Protein 5CIO (pdb70)

Organism: Serratia sp. (strain FS14) (NCBI:txid1327989)

Radius of gyration: 35.34 Å; Cα contacts (8 Å, |Δi|>4): 3202; chains: 2; bounding box: 84×103×89 Å

InterPro domains:
  IPR001431 Peptidase M16, zinc-binding site [PS00143] (38-61)
  IPR011249 Metalloenzyme, LuxS/M16 peptidase-like [SSF63411] (10-213)
  IPR011249 Metalloenzyme, LuxS/M16 peptidase-like [SSF63411] (624-771)
  IPR011765 Peptidase M16, N-terminal [PF00675] (20-134)
  IPR011844 Coenzyme PQQ biosynthesis protein PqqF [TIGR02110] (12-704)
  IPR050626 Peptidase M16 [PTHR43690] (11-335)
  IPR054733 Coenzyme PQQ synthesis protein F, C-terminal lobe, domain 3 [PF22455] (474-577)
  IPR054734 Coenzyme PQQ synthesis protein F-like, C-terminal lobe, domain 4 [PF22456] (645-741)
  IPR054740 Coenzyme PQQ synthesis protein F, N-terminal lobe, domain 2 [PF22454] (245-391)

Structure (mmCIF, N/CA/C/O backbone):
data_5CIO
#
_entry.id   5CIO
#
_cell.length_a   175.090
_cell.length_b   133.370
_cell.length_c   92.110
_cell.angle_alpha   90.00
_cell.angle_beta   119.40
_cell.angle_gamma   90.00
#
_symmetry.space_group_name_H-M   'C 1 2 1'
#
loop_
_entity.id
_entity.type
_entity.pdbx_description
1 polymer 'pyrroloquinoline quinone biosynthesis protein PqqF'
2 non-polymer 'ZINC ION'
3 water water
#
loop_
_atom_site.group_PDB
_atom_site.id
_atom_site.type_symbol
_atom_site.label_atom_id
_atom_site.label_alt_id
_atom_site.label_comp_id
_atom_site.label_asym_id
_atom_site.label_entity_id
_atom_site.label_seq_id
_atom_site.pdbx_PDB_ins_code
_atom_site.Cartn_x
_atom_site.Cartn_y
_atom_site.Cartn_z
_atom_site.occupancy
_atom_site.B_iso_or_equiv
_atom_site.auth_seq_id
_atom_site.auth_comp_id
_atom_site.auth_asym_id
_atom_site.auth_atom_id
_atom_site.pdbx_PDB_model_num
ATOM 1 N N . HIS A 1 10 ? 166.537 117.511 114.818 1.00 56.65 -13 HIS A N 1
ATOM 2 C CA . HIS A 1 10 ? 165.962 116.290 115.389 1.00 57.21 -13 HIS A CA 1
ATOM 3 C C . HIS A 1 10 ? 164.610 115.981 114.751 1.00 57.47 -13 HIS A C 1
ATOM 4 O O . HIS A 1 10 ? 163.915 116.884 114.275 1.00 64.19 -13 HIS A O 1
ATOM 11 N N . SER A 1 11 ? 164.260 114.698 114.739 1.00 52.59 -12 SER A N 1
ATOM 12 C CA . SER A 1 11 ? 163.091 114.230 114.013 1.00 51.54 -12 SER A CA 1
ATOM 13 C C . SER A 1 11 ? 161.824 114.850 114.583 1.00 54.83 -12 SER A C 1
ATOM 14 O O . SER A 1 11 ? 161.725 115.120 115.780 1.00 53.26 -12 SER A O 1
ATOM 17 N N . SER A 1 12 ? 160.837 115.059 113.714 1.00 55.56 -11 SER A N 1
ATOM 18 C CA . SER A 1 12 ? 159.617 115.766 114.088 1.00 57.57 -11 SER A CA 1
ATOM 19 C C . SER A 1 12 ? 158.442 114.820 114.331 1.00 60.78 -11 SER A C 1
ATOM 20 O O . SER A 1 12 ? 157.332 115.281 114.629 1.00 54.94 -11 SER A O 1
ATOM 23 N N . GLY A 1 13 ? 158.656 113.503 114.205 1.00 58.19 -10 GLY A N 1
ATOM 24 C CA . GLY A 1 13 ? 157.575 112.560 114.381 1.00 52.95 -10 GLY A CA 1
ATOM 25 C C . GLY A 1 13 ? 157.241 112.323 115.835 1.00 53.63 -10 GLY A C 1
ATOM 26 O O . GLY A 1 13 ? 158.016 112.633 116.743 1.00 60.40 -10 GLY A O 1
ATOM 27 N N . LEU A 1 14 ? 156.044 111.775 116.041 1.00 55.73 -9 LEU A N 1
ATOM 28 C CA . LEU A 1 14 ? 155.581 111.268 117.325 1.00 52.59 -9 LEU A CA 1
ATOM 29 C C . LEU A 1 14 ? 155.368 109.763 117.309 1.00 56.98 -9 LEU A C 1
ATOM 30 O O . LEU A 1 14 ? 155.935 109.059 118.149 1.00 58.93 -9 LEU A O 1
ATOM 35 N N . VAL A 1 15 ? 154.576 109.245 116.369 1.00 56.67 -8 VAL A N 1
ATOM 36 C CA . VAL A 1 15 ? 154.258 107.816 116.352 1.00 66.21 -8 VAL A CA 1
ATOM 37 C C . VAL A 1 15 ? 155.075 107.095 115.288 1.00 68.67 -8 VAL A C 1
ATOM 38 O O . VAL A 1 15 ? 155.256 107.609 114.173 1.00 63.60 -8 VAL A O 1
ATOM 42 N N . PRO A 1 16 ? 155.566 105.895 115.590 1.00 76.34 -7 PRO A N 1
ATOM 43 C CA . PRO A 1 16 ? 156.323 105.133 114.590 1.00 83.75 -7 PRO A CA 1
ATOM 44 C C . PRO A 1 16 ? 155.419 104.657 113.463 1.00 86.76 -7 PRO A C 1
ATOM 45 O O . PRO A 1 16 ? 154.314 104.157 113.700 1.00 84.28 -7 PRO A O 1
ATOM 49 N N . ARG A 1 17 ? 155.898 104.819 112.231 1.00 83.78 -6 ARG A N 1
ATOM 50 C CA . ARG A 1 17 ? 155.209 104.243 111.084 1.00 88.89 -6 ARG A CA 1
ATOM 51 C C . ARG A 1 17 ? 155.299 102.719 111.153 1.00 92.46 -6 ARG A C 1
ATOM 52 O O . ARG A 1 17 ? 156.388 102.155 111.321 1.00 87.93 -6 ARG A O 1
ATOM 60 N N . GLY A 1 18 ? 154.149 102.057 111.031 1.00 94.87 -5 GLY A N 1
ATOM 61 C CA . GLY A 1 18 ? 154.105 100.608 111.168 1.00 94.81 -5 GLY A CA 1
ATOM 62 C C . GLY A 1 18 ? 154.742 99.920 109.974 1.00 95.50 -5 GLY A C 1
ATOM 63 O O . GLY A 1 18 ? 154.379 100.179 108.820 1.00 92.98 -5 GLY A O 1
ATOM 64 N N . SER A 1 19 ? 155.686 99.020 110.246 1.00 98.01 -4 SER A N 1
ATOM 65 C CA . SER A 1 19 ? 156.520 98.437 109.205 1.00 98.08 -4 SER A CA 1
ATOM 66 C C . SER A 1 19 ? 156.514 96.916 109.280 1.00 94.61 -4 SER A C 1
ATOM 67 O O . SER A 1 19 ? 156.331 96.323 110.347 1.00 89.16 -4 SER A O 1
ATOM 70 N N . HIS A 1 20 ? 156.725 96.302 108.116 1.00 97.64 -3 HIS A N 1
ATOM 71 C CA . HIS A 1 20 ? 156.782 94.856 107.945 1.00 94.71 -3 HIS A CA 1
ATOM 72 C C . HIS A 1 20 ? 158.230 94.417 107.752 1.00 92.19 -3 HIS A C 1
ATOM 73 O O . HIS A 1 20 ? 158.970 95.026 106.969 1.00 83.28 -3 HIS A O 1
ATOM 80 N N . MET A 1 21 ? 158.625 93.354 108.452 1.00 89.58 -2 MET A N 1
ATOM 81 C CA . MET A 1 21 ? 159.958 92.802 108.275 1.00 80.92 -2 MET A CA 1
ATOM 82 C C . MET A 1 21 ? 160.090 92.168 106.884 1.00 84.45 -2 MET A C 1
ATOM 83 O O . MET A 1 21 ? 159.096 91.859 106.213 1.00 82.69 -2 MET A O 1
ATOM 88 N N . ALA A 1 22 ? 161.344 91.973 106.454 1.00 81.51 -1 ALA A N 1
ATOM 89 C CA . ALA A 1 22 ? 161.666 91.564 105.087 1.00 71.07 -1 ALA A CA 1
ATOM 90 C C . ALA A 1 22 ? 161.548 90.054 104.826 1.00 73.07 -1 ALA A C 1
ATOM 91 O O . ALA A 1 22 ? 161.738 89.630 103.678 1.00 73.97 -1 ALA A O 1
ATOM 93 N N . SER A 1 23 ? 161.234 89.230 105.834 1.00 75.92 0 SER A N 1
ATOM 94 C CA . SER A 1 23 ? 161.021 87.786 105.638 1.00 71.35 0 SER A CA 1
ATOM 95 C C . SER A 1 23 ? 162.250 87.114 105.013 1.00 60.12 0 SER A C 1
ATOM 96 O O . SER A 1 23 ? 162.150 86.374 104.039 1.00 63.92 0 SER A O 1
ATOM 99 N N . MET A 1 24 ? 163.418 87.368 105.602 1.00 56.91 1 MET A N 1
ATOM 100 C CA . MET A 1 24 ? 164.697 86.841 105.146 1.00 51.66 1 MET A CA 1
ATOM 101 C C . MET A 1 24 ? 164.943 85.414 105.679 1.00 55.51 1 MET A C 1
ATOM 102 O O . MET A 1 24 ? 164.179 84.855 106.479 1.00 53.55 1 MET A O 1
ATOM 107 N N . THR A 1 25 ? 166.034 84.818 105.200 1.00 48.19 2 THR A N 1
ATOM 108 C CA . THR A 1 25 ? 166.609 83.611 105.782 1.00 44.97 2 THR A CA 1
ATOM 109 C C . THR A 1 25 ? 166.871 83.768 107.278 1.00 48.48 2 THR A C 1
ATOM 110 O O . THR A 1 25 ? 167.355 84.808 107.730 1.00 51.41 2 THR A O 1
ATOM 114 N N . LEU A 1 26 ? 166.547 82.727 108.062 1.00 46.69 3 LEU A N 1
ATOM 115 C CA . LEU A 1 26 ? 166.892 82.693 109.479 1.00 40.05 3 LEU A CA 1
ATOM 116 C C . LEU A 1 26 ? 167.576 81.372 109.801 1.00 38.25 3 LEU A C 1
ATOM 117 O O . LEU A 1 26 ? 167.390 80.371 109.108 1.00 39.53 3 LEU A O 1
ATOM 122 N N . ALA A 1 27 ? 168.377 81.374 110.863 1.00 34.08 4 ALA A N 1
ATOM 123 C CA . ALA A 1 27 ? 169.090 80.181 111.287 1.00 28.98 4 ALA A CA 1
ATOM 124 C C . ALA A 1 27 ? 168.906 80.015 112.788 1.00 36.43 4 ALA A C 1
ATOM 125 O O . ALA A 1 27 ? 168.628 80.991 113.501 1.00 39.88 4 ALA A O 1
ATOM 127 N N . ALA A 1 28 ? 169.020 78.769 113.256 1.00 31.72 5 ALA A N 1
ATOM 128 C CA . ALA A 1 28 ? 168.969 78.453 114.682 1.00 30.94 5 ALA A CA 1
ATOM 129 C C . ALA A 1 28 ? 169.742 77.168 114.953 1.00 35.55 5 ALA A C 1
ATOM 130 O O . ALA A 1 28 ? 169.851 76.290 114.086 1.00 31.62 5 ALA A O 1
ATOM 132 N N . SER A 1 29 ? 170.274 77.073 116.173 1.00 34.86 6 SER A N 1
ATOM 133 C CA . SER A 1 29 ? 171.011 75.910 116.639 1.00 32.33 6 SER A CA 1
ATOM 134 C C . SER A 1 29 ? 170.462 75.453 117.979 1.00 36.11 6 SER A C 1
ATOM 135 O O . SER A 1 29 ? 170.174 76.274 118.853 1.00 32.76 6 SER A O 1
ATOM 138 N N . TRP A 1 30 ? 170.337 74.134 118.145 1.00 38.94 7 TRP A N 1
ATOM 139 C CA . TRP A 1 30 ? 169.918 73.566 119.417 1.00 37.11 7 TRP A CA 1
ATOM 140 C C . TRP A 1 30 ? 170.731 72.325 119.718 1.00 39.83 7 TRP A C 1
ATOM 141 O O . TRP A 1 30 ? 171.536 71.856 118.909 1.00 41.94 7 TRP A O 1
ATOM 152 N N . GLN A 1 31 ? 170.494 71.810 120.915 1.00 40.14 8 GLN A N 1
ATOM 153 C CA . GLN A 1 31 ? 170.962 70.516 121.351 1.00 42.30 8 GLN A CA 1
ATOM 154 C C . GLN A 1 31 ? 169.780 69.843 122.041 1.00 45.30 8 GLN A C 1
ATOM 155 O O . GLN A 1 31 ? 169.174 70.427 122.944 1.00 48.52 8 GLN A O 1
ATOM 161 N N . LEU A 1 32 ? 169.414 68.651 121.590 1.00 40.72 9 LEU A N 1
ATOM 162 C CA . LEU A 1 32 ? 168.350 67.921 122.258 1.00 39.68 9 LEU A CA 1
ATOM 163 C C . LEU A 1 32 ? 168.869 67.285 123.548 1.00 35.89 9 LEU A C 1
ATOM 164 O O . LEU A 1 32 ? 170.072 67.179 123.776 1.00 36.45 9 LEU A O 1
ATOM 169 N N . ASP A 1 33 ? 167.933 66.859 124.403 1.00 45.04 10 ASP A N 1
ATOM 170 C CA . ASP A 1 33 ? 168.284 66.117 125.622 1.00 42.47 10 ASP A CA 1
ATOM 171 C C . ASP A 1 33 ? 169.233 64.959 125.336 1.00 40.43 10 ASP A C 1
ATOM 172 O O . ASP A 1 33 ? 170.189 64.735 126.087 1.00 39.48 10 ASP A O 1
ATOM 177 N N . ASN A 1 34 ? 168.983 64.216 124.243 1.00 37.13 11 ASN A N 1
ATOM 178 C CA . ASN A 1 34 ? 169.753 63.031 123.886 1.00 39.72 11 ASN A CA 1
ATOM 179 C C . ASN A 1 34 ? 171.150 63.350 123.350 1.00 44.58 11 ASN A C 1
ATOM 180 O O . ASN A 1 34 ? 171.948 62.416 123.168 1.00 42.28 11 ASN A O 1
ATOM 185 N N . GLY A 1 35 ? 171.472 64.635 123.119 1.00 37.46 12 GLY A N 1
ATOM 186 C CA . GLY A 1 35 ? 172.793 65.027 122.677 1.00 32.99 12 GLY A CA 1
ATOM 187 C C . GLY A 1 35 ? 172.923 65.374 121.207 1.00 37.89 12 GLY A C 1
ATOM 188 O O . GLY A 1 35 ? 174.011 65.762 120.774 1.00 39.94 12 GLY A O 1
ATOM 189 N N . LEU A 1 36 ? 171.857 65.258 120.430 1.00 33.85 13 LEU A N 1
ATOM 190 C CA . LEU A 1 36 ? 171.900 65.617 119.024 1.00 32.08 13 LEU A CA 1
ATOM 191 C C . LEU A 1 36 ? 172.070 67.125 118.825 1.00 33.74 13 LEU A C 1
ATOM 192 O O . LEU A 1 36 ? 171.282 67.918 119.338 1.00 39.02 13 LEU A O 1
ATOM 197 N N . ALA A 1 37 ? 173.071 67.530 118.059 1.00 29.96 14 ALA A N 1
ATOM 198 C CA . ALA A 1 37 ? 173.129 68.920 117.618 1.00 34.90 14 ALA A CA 1
ATOM 199 C C . ALA A 1 37 ? 172.182 69.138 116.445 1.00 33.50 14 ALA A C 1
ATOM 200 O O . ALA A 1 37 ? 172.059 68.292 115.554 1.00 34.98 14 ALA A O 1
ATOM 202 N N . VAL A 1 38 ? 171.508 70.274 116.446 1.00 31.39 15 VAL A N 1
ATOM 203 C CA . VAL A 1 38 ? 170.542 70.605 115.406 1.00 31.64 15 VAL A CA 1
ATOM 204 C C . VAL A 1 38 ? 170.907 71.974 114.862 1.00 33.21 15 VAL A C 1
ATOM 205 O O . VAL A 1 38 ? 171.148 72.899 115.639 1.00 35.18 15 VAL A O 1
ATOM 209 N N . ARG A 1 39 ? 170.986 72.091 113.542 1.00 35.43 16 ARG A N 1
ATOM 210 C CA . ARG A 1 39 ? 171.265 73.347 112.848 1.00 30.14 16 ARG A CA 1
ATOM 211 C C . ARG A 1 39 ? 170.171 73.543 111.808 1.00 33.18 16 ARG A C 1
ATOM 212 O O . ARG A 1 39 ? 170.132 72.813 110.818 1.00 35.09 16 ARG A O 1
ATOM 220 N N . ALA A 1 40 ? 169.277 74.517 112.030 1.00 39.25 17 ALA A N 1
ATOM 221 C CA . ALA A 1 40 ? 168.150 74.791 111.145 1.00 32.35 17 ALA A CA 1
ATOM 222 C C . ALA A 1 40 ? 168.381 76.059 110.335 1.00 33.96 17 ALA A C 1
ATOM 223 O O . ALA A 1 40 ? 168.986 77.022 110.810 1.00 36.76 17 ALA A O 1
ATOM 225 N N . ILE A 1 41 ? 167.882 76.040 109.100 1.00 32.71 18 ILE A N 1
ATOM 226 C CA . ILE A 1 41 ? 167.919 77.166 108.185 1.00 33.12 18 ILE A CA 1
ATOM 227 C C . ILE A 1 41 ? 166.542 77.270 107.551 1.00 36.28 18 ILE A C 1
ATOM 228 O O . ILE A 1 41 ? 166.157 76.399 106.764 1.00 37.28 18 ILE A O 1
ATOM 233 N N . SER A 1 42 ? 165.815 78.345 107.860 1.00 34.69 19 SER A N 1
ATOM 234 C CA . SER A 1 42 ? 164.509 78.590 107.269 1.00 33.50 19 SER A CA 1
ATOM 235 C C . SER A 1 42 ? 164.669 79.489 106.045 1.00 41.03 19 SER A C 1
ATOM 236 O O . SER A 1 42 ? 165.230 80.593 106.131 1.00 36.14 19 SER A O 1
ATOM 239 N N . THR A 1 43 ? 164.188 79.003 104.896 1.00 43.58 20 THR A N 1
ATOM 240 C CA . THR A 1 43 ? 164.347 79.667 103.600 1.00 38.78 20 THR A CA 1
ATOM 241 C C . THR A 1 43 ? 162.949 79.927 103.062 1.00 37.41 20 THR A C 1
ATOM 242 O O . THR A 1 43 ? 162.468 79.180 102.201 1.00 44.89 20 THR A O 1
ATOM 246 N N . PRO A 1 44 ? 162.276 80.974 103.534 1.00 41.15 21 PRO A N 1
ATOM 247 C CA . PRO A 1 44 ? 160.865 81.176 103.173 1.00 42.78 21 PRO A CA 1
ATOM 248 C C . PRO A 1 44 ? 160.661 81.255 101.666 1.00 43.98 21 PRO A C 1
ATOM 249 O O . PRO A 1 44 ? 161.434 81.892 100.948 1.00 41.36 21 PRO A O 1
ATOM 253 N N . GLY A 1 45 ? 159.607 80.587 101.189 1.00 45.03 22 GLY A N 1
ATOM 254 C CA . GLY A 1 45 ? 159.296 80.550 99.778 1.00 46.84 22 GLY A CA 1
ATOM 255 C C . GLY A 1 45 ? 160.098 79.565 98.956 1.00 56.96 22 GLY A C 1
ATOM 256 O O . GLY A 1 45 ? 159.829 79.428 97.757 1.00 60.53 22 GLY A O 1
ATOM 257 N N . ALA A 1 46 ? 161.072 78.873 99.548 1.00 57.42 23 ALA A N 1
ATOM 258 C CA . ALA A 1 46 ? 161.863 77.914 98.787 1.00 52.49 23 ALA A CA 1
ATOM 259 C C . ALA A 1 46 ? 160.984 76.764 98.316 1.00 57.39 23 ALA A C 1
ATOM 260 O O . ALA A 1 46 ? 159.977 76.421 98.946 1.00 56.53 23 ALA A O 1
ATOM 262 N N . GLU A 1 47 ? 161.358 76.186 97.173 1.00 60.93 24 GLU A N 1
ATOM 263 C CA . GLU A 1 47 ? 160.659 75.002 96.688 1.00 62.46 24 GLU A CA 1
ATOM 264 C C . GLU A 1 47 ? 161.061 73.778 97.494 1.00 57.06 24 GLU A C 1
ATOM 265 O O . GLU A 1 47 ? 160.209 73.022 97.979 1.00 57.96 24 GLU A O 1
ATOM 271 N N . ALA A 1 48 ? 162.360 73.582 97.662 1.00 52.56 25 ALA A N 1
ATOM 272 C CA . ALA A 1 48 ? 162.895 72.355 98.222 1.00 47.84 25 ALA A CA 1
ATOM 273 C C . ALA A 1 48 ? 163.176 72.504 99.712 1.00 46.61 25 ALA A C 1
ATOM 274 O O . ALA A 1 48 ? 163.414 73.603 100.222 1.00 46.84 25 ALA A O 1
ATOM 276 N N . ALA A 1 49 ? 163.111 71.375 100.408 1.00 47.26 26 ALA A N 1
ATOM 277 C CA . ALA A 1 49 ? 163.711 71.194 101.718 1.00 36.61 26 ALA A CA 1
ATOM 278 C C . ALA A 1 49 ? 164.726 70.060 101.641 1.00 37.79 26 ALA A C 1
ATOM 279 O O . ALA A 1 49 ? 164.597 69.140 100.830 1.00 39.32 26 ALA A O 1
ATOM 281 N N . ALA A 1 50 ? 165.726 70.119 102.506 1.00 32.95 27 ALA A N 1
ATOM 282 C CA . ALA A 1 50 ? 166.747 69.091 102.545 1.00 32.85 27 ALA A CA 1
ATOM 283 C C . ALA A 1 50 ? 167.116 68.823 103.992 1.00 38.57 27 ALA A C 1
ATOM 284 O O . ALA A 1 50 ? 166.868 69.649 104.873 1.00 35.22 27 ALA A O 1
ATOM 286 N N . ALA A 1 51 ? 167.698 67.644 104.234 1.00 34.19 28 ALA A N 1
ATOM 287 C CA . ALA A 1 51 ? 168.166 67.292 105.563 1.00 32.10 28 ALA A CA 1
ATOM 288 C C . ALA A 1 51 ? 169.436 66.472 105.445 1.00 35.56 28 ALA A C 1
ATOM 289 O O . ALA A 1 51 ? 169.565 65.660 104.529 1.00 37.69 28 ALA A O 1
ATOM 291 N N . LEU A 1 52 ? 170.374 66.694 106.366 1.00 32.66 29 LEU A N 1
ATOM 292 C CA . LEU A 1 52 ? 171.612 65.929 106.416 1.00 31.73 29 LEU A CA 1
ATOM 293 C C . LEU A 1 52 ? 171.861 65.480 107.847 1.00 30.70 29 LEU A C 1
ATOM 294 O O . LEU A 1 52 ? 171.733 66.278 108.774 1.00 34.10 29 LEU A O 1
ATOM 299 N N . VAL A 1 53 ? 172.213 64.213 108.043 1.00 28.20 30 VAL A N 1
ATOM 300 C CA . VAL A 1 53 ? 172.763 63.783 109.322 1.00 31.09 30 VAL A CA 1
ATOM 301 C C . VAL A 1 53 ? 174.213 63.436 109.083 1.00 29.17 30 VAL A C 1
ATOM 302 O O . VAL A 1 53 ? 174.529 62.731 108.122 1.00 33.33 30 VAL A O 1
ATOM 306 N N . ARG A 1 54 ? 175.092 63.950 109.934 1.00 31.56 31 ARG A N 1
ATOM 307 C CA . ARG A 1 54 ? 176.517 63.647 109.888 1.00 30.74 31 ARG A CA 1
ATOM 308 C C . ARG A 1 54 ? 176.887 62.926 111.171 1.00 35.10 31 ARG A C 1
ATOM 309 O O . ARG A 1 54 ? 176.423 63.309 112.252 1.00 34.04 31 ARG A O 1
ATOM 317 N N . ILE A 1 55 ? 177.708 61.883 111.061 1.00 32.94 32 ILE A N 1
ATOM 318 C CA . ILE A 1 55 ? 178.071 61.043 112.206 1.00 35.54 32 ILE A CA 1
ATOM 319 C C . ILE A 1 55 ? 179.583 61.101 112.351 1.00 35.72 32 ILE A C 1
ATOM 320 O O . ILE A 1 55 ? 180.300 60.989 111.352 1.00 37.16 32 ILE A O 1
ATOM 325 N N . GLU A 1 56 ? 180.070 61.294 113.581 1.00 33.27 33 GLU A N 1
ATOM 326 C CA . GLU A 1 56 ? 181.515 61.411 113.811 1.00 33.83 33 GLU A CA 1
ATOM 327 C C . GLU A 1 56 ? 182.147 60.013 113.819 1.00 35.66 33 GLU A C 1
ATOM 328 O O . GLU A 1 56 ? 182.629 59.498 114.828 1.00 35.06 33 GLU A O 1
ATOM 334 N N . ALA A 1 57 ? 182.155 59.396 112.637 1.00 33.98 34 ALA A N 1
ATOM 335 C CA . ALA A 1 57 ? 182.830 58.117 112.449 1.00 40.39 34 ALA A CA 1
ATOM 336 C C . ALA A 1 57 ? 183.020 57.889 110.964 1.00 36.90 34 ALA A C 1
ATOM 337 O O . ALA A 1 57 ? 182.072 58.046 110.184 1.00 34.26 34 ALA A O 1
ATOM 339 N N . GLY A 1 58 ? 184.221 57.487 110.586 1.00 33.02 35 GLY A N 1
ATOM 340 C CA . GLY A 1 58 ? 184.483 57.097 109.220 1.00 34.48 35 GLY A CA 1
ATOM 341 C C . GLY A 1 58 ? 185.293 55.813 109.148 1.00 39.65 35 GLY A C 1
ATOM 342 O O . GLY A 1 58 ? 185.361 55.020 110.107 1.00 37.97 35 GLY A O 1
ATOM 343 N N . SER A 1 59 ? 185.929 55.637 107.984 1.00 40.71 36 SER A N 1
ATOM 344 C CA . SER A 1 59 ? 186.697 54.432 107.672 1.00 42.72 36 SER A CA 1
ATOM 345 C C . SER A 1 59 ? 187.842 54.225 108.651 1.00 43.39 36 SER A C 1
ATOM 346 O O . SER A 1 59 ? 188.068 53.106 109.135 1.00 45.27 36 SER A O 1
ATOM 349 N N . PHE A 1 60 ? 188.579 55.294 108.941 1.00 36.49 37 PHE A N 1
ATOM 350 C CA . PHE A 1 60 ? 189.609 55.249 109.961 1.00 39.02 37 PHE A CA 1
ATOM 351 C C . PHE A 1 60 ? 189.092 54.678 111.275 1.00 44.95 37 PHE A C 1
ATOM 352 O O . PHE A 1 60 ? 189.893 54.202 112.088 1.00 45.82 37 PHE A O 1
ATOM 360 N N . GLN A 1 61 ? 187.781 54.707 111.515 1.00 41.08 38 GLN A N 1
ATOM 361 C CA . GLN A 1 61 ? 187.299 54.195 112.782 1.00 41.24 38 GLN A CA 1
ATOM 362 C C . GLN A 1 61 ? 186.913 52.723 112.723 1.00 42.73 38 GLN A C 1
ATOM 363 O O . GLN A 1 61 ? 186.649 52.140 113.778 1.00 41.93 38 GLN A O 1
ATOM 369 N N . ALA A 1 62 ? 186.849 52.124 111.529 1.00 44.89 39 ALA A N 1
ATOM 370 C CA . ALA A 1 62 ? 186.606 50.688 111.408 1.00 44.75 39 ALA A CA 1
ATOM 371 C C . ALA A 1 62 ? 187.715 49.907 112.119 1.00 44.18 39 ALA A C 1
ATOM 372 O O . ALA A 1 62 ? 188.862 50.367 112.183 1.00 44.70 39 ALA A O 1
ATOM 374 N N . PRO A 1 63 ? 187.411 48.731 112.675 1.00 46.01 40 PRO A N 1
ATOM 375 C CA . PRO A 1 63 ? 188.481 47.931 113.288 1.00 45.57 40 PRO A CA 1
ATOM 376 C C . PRO A 1 63 ? 189.451 47.471 112.214 1.00 46.15 40 PRO A C 1
ATOM 377 O O . PRO A 1 63 ? 189.046 47.172 111.092 1.00 50.33 40 PRO A O 1
ATOM 381 N N . ALA A 1 64 ? 190.744 47.448 112.548 1.00 45.44 41 ALA A N 1
ATOM 382 C CA . ALA A 1 64 ? 191.740 47.031 111.559 1.00 49.99 41 ALA A CA 1
ATOM 383 C C . ALA A 1 64 ? 191.418 45.663 110.969 1.00 49.12 41 ALA A C 1
ATOM 384 O O . ALA A 1 64 ? 191.708 45.412 109.794 1.00 45.80 41 ALA A O 1
ATOM 386 N N . ALA A 1 65 ? 190.767 44.792 111.745 1.00 48.86 42 ALA A N 1
ATOM 387 C CA . ALA A 1 65 ? 190.424 43.449 111.291 1.00 49.72 42 ALA A CA 1
ATOM 388 C C . ALA A 1 65 ? 189.277 43.409 110.291 1.00 54.10 42 ALA A C 1
ATOM 389 O O . ALA A 1 65 ? 188.982 42.327 109.774 1.00 54.68 42 ALA A O 1
ATOM 391 N N . TRP A 1 66 ? 188.600 44.523 110.012 1.00 55.36 43 TRP A N 1
ATOM 392 C CA . TRP A 1 66 ? 187.457 44.523 109.093 1.00 57.04 43 TRP A CA 1
ATOM 393 C C . TRP A 1 66 ? 187.587 45.639 108.061 1.00 52.81 43 TRP A C 1
ATOM 394 O O . TRP A 1 66 ? 186.848 46.623 108.100 1.00 52.65 43 TRP A O 1
ATOM 405 N N . PRO A 1 67 ? 188.522 45.510 107.117 1.00 54.55 44 PRO A N 1
ATOM 406 C CA . PRO A 1 67 ? 188.556 46.421 105.961 1.00 53.85 44 PRO A CA 1
ATOM 407 C C . PRO A 1 67 ? 187.199 46.696 105.335 1.00 49.01 44 PRO A C 1
ATOM 408 O O . PRO A 1 67 ? 186.487 45.764 104.948 1.00 49.61 44 PRO A O 1
ATOM 412 N N . GLY A 1 68 ? 186.842 47.975 105.219 1.00 45.07 45 GLY A N 1
ATOM 413 C CA . GLY A 1 68 ? 185.611 48.345 104.557 1.00 41.65 45 GLY A CA 1
ATOM 414 C C . GLY A 1 68 ? 184.357 48.198 105.389 1.00 42.79 45 GLY A C 1
ATOM 415 O O . GLY A 1 68 ? 183.253 48.291 104.836 1.00 43.10 45 GLY A O 1
ATOM 416 N N . LEU A 1 69 ? 184.476 47.991 106.701 1.00 39.86 46 LEU A N 1
ATOM 417 C CA . LEU A 1 69 ? 183.271 47.860 107.516 1.00 44.90 46 LEU A CA 1
ATOM 418 C C . LEU A 1 69 ? 182.358 49.077 107.359 1.00 45.01 46 LEU A C 1
ATOM 419 O O . LEU A 1 69 ? 181.133 48.934 107.244 1.00 37.85 46 LEU A O 1
ATOM 424 N N . ALA A 1 70 ? 182.943 50.281 107.313 1.00 39.05 47 ALA A N 1
ATOM 425 C CA . ALA A 1 70 ? 182.125 51.489 107.212 1.00 39.12 47 ALA A CA 1
ATOM 426 C C . ALA A 1 70 ? 181.411 51.562 105.867 1.00 37.87 47 ALA A C 1
ATOM 427 O O . ALA A 1 70 ? 180.204 51.831 105.812 1.00 37.06 47 ALA A O 1
ATOM 429 N N . HIS A 1 71 ? 182.143 51.320 104.771 1.00 37.42 48 HIS A N 1
ATOM 430 C CA . HIS A 1 71 ? 181.540 51.297 103.440 1.00 37.73 48 HIS A CA 1
ATOM 431 C C . HIS A 1 71 ? 180.338 50.364 103.403 1.00 42.45 48 HIS A C 1
ATOM 432 O O . HIS A 1 71 ? 179.284 50.715 102.865 1.00 42.73 48 HIS A O 1
ATOM 439 N N . LEU A 1 72 ? 180.480 49.170 103.997 1.00 43.67 49 LEU A N 1
ATOM 440 C CA . LEU A 1 72 ? 179.374 48.211 104.053 1.00 44.68 49 LEU A CA 1
ATOM 441 C C . LEU A 1 72 ? 178.216 48.742 104.889 1.00 43.92 49 LEU A C 1
ATOM 442 O O . LEU A 1 72 ? 177.048 48.664 104.479 1.00 45.40 49 LEU A O 1
ATOM 447 N N . LEU A 1 73 ? 178.518 49.268 106.080 1.00 45.33 50 LEU A N 1
ATOM 448 C CA . LEU A 1 73 ? 177.483 49.909 106.883 1.00 43.74 50 LEU A CA 1
ATOM 449 C C . LEU A 1 73 ? 176.724 50.961 106.082 1.00 46.02 50 LEU A C 1
ATOM 450 O O . LEU A 1 73 ? 175.492 51.034 106.164 1.00 47.46 50 LEU A O 1
ATOM 455 N N . GLU A 1 74 ? 177.435 51.762 105.275 1.00 41.18 51 GLU A N 1
ATOM 456 C CA . GLU A 1 74 ? 176.751 52.764 104.458 1.00 43.69 51 GLU A CA 1
ATOM 457 C C . GLU A 1 74 ? 175.820 52.106 103.445 1.00 44.14 51 GLU A C 1
ATOM 458 O O . GLU A 1 74 ? 174.678 52.549 103.264 1.00 47.00 51 GLU A O 1
ATOM 464 N N . HIS A 1 75 ? 176.293 51.060 102.760 1.00 44.44 52 HIS A N 1
ATOM 465 C CA . HIS A 1 75 ? 175.405 50.283 101.893 1.00 48.24 52 HIS A CA 1
ATOM 466 C C . HIS A 1 75 ? 174.278 49.630 102.685 1.00 48.89 52 HIS A C 1
ATOM 467 O O . HIS A 1 75 ? 173.119 49.644 102.256 1.00 49.97 52 HIS A O 1
ATOM 474 N N . MET A 1 76 ? 174.587 49.060 103.846 1.00 46.90 53 MET A N 1
ATOM 475 C CA . MET A 1 76 ? 173.571 48.275 104.532 1.00 49.22 53 MET A CA 1
ATOM 476 C C . MET A 1 76 ? 172.518 49.126 105.244 1.00 54.58 53 MET A C 1
ATOM 477 O O . MET A 1 76 ? 171.462 48.589 105.592 1.00 60.71 53 MET A O 1
ATOM 482 N N . LEU A 1 77 ? 172.743 50.433 105.454 1.00 47.70 54 LEU A N 1
ATOM 483 C CA . LEU A 1 77 ? 171.687 51.226 106.088 1.00 49.87 54 LEU A CA 1
ATOM 484 C C . LEU A 1 77 ? 170.524 51.512 105.140 1.00 51.43 54 LEU A C 1
ATOM 485 O O . LEU A 1 77 ? 169.424 51.806 105.615 1.00 52.27 54 LEU A O 1
ATOM 490 N N . PHE A 1 78 ? 170.729 51.422 103.823 1.00 51.83 55 PHE A N 1
ATOM 491 C CA . PHE A 1 78 ? 169.648 51.487 102.844 1.00 54.50 55 PHE A CA 1
ATOM 492 C C . PHE A 1 78 ? 169.005 50.123 102.550 1.00 63.10 55 PHE A C 1
ATOM 493 O O . PHE A 1 78 ? 168.329 49.975 101.524 1.00 65.64 55 PHE A O 1
ATOM 501 N N . ARG A 1 79 ? 169.223 49.120 103.395 1.00 58.19 56 ARG A N 1
ATOM 502 C CA . ARG A 1 79 ? 168.519 47.857 103.229 1.00 61.47 56 ARG A CA 1
ATOM 503 C C . ARG A 1 79 ? 167.577 47.631 104.403 1.00 63.43 56 ARG A C 1
ATOM 504 O O . ARG A 1 79 ? 167.793 46.708 105.190 1.00 65.09 56 ARG A O 1
ATOM 512 N N . GLY A 1 80 ? 166.574 48.484 104.572 1.00 55.54 57 GLY A N 1
ATOM 513 C CA . GLY A 1 80 ? 165.540 48.222 105.549 1.00 50.17 57 GLY A CA 1
ATOM 514 C C . GLY A 1 80 ? 165.880 48.396 107.016 1.00 48.41 57 GLY A C 1
ATOM 515 O O . GLY A 1 80 ? 166.943 48.006 107.508 1.00 49.19 57 GLY A O 1
ATOM 516 N N . SER A 1 81 ? 164.918 48.950 107.736 1.00 47.62 58 SER A N 1
ATOM 517 C CA . SER A 1 81 ? 165.047 49.273 109.147 1.00 50.51 58 SER A CA 1
ATOM 518 C C . SER A 1 81 ? 163.756 48.851 109.841 1.00 50.56 58 SER A C 1
ATOM 519 O O . SER A 1 81 ? 162.788 48.453 109.189 1.00 51.63 58 SER A O 1
ATOM 522 N N . ALA A 1 82 ? 163.736 48.963 111.172 1.00 46.27 59 ALA A N 1
ATOM 523 C CA . ALA A 1 82 ? 162.656 48.366 111.952 1.00 45.64 59 ALA A CA 1
ATOM 524 C C . ALA A 1 82 ? 161.276 48.720 111.400 1.00 46.71 59 ALA A C 1
ATOM 525 O O . ALA A 1 82 ? 160.424 47.843 111.256 1.00 56.04 59 ALA A O 1
ATOM 527 N N . ASN A 1 83 ? 161.038 49.979 111.050 1.00 43.72 60 ASN A N 1
ATOM 528 C CA . ASN A 1 83 ? 159.702 50.401 110.646 1.00 42.46 60 ASN A CA 1
ATOM 529 C C . ASN A 1 83 ? 159.533 50.573 109.143 1.00 48.71 60 ASN A C 1
ATOM 530 O O . ASN A 1 83 ? 158.448 50.972 108.702 1.00 52.77 60 ASN A O 1
ATOM 535 N N . PHE A 1 84 ? 160.567 50.296 108.349 1.00 51.64 61 PHE A N 1
ATOM 536 C CA . PHE A 1 84 ? 160.543 50.536 106.907 1.00 54.58 61 PHE A CA 1
ATOM 537 C C . PHE A 1 84 ? 161.373 49.481 106.189 1.00 60.26 61 PHE A C 1
ATOM 538 O O . PHE A 1 84 ? 162.536 49.257 106.542 1.00 58.09 61 PHE A O 1
ATOM 546 N N . SER A 1 85 ? 160.797 48.863 105.164 1.00 66.23 62 SER A N 1
ATOM 547 C CA . SER A 1 85 ? 161.589 47.987 104.306 1.00 71.73 62 SER A CA 1
ATOM 548 C C . SER A 1 85 ? 162.621 48.842 103.560 1.00 74.49 62 SER A C 1
ATOM 549 O O . SER A 1 85 ? 162.786 50.041 103.818 1.00 67.79 62 SER A O 1
ATOM 552 N N . ALA A 1 86 ? 163.347 48.216 102.623 1.00 73.86 63 ALA A N 1
ATOM 553 C CA . ALA A 1 86 ? 164.211 48.991 101.741 1.00 69.19 63 ALA A CA 1
ATOM 554 C C . ALA A 1 86 ? 163.394 49.802 100.741 1.00 71.61 63 ALA A C 1
ATOM 555 O O . ALA A 1 86 ? 163.845 50.866 100.291 1.00 71.76 63 ALA A O 1
ATOM 557 N N . GLN A 1 87 ? 162.188 49.332 100.404 1.00 74.30 64 GLN A N 1
ATOM 558 C CA . GLN A 1 87 ? 161.321 49.965 99.414 1.00 75.93 64 GLN A CA 1
ATOM 559 C C . GLN A 1 87 ? 160.481 51.092 100.002 1.00 73.25 64 GLN A C 1
ATOM 560 O O . GLN A 1 87 ? 160.318 52.139 99.366 1.00 67.31 64 GLN A O 1
ATOM 566 N N . ASP A 1 88 ? 159.915 50.877 101.192 1.00 74.48 65 ASP A N 1
ATOM 567 C CA . ASP A 1 88 ? 159.221 51.930 101.920 1.00 69.78 65 ASP A CA 1
ATOM 568 C C . ASP A 1 88 ? 160.178 52.908 102.587 1.00 65.98 65 ASP A C 1
ATOM 569 O O . ASP A 1 88 ? 159.748 53.998 102.976 1.00 63.32 65 ASP A O 1
ATOM 574 N N . GLY A 1 89 ? 161.445 52.532 102.751 1.00 65.56 66 GLY A N 1
ATOM 575 C CA . GLY A 1 89 ? 162.425 53.369 103.406 1.00 59.18 66 GLY A CA 1
ATOM 576 C C . GLY A 1 89 ? 162.878 54.524 102.526 1.00 59.61 66 GLY A C 1
ATOM 577 O O . GLY A 1 89 ? 162.339 54.793 101.451 1.00 59.01 66 GLY A O 1
ATOM 578 N N . LEU A 1 90 ? 163.932 55.200 102.999 1.00 55.32 67 LEU A N 1
ATOM 579 C CA . LEU A 1 90 ? 164.324 56.484 102.427 1.00 50.01 67 LEU A CA 1
ATOM 580 C C . LEU A 1 90 ? 164.636 56.381 100.940 1.00 53.56 67 LEU A C 1
ATOM 581 O O . LEU A 1 90 ? 164.219 57.243 100.155 1.00 52.79 67 LEU A O 1
ATOM 586 N N . MET A 1 91 ? 165.371 55.343 100.532 1.00 52.82 68 MET A N 1
ATOM 587 C CA . MET A 1 91 ? 165.780 55.239 99.135 1.00 55.44 68 MET A CA 1
ATOM 588 C C . MET A 1 91 ? 164.571 55.177 98.212 1.00 59.86 68 MET A C 1
ATOM 589 O O . MET A 1 91 ? 164.430 55.995 97.297 1.00 60.09 68 MET A O 1
ATOM 594 N N . GLY A 1 92 ? 163.675 54.219 98.446 1.00 61.48 69 GLY A N 1
ATOM 595 C CA . GLY A 1 92 ? 162.532 54.086 97.564 1.00 62.29 69 GLY A CA 1
ATOM 596 C C . GLY A 1 92 ? 161.611 55.281 97.633 1.00 56.79 69 GLY A C 1
ATOM 597 O O . GLY A 1 92 ? 161.014 55.672 96.626 1.00 52.45 69 GLY A O 1
ATOM 598 N N . TRP A 1 93 ? 161.500 55.884 98.816 1.00 57.50 70 TRP A N 1
ATOM 599 C CA . TRP A 1 93 ? 160.581 56.997 99.017 1.00 55.05 70 TRP A CA 1
ATOM 600 C C . TRP A 1 93 ? 161.093 58.275 98.346 1.00 57.06 70 TRP A C 1
ATOM 601 O O . TRP A 1 93 ? 160.308 59.019 97.744 1.00 58.23 70 TRP A O 1
ATOM 612 N N . THR A 1 94 ? 162.406 58.542 98.420 1.00 60.46 71 THR A N 1
ATOM 613 C CA . THR A 1 94 ? 162.980 59.664 97.668 1.00 56.84 71 THR A CA 1
ATOM 614 C C . THR A 1 94 ? 162.776 59.483 96.167 1.00 55.29 71 THR A C 1
ATOM 615 O O . THR A 1 94 ? 162.457 60.450 95.460 1.00 57.83 71 THR A O 1
ATOM 619 N N . GLN A 1 95 ? 162.967 58.250 95.667 1.00 53.62 72 GLN A N 1
ATOM 620 C CA . GLN A 1 95 ? 162.770 57.943 94.247 1.00 53.96 72 GLN A CA 1
ATOM 621 C C . GLN A 1 95 ? 161.341 58.243 93.812 1.00 54.54 72 GLN A C 1
ATOM 622 O O . GLN A 1 95 ? 161.112 58.933 92.810 1.00 57.22 72 GLN A O 1
ATOM 628 N N . ALA A 1 96 ? 160.363 57.709 94.544 1.00 51.96 73 ALA A N 1
ATOM 629 C CA . ALA A 1 96 ? 158.967 57.984 94.233 1.00 55.00 73 ALA A CA 1
ATOM 630 C C . ALA A 1 96 ? 158.732 59.484 94.112 1.00 58.94 73 ALA A C 1
ATOM 631 O O . ALA A 1 96 ? 158.362 59.992 93.049 1.00 59.45 73 ALA A O 1
ATOM 633 N N . ALA A 1 97 ? 159.009 60.216 95.182 1.00 56.99 74 ALA A N 1
ATOM 634 C CA . ALA A 1 97 ? 158.709 61.638 95.184 1.00 63.09 74 ALA A CA 1
ATOM 635 C C . ALA A 1 97 ? 159.673 62.458 94.327 1.00 66.94 74 ALA A C 1
ATOM 636 O O . ALA A 1 97 ? 159.567 63.695 94.335 1.00 67.70 74 ALA A O 1
ATOM 638 N N . GLY A 1 98 ? 160.593 61.821 93.594 1.00 63.69 75 GLY A N 1
ATOM 639 C CA . GLY A 1 98 ? 161.461 62.543 92.672 1.00 61.14 75 GLY A CA 1
ATOM 640 C C . GLY A 1 98 ? 162.549 63.389 93.300 1.00 61.21 75 GLY A C 1
ATOM 641 O O . GLY A 1 98 ? 163.096 64.275 92.632 1.00 60.83 75 GLY A O 1
ATOM 642 N N . GLY A 1 99 ? 162.887 63.145 94.567 1.00 59.83 76 GLY A N 1
ATOM 643 C CA . GLY A 1 99 ? 163.895 63.923 95.249 1.00 55.90 76 GLY A CA 1
ATOM 644 C C . GLY A 1 99 ? 165.296 63.379 95.042 1.00 60.29 76 GLY A C 1
ATOM 645 O O . GLY A 1 99 ? 165.537 62.432 94.291 1.00 58.21 76 GLY A O 1
ATOM 646 N N . ARG A 1 100 ? 166.241 63.999 95.740 1.00 56.14 77 ARG A N 1
ATOM 647 C CA . ARG A 1 100 ? 167.632 63.590 95.676 1.00 54.10 77 ARG A CA 1
ATOM 648 C C . ARG A 1 100 ? 168.066 62.969 97.000 1.00 50.21 77 ARG A C 1
ATOM 649 O O . ARG A 1 100 ? 167.598 63.350 98.075 1.00 51.64 77 ARG A O 1
ATOM 657 N N . LEU A 1 101 ? 168.969 62.003 96.908 1.00 43.91 78 LEU A N 1
ATOM 658 C CA . LEU A 1 101 ? 169.421 61.229 98.052 1.00 47.28 78 LEU A CA 1
ATOM 659 C C . LEU A 1 101 ? 170.845 60.797 97.750 1.00 49.85 78 LEU A C 1
ATOM 660 O O . LEU A 1 101 ? 171.173 60.543 96.592 1.00 57.10 78 LEU A O 1
ATOM 665 N N . ASN A 1 102 ? 171.693 60.754 98.772 1.00 51.50 79 ASN A N 1
ATOM 666 C CA . ASN A 1 102 ? 172.998 60.106 98.656 1.00 51.46 79 ASN A CA 1
ATOM 667 C C . ASN A 1 102 ? 173.635 60.033 100.036 1.00 46.13 79 ASN A C 1
ATOM 668 O O . ASN A 1 102 ? 173.055 60.454 101.044 1.00 42.90 79 ASN A O 1
ATOM 673 N N . ALA A 1 103 ? 174.844 59.484 100.063 1.00 42.33 80 ALA A N 1
ATOM 674 C CA . ALA A 1 103 ? 175.566 59.272 101.298 1.00 37.50 80 ALA A CA 1
ATOM 675 C C . ALA A 1 103 ? 177.047 59.197 100.974 1.00 36.37 80 ALA A C 1
ATOM 676 O O . ALA A 1 103 ? 177.441 59.010 99.824 1.00 44.48 80 ALA A O 1
ATOM 678 N N . THR A 1 104 ? 177.864 59.401 101.998 1.00 36.47 81 THR A N 1
ATOM 679 C CA . THR A 1 104 ? 179.310 59.467 101.831 1.00 36.28 81 THR A CA 1
ATOM 680 C C . THR A 1 104 ? 179.944 59.036 103.134 1.00 36.52 81 THR A C 1
ATOM 681 O O . THR A 1 104 ? 179.601 59.567 104.195 1.00 36.62 81 THR A O 1
ATOM 685 N N . THR A 1 105 ? 180.836 58.062 103.040 1.00 37.76 82 THR A N 1
ATOM 686 C CA . THR A 1 105 ? 181.695 57.648 104.136 1.00 38.39 82 THR A CA 1
ATOM 687 C C . THR A 1 105 ? 183.054 58.251 103.843 1.00 37.20 82 THR A C 1
ATOM 688 O O . THR A 1 105 ? 183.626 57.992 102.783 1.00 39.86 82 THR A O 1
ATOM 692 N N . GLN A 1 106 ? 183.560 59.047 104.758 1.00 32.66 83 GLN A N 1
ATOM 693 C CA . GLN A 1 106 ? 184.842 59.688 104.560 1.00 36.42 83 GLN A CA 1
ATOM 694 C C . GLN A 1 106 ? 185.809 59.135 105.606 1.00 34.23 83 GLN A C 1
ATOM 695 O O . GLN A 1 106 ? 185.477 58.204 106.337 1.00 36.08 83 GLN A O 1
ATOM 701 N N . ALA A 1 107 ? 187.016 59.706 105.667 1.00 35.50 84 ALA A N 1
ATOM 702 C CA . ALA A 1 107 ? 188.055 59.156 106.533 1.00 34.86 84 ALA A CA 1
ATOM 703 C C . ALA A 1 107 ? 187.583 59.057 107.970 1.00 36.36 84 ALA A C 1
ATOM 704 O O . ALA A 1 107 ? 187.796 58.037 108.628 1.00 38.83 84 ALA A O 1
ATOM 706 N N . THR A 1 108 ? 186.934 60.107 108.473 1.00 34.38 85 THR A N 1
ATOM 707 C CA . THR A 1 108 ? 186.594 60.180 109.887 1.00 30.45 85 THR A CA 1
ATOM 708 C C . THR A 1 108 ? 185.169 60.646 110.133 1.00 33.04 85 THR A C 1
ATOM 709 O O . THR A 1 108 ? 184.801 60.826 111.296 1.00 39.04 85 THR A O 1
ATOM 713 N N . GLN A 1 109 ? 184.351 60.806 109.088 1.00 33.33 86 GLN A N 1
ATOM 714 C CA . GLN A 1 109 ? 182.994 61.332 109.196 1.00 32.52 86 GLN A CA 1
ATOM 715 C C . GLN A 1 109 ? 182.123 60.724 108.110 1.00 32.17 86 GLN A C 1
ATOM 716 O O . GLN A 1 109 ? 182.586 60.471 106.997 1.00 33.16 86 GLN A O 1
ATOM 722 N N . THR A 1 110 ? 180.839 60.577 108.416 1.00 26.82 87 THR A N 1
ATOM 723 C CA . THR A 1 110 ? 179.876 59.989 107.506 1.00 28.94 87 THR A CA 1
ATOM 724 C C . THR A 1 110 ? 178.628 60.853 107.477 1.00 30.90 87 THR A C 1
ATOM 725 O O . THR A 1 110 ? 178.198 61.340 108.525 1.00 35.85 87 THR A O 1
ATOM 729 N N . ALA A 1 111 ? 178.017 60.998 106.297 1.00 30.60 88 ALA A N 1
ATOM 730 C CA . ALA A 1 111 ? 176.780 61.759 106.156 1.00 31.05 88 ALA A CA 1
ATOM 731 C C . ALA A 1 111 ? 175.776 61.044 105.261 1.00 37.48 88 ALA A C 1
ATOM 732 O O . ALA A 1 111 ? 176.140 60.410 104.265 1.00 36.66 88 ALA A O 1
ATOM 734 N N . PHE A 1 112 ? 174.508 61.174 105.631 1.00 37.81 89 PHE A N 1
ATOM 735 C CA . PHE A 1 112 ? 173.350 60.769 104.850 1.00 34.93 89 PHE A CA 1
ATOM 736 C C . PHE A 1 112 ? 172.458 61.994 104.666 1.00 39.08 89 PHE A C 1
ATOM 737 O O . PHE A 1 112 ? 172.241 62.761 105.617 1.00 36.76 89 PHE A O 1
ATOM 745 N N . PHE A 1 113 ? 171.935 62.189 103.460 1.00 36.56 90 PHE A N 1
ATOM 746 C CA . PHE A 1 113 ? 171.213 63.425 103.187 1.00 38.45 90 PHE A CA 1
ATOM 747 C C . PHE A 1 113 ? 170.227 63.224 102.052 1.00 40.23 90 PHE A C 1
ATOM 748 O O . PHE A 1 113 ? 170.447 62.399 101.165 1.00 42.65 90 PHE A O 1
ATOM 756 N N . PHE A 1 114 ? 169.137 63.989 102.088 1.00 37.67 91 PHE A N 1
ATOM 757 C CA . PHE A 1 114 ? 168.151 63.951 101.017 1.00 41.33 91 PHE A CA 1
ATOM 758 C C . PHE A 1 114 ? 167.588 65.342 100.769 1.00 42.91 91 PHE A C 1
ATOM 759 O O . PHE A 1 114 ? 167.725 66.251 101.584 1.00 38.62 91 PHE A O 1
ATOM 767 N N . GLU A 1 115 ? 166.952 65.483 99.613 1.00 44.72 92 GLU A N 1
ATOM 768 C CA . GLU A 1 115 ? 166.291 66.709 99.205 1.00 43.09 92 GLU A CA 1
ATOM 769 C C . GLU A 1 115 ? 164.965 66.318 98.566 1.00 47.59 92 GLU A C 1
ATOM 770 O O . GLU A 1 115 ? 164.933 65.408 97.733 1.00 49.49 92 GLU A O 1
ATOM 776 N N . VAL A 1 116 ? 163.871 66.968 98.968 1.00 45.05 93 VAL A N 1
ATOM 777 C CA . VAL A 1 116 ? 162.547 66.728 98.406 1.00 40.83 93 VAL A CA 1
ATOM 778 C C . VAL A 1 116 ? 161.797 68.051 98.353 1.00 45.02 93 VAL A C 1
ATOM 779 O O . VAL A 1 116 ? 162.334 69.106 98.694 1.00 51.82 93 VAL A O 1
ATOM 783 N N . GLY A 1 117 ? 160.539 67.988 97.923 1.00 49.20 94 GLY A N 1
ATOM 784 C CA . GLY A 1 117 ? 159.638 69.106 98.121 1.00 48.85 94 GLY A CA 1
ATOM 785 C C . GLY A 1 117 ? 159.397 69.372 99.596 1.00 58.00 94 GLY A C 1
ATOM 786 O O . GLY A 1 117 ? 159.665 68.532 100.463 1.00 56.41 94 GLY A O 1
ATOM 787 N N . ALA A 1 118 ? 158.874 70.566 99.884 1.00 59.88 95 ALA A N 1
ATOM 788 C CA . ALA A 1 118 ? 158.679 71.016 101.259 1.00 55.54 95 ALA A CA 1
ATOM 789 C C . ALA A 1 118 ? 157.818 70.082 102.107 1.00 59.30 95 ALA A C 1
ATOM 790 O O . ALA A 1 118 ? 158.328 69.423 103.024 1.00 58.67 95 ALA A O 1
ATOM 792 N N . ASP A 1 119 ? 156.518 70.025 101.817 1.00 62.14 96 ASP A N 1
ATOM 793 C CA . ASP A 1 119 ? 155.571 69.349 102.707 1.00 64.61 96 ASP A CA 1
ATOM 794 C C . ASP A 1 119 ? 156.013 67.956 103.152 1.00 60.30 96 ASP A C 1
ATOM 795 O O . ASP A 1 119 ? 155.947 67.675 104.359 1.00 67.19 96 ASP A O 1
ATOM 800 N N . PRO A 1 120 ? 156.490 67.063 102.282 1.00 57.37 97 PRO A N 1
ATOM 801 C CA . PRO A 1 120 ? 156.820 65.703 102.725 1.00 55.27 97 PRO A CA 1
ATOM 802 C C . PRO A 1 120 ? 158.104 65.574 103.535 1.00 55.20 97 PRO A C 1
ATOM 803 O O . PRO A 1 120 ? 158.531 64.445 103.796 1.00 55.20 97 PRO A O 1
ATOM 807 N N . LEU A 1 121 ? 158.732 66.676 103.957 1.00 52.53 98 LEU A N 1
ATOM 808 C CA . LEU A 1 121 ? 159.976 66.578 104.715 1.00 47.40 98 LEU A CA 1
ATOM 809 C C . LEU A 1 121 ? 159.819 65.686 105.953 1.00 50.66 98 LEU A C 1
ATOM 810 O O . LEU A 1 121 ? 160.730 64.924 106.304 1.00 47.92 98 LEU A O 1
ATOM 815 N N . ALA A 1 122 ? 158.667 65.760 106.622 1.00 43.01 99 ALA A N 1
ATOM 816 C CA . ALA A 1 122 ? 158.464 64.958 107.816 1.00 44.51 99 ALA A CA 1
ATOM 817 C C . ALA A 1 122 ? 158.532 63.470 107.501 1.00 51.82 99 ALA A C 1
ATOM 818 O O . ALA A 1 122 ? 159.082 62.683 108.284 1.00 46.15 99 ALA A O 1
ATOM 820 N N . GLU A 1 123 ? 157.990 63.067 106.348 1.00 54.96 100 GLU A N 1
ATOM 821 C CA . GLU A 1 123 ? 158.056 61.670 105.938 1.00 52.47 100 GLU A CA 1
ATOM 822 C C . GLU A 1 123 ? 159.497 61.209 105.795 1.00 51.48 100 GLU A C 1
ATOM 823 O O . GLU A 1 123 ? 159.865 60.131 106.275 1.00 53.63 100 GLU A O 1
ATOM 829 N N . GLY A 1 124 ? 160.330 62.016 105.132 1.00 47.87 101 GLY A N 1
ATOM 830 C CA . GLY A 1 124 ? 161.731 61.652 104.970 1.00 47.44 101 GLY A CA 1
ATOM 831 C C . GLY A 1 124 ? 162.496 61.590 106.280 1.00 45.84 101 GLY A C 1
ATOM 832 O O . GLY A 1 124 ? 163.336 60.709 106.474 1.00 41.97 101 GLY A O 1
ATOM 833 N N . LEU A 1 125 ? 162.247 62.545 107.183 1.00 45.63 102 LEU A N 1
ATOM 834 C CA . LEU A 1 125 ? 162.892 62.494 108.490 1.00 45.39 102 LEU A CA 1
ATOM 835 C C . LEU A 1 125 ? 162.495 61.229 109.229 1.00 44.65 102 LEU A C 1
ATOM 836 O O . LEU A 1 125 ? 163.324 60.597 109.895 1.00 42.98 102 LEU A O 1
ATOM 841 N N . ALA A 1 126 ? 161.221 60.853 109.120 1.00 46.20 103 ALA A N 1
ATOM 842 C CA . ALA A 1 126 ? 160.754 59.572 109.632 1.00 43.97 103 ALA A CA 1
ATOM 843 C C . ALA A 1 126 ? 161.636 58.420 109.147 1.00 42.80 103 ALA A C 1
ATOM 844 O O . ALA A 1 126 ? 162.098 57.597 109.941 1.00 43.99 103 ALA A O 1
ATOM 846 N N . ARG A 1 127 ? 161.910 58.365 107.850 1.00 41.53 104 ARG A N 1
ATOM 847 C CA . ARG A 1 127 ? 162.665 57.238 107.317 1.00 44.21 104 ARG A CA 1
ATOM 848 C C . ARG A 1 127 ? 164.151 57.347 107.632 1.00 45.50 104 ARG A C 1
ATOM 849 O O . ARG A 1 127 ? 164.770 56.361 108.067 1.00 47.40 104 ARG A O 1
ATOM 857 N N . LEU A 1 128 ? 164.728 58.533 107.421 1.00 48.12 105 LEU A N 1
ATOM 858 C CA . LEU A 1 128 ? 166.122 58.793 107.774 1.00 43.96 105 LEU A CA 1
ATOM 859 C C . LEU A 1 128 ? 166.392 58.457 109.232 1.00 43.23 105 LEU A C 1
ATOM 860 O O . LEU A 1 128 ? 167.331 57.720 109.558 1.00 42.72 105 LEU A O 1
ATOM 865 N N . SER A 1 129 ? 165.581 59.009 110.130 1.00 43.50 106 SER A N 1
ATOM 866 C CA . SER A 1 129 ? 165.722 58.676 111.536 1.00 41.33 106 SER A CA 1
ATOM 867 C C . SER A 1 129 ? 165.668 57.166 111.749 1.00 41.17 106 SER A C 1
ATOM 868 O O . SER A 1 129 ? 166.501 56.593 112.459 1.00 39.94 106 SER A O 1
ATOM 871 N N . ASP A 1 130 ? 164.716 56.490 111.107 1.00 39.05 107 ASP A N 1
ATOM 872 C CA . ASP A 1 130 ? 164.586 55.063 111.377 1.00 44.74 107 ASP A CA 1
ATOM 873 C C . ASP A 1 130 ? 165.792 54.272 110.868 1.00 39.34 107 ASP A C 1
ATOM 874 O O . ASP A 1 130 ? 166.267 53.358 111.555 1.00 42.83 107 ASP A O 1
ATOM 879 N N . MET A 1 131 ? 166.321 54.617 109.689 1.00 38.26 108 MET A N 1
ATOM 880 C CA . MET A 1 131 ? 167.455 53.853 109.161 1.00 42.04 108 MET A CA 1
ATOM 881 C C . MET A 1 131 ? 168.748 54.154 109.917 1.00 45.29 108 MET A C 1
ATOM 882 O O . MET A 1 131 ? 169.616 53.276 110.029 1.00 44.39 108 MET A O 1
ATOM 887 N N . LEU A 1 132 ? 168.893 55.365 110.466 1.00 43.33 109 LEU A N 1
ATOM 888 C CA . LEU A 1 132 ? 170.089 55.657 111.245 1.00 36.40 109 LEU A CA 1
ATOM 889 C C . LEU A 1 132 ? 170.043 54.953 112.590 1.00 35.60 109 LEU A C 1
ATOM 890 O O . LEU A 1 132 ? 171.072 54.497 113.100 1.00 38.63 109 LEU A O 1
ATOM 895 N N . ALA A 1 133 ? 168.860 54.836 113.174 1.00 38.04 110 ALA A N 1
ATOM 896 C CA . ALA A 1 133 ? 168.758 54.289 114.520 1.00 38.88 110 ALA A CA 1
ATOM 897 C C . ALA A 1 133 ? 168.650 52.763 114.543 1.00 45.34 110 ALA A C 1
ATOM 898 O O . ALA A 1 133 ? 169.323 52.115 115.356 1.00 47.39 110 ALA A O 1
ATOM 900 N N . ALA A 1 134 ? 167.831 52.159 113.675 1.00 40.78 111 ALA A N 1
ATOM 901 C CA . ALA A 1 134 ? 167.489 50.736 113.798 1.00 46.76 111 ALA A CA 1
ATOM 902 C C . ALA A 1 134 ? 167.541 50.025 112.451 1.00 46.69 111 ALA A C 1
ATOM 903 O O . ALA A 1 134 ? 166.520 49.560 111.935 1.00 46.08 111 ALA A O 1
ATOM 905 N N . PRO A 1 135 ? 168.727 49.885 111.867 1.00 43.32 112 PRO A N 1
ATOM 906 C CA . PRO A 1 135 ? 168.838 49.117 110.620 1.00 45.31 112 PRO A CA 1
ATOM 907 C C . PRO A 1 135 ? 168.704 47.612 110.855 1.00 48.43 112 PRO A C 1
ATOM 908 O O . PRO A 1 135 ? 169.189 47.066 111.854 1.00 43.25 112 PRO A O 1
ATOM 912 N N . GLN A 1 136 ? 168.043 46.930 109.918 1.00 49.34 113 GLN A N 1
ATOM 913 C CA . GLN A 1 136 ? 167.894 45.485 110.085 1.00 50.58 113 GLN A CA 1
ATOM 914 C C . GLN A 1 136 ? 169.241 44.792 110.016 1.00 49.52 113 GLN A C 1
ATOM 915 O O . GLN A 1 136 ? 169.607 44.037 110.925 1.00 52.38 113 GLN A O 1
ATOM 921 N N . LEU A 1 137 ? 169.998 45.065 108.956 1.00 48.37 114 LEU A N 1
ATOM 922 C CA . LEU A 1 137 ? 171.298 44.451 108.730 1.00 52.57 114 LEU A CA 1
ATOM 923 C C . LEU A 1 137 ? 171.151 42.925 108.632 1.00 59.82 114 LEU A C 1
ATOM 924 O O . LEU A 1 137 ? 171.751 42.144 109.387 1.00 52.70 114 LEU A O 1
ATOM 929 N N . ALA A 1 138 ? 170.315 42.512 107.678 1.00 57.70 115 ALA A N 1
ATOM 930 C CA . ALA A 1 138 ? 170.027 41.102 107.471 1.00 63.31 115 ALA A CA 1
ATOM 931 C C . ALA A 1 138 ? 171.185 40.420 106.751 1.00 69.27 115 ALA A C 1
ATOM 932 O O . ALA A 1 138 ? 171.727 40.952 105.778 1.00 66.53 115 ALA A O 1
ATOM 934 N N . ALA A 1 139 ? 171.559 39.233 107.245 1.00 75.61 116 ALA A N 1
ATOM 935 C CA . ALA A 1 139 ? 172.653 38.467 106.648 1.00 73.45 116 ALA A CA 1
ATOM 936 C C . ALA A 1 139 ? 172.463 38.302 105.145 1.00 73.65 116 ALA A C 1
ATOM 937 O O . ALA A 1 139 ? 173.386 38.553 104.359 1.00 70.01 116 ALA A O 1
ATOM 939 N N . GLU A 1 140 ? 171.260 37.900 104.724 1.00 75.84 117 GLU A N 1
ATOM 940 C CA . GLU A 1 140 ? 171.003 37.734 103.296 1.00 80.34 117 GLU A CA 1
ATOM 941 C C . GLU A 1 140 ? 171.325 39.006 102.514 1.00 71.09 117 GLU A C 1
ATOM 942 O O . GLU A 1 140 ? 171.705 38.931 101.340 1.00 71.28 117 GLU A O 1
ATOM 948 N N . ALA A 1 141 ? 171.193 40.180 103.148 1.00 77.32 118 ALA A N 1
ATOM 949 C CA . ALA A 1 141 ? 171.454 41.451 102.469 1.00 68.60 118 ALA A CA 1
ATOM 950 C C . ALA A 1 141 ? 172.924 41.829 102.539 1.00 59.16 118 ALA A C 1
ATOM 951 O O . ALA A 1 141 ? 173.463 42.389 101.581 1.00 58.70 118 ALA A O 1
ATOM 953 N N . ILE A 1 142 ? 173.572 41.546 103.670 1.00 57.54 119 ILE A N 1
ATOM 954 C CA . ILE A 1 142 ? 175.021 41.622 103.802 1.00 59.40 119 ILE A CA 1
ATOM 955 C C . ILE A 1 142 ? 175.684 40.839 102.679 1.00 65.59 119 ILE A C 1
ATOM 956 O O . ILE A 1 142 ? 176.299 41.432 101.786 1.00 65.49 119 ILE A O 1
ATOM 961 N N . ALA A 1 143 ? 175.553 39.506 102.709 1.00 69.25 120 ALA A N 1
ATOM 962 C CA . ALA A 1 143 ? 176.157 38.648 101.691 1.00 67.79 120 ALA A CA 1
ATOM 963 C C . ALA A 1 143 ? 175.885 39.201 100.300 1.00 59.83 120 ALA A C 1
ATOM 964 O O . ALA A 1 143 ? 176.759 39.193 99.433 1.00 62.53 120 ALA A O 1
ATOM 966 N N . GLN A 1 144 ? 174.674 39.711 100.103 1.00 61.60 121 GLN A N 1
ATOM 967 C CA . GLN A 1 144 ? 174.303 40.320 98.835 1.00 62.98 121 GLN A CA 1
ATOM 968 C C . GLN A 1 144 ? 175.095 41.603 98.582 1.00 67.34 121 GLN A C 1
ATOM 969 O O . GLN A 1 144 ? 175.496 41.880 97.443 1.00 69.75 121 GLN A O 1
ATOM 975 N N . GLU A 1 145 ? 175.338 42.396 99.632 1.00 64.80 122 GLU A N 1
ATOM 976 C CA . GLU A 1 145 ? 176.032 43.671 99.471 1.00 63.81 122 GLU A CA 1
ATOM 977 C C . GLU A 1 145 ? 177.542 43.507 99.395 1.00 60.89 122 GLU A C 1
ATOM 978 O O . GLU A 1 145 ? 178.221 44.400 98.871 1.00 54.86 122 GLU A O 1
ATOM 984 N N . ILE A 1 146 ? 178.077 42.391 99.902 1.00 60.69 123 ILE A N 1
ATOM 985 C CA . ILE A 1 146 ? 179.483 42.071 99.661 1.00 62.30 123 ILE A CA 1
ATOM 986 C C . ILE A 1 146 ? 179.750 41.995 98.165 1.00 60.13 123 ILE A C 1
ATOM 987 O O . ILE A 1 146 ? 180.805 42.422 97.685 1.00 58.40 123 ILE A O 1
ATOM 992 N N . GLU A 1 147 ? 178.792 41.482 97.398 1.00 60.13 124 GLU A N 1
ATOM 993 C CA . GLU A 1 147 ? 179.019 41.400 95.961 1.00 65.89 124 GLU A CA 1
ATOM 994 C C . GLU A 1 147 ? 179.086 42.791 95.347 1.00 59.80 124 GLU A C 1
ATOM 995 O O . GLU A 1 147 ? 180.039 43.103 94.623 1.00 60.05 124 GLU A O 1
ATOM 1001 N N . VAL A 1 148 ? 178.103 43.651 95.650 1.00 59.83 125 VAL A N 1
ATOM 1002 C CA . VAL A 1 148 ? 178.094 44.996 95.071 1.00 59.86 125 VAL A CA 1
ATOM 1003 C C . VAL A 1 148 ? 179.383 45.732 95.407 1.00 56.46 125 VAL A C 1
ATOM 1004 O O . VAL A 1 148 ? 179.978 46.399 94.550 1.00 55.05 125 VAL A O 1
ATOM 1008 N N . ILE A 1 149 ? 179.854 45.595 96.645 1.00 55.64 126 ILE A N 1
ATOM 1009 C CA . ILE A 1 149 ? 181.045 46.331 97.045 1.00 55.23 126 ILE A CA 1
ATOM 1010 C C . ILE A 1 149 ? 182.295 45.778 96.358 1.00 52.32 126 ILE A C 1
ATOM 1011 O O . ILE A 1 149 ? 183.125 46.552 95.868 1.00 50.47 126 ILE A O 1
ATOM 1016 N N . ASP A 1 150 ? 182.438 44.444 96.277 1.00 54.58 127 ASP A N 1
ATOM 1017 C CA . ASP A 1 150 ? 183.603 43.856 95.604 1.00 53.68 127 ASP A CA 1
ATOM 1018 C C . ASP A 1 150 ? 183.649 44.263 94.139 1.00 50.11 127 ASP A C 1
ATOM 1019 O O . ASP A 1 150 ? 184.728 44.491 93.581 1.00 52.89 127 ASP A O 1
ATOM 1024 N N . ALA A 1 151 ? 182.484 44.371 93.503 1.00 45.41 128 ALA A N 1
ATOM 1025 C CA . ALA A 1 151 ? 182.425 44.947 92.167 1.00 48.24 128 ALA A CA 1
ATOM 1026 C C . ALA A 1 151 ? 182.819 46.427 92.171 1.00 51.79 128 ALA A C 1
ATOM 1027 O O . ALA A 1 151 ? 183.497 46.893 91.244 1.00 48.42 128 ALA A O 1
ATOM 1029 N N . GLU A 1 152 ? 182.382 47.189 93.190 1.00 49.82 129 GLU A N 1
ATOM 1030 C CA . GLU A 1 152 ? 182.798 48.588 93.315 1.00 51.26 129 GLU A CA 1
ATOM 1031 C C . GLU A 1 152 ? 184.291 48.688 93.574 1.00 49.41 129 GLU A C 1
ATOM 1032 O O . GLU A 1 152 ? 184.952 49.614 93.087 1.00 44.48 129 GLU A O 1
ATOM 1038 N N . TYR A 1 153 ? 184.834 47.718 94.310 1.00 46.52 130 TYR A N 1
ATOM 1039 C CA . TYR A 1 153 ? 186.274 47.647 94.521 1.00 44.78 130 TYR A CA 1
ATOM 1040 C C . TYR A 1 153 ? 187.015 47.482 93.201 1.00 51.29 130 TYR A C 1
ATOM 1041 O O . TYR A 1 153 ? 187.904 48.279 92.881 1.00 50.85 130 TYR A O 1
ATOM 1050 N N . ARG A 1 154 ? 186.649 46.461 92.410 1.00 47.67 131 ARG A N 1
ATOM 1051 C CA . ARG A 1 154 ? 187.348 46.219 91.146 1.00 49.81 131 ARG A CA 1
ATOM 1052 C C . ARG A 1 154 ? 187.262 47.431 90.227 1.00 52.49 131 ARG A C 1
ATOM 1053 O O . ARG A 1 154 ? 188.232 47.760 89.535 1.00 55.75 131 ARG A O 1
ATOM 1061 N N . LEU A 1 155 ? 186.119 48.123 90.218 1.00 44.21 132 LEU A N 1
ATOM 1062 C CA . LEU A 1 155 ? 185.995 49.312 89.388 1.00 48.90 132 LEU A CA 1
ATOM 1063 C C . LEU A 1 155 ? 186.889 50.445 89.904 1.00 55.07 132 LEU A C 1
ATOM 1064 O O . LEU A 1 155 ? 187.517 51.168 89.113 1.00 50.51 132 LEU A O 1
ATOM 1069 N N . LEU A 1 156 ? 186.970 50.606 91.235 1.00 49.45 133 LEU A N 1
ATOM 1070 C CA . LEU A 1 156 ? 187.743 51.694 91.813 1.00 47.00 133 LEU A CA 1
ATOM 1071 C C . LEU A 1 156 ? 189.244 51.477 91.701 1.00 49.50 133 LEU A C 1
ATOM 1072 O O . LEU A 1 156 ? 190.001 52.450 91.821 1.00 50.30 133 LEU A O 1
ATOM 1077 N N . ARG A 1 157 ? 189.706 50.239 91.483 1.00 52.05 134 ARG A N 1
ATOM 1078 C CA . ARG A 1 157 ? 191.131 50.076 91.207 1.00 47.36 134 ARG A CA 1
ATOM 1079 C C . ARG A 1 157 ? 191.519 50.690 89.867 1.00 48.32 134 ARG A C 1
ATOM 1080 O O . ARG A 1 157 ? 192.718 50.807 89.588 1.00 53.16 134 ARG A O 1
ATOM 1088 N N . ALA A 1 158 ? 190.542 51.123 89.057 1.00 43.71 135 ALA A N 1
ATOM 1089 C CA . ALA A 1 158 ? 190.803 51.809 87.800 1.00 45.54 135 ALA A CA 1
ATOM 1090 C C . ALA A 1 158 ? 190.416 53.284 87.832 1.00 54.93 135 ALA A C 1
ATOM 1091 O O . ALA A 1 158 ? 190.432 53.940 86.779 1.00 51.02 135 ALA A O 1
ATOM 1093 N N . ASP A 1 159 ? 190.071 53.828 89.001 1.00 51.63 136 ASP A N 1
ATOM 1094 C CA . ASP A 1 159 ? 189.646 55.221 89.105 1.00 47.02 136 ASP A CA 1
ATOM 1095 C C . ASP A 1 159 ? 190.858 56.117 89.356 1.00 48.03 136 ASP A C 1
ATOM 1096 O O . ASP A 1 159 ? 191.602 55.902 90.318 1.00 47.40 136 ASP A O 1
ATOM 1101 N N . GLY A 1 160 ? 191.060 57.116 88.492 1.00 47.73 137 GLY A N 1
ATOM 1102 C CA . GLY A 1 160 ? 192.184 58.026 88.679 1.00 39.12 137 GLY A CA 1
ATOM 1103 C C . GLY A 1 160 ? 192.166 58.715 90.034 1.00 46.24 137 GLY A C 1
ATOM 1104 O O . GLY A 1 160 ? 193.173 58.729 90.757 1.00 43.85 137 GLY A O 1
ATOM 1105 N N . GLU A 1 161 ? 191.019 59.284 90.413 1.00 44.88 138 GLU A N 1
ATOM 1106 C CA . GLU A 1 161 ? 190.995 60.068 91.648 1.00 44.35 138 GLU A CA 1
ATOM 1107 C C . GLU A 1 161 ? 191.138 59.183 92.883 1.00 45.34 138 GLU A C 1
ATOM 1108 O O . GLU A 1 161 ? 191.828 59.561 93.836 1.00 45.36 138 GLU A O 1
ATOM 1114 N N . THR A 1 162 ? 190.516 57.999 92.894 1.00 44.38 139 THR A N 1
ATOM 1115 C CA . THR A 1 162 ? 190.727 57.099 94.027 1.00 40.86 139 THR A CA 1
ATOM 1116 C C . THR A 1 162 ? 192.211 56.833 94.229 1.00 41.61 139 THR A C 1
ATOM 1117 O O . THR A 1 162 ? 192.737 56.980 95.336 1.00 42.08 139 THR A O 1
ATOM 1121 N N . ARG A 1 163 ? 192.910 56.478 93.156 1.00 41.87 140 ARG A N 1
ATOM 1122 C CA . ARG A 1 163 ? 194.333 56.184 93.273 1.00 44.02 140 ARG A CA 1
ATOM 1123 C C . ARG A 1 163 ? 195.137 57.437 93.634 1.00 42.69 140 ARG A C 1
ATOM 1124 O O . ARG A 1 163 ? 196.023 57.382 94.494 1.00 42.59 140 ARG A O 1
ATOM 1132 N N . CYS A 1 164 ? 194.830 58.583 93.017 1.00 42.80 141 CYS A N 1
ATOM 1133 C CA . CYS A 1 164 ? 195.469 59.831 93.437 1.00 44.72 141 CYS A CA 1
ATOM 1134 C C . CYS A 1 164 ? 195.316 60.073 94.934 1.00 43.22 141 CYS A C 1
ATOM 1135 O O . CYS A 1 164 ? 196.268 60.479 95.608 1.00 45.02 141 CYS A O 1
ATOM 1138 N N . GLU A 1 165 ? 194.119 59.849 95.476 1.00 41.93 142 GLU A N 1
ATOM 1139 C CA . GLU A 1 165 ? 193.935 60.157 96.891 1.00 44.35 142 GLU A CA 1
ATOM 1140 C C . GLU A 1 165 ? 194.677 59.164 97.772 1.00 44.17 142 GLU A C 1
ATOM 1141 O O . GLU A 1 165 ? 195.077 59.511 98.888 1.00 47.19 142 GLU A O 1
ATOM 1147 N N . ALA A 1 166 ? 194.928 57.952 97.266 1.00 44.21 143 ALA A N 1
ATOM 1148 C CA . ALA A 1 166 ? 195.767 57.007 97.996 1.00 44.52 143 ALA A CA 1
ATOM 1149 C C . ALA A 1 166 ? 197.235 57.409 97.924 1.00 44.73 143 ALA A C 1
ATOM 1150 O O . ALA A 1 166 ? 197.959 57.285 98.918 1.00 49.66 143 ALA A O 1
ATOM 1152 N N . ALA A 1 167 ? 197.686 57.921 96.770 1.00 39.93 144 ALA A N 1
ATOM 1153 C CA . ALA A 1 167 ? 199.071 58.377 96.657 1.00 41.07 144 ALA A CA 1
ATOM 1154 C C . ALA A 1 167 ? 199.356 59.560 97.583 1.00 42.84 144 ALA A C 1
ATOM 1155 O O . ALA A 1 167 ? 200.421 59.612 98.210 1.00 44.11 144 ALA A O 1
ATOM 1157 N N . GLN A 1 168 ? 198.428 60.529 97.675 1.00 43.89 145 GLN A N 1
ATOM 1158 C CA . GLN A 1 168 ? 198.627 61.691 98.553 1.00 40.25 145 GLN A CA 1
ATOM 1159 C C . GLN A 1 168 ? 198.840 61.268 100.010 1.00 43.23 145 GLN A C 1
ATOM 1160 O O . GLN A 1 168 ? 199.735 61.778 100.692 1.00 39.20 145 GLN A O 1
ATOM 1166 N N . ARG A 1 169 ? 198.010 60.345 100.514 1.00 43.48 146 ARG A N 1
ATOM 1167 C CA . ARG A 1 169 ? 198.204 59.853 101.873 1.00 42.98 146 ARG A CA 1
ATOM 1168 C C . ARG A 1 169 ? 199.536 59.142 102.024 1.00 46.02 146 ARG A C 1
ATOM 1169 O O . ARG A 1 169 ? 200.097 59.102 103.127 1.00 46.05 146 ARG A O 1
ATOM 1177 N N . GLN A 1 170 ? 200.039 58.542 100.944 1.00 45.15 147 GLN A N 1
ATOM 1178 C CA . GLN A 1 170 ? 201.323 57.864 101.018 1.00 45.23 147 GLN A CA 1
ATOM 1179 C C . GLN A 1 170 ? 202.454 58.844 101.299 1.00 44.60 147 GLN A C 1
ATOM 1180 O O . GLN A 1 170 ? 203.476 58.443 101.875 1.00 45.35 147 GLN A O 1
ATOM 1186 N N . MET A 1 171 ? 202.272 60.127 100.945 1.00 41.34 148 MET A N 1
ATOM 1187 C CA . MET A 1 171 ? 203.230 61.190 101.235 1.00 40.37 148 MET A CA 1
ATOM 1188 C C . MET A 1 171 ? 203.164 61.684 102.704 1.00 42.89 148 MET A C 1
ATOM 1189 O O . MET A 1 171 ? 203.831 62.665 103.052 1.00 42.39 148 MET A O 1
ATOM 1194 N N . PHE A 1 172 ? 202.397 61.031 103.580 1.00 43.35 149 PHE A N 1
ATOM 1195 C CA . PHE A 1 172 ? 202.286 61.446 104.976 1.00 41.38 149 PHE A CA 1
ATOM 1196 C C . PHE A 1 172 ? 202.269 60.218 105.880 1.00 43.67 149 PHE A C 1
ATOM 1197 O O . PHE A 1 172 ? 202.001 59.095 105.439 1.00 43.85 149 PHE A O 1
ATOM 1205 N N . SER A 1 173 ? 202.585 60.442 107.153 1.00 42.35 150 SER A N 1
ATOM 1206 C CA . SER A 1 173 ? 202.553 59.397 108.168 1.00 45.56 150 SER A CA 1
ATOM 1207 C C . SER A 1 173 ? 202.006 59.956 109.477 1.00 51.46 150 SER A C 1
ATOM 1208 O O . SER A 1 173 ? 202.002 61.174 109.710 1.00 51.60 150 SER A O 1
ATOM 1211 N N . GLY A 1 174 ? 201.570 59.045 110.354 1.00 47.96 151 GLY A N 1
ATOM 1212 C CA . GLY A 1 174 ? 201.027 59.500 111.618 1.00 54.13 151 GLY A CA 1
ATOM 1213 C C . GLY A 1 174 ? 200.220 58.489 112.404 1.00 55.42 151 GLY A C 1
ATOM 1214 O O . GLY A 1 174 ? 200.142 58.591 113.629 1.00 53.89 151 GLY A O 1
ATOM 1215 N N . PHE A 1 175 ? 199.596 57.534 111.719 1.00 50.31 152 PHE A N 1
ATOM 1216 C CA . PHE A 1 175 ? 198.787 56.519 112.374 1.00 47.03 152 PHE A CA 1
ATOM 1217 C C . PHE A 1 175 ? 198.361 55.508 111.336 1.00 55.62 152 PHE A C 1
ATOM 1218 O O . PHE A 1 175 ? 198.282 55.825 110.147 1.00 58.11 152 PHE A O 1
ATOM 1226 N N . ASP A 1 176 ? 198.088 54.288 111.805 1.00 56.92 153 ASP A N 1
ATOM 1227 C CA . ASP A 1 176 ? 198.049 53.140 110.907 1.00 54.10 153 ASP A CA 1
ATOM 1228 C C . ASP A 1 176 ? 196.948 53.263 109.869 1.00 53.72 153 ASP A C 1
ATOM 1229 O O . ASP A 1 176 ? 197.154 52.912 108.701 1.00 56.04 153 ASP A O 1
ATOM 1234 N N . ALA A 1 177 ? 195.763 53.733 110.275 1.00 52.19 154 ALA A N 1
ATOM 1235 C CA . ALA A 1 177 ? 194.607 53.704 109.381 1.00 50.05 154 ALA A CA 1
ATOM 1236 C C . ALA A 1 177 ? 194.820 54.530 108.127 1.00 50.61 154 ALA A C 1
ATOM 1237 O O . ALA A 1 177 ? 194.143 54.283 107.118 1.00 47.06 154 ALA A O 1
ATOM 1239 N N . LEU A 1 178 ? 195.748 55.498 108.180 1.00 51.70 155 LEU A N 1
ATOM 1240 C CA . LEU A 1 178 ? 196.035 56.357 107.039 1.00 46.10 155 LEU A CA 1
ATOM 1241 C C . LEU A 1 178 ? 196.332 55.532 105.796 1.00 46.23 155 LEU A C 1
ATOM 1242 O O . LEU A 1 178 ? 195.777 55.798 104.728 1.00 49.38 155 LEU A O 1
ATOM 1247 N N . HIS A 1 179 ? 197.145 54.484 105.926 1.00 46.86 156 HIS A N 1
ATOM 1248 C CA . HIS A 1 179 ? 197.536 53.650 104.790 1.00 46.01 156 HIS A CA 1
ATOM 1249 C C . HIS A 1 179 ? 196.884 52.267 104.805 1.00 47.68 156 HIS A C 1
ATOM 1250 O O . HIS A 1 179 ? 197.426 51.330 104.213 1.00 43.05 156 HIS A O 1
ATOM 1257 N N . ARG A 1 180 ? 195.747 52.109 105.480 1.00 48.98 157 ARG A N 1
ATOM 1258 C CA . ARG A 1 180 ? 195.035 50.841 105.424 1.00 44.95 157 ARG A CA 1
ATOM 1259 C C . ARG A 1 180 ? 194.178 50.790 104.170 1.00 44.77 157 ARG A C 1
ATOM 1260 O O . ARG A 1 180 ? 194.041 51.770 103.443 1.00 50.98 157 ARG A O 1
ATOM 1268 N N . PHE A 1 181 ? 193.579 49.637 103.931 1.00 40.26 158 PHE A N 1
ATOM 1269 C CA . PHE A 1 181 ? 192.615 49.459 102.857 1.00 42.32 158 PHE A CA 1
ATOM 1270 C C . PHE A 1 181 ? 191.226 49.650 103.459 1.00 43.28 158 PHE A C 1
ATOM 1271 O O . PHE A 1 181 ? 190.935 49.132 104.544 1.00 41.36 158 PHE A O 1
ATOM 1279 N N . HIS A 1 182 ? 190.393 50.439 102.784 1.00 43.62 159 HIS A N 1
ATOM 1280 C CA . HIS A 1 182 ? 189.116 50.857 103.344 1.00 41.44 159 HIS A CA 1
ATOM 1281 C C . HIS A 1 182 ? 187.935 50.621 102.419 1.00 43.82 159 HIS A C 1
ATOM 1282 O O . HIS A 1 182 ? 186.792 50.832 102.845 1.00 44.90 159 HIS A O 1
ATOM 1289 N N . ILE A 1 183 ? 188.164 50.222 101.169 1.00 41.30 160 ILE A N 1
ATOM 1290 C CA . ILE A 1 183 ? 187.043 50.017 100.261 1.00 43.32 160 ILE A CA 1
ATOM 1291 C C . ILE A 1 183 ? 186.280 48.754 100.629 1.00 45.88 160 ILE A C 1
ATOM 1292 O O . ILE A 1 183 ? 185.045 48.747 100.653 1.00 45.05 160 ILE A O 1
ATOM 1297 N N . GLY A 1 184 ? 186.997 47.679 100.947 1.00 50.49 161 GLY A N 1
ATOM 1298 C CA . GLY A 1 184 ? 186.395 46.388 101.194 1.00 47.31 161 GLY A CA 1
ATOM 1299 C C . GLY A 1 184 ? 186.355 45.532 99.943 1.00 49.39 161 GLY A C 1
ATOM 1300 O O . GLY A 1 184 ? 186.504 46.010 98.817 1.00 49.85 161 GLY A O 1
ATOM 1301 N N . SER A 1 185 ? 186.142 44.234 100.160 1.00 54.99 162 SER A N 1
ATOM 1302 C CA . SER A 1 185 ? 186.297 43.222 99.116 1.00 53.24 162 SER A CA 1
ATOM 1303 C C . SER A 1 185 ? 185.715 41.908 99.610 1.00 55.54 162 SER A C 1
ATOM 1304 O O . SER A 1 185 ? 185.653 41.662 100.820 1.00 56.84 162 SER A O 1
ATOM 1307 N N . ARG A 1 186 ? 185.318 41.053 98.656 1.00 57.15 163 ARG A N 1
ATOM 1308 C CA . ARG A 1 186 ? 184.965 39.671 98.993 1.00 56.28 163 ARG A CA 1
ATOM 1309 C C . ARG A 1 186 ? 186.032 39.043 99.885 1.00 54.49 163 ARG A C 1
ATOM 1310 O O . ARG A 1 186 ? 185.717 38.398 100.894 1.00 54.44 163 ARG A O 1
ATOM 1318 N N . ALA A 1 187 ? 187.305 39.265 99.547 1.00 54.09 164 ALA A N 1
ATOM 1319 C CA . ALA A 1 187 ? 188.407 38.781 100.372 1.00 55.05 164 ALA A CA 1
ATOM 1320 C C . ALA A 1 187 ? 188.346 39.345 101.789 1.00 59.68 164 ALA A C 1
ATOM 1321 O O . ALA A 1 187 ? 188.378 38.590 102.770 1.00 61.76 164 ALA A O 1
ATOM 1323 N N . ALA A 1 188 ? 188.269 40.681 101.918 1.00 61.06 165 ALA A N 1
ATOM 1324 C CA . ALA A 1 188 ? 188.399 41.308 103.233 1.00 56.28 165 ALA A CA 1
ATOM 1325 C C . ALA A 1 188 ? 187.206 40.992 104.122 1.00 55.39 165 ALA A C 1
ATOM 1326 O O . ALA A 1 188 ? 187.369 40.749 105.324 1.00 52.92 165 ALA A O 1
ATOM 1328 N N . PHE A 1 189 ? 185.998 41.000 103.548 1.00 53.12 166 PHE A N 1
ATOM 1329 C CA . PHE A 1 189 ? 184.806 40.753 104.345 1.00 54.80 166 PHE A CA 1
ATOM 1330 C C . PHE A 1 189 ? 184.804 39.340 104.910 1.00 58.98 166 PHE A C 1
ATOM 1331 O O . PHE A 1 189 ? 184.429 39.135 106.066 1.00 57.25 166 PHE A O 1
ATOM 1339 N N . GLY A 1 190 ? 185.253 38.360 104.128 1.00 64.40 167 GLY A N 1
ATOM 1340 C CA . GLY A 1 190 ? 185.421 37.014 104.631 1.00 65.14 167 GLY A CA 1
ATOM 1341 C C . GLY A 1 190 ? 184.209 36.147 104.385 1.00 72.24 167 GLY A C 1
ATOM 1342 O O . GLY A 1 190 ? 183.197 36.555 103.801 1.00 71.92 167 GLY A O 1
ATOM 1343 N N . SER A 1 191 ? 184.321 34.906 104.846 1.00 69.01 168 SER A N 1
ATOM 1344 C CA . SER A 1 191 ? 183.282 33.920 104.603 1.00 72.27 168 SER A CA 1
ATOM 1345 C C . SER A 1 191 ? 182.324 33.749 105.775 1.00 68.19 168 SER A C 1
ATOM 1346 O O . SER A 1 191 ? 181.203 33.270 105.565 1.00 69.05 168 SER A O 1
ATOM 1349 N N . ASP A 1 192 ? 182.723 34.158 106.985 1.00 60.41 169 ASP A N 1
ATOM 1350 C CA . ASP A 1 192 ? 181.919 33.995 108.202 1.00 59.09 169 ASP A CA 1
ATOM 1351 C C . ASP A 1 192 ? 180.925 35.152 108.347 1.00 65.83 169 ASP A C 1
ATOM 1352 O O . ASP A 1 192 ? 181.128 36.107 109.107 1.00 60.89 169 ASP A O 1
ATOM 1357 N N . ILE A 1 193 ? 179.793 35.028 107.643 1.00 66.36 170 ILE A N 1
ATOM 1358 C CA . ILE A 1 193 ? 178.863 36.151 107.519 1.00 61.02 170 ILE A CA 1
ATOM 1359 C C . ILE A 1 193 ? 178.255 36.528 108.859 1.00 66.76 170 ILE A C 1
ATOM 1360 O O . ILE A 1 193 ? 177.999 37.709 109.118 1.00 74.27 170 ILE A O 1
ATOM 1365 N N . SER A 1 194 ? 178.043 35.563 109.743 1.00 66.80 171 SER A N 1
ATOM 1366 C CA . SER A 1 194 ? 177.518 35.932 111.048 1.00 64.19 171 SER A CA 1
ATOM 1367 C C . SER A 1 194 ? 178.537 36.696 111.880 1.00 63.81 171 SER A C 1
ATOM 1368 O O . SER A 1 194 ? 178.142 37.462 112.765 1.00 66.67 171 SER A O 1
ATOM 1371 N N . ALA A 1 195 ? 179.832 36.521 111.621 1.00 62.27 172 ALA A N 1
ATOM 1372 C CA . ALA A 1 195 ? 180.814 37.322 112.344 1.00 66.33 172 ALA A CA 1
ATOM 1373 C C . ALA A 1 195 ? 180.955 38.719 111.749 1.00 64.48 172 ALA A C 1
ATOM 1374 O O . ALA A 1 195 ? 181.270 39.666 112.481 1.00 57.16 172 ALA A O 1
ATOM 1376 N N . LEU A 1 196 ? 180.741 38.854 110.436 1.00 60.04 173 LEU A N 1
ATOM 1377 C CA . LEU A 1 196 ? 180.682 40.169 109.809 1.00 61.31 173 LEU A CA 1
ATOM 1378 C C . LEU A 1 196 ? 179.530 40.983 110.386 1.00 64.21 173 LEU A C 1
ATOM 1379 O O . LEU A 1 196 ? 179.698 42.152 110.751 1.00 60.39 173 LEU A O 1
ATOM 1384 N N . GLN A 1 197 ? 178.357 40.356 110.506 1.00 65.05 174 GLN A N 1
ATOM 1385 C CA . GLN A 1 197 ? 177.162 41.016 111.026 1.00 63.43 174 GLN A CA 1
ATOM 1386 C C . GLN A 1 197 ? 177.313 41.437 112.486 1.00 65.36 174 GLN A C 1
ATOM 1387 O O . GLN A 1 197 ? 176.758 42.461 112.893 1.00 68.60 174 GLN A O 1
ATOM 1393 N N . GLN A 1 198 ? 178.040 40.673 113.300 1.00 65.80 175 GLN A N 1
ATOM 1394 C CA . GLN A 1 198 ? 178.293 41.159 114.652 1.00 66.31 175 GLN A CA 1
ATOM 1395 C C . GLN A 1 198 ? 179.211 42.373 114.637 1.00 57.55 175 GLN A C 1
ATOM 1396 O O . GLN A 1 198 ? 179.104 43.244 115.507 1.00 60.52 175 GLN A O 1
ATOM 1402 N N . ALA A 1 199 ? 180.103 42.446 113.649 1.00 56.38 176 ALA A N 1
ATOM 1403 C CA . ALA A 1 199 ? 181.070 43.532 113.570 1.00 54.72 176 ALA A CA 1
ATOM 1404 C C . ALA A 1 199 ? 180.394 44.835 113.149 1.00 53.69 176 ALA A C 1
ATOM 1405 O O . ALA A 1 199 ? 180.570 45.872 113.795 1.00 45.01 176 ALA A O 1
ATOM 1407 N N . LEU A 1 200 ? 179.620 44.795 112.062 1.00 47.37 177 LEU A N 1
ATOM 1408 C CA . LEU A 1 200 ? 178.740 45.896 111.712 1.00 51.99 177 LEU A CA 1
ATOM 1409 C C . LEU A 1 200 ? 178.012 46.431 112.935 1.00 56.51 177 LEU A C 1
ATOM 1410 O O . LEU A 1 200 ? 178.108 47.619 113.281 1.00 53.51 177 LEU A O 1
ATOM 1415 N N . ARG A 1 201 ? 177.282 45.540 113.603 1.00 57.95 178 ARG A N 1
ATOM 1416 C CA . ARG A 1 201 ? 176.367 45.973 114.641 1.00 56.00 178 ARG A CA 1
ATOM 1417 C C . ARG A 1 201 ? 177.100 46.532 115.850 1.00 50.80 178 ARG A C 1
ATOM 1418 O O . ARG A 1 201 ? 176.581 47.440 116.507 1.00 52.41 178 ARG A O 1
ATOM 1426 N N . GLN A 1 202 ? 178.301 46.035 116.164 1.00 50.91 179 GLN A N 1
ATOM 1427 C CA . GLN A 1 202 ? 179.090 46.735 117.175 1.00 54.14 179 GLN A CA 1
ATOM 1428 C C . GLN A 1 202 ? 179.516 48.100 116.659 1.00 49.60 179 GLN A C 1
ATOM 1429 O O . GLN A 1 202 ? 179.539 49.071 117.418 1.00 49.73 179 GLN A O 1
ATOM 1435 N N . PHE A 1 203 ? 179.830 48.199 115.365 1.00 45.61 180 PHE A N 1
ATOM 1436 C CA . PHE A 1 203 ? 180.286 49.471 114.817 1.00 49.28 180 PHE A CA 1
ATOM 1437 C C . PHE A 1 203 ? 179.170 50.506 114.887 1.00 47.50 180 PHE A C 1
ATOM 1438 O O . PHE A 1 203 ? 179.319 51.546 115.541 1.00 38.84 180 PHE A O 1
ATOM 1446 N N . HIS A 1 204 ? 178.024 50.196 114.262 1.00 46.28 181 HIS A N 1
ATOM 1447 C CA . HIS A 1 204 ? 176.799 50.982 114.409 1.00 44.08 181 HIS A CA 1
ATOM 1448 C C . HIS A 1 204 ? 176.498 51.301 115.872 1.00 49.46 181 HIS A C 1
ATOM 1449 O O . HIS A 1 204 ? 176.439 52.474 116.264 1.00 48.20 181 HIS A O 1
ATOM 1456 N N . HIS A 1 205 ? 176.324 50.269 116.708 1.00 46.48 182 HIS A N 1
ATOM 1457 C CA . HIS A 1 205 ? 175.898 50.544 118.073 1.00 45.72 182 HIS A CA 1
ATOM 1458 C C . HIS A 1 205 ? 176.878 51.435 118.822 1.00 48.33 182 HIS A C 1
ATOM 1459 O O . HIS A 1 205 ? 176.469 52.136 119.759 1.00 48.39 182 HIS A O 1
ATOM 1466 N N . HIS A 1 206 ? 178.153 51.433 118.427 1.00 46.20 183 HIS A N 1
ATOM 1467 C CA . HIS A 1 206 ? 179.146 52.256 119.110 1.00 47.52 183 HIS A CA 1
ATOM 1468 C C . HIS A 1 206 ? 179.119 53.712 118.617 1.00 50.13 183 HIS A C 1
ATOM 1469 O O . HIS A 1 206 ? 179.082 54.640 119.434 1.00 44.17 183 HIS A O 1
ATOM 1476 N N . TYR A 1 207 ? 179.113 53.933 117.289 1.00 40.65 184 TYR A N 1
ATOM 1477 C CA . TYR A 1 207 ? 179.244 55.282 116.73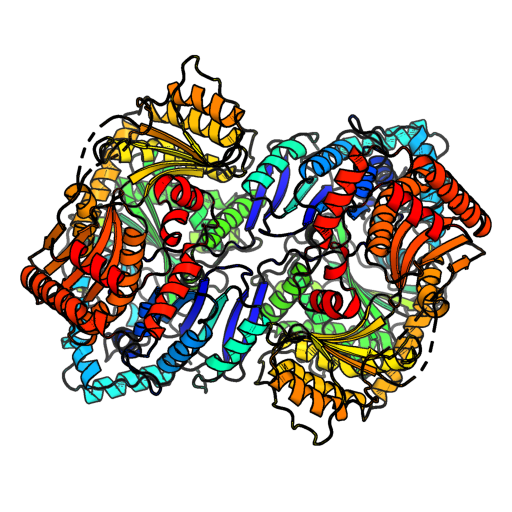4 1.00 44.73 184 TYR A CA 1
ATOM 1478 C C . TYR A 1 207 ? 177.917 55.973 116.402 1.00 42.41 184 TYR A C 1
ATOM 1479 O O . TYR A 1 207 ? 177.867 57.203 116.428 1.00 37.23 184 TYR A O 1
ATOM 1488 N N . TYR A 1 208 ? 176.836 55.236 116.121 1.00 38.15 185 TYR A N 1
ATOM 1489 C CA . TYR A 1 208 ? 175.573 55.851 115.704 1.00 35.62 185 TYR A CA 1
ATOM 1490 C C . TYR A 1 208 ? 174.673 56.147 116.911 1.00 42.28 185 TYR A C 1
ATOM 1491 O O . TYR A 1 208 ? 173.585 55.594 117.078 1.00 43.30 185 TYR A O 1
ATOM 1500 N N . ARG A 1 209 ? 175.149 57.071 117.753 1.00 40.07 186 ARG A N 1
ATOM 1501 C CA . ARG A 1 209 ? 174.362 57.625 118.846 1.00 41.05 186 ARG A CA 1
ATOM 1502 C C . ARG A 1 209 ? 174.267 59.142 118.722 1.00 40.61 186 ARG A C 1
ATOM 1503 O O . ARG A 1 209 ? 175.178 59.803 118.205 1.00 36.77 186 ARG A O 1
ATOM 1511 N N . ALA A 1 210 ? 173.144 59.675 119.215 1.00 39.49 187 ALA A N 1
ATOM 1512 C CA . ALA A 1 210 ? 172.846 61.106 119.143 1.00 37.63 187 ALA A CA 1
ATOM 1513 C C . ALA A 1 210 ? 173.991 62.008 119.587 1.00 37.95 187 ALA A C 1
ATOM 1514 O O . ALA A 1 210 ? 174.312 62.949 118.851 1.00 36.52 187 ALA A O 1
ATOM 1516 N N . PRO A 1 211 ? 174.660 61.790 120.722 1.00 37.69 188 PRO A N 1
ATOM 1517 C CA . PRO A 1 211 ? 175.781 62.680 121.074 1.00 34.95 188 PRO A CA 1
ATOM 1518 C C . PRO A 1 211 ? 176.889 62.689 120.048 1.00 36.36 188 PRO A C 1
ATOM 1519 O O . PRO A 1 211 ? 177.807 63.504 120.174 1.00 39.10 188 PRO A O 1
ATOM 1523 N N . ASN A 1 212 ? 176.837 61.818 119.041 1.00 35.99 189 ASN A N 1
ATOM 1524 C CA . ASN A 1 212 ? 177.850 61.737 117.998 1.00 33.53 189 ASN A CA 1
ATOM 1525 C C . ASN A 1 212 ? 177.323 62.179 116.638 1.00 39.01 189 ASN A C 1
ATOM 1526 O O . ASN A 1 212 ? 177.976 61.927 115.613 1.00 37.86 189 ASN A O 1
ATOM 1531 N N . MET A 1 213 ? 176.150 62.818 116.606 1.00 37.36 190 MET A N 1
ATOM 1532 C CA . MET A 1 213 ? 175.441 63.138 115.380 1.00 33.14 190 MET A CA 1
ATOM 1533 C C . MET A 1 213 ? 175.059 64.617 115.359 1.00 36.11 190 MET A C 1
ATOM 1534 O O . MET A 1 213 ? 174.792 65.235 116.396 1.00 37.98 190 MET A O 1
ATOM 1539 N N . THR A 1 214 ? 175.046 65.186 114.167 1.00 31.43 191 THR A N 1
ATOM 1540 C CA . THR A 1 214 ? 174.570 66.541 113.945 1.00 31.42 191 THR A CA 1
ATOM 1541 C C . THR A 1 214 ? 173.528 66.485 112.850 1.00 33.63 191 THR A C 1
ATOM 1542 O O . THR A 1 214 ? 173.768 65.878 111.795 1.00 36.65 191 THR A O 1
ATOM 1546 N N . LEU A 1 215 ? 172.386 67.120 113.083 1.00 28.17 192 LEU A N 1
ATOM 1547 C CA . LEU A 1 215 ? 171.307 67.106 112.117 1.00 28.09 192 LEU A CA 1
ATOM 1548 C C . LEU A 1 215 ? 171.184 68.499 111.526 1.00 34.07 192 LEU A C 1
ATOM 1549 O O . LEU A 1 215 ? 171.050 69.479 112.270 1.00 38.47 192 LEU A O 1
ATOM 1554 N N . TRP A 1 216 ? 171.254 68.587 110.199 1.00 29.80 193 TRP A N 1
ATOM 1555 C CA . TRP A 1 216 ? 170.973 69.811 109.458 1.00 33.23 193 TRP A CA 1
ATOM 1556 C C . TRP A 1 216 ? 169.623 69.670 108.771 1.00 35.76 193 TRP A C 1
ATOM 1557 O O . TRP A 1 216 ? 169.363 68.639 108.141 1.00 39.39 193 TRP A O 1
ATOM 1568 N N . LEU A 1 217 ? 168.775 70.690 108.896 1.00 29.12 194 LEU A N 1
ATOM 1569 C CA . LEU A 1 217 ? 167.481 70.767 108.221 1.00 30.85 194 LEU A CA 1
ATOM 1570 C C . LEU A 1 217 ? 167.387 72.130 107.540 1.00 39.97 194 LEU A C 1
ATOM 1571 O O . LEU A 1 217 ? 167.687 73.154 108.172 1.00 32.83 194 LEU A O 1
ATOM 1576 N N . GLN A 1 218 ? 166.922 72.157 106.284 1.00 33.90 195 GLN A N 1
ATOM 1577 C CA . GLN A 1 218 ? 166.777 73.411 105.553 1.00 32.70 195 GLN A CA 1
ATOM 1578 C C . GLN A 1 218 ? 165.553 73.357 104.656 1.00 38.67 195 GLN A C 1
ATOM 1579 O O . GLN A 1 218 ? 165.492 72.526 103.750 1.00 44.48 195 GLN A O 1
ATOM 1585 N N . GLY A 1 219 ? 164.600 74.259 104.876 1.00 38.11 196 GLY A N 1
ATOM 1586 C CA . GLY A 1 219 ? 163.395 74.291 104.081 1.00 40.41 196 GLY A CA 1
ATOM 1587 C C . GLY A 1 219 ? 162.620 75.591 104.204 1.00 42.53 196 GLY A C 1
ATOM 1588 O O . GLY A 1 219 ? 163.034 76.524 104.899 1.00 39.53 196 GLY A O 1
ATOM 1589 N N . PRO A 1 220 ? 161.486 75.688 103.499 1.00 42.59 197 PRO A N 1
ATOM 1590 C CA . PRO A 1 220 ? 160.649 76.890 103.614 1.00 38.79 197 PRO A CA 1
ATOM 1591 C C . PRO A 1 220 ? 159.886 76.960 104.922 1.00 44.15 197 PRO A C 1
ATOM 1592 O O . PRO A 1 220 ? 159.281 78.008 105.218 1.00 39.67 197 PRO A O 1
ATOM 1596 N N . GLN A 1 221 ? 159.900 75.873 105.696 1.00 39.91 198 GLN A N 1
ATOM 1597 C CA . GLN A 1 221 ? 159.272 75.829 107.007 1.00 41.17 198 GLN A CA 1
ATOM 1598 C C . GLN A 1 221 ? 159.812 76.924 107.923 1.00 42.09 198 GLN A C 1
ATOM 1599 O O . GLN A 1 221 ? 160.969 77.339 107.836 1.00 41.61 198 GLN A O 1
ATOM 1605 N N . SER A 1 222 ? 158.955 77.384 108.818 1.00 41.21 199 SER A N 1
ATOM 1606 C CA . SER A 1 222 ? 159.394 78.303 109.851 1.00 39.58 199 SER A CA 1
ATOM 1607 C C . SER A 1 222 ? 160.405 77.626 110.777 1.00 39.34 199 SER A C 1
ATOM 1608 O O . SER A 1 222 ? 160.431 76.400 110.915 1.00 38.71 199 SER A O 1
ATOM 1611 N N . LEU A 1 223 ? 161.260 78.445 111.404 1.00 39.10 200 LEU A N 1
ATOM 1612 C CA . LEU A 1 223 ? 162.193 77.925 112.401 1.00 37.06 200 LEU A CA 1
ATOM 1613 C C . LEU A 1 223 ? 161.460 77.111 113.455 1.00 41.49 200 LEU A C 1
ATOM 1614 O O . LEU A 1 223 ? 161.974 76.095 113.932 1.00 39.96 200 LEU A O 1
ATOM 1619 N N . GLU A 1 224 ? 160.250 77.544 113.824 1.00 43.42 201 GLU A N 1
ATOM 1620 C CA . GLU A 1 224 ? 159.481 76.846 114.845 1.00 44.71 201 GLU A CA 1
ATOM 1621 C C . GLU A 1 224 ? 159.022 75.479 114.344 1.00 44.25 201 GLU A C 1
ATOM 1622 O O . GLU A 1 224 ? 158.963 74.514 115.116 1.00 41.12 201 GLU A O 1
ATOM 1628 N N . GLN A 1 225 ? 158.697 75.383 113.053 1.00 43.10 202 GLN A N 1
ATOM 1629 C CA . GLN A 1 225 ? 158.330 74.102 112.465 1.00 40.37 202 GLN A CA 1
ATOM 1630 C C . GLN A 1 225 ? 159.535 73.180 112.376 1.00 39.30 202 GLN A C 1
ATOM 1631 O O . GLN A 1 225 ? 159.465 72.021 112.791 1.00 46.76 202 GLN A O 1
ATOM 1637 N N . LEU A 1 226 ? 160.649 73.672 111.822 1.00 41.17 203 LEU A N 1
ATOM 1638 C CA . LEU A 1 226 ? 161.884 72.885 111.770 1.00 40.37 203 LEU A CA 1
ATOM 1639 C C . LEU A 1 226 ? 162.318 72.432 113.161 1.00 39.87 203 LEU A C 1
ATOM 1640 O O . LEU A 1 226 ? 162.785 71.296 113.337 1.00 33.51 203 LEU A O 1
ATOM 1645 N N . HIS A 1 227 ? 162.176 73.311 114.163 1.00 37.96 204 HIS A N 1
ATOM 1646 C CA . HIS A 1 227 ? 162.468 72.913 115.540 1.00 38.04 204 HIS A CA 1
ATOM 1647 C C . HIS A 1 227 ? 161.564 71.773 115.989 1.00 36.82 204 HIS A C 1
ATOM 1648 O O . HIS A 1 227 ? 162.007 70.844 116.670 1.00 37.88 204 HIS A O 1
ATOM 1655 N N . ALA A 1 228 ? 160.283 71.853 115.652 1.00 35.63 205 ALA A N 1
ATOM 1656 C CA . ALA A 1 228 ? 159.354 70.815 116.053 1.00 35.41 205 ALA A CA 1
ATOM 1657 C C . ALA A 1 228 ? 159.716 69.481 115.391 1.00 37.73 205 ALA A C 1
ATOM 1658 O O . ALA A 1 228 ? 159.769 68.442 116.062 1.00 37.31 205 ALA A O 1
ATOM 1660 N N . LEU A 1 229 ? 160.018 69.508 114.079 1.00 35.37 206 LEU A N 1
ATOM 1661 C CA . LEU A 1 229 ? 160.426 68.306 113.358 1.00 33.19 206 LEU A CA 1
ATOM 1662 C C . LEU A 1 229 ? 161.698 67.710 113.936 1.00 38.16 206 LEU A C 1
ATOM 1663 O O . LEU A 1 229 ? 161.792 66.486 114.122 1.00 42.22 206 LEU A O 1
ATOM 1668 N N . ALA A 1 230 ? 162.683 68.560 114.244 1.00 38.54 207 ALA A N 1
ATOM 1669 C CA . ALA A 1 230 ? 163.933 68.075 114.818 1.00 34.70 207 ALA A CA 1
ATOM 1670 C C . ALA A 1 230 ? 163.692 67.385 116.149 1.00 38.85 207 ALA A C 1
ATOM 1671 O O . ALA A 1 230 ? 164.334 66.371 116.463 1.00 38.10 207 ALA A O 1
ATOM 1673 N N . GLN A 1 231 ? 162.775 67.923 116.950 1.00 39.21 208 GLN A N 1
ATOM 1674 C CA . GLN A 1 231 ? 162.425 67.269 118.204 1.00 40.97 208 GLN A CA 1
ATOM 1675 C C . GLN A 1 231 ? 161.766 65.916 117.935 1.00 40.29 208 GLN A C 1
ATOM 1676 O O . GLN A 1 231 ? 162.138 64.899 118.531 1.00 34.04 208 GLN A O 1
ATOM 1682 N N . ARG A 1 232 ? 160.801 65.891 117.015 1.00 37.81 209 ARG A N 1
ATOM 1683 C CA . ARG A 1 232 ? 160.006 64.693 116.784 1.00 41.14 209 ARG A CA 1
ATOM 1684 C C . ARG A 1 232 ? 160.874 63.529 116.318 1.00 45.00 209 ARG A C 1
ATOM 1685 O O . ARG A 1 232 ? 160.857 62.447 116.916 1.00 51.06 209 ARG A O 1
ATOM 1693 N N . TYR A 1 233 ? 161.660 63.742 115.264 1.00 44.82 210 TYR A N 1
ATOM 1694 C CA . TYR A 1 233 ? 162.405 62.661 114.637 1.00 43.21 210 TYR A CA 1
ATOM 1695 C C . TYR A 1 233 ? 163.837 62.534 115.128 1.00 40.96 210 TYR A C 1
ATOM 1696 O O . TYR A 1 233 ? 164.403 61.440 115.080 1.00 41.31 210 TYR A O 1
ATOM 1705 N N . GLY A 1 234 ? 164.444 63.621 115.597 1.00 41.69 211 GLY A N 1
ATOM 1706 C CA . GLY A 1 234 ? 165.808 63.536 116.077 1.00 39.69 211 GLY A CA 1
ATOM 1707 C C . GLY A 1 234 ? 165.880 63.040 117.498 1.00 36.90 211 GLY A C 1
ATOM 1708 O O . GLY A 1 234 ? 166.911 62.512 117.922 1.00 36.55 211 GLY A O 1
ATOM 1709 N N . GLY A 1 235 ? 164.805 63.221 118.254 1.00 39.02 212 GLY A N 1
ATOM 1710 C CA . GLY A 1 235 ? 164.707 62.637 119.578 1.00 42.59 212 GLY A CA 1
ATOM 1711 C C . GLY A 1 235 ? 164.533 61.135 119.581 1.00 47.23 212 GLY A C 1
ATOM 1712 O O . GLY A 1 235 ? 164.678 60.516 120.638 1.00 50.60 212 GLY A O 1
ATOM 1713 N N . GLY A 1 236 ? 164.253 60.533 118.430 1.00 50.34 213 GLY A N 1
ATOM 1714 C CA . GLY A 1 236 ? 164.164 59.090 118.369 1.00 54.16 213 GLY A CA 1
ATOM 1715 C C . GLY A 1 236 ? 165.458 58.426 117.940 1.00 58.76 213 GLY A C 1
ATOM 1716 O O . GLY A 1 236 ? 165.429 57.402 117.246 1.00 64.28 213 GLY A O 1
ATOM 1717 N N . LEU A 1 237 ? 166.598 59.003 118.339 1.00 52.33 214 LEU A N 1
ATOM 1718 C CA . LEU A 1 237 ? 167.911 58.477 118.020 1.00 48.41 214 LEU A CA 1
ATOM 1719 C C . LEU A 1 237 ? 168.591 57.988 119.294 1.00 49.75 214 LEU A C 1
ATOM 1720 O O . LEU A 1 237 ? 168.315 58.505 120.383 1.00 54.61 214 LEU A O 1
ATOM 1725 N N . PRO A 1 238 ? 169.480 56.994 119.190 1.00 50.75 215 PRO A N 1
ATOM 1726 C CA . PRO A 1 238 ? 170.026 56.344 120.396 1.00 41.86 215 PRO A CA 1
ATOM 1727 C C . PRO A 1 238 ? 170.796 57.317 121.278 1.00 51.70 215 PRO A C 1
ATOM 1728 O O . PRO A 1 238 ? 171.341 58.312 120.797 1.00 54.85 215 PRO A O 1
ATOM 1732 N N . SER A 1 239 ? 170.868 57.015 122.580 1.00 54.86 216 SER A N 1
ATOM 1733 C CA . SER A 1 239 ? 171.582 57.889 123.513 1.00 60.16 216 SER A CA 1
ATOM 1734 C C . SER A 1 239 ? 172.744 57.158 124.189 1.00 61.31 216 SER A C 1
ATOM 1735 O O . SER A 1 239 ? 173.068 56.015 123.854 1.00 61.32 216 SER A O 1
ATOM 1738 N N . GLY A 1 240 ? 173.375 57.852 125.142 1.00 60.08 217 GLY A N 1
ATOM 1739 C CA . GLY A 1 240 ? 174.535 57.375 125.878 1.00 63.42 217 GLY A CA 1
ATOM 1740 C C . GLY A 1 240 ? 175.799 57.805 125.172 1.00 64.77 217 GLY A C 1
ATOM 1741 O O . GLY A 1 240 ? 175.834 57.714 123.950 1.00 78.48 217 GLY A O 1
ATOM 1742 N N . SER A 1 241 ? 176.827 58.282 125.873 1.00 62.35 218 SER A N 1
ATOM 1743 C CA . SER A 1 241 ? 178.031 58.761 125.175 1.00 61.00 218 SER A CA 1
ATOM 1744 C C . SER A 1 241 ? 179.266 57.891 125.390 1.00 75.11 218 SER A C 1
ATOM 1745 O O . SER A 1 241 ? 180.347 58.190 124.861 1.00 82.76 218 SER A O 1
ATOM 1748 N N . GLU A 1 246 ? 187.782 59.570 121.665 1.00 73.52 223 GLU A N 1
ATOM 1749 C CA . GLU A 1 246 ? 188.694 59.135 120.606 1.00 78.77 223 GLU A CA 1
ATOM 1750 C C . GLU A 1 246 ? 189.455 60.292 119.941 1.00 85.01 223 GLU A C 1
ATOM 1751 O O . GLU A 1 246 ? 188.896 61.377 119.727 1.00 91.25 223 GLU A O 1
ATOM 1757 N N . THR A 1 247 ? 190.730 60.055 119.620 1.00 79.02 224 THR A N 1
ATOM 1758 C CA . THR A 1 247 ? 191.534 61.020 118.878 1.00 78.30 224 THR A CA 1
ATOM 1759 C C . THR A 1 247 ? 192.469 60.280 117.929 1.00 78.01 224 THR A C 1
ATOM 1760 O O . THR A 1 247 ? 192.761 59.092 118.099 1.00 73.05 224 THR A O 1
ATOM 1764 N N . LEU A 1 248 ? 192.931 61.009 116.918 1.00 74.75 225 LEU A N 1
ATOM 1765 C CA . LEU A 1 248 ? 193.972 60.552 116.026 1.00 67.05 225 LEU A CA 1
ATOM 1766 C C . LEU A 1 248 ? 195.086 61.592 115.991 1.00 70.41 225 LEU A C 1
ATOM 1767 O O . LEU A 1 248 ? 194.816 62.808 115.998 1.00 70.79 225 LEU A O 1
ATOM 1772 N N . PRO A 1 249 ? 196.342 61.151 115.974 1.00 64.43 226 PRO A N 1
ATOM 1773 C CA . PRO A 1 249 ? 197.480 62.092 116.034 1.00 66.78 226 PRO A CA 1
ATOM 1774 C C . PRO A 1 249 ? 197.681 62.806 114.710 1.00 62.72 226 PRO A C 1
ATOM 1775 O O . PRO A 1 249 ? 197.329 62.272 113.647 1.00 59.38 226 PRO A O 1
ATOM 1779 N N . PRO A 1 250 ? 198.267 64.002 114.727 1.00 61.83 227 PRO A N 1
ATOM 1780 C CA . PRO A 1 250 ? 198.404 64.779 113.487 1.00 61.40 227 PRO A CA 1
ATOM 1781 C C . PRO A 1 250 ? 199.381 64.118 112.520 1.00 63.34 227 PRO A C 1
ATOM 1782 O O . PRO A 1 250 ? 200.061 63.138 112.844 1.00 59.41 227 PRO A O 1
ATOM 1786 N N . LEU A 1 251 ? 199.444 64.682 111.307 1.00 57.66 228 LEU A N 1
ATOM 1787 C CA . LEU A 1 251 ? 200.125 64.057 110.180 1.00 55.76 228 LEU A CA 1
ATOM 1788 C C . LEU A 1 251 ? 201.491 64.688 109.935 1.00 54.92 228 LEU A C 1
ATOM 1789 O O . LEU A 1 251 ? 201.626 65.916 109.936 1.00 57.31 228 LEU A O 1
ATOM 1794 N N . ALA A 1 252 ? 202.490 63.837 109.685 1.00 49.16 229 ALA A N 1
ATOM 1795 C CA . ALA A 1 252 ? 203.838 64.270 109.331 1.00 44.73 229 ALA A CA 1
ATOM 1796 C C . ALA A 1 252 ? 204.083 64.134 107.835 1.00 48.60 229 ALA A C 1
ATOM 1797 O O . ALA A 1 252 ? 203.697 63.133 107.223 1.00 53.51 229 ALA A O 1
ATOM 1799 N N . ALA A 1 253 ? 204.763 65.124 107.259 1.00 47.07 230 ALA A N 1
ATOM 1800 C CA . ALA A 1 253 ? 205.124 65.068 105.851 1.00 47.90 230 ALA A CA 1
ATOM 1801 C C . ALA A 1 253 ? 206.204 64.010 105.627 1.00 46.27 230 ALA A C 1
ATOM 1802 O O . ALA A 1 253 ? 207.075 63.798 106.468 1.00 49.36 230 ALA A O 1
ATOM 1804 N N . GLY A 1 254 ? 206.134 63.336 104.481 1.00 47.84 231 GLY A N 1
ATOM 1805 C CA . GLY A 1 254 ? 207.083 62.283 104.151 1.00 45.94 231 GLY A CA 1
ATOM 1806 C C . GLY A 1 254 ? 207.826 62.506 102.843 1.00 50.57 231 GLY A C 1
ATOM 1807 O O . GLY A 1 254 ? 208.720 63.353 102.772 1.00 50.80 231 GLY A O 1
ATOM 1808 N N . GLN A 1 255 ? 207.466 61.759 101.801 1.00 49.77 232 GLN A N 1
ATOM 1809 C CA . GLN A 1 255 ? 208.120 61.828 100.499 1.00 53.82 232 GLN A CA 1
ATOM 1810 C C . GLN A 1 255 ? 207.226 62.515 99.468 1.00 50.83 232 GLN A C 1
ATOM 1811 O O . GLN A 1 255 ? 206.001 62.378 99.504 1.00 51.76 232 GLN A O 1
ATOM 1817 N N . ASP A 1 256 ? 207.846 63.241 98.534 1.00 50.08 233 ASP A N 1
ATOM 1818 C CA . ASP A 1 256 ? 207.162 63.575 97.289 1.00 48.66 233 ASP A CA 1
ATOM 1819 C C . ASP A 1 256 ? 207.067 62.325 96.402 1.00 48.22 233 ASP A C 1
ATOM 1820 O O . ASP A 1 256 ? 207.808 61.353 96.581 1.00 49.13 233 ASP A O 1
ATOM 1825 N N . TYR A 1 257 ? 206.151 62.349 95.429 1.00 43.96 234 TYR A N 1
ATOM 1826 C CA . TYR A 1 257 ? 205.993 61.182 94.569 1.00 46.88 234 TYR A CA 1
ATOM 1827 C C . TYR A 1 257 ? 205.579 61.573 93.159 1.00 48.84 234 TYR A C 1
ATOM 1828 O O . TYR A 1 257 ? 205.043 62.659 92.913 1.00 46.60 234 TYR A O 1
ATOM 1837 N N . THR A 1 258 ? 205.816 60.640 92.238 1.00 45.29 235 THR A N 1
ATOM 1838 C CA . THR A 1 258 ? 205.222 60.656 90.911 1.00 43.70 235 THR A CA 1
ATOM 1839 C C . THR A 1 258 ? 204.350 59.415 90.806 1.00 46.12 235 THR A C 1
ATOM 1840 O O . THR A 1 258 ? 204.817 58.304 91.064 1.00 48.32 235 THR A O 1
ATOM 1844 N N . LEU A 1 259 ? 203.084 59.609 90.468 1.00 44.67 236 LEU A N 1
ATOM 1845 C CA . LEU A 1 259 ? 202.145 58.523 90.269 1.00 41.96 236 LEU A CA 1
ATOM 1846 C C . LEU A 1 259 ? 201.845 58.452 88.783 1.00 47.92 236 LEU A C 1
ATOM 1847 O O . LEU A 1 259 ? 201.604 59.491 88.149 1.00 47.76 236 LEU A O 1
ATOM 1852 N N . SER A 1 260 ? 201.890 57.229 88.229 1.00 49.22 237 SER A N 1
ATOM 1853 C CA . SER A 1 260 ? 201.699 56.989 86.795 1.00 50.73 237 SER A CA 1
ATOM 1854 C C . SER A 1 260 ? 200.267 56.549 86.548 1.00 47.84 237 SER A C 1
ATOM 1855 O O . SER A 1 260 ? 199.850 55.486 87.018 1.00 46.72 237 SER A O 1
ATOM 1858 N N . LEU A 1 261 ? 199.516 57.365 85.817 1.00 47.34 238 LEU A N 1
ATOM 1859 C CA . LEU A 1 261 ? 198.146 57.027 85.488 1.00 49.56 238 LEU A CA 1
ATOM 1860 C C . LEU A 1 261 ? 197.818 57.535 84.097 1.00 48.37 238 LEU A C 1
ATOM 1861 O O . LEU A 1 261 ? 198.374 58.543 83.650 1.00 49.82 238 LEU A O 1
ATOM 1866 N N . PRO A 1 262 ? 196.935 56.845 83.389 1.00 47.78 239 PRO A N 1
ATOM 1867 C CA . PRO A 1 262 ? 196.402 57.400 82.148 1.00 48.66 239 PRO A CA 1
ATOM 1868 C C . PRO A 1 262 ? 195.605 58.657 82.438 1.00 50.98 239 PRO A C 1
ATOM 1869 O O . PRO A 1 262 ? 194.838 58.725 83.399 1.00 54.30 239 PRO A O 1
ATOM 1873 N N . GLY A 1 263 ? 195.776 59.664 81.596 1.00 45.25 240 GLY A N 1
ATOM 1874 C CA . GLY A 1 263 ? 194.994 60.882 81.699 1.00 43.66 240 GLY A CA 1
ATOM 1875 C C . GLY A 1 263 ? 195.875 62.108 81.658 1.00 40.18 240 GLY A C 1
ATOM 1876 O O . GLY A 1 263 ? 197.102 62.033 81.665 1.00 46.74 240 GLY A O 1
ATOM 1877 N N . ALA A 1 264 ? 195.218 63.258 81.605 1.00 40.52 241 ALA A N 1
ATOM 1878 C CA . ALA A 1 264 ? 195.971 64.494 81.496 1.00 38.86 241 ALA A CA 1
ATOM 1879 C C . ALA A 1 264 ? 196.870 64.647 82.723 1.00 39.70 241 ALA A C 1
ATOM 1880 O O . ALA A 1 264 ? 196.456 64.322 83.836 1.00 41.97 241 ALA A O 1
ATOM 1882 N N . PRO A 1 265 ? 198.110 65.090 82.558 1.00 42.28 242 PRO A N 1
ATOM 1883 C CA . PRO A 1 265 ? 198.993 65.190 83.717 1.00 42.59 242 PRO A CA 1
ATOM 1884 C C . PRO A 1 265 ? 198.466 66.209 84.725 1.00 43.84 242 PRO A C 1
ATOM 1885 O O . PRO A 1 265 ? 197.805 67.189 84.375 1.00 40.55 242 PRO A O 1
ATOM 1889 N N . GLN A 1 266 ? 198.737 65.940 85.999 1.00 44.61 243 GLN A N 1
ATOM 1890 C CA . GLN A 1 266 ? 198.366 66.832 87.083 1.00 44.05 243 GLN A CA 1
ATOM 1891 C C . GLN A 1 266 ? 199.598 67.136 87.917 1.00 40.94 243 GLN A C 1
ATOM 1892 O O . GLN A 1 266 ? 200.593 66.408 87.877 1.00 38.33 243 GLN A O 1
ATOM 1898 N N . LEU A 1 267 ? 199.504 68.224 88.681 1.00 38.58 244 LEU A N 1
ATOM 1899 C CA . LEU A 1 267 ? 200.369 68.458 89.832 1.00 36.77 244 LEU A CA 1
ATOM 1900 C C . LEU A 1 267 ? 199.467 68.718 91.031 1.00 37.21 244 LEU A C 1
ATOM 1901 O O . LEU A 1 267 ? 198.506 69.487 90.930 1.00 35.61 244 LEU A O 1
ATOM 1906 N N . ARG A 1 268 ? 199.757 68.057 92.149 1.00 36.03 245 ARG A N 1
ATOM 1907 C CA . ARG A 1 268 ? 198.960 68.173 93.365 1.00 35.25 245 ARG A CA 1
ATOM 1908 C C . ARG A 1 268 ? 199.874 68.583 94.512 1.00 40.43 245 ARG A C 1
ATOM 1909 O O . ARG A 1 268 ? 200.735 67.793 94.922 1.00 33.11 245 ARG A O 1
ATOM 1917 N N . LEU A 1 269 ? 199.679 69.815 95.028 1.00 33.14 246 LEU A N 1
ATOM 1918 C CA . LEU A 1 269 ? 200.437 70.331 96.163 1.00 30.92 246 LEU A CA 1
ATOM 1919 C C . LEU A 1 269 ? 199.594 70.171 97.429 1.00 38.29 246 LEU A C 1
ATOM 1920 O O . LEU A 1 269 ? 198.511 70.754 97.531 1.00 40.37 246 LEU A O 1
ATOM 1925 N N . VAL A 1 270 ? 200.081 69.384 98.387 1.00 36.37 247 VAL A N 1
ATOM 1926 C CA . VAL A 1 270 ? 199.280 68.955 99.529 1.00 37.45 247 VAL A CA 1
ATOM 1927 C C . VAL A 1 270 ? 199.899 69.471 100.825 1.00 35.20 247 VAL A C 1
ATOM 1928 O O . VAL A 1 270 ? 201.002 69.058 101.215 1.00 33.76 247 VAL A O 1
ATOM 1932 N N . PHE A 1 271 ? 199.160 70.329 101.511 1.00 34.15 248 PHE A N 1
ATOM 1933 C CA . PHE A 1 271 ? 199.561 70.907 102.784 1.00 34.06 248 PHE A CA 1
ATOM 1934 C C . PHE A 1 271 ? 198.873 70.143 103.909 1.00 36.98 248 PHE A C 1
ATOM 1935 O O . PHE A 1 271 ? 197.669 69.850 103.812 1.00 33.62 248 PHE A O 1
ATOM 1943 N N . THR A 1 272 ? 199.636 69.793 104.959 1.00 35.18 249 THR A N 1
ATOM 1944 C CA . THR A 1 272 ? 199.069 69.163 106.151 1.00 36.48 249 THR A CA 1
ATOM 1945 C C . THR A 1 272 ? 198.860 70.236 107.205 1.00 38.98 249 THR A C 1
ATOM 1946 O O . THR A 1 272 ? 199.816 70.899 107.615 1.00 40.42 249 THR A O 1
ATOM 1950 N N . LEU A 1 273 ? 197.599 70.410 107.622 1.00 44.03 250 LEU A N 1
ATOM 1951 C CA . LEU A 1 273 ? 197.038 71.486 108.439 1.00 42.83 250 LEU A CA 1
ATOM 1952 C C . LEU A 1 273 ? 196.377 70.956 109.710 1.00 43.70 250 LEU A C 1
ATOM 1953 O O . LEU A 1 273 ? 195.846 69.836 109.729 1.00 45.16 250 LEU A O 1
ATOM 1958 N N . PRO A 1 274 ? 196.370 71.752 110.778 1.00 45.35 251 PRO A N 1
ATOM 1959 C CA . PRO A 1 274 ? 195.392 71.529 111.853 1.00 43.01 251 PRO A CA 1
ATOM 1960 C C . PRO A 1 274 ? 193.974 71.645 111.320 1.00 43.86 251 PRO A C 1
ATOM 1961 O O . PRO A 1 274 ? 193.698 72.413 110.400 1.00 47.40 251 PRO A O 1
ATOM 1965 N N . HIS A 1 275 ? 193.063 70.878 111.909 1.00 45.18 252 HIS A N 1
ATOM 1966 C CA . HIS A 1 275 ? 191.650 70.967 111.556 1.00 42.67 252 HIS A CA 1
ATOM 1967 C C . HIS A 1 275 ? 190.988 71.890 112.572 1.00 45.07 252 HIS A C 1
ATOM 1968 O O . HIS A 1 275 ? 190.611 71.463 113.664 1.00 52.96 252 HIS A O 1
ATOM 1975 N N . CYS A 1 276 ? 190.855 73.155 112.201 1.00 42.98 253 CYS A N 1
ATOM 1976 C CA . CYS A 1 276 ? 190.254 74.216 112.990 1.00 47.14 253 CYS A CA 1
ATOM 1977 C C . CYS A 1 276 ? 188.731 74.249 112.832 1.00 48.36 253 CYS A C 1
ATOM 1978 O O . CYS A 1 276 ? 188.151 73.680 111.899 1.00 48.39 253 CYS A O 1
ATOM 1981 N N . ARG A 1 277 ? 188.089 74.977 113.744 1.00 46.94 254 ARG A N 1
ATOM 1982 C CA . ARG A 1 277 ? 186.630 75.026 113.780 1.00 47.75 254 ARG A CA 1
ATOM 1983 C C . ARG A 1 277 ? 186.051 75.986 112.737 1.00 43.58 254 ARG A C 1
ATOM 1984 O O . ARG A 1 277 ? 184.951 75.765 112.226 1.00 45.66 254 ARG A O 1
ATOM 1992 N N . SER A 1 278 ? 186.728 77.079 112.449 1.00 40.16 255 SER A N 1
ATOM 1993 C CA . SER A 1 278 ? 186.276 77.965 111.383 1.00 45.74 255 SER A CA 1
ATOM 1994 C C . SER A 1 278 ? 187.106 77.673 110.142 1.00 44.30 255 SER A C 1
ATOM 1995 O O . SER A 1 278 ? 188.333 77.830 110.150 1.00 46.00 255 SER A O 1
ATOM 1998 N N . ARG A 1 279 ? 186.427 77.236 109.091 1.00 40.72 256 ARG A N 1
ATOM 1999 C CA . ARG A 1 279 ? 187.043 76.862 107.834 1.00 38.25 256 ARG A CA 1
ATOM 2000 C C . ARG A 1 279 ? 186.441 77.628 106.662 1.00 36.38 256 ARG A C 1
ATOM 2001 O O . ARG A 1 279 ? 186.813 77.371 105.509 1.00 35.93 256 ARG A O 1
ATOM 2009 N N . GLY A 1 280 ? 185.539 78.580 106.929 1.00 32.18 257 GLY A N 1
ATOM 2010 C CA . GLY A 1 280 ? 184.958 79.393 105.877 1.00 29.65 257 GLY A CA 1
ATOM 2011 C C . GLY A 1 280 ? 185.976 80.226 105.131 1.00 33.03 257 GLY A C 1
ATOM 2012 O O . GLY A 1 280 ? 185.738 80.606 103.976 1.00 33.12 257 GLY A O 1
ATOM 2013 N N . TRP A 1 281 ? 187.111 80.518 105.764 1.00 32.09 258 TRP A N 1
ATOM 2014 C CA . TRP A 1 281 ? 188.170 81.209 105.058 1.00 32.94 258 TRP A CA 1
ATOM 2015 C C . TRP A 1 281 ? 188.649 80.391 103.871 1.00 37.76 258 TRP A C 1
ATOM 2016 O O . TRP A 1 281 ? 189.145 80.960 102.887 1.00 34.54 258 TRP A O 1
ATOM 2027 N N . LEU A 1 282 ? 188.498 79.056 103.941 1.00 35.57 259 LEU A N 1
ATOM 2028 C CA . LEU A 1 282 ? 188.832 78.217 102.795 1.00 33.07 259 LEU A CA 1
ATOM 2029 C C . LEU A 1 282 ? 187.906 78.472 101.618 1.00 30.58 259 LEU A C 1
ATOM 2030 O O . LEU A 1 282 ? 188.345 78.410 100.468 1.00 30.16 259 LEU A O 1
ATOM 2035 N N . ARG A 1 283 ? 186.631 78.752 101.865 1.00 28.22 260 ARG A N 1
ATOM 2036 C CA . ARG A 1 283 ? 185.770 79.093 100.741 1.00 32.62 260 ARG A CA 1
ATOM 2037 C C . ARG A 1 283 ? 186.217 80.392 100.045 1.00 33.67 260 ARG A C 1
ATOM 2038 O O . ARG A 1 283 ? 186.126 80.489 98.818 1.00 31.26 260 ARG A O 1
ATOM 2046 N N . ARG A 1 284 ? 186.709 81.397 100.802 1.00 27.69 261 ARG A N 1
ATOM 2047 C CA . ARG A 1 284 ? 187.201 82.631 100.179 1.00 33.25 261 ARG A CA 1
ATOM 2048 C C . ARG A 1 284 ? 188.457 82.367 99.350 1.00 32.11 261 ARG A C 1
ATOM 2049 O O . ARG A 1 284 ? 188.572 82.842 98.215 1.00 27.53 261 ARG A O 1
ATOM 2057 N N . LEU A 1 285 ? 189.422 81.639 99.934 1.00 34.56 262 LEU A N 1
ATOM 2058 C CA . LEU A 1 285 ? 190.593 81.144 99.209 1.00 33.99 262 LEU A CA 1
ATOM 2059 C C . LEU A 1 285 ? 190.195 80.442 97.919 1.00 35.60 262 LEU A C 1
ATOM 2060 O O . LEU A 1 285 ? 190.855 80.613 96.886 1.00 34.40 262 LEU A O 1
ATOM 2065 N N . GLU A 1 286 ? 189.113 79.651 97.952 1.00 31.86 263 GLU A N 1
ATOM 2066 C CA . GLU A 1 286 ? 188.718 78.946 96.736 1.00 34.23 263 GLU A CA 1
ATOM 2067 C C . GLU A 1 286 ? 188.189 79.913 95.687 1.00 30.14 263 GLU A C 1
ATOM 2068 O O . GLU A 1 286 ? 188.533 79.797 94.509 1.00 35.57 263 GLU A O 1
ATOM 2074 N N . ARG A 1 287 ? 187.349 80.866 96.087 1.00 32.19 264 ARG A N 1
ATOM 2075 C CA . ARG A 1 287 ? 186.866 81.861 95.134 1.00 31.96 264 ARG A CA 1
ATOM 2076 C C . ARG A 1 287 ? 188.030 82.595 94.484 1.00 33.31 264 ARG A C 1
ATOM 2077 O O . ARG A 1 287 ? 187.986 82.907 93.289 1.00 35.01 264 ARG A O 1
ATOM 2085 N N . LEU A 1 288 ? 189.097 82.845 95.251 1.00 32.80 265 LEU A N 1
ATOM 2086 C CA . LEU A 1 288 ? 190.255 83.526 94.698 1.00 32.22 265 LEU A CA 1
ATOM 2087 C C . LEU A 1 288 ? 191.054 82.575 93.809 1.00 34.22 265 LEU A C 1
ATOM 2088 O O . LEU A 1 288 ? 191.465 82.941 92.700 1.00 30.28 265 LEU A O 1
ATOM 2093 N N . LEU A 1 289 ? 191.202 81.325 94.253 1.00 36.14 266 LEU A N 1
ATOM 2094 C CA . LEU A 1 289 ? 191.975 80.330 93.521 1.00 30.67 266 LEU A CA 1
ATOM 2095 C C . LEU A 1 289 ? 191.382 80.060 92.145 1.00 34.08 266 LEU A C 1
ATOM 2096 O O . LEU A 1 289 ? 192.119 79.924 91.161 1.00 32.70 266 LEU A O 1
ATOM 2101 N N . LEU A 1 290 ? 190.056 79.997 92.051 1.00 33.42 267 LEU A N 1
ATOM 2102 C CA . LEU A 1 290 ? 189.379 79.638 90.813 1.00 34.39 267 LEU A CA 1
ATOM 2103 C C . LEU A 1 290 ? 189.076 80.823 89.922 1.00 38.34 267 LEU A C 1
ATOM 2104 O O . LEU A 1 290 ? 188.467 80.628 88.866 1.00 40.55 267 LEU A O 1
ATOM 2109 N N . ASP A 1 291 ? 189.436 82.032 90.352 1.00 41.62 268 ASP A N 1
ATOM 2110 C CA . ASP A 1 291 ? 189.148 83.252 89.606 1.00 44.55 268 ASP A CA 1
ATOM 2111 C C . ASP A 1 291 ? 189.958 83.270 88.315 1.00 45.63 268 ASP A C 1
ATOM 2112 O O . ASP A 1 291 ? 191.181 83.080 88.337 1.00 40.82 268 ASP A O 1
ATOM 2117 N N . ASP A 1 292 ? 189.270 83.475 87.184 1.00 45.83 269 ASP A N 1
ATOM 2118 C CA . ASP A 1 292 ? 189.923 83.494 85.878 1.00 44.97 269 ASP A CA 1
ATOM 2119 C C . ASP A 1 292 ? 190.493 84.858 85.499 1.00 42.13 269 ASP A C 1
ATOM 2120 O O . ASP A 1 292 ? 191.049 84.983 84.411 1.00 46.65 269 ASP A O 1
ATOM 2125 N N . ALA A 1 293 ? 190.355 85.879 86.344 1.00 44.70 270 ALA A N 1
ATOM 2126 C CA . ALA A 1 293 ? 190.719 87.230 85.944 1.00 45.26 270 ALA A CA 1
ATOM 2127 C C . ALA A 1 293 ? 192.218 87.335 85.638 1.00 45.34 270 ALA A C 1
ATOM 2128 O O . ALA A 1 293 ? 193.044 86.616 86.223 1.00 42.97 270 ALA A O 1
ATOM 2130 N N . PRO A 1 294 ? 192.598 88.209 84.705 1.00 46.09 271 PRO A N 1
ATOM 2131 C CA . PRO A 1 294 ? 194.021 88.529 84.551 1.00 41.48 271 PRO A CA 1
ATOM 2132 C C . PRO A 1 294 ? 194.530 89.162 85.835 1.00 42.74 271 PRO A C 1
ATOM 2133 O O . PRO A 1 294 ? 193.815 89.906 86.515 1.00 49.33 271 PRO A O 1
ATOM 2137 N N . GLY A 1 295 ? 195.776 88.866 86.164 1.00 43.21 272 GLY A N 1
ATOM 2138 C CA . GLY A 1 295 ? 196.361 89.269 87.421 1.00 42.94 272 GLY A CA 1
ATOM 2139 C C . GLY A 1 295 ? 196.392 88.183 88.484 1.00 44.78 272 GLY A C 1
ATOM 2140 O O . GLY A 1 295 ? 197.143 88.321 89.452 1.00 46.31 272 GLY A O 1
ATOM 2141 N N . GLY A 1 296 ? 195.604 87.118 88.333 1.00 38.69 273 GLY A N 1
ATOM 2142 C CA . GLY A 1 296 ? 195.532 86.049 89.302 1.00 38.08 273 GLY A CA 1
ATOM 2143 C C . GLY A 1 296 ? 196.318 84.817 88.886 1.00 41.46 273 GLY A C 1
ATOM 2144 O O . GLY A 1 296 ? 197.190 84.863 88.015 1.00 43.18 273 GLY A O 1
ATOM 2145 N N . LEU A 1 297 ? 195.987 83.683 89.503 1.00 41.06 274 LEU A N 1
ATOM 2146 C CA . LEU A 1 297 ? 196.862 82.524 89.382 1.00 38.34 274 LEU A CA 1
ATOM 2147 C C . LEU A 1 297 ? 196.597 81.688 88.133 1.00 40.26 274 LEU A C 1
ATOM 2148 O O . LEU A 1 297 ? 197.545 81.302 87.436 1.00 39.58 274 LEU A O 1
ATOM 2153 N N . LEU A 1 298 ? 195.336 81.395 87.822 1.00 36.91 275 LEU A N 1
ATOM 2154 C CA . LEU A 1 298 ? 195.050 80.660 86.593 1.00 40.24 275 LEU A CA 1
ATOM 2155 C C . LEU A 1 298 ? 195.523 81.424 85.355 1.00 45.03 275 LEU A C 1
ATOM 2156 O O . LEU A 1 298 ? 196.141 80.842 84.459 1.00 44.78 275 LEU A O 1
ATOM 2161 N N . ALA A 1 299 ? 195.232 82.726 85.286 1.00 40.25 276 ALA A N 1
ATOM 2162 C CA . ALA A 1 299 ? 195.642 83.529 84.142 1.00 38.39 276 ALA A CA 1
ATOM 2163 C C . ALA A 1 299 ? 197.145 83.452 83.918 1.00 43.39 276 ALA A C 1
ATOM 2164 O O . ALA A 1 299 ? 197.620 83.459 82.772 1.00 46.74 276 ALA A O 1
ATOM 2166 N N . ARG A 1 300 ? 197.910 83.398 85.004 1.00 40.94 277 ARG A N 1
ATOM 2167 C CA . ARG A 1 300 ? 199.360 83.328 84.885 1.00 42.85 277 ARG A CA 1
ATOM 2168 C C . ARG A 1 300 ? 199.804 81.952 84.387 1.00 46.53 277 ARG A C 1
ATOM 2169 O O . ARG A 1 300 ? 200.706 81.851 83.547 1.00 44.53 277 ARG A O 1
ATOM 2177 N N . LEU A 1 301 ? 199.180 80.882 84.887 1.00 44.08 278 LEU A N 1
ATOM 2178 C CA . LEU A 1 301 ? 199.520 79.554 84.396 1.00 42.25 278 LEU A CA 1
ATOM 2179 C C . LEU A 1 301 ? 199.181 79.425 82.918 1.00 45.54 278 LEU A C 1
ATOM 2180 O O . LEU A 1 301 ? 199.918 78.793 82.157 1.00 48.27 278 LEU A O 1
ATOM 2185 N N . ARG A 1 302 ? 198.078 80.030 82.490 1.00 43.19 279 ARG A N 1
ATOM 2186 C CA . ARG A 1 302 ? 197.663 79.879 81.105 1.00 44.45 279 ARG A CA 1
ATOM 2187 C C . ARG A 1 302 ? 198.520 80.736 80.179 1.00 47.68 279 ARG A C 1
ATOM 2188 O O . ARG A 1 302 ? 198.838 80.326 79.056 1.00 47.75 279 ARG A O 1
ATOM 2196 N N . ALA A 1 303 ? 198.909 81.927 80.633 1.00 49.10 280 ALA A N 1
ATOM 2197 C CA . ALA A 1 303 ? 199.739 82.794 79.805 1.00 49.27 280 ALA A CA 1
ATOM 2198 C C . ALA A 1 303 ? 201.083 82.165 79.482 1.00 52.51 280 ALA A C 1
ATOM 2199 O O . ALA A 1 303 ? 201.678 82.497 78.451 1.00 52.75 280 ALA A O 1
ATOM 2201 N N . HIS A 1 304 ? 201.565 81.266 80.342 1.00 50.57 281 HIS A N 1
ATOM 2202 C CA . HIS A 1 304 ? 202.831 80.577 80.160 1.00 46.43 281 HIS A CA 1
ATOM 2203 C C . HIS A 1 304 ? 202.647 79.131 79.737 1.00 48.24 281 HIS A C 1
ATOM 2204 O O . HIS A 1 304 ? 203.643 78.405 79.616 1.00 46.39 281 HIS A O 1
ATOM 2211 N N . ALA A 1 305 ? 201.405 78.696 79.528 1.00 46.49 282 ALA A N 1
ATOM 2212 C CA . ALA A 1 305 ? 201.099 77.313 79.202 1.00 45.34 282 ALA A CA 1
ATOM 2213 C C . ALA A 1 305 ? 201.794 76.360 80.171 1.00 45.58 282 ALA A C 1
ATOM 2214 O O . ALA A 1 305 ? 202.476 75.414 79.776 1.00 47.50 282 ALA A O 1
ATOM 2216 N N . TRP A 1 306 ? 201.656 76.662 81.463 1.00 45.40 283 TRP A N 1
ATOM 2217 C CA . TRP A 1 306 ? 202.058 75.759 82.535 1.00 46.70 283 TRP A CA 1
ATOM 2218 C C . TRP A 1 306 ? 200.926 74.840 82.974 1.00 42.64 283 TRP A C 1
ATOM 2219 O O . TRP A 1 306 ? 201.188 73.763 83.519 1.00 40.51 283 TRP A O 1
ATOM 2230 N N . GLY A 1 307 ? 199.685 75.258 82.759 1.00 40.02 284 GLY A N 1
ATOM 2231 C CA . GLY A 1 307 ? 198.533 74.466 83.124 1.00 38.54 284 GLY A CA 1
ATOM 2232 C C . GLY A 1 307 ? 197.276 75.283 82.922 1.00 41.70 284 GLY A C 1
ATOM 2233 O O . GLY A 1 307 ? 197.323 76.482 82.617 1.00 41.86 284 GLY A O 1
ATOM 2234 N N . ASP A 1 308 ? 196.143 74.614 83.148 1.00 39.58 285 ASP A N 1
ATOM 2235 C CA . ASP A 1 308 ? 194.852 75.087 82.666 1.00 41.26 285 ASP A CA 1
ATOM 2236 C C . ASP A 1 308 ? 193.711 75.038 83.668 1.00 38.98 285 ASP A C 1
ATOM 2237 O O . ASP A 1 308 ? 192.643 75.591 83.382 1.00 39.99 285 ASP A O 1
ATOM 2242 N N . ALA A 1 309 ? 193.877 74.413 84.820 1.00 34.15 286 ALA A N 1
ATOM 2243 C CA . ALA A 1 309 ? 192.770 74.304 85.743 1.00 32.51 286 ALA A CA 1
ATOM 2244 C C . ALA A 1 309 ? 193.359 74.093 87.119 1.00 34.75 286 ALA A C 1
ATOM 2245 O O . ALA A 1 309 ? 194.535 73.750 87.262 1.00 33.20 286 ALA A O 1
ATOM 2247 N N . VAL A 1 310 ? 192.532 74.316 88.136 1.00 33.94 287 VAL A N 1
ATOM 2248 C CA . VAL A 1 310 ? 192.913 74.003 89.503 1.00 31.96 287 VAL A CA 1
ATOM 2249 C C . VAL A 1 310 ? 191.641 73.737 90.287 1.00 35.78 287 VAL A C 1
ATOM 2250 O O . VAL A 1 310 ? 190.547 74.166 89.919 1.00 33.16 287 VAL A O 1
ATOM 2254 N N . ARG A 1 311 ? 191.784 72.978 91.360 1.00 38.56 288 ARG A N 1
ATOM 2255 C CA . ARG A 1 311 ? 190.705 72.868 92.314 1.00 36.09 288 ARG A CA 1
ATOM 2256 C C . ARG A 1 311 ? 191.297 72.579 93.689 1.00 34.80 288 ARG A C 1
ATOM 2257 O O . ARG A 1 311 ? 192.475 72.224 93.850 1.00 30.03 288 ARG A O 1
ATOM 2265 N N . LEU A 1 312 ? 190.454 72.775 94.686 1.00 35.09 289 LEU A N 1
ATOM 2266 C CA . LEU A 1 312 ? 190.862 72.752 96.071 1.00 32.66 289 LEU A CA 1
ATOM 2267 C C . LEU A 1 312 ? 190.267 71.497 96.688 1.00 32.98 289 LEU A C 1
ATOM 2268 O O . LEU A 1 312 ? 189.077 71.220 96.519 1.00 35.83 289 LEU A O 1
ATOM 2273 N N . GLY A 1 313 ? 191.092 70.715 97.348 1.00 31.84 290 GLY A N 1
ATOM 2274 C CA . GLY A 1 313 ? 190.623 69.557 98.093 1.00 31.43 290 GLY A CA 1
ATOM 2275 C C . GLY A 1 313 ? 190.893 69.779 99.565 1.00 35.22 290 GLY A C 1
ATOM 2276 O O . GLY A 1 313 ? 191.918 70.368 99.933 1.00 36.46 290 GLY A O 1
ATOM 2277 N N . TYR A 1 314 ? 189.947 69.366 100.398 1.00 33.34 291 TYR A N 1
ATOM 2278 C CA . TYR A 1 314 ? 190.106 69.461 101.841 1.00 33.56 291 TYR A CA 1
ATOM 2279 C C . TYR A 1 314 ? 189.642 68.155 102.468 1.00 32.83 291 TYR A C 1
ATOM 2280 O O . TYR A 1 314 ? 188.497 67.742 102.255 1.00 29.94 291 TYR A O 1
ATOM 2289 N N . ALA A 1 315 ? 190.514 67.505 103.238 1.00 29.81 292 ALA A N 1
ATOM 2290 C CA . ALA A 1 315 ? 190.155 66.227 103.849 1.00 35.02 292 ALA A CA 1
ATOM 2291 C C . ALA A 1 315 ? 190.486 66.253 105.332 1.00 36.57 292 ALA A C 1
ATOM 2292 O O . ALA A 1 315 ? 191.664 66.273 105.708 1.00 35.56 292 ALA A O 1
ATOM 2294 N N . ARG A 1 316 ? 189.447 66.239 106.166 1.00 33.12 293 ARG A N 1
ATOM 2295 C CA . ARG A 1 316 ? 189.652 66.035 107.589 1.00 35.17 293 ARG A CA 1
ATOM 2296 C C . ARG A 1 316 ? 190.286 64.664 107.792 1.00 35.64 293 ARG A C 1
ATOM 2297 O O . ARG A 1 316 ? 189.871 63.691 107.163 1.00 32.06 293 ARG A O 1
ATOM 2305 N N . CYS A 1 317 ? 191.313 64.589 108.649 1.00 37.39 294 CYS A N 1
ATOM 2306 C CA . CYS A 1 317 ? 192.011 63.328 108.908 1.00 39.95 294 CYS A CA 1
ATOM 2307 C C . CYS A 1 317 ? 191.948 62.902 110.370 1.00 46.97 294 CYS A C 1
ATOM 2308 O O . CYS A 1 317 ? 192.301 61.758 110.687 1.00 48.49 294 CYS A O 1
ATOM 2311 N N . GLY A 1 318 ? 191.456 63.769 111.240 1.00 43.30 295 GLY A N 1
ATOM 2312 C CA . GLY A 1 318 ? 191.440 63.567 112.672 1.00 46.58 295 GLY A CA 1
ATOM 2313 C C . GLY A 1 318 ? 191.026 64.876 113.310 1.00 51.26 295 GLY A C 1
ATOM 2314 O O . GLY A 1 318 ? 190.722 65.859 112.621 1.00 48.73 295 GLY A O 1
ATOM 2315 N N . GLU A 1 319 ? 191.029 64.885 114.644 1.00 54.98 296 GLU A N 1
ATOM 2316 C CA . GLU A 1 319 ? 190.487 66.048 115.339 1.00 57.46 296 GLU A CA 1
ATOM 2317 C C . GLU A 1 319 ? 191.332 67.295 115.088 1.00 56.19 296 GLU A C 1
ATOM 2318 O O . GLU A 1 319 ? 190.787 68.397 114.948 1.00 57.28 296 GLU A O 1
ATOM 2324 N N . ASN A 1 320 ? 192.656 67.154 114.998 1.00 52.37 297 ASN A N 1
ATOM 2325 C CA . ASN A 1 320 ? 193.519 68.293 114.675 1.00 60.85 297 ASN A CA 1
ATOM 2326 C C . ASN A 1 320 ? 194.508 67.884 113.576 1.00 58.42 297 ASN A C 1
ATOM 2327 O O . ASN A 1 320 ? 195.726 68.025 113.700 1.00 54.46 297 ASN A O 1
ATOM 2332 N N . SER A 1 321 ? 193.952 67.397 112.463 1.00 54.01 298 SER A N 1
ATOM 2333 C CA . SER A 1 321 ? 194.759 67.052 111.306 1.00 48.37 298 SER A CA 1
ATOM 2334 C C . SER A 1 321 ? 193.911 67.095 110.036 1.00 46.70 298 SER A C 1
ATOM 2335 O O . SER A 1 321 ? 192.862 66.446 109.947 1.00 45.58 298 SER A O 1
ATOM 2338 N N . ALA A 1 322 ? 194.383 67.848 109.047 1.00 43.18 299 ALA A N 1
ATOM 2339 C CA . ALA A 1 322 ? 193.718 67.923 107.758 1.00 40.81 299 ALA A CA 1
ATOM 2340 C C . ALA A 1 322 ? 194.759 67.954 106.648 1.00 38.52 299 ALA A C 1
ATOM 2341 O O . ALA A 1 322 ? 195.914 68.335 106.861 1.00 39.30 299 ALA A O 1
ATOM 2343 N N . LEU A 1 323 ? 194.334 67.550 105.453 1.00 32.07 300 LEU A N 1
ATOM 2344 C CA . LEU A 1 323 ? 195.093 67.772 104.231 1.00 33.63 300 LEU A CA 1
ATOM 2345 C C . LEU A 1 323 ? 194.323 68.737 103.340 1.00 35.53 300 LEU A C 1
ATOM 2346 O O . LEU A 1 323 ? 193.144 68.503 103.026 1.00 35.89 300 LEU A O 1
ATOM 2351 N N . LEU A 1 324 ? 194.990 69.820 102.949 1.00 29.52 301 LEU A N 1
ATOM 2352 C CA . LEU A 1 324 ? 194.485 70.769 101.969 1.00 31.96 301 LEU A CA 1
ATOM 2353 C C . LEU A 1 324 ? 195.330 70.570 100.720 1.00 32.47 301 LEU A C 1
ATOM 2354 O O . LEU A 1 324 ? 196.560 70.622 100.790 1.00 33.65 301 LEU A O 1
ATOM 2359 N N . SER A 1 325 ? 194.692 70.301 99.592 1.00 31.69 302 SER A N 1
ATOM 2360 C CA . SER A 1 325 ? 195.434 69.969 98.380 1.00 38.69 302 SER A CA 1
ATOM 2361 C C . SER A 1 325 ? 195.002 70.877 97.229 1.00 37.24 302 SER A C 1
ATOM 2362 O O . SER A 1 325 ? 193.801 71.024 96.960 1.00 41.37 302 SER A O 1
ATOM 2365 N N . PHE A 1 326 ? 195.982 71.517 96.596 1.00 30.06 303 PHE A N 1
ATOM 2366 C CA . PHE A 1 326 ? 195.791 72.292 95.373 1.00 35.87 303 PHE A CA 1
ATOM 2367 C C . PHE A 1 326 ? 196.061 71.389 94.162 1.00 36.64 303 PHE A C 1
ATOM 2368 O O . PHE A 1 326 ? 197.197 70.929 93.969 1.00 32.82 303 PHE A O 1
ATOM 2376 N N . ILE A 1 327 ? 195.028 71.148 93.344 1.00 32.92 304 ILE A N 1
ATOM 2377 C CA . ILE A 1 327 ? 195.043 70.093 92.325 1.00 34.41 304 ILE A CA 1
ATOM 2378 C C . ILE A 1 327 ? 195.023 70.740 90.943 1.00 34.53 304 ILE A C 1
ATOM 2379 O O . ILE A 1 327 ? 193.967 71.142 90.436 1.00 36.08 304 ILE A O 1
ATOM 2384 N N . PHE A 1 328 ? 196.202 70.833 90.322 1.00 33.54 305 PHE A N 1
ATOM 2385 C CA . PHE A 1 328 ? 196.394 71.499 89.035 1.00 31.43 305 PHE A CA 1
ATOM 2386 C C . PHE A 1 328 ? 196.364 70.479 87.901 1.00 37.66 305 PHE A C 1
ATOM 2387 O O . PHE A 1 328 ? 197.048 69.442 87.973 1.00 36.33 305 PHE A O 1
ATOM 2395 N N . THR A 1 329 ? 195.573 70.772 86.862 1.00 34.66 306 THR A N 1
ATOM 2396 C CA . THR A 1 329 ? 195.712 70.121 85.559 1.00 41.35 306 THR A CA 1
ATOM 2397 C C . THR A 1 329 ? 196.837 70.820 84.821 1.00 38.76 306 THR A C 1
ATOM 2398 O O . THR A 1 329 ? 196.676 71.978 84.442 1.00 41.58 306 THR A O 1
ATOM 2402 N N . VAL A 1 330 ? 197.969 70.144 84.610 1.00 34.43 307 VAL A N 1
ATOM 2403 C CA . VAL A 1 330 ? 199.122 70.813 84.009 1.00 41.40 307 VAL A CA 1
ATOM 2404 C C . VAL A 1 330 ? 199.197 70.527 82.512 1.00 45.05 307 VAL A C 1
ATOM 2405 O O . VAL A 1 330 ? 198.405 69.746 81.971 1.00 43.76 307 VAL A O 1
ATOM 2409 N N . ASN A 1 331 ? 200.151 71.164 81.833 1.00 43.70 308 ASN A N 1
ATOM 2410 C CA . ASN A 1 331 ? 200.278 71.054 80.372 1.00 41.30 308 ASN A CA 1
ATOM 2411 C C . ASN A 1 331 ? 201.242 69.924 80.013 1.00 48.22 308 ASN A C 1
ATOM 2412 O O . ASN A 1 331 ? 200.822 68.852 79.562 1.00 42.58 308 ASN A O 1
ATOM 2417 N N . HIS A 1 332 ? 202.539 70.155 80.227 1.00 47.36 309 HIS A N 1
ATOM 2418 C CA . HIS A 1 332 ? 203.578 69.194 79.885 1.00 46.58 309 HIS A CA 1
ATOM 2419 C C . HIS A 1 332 ? 203.920 68.246 81.030 1.00 47.31 309 HIS A C 1
ATOM 2420 O O . HIS A 1 332 ? 204.125 67.052 80.801 1.00 47.61 309 HIS A O 1
ATOM 2427 N N . GLY A 1 333 ? 203.976 68.726 82.264 1.00 47.99 310 GLY A N 1
ATOM 2428 C CA . GLY A 1 333 ? 204.324 67.819 83.332 1.00 44.20 310 GLY A CA 1
ATOM 2429 C C . GLY A 1 333 ? 205.809 67.657 83.505 1.00 47.40 310 GLY A C 1
ATOM 2430 O O . GLY A 1 333 ? 206.257 66.673 84.110 1.00 43.13 310 GLY A O 1
ATOM 2431 N N . SER A 1 334 ? 206.587 68.601 82.980 1.00 46.17 311 SER A N 1
ATOM 2432 C CA . SER A 1 334 ? 208.026 68.590 83.163 1.00 48.24 311 SER A CA 1
ATOM 2433 C C . SER A 1 334 ? 208.388 69.038 84.568 1.00 49.65 311 SER A C 1
ATOM 2434 O O . SER A 1 334 ? 207.619 69.708 85.263 1.00 52.46 311 SER A O 1
ATOM 2437 N N . ALA A 1 335 ? 209.591 68.662 84.979 1.00 50.86 312 ALA A N 1
ATOM 2438 C CA . ALA A 1 335 ? 210.098 69.125 86.255 1.00 48.91 312 ALA A CA 1
ATOM 2439 C C . ALA A 1 335 ? 210.123 70.640 86.295 1.00 49.13 312 ALA A C 1
ATOM 2440 O O . ALA A 1 335 ? 209.922 71.243 87.354 1.00 52.12 312 ALA A O 1
ATOM 2442 N N . SER A 1 336 ? 210.363 71.272 85.145 1.00 47.50 313 SER A N 1
ATOM 2443 C CA . SER A 1 336 ? 210.437 72.725 85.113 1.00 46.32 313 SER A CA 1
ATOM 2444 C C . SER A 1 336 ? 209.055 73.339 85.219 1.00 49.14 313 SER A C 1
ATOM 2445 O O . SER A 1 336 ? 208.907 74.446 85.746 1.00 52.71 313 SER A O 1
ATOM 2448 N N . GLU A 1 337 ? 208.034 72.643 84.724 1.00 46.84 314 GLU A N 1
ATOM 2449 C CA . GLU A 1 337 ? 206.686 73.187 84.802 1.00 49.05 314 GLU A CA 1
ATOM 2450 C C . GLU A 1 337 ? 206.162 73.111 86.226 1.00 48.11 314 GLU A C 1
ATOM 2451 O O . GLU A 1 337 ? 205.648 74.098 86.765 1.00 48.39 314 GLU A O 1
ATOM 2457 N N . ALA A 1 338 ? 206.310 71.942 86.853 1.00 47.33 315 ALA A N 1
ATOM 2458 C CA . ALA A 1 338 ? 205.895 71.769 88.241 1.00 46.55 315 ALA A CA 1
ATOM 2459 C C . ALA A 1 338 ? 206.544 72.807 89.144 1.00 44.85 315 ALA A C 1
ATOM 2460 O O . ALA A 1 338 ? 205.915 73.302 90.080 1.00 45.17 315 ALA A O 1
ATOM 2462 N N . ALA A 1 339 ? 207.797 73.166 88.875 1.00 44.25 316 ALA A N 1
ATOM 2463 C CA . ALA A 1 339 ? 208.442 74.137 89.748 1.00 47.45 316 ALA A CA 1
ATOM 2464 C C . ALA A 1 339 ? 208.016 75.564 89.434 1.00 46.98 316 ALA A C 1
ATOM 2465 O O . ALA A 1 339 ? 208.103 76.432 90.311 1.00 48.30 316 ALA A O 1
ATOM 2467 N N . HIS A 1 340 ? 207.543 75.832 88.216 1.00 46.59 317 HIS A N 1
ATOM 2468 C CA . HIS A 1 340 ? 206.963 77.143 87.960 1.00 49.63 317 HIS A CA 1
ATOM 2469 C C . HIS A 1 340 ? 205.627 77.296 88.670 1.00 48.36 317 HIS A C 1
ATOM 2470 O O . HIS A 1 340 ? 205.276 78.401 89.112 1.00 44.43 317 HIS A O 1
ATOM 2477 N N . ILE A 1 341 ? 204.856 76.201 88.763 1.00 42.88 318 ILE A N 1
ATOM 2478 C CA . ILE A 1 341 ? 203.512 76.285 89.331 1.00 43.07 318 ILE A CA 1
ATOM 2479 C C . ILE A 1 341 ? 203.592 76.459 90.844 1.00 42.55 318 ILE A C 1
ATOM 2480 O O . ILE A 1 341 ? 202.881 77.285 91.420 1.00 40.88 318 ILE A O 1
ATOM 2485 N N . GLU A 1 342 ? 204.487 75.714 91.501 1.00 41.39 319 GLU A N 1
ATOM 2486 C CA . GLU A 1 342 ? 204.727 75.913 92.921 1.00 39.79 319 GLU A CA 1
ATOM 2487 C C . GLU A 1 342 ? 205.260 77.313 93.200 1.00 43.30 319 GLU A C 1
ATOM 2488 O O . GLU A 1 342 ? 204.823 77.968 94.153 1.00 43.04 319 GLU A O 1
ATOM 2494 N N . SER A 1 343 ? 206.203 77.794 92.382 1.00 45.01 320 SER A N 1
ATOM 2495 C CA . SER A 1 343 ? 206.710 79.153 92.575 1.00 47.08 320 SER A CA 1
ATOM 2496 C C . SER A 1 343 ? 205.585 80.173 92.459 1.00 43.34 320 SER A C 1
ATOM 2497 O O . SER A 1 343 ? 205.517 81.118 93.243 1.00 48.50 320 SER A O 1
ATOM 2500 N N . ALA A 1 344 ? 204.665 79.963 91.520 1.00 40.12 321 ALA A N 1
ATOM 2501 C CA . ALA A 1 344 ? 203.530 80.861 91.371 1.00 38.18 321 ALA A CA 1
ATOM 2502 C C . ALA A 1 344 ? 202.570 80.771 92.566 1.00 39.73 321 ALA A C 1
ATOM 2503 O O . ALA A 1 344 ? 202.090 81.803 93.061 1.00 36.37 321 ALA A O 1
ATOM 2505 N N . LEU A 1 345 ? 202.288 79.553 93.051 1.00 35.24 322 LEU A N 1
ATOM 2506 C CA . LEU A 1 345 ? 201.317 79.389 94.128 1.00 36.21 322 LEU A CA 1
ATOM 2507 C C . LEU A 1 345 ? 201.790 80.078 95.405 1.00 37.14 322 LEU A C 1
ATOM 2508 O O . LEU A 1 345 ? 201.052 80.870 96.010 1.00 31.97 322 LEU A O 1
ATOM 2513 N N . LEU A 1 346 ? 203.037 79.807 95.802 1.00 34.48 323 LEU A N 1
ATOM 2514 C CA . LEU A 1 346 ? 203.634 80.452 96.965 1.00 37.86 323 LEU A CA 1
ATOM 2515 C C . LEU A 1 346 ? 203.630 81.978 96.838 1.00 38.63 323 LEU A C 1
ATOM 2516 O O . LEU A 1 346 ? 203.300 82.691 97.791 1.00 39.89 323 LEU A O 1
ATOM 2521 N N . ALA A 1 347 ? 204.004 82.497 95.670 1.00 41.69 324 ALA A N 1
ATOM 2522 C CA . ALA A 1 347 ? 203.969 83.943 95.461 1.00 41.99 324 ALA A CA 1
ATOM 2523 C C . ALA A 1 347 ? 202.547 84.479 95.587 1.00 42.14 324 ALA A C 1
ATOM 2524 O O . ALA A 1 347 ? 202.321 85.552 96.166 1.00 40.65 324 ALA A O 1
ATOM 2526 N N . TRP A 1 348 ? 201.579 83.735 95.040 1.00 38.99 325 TRP A N 1
ATOM 2527 C CA . TRP A 1 348 ? 200.176 84.138 95.051 1.00 37.66 325 TRP A CA 1
ATOM 2528 C C . TRP A 1 348 ? 199.618 84.126 96.479 1.00 39.58 325 TRP A C 1
ATOM 2529 O O . TRP A 1 348 ? 198.926 85.066 96.892 1.00 35.54 325 TRP A O 1
ATOM 2540 N N . LEU A 1 349 ? 199.932 83.074 97.255 1.00 40.89 326 LEU A N 1
ATOM 2541 C CA . LEU A 1 349 ? 199.521 83.031 98.655 1.00 35.81 326 LEU A CA 1
ATOM 2542 C C . LEU A 1 349 ? 200.081 84.227 99.417 1.00 35.00 326 LEU A C 1
ATOM 2543 O O . LEU A 1 349 ? 199.386 84.824 100.241 1.00 35.29 326 LEU A O 1
ATOM 2548 N N . GLN A 1 350 ? 201.334 84.597 99.144 1.00 35.92 327 GLN A N 1
ATOM 2549 C CA . GLN A 1 350 ? 201.880 85.843 99.680 1.00 40.24 327 GLN A CA 1
ATOM 2550 C C . GLN A 1 350 ? 201.097 87.061 99.190 1.00 42.03 327 GLN A C 1
ATOM 2551 O O . GLN A 1 350 ? 200.976 88.055 99.912 1.00 39.80 327 GLN A O 1
ATOM 2557 N N . ALA A 1 351 ? 200.588 87.022 97.947 1.00 39.97 328 ALA A N 1
ATOM 2558 C CA . ALA A 1 351 ? 199.817 88.153 97.433 1.00 36.08 328 ALA A CA 1
ATOM 2559 C C . ALA A 1 351 ? 198.526 88.353 98.218 1.00 39.13 328 ALA A C 1
ATOM 2560 O O . ALA A 1 351 ? 198.170 89.487 98.550 1.00 37.72 328 ALA A O 1
ATOM 2562 N N . LEU A 1 352 ? 197.813 87.257 98.517 1.00 37.72 329 LEU A N 1
ATOM 2563 C CA . LEU A 1 352 ? 196.568 87.305 99.275 1.00 36.24 329 LEU A CA 1
ATOM 2564 C C . LEU A 1 352 ? 196.746 87.951 100.650 1.00 42.55 329 LEU A C 1
ATOM 2565 O O . LEU A 1 352 ? 195.763 88.422 101.237 1.00 39.78 329 LEU A O 1
ATOM 2570 N N . ASN A 1 353 ? 197.975 87.973 101.172 1.00 44.06 330 ASN A N 1
ATOM 2571 C CA . ASN A 1 353 ? 198.270 88.701 102.403 1.00 42.27 330 ASN A CA 1
ATOM 2572 C C . ASN A 1 353 ? 197.871 90.155 102.304 1.00 43.28 330 ASN A C 1
ATOM 2573 O O . ASN A 1 353 ? 197.457 90.769 103.298 1.00 45.39 330 ASN A O 1
ATOM 2578 N N . ALA A 1 354 ? 198.034 90.738 101.120 1.00 44.04 331 ALA A N 1
ATOM 2579 C CA . ALA A 1 354 ? 197.833 92.166 100.985 1.00 37.92 331 ALA A CA 1
ATOM 2580 C C . ALA A 1 354 ? 196.378 92.541 100.774 1.00 40.81 331 ALA A C 1
ATOM 2581 O O . ALA A 1 354 ? 196.068 93.736 100.784 1.00 40.89 331 ALA A O 1
ATOM 2583 N N . LEU A 1 355 ? 195.477 91.575 100.592 1.00 38.44 332 LEU A N 1
ATOM 2584 C CA . LEU A 1 355 ? 194.094 91.941 100.305 1.00 38.59 332 LEU A CA 1
ATOM 2585 C C . LEU A 1 355 ? 193.548 92.882 101.385 1.00 39.29 332 LEU A C 1
ATOM 2586 O O . LEU A 1 355 ? 193.672 92.616 102.581 1.00 42.73 332 LEU A O 1
ATOM 2591 N N . THR A 1 356 ? 192.964 94.000 100.955 1.00 37.08 333 THR A N 1
ATOM 2592 C CA . THR A 1 356 ? 192.385 94.954 101.880 1.00 36.76 333 THR A CA 1
ATOM 2593 C C . THR A 1 356 ? 191.080 94.431 102.482 1.00 36.66 333 THR A C 1
ATOM 2594 O O . THR A 1 356 ? 190.468 93.500 101.962 1.00 42.45 333 THR A O 1
ATOM 2598 N N . PRO A 1 357 ? 190.626 95.027 103.579 1.00 37.60 334 PRO A N 1
ATOM 2599 C CA . PRO A 1 357 ? 189.331 94.604 104.123 1.00 35.78 334 PRO A CA 1
ATOM 2600 C C . PRO A 1 357 ? 188.201 94.679 103.109 1.00 34.99 334 PRO A C 1
ATOM 2601 O O . PRO A 1 357 ? 187.284 93.847 103.150 1.00 42.34 334 PRO A O 1
ATOM 2605 N N . GLY A 1 358 ? 188.234 95.656 102.200 1.00 39.46 335 GLY A N 1
ATOM 2606 C CA . GLY A 1 358 ? 187.236 95.713 101.144 1.00 36.54 335 GLY A CA 1
ATOM 2607 C C . GLY A 1 358 ? 187.356 94.564 100.155 1.00 34.78 335 GLY A C 1
ATOM 2608 O O . GLY A 1 358 ? 186.345 94.064 99.656 1.00 33.89 335 GLY A O 1
ATOM 2609 N N . GLN A 1 359 ? 188.584 94.140 99.852 1.00 31.52 336 GLN A N 1
ATOM 2610 C CA . GLN A 1 359 ? 188.766 93.000 98.966 1.00 33.11 336 GLN A CA 1
ATOM 2611 C C . GLN A 1 359 ? 188.365 91.710 99.666 1.00 36.50 336 GLN A C 1
ATOM 2612 O O . GLN A 1 359 ? 187.712 90.846 99.062 1.00 33.66 336 GLN A O 1
ATOM 2618 N N . LEU A 1 360 ? 188.707 91.579 100.955 1.00 34.38 337 LEU A N 1
ATOM 2619 C CA . LEU A 1 360 ? 188.273 90.401 101.694 1.00 33.14 337 LEU A CA 1
ATOM 2620 C C . LEU A 1 360 ? 186.764 90.349 101.766 1.00 32.30 337 LEU A C 1
ATOM 2621 O O . LEU A 1 360 ? 186.173 89.270 101.694 1.00 35.44 337 LEU A O 1
ATOM 2626 N N . ALA A 1 361 ? 186.114 91.506 101.863 1.00 31.01 338 ALA A N 1
ATOM 2627 C CA . ALA A 1 361 ? 184.662 91.491 101.976 1.00 33.28 338 ALA A CA 1
ATOM 2628 C C . ALA A 1 361 ? 184.002 91.249 100.631 1.00 37.43 338 ALA A C 1
ATOM 2629 O O . ALA A 1 361 ? 182.951 90.602 100.566 1.00 39.55 338 ALA A O 1
ATOM 2631 N N . HIS A 1 362 ? 184.600 91.777 99.563 1.00 34.89 339 HIS A N 1
ATOM 2632 C CA . HIS A 1 362 ? 184.109 91.537 98.216 1.00 34.50 339 HIS A CA 1
ATOM 2633 C C . HIS A 1 362 ? 184.253 90.067 97.813 1.00 34.37 339 HIS A C 1
ATOM 2634 O O . HIS A 1 362 ? 183.334 89.484 97.229 1.00 33.78 339 HIS A O 1
ATOM 2641 N N . PHE A 1 363 ? 185.425 89.469 98.050 1.00 29.39 340 PHE A N 1
ATOM 2642 C CA . PHE A 1 363 ? 185.585 88.088 97.607 1.00 36.91 340 PHE A CA 1
ATOM 2643 C C . PHE A 1 363 ? 184.869 87.112 98.533 1.00 32.27 340 PHE A C 1
ATOM 2644 O O . PHE A 1 363 ? 184.307 86.121 98.059 1.00 34.71 340 PHE A O 1
ATOM 2652 N N . GLY A 1 364 ? 184.844 87.391 99.837 1.00 33.24 341 GLY A N 1
ATOM 2653 C CA . GLY A 1 364 ? 184.135 86.516 100.752 1.00 30.35 341 GLY A CA 1
ATOM 2654 C C . GLY A 1 364 ? 182.647 86.448 100.461 1.00 36.77 341 GLY A C 1
ATOM 2655 O O . GLY A 1 364 ? 182.028 85.379 100.563 1.00 39.11 341 GLY A O 1
ATOM 2656 N N . GLN A 1 365 ? 182.050 87.588 100.087 1.00 33.03 342 GLN A N 1
ATOM 2657 C CA . GLN A 1 365 ? 180.618 87.622 99.802 1.00 35.53 342 GLN A CA 1
ATOM 2658 C C . GLN A 1 365 ? 180.308 87.133 98.395 1.00 36.58 342 GLN A C 1
ATOM 2659 O O . GLN A 1 365 ? 179.240 86.551 98.159 1.00 37.74 342 GLN A O 1
ATOM 2665 N N . LEU A 1 366 ? 181.211 87.393 97.451 1.00 34.25 343 LEU A N 1
ATOM 2666 C CA . LEU A 1 366 ? 181.162 86.713 96.166 1.00 38.05 343 LEU A CA 1
ATOM 2667 C C . LEU A 1 366 ? 181.185 85.196 96.364 1.00 37.49 343 LEU A C 1
ATOM 2668 O O . LEU A 1 366 ? 180.353 84.468 95.806 1.00 35.52 343 LEU A O 1
ATOM 2673 N N . ALA A 1 367 ? 182.093 84.718 97.222 1.00 33.94 344 ALA A N 1
ATOM 2674 C CA . ALA A 1 367 ? 182.175 83.297 97.528 1.00 38.67 344 ALA A CA 1
ATOM 2675 C C . ALA A 1 367 ? 180.856 82.769 98.076 1.00 39.35 344 ALA A C 1
ATOM 2676 O O . ALA A 1 367 ? 180.358 81.731 97.631 1.00 44.76 344 ALA A O 1
ATOM 2678 N N . ASN A 1 368 ? 180.277 83.470 99.053 1.00 40.12 345 ASN A N 1
ATOM 2679 C CA . ASN A 1 368 ? 179.022 83.020 99.657 1.00 41.36 345 ASN A CA 1
ATOM 2680 C C . ASN A 1 368 ? 177.887 83.040 98.659 1.00 41.44 345 ASN A C 1
ATOM 2681 O O . ASN A 1 368 ? 176.914 82.302 98.806 1.00 44.55 345 ASN A O 1
ATOM 2686 N N . ARG A 1 369 ? 177.983 83.881 97.648 1.00 44.25 346 ARG A N 1
ATOM 2687 C CA . ARG A 1 369 ? 176.927 83.906 96.656 1.00 49.19 346 ARG A CA 1
ATOM 2688 C C . ARG A 1 369 ? 176.960 82.653 95.787 1.00 46.54 346 ARG A C 1
ATOM 2689 O O . ARG A 1 369 ? 175.915 82.153 95.359 1.00 46.29 346 ARG A O 1
ATOM 2697 N N . ASP A 1 370 ? 178.153 82.142 95.493 1.00 47.43 347 ASP A N 1
ATOM 2698 C CA . ASP A 1 370 ? 178.229 80.862 94.801 1.00 45.76 347 ASP A CA 1
ATOM 2699 C C . ASP A 1 370 ? 177.735 79.734 95.707 1.00 47.47 347 ASP A C 1
ATOM 2700 O O . ASP A 1 370 ? 177.093 78.784 95.236 1.00 45.18 347 ASP A O 1
ATOM 2705 N N . PHE A 1 371 ? 177.975 79.849 97.017 1.00 44.75 348 PHE A N 1
ATOM 2706 C CA . PHE A 1 371 ? 177.406 78.885 97.950 1.00 41.95 348 PHE A CA 1
ATOM 2707 C C . PHE A 1 371 ? 175.885 78.899 97.888 1.00 45.76 348 PHE A C 1
ATOM 2708 O O . PHE A 1 371 ? 175.242 77.837 97.904 1.00 44.22 348 PHE A O 1
ATOM 2716 N N . HIS A 1 372 ? 175.291 80.097 97.822 1.00 44.09 349 HIS A N 1
ATOM 2717 C CA . HIS A 1 372 ? 173.843 80.235 97.885 1.00 45.05 349 HIS A CA 1
ATOM 2718 C C . HIS A 1 372 ? 173.158 79.900 96.568 1.00 46.35 349 HIS A C 1
ATOM 2719 O O . HIS A 1 372 ? 171.935 79.722 96.560 1.00 48.58 349 HIS A O 1
ATOM 2726 N N . ARG A 1 373 ? 173.914 79.764 95.473 1.00 46.06 350 ARG A N 1
ATOM 2727 C CA . ARG A 1 373 ? 173.361 79.264 94.220 1.00 51.13 350 ARG A CA 1
ATOM 2728 C C . ARG A 1 373 ? 173.181 77.749 94.233 1.00 49.25 350 ARG A C 1
ATOM 2729 O O . ARG A 1 373 ? 172.367 77.227 93.463 1.00 49.85 350 ARG A O 1
ATOM 2737 N N . LEU A 1 374 ? 173.916 77.045 95.091 1.00 46.65 351 LEU A N 1
ATOM 2738 C CA . LEU A 1 374 ? 173.758 75.608 95.235 1.00 43.23 351 LEU A CA 1
ATOM 2739 C C . LEU A 1 374 ? 172.344 75.250 95.673 1.00 43.19 351 LEU A C 1
ATOM 2740 O O . LEU A 1 374 ? 171.636 76.041 96.304 1.00 41.44 351 LEU A O 1
ATOM 2745 N N . ALA A 1 375 ? 171.950 74.028 95.335 1.00 39.42 352 ALA A N 1
ATOM 2746 C CA . ALA A 1 375 ? 170.704 73.483 95.818 1.00 38.38 352 ALA A CA 1
ATOM 2747 C C . ALA A 1 375 ? 170.823 73.161 97.311 1.00 37.41 352 ALA A C 1
ATOM 2748 O O . ALA A 1 375 ? 171.925 72.894 97.817 1.00 33.23 352 ALA A O 1
ATOM 2750 N N . PRO A 1 376 ? 169.697 73.154 98.030 1.00 35.92 353 PRO A N 1
ATOM 2751 C CA . PRO A 1 376 ? 169.731 72.867 99.466 1.00 36.66 353 PRO A CA 1
ATOM 2752 C C . PRO A 1 376 ? 170.628 71.707 99.825 1.00 35.58 353 PRO A C 1
ATOM 2753 O O . PRO A 1 376 ? 171.492 71.836 100.700 1.00 36.13 353 PRO A O 1
ATOM 2757 N N . LEU A 1 377 ? 170.445 70.580 99.130 1.00 37.55 354 LEU A N 1
ATOM 2758 C CA . LEU A 1 377 ? 171.225 69.381 99.415 1.00 31.42 354 LEU A CA 1
ATOM 2759 C C . LEU A 1 377 ? 172.710 69.674 99.438 1.00 32.32 354 LEU A C 1
ATOM 2760 O O . LEU A 1 377 ? 173.427 69.234 100.335 1.00 34.58 354 LEU A O 1
ATOM 2765 N N . ASP A 1 378 ? 173.188 70.431 98.452 1.00 39.42 355 ASP A N 1
ATOM 2766 C CA . ASP A 1 378 ? 174.614 70.682 98.317 1.00 34.56 355 ASP A CA 1
ATOM 2767 C C . ASP A 1 378 ? 175.136 71.727 99.285 1.00 36.56 355 ASP A C 1
ATOM 2768 O O . ASP A 1 378 ? 176.313 71.654 99.653 1.00 38.43 355 ASP A O 1
ATOM 2773 N N . GLN A 1 379 ? 174.295 72.681 99.720 1.00 32.31 356 GLN A N 1
ATOM 2774 C CA . GLN A 1 379 ? 174.685 73.585 100.807 1.00 34.96 356 GLN A CA 1
ATOM 2775 C C . GLN A 1 379 ? 174.922 72.810 102.092 1.00 32.48 356 GLN A C 1
ATOM 2776 O O . GLN A 1 379 ? 175.918 73.028 102.798 1.00 30.81 356 GLN A O 1
ATOM 2782 N N . LEU A 1 380 ? 174.006 71.892 102.409 1.00 32.90 357 LEU A N 1
ATOM 2783 C CA . LEU A 1 380 ? 174.164 71.066 103.600 1.00 30.60 357 LEU A CA 1
ATOM 2784 C C . LEU A 1 380 ? 175.407 70.186 103.501 1.00 30.68 357 LEU A C 1
ATOM 2785 O O . LEU A 1 380 ? 176.139 70.028 104.481 1.00 32.81 357 LEU A O 1
ATOM 2790 N N . ARG A 1 381 ? 175.700 69.654 102.315 1.00 31.08 358 ARG A N 1
ATOM 2791 C CA . ARG A 1 381 ? 176.921 68.865 102.143 1.00 31.72 358 ARG A CA 1
ATOM 2792 C C . ARG A 1 381 ? 178.156 69.709 102.445 1.00 33.72 358 ARG A C 1
ATOM 2793 O O . ARG A 1 381 ? 179.048 69.284 103.193 1.00 31.72 358 ARG A O 1
ATOM 2801 N N . ALA A 1 382 ? 178.202 70.928 101.876 1.00 32.01 359 ALA A N 1
ATOM 2802 C CA . ALA A 1 382 ? 179.284 71.880 102.129 1.00 29.64 359 ALA A CA 1
ATOM 2803 C C . ALA A 1 382 ? 179.412 72.194 103.613 1.00 33.00 359 ALA A C 1
ATOM 2804 O O . ALA A 1 382 ? 180.504 72.085 104.187 1.00 37.19 359 ALA A O 1
ATOM 2806 N N . ARG A 1 383 ? 178.304 72.561 104.265 1.00 31.74 360 ARG A N 1
ATOM 2807 C CA . ARG A 1 383 ? 178.383 72.842 105.700 1.00 32.29 360 ARG A CA 1
ATOM 2808 C C . ARG A 1 383 ? 178.963 71.658 106.456 1.00 31.49 360 ARG A C 1
ATOM 2809 O O . ARG A 1 383 ? 179.844 71.826 107.308 1.00 38.96 360 ARG A O 1
ATOM 2817 N N . ALA A 1 384 ? 178.473 70.450 106.166 1.00 30.21 361 ALA A N 1
ATOM 2818 C CA . ALA A 1 384 ? 178.809 69.311 107.020 1.00 32.61 361 ALA A CA 1
ATOM 2819 C C . ALA A 1 384 ? 180.174 68.732 106.698 1.00 33.70 361 ALA A C 1
ATOM 2820 O O . ALA A 1 384 ? 180.932 68.412 107.618 1.00 37.72 361 ALA A O 1
ATOM 2822 N N . LEU A 1 385 ? 180.503 68.606 105.398 1.00 32.87 362 LEU A N 1
ATOM 2823 C CA . LEU A 1 385 ? 181.696 67.898 104.937 1.00 32.72 362 LEU A CA 1
ATOM 2824 C C . LEU A 1 385 ? 182.634 68.723 104.054 1.00 36.55 362 LEU A C 1
ATOM 2825 O O . LEU A 1 385 ? 183.765 68.286 103.827 1.00 36.41 362 LEU A O 1
ATOM 2830 N N . GLY A 1 386 ? 182.206 69.881 103.548 1.00 34.21 363 GLY A N 1
ATOM 2831 C CA . GLY A 1 386 ? 182.995 70.672 102.626 1.00 28.63 363 GLY A CA 1
ATOM 2832 C C . GLY A 1 386 ? 183.359 72.050 103.143 1.00 34.37 363 GLY A C 1
ATOM 2833 O O . GLY A 1 386 ? 183.686 72.207 104.324 1.00 37.63 363 GLY A O 1
ATOM 2834 N N . LEU A 1 387 ? 183.316 73.054 102.270 1.00 33.27 364 LEU A N 1
ATOM 2835 C CA . LEU A 1 387 ? 183.707 74.414 102.639 1.00 36.81 364 LEU A CA 1
ATOM 2836 C C . LEU A 1 387 ? 182.498 75.209 103.132 1.00 37.48 364 LEU A C 1
ATOM 2837 O O . LEU A 1 387 ? 181.625 75.568 102.319 1.00 36.98 364 LEU A O 1
ATOM 2842 N N . PRO A 1 388 ? 182.429 75.536 104.419 1.00 33.08 365 PRO A N 1
ATOM 2843 C CA . PRO A 1 388 ? 181.323 76.353 104.975 1.00 38.02 365 PRO A CA 1
ATOM 2844 C C . PRO A 1 388 ? 181.248 77.751 104.371 1.00 34.83 365 PRO A C 1
ATOM 2845 O O . PRO A 1 388 ? 182.155 78.192 103.644 1.00 31.40 365 PRO A O 1
ATOM 2849 N N . PRO A 1 389 ? 180.184 78.498 104.671 1.00 34.38 366 PRO A N 1
ATOM 2850 C CA . PRO A 1 389 ? 180.109 79.884 104.192 1.00 36.33 366 PRO A CA 1
ATOM 2851 C C . PRO A 1 389 ? 181.136 80.782 104.864 1.00 34.47 366 PRO A C 1
ATOM 2852 O O . PRO A 1 389 ? 181.588 80.556 105.984 1.00 34.02 366 PRO A O 1
ATOM 2856 N N . THR A 1 390 ? 181.533 81.794 104.127 1.00 34.91 367 THR A N 1
ATOM 2857 C CA . THR A 1 390 ? 182.528 82.741 104.599 1.00 38.22 367 THR A CA 1
ATOM 2858 C C . THR A 1 390 ? 181.949 83.688 105.663 1.00 37.64 367 THR A C 1
ATOM 2859 O O . THR A 1 390 ? 180.774 84.072 105.611 1.00 37.37 367 THR A O 1
ATOM 2863 N N . GLU A 1 391 ? 182.774 84.027 106.655 1.00 34.30 368 GLU A N 1
ATOM 2864 C CA . GLU A 1 391 ? 182.493 85.085 107.624 1.00 41.38 368 GLU A CA 1
ATOM 2865 C C . GLU A 1 391 ? 183.450 86.254 107.423 1.00 42.05 368 GLU A C 1
ATOM 2866 O O . GLU A 1 391 ? 184.649 86.053 107.205 1.00 41.06 368 GLU A O 1
ATOM 2872 N N . GLN A 1 392 ? 182.938 87.480 107.563 1.00 43.05 369 GLN A N 1
ATOM 2873 C CA . GLN A 1 392 ? 183.724 88.633 107.151 1.00 40.98 369 GLN A CA 1
ATOM 2874 C C . GLN A 1 392 ? 184.784 89.087 108.169 1.00 42.01 369 GLN A C 1
ATOM 2875 O O . GLN A 1 392 ? 185.588 89.958 107.824 1.00 43.67 369 GLN A O 1
ATOM 2881 N N . HIS A 1 393 ? 184.899 88.463 109.358 1.00 36.11 370 HIS A N 1
ATOM 2882 C CA . HIS A 1 393 ? 185.979 88.778 110.310 1.00 40.29 370 HIS A CA 1
ATOM 2883 C C . HIS A 1 393 ? 186.662 87.481 110.806 1.00 38.61 370 HIS A C 1
ATOM 2884 O O . HIS A 1 393 ? 186.459 87.055 111.946 1.00 41.87 370 HIS A O 1
ATOM 2891 N N . ASP A 1 394 ? 187.530 86.878 109.972 1.00 36.07 371 ASP A N 1
ATOM 2892 C CA . ASP A 1 394 ? 188.031 85.528 110.243 1.00 42.07 371 ASP A CA 1
ATOM 2893 C C . ASP A 1 394 ? 189.554 85.420 110.300 1.00 41.02 371 ASP A C 1
ATOM 2894 O O . ASP A 1 394 ? 190.094 84.341 110.031 1.00 43.62 371 ASP A O 1
ATOM 2899 N N . ASP A 1 395 ? 190.262 86.500 110.668 1.00 42.57 372 ASP A N 1
ATOM 2900 C CA . ASP A 1 395 ? 191.724 86.445 110.873 1.00 46.29 372 ASP A CA 1
ATOM 2901 C C . ASP A 1 395 ? 192.440 85.871 109.644 1.00 45.23 372 ASP A C 1
ATOM 2902 O O . ASP A 1 395 ? 193.360 85.048 109.747 1.00 44.31 372 ASP A O 1
ATOM 2907 N N . TRP A 1 396 ? 191.952 86.264 108.471 1.00 42.60 373 TRP A N 1
ATOM 2908 C CA . TRP A 1 396 ? 192.497 85.901 107.172 1.00 36.33 373 TRP A CA 1
ATOM 2909 C C . TRP A 1 396 ? 194.002 85.699 107.190 1.00 36.47 373 TRP A C 1
ATOM 2910 O O . TRP A 1 396 ? 194.494 84.622 106.844 1.00 38.78 373 TRP A O 1
ATOM 2921 N N . THR A 1 397 ? 194.745 86.718 107.604 1.00 35.52 374 THR A N 1
ATOM 2922 C CA . THR A 1 397 ? 196.190 86.586 107.531 1.00 37.88 374 THR A CA 1
ATOM 2923 C C . THR A 1 397 ? 196.731 85.580 108.530 1.00 40.03 374 THR A C 1
ATOM 2924 O O . THR A 1 397 ? 197.834 85.073 108.329 1.00 41.71 374 THR A O 1
ATOM 2928 N N . ARG A 1 398 ? 196.011 85.280 109.605 1.00 39.81 375 ARG A N 1
ATOM 2929 C CA . ARG A 1 398 ? 196.559 84.275 110.500 1.00 39.19 375 ARG A CA 1
ATOM 2930 C C . ARG A 1 398 ? 196.412 82.894 109.893 1.00 42.72 375 ARG A C 1
ATOM 2931 O O . ARG A 1 398 ? 197.313 82.045 110.031 1.00 39.80 375 ARG A O 1
ATOM 2939 N N . GLN A 1 399 ? 195.327 82.680 109.150 1.00 40.05 376 GLN A N 1
ATOM 2940 C CA . GLN A 1 399 ? 195.110 81.374 108.551 1.00 40.19 376 GLN A CA 1
ATOM 2941 C C . GLN A 1 399 ? 195.957 81.186 107.291 1.00 40.29 376 GLN A C 1
ATOM 2942 O O . GLN A 1 399 ? 196.470 80.087 107.043 1.00 34.92 376 GLN A O 1
ATOM 2948 N N . LEU A 1 400 ? 196.183 82.271 106.542 1.00 39.22 377 LEU A N 1
ATOM 2949 C CA . LEU A 1 400 ? 197.173 82.254 105.467 1.00 33.47 377 LEU A CA 1
ATOM 2950 C C . LEU A 1 400 ? 198.574 82.025 106.009 1.00 33.58 377 LEU A C 1
ATOM 2951 O O . LEU A 1 400 ? 199.403 81.334 105.388 1.00 33.42 377 LEU A O 1
ATOM 2956 N N . ALA A 1 401 ? 198.867 82.618 107.158 1.00 30.97 378 ALA A N 1
ATOM 2957 C CA . ALA A 1 401 ? 200.172 82.378 107.753 1.00 34.77 378 ALA A CA 1
ATOM 2958 C C . ALA A 1 401 ? 200.288 80.948 108.257 1.00 30.12 378 ALA A C 1
ATOM 2959 O O . ALA A 1 401 ? 201.369 80.374 108.198 1.00 30.61 378 ALA A O 1
ATOM 2961 N N . MET A 1 402 ? 199.187 80.377 108.763 1.00 34.75 379 MET A N 1
ATOM 2962 C CA . MET A 1 402 ? 199.149 78.964 109.125 1.00 31.91 379 MET A CA 1
ATOM 2963 C C . MET A 1 402 ? 199.391 78.081 107.899 1.00 35.48 379 MET A C 1
ATOM 2964 O O . MET A 1 402 ? 200.097 77.072 107.981 1.00 35.02 379 MET A O 1
ATOM 2969 N N . LEU A 1 403 ? 198.845 78.463 106.741 1.00 36.15 380 LEU A N 1
ATOM 2970 C CA . LEU A 1 403 ? 198.997 77.629 105.549 1.00 35.30 380 LEU A CA 1
ATOM 2971 C C . LEU A 1 403 ? 200.413 77.713 104.977 1.00 33.87 380 LEU A C 1
ATOM 2972 O O . LEU A 1 403 ? 201.028 76.685 104.686 1.00 31.70 380 LEU A O 1
ATOM 2977 N N . MET A 1 404 ? 200.954 78.928 104.838 1.00 33.59 381 MET A N 1
ATOM 2978 C CA . MET A 1 404 ? 202.278 79.116 104.255 1.00 33.09 381 MET A CA 1
ATOM 2979 C C . MET A 1 404 ? 203.381 78.526 105.136 1.00 33.80 381 MET A C 1
ATOM 2980 O O . MET A 1 404 ? 204.480 78.236 104.649 1.00 38.06 381 MET A O 1
ATOM 2985 N N . ALA A 1 405 ? 203.110 78.312 106.409 1.00 31.95 382 ALA A N 1
ATOM 2986 C CA . ALA A 1 405 ? 204.076 77.673 107.283 1.00 30.38 382 ALA A CA 1
ATOM 2987 C C . ALA A 1 405 ? 203.868 76.174 107.396 1.00 30.80 382 ALA A C 1
ATOM 2988 O O . ALA A 1 405 ? 204.586 75.539 108.166 1.00 30.02 382 ALA A O 1
ATOM 2990 N N . ALA A 1 406 ? 202.871 75.595 106.684 1.00 30.15 383 ALA A N 1
ATOM 2991 C CA . ALA A 1 406 ? 202.576 74.175 106.839 1.00 34.00 383 ALA A CA 1
ATOM 2992 C C . ALA A 1 406 ? 203.529 73.314 106.007 1.00 32.63 383 ALA A C 1
ATOM 2993 O O . ALA A 1 406 ? 203.984 73.730 104.945 1.00 36.33 383 ALA A O 1
ATOM 2995 N N . PRO A 1 407 ? 203.852 72.110 106.476 1.00 43.45 384 PRO A N 1
ATOM 2996 C CA . PRO A 1 407 ? 204.598 71.168 105.623 1.00 35.28 384 PRO A CA 1
ATOM 2997 C C . PRO A 1 407 ? 203.776 70.781 104.408 1.00 35.63 384 PRO A C 1
ATOM 2998 O O . PRO A 1 407 ? 202.551 70.660 104.468 1.00 40.39 384 PRO A O 1
ATOM 3002 N N . ARG A 1 408 ? 204.466 70.593 103.295 1.00 35.53 385 ARG A N 1
ATOM 3003 C CA . ARG A 1 408 ? 203.827 70.373 102.010 1.00 37.98 385 ARG A CA 1
ATOM 3004 C C . ARG A 1 408 ? 204.636 69.357 101.223 1.00 38.77 385 ARG A C 1
ATOM 3005 O O . ARG A 1 408 ? 205.864 69.309 101.328 1.00 36.69 385 ARG A O 1
ATOM 3013 N N . ARG A 1 409 ? 203.922 68.565 100.418 1.00 36.66 386 ARG A N 1
ATOM 3014 C CA . ARG A 1 409 ? 204.482 67.499 99.600 1.00 40.31 386 ARG A CA 1
ATOM 3015 C C . ARG A 1 409 ? 203.846 67.567 98.215 1.00 40.76 386 ARG A C 1
ATOM 3016 O O . ARG A 1 409 ? 202.723 68.046 98.059 1.00 45.51 386 ARG A O 1
ATOM 3024 N N . ARG A 1 410 ? 204.568 67.076 97.207 1.00 41.40 387 ARG A N 1
ATOM 3025 C CA . ARG A 1 410 ? 204.174 67.195 95.801 1.00 44.00 387 ARG A CA 1
ATOM 3026 C C . ARG A 1 410 ? 203.906 65.826 95.191 1.00 41.10 387 ARG A C 1
ATOM 3027 O O . ARG A 1 410 ? 204.731 64.915 95.315 1.00 38.66 387 ARG A O 1
ATOM 3035 N N . LEU A 1 411 ? 202.781 65.718 94.486 1.00 38.26 388 LEU A N 1
ATOM 3036 C CA . LEU A 1 411 ? 202.377 64.534 93.739 1.00 35.21 388 LEU A CA 1
ATOM 3037 C C . LEU A 1 411 ? 202.233 64.957 92.288 1.00 41.60 388 LEU A C 1
ATOM 3038 O O . LEU A 1 411 ? 201.236 65.587 91.928 1.00 42.70 388 LEU A O 1
ATOM 3043 N N . ALA A 1 412 ? 203.229 64.637 91.461 1.00 40.59 389 ALA A N 1
ATOM 3044 C CA . ALA A 1 412 ? 203.054 64.723 90.020 1.00 36.85 389 ALA A CA 1
ATOM 3045 C C . ALA A 1 412 ? 202.323 63.475 89.540 1.00 40.48 389 ALA A C 1
ATOM 3046 O O . ALA A 1 412 ? 202.586 62.363 90.008 1.00 43.18 389 ALA A O 1
ATOM 3048 N N . VAL A 1 413 ? 201.366 63.663 88.643 1.00 41.58 390 VAL A N 1
ATOM 3049 C CA . VAL A 1 413 ? 200.625 62.562 88.045 1.00 44.06 390 VAL A CA 1
ATOM 3050 C C . VAL A 1 413 ? 200.870 62.594 86.543 1.00 44.76 390 VAL A C 1
ATOM 3051 O O . VAL A 1 413 ? 200.468 63.543 85.865 1.00 45.30 390 VAL A O 1
ATOM 3055 N N . LEU A 1 414 ? 201.541 61.571 86.028 1.00 50.59 391 LEU A N 1
ATOM 3056 C CA . LEU A 1 414 ? 201.922 61.568 84.626 1.00 49.62 391 LEU A CA 1
ATOM 3057 C C . LEU A 1 414 ? 201.478 60.282 83.951 1.00 52.58 391 LEU A C 1
ATOM 3058 O O . LEU A 1 414 ? 201.315 59.245 84.605 1.00 48.93 391 LEU A O 1
ATOM 3063 N N . PRO A 1 415 ? 201.260 60.330 82.636 1.00 54.09 392 PRO A N 1
ATOM 3064 C CA . PRO A 1 415 ? 200.920 59.100 81.903 1.00 53.75 392 PRO A CA 1
ATOM 3065 C C . PRO A 1 415 ? 201.995 58.021 81.947 1.00 52.95 392 PRO A C 1
ATOM 3066 O O . PRO A 1 415 ? 201.651 56.835 81.923 1.00 54.52 392 PRO A O 1
ATOM 3070 N N . GLU A 1 416 ? 203.277 58.389 82.000 1.00 62.36 393 GLU A N 1
ATOM 3071 C CA . GLU A 1 416 ? 204.380 57.445 82.208 1.00 65.26 393 GLU A CA 1
ATOM 3072 C C . GLU A 1 416 ? 205.393 58.118 83.126 1.00 66.19 393 GLU A C 1
ATOM 3073 O O . GLU A 1 416 ? 206.040 59.090 82.721 1.00 73.77 393 GLU A O 1
ATOM 3079 N N . GLY A 1 417 ? 205.535 57.614 84.353 1.00 62.05 394 GLY A N 1
ATOM 3080 C CA . GLY A 1 417 ? 206.409 58.256 85.322 1.00 61.48 394 GLY A CA 1
ATOM 3081 C C . GLY A 1 417 ? 207.472 57.380 85.968 1.00 66.72 394 GLY A C 1
ATOM 3082 O O . GLY A 1 417 ? 208.208 57.842 86.847 1.00 62.07 394 GLY A O 1
ATOM 3083 N N . GLY A 1 418 ? 207.577 56.120 85.555 1.00 64.40 395 GLY A N 1
ATOM 3084 C CA . GLY A 1 418 ? 208.598 55.262 86.111 1.00 65.88 395 GLY A CA 1
ATOM 3085 C C . GLY A 1 418 ? 208.117 54.524 87.338 1.00 69.12 395 GLY A C 1
ATOM 3086 O O . GLY A 1 418 ? 206.961 54.621 87.760 1.00 67.64 395 GLY A O 1
ATOM 3087 N N . GLY A 1 419 ? 209.041 53.763 87.928 1.00 74.44 396 GLY A N 1
ATOM 3088 C CA . GLY A 1 419 ? 208.692 52.821 88.980 1.00 66.28 396 GLY A CA 1
ATOM 3089 C C . GLY A 1 419 ? 207.810 51.705 88.445 1.00 63.24 396 GLY A C 1
ATOM 3090 O O . GLY A 1 419 ? 207.479 51.628 87.259 1.00 59.96 396 GLY A O 1
ATOM 3091 N N . GLU A 1 420 ? 207.419 50.822 89.357 1.00 66.28 397 GLU A N 1
ATOM 3092 C CA . GLU A 1 420 ? 206.550 49.715 88.993 1.00 71.07 397 GLU A CA 1
ATOM 3093 C C . GLU A 1 420 ? 205.460 49.531 90.034 1.00 69.54 397 GLU A C 1
ATOM 3094 O O . GLU A 1 420 ? 205.657 49.782 91.226 1.00 68.11 397 GLU A O 1
ATOM 3100 N N . THR A 1 421 ? 204.310 49.078 89.543 1.00 67.14 398 THR A N 1
ATOM 3101 C CA . THR A 1 421 ? 203.107 48.951 90.343 1.00 64.93 398 THR A CA 1
ATOM 3102 C C . THR A 1 421 ? 203.378 48.176 91.625 1.00 63.47 398 THR A C 1
ATOM 3103 O O . THR A 1 421 ? 204.311 47.376 91.712 1.00 65.91 398 THR A O 1
ATOM 3107 N N . ARG A 1 422 ? 202.558 48.460 92.633 1.00 61.75 399 ARG A N 1
ATOM 3108 C CA . ARG A 1 422 ? 202.682 47.954 93.990 1.00 60.82 399 ARG A CA 1
ATOM 3109 C C . ARG A 1 422 ? 201.318 48.102 94.639 1.00 57.27 399 ARG A C 1
ATOM 3110 O O . ARG A 1 422 ? 200.550 48.996 94.281 1.00 56.14 399 ARG A O 1
ATOM 3118 N N . GLU A 1 423 ? 201.016 47.209 95.579 1.00 57.59 400 GLU A N 1
ATOM 3119 C CA . GLU A 1 423 ? 199.708 47.182 96.221 1.00 54.38 400 GLU A CA 1
ATOM 3120 C C . GLU A 1 423 ? 199.777 48.001 97.500 1.00 55.14 400 GLU A C 1
ATOM 3121 O O . GLU A 1 423 ? 200.456 47.629 98.463 1.00 54.16 400 GLU A O 1
ATOM 3127 N N . ILE A 1 424 ? 199.058 49.117 97.495 1.00 55.20 401 ILE A N 1
ATOM 3128 C CA . ILE A 1 424 ? 199.127 50.140 98.523 1.00 51.09 401 ILE A CA 1
ATOM 3129 C C . ILE A 1 424 ? 197.698 50.574 98.788 1.00 48.99 401 ILE A C 1
ATOM 3130 O O . ILE A 1 424 ? 197.004 51.014 97.864 1.00 48.09 401 ILE A O 1
ATOM 3135 N N . GLN A 1 425 ? 197.245 50.408 100.031 1.00 47.47 402 GLN A N 1
ATOM 3136 C CA . GLN A 1 425 ? 195.842 50.625 100.397 1.00 50.25 402 GLN A CA 1
ATOM 3137 C C . GLN A 1 425 ? 194.903 49.796 99.511 1.00 46.06 402 GLN A C 1
ATOM 3138 O O . GLN A 1 425 ? 193.836 50.256 99.091 1.00 45.30 402 GLN A O 1
ATOM 3144 N N . GLY A 1 426 ? 195.305 48.558 99.225 1.00 48.38 403 GLY A N 1
ATOM 3145 C CA . GLY A 1 426 ? 194.507 47.675 98.396 1.00 44.47 403 GLY A CA 1
ATOM 3146 C C . GLY A 1 426 ? 194.310 48.160 96.978 1.00 48.44 403 GLY A C 1
ATOM 3147 O O . GLY A 1 426 ? 193.379 47.710 96.294 1.00 48.65 403 GLY A O 1
ATOM 3148 N N . LEU A 1 427 ? 195.159 49.081 96.515 1.00 47.27 404 LEU A N 1
ATOM 3149 C CA . LEU A 1 427 ? 195.037 49.712 95.210 1.00 47.23 404 LEU A CA 1
ATOM 3150 C C . LEU A 1 427 ? 196.339 49.560 94.434 1.00 45.54 404 LEU A C 1
ATOM 3151 O O . LEU A 1 427 ? 197.424 49.584 95.019 1.00 47.96 404 LEU A O 1
ATOM 3156 N N . PRO A 1 428 ? 196.267 49.387 93.117 1.00 46.26 405 PRO A N 1
ATOM 3157 C CA . PRO A 1 428 ? 197.496 49.342 92.311 1.00 48.56 405 PRO A CA 1
ATOM 3158 C C . PRO A 1 428 ? 198.035 50.750 92.115 1.00 48.90 405 PRO A C 1
ATOM 3159 O O . PRO A 1 428 ? 197.363 51.597 91.524 1.00 49.50 405 PRO A O 1
ATOM 3163 N N . LEU A 1 429 ? 199.243 51.008 92.608 1.00 45.49 406 LEU A N 1
ATOM 3164 C CA . LEU A 1 429 ? 199.848 52.329 92.477 1.00 50.29 406 LEU A CA 1
ATOM 3165 C C . LEU A 1 429 ? 201.282 52.206 91.977 1.00 52.66 406 LEU A C 1
ATOM 3166 O O . LEU A 1 429 ? 202.095 51.497 92.577 1.00 54.84 406 LEU A O 1
ATOM 3171 N N . THR A 1 430 ? 201.593 52.922 90.898 1.00 46.74 407 THR A N 1
ATOM 3172 C CA . THR A 1 430 ? 202.936 52.940 90.326 1.00 53.11 407 THR A CA 1
ATOM 3173 C C . THR A 1 430 ? 203.588 54.243 90.776 1.00 50.99 407 THR A C 1
ATOM 3174 O O . THR A 1 430 ? 203.478 55.287 90.124 1.00 48.03 407 THR A O 1
ATOM 3178 N N . LEU A 1 431 ? 204.267 54.177 91.909 1.00 49.19 408 LEU A N 1
ATOM 3179 C CA . LEU A 1 431 ? 204.856 55.361 92.501 1.00 47.92 408 LEU A CA 1
ATOM 3180 C C . LEU A 1 431 ? 206.286 55.530 92.005 1.00 54.13 408 LEU A C 1
ATOM 3181 O O . LEU A 1 431 ? 207.062 54.569 91.965 1.00 53.85 408 LEU A O 1
ATOM 3186 N N . GLY A 1 432 ? 206.628 56.749 91.618 1.00 50.28 409 GLY A N 1
ATOM 3187 C CA . GLY A 1 432 ? 207.983 57.045 91.239 1.00 51.60 409 GLY A CA 1
ATOM 3188 C C . GLY A 1 432 ? 208.516 58.190 92.060 1.00 50.97 409 GLY A C 1
ATOM 3189 O O . GLY A 1 432 ? 207.763 58.891 92.737 1.00 55.17 409 GLY A O 1
ATOM 3190 N N . PRO A 1 433 ? 209.825 58.404 92.025 1.00 55.06 410 PRO A N 1
ATOM 3191 C CA . PRO A 1 433 ? 210.386 59.573 92.709 1.00 54.02 410 PRO A CA 1
ATOM 3192 C C . PRO A 1 433 ? 209.928 60.855 92.035 1.00 55.60 410 PRO A C 1
ATOM 3193 O O . PRO A 1 433 ? 209.627 60.880 90.838 1.00 56.03 410 PRO A O 1
ATOM 3197 N N . PHE A 1 434 ? 209.862 61.930 92.819 1.00 54.31 411 PHE A N 1
ATOM 3198 C CA . PHE A 1 434 ? 209.477 63.219 92.260 1.00 51.89 411 PHE A CA 1
ATOM 3199 C C . PHE A 1 434 ? 210.711 63.899 91.682 1.00 55.45 411 PHE A C 1
ATOM 3200 O O . PHE A 1 434 ? 211.705 64.109 92.389 1.00 55.21 411 PHE A O 1
ATOM 3208 N N . VAL A 1 435 ? 210.654 64.227 90.394 1.00 55.41 412 VAL A N 1
ATOM 3209 C CA . VAL A 1 435 ? 211.738 64.956 89.744 1.00 59.19 412 VAL A CA 1
ATOM 3210 C C . VAL A 1 435 ? 211.530 66.437 90.037 1.00 56.83 412 VAL A C 1
ATOM 3211 O O . VAL A 1 435 ? 210.560 67.043 89.571 1.00 57.60 412 VAL A O 1
ATOM 3215 N N . GLY A 1 436 ? 212.436 67.017 90.816 1.00 54.75 413 GLY A N 1
ATOM 3216 C CA . GLY A 1 436 ? 212.223 68.345 91.350 1.00 56.67 413 GLY A CA 1
ATOM 3217 C C . GLY A 1 436 ? 213.237 69.376 90.916 1.00 61.31 413 GLY A C 1
ATOM 3218 O O . GLY A 1 436 ? 214.425 69.253 91.226 1.00 69.43 413 GLY A O 1
ATOM 3219 N N . ALA A 1 437 ? 212.783 70.406 90.208 1.00 60.05 414 ALA A N 1
ATOM 3220 C CA . ALA A 1 437 ? 213.653 71.506 89.817 1.00 59.64 414 ALA A CA 1
ATOM 3221 C C . ALA A 1 437 ? 213.734 72.502 90.970 1.00 65.07 414 ALA A C 1
ATOM 3222 O O . ALA A 1 437 ? 213.248 72.244 92.076 1.00 66.26 414 ALA A O 1
ATOM 3224 N N . ALA A 1 438 ? 214.353 73.656 90.727 1.00 67.44 415 ALA A N 1
ATOM 3225 C CA . ALA A 1 438 ? 214.481 74.694 91.741 1.00 61.00 415 ALA A CA 1
ATOM 3226 C C . ALA A 1 438 ? 213.454 75.790 91.503 1.00 61.71 415 ALA A C 1
ATOM 3227 O O . ALA A 1 438 ? 213.075 76.069 90.362 1.00 62.08 415 ALA A O 1
ATOM 3229 N N . LEU A 1 439 ? 212.999 76.406 92.593 1.00 64.62 416 LEU A N 1
ATOM 3230 C CA . LEU A 1 439 ? 212.027 77.484 92.472 1.00 63.51 416 LEU A CA 1
ATOM 3231 C C . LEU A 1 439 ? 212.650 78.670 91.739 1.00 64.52 416 LEU A C 1
ATOM 3232 O O . LEU A 1 439 ? 213.868 78.865 91.727 1.00 66.90 416 LEU A O 1
ATOM 3237 N N . THR A 1 440 ? 211.802 79.458 91.096 1.00 64.82 417 THR A N 1
ATOM 3238 C CA . THR A 1 440 ? 212.282 80.623 90.377 1.00 68.04 417 THR A CA 1
ATOM 3239 C C . THR A 1 440 ? 212.318 81.759 91.391 1.00 76.82 417 THR A C 1
ATOM 3240 O O . THR A 1 440 ? 211.253 82.157 91.893 1.00 73.73 417 THR A O 1
ATOM 3244 N N . PRO A 1 441 ? 213.503 82.298 91.735 1.00 81.82 418 PRO A N 1
ATOM 3245 C CA . PRO A 1 441 ? 213.667 82.975 93.045 1.00 75.75 418 PRO A CA 1
ATOM 3246 C C . PRO A 1 441 ? 212.733 84.148 93.289 1.00 74.65 418 PRO A C 1
ATOM 3247 O O . PRO A 1 441 ? 212.193 84.282 94.398 1.00 72.74 418 PRO A O 1
ATOM 3251 N N . THR A 1 442 ? 212.550 85.021 92.305 1.00 77.33 419 THR A N 1
ATOM 3252 C CA . THR A 1 442 ? 211.522 86.050 92.364 1.00 73.40 419 THR A CA 1
ATOM 3253 C C . THR A 1 442 ? 210.721 85.962 91.071 1.00 74.44 419 THR A C 1
ATOM 3254 O O . THR A 1 442 ? 211.204 85.454 90.052 1.00 80.00 419 THR A O 1
ATOM 3258 N N . VAL A 1 443 ? 209.467 86.404 91.133 1.00 67.31 420 VAL A N 1
ATOM 3259 C CA . VAL A 1 443 ? 208.567 86.233 89.999 1.00 63.19 420 VAL A CA 1
ATOM 3260 C C . VAL A 1 443 ? 207.498 87.320 90.078 1.00 62.47 420 VAL A C 1
ATOM 3261 O O . VAL A 1 443 ? 207.382 88.003 91.105 1.00 65.88 420 VAL A O 1
ATOM 3265 N N . GLU A 1 444 ? 206.730 87.506 89.002 1.00 53.84 421 GLU A N 1
ATOM 3266 C CA . GLU A 1 444 ? 205.927 88.715 88.833 1.00 55.46 421 GLU A CA 1
ATOM 3267 C C . GLU A 1 444 ? 204.766 88.824 89.834 1.00 57.55 421 GLU A C 1
ATOM 3268 O O . GLU A 1 444 ? 204.175 87.815 90.246 1.00 53.73 421 GLU A O 1
ATOM 3274 N N . PRO A 1 445 ? 204.385 90.056 90.193 1.00 56.37 422 PRO A N 1
ATOM 3275 C CA . PRO A 1 445 ? 203.339 90.263 91.206 1.00 53.39 422 PRO A CA 1
ATOM 3276 C C . PRO A 1 445 ? 201.918 90.017 90.706 1.00 52.07 422 PRO A C 1
ATOM 3277 O O . PRO A 1 445 ? 201.539 90.424 89.604 1.00 50.23 422 PRO A O 1
ATOM 3281 N N . PHE A 1 446 ? 201.111 89.390 91.564 1.00 46.84 423 PHE A N 1
ATOM 3282 C CA . PHE A 1 446 ? 199.691 89.239 91.299 1.00 41.89 423 PHE A CA 1
ATOM 3283 C C . PHE A 1 446 ? 198.923 90.499 91.694 1.00 46.01 423 PHE A C 1
ATOM 3284 O O . PHE A 1 446 ? 199.366 91.285 92.533 1.00 47.27 423 PHE A O 1
ATOM 3292 N N . ARG A 1 447 ? 197.765 90.693 91.066 1.00 45.54 424 ARG A N 1
ATOM 3293 C CA . ARG A 1 447 ? 196.890 91.809 91.390 1.00 39.45 424 ARG A CA 1
ATOM 3294 C C . ARG A 1 447 ? 195.442 91.325 91.389 1.00 41.02 424 ARG A C 1
ATOM 3295 O O . ARG A 1 447 ? 195.079 90.380 90.680 1.00 38.00 424 ARG A O 1
ATOM 3303 N N . PHE A 1 448 ? 194.614 91.974 92.205 1.00 37.99 425 PHE A N 1
ATOM 3304 C CA . PHE A 1 448 ? 193.246 91.538 92.402 1.00 37.10 425 PHE A CA 1
ATOM 3305 C C . PHE A 1 448 ? 192.301 92.707 92.254 1.00 34.56 425 PHE A C 1
ATOM 3306 O O . PHE A 1 448 ? 192.642 93.834 92.593 1.00 40.21 425 PHE A O 1
ATOM 3314 N N . PHE A 1 449 ? 191.098 92.408 91.776 1.00 36.33 426 PHE A N 1
ATOM 3315 C CA . PHE A 1 449 ? 190.015 93.382 91.711 1.00 37.09 426 PHE A CA 1
ATOM 3316 C C . PHE A 1 449 ? 189.878 94.170 93.017 1.00 38.56 426 PHE A C 1
ATOM 3317 O O . PHE A 1 449 ? 189.955 93.612 94.116 1.00 42.90 426 PHE A O 1
ATOM 3325 N N . SER A 1 450 ? 189.677 95.478 92.895 1.00 40.45 427 SER A N 1
ATOM 3326 C CA . SER A 1 450 ? 189.420 96.293 94.079 1.00 38.11 427 SER A CA 1
ATOM 3327 C C . SER A 1 450 ? 188.255 97.235 93.835 1.00 38.29 427 SER A C 1
ATOM 3328 O O . SER A 1 450 ? 187.156 97.034 94.368 1.00 44.07 427 SER A O 1
ATOM 3331 N N . ALA A 1 451 ? 188.473 98.253 93.018 1.00 41.71 428 ALA A N 1
ATOM 3332 C CA . ALA A 1 451 ? 187.427 99.215 92.709 1.00 40.25 428 ALA A CA 1
ATOM 3333 C C . ALA A 1 451 ? 186.736 98.836 91.407 1.00 35.64 428 ALA A C 1
ATOM 3334 O O . ALA A 1 451 ? 187.356 98.290 90.497 1.00 48.58 428 ALA A O 1
ATOM 3336 N N . SER A 1 452 ? 185.438 99.110 91.327 1.00 40.05 429 SER A N 1
ATOM 3337 C CA . SER A 1 452 ? 184.700 98.961 90.082 1.00 47.69 429 SER A CA 1
ATOM 3338 C C . SER A 1 452 ? 184.535 100.335 89.446 1.00 48.26 429 SER A C 1
ATOM 3339 O O . SER A 1 452 ? 183.914 101.230 90.028 1.00 51.99 429 SER A O 1
ATOM 3342 N N . ALA A 1 453 ? 185.108 100.505 88.269 1.00 48.86 430 ALA A N 1
ATOM 3343 C CA . ALA A 1 453 ? 184.839 101.696 87.495 1.00 50.88 430 ALA A CA 1
ATOM 3344 C C . ALA A 1 453 ? 183.527 101.518 86.745 1.00 51.61 430 ALA A C 1
ATOM 3345 O O . ALA A 1 453 ? 182.993 100.411 86.633 1.00 54.48 430 ALA A O 1
ATOM 3347 N N . ALA A 1 454 ? 183.002 102.631 86.240 1.00 54.88 431 ALA A N 1
ATOM 3348 C CA . ALA A 1 454 ? 181.775 102.600 85.459 1.00 56.20 431 ALA A CA 1
ATOM 3349 C C . ALA A 1 454 ? 181.969 101.778 84.183 1.00 56.01 431 ALA A C 1
ATOM 3350 O O . ALA A 1 454 ? 183.089 101.542 83.709 1.00 48.90 431 ALA A O 1
ATOM 3352 N N . LEU A 1 455 ? 180.883 101.357 83.634 1.00 54.55 432 LEU A N 1
ATOM 3353 C CA . LEU A 1 455 ? 181.091 100.417 82.546 1.00 61.06 432 LEU A CA 1
ATOM 3354 C C . LEU A 1 455 ? 181.114 101.159 81.218 1.00 58.25 432 LEU A C 1
ATOM 3355 O O . LEU A 1 455 ? 180.225 101.974 80.960 1.00 60.93 432 LEU A O 1
ATOM 3360 N N . PRO A 1 456 ? 182.102 100.900 80.367 1.00 60.02 433 PRO A N 1
ATOM 3361 C CA . PRO A 1 456 ? 182.161 101.570 79.063 1.00 60.92 433 PRO A CA 1
ATOM 3362 C C . PRO A 1 456 ? 180.867 101.405 78.276 1.00 63.95 433 PRO A C 1
ATOM 3363 O O . PRO A 1 456 ? 180.222 100.354 78.311 1.00 61.81 433 PRO A O 1
ATOM 3367 N N . ILE A 1 457 ? 180.478 102.454 77.558 1.00 65.43 434 ILE A N 1
ATOM 3368 C CA . ILE A 1 457 ? 179.335 102.396 76.655 1.00 62.90 434 ILE A CA 1
ATOM 3369 C C . ILE A 1 457 ? 179.858 102.058 75.264 1.00 65.51 434 ILE A C 1
ATOM 3370 O O . ILE A 1 457 ? 180.690 102.804 74.734 1.00 65.40 434 ILE A O 1
ATOM 3375 N N . PRO A 1 458 ? 179.446 100.948 74.670 1.00 72.21 435 PRO A N 1
ATOM 3376 C CA . PRO A 1 458 ? 180.010 100.553 73.390 1.00 70.74 435 PRO A CA 1
ATOM 3377 C C . PRO A 1 458 ? 179.348 101.312 72.255 1.00 72.62 435 PRO A C 1
ATOM 3378 O O . PRO A 1 458 ? 178.189 101.740 72.375 1.00 71.26 435 PRO A O 1
ATOM 3382 N N . PRO A 1 459 ? 180.057 101.526 71.148 1.00 72.70 436 PRO A N 1
ATOM 3383 C CA . PRO A 1 459 ? 179.424 102.125 69.970 1.00 77.19 436 PRO A CA 1
ATOM 3384 C C . PRO A 1 459 ? 178.739 101.085 69.088 1.00 80.52 436 PRO A C 1
ATOM 3385 O O . PRO A 1 459 ? 179.167 99.930 68.978 1.00 75.50 436 PRO A O 1
ATOM 3389 N N . LEU A 1 460 ? 177.661 101.526 68.449 1.00 83.98 437 LEU A N 1
ATOM 3390 C CA . LEU A 1 460 ? 176.857 100.652 67.614 1.00 86.64 437 LEU A CA 1
ATOM 3391 C C . LEU A 1 460 ? 177.535 100.494 66.261 1.00 87.52 437 LEU A C 1
ATOM 3392 O O . LEU A 1 460 ? 178.257 101.387 65.812 1.00 80.22 437 LEU A O 1
ATOM 3397 N N . PRO A 1 461 ? 177.322 99.372 65.592 1.00 89.60 438 PRO A N 1
ATOM 3398 C CA . PRO A 1 461 ? 177.603 99.316 64.161 1.00 91.92 438 PRO A CA 1
ATOM 3399 C C . PRO A 1 461 ? 176.384 99.767 63.367 1.00 91.22 438 PRO A C 1
ATOM 3400 O O . PRO A 1 461 ? 175.248 99.769 63.852 1.00 89.86 438 PRO A O 1
ATOM 3404 N N . ALA A 1 462 ? 176.653 100.178 62.127 1.00 95.53 439 ALA A N 1
ATOM 3405 C CA . ALA A 1 462 ? 175.574 100.615 61.249 1.00 95.71 439 ALA A CA 1
ATOM 3406 C C . ALA A 1 462 ? 174.670 99.450 60.876 1.00 93.07 439 ALA A C 1
ATOM 3407 O O . ALA A 1 462 ? 173.446 99.611 60.790 1.00 90.62 439 ALA A O 1
ATOM 3409 N N . GLY A 1 463 ? 175.256 98.267 60.670 1.00 96.14 440 GLY A N 1
ATOM 3410 C CA . GLY A 1 463 ? 174.515 97.048 60.395 1.00 94.44 440 GLY A CA 1
ATOM 3411 C C . GLY A 1 463 ? 173.555 96.624 61.492 1.00 91.84 440 GLY A C 1
ATOM 3412 O O . GLY A 1 463 ? 173.399 97.320 62.501 1.00 92.60 440 GLY A O 1
ATOM 3413 N N . GLN A 1 464 ? 172.902 95.482 61.311 1.00 82.96 441 GLN A N 1
ATOM 3414 C CA . GLN A 1 464 ? 171.862 95.076 62.242 1.00 80.27 441 GLN A CA 1
ATOM 3415 C C . GLN A 1 464 ? 171.602 93.594 62.025 1.00 85.92 441 GLN A C 1
ATOM 3416 O O . GLN A 1 464 ? 171.789 93.084 60.916 1.00 89.74 441 GLN A O 1
ATOM 3422 N N . ALA A 1 465 ? 171.201 92.906 63.088 1.00 83.32 442 ALA A N 1
ATOM 3423 C CA . ALA A 1 465 ? 170.938 91.476 63.063 1.00 77.61 442 ALA A CA 1
ATOM 3424 C C . ALA A 1 465 ? 169.557 91.202 63.635 1.00 75.69 442 ALA A C 1
ATOM 3425 O O . ALA A 1 465 ? 168.980 92.053 64.323 1.00 69.34 442 ALA A O 1
ATOM 3427 N N . PRO A 1 466 ? 168.983 90.037 63.340 1.00 72.90 443 PRO A N 1
ATOM 3428 C CA . PRO A 1 466 ? 167.700 89.662 63.951 1.00 69.32 443 PRO A CA 1
ATOM 3429 C C . PRO A 1 466 ? 167.874 89.170 65.385 1.00 67.33 443 PRO A C 1
ATOM 3430 O O . PRO A 1 466 ? 168.950 88.745 65.807 1.00 66.27 443 PRO A O 1
ATOM 3434 N N . LEU A 1 467 ? 166.769 89.218 66.131 1.00 63.70 444 LEU A N 1
ATOM 3435 C CA . LEU A 1 467 ? 166.798 89.077 67.583 1.00 63.74 444 LEU A CA 1
ATOM 3436 C C . LEU A 1 467 ? 165.393 88.965 68.155 1.00 67.14 444 LEU A C 1
ATOM 3437 O O . LEU A 1 467 ? 164.708 89.986 68.231 1.00 69.73 444 LEU A O 1
ATOM 3442 N N . ARG A 1 468 ? 164.938 87.781 68.586 1.00 70.82 445 ARG A N 1
ATOM 3443 C CA . ARG A 1 468 ? 163.616 87.784 69.210 1.00 73.83 445 ARG A CA 1
ATOM 3444 C C . ARG A 1 468 ? 163.671 88.432 70.578 1.00 74.18 445 ARG A C 1
ATOM 3445 O O . ARG A 1 468 ? 164.728 88.617 71.197 1.00 74.40 445 ARG A O 1
ATOM 3453 N N . HIS A 1 469 ? 162.492 88.644 71.097 1.00 72.73 446 HIS A N 1
ATOM 3454 C CA . HIS A 1 469 ? 162.399 89.449 72.258 1.00 71.93 446 HIS A CA 1
ATOM 3455 C C . HIS A 1 469 ? 161.185 88.949 73.036 1.00 69.67 446 HIS A C 1
ATOM 3456 O O . HIS A 1 469 ? 160.075 89.439 72.887 1.00 74.95 446 HIS A O 1
ATOM 3463 N N . LEU A 1 470 ? 161.398 87.926 73.853 1.00 68.27 447 LEU A N 1
ATOM 3464 C CA . LEU A 1 470 ? 160.309 87.477 74.697 1.00 70.49 447 LEU A CA 1
ATOM 3465 C C . LEU A 1 470 ? 160.328 88.235 76.013 1.00 73.64 447 LEU A C 1
ATOM 3466 O O . LEU A 1 470 ? 161.339 88.813 76.417 1.00 73.96 447 LEU A O 1
ATOM 3471 N N . HIS A 1 471 ? 159.186 88.217 76.681 1.00 77.95 448 HIS A N 1
ATOM 3472 C CA . HIS A 1 471 ? 158.884 88.984 77.887 1.00 79.55 448 HIS A CA 1
ATOM 3473 C C . HIS A 1 471 ? 159.370 90.441 77.840 1.00 81.89 448 HIS A C 1
ATOM 3474 O O . HIS A 1 471 ? 160.023 90.890 78.789 1.00 81.72 448 HIS A O 1
ATOM 3481 N N . PRO A 1 472 ? 159.054 91.244 76.764 1.00 82.79 449 PRO A N 1
ATOM 3482 C CA . PRO A 1 472 ? 159.539 92.639 76.711 1.00 84.38 449 PRO A CA 1
ATOM 3483 C C . PRO A 1 472 ? 159.362 93.451 77.990 1.00 84.58 449 PRO A C 1
ATOM 3484 O O . PRO A 1 472 ? 158.522 93.126 78.838 1.00 84.13 449 PRO A O 1
ATOM 3488 N N . ASP A 1 473 ? 160.178 94.502 78.126 1.00 85.35 450 ASP A N 1
ATOM 3489 C CA . ASP A 1 473 ? 160.046 95.528 79.177 1.00 85.43 450 ASP A CA 1
ATOM 3490 C C . ASP A 1 473 ? 159.894 94.916 80.573 1.00 87.76 450 ASP A C 1
ATOM 3491 O O . ASP A 1 473 ? 159.305 95.519 81.476 1.00 88.28 450 ASP A O 1
ATOM 3496 N N . GLU A 1 474 ? 160.423 93.710 80.758 1.00 89.05 451 GLU A N 1
ATOM 3497 C CA . GLU A 1 474 ? 160.446 93.029 82.044 1.00 89.65 451 GLU A CA 1
ATOM 3498 C C . GLU A 1 474 ? 161.879 92.996 82.566 1.00 87.86 451 GLU A C 1
ATOM 3499 O O . GLU A 1 474 ? 162.838 92.949 81.790 1.00 82.80 451 GLU A O 1
ATOM 3505 N N . ALA A 1 475 ? 162.023 93.037 83.887 1.00 83.21 452 ALA A N 1
ATOM 3506 C CA . ALA A 1 475 ? 163.330 93.283 84.472 1.00 76.41 452 ALA A CA 1
ATOM 3507 C C . ALA A 1 475 ? 164.178 92.015 84.521 1.00 75.41 452 ALA A C 1
ATOM 3508 O O . ALA A 1 475 ? 163.673 90.889 84.469 1.00 78.74 452 ALA A O 1
ATOM 3510 N N . GLN A 1 476 ? 165.497 92.232 84.644 1.00 71.81 453 GLN A N 1
ATOM 3511 C CA . GLN A 1 476 ? 166.583 91.259 84.718 1.00 61.87 453 GLN A CA 1
ATOM 3512 C C . GLN A 1 476 ? 166.835 90.621 83.361 1.00 63.72 453 GLN A C 1
ATOM 3513 O O . GLN A 1 476 ? 166.862 89.390 83.255 1.00 63.24 453 GLN A O 1
ATOM 3519 N N . PRO A 1 477 ? 167.063 91.414 82.314 1.00 67.06 454 PRO A N 1
ATOM 3520 C CA . PRO A 1 477 ? 167.161 90.838 80.969 1.00 65.30 454 PRO A CA 1
ATOM 3521 C C . PRO A 1 477 ? 168.311 89.849 80.859 1.00 57.42 454 PRO A C 1
ATOM 3522 O O . PRO A 1 477 ? 169.293 89.912 81.603 1.00 51.28 454 PRO A O 1
ATOM 3526 N N . VAL A 1 478 ? 168.168 88.922 79.913 1.00 59.49 455 VAL A N 1
ATOM 3527 C CA . VAL A 1 478 ? 169.173 87.907 79.619 1.00 54.02 455 VAL A CA 1
ATOM 3528 C C . VAL A 1 478 ? 169.285 87.785 78.108 1.00 52.22 455 VAL A C 1
ATOM 3529 O O . VAL A 1 478 ? 168.271 87.684 77.412 1.00 56.30 455 VAL A O 1
ATOM 3533 N N . LEU A 1 479 ? 170.503 87.798 77.596 1.00 45.54 456 LEU A N 1
ATOM 3534 C CA . LEU A 1 479 ? 170.726 87.599 76.175 1.00 47.79 456 LEU A CA 1
ATOM 3535 C C . LEU A 1 479 ? 171.278 86.194 75.960 1.00 49.36 456 LEU A C 1
ATOM 3536 O O . LEU A 1 479 ? 172.349 85.860 76.480 1.00 44.02 456 LEU A O 1
ATOM 3541 N N . LEU A 1 480 ? 170.546 85.379 75.192 1.00 53.46 457 LEU A N 1
ATOM 3542 C CA . LEU A 1 480 ? 170.957 84.025 74.826 1.00 50.67 457 LEU A CA 1
ATOM 3543 C C . LEU A 1 480 ? 171.284 83.984 73.336 1.00 50.19 457 LEU A C 1
ATOM 3544 O O . LEU A 1 480 ? 170.406 84.221 72.499 1.00 47.92 457 LEU A O 1
ATOM 3549 N N . LEU A 1 481 ? 172.548 83.701 73.017 1.00 48.23 458 LEU A N 1
ATOM 3550 C CA . LEU A 1 481 ? 173.003 83.367 71.672 1.00 49.82 458 LEU A CA 1
ATOM 3551 C C . LEU A 1 481 ? 173.266 81.866 71.608 1.00 53.58 458 LEU A C 1
ATOM 3552 O O . LEU A 1 481 ? 174.043 81.342 72.415 1.00 51.87 458 LEU A O 1
ATOM 3557 N N . ARG A 1 482 ? 172.644 81.175 70.650 1.00 59.57 459 ARG A N 1
ATOM 3558 C CA . ARG A 1 482 ? 172.947 79.758 70.484 1.00 60.03 459 ARG A CA 1
ATOM 3559 C C . ARG A 1 482 ? 173.156 79.396 69.021 1.00 62.02 459 ARG A C 1
ATOM 3560 O O . ARG A 1 482 ? 172.490 79.941 68.135 1.00 60.06 459 ARG A O 1
ATOM 3568 N N . PRO A 1 483 ? 174.082 78.478 68.742 1.00 64.00 460 PRO A N 1
ATOM 3569 C CA . PRO A 1 483 ? 174.282 78.018 67.362 1.00 67.88 460 PRO A CA 1
ATOM 3570 C C . PRO A 1 483 ? 173.046 77.307 66.834 1.00 66.69 460 PRO A C 1
ATOM 3571 O O . PRO A 1 483 ? 172.180 76.868 67.591 1.00 67.53 460 PRO A O 1
ATOM 3575 N N . SER A 1 484 ? 172.967 77.217 65.500 1.00 80.00 461 SER A N 1
ATOM 3576 C CA . SER A 1 484 ? 171.728 76.782 64.848 1.00 83.84 461 SER A CA 1
ATOM 3577 C C . SER A 1 484 ? 171.387 75.342 65.182 1.00 84.54 461 SER A C 1
ATOM 3578 O O . SER A 1 484 ? 170.223 75.018 65.453 1.00 84.85 461 SER A O 1
ATOM 3581 N N . SER A 1 485 ? 172.380 74.466 65.150 1.00 82.71 462 SER A N 1
ATOM 3582 C CA . SER A 1 485 ? 172.160 73.057 65.426 1.00 93.86 462 SER A CA 1
ATOM 3583 C C . SER A 1 485 ? 173.288 72.588 66.338 1.00 96.18 462 SER A C 1
ATOM 3584 O O . SER A 1 485 ? 173.910 73.376 67.061 1.00 89.98 462 SER A O 1
ATOM 3587 N N . HIS A 1 486 ? 173.561 71.283 66.301 1.00 99.23 463 HIS A N 1
ATOM 3588 C CA . HIS A 1 486 ? 174.672 70.711 67.052 1.00 101.52 463 HIS A CA 1
ATOM 3589 C C . HIS A 1 486 ? 175.989 70.836 66.282 1.00 99.44 463 HIS A C 1
ATOM 3590 O O . HIS A 1 486 ? 177.054 71.001 66.889 1.00 100.22 463 HIS A O 1
ATOM 3597 N N . GLY A 1 487 ? 175.944 70.787 64.957 1.00 97.67 464 GLY A N 1
ATOM 3598 C CA . GLY A 1 487 ? 177.132 70.927 64.142 1.00 98.07 464 GLY A CA 1
ATOM 3599 C C . GLY A 1 487 ? 177.410 72.329 63.649 1.00 96.10 464 GLY A C 1
ATOM 3600 O O . GLY A 1 487 ? 178.288 72.518 62.799 1.00 93.71 464 GLY A O 1
ATOM 3601 N N . ALA A 1 488 ? 176.680 73.324 64.155 1.00 95.91 465 ALA A N 1
ATOM 3602 C CA . ALA A 1 488 ? 176.919 74.711 63.778 1.00 96.34 465 ALA A CA 1
ATOM 3603 C C . ALA A 1 488 ? 178.174 75.289 64.426 1.00 94.31 465 ALA A C 1
ATOM 3604 O O . ALA A 1 488 ? 178.653 76.344 63.990 1.00 92.69 465 ALA A O 1
ATOM 3606 N N . LEU A 1 489 ? 178.710 74.617 65.447 1.00 92.08 466 LEU A N 1
ATOM 3607 C CA . LEU A 1 489 ? 179.893 75.065 66.182 1.00 89.44 466 LEU A CA 1
ATOM 3608 C C . LEU A 1 489 ? 180.657 73.827 66.633 1.00 83.49 466 LEU A C 1
ATOM 3609 O O . LEU A 1 489 ? 180.088 72.954 67.296 1.00 79.48 466 LEU A O 1
ATOM 3614 N N . SER A 1 490 ? 181.933 73.741 66.273 1.00 79.57 467 SER A N 1
ATOM 3615 C CA . SER A 1 490 ? 182.691 72.544 66.584 1.00 78.81 467 SER A CA 1
ATOM 3616 C C . SER A 1 490 ? 183.140 72.544 68.038 1.00 79.51 467 SER A C 1
ATOM 3617 O O . SER A 1 490 ? 183.339 73.598 68.650 1.00 78.57 467 SER A O 1
ATOM 3620 N N . GLU A 1 491 ? 183.321 71.336 68.579 1.00 78.10 468 GLU A N 1
ATOM 3621 C CA . GLU A 1 491 ? 183.871 71.121 69.914 1.00 75.30 468 GLU A CA 1
ATOM 3622 C C . GLU A 1 491 ? 185.298 71.655 69.994 1.00 77.64 468 GLU A C 1
ATOM 3623 O O . GLU A 1 491 ? 185.969 71.529 71.025 1.00 80.71 468 GLU A O 1
ATOM 3629 N N . GLU A 1 492 ? 185.775 72.229 68.894 1.00 77.05 469 GLU A N 1
ATOM 3630 C CA . GLU A 1 492 ? 187.040 72.943 68.840 1.00 79.02 469 GLU A CA 1
ATOM 3631 C C . GLU A 1 492 ? 186.826 74.435 69.065 1.00 76.48 469 GLU A C 1
ATOM 3632 O O . GLU A 1 492 ? 187.447 75.036 69.949 1.00 67.95 469 GLU A O 1
ATOM 3638 N N . GLN A 1 493 ? 185.941 75.035 68.264 1.00 77.93 470 GLN A N 1
ATOM 3639 C CA . GLN A 1 493 ? 185.599 76.441 68.435 1.00 72.28 470 GLN A CA 1
ATOM 3640 C C . GLN A 1 493 ? 184.974 76.689 69.795 1.00 68.27 470 GLN A C 1
ATOM 3641 O O . GLN A 1 493 ? 185.258 77.703 70.437 1.00 66.32 470 GLN A O 1
ATOM 3647 N N . ALA A 1 494 ? 184.115 75.775 70.250 1.00 72.86 471 ALA A N 1
ATOM 3648 C CA . ALA A 1 494 ? 183.529 75.917 71.578 1.00 69.34 471 ALA A CA 1
ATOM 3649 C C . ALA A 1 494 ? 184.610 76.029 72.643 1.00 64.68 471 ALA A C 1
ATOM 3650 O O . ALA A 1 494 ? 184.518 76.869 73.545 1.00 62.23 471 ALA A O 1
ATOM 3652 N N . CYS A 1 495 ? 185.650 75.202 72.549 1.00 63.35 472 CYS A N 1
ATOM 3653 C CA . CYS A 1 495 ? 186.729 75.287 73.517 1.00 60.17 472 CYS A CA 1
ATOM 3654 C C . CYS A 1 495 ? 187.552 76.554 73.320 1.00 56.10 472 CYS A C 1
ATOM 3655 O O . CYS A 1 495 ? 188.250 76.974 74.249 1.00 57.06 472 CYS A O 1
ATOM 3658 N N . GLY A 1 496 ? 187.464 77.183 72.151 1.00 57.74 473 GLY A N 1
ATOM 3659 C CA . GLY A 1 496 ? 188.181 78.418 71.874 1.00 54.09 473 GLY A CA 1
ATOM 3660 C C . GLY A 1 496 ? 187.402 79.640 72.310 1.00 56.12 473 GLY A C 1
ATOM 3661 O O . GLY A 1 496 ? 187.975 80.678 72.665 1.00 56.38 473 GLY A O 1
ATOM 3662 N N . LEU A 1 497 ? 186.075 79.518 72.277 1.00 56.06 474 LEU A N 1
ATOM 3663 C CA . LEU A 1 497 ? 185.215 80.561 72.818 1.00 58.60 474 LEU A CA 1
ATOM 3664 C C . LEU A 1 497 ? 185.406 80.692 74.321 1.00 56.49 474 LEU A C 1
ATOM 3665 O O . LEU A 1 497 ? 185.534 81.801 74.857 1.00 55.85 474 LEU A O 1
ATOM 3670 N N . GLN A 1 498 ? 185.441 79.559 75.013 1.00 51.47 475 GLN A N 1
ATOM 3671 C CA . GLN A 1 498 ? 185.631 79.572 76.454 1.00 51.38 475 GLN A CA 1
ATOM 3672 C C . GLN A 1 498 ? 186.966 80.201 76.836 1.00 52.73 475 GLN A C 1
ATOM 3673 O O . GLN A 1 498 ? 187.033 80.996 77.777 1.00 54.54 475 GLN A O 1
ATOM 3679 N N . ALA A 1 499 ? 188.032 79.879 76.105 1.00 50.27 476 ALA A N 1
ATOM 3680 C CA . ALA A 1 499 ? 189.348 80.396 76.445 1.00 49.04 476 ALA A CA 1
ATOM 3681 C C . ALA A 1 499 ? 189.474 81.893 76.201 1.00 54.38 476 ALA A C 1
ATOM 3682 O O . ALA A 1 499 ? 190.339 82.532 76.803 1.00 55.68 476 ALA A O 1
ATOM 3684 N N . ALA A 1 500 ? 188.657 82.467 75.329 1.00 54.52 477 ALA A N 1
ATOM 3685 C CA . ALA A 1 500 ? 188.808 83.885 75.048 1.00 54.29 477 ALA A CA 1
ATOM 3686 C C . ALA A 1 500 ? 187.905 84.728 75.922 1.00 57.85 477 ALA A C 1
ATOM 3687 O O . ALA A 1 500 ? 188.177 85.913 76.138 1.00 61.93 477 ALA A O 1
ATOM 3689 N N . LEU A 1 501 ? 186.821 84.157 76.408 1.00 55.53 478 LEU A N 1
ATOM 3690 C CA . LEU A 1 501 ? 185.919 84.959 77.205 1.00 56.48 478 LEU A CA 1
ATOM 3691 C C . LEU A 1 501 ? 186.198 84.815 78.694 1.00 55.69 478 LEU A C 1
ATOM 3692 O O . LEU A 1 501 ? 185.948 85.769 79.442 1.00 51.51 478 LEU A O 1
ATOM 3697 N N . ARG A 1 502 ? 186.728 83.649 79.123 1.00 57.24 479 ARG A N 1
ATOM 3698 C CA . ARG A 1 502 ? 186.977 83.334 80.538 1.00 52.00 479 ARG A CA 1
ATOM 3699 C C . ARG A 1 502 ? 187.626 84.486 81.289 1.00 55.94 479 ARG A C 1
ATOM 3700 O O . ARG A 1 502 ? 187.107 84.860 82.350 1.00 55.95 479 ARG A O 1
ATOM 3708 N N . PRO A 1 503 ? 188.713 85.099 80.803 1.00 59.33 480 PRO A N 1
ATOM 3709 C CA . PRO A 1 503 ? 189.150 86.382 81.386 1.00 56.08 480 PRO A CA 1
ATOM 3710 C C . PRO A 1 503 ? 188.050 87.421 81.487 1.00 53.15 480 PRO A C 1
ATOM 3711 O O . PRO A 1 503 ? 187.847 87.993 82.562 1.00 58.93 480 PRO A O 1
ATOM 3715 N N . GLU A 1 504 ? 187.336 87.687 80.392 1.00 56.10 481 GLU A N 1
ATOM 3716 C CA . GLU A 1 504 ? 186.362 88.778 80.375 1.00 54.30 481 GLU A CA 1
ATOM 3717 C C . GLU A 1 504 ? 185.118 88.444 81.189 1.00 56.09 481 GLU A C 1
ATOM 3718 O O . GLU A 1 504 ? 184.443 89.351 81.701 1.00 51.74 481 GLU A O 1
ATOM 3724 N N . ALA A 1 505 ? 184.794 87.151 81.309 1.00 53.90 482 ALA A N 1
ATOM 3725 C CA . ALA A 1 505 ? 183.651 86.738 82.112 1.00 43.60 482 ALA A CA 1
ATOM 3726 C C . ALA A 1 505 ? 183.915 86.921 83.592 1.00 43.43 482 ALA A C 1
ATOM 3727 O O . ALA A 1 505 ? 182.984 87.193 84.361 1.00 42.04 482 ALA A O 1
ATOM 3729 N N . ALA A 1 506 ? 185.166 86.755 84.020 1.00 47.00 483 ALA A N 1
ATOM 3730 C CA . ALA A 1 506 ? 185.457 86.919 85.439 1.00 47.97 483 ALA A CA 1
ATOM 3731 C C . ALA A 1 506 ? 185.350 88.384 85.834 1.00 46.76 483 ALA A C 1
ATOM 3732 O O . ALA A 1 506 ? 184.852 88.713 86.918 1.00 45.00 483 ALA A O 1
ATOM 3734 N N . GLU A 1 507 ? 185.742 89.286 84.942 1.00 48.51 484 GLU A N 1
ATOM 3735 C CA . GLU A 1 507 ? 185.670 90.690 85.313 1.00 47.02 484 GLU A CA 1
ATOM 3736 C C . GLU A 1 507 ? 184.229 91.182 85.375 1.00 45.59 484 GLU A C 1
ATOM 3737 O O . GLU A 1 507 ? 183.890 91.986 86.253 1.00 47.79 484 GLU A O 1
ATOM 3743 N N . LEU A 1 508 ? 183.347 90.654 84.521 1.00 46.60 485 LEU A N 1
ATOM 3744 C CA . LEU A 1 508 ? 181.939 91.021 84.623 1.00 48.10 485 LEU A CA 1
ATOM 3745 C C . LEU A 1 508 ? 181.282 90.428 85.857 1.00 49.63 485 LEU A C 1
ATOM 3746 O O . LEU A 1 508 ? 180.245 90.936 86.295 1.00 49.87 485 LEU A O 1
ATOM 3751 N N . ALA A 1 509 ? 181.852 89.354 86.404 1.00 45.03 486 ALA A N 1
ATOM 3752 C CA . ALA A 1 509 ? 181.334 88.758 87.626 1.00 46.53 486 ALA A CA 1
ATOM 3753 C C . ALA A 1 509 ? 181.527 89.673 88.831 1.00 45.46 486 ALA A C 1
ATOM 3754 O O . ALA A 1 509 ? 180.702 89.675 89.747 1.00 46.38 486 ALA A O 1
ATOM 3756 N N . HIS A 1 510 ? 182.613 90.440 88.859 1.00 45.50 487 HIS A N 1
ATOM 3757 C CA . HIS A 1 510 ? 182.811 91.372 89.957 1.00 45.28 487 HIS A CA 1
ATOM 3758 C C . HIS A 1 510 ? 181.772 92.484 89.922 1.00 51.75 487 HIS A C 1
ATOM 3759 O O . HIS A 1 510 ? 181.230 92.871 90.968 1.00 55.56 487 HIS A O 1
ATOM 3766 N N . ARG A 1 511 ? 181.472 92.995 88.728 1.00 53.77 488 ARG A N 1
ATOM 3767 C CA . ARG A 1 511 ? 180.404 93.952 88.500 1.00 51.51 488 ARG A CA 1
ATOM 3768 C C . ARG A 1 511 ? 179.027 93.306 88.513 1.00 52.97 488 ARG A C 1
ATOM 3769 O O . ARG A 1 511 ? 178.031 93.976 88.232 1.00 50.41 488 ARG A O 1
ATOM 3777 N N . GLU A 1 512 ? 178.944 92.006 88.790 1.00 52.36 489 GLU A N 1
ATOM 3778 C CA . GLU A 1 512 ? 177.694 91.309 89.069 1.00 50.95 489 GLU A CA 1
ATOM 3779 C C . GLU A 1 512 ? 176.890 90.951 87.825 1.00 57.15 489 GLU A C 1
ATOM 3780 O O . GLU A 1 512 ? 175.756 90.464 87.979 1.00 58.97 489 GLU A O 1
ATOM 3786 N N . GLY A 1 513 ? 177.429 91.148 86.597 1.00 51.74 490 GLY A N 1
ATOM 3787 C CA . GLY A 1 513 ? 176.856 90.506 85.432 1.00 55.46 490 GLY A CA 1
ATOM 3788 C C . GLY A 1 513 ? 177.444 89.113 85.180 1.00 49.13 490 GLY A C 1
ATOM 3789 O O . GLY A 1 513 ? 178.430 88.714 85.796 1.00 49.18 490 GLY A O 1
ATOM 3790 N N . HIS A 1 514 ? 176.820 88.394 84.249 1.00 46.69 491 HIS A N 1
ATOM 3791 C CA . HIS A 1 514 ? 177.177 87.020 83.907 1.00 43.25 491 HIS A CA 1
ATOM 3792 C C . HIS A 1 514 ? 177.539 86.927 82.428 1.00 42.83 491 HIS A C 1
ATOM 3793 O O . HIS A 1 514 ? 176.906 87.565 81.577 1.00 42.22 491 HIS A O 1
ATOM 3800 N N . LEU A 1 515 ? 178.589 86.166 82.133 1.00 39.80 492 LEU A N 1
ATOM 3801 C CA . LEU A 1 515 ? 178.953 85.827 80.764 1.00 44.62 492 LEU A CA 1
ATOM 3802 C C . LEU A 1 515 ? 179.453 84.388 80.756 1.00 47.48 492 LEU A C 1
ATOM 3803 O O . LEU A 1 515 ? 180.401 84.059 81.473 1.00 45.46 492 LEU A O 1
ATOM 3808 N N . SER A 1 516 ? 178.820 83.530 79.955 1.00 47.05 493 SER A N 1
ATOM 3809 C CA . SER A 1 516 ? 179.216 82.129 79.905 1.00 46.55 493 SER A CA 1
ATOM 3810 C C . SER A 1 516 ? 179.022 81.595 78.499 1.00 47.61 493 SER A C 1
ATOM 3811 O O . SER A 1 516 ? 178.111 82.010 77.769 1.00 44.13 493 SER A O 1
ATOM 3814 N N . VAL A 1 517 ? 179.912 80.680 78.131 1.00 44.78 494 VAL A N 1
ATOM 3815 C CA . VAL A 1 517 ? 179.759 79.821 76.969 1.00 46.53 494 VAL A CA 1
ATOM 3816 C C . VAL A 1 517 ? 179.851 78.397 77.515 1.00 49.46 494 VAL A C 1
ATOM 3817 O O . VAL A 1 517 ? 180.943 77.916 77.834 1.00 49.96 494 VAL A O 1
ATOM 3821 N N . GLU A 1 518 ? 178.698 77.739 77.667 1.00 49.14 495 GLU A N 1
ATOM 3822 C CA . GLU A 1 518 ? 178.573 76.433 78.307 1.00 52.79 495 GLU A CA 1
ATOM 3823 C C . GLU A 1 518 ? 177.583 75.568 77.532 1.00 53.59 495 GLU A C 1
ATOM 3824 O O . GLU A 1 518 ? 176.690 76.070 76.847 1.00 50.67 495 GLU A O 1
ATOM 3830 N N . ARG A 1 519 ? 177.725 74.252 77.661 1.00 55.53 496 ARG A N 1
ATOM 3831 C CA . ARG A 1 519 ? 176.781 73.326 77.046 1.00 53.75 496 ARG A CA 1
ATOM 3832 C C . ARG A 1 519 ? 175.625 73.085 78.009 1.00 50.11 496 ARG A C 1
ATOM 3833 O O . ARG A 1 519 ? 175.834 72.616 79.125 1.00 52.73 496 ARG A O 1
ATOM 3841 N N . HIS A 1 520 ? 174.421 73.417 77.593 1.00 50.49 497 HIS A N 1
ATOM 3842 C CA . HIS A 1 520 ? 173.245 73.252 78.433 1.00 51.06 497 HIS A CA 1
ATOM 3843 C C . HIS A 1 520 ? 172.365 72.165 77.835 1.00 55.94 497 HIS A C 1
ATOM 3844 O O . HIS A 1 520 ? 171.587 72.420 76.911 1.00 58.57 497 HIS A O 1
ATOM 3851 N N . GLN A 1 521 ? 172.481 70.955 78.381 1.00 55.40 498 GLN A N 1
ATOM 3852 C CA . GLN A 1 521 ? 171.713 69.811 77.907 1.00 51.48 498 GLN A CA 1
ATOM 3853 C C . GLN A 1 521 ? 171.929 69.604 76.410 1.00 50.88 498 GLN A C 1
ATOM 3854 O O . GLN A 1 521 ? 170.982 69.558 75.625 1.00 52.42 498 GLN A O 1
ATOM 3860 N N . GLY A 1 522 ? 173.201 69.505 76.017 1.00 50.80 499 GLY A N 1
ATOM 3861 C CA . GLY A 1 522 ? 173.581 69.310 74.632 1.00 51.36 499 GLY A CA 1
ATOM 3862 C C . GLY A 1 522 ? 173.644 70.559 73.772 1.00 56.61 499 GLY A C 1
ATOM 3863 O O . GLY A 1 522 ? 174.201 70.496 72.667 1.00 58.99 499 GLY A O 1
ATOM 3864 N N . VAL A 1 523 ? 173.102 71.691 74.227 1.00 56.81 500 VAL A N 1
ATOM 3865 C CA . VAL A 1 523 ? 173.043 72.920 73.432 1.00 54.76 500 VAL A CA 1
ATOM 3866 C C . VAL A 1 523 ? 174.142 73.869 73.891 1.00 52.59 500 VAL A C 1
ATOM 3867 O O . VAL A 1 523 ? 174.100 74.364 75.023 1.00 53.58 500 VAL A O 1
ATOM 3871 N N . TRP A 1 524 ? 175.118 74.157 73.027 1.00 53.95 501 TRP A N 1
ATOM 3872 C CA . TRP A 1 524 ? 176.004 75.283 73.320 1.00 52.23 501 TRP A CA 1
ATOM 3873 C C . TRP A 1 524 ? 175.205 76.574 73.379 1.00 47.35 501 TRP A C 1
ATOM 3874 O O . TRP A 1 524 ? 174.306 76.811 72.566 1.00 50.43 501 TRP A O 1
ATOM 3885 N N . LEU A 1 525 ? 175.522 77.399 74.370 1.00 46.88 502 LEU A N 1
ATOM 3886 C CA . LEU A 1 525 ? 174.754 78.607 74.646 1.00 47.78 502 LEU A CA 1
ATOM 3887 C C . LEU A 1 525 ? 175.709 79.661 75.160 1.00 44.79 502 LEU A C 1
ATOM 3888 O O . LEU A 1 525 ? 176.453 79.407 76.108 1.00 43.14 502 LEU A O 1
ATOM 3893 N N . LEU A 1 526 ? 175.703 80.824 74.518 1.00 49.76 503 LEU A N 1
ATOM 3894 C CA . LEU A 1 526 ? 176.349 82.009 75.060 1.00 45.71 503 LEU A CA 1
ATOM 3895 C C . LEU A 1 526 ? 175.289 82.769 75.844 1.00 45.20 503 LEU A C 1
ATOM 3896 O O . LEU A 1 526 ? 174.242 83.128 75.292 1.00 44.48 503 LEU A O 1
ATOM 3901 N N . GLN A 1 527 ? 175.529 82.964 77.138 1.00 47.08 504 GLN A N 1
ATOM 3902 C CA . GLN A 1 527 ? 174.603 83.690 78.003 1.00 47.40 504 GLN A CA 1
ATOM 3903 C C . GLN A 1 527 ? 175.246 84.991 78.502 1.00 44.22 504 GLN A C 1
ATOM 3904 O O . GLN A 1 527 ? 176.436 85.022 78.849 1.00 40.84 504 GLN A O 1
ATOM 3910 N N . LEU A 1 528 ? 174.462 86.078 78.481 1.00 42.96 505 LEU A N 1
ATOM 3911 C CA . LEU A 1 528 ? 174.850 87.381 79.025 1.00 42.50 505 LEU A CA 1
ATOM 3912 C C . LEU A 1 528 ? 173.686 87.930 79.828 1.00 44.76 505 LEU A C 1
ATOM 3913 O O . LEU A 1 528 ? 172.548 87.967 79.342 1.00 46.28 505 LEU A O 1
ATOM 3918 N N . ALA A 1 529 ? 173.966 88.353 81.054 1.00 44.13 506 ALA A N 1
ATOM 3919 C CA . ALA A 1 529 ? 172.900 88.867 81.894 1.00 46.69 506 ALA A CA 1
ATOM 3920 C C . ALA A 1 529 ? 173.443 89.961 82.791 1.00 50.02 506 ALA A C 1
ATOM 3921 O O . ALA A 1 529 ? 174.602 89.936 83.206 1.00 50.29 506 ALA A O 1
ATOM 3923 N N . GLY A 1 530 ? 172.591 90.920 83.080 1.00 55.95 507 GLY A N 1
ATOM 3924 C CA . GLY A 1 530 ? 172.941 91.978 84.001 1.00 56.96 507 GLY A CA 1
ATOM 3925 C C . GLY A 1 530 ? 172.061 93.179 83.732 1.00 58.13 507 GLY A C 1
ATOM 3926 O O . GLY A 1 530 ? 170.959 93.046 83.210 1.00 62.28 507 GLY A O 1
ATOM 3927 N N . SER A 1 531 ? 172.571 94.344 84.102 1.00 59.25 508 SER A N 1
ATOM 3928 C CA . SER A 1 531 ? 171.940 95.592 83.722 1.00 64.80 508 SER A CA 1
ATOM 3929 C C . SER A 1 531 ? 171.961 95.718 82.200 1.00 64.81 508 SER A C 1
ATOM 3930 O O . SER A 1 531 ? 172.613 94.929 81.496 1.00 64.80 508 SER A O 1
ATOM 3933 N N . HIS A 1 532 ? 171.214 96.698 81.672 1.00 70.32 509 HIS A N 1
ATOM 3934 C CA . HIS A 1 532 ? 171.247 96.917 80.225 1.00 69.76 509 HIS A CA 1
ATOM 3935 C C . HIS A 1 532 ? 172.614 97.413 79.774 1.00 67.49 509 HIS A C 1
ATOM 3936 O O . HIS A 1 532 ? 173.135 96.968 78.740 1.00 67.34 509 HIS A O 1
ATOM 3943 N N . GLY A 1 533 ? 173.224 98.304 80.561 1.00 67.38 510 GLY A N 1
ATOM 3944 C CA . GLY A 1 533 ? 174.585 98.705 80.260 1.00 58.69 510 GLY A CA 1
ATOM 3945 C C . GLY A 1 533 ? 175.541 97.527 80.204 1.00 54.78 510 GLY A C 1
ATOM 3946 O O . GLY A 1 533 ? 176.427 97.470 79.346 1.00 51.68 510 GLY A O 1
ATOM 3947 N N . LEU A 1 534 ? 175.354 96.557 81.097 1.00 52.27 511 LEU A N 1
ATOM 3948 C CA . LEU A 1 534 ? 176.277 95.434 81.191 1.00 52.32 511 LEU A CA 1
ATOM 3949 C C . LEU A 1 534 ? 176.176 94.510 79.977 1.00 49.10 511 LEU A C 1
ATOM 3950 O O . LEU A 1 534 ? 177.196 94.103 79.410 1.00 44.98 511 LEU A O 1
ATOM 3955 N N . ILE A 1 535 ? 174.959 94.150 79.570 1.00 46.53 512 ILE A N 1
ATOM 3956 C CA . ILE A 1 535 ? 174.825 93.283 78.404 1.00 48.10 512 ILE A CA 1
ATOM 3957 C C . ILE A 1 535 ? 175.479 93.917 77.181 1.00 50.47 512 ILE A C 1
ATOM 3958 O O . ILE A 1 535 ? 176.193 93.240 76.428 1.00 49.03 512 ILE A O 1
ATOM 3963 N N . CYS A 1 536 ? 175.261 95.227 76.973 1.00 52.94 513 CYS A N 1
ATOM 3964 C CA . CYS A 1 536 ? 175.856 95.923 75.832 1.00 48.96 513 CYS A CA 1
ATOM 3965 C C . CYS A 1 536 ? 177.376 95.906 75.912 1.00 48.01 513 CYS A C 1
ATOM 3966 O O . CYS A 1 536 ? 178.067 95.637 74.923 1.00 51.64 513 CYS A O 1
ATOM 3969 N N . HIS A 1 537 ? 177.918 96.214 77.085 1.00 46.57 514 HIS A N 1
ATOM 3970 C CA . HIS A 1 537 ? 179.359 96.158 77.231 1.00 48.70 514 HIS A CA 1
ATOM 3971 C C . HIS A 1 537 ? 179.878 94.742 76.993 1.00 51.25 514 HIS A C 1
ATOM 3972 O O . HIS A 1 537 ? 180.781 94.531 76.174 1.00 51.85 514 HIS A O 1
ATOM 3979 N N . GLY A 1 538 ? 179.311 93.758 77.702 1.00 46.06 515 GLY A N 1
ATOM 3980 C CA . GLY A 1 538 ? 179.739 92.380 77.526 1.00 47.23 515 GLY A CA 1
ATOM 3981 C C . GLY A 1 538 ? 179.617 91.894 76.092 1.00 51.04 515 GLY A C 1
ATOM 3982 O O . GLY A 1 538 ? 180.533 91.253 75.564 1.00 44.21 515 GLY A O 1
ATOM 3983 N N . LEU A 1 539 ? 178.477 92.186 75.439 1.00 48.83 516 LEU A N 1
ATOM 3984 C CA . LEU A 1 539 ? 178.315 91.773 74.041 1.00 53.92 516 LEU A CA 1
ATOM 3985 C C . LEU A 1 539 ? 179.393 92.383 73.162 1.00 54.52 516 LEU A C 1
ATOM 3986 O O . LEU A 1 539 ? 179.955 91.702 72.300 1.00 55.61 516 LEU A O 1
ATOM 3991 N N . ASN A 1 540 ? 179.704 93.663 73.374 1.00 51.38 517 ASN A N 1
ATOM 3992 C CA . ASN A 1 540 ? 180.799 94.280 72.633 1.00 57.45 517 ASN A CA 1
ATOM 3993 C C . ASN A 1 540 ? 182.134 93.594 72.907 1.00 57.74 517 ASN A C 1
ATOM 3994 O O . ASN A 1 540 ? 182.940 93.418 71.986 1.00 55.38 517 ASN A O 1
ATOM 3999 N N . VAL A 1 541 ? 182.401 93.233 74.173 1.00 60.68 518 VAL A N 1
ATOM 4000 C CA . VAL A 1 541 ? 183.641 92.522 74.516 1.00 61.04 518 VAL A CA 1
ATOM 4001 C C . VAL A 1 541 ? 183.662 91.129 73.896 1.00 65.26 518 VAL A C 1
ATOM 4002 O O . VAL A 1 541 ? 184.712 90.658 73.440 1.00 69.25 518 VAL A O 1
ATOM 4006 N N . VAL A 1 542 ? 182.514 90.438 73.891 1.00 62.96 519 VAL A N 1
ATOM 4007 C CA . VAL A 1 542 ? 182.442 89.117 73.260 1.00 67.55 519 VAL A CA 1
ATOM 4008 C C . VAL A 1 542 ? 182.923 89.200 71.818 1.00 68.09 519 VAL A C 1
ATOM 4009 O O . VAL A 1 542 ? 183.752 88.391 71.375 1.00 73.19 519 VAL A O 1
ATOM 4013 N N . ASN A 1 543 ? 182.425 90.194 71.072 1.00 64.26 520 ASN A N 1
ATOM 4014 C CA . ASN A 1 543 ? 182.776 90.335 69.661 1.00 68.34 520 ASN A CA 1
ATOM 4015 C C . ASN A 1 543 ? 184.269 90.564 69.493 1.00 68.47 520 ASN A C 1
ATOM 4016 O O . ASN A 1 543 ? 184.932 89.822 68.773 1.00 71.19 520 ASN A O 1
ATOM 4021 N N . ARG A 1 544 ? 184.827 91.528 70.233 1.00 68.44 521 ARG A N 1
ATOM 4022 C CA . ARG A 1 544 ? 186.253 91.848 70.105 1.00 76.63 521 ARG A CA 1
ATOM 4023 C C . ARG A 1 544 ? 187.147 90.686 70.519 1.00 81.26 521 ARG A C 1
ATOM 4024 O O . ARG A 1 544 ? 188.095 90.337 69.807 1.00 82.40 521 ARG A O 1
ATOM 4032 N N . ALA A 1 545 ? 186.883 90.107 71.689 1.00 80.83 522 ALA A N 1
ATOM 4033 C CA . ALA A 1 545 ? 187.685 88.977 72.156 1.00 79.97 522 ALA A CA 1
ATOM 4034 C C . ALA A 1 545 ? 187.582 87.763 71.235 1.00 75.56 522 ALA A C 1
ATOM 4035 O O . ALA A 1 545 ? 188.565 87.026 71.072 1.00 72.27 522 ALA A O 1
ATOM 4037 N N . LEU A 1 546 ? 186.415 87.536 70.625 1.00 74.65 523 LEU A N 1
ATOM 4038 C CA . LEU A 1 546 ? 186.215 86.329 69.836 1.00 76.20 523 LEU A CA 1
ATOM 4039 C C . LEU A 1 546 ? 186.564 86.483 68.366 1.00 80.71 523 LEU A C 1
ATOM 4040 O O . LEU A 1 546 ? 186.739 85.459 67.703 1.00 83.63 523 LEU A O 1
ATOM 4045 N N . THR A 1 547 ? 186.653 87.713 67.830 1.00 85.19 524 THR A N 1
ATOM 4046 C CA . THR A 1 547 ? 187.023 87.906 66.421 1.00 86.88 524 THR A CA 1
ATOM 4047 C C . THR A 1 547 ? 188.325 87.223 66.030 1.00 89.79 524 THR A C 1
ATOM 4048 O O . THR A 1 547 ? 188.342 86.275 65.235 1.00 88.29 524 THR A O 1
ATOM 4052 N N . ALA A 1 548 ? 189.424 87.737 66.559 1.00 87.94 525 ALA A N 1
ATOM 4053 C CA . ALA A 1 548 ? 190.753 87.257 66.228 1.00 89.48 525 ALA A CA 1
ATOM 4054 C C . ALA A 1 548 ? 191.311 86.604 67.476 1.00 93.54 525 ALA A C 1
ATOM 4055 O O . ALA A 1 548 ? 191.467 87.265 68.510 1.00 101.68 525 ALA A O 1
ATOM 4057 N N . GLN A 1 549 ? 191.610 85.319 67.382 1.00 86.45 526 GLN A N 1
ATOM 4058 C CA . GLN A 1 549 ? 192.151 84.611 68.529 1.00 83.75 526 GLN A CA 1
ATOM 4059 C C . GLN A 1 549 ? 193.643 84.357 68.328 1.00 84.02 526 GLN A C 1
ATOM 4060 O O . GLN A 1 549 ? 194.031 83.709 67.343 1.00 85.78 526 GLN A O 1
ATOM 4066 N N . PRO A 1 550 ? 194.504 84.912 69.184 1.00 77.99 527 PRO A N 1
ATOM 4067 C CA . PRO A 1 550 ? 195.946 84.661 69.095 1.00 76.76 527 PRO A CA 1
ATOM 4068 C C . PRO A 1 550 ? 196.252 83.191 69.296 1.00 87.93 527 PRO A C 1
ATOM 4069 O O . PRO A 1 550 ? 195.536 82.507 70.043 1.00 89.26 527 PRO A O 1
ATOM 4073 N N . PRO A 1 551 ? 197.337 82.683 68.689 1.00 94.96 528 PRO A N 1
ATOM 4074 C CA . PRO A 1 551 ? 197.653 81.248 68.838 1.00 97.24 528 PRO A CA 1
ATOM 4075 C C . PRO A 1 551 ? 197.626 80.779 70.282 1.00 85.80 528 PRO A C 1
ATOM 4076 O O . PRO A 1 551 ? 197.235 79.632 70.544 1.00 81.79 528 PRO A O 1
ATOM 4080 N N . ALA A 1 552 ? 198.026 81.642 71.225 1.00 81.71 529 ALA A N 1
ATOM 4081 C CA . ALA A 1 552 ? 197.887 81.340 72.644 1.00 80.40 529 ALA A CA 1
ATOM 4082 C C . ALA A 1 552 ? 196.502 80.782 72.943 1.00 75.49 529 ALA A C 1
ATOM 4083 O O . ALA A 1 552 ? 196.357 79.655 73.427 1.00 68.07 529 ALA A O 1
ATOM 4085 N N . ILE A 1 553 ? 195.473 81.555 72.602 1.00 70.05 530 ILE A N 1
ATOM 4086 C CA . ILE A 1 553 ? 194.107 81.134 72.866 1.00 64.52 530 ILE A CA 1
ATOM 4087 C C . ILE A 1 553 ? 193.760 79.847 72.120 1.00 64.94 530 ILE A C 1
ATOM 4088 O O . ILE A 1 553 ? 193.037 78.999 72.655 1.00 64.98 530 ILE A O 1
ATOM 4093 N N . ILE A 1 554 ? 194.254 79.660 70.889 1.00 68.24 531 ILE A N 1
ATOM 4094 C CA . ILE A 1 554 ? 193.880 78.410 70.205 1.00 67.94 531 ILE A CA 1
ATOM 4095 C C . ILE A 1 554 ? 194.657 77.225 70.784 1.00 62.16 531 ILE A C 1
ATOM 4096 O O . ILE A 1 554 ? 194.156 76.092 70.800 1.00 56.50 531 ILE A O 1
ATOM 4101 N N . ASN A 1 555 ? 195.884 77.451 71.255 1.00 64.33 532 ASN A N 1
ATOM 4102 C CA . ASN A 1 555 ? 196.596 76.402 71.978 1.00 62.33 532 ASN A CA 1
ATOM 4103 C C . ASN A 1 555 ? 195.850 76.022 73.259 1.00 61.37 532 ASN A C 1
ATOM 4104 O O . ASN A 1 555 ? 195.541 74.845 73.491 1.00 59.23 532 ASN A O 1
ATOM 4109 N N . GLU A 1 556 ? 195.554 77.019 74.101 1.00 61.69 533 GLU A N 1
ATOM 4110 C CA . GLU A 1 556 ? 194.746 76.812 75.298 1.00 57.54 533 GLU A CA 1
ATOM 4111 C C . GLU A 1 556 ? 193.501 75.986 74.986 1.00 55.34 533 GLU A C 1
ATOM 4112 O O . GLU A 1 556 ? 193.201 75.010 75.687 1.00 54.10 533 GLU A O 1
ATOM 4118 N N . ALA A 1 557 ? 192.786 76.340 73.907 1.00 56.62 534 ALA A N 1
ATOM 4119 C CA . ALA A 1 557 ? 191.630 75.548 73.483 1.00 56.38 534 ALA A CA 1
ATOM 4120 C C . ALA A 1 557 ? 192.031 74.119 73.118 1.00 55.83 534 ALA A C 1
ATOM 4121 O O . ALA A 1 557 ? 191.321 73.159 73.451 1.00 52.88 534 ALA A O 1
ATOM 4123 N N . ALA A 1 558 ? 193.173 73.956 72.448 1.00 57.83 535 ALA A N 1
ATOM 4124 C CA . ALA A 1 558 ? 193.631 72.618 72.087 1.00 54.37 535 ALA A CA 1
ATOM 4125 C C . ALA A 1 558 ? 193.996 71.817 73.327 1.00 56.85 535 ALA A C 1
ATOM 4126 O O . ALA A 1 558 ? 193.636 70.634 73.445 1.00 57.61 535 ALA A O 1
ATOM 4128 N N . ARG A 1 559 ? 194.724 72.435 74.266 1.00 53.72 536 ARG A N 1
ATOM 4129 C CA . ARG A 1 559 ? 194.986 71.740 75.523 1.00 53.72 536 ARG A CA 1
ATOM 4130 C C . ARG A 1 559 ? 193.682 71.370 76.209 1.00 50.42 536 ARG A C 1
ATOM 4131 O O . ARG A 1 559 ? 193.515 70.231 76.657 1.00 52.06 536 ARG A O 1
ATOM 4139 N N . ASN A 1 560 ? 192.721 72.299 76.236 1.00 51.13 537 ASN A N 1
ATOM 4140 C CA . ASN A 1 560 ? 191.454 72.035 76.914 1.00 54.57 537 ASN A CA 1
ATOM 4141 C C . ASN A 1 560 ? 190.659 70.954 76.201 1.00 54.91 537 ASN A C 1
ATOM 4142 O O . ASN A 1 560 ? 190.001 70.142 76.858 1.00 52.97 537 ASN A O 1
ATOM 4147 N N . LEU A 1 561 ? 190.728 70.913 74.870 1.00 56.23 538 LEU A N 1
ATOM 4148 C CA . LEU A 1 561 ? 190.050 69.860 74.120 1.00 56.66 538 LEU A CA 1
ATOM 4149 C C . LEU A 1 561 ? 190.683 68.494 74.381 1.00 56.93 538 LEU A C 1
ATOM 4150 O O . LEU A 1 561 ? 189.975 67.521 74.670 1.00 58.75 538 LEU A O 1
ATOM 4155 N N . ARG A 1 562 ? 192.015 68.394 74.297 1.00 54.29 539 ARG A N 1
ATOM 4156 C CA . ARG A 1 562 ? 192.660 67.126 74.636 1.00 56.12 539 ARG A CA 1
ATOM 4157 C C . ARG A 1 562 ? 192.353 66.710 76.079 1.00 55.65 539 ARG A C 1
ATOM 4158 O O . ARG A 1 562 ? 192.126 65.525 76.354 1.00 59.09 539 ARG A O 1
ATOM 4166 N N . HIS A 1 563 ? 192.324 67.666 77.014 1.00 53.87 540 HIS A N 1
ATOM 4167 C CA . HIS A 1 563 ? 191.959 67.330 78.388 1.00 51.25 540 HIS A CA 1
ATOM 4168 C C . HIS A 1 563 ? 190.539 66.776 78.458 1.00 51.96 540 HIS A C 1
ATOM 4169 O O . HIS A 1 563 ? 190.275 65.807 79.179 1.00 51.95 540 HIS A O 1
ATOM 4176 N N . ALA A 1 564 ? 189.606 67.388 77.725 1.00 52.95 541 ALA A N 1
ATOM 4177 C CA . ALA A 1 564 ? 188.241 66.872 77.679 1.00 49.66 541 ALA A CA 1
ATOM 4178 C C . ALA A 1 564 ? 188.211 65.451 77.140 1.00 55.09 541 ALA A C 1
ATOM 4179 O O . ALA A 1 564 ? 187.502 64.583 77.672 1.00 55.20 541 ALA A O 1
ATOM 4181 N N . GLN A 1 565 ? 188.985 65.201 76.081 1.00 55.41 542 GLN A N 1
ATOM 4182 C CA . GLN A 1 565 ? 189.025 63.882 75.462 1.00 54.64 542 GLN A CA 1
ATOM 4183 C C . GLN A 1 565 ? 189.573 62.844 76.423 1.00 55.85 542 GLN A C 1
ATOM 4184 O O . GLN A 1 565 ? 188.983 61.776 76.600 1.00 59.62 542 GLN A O 1
ATOM 4190 N N . LEU A 1 566 ? 190.698 63.148 77.067 1.00 55.02 543 LEU A N 1
ATOM 4191 C CA . LEU A 1 566 ? 191.303 62.181 77.970 1.00 51.90 543 LEU A CA 1
ATOM 4192 C C . LEU A 1 566 ? 190.446 61.955 79.210 1.00 55.58 543 LEU A C 1
ATOM 4193 O O . LEU A 1 566 ? 190.374 60.829 79.728 1.00 57.06 543 LEU A O 1
ATOM 4198 N N . LYS A 1 567 ? 189.771 62.997 79.700 1.00 55.97 544 LYS A N 1
ATOM 4199 C CA . LYS A 1 567 ? 188.862 62.782 80.821 1.00 57.48 544 LYS A CA 1
ATOM 4200 C C . LYS A 1 567 ? 187.721 61.866 80.407 1.00 56.32 544 LYS A C 1
ATOM 4201 O O . LYS A 1 567 ? 187.323 60.974 81.164 1.00 56.37 544 LYS A O 1
ATOM 4207 N N . GLN A 1 568 ? 187.207 62.055 79.189 1.00 59.32 545 GLN A N 1
ATOM 4208 C CA . GLN A 1 568 ? 186.093 61.244 78.702 1.00 63.02 545 GLN A CA 1
ATOM 4209 C C . GLN A 1 568 ? 186.485 59.774 78.571 1.00 60.12 545 GLN A C 1
ATOM 4210 O O . GLN A 1 568 ? 185.786 58.889 79.075 1.00 62.68 545 GLN A O 1
ATOM 4216 N N . GLN A 1 569 ? 187.602 59.490 77.902 1.00 57.56 546 GLN A N 1
ATOM 4217 C CA . GLN A 1 569 ? 187.979 58.103 77.676 1.00 59.84 546 GLN A CA 1
ATOM 4218 C C . GLN A 1 569 ? 188.636 57.460 78.881 1.00 61.51 546 GLN A C 1
ATOM 4219 O O . GLN A 1 569 ? 189.181 56.362 78.743 1.00 69.33 546 GLN A O 1
ATOM 4225 N N . ASN A 1 570 ? 188.610 58.110 80.042 1.00 59.11 547 ASN A N 1
ATOM 4226 C CA . ASN A 1 570 ? 189.019 57.492 81.295 1.00 54.82 547 ASN A CA 1
ATOM 4227 C C . ASN A 1 570 ? 187.904 57.495 82.321 1.00 54.55 547 ASN A C 1
ATOM 4228 O O . ASN A 1 570 ? 188.122 57.050 83.454 1.00 55.69 547 ASN A O 1
ATOM 4233 N N . ASP A 1 571 ? 186.727 57.987 81.962 1.00 53.53 548 ASP A N 1
ATOM 4234 C CA . ASP A 1 571 ? 185.581 57.977 82.852 1.00 57.04 548 ASP A CA 1
ATOM 4235 C C . ASP A 1 571 ? 184.970 56.570 82.920 1.00 58.81 548 ASP A C 1
ATOM 4236 O O . ASP A 1 571 ? 185.379 55.655 82.202 1.00 58.74 548 ASP A O 1
ATOM 4241 N N . ILE A 1 572 ? 183.971 56.384 83.788 1.00 56.50 549 ILE A N 1
ATOM 4242 C CA . ILE A 1 572 ? 183.222 55.132 83.744 1.00 58.25 549 ILE A CA 1
ATOM 4243 C C . ILE A 1 572 ? 182.434 55.063 82.446 1.00 58.93 549 ILE A C 1
ATOM 4244 O O . ILE A 1 572 ? 181.906 56.080 81.962 1.00 55.44 549 ILE A O 1
ATOM 4249 N N . ALA A 1 573 ? 182.324 53.843 81.900 1.00 57.05 550 ALA A N 1
ATOM 4250 C CA . ALA A 1 573 ? 181.691 53.597 80.606 1.00 55.77 550 ALA A CA 1
ATOM 4251 C C . ALA A 1 573 ? 180.348 54.302 80.436 1.00 50.76 550 ALA A C 1
ATOM 4252 O O . ALA A 1 573 ? 180.114 54.984 79.433 1.00 43.71 550 ALA A O 1
ATOM 4254 N N . ILE A 1 574 ? 179.445 54.124 81.404 1.00 50.55 551 ILE A N 1
ATOM 4255 C CA . ILE A 1 574 ? 178.103 54.688 81.292 1.00 48.59 551 ILE A CA 1
ATOM 4256 C C . ILE A 1 574 ? 178.157 56.203 81.153 1.00 52.51 551 ILE A C 1
ATOM 4257 O O . ILE A 1 574 ? 177.295 56.801 80.496 1.00 52.22 551 ILE A O 1
ATOM 4262 N N . ARG A 1 575 ? 179.173 56.850 81.741 1.00 51.75 552 ARG A N 1
ATOM 4263 C CA . ARG A 1 575 ? 179.313 58.293 81.572 1.00 52.63 552 ARG A CA 1
ATOM 4264 C C . ARG A 1 575 ? 179.826 58.639 80.178 1.00 49.98 552 ARG A C 1
ATOM 4265 O O . ARG A 1 575 ? 179.404 59.640 79.581 1.00 49.91 552 ARG A O 1
ATOM 4273 N N . ARG A 1 576 ? 180.747 57.840 79.648 1.00 49.46 553 ARG A N 1
ATOM 4274 C CA . ARG A 1 576 ? 181.231 58.099 78.297 1.00 54.58 553 ARG A CA 1
ATOM 4275 C C . ARG A 1 576 ? 180.109 57.961 77.274 1.00 53.66 553 ARG A C 1
ATOM 4276 O O . ARG A 1 576 ? 180.067 58.698 76.278 1.00 55.27 553 ARG A O 1
ATOM 4284 N N . LEU A 1 577 ? 179.173 57.038 77.521 1.00 50.35 554 LEU A N 1
ATOM 4285 C CA . LEU A 1 577 ? 178.039 56.849 76.622 1.00 52.20 554 LEU A CA 1
ATOM 4286 C C . LEU A 1 577 ? 177.049 57.996 76.698 1.00 50.71 554 LEU A C 1
ATOM 4287 O O . LEU A 1 577 ? 176.468 58.383 75.682 1.00 49.64 554 LEU A O 1
ATOM 4292 N N . LEU A 1 578 ? 176.822 58.522 77.891 1.00 49.75 555 LEU A N 1
ATOM 4293 C CA . LEU A 1 578 ? 176.019 59.730 77.997 1.00 46.91 555 LEU A CA 1
ATOM 4294 C C . LEU A 1 578 ? 176.652 60.885 77.227 1.00 46.57 555 LEU A C 1
ATOM 4295 O O . LEU A 1 578 ? 175.939 61.704 76.630 1.00 45.78 555 LEU A O 1
ATOM 4300 N N . ALA A 1 579 ? 177.987 60.954 77.207 1.00 49.91 556 ALA A N 1
ATOM 4301 C CA . ALA A 1 579 ? 178.673 62.002 76.448 1.00 51.78 556 ALA A CA 1
ATOM 4302 C C . ALA A 1 579 ? 178.501 61.835 74.941 1.00 53.97 556 ALA A C 1
ATOM 4303 O O . ALA A 1 579 ? 178.599 62.816 74.195 1.00 59.82 556 ALA A O 1
ATOM 4305 N N . GLN A 1 580 ? 178.260 60.616 74.476 1.00 49.58 557 GLN A N 1
ATOM 4306 C CA . GLN A 1 580 ? 178.029 60.354 73.068 1.00 46.56 557 GLN A CA 1
ATOM 4307 C C . GLN A 1 580 ? 176.579 60.527 72.658 1.00 49.94 557 GLN A C 1
ATOM 4308 O O . GLN A 1 580 ? 176.293 60.523 71.459 1.00 55.31 557 GLN A O 1
ATOM 4314 N N . LEU A 1 581 ? 175.656 60.662 73.600 1.00 45.58 558 LEU A N 1
ATOM 4315 C CA . LEU A 1 581 ? 174.253 60.742 73.209 1.00 46.77 558 LEU A CA 1
ATOM 4316 C C . LEU A 1 581 ? 173.960 61.922 72.290 1.00 53.10 558 LEU A C 1
ATOM 4317 O O . LEU A 1 581 ? 173.232 61.721 71.301 1.00 55.58 558 LEU A O 1
ATOM 4322 N N . PRO A 1 582 ? 174.471 63.142 72.528 1.00 54.48 559 PRO A N 1
ATOM 4323 C CA . PRO A 1 582 ? 174.144 64.249 71.602 1.00 56.50 559 PRO A CA 1
ATOM 4324 C C . PRO A 1 582 ? 174.597 63.996 70.174 1.00 55.87 559 PRO A C 1
ATOM 4325 O O . PRO A 1 582 ? 173.814 64.182 69.237 1.00 57.11 559 PRO A O 1
ATOM 4329 N N . ALA A 1 583 ? 175.846 63.563 69.988 1.00 61.38 560 ALA A N 1
ATOM 4330 C CA . ALA A 1 583 ? 176.325 63.182 68.660 1.00 61.40 560 ALA A CA 1
ATOM 4331 C C . ALA A 1 583 ? 175.374 62.197 68.000 1.00 58.50 560 ALA A C 1
ATOM 4332 O O . ALA A 1 583 ? 174.928 62.407 66.868 1.00 59.54 560 ALA A O 1
ATOM 4334 N N . ALA A 1 584 ? 175.016 61.135 68.721 1.00 60.35 561 ALA A N 1
ATOM 4335 C CA . ALA A 1 584 ? 174.171 60.081 68.178 1.00 52.81 561 ALA A CA 1
ATOM 4336 C C . ALA A 1 584 ? 172.775 60.556 67.818 1.00 55.29 561 ALA A C 1
ATOM 4337 O O . ALA A 1 584 ? 172.051 59.817 67.147 1.00 54.04 561 ALA A O 1
ATOM 4339 N N . LEU A 1 585 ? 172.371 61.757 68.238 1.00 57.91 562 LEU A N 1
ATOM 4340 C CA . LEU A 1 585 ? 171.032 62.241 67.942 1.00 55.93 562 LEU A CA 1
ATOM 4341 C C . LEU A 1 585 ? 170.966 63.142 66.719 1.00 59.46 562 LEU A C 1
ATOM 4342 O O . LEU A 1 585 ? 169.860 63.490 66.299 1.00 62.17 562 LEU A O 1
ATOM 4347 N N . ASN A 1 586 ? 172.098 63.505 66.120 1.00 56.33 563 ASN A N 1
ATOM 4348 C CA . ASN A 1 586 ? 172.072 64.529 65.071 1.00 68.58 563 ASN A CA 1
ATOM 4349 C C . ASN A 1 586 ? 172.771 64.143 63.751 1.00 73.42 563 ASN A C 1
ATOM 4350 O O . ASN A 1 586 ? 173.704 63.333 63.704 1.00 68.70 563 ASN A O 1
ATOM 4355 N N . PRO A 1 593 ? 175.741 76.681 59.535 1.00 97.33 570 PRO A N 1
ATOM 4356 C CA . PRO A 1 593 ? 176.403 77.225 60.718 1.00 96.96 570 PRO A CA 1
ATOM 4357 C C . PRO A 1 593 ? 176.047 78.690 60.961 1.00 98.54 570 PRO A C 1
ATOM 4358 O O . PRO A 1 593 ? 176.796 79.573 60.545 1.00 98.39 570 PRO A O 1
ATOM 4362 N N . TYR A 1 594 ? 174.907 78.937 61.612 1.00 96.33 571 TYR A N 1
ATOM 4363 C CA . TYR A 1 594 ? 174.492 80.274 62.022 1.00 89.23 571 TYR A CA 1
ATOM 4364 C C . TYR A 1 594 ? 173.942 80.210 63.441 1.00 83.56 571 TYR A C 1
ATOM 4365 O O . TYR A 1 594 ? 173.863 79.143 64.056 1.00 79.85 571 TYR A O 1
ATOM 4374 N N . TRP A 1 595 ? 173.548 81.370 63.958 1.00 79.11 572 TRP A N 1
ATOM 4375 C CA . TRP A 1 595 ? 173.121 81.486 65.337 1.00 73.06 572 TRP A CA 1
ATOM 4376 C C . TRP A 1 595 ? 171.769 82.183 65.411 1.00 72.50 572 TRP A C 1
ATOM 4377 O O . TRP A 1 595 ? 171.361 82.903 64.498 1.00 66.82 572 TRP A O 1
ATOM 4388 N N . HIS A 1 596 ? 171.073 81.941 66.517 1.00 68.52 573 HIS A N 1
ATOM 4389 C CA . HIS A 1 596 ? 169.774 82.529 66.791 1.00 70.26 573 HIS A CA 1
ATOM 4390 C C . HIS A 1 596 ? 169.859 83.335 68.081 1.00 67.93 573 HIS A C 1
ATOM 4391 O O . HIS A 1 596 ? 170.477 82.904 69.061 1.00 62.12 573 HIS A O 1
ATOM 4398 N N . ALA A 1 597 ? 169.266 84.521 68.067 1.00 63.61 574 ALA A N 1
ATOM 4399 C CA . ALA A 1 597 ? 169.423 85.469 69.152 1.00 57.41 574 ALA A CA 1
ATOM 4400 C C . ALA A 1 597 ? 168.085 85.693 69.838 1.00 62.03 574 ALA A C 1
ATOM 4401 O O . ALA A 1 597 ? 167.096 86.030 69.181 1.00 71.66 574 ALA A O 1
ATOM 4403 N N . THR A 1 598 ? 168.064 85.520 71.157 1.00 58.45 575 THR A N 1
ATOM 4404 C CA . THR A 1 598 ? 166.896 85.777 71.988 1.00 59.21 575 THR A CA 1
ATOM 4405 C C . THR A 1 598 ? 167.251 86.750 73.113 1.00 61.29 575 THR A C 1
ATOM 4406 O O . THR A 1 598 ? 168.365 86.727 73.649 1.00 59.59 575 THR A O 1
ATOM 4410 N N . LEU A 1 599 ? 166.299 87.617 73.466 1.00 62.39 576 LEU A N 1
ATOM 4411 C CA . LEU A 1 599 ? 166.430 88.473 74.638 1.00 61.64 576 LEU A CA 1
ATOM 4412 C C . LEU A 1 599 ? 165.186 88.306 75.492 1.00 61.86 576 LEU A C 1
ATOM 4413 O O . LEU A 1 599 ? 164.070 88.337 74.970 1.00 67.14 576 LEU A O 1
ATOM 4418 N N . VAL A 1 600 ? 165.378 88.135 76.798 1.00 61.81 577 VAL A N 1
ATOM 4419 C CA . VAL A 1 600 ? 164.301 87.739 77.699 1.00 66.71 577 VAL A CA 1
ATOM 4420 C C . VAL A 1 600 ? 164.164 88.752 78.823 1.00 68.05 577 VAL A C 1
ATOM 4421 O O . VAL A 1 600 ? 164.664 88.546 79.931 1.00 66.24 577 VAL A O 1
ATOM 4425 N N . GLY A 1 601 ? 163.450 89.832 78.544 1.00 75.82 578 GLY A N 1
ATOM 4426 C CA . GLY A 1 601 ? 163.404 91.011 79.382 1.00 74.96 578 GLY A CA 1
ATOM 4427 C C . GLY A 1 601 ? 164.007 92.207 78.669 1.00 76.27 578 GLY A C 1
ATOM 4428 O O . GLY A 1 601 ? 164.671 92.088 77.644 1.00 73.41 578 GLY A O 1
ATOM 4429 N N . GLY A 1 602 ? 163.700 93.388 79.211 1.00 77.69 579 GLY A N 1
ATOM 4430 C CA . GLY A 1 602 ? 164.374 94.608 78.808 1.00 75.86 579 GLY A CA 1
ATOM 4431 C C . GLY A 1 602 ? 163.591 95.433 77.795 1.00 75.92 579 GLY A C 1
ATOM 4432 O O . GLY A 1 602 ? 162.603 94.991 77.205 1.00 75.24 579 GLY A O 1
ATOM 4433 N N . ASP A 1 603 ? 164.080 96.651 77.578 1.00 76.91 580 ASP A N 1
ATOM 4434 C CA . ASP A 1 603 ? 163.371 97.658 76.804 1.00 79.12 580 ASP A CA 1
ATOM 4435 C C . ASP A 1 603 ? 163.307 97.290 75.330 1.00 76.94 580 ASP A C 1
ATOM 4436 O O . ASP A 1 603 ? 164.005 96.395 74.846 1.00 77.03 580 ASP A O 1
ATOM 4441 N N . GLY A 1 604 ? 162.471 98.035 74.607 1.00 70.16 581 GLY A N 1
ATOM 4442 C CA . GLY A 1 604 ? 162.584 98.053 73.163 1.00 64.75 581 GLY A CA 1
ATOM 4443 C C . GLY A 1 604 ? 163.894 98.659 72.714 1.00 69.21 581 GLY A C 1
ATOM 4444 O O . GLY A 1 604 ? 164.446 98.265 71.685 1.00 73.98 581 GLY A O 1
ATOM 4445 N N . GLU A 1 605 ? 164.419 99.608 73.489 1.00 74.00 582 GLU A N 1
ATOM 4446 C CA . GLU A 1 605 ? 165.670 100.266 73.140 1.00 76.68 582 GLU A CA 1
ATOM 4447 C C . GLU A 1 605 ? 166.860 99.369 73.430 1.00 76.50 582 GLU A C 1
ATOM 4448 O O . GLU A 1 605 ? 167.852 99.388 72.685 1.00 78.14 582 GLU A O 1
ATOM 4454 N N . LEU A 1 606 ? 166.766 98.572 74.497 1.00 74.45 583 LEU A N 1
ATOM 4455 C CA . LEU A 1 606 ? 167.734 97.503 74.695 1.00 71.86 583 LEU A CA 1
ATOM 4456 C C . LEU A 1 606 ? 167.726 96.550 73.506 1.00 72.02 583 LEU A C 1
ATOM 4457 O O . LEU A 1 606 ? 168.765 96.324 72.874 1.00 72.42 583 LEU A O 1
ATOM 4462 N N . LYS A 1 607 ? 166.548 96.019 73.156 1.00 69.48 584 LYS A N 1
ATOM 4463 C CA . LYS A 1 607 ? 166.452 95.106 72.019 1.00 67.94 584 LYS A CA 1
ATOM 4464 C C . LYS A 1 607 ? 167.053 95.705 70.755 1.00 74.60 584 LYS A C 1
ATOM 4465 O O . LYS A 1 607 ? 167.747 95.004 70.004 1.00 68.19 584 LYS A O 1
ATOM 4471 N N . ARG A 1 608 ? 166.807 97.011 70.507 1.00 76.41 585 ARG A N 1
ATOM 4472 C CA . ARG A 1 608 ? 167.176 97.599 69.219 1.00 77.55 585 ARG A CA 1
ATOM 4473 C C . ARG A 1 608 ? 168.652 97.944 69.160 1.00 75.73 585 ARG A C 1
ATOM 4474 O O . ARG A 1 608 ? 169.253 97.923 68.080 1.00 76.73 585 ARG A O 1
ATOM 4482 N N . ARG A 1 609 ? 169.251 98.273 70.296 1.00 74.28 586 ARG A N 1
ATOM 4483 C CA . ARG A 1 609 ? 170.682 98.526 70.286 1.00 73.18 586 ARG A CA 1
ATOM 4484 C C . ARG A 1 609 ? 171.459 97.229 70.342 1.00 74.52 586 ARG A C 1
ATOM 4485 O O . ARG A 1 609 ? 172.500 97.091 69.693 1.00 72.17 586 ARG A O 1
ATOM 4493 N N . LEU A 1 610 ? 170.982 96.287 71.147 1.00 70.44 587 LEU A N 1
ATOM 4494 C CA . LEU A 1 610 ? 171.468 94.918 71.031 1.00 69.36 587 LEU A CA 1
ATOM 4495 C C . LEU A 1 610 ? 171.364 94.430 69.594 1.00 66.20 587 LEU A C 1
ATOM 4496 O O . LEU A 1 610 ? 172.307 93.836 69.052 1.00 58.01 587 LEU A O 1
ATOM 4501 N N . SER A 1 611 ? 170.222 94.696 68.962 1.00 68.07 588 SER A N 1
ATOM 4502 C CA . SER A 1 611 ? 170.045 94.393 67.549 1.00 69.03 588 SER A CA 1
ATOM 4503 C C . SER A 1 611 ? 171.206 94.920 66.703 1.00 72.76 588 SER A C 1
ATOM 4504 O O . SER A 1 611 ? 171.756 94.192 65.866 1.00 70.18 588 SER A O 1
ATOM 4507 N N . HIS A 1 612 ? 171.622 96.174 66.921 1.00 70.38 589 HIS A N 1
ATOM 4508 C CA . HIS A 1 612 ? 172.713 96.702 66.103 1.00 75.60 589 HIS A CA 1
ATOM 4509 C C . HIS A 1 612 ? 174.056 96.080 66.488 1.00 72.64 589 HIS A C 1
ATOM 4510 O O . HIS A 1 612 ? 174.866 95.761 65.611 1.00 75.55 589 HIS A O 1
ATOM 4517 N N . LEU A 1 613 ? 174.295 95.863 67.786 1.00 70.17 590 LEU A N 1
ATOM 4518 C CA . LEU A 1 613 ? 175.587 95.350 68.237 1.00 65.88 590 LEU A CA 1
ATOM 4519 C C . LEU A 1 613 ? 175.808 93.887 67.879 1.00 65.20 590 LEU A C 1
ATOM 4520 O O . LEU A 1 613 ? 176.960 93.438 67.856 1.00 64.42 590 LEU A O 1
ATOM 4525 N N . LEU A 1 614 ? 174.734 93.134 67.620 1.00 67.05 591 LEU A N 1
ATOM 4526 C CA . LEU A 1 614 ? 174.869 91.752 67.169 1.00 70.95 591 LEU A CA 1
ATOM 4527 C C . LEU A 1 614 ? 175.384 91.651 65.733 1.00 77.07 591 LEU A C 1
ATOM 4528 O O . LEU A 1 614 ? 175.978 90.626 65.378 1.00 75.57 591 LEU A O 1
ATOM 4533 N N . TYR A 1 615 ? 175.194 92.693 64.908 1.00 80.58 592 TYR A N 1
ATOM 4534 C CA . TYR A 1 615 ? 175.677 92.641 63.530 1.00 81.22 592 TYR A CA 1
ATOM 4535 C C . TYR A 1 615 ? 177.156 92.298 63.471 1.00 80.87 592 TYR A C 1
ATOM 4536 O O . TYR A 1 615 ? 177.609 91.661 62.512 1.00 86.87 592 TYR A O 1
ATOM 4545 N N . ASP A 1 616 ? 177.925 92.695 64.483 1.00 76.49 593 ASP A N 1
ATOM 4546 C CA . ASP A 1 616 ? 179.358 92.441 64.472 1.00 78.83 593 ASP A CA 1
ATOM 4547 C C . ASP A 1 616 ? 179.747 91.231 65.316 1.00 77.35 593 ASP A C 1
ATOM 4548 O O . ASP A 1 616 ? 180.932 91.062 65.643 1.00 71.57 593 ASP A O 1
ATOM 4553 N N . PHE A 1 617 ? 178.779 90.384 65.665 1.00 75.53 594 PHE A N 1
ATOM 4554 C CA . PHE A 1 617 ? 179.111 89.048 66.148 1.00 75.55 594 PHE A CA 1
ATOM 4555 C C . PHE A 1 617 ? 179.805 88.312 65.008 1.00 73.53 594 PHE A C 1
ATOM 4556 O O . PHE A 1 617 ? 179.252 88.242 63.898 1.00 70.79 594 PHE A O 1
ATOM 4564 N N . PRO A 1 618 ? 181.020 87.793 65.219 1.00 71.96 595 PRO A N 1
ATOM 4565 C CA . PRO A 1 618 ? 181.797 87.201 64.112 1.00 75.68 595 PRO A CA 1
ATOM 4566 C C . PRO A 1 618 ? 181.133 86.011 63.414 1.00 81.29 595 PRO A C 1
ATOM 4567 O O . PRO A 1 618 ? 181.656 85.555 62.386 1.00 81.03 595 PRO A O 1
ATOM 4571 N N . TYR A 1 619 ? 180.025 85.489 63.934 1.00 79.54 596 TYR A N 1
ATOM 4572 C CA . TYR A 1 619 ? 179.233 84.481 63.250 1.00 74.50 596 TYR A CA 1
ATOM 4573 C C . TYR A 1 619 ? 177.929 85.110 62.787 1.00 72.33 596 TYR A C 1
ATOM 4574 O O . TYR A 1 619 ? 177.305 85.874 63.525 1.00 76.07 596 TYR A O 1
ATOM 4583 N N . ALA A 1 620 ? 177.542 84.814 61.558 1.00 70.48 597 ALA A N 1
ATOM 4584 C CA . ALA A 1 620 ? 176.251 85.248 61.047 1.00 77.55 597 ALA A CA 1
ATOM 4585 C C . ALA A 1 620 ? 175.128 84.847 61.997 1.00 79.93 597 ALA A C 1
ATOM 4586 O O . ALA A 1 620 ? 174.946 83.657 62.289 1.00 76.37 597 ALA A O 1
ATOM 4588 N N . ILE A 1 621 ? 174.381 85.855 62.510 1.00 74.87 598 ILE A N 1
ATOM 4589 C CA . ILE A 1 621 ? 173.114 85.600 63.190 1.00 76.27 598 ILE A CA 1
ATOM 4590 C C . ILE A 1 621 ? 172.018 85.629 62.140 1.00 72.61 598 ILE A C 1
ATOM 4591 O O . ILE A 1 621 ? 172.063 86.420 61.188 1.00 76.14 598 ILE A O 1
ATOM 4596 N N . THR A 1 622 ? 171.059 84.724 62.285 1.00 76.07 599 THR A N 1
ATOM 4597 C CA . THR A 1 622 ? 169.860 84.657 61.463 1.00 79.69 599 THR A CA 1
ATOM 4598 C C . THR A 1 622 ? 168.652 84.593 62.391 1.00 78.65 599 THR A C 1
ATOM 4599 O O . THR A 1 622 ? 168.783 84.631 63.617 1.00 82.24 599 THR A O 1
ATOM 4603 N N . ALA A 1 623 ? 167.466 84.509 61.799 1.00 82.00 600 ALA A N 1
ATOM 4604 C CA . ALA A 1 623 ? 166.217 84.373 62.529 1.00 85.17 600 ALA A CA 1
ATOM 4605 C C . ALA A 1 623 ? 165.969 82.905 62.826 1.00 91.29 600 ALA A C 1
ATOM 4606 O O . ALA A 1 623 ? 166.404 82.022 62.076 1.00 92.23 600 ALA A O 1
ATOM 4608 N N . GLU A 1 624 ? 165.267 82.642 63.928 1.00 97.09 601 GLU A N 1
ATOM 4609 C CA . GLU A 1 624 ? 165.066 81.246 64.326 1.00 94.86 601 GLU A CA 1
ATOM 4610 C C . GLU A 1 624 ? 164.055 80.561 63.410 1.00 96.77 601 GLU A C 1
ATOM 4611 O O . GLU A 1 624 ? 162.910 80.999 63.358 1.00 95.16 601 GLU A O 1
ATOM 4617 N N . PRO A 1 625 ? 164.422 79.468 62.671 1.00 95.80 602 PRO A N 1
ATOM 4618 C CA . PRO A 1 625 ? 163.427 78.744 61.860 1.00 96.13 602 PRO A CA 1
ATOM 4619 C C . PRO A 1 625 ? 162.341 78.096 62.693 1.00 98.91 602 PRO A C 1
ATOM 4620 O O . PRO A 1 625 ? 162.273 78.286 63.911 1.00 97.57 602 PRO A O 1
ATOM 4624 N N . GLN A 1 626 ? 161.453 77.362 62.035 1.00 103.14 603 GLN A N 1
ATOM 4625 C CA . GLN A 1 626 ? 160.536 76.431 62.717 1.00 105.12 603 GLN A CA 1
ATOM 4626 C C . GLN A 1 626 ? 160.430 75.057 62.040 1.00 100.61 603 GLN A C 1
ATOM 4627 O O . GLN A 1 626 ? 161.258 74.175 62.256 1.00 97.56 603 GLN A O 1
ATOM 4633 N N . ARG A 1 630 ? 161.713 67.112 63.144 1.00 78.60 607 ARG A N 1
ATOM 4634 C CA . ARG A 1 630 ? 161.678 65.741 62.639 1.00 83.83 607 ARG A CA 1
ATOM 4635 C C . ARG A 1 630 ? 161.571 64.749 63.800 1.00 88.58 607 ARG A C 1
ATOM 4636 O O . ARG A 1 630 ? 161.523 65.150 64.970 1.00 89.54 607 ARG A O 1
ATOM 4638 N N . LEU A 1 631 ? 161.523 63.456 63.479 1.00 82.12 608 LEU A N 1
ATOM 4639 C CA . LEU A 1 631 ? 161.403 62.403 64.476 1.00 85.18 608 LEU A CA 1
ATOM 4640 C C . LEU A 1 631 ? 162.691 61.588 64.528 1.00 81.54 608 LEU A C 1
ATOM 4641 O O . LEU A 1 631 ? 163.415 61.475 63.533 1.00 75.31 608 LEU A O 1
ATOM 4643 N N . HIS A 1 632 ? 162.973 61.026 65.709 1.00 78.02 609 HIS A N 1
ATOM 4644 C CA . HIS A 1 632 ? 164.210 60.289 65.974 1.00 71.35 609 HIS A CA 1
ATOM 4645 C C . HIS A 1 632 ? 163.846 58.910 66.506 1.00 68.06 609 HIS A C 1
ATOM 4646 O O . HIS A 1 632 ? 163.092 58.801 67.488 1.00 69.63 609 HIS A O 1
ATOM 4653 N N . PRO A 1 633 ? 164.358 57.847 65.902 1.00 67.60 610 PRO A N 1
ATOM 4654 C CA . PRO A 1 633 ? 164.217 56.502 66.495 1.00 65.12 610 PRO A CA 1
ATOM 4655 C C . PRO A 1 633 ? 164.913 56.438 67.843 1.00 65.11 610 PRO A C 1
ATOM 4656 O O . PRO A 1 633 ? 165.679 57.347 68.205 1.00 66.92 610 PRO A O 1
ATOM 4660 N N . PRO A 1 634 ? 164.644 55.408 68.637 1.00 60.23 611 PRO A N 1
ATOM 4661 C CA . PRO A 1 634 ? 165.343 55.278 69.917 1.00 57.94 611 PRO A CA 1
ATOM 4662 C C . PRO A 1 634 ? 166.840 55.144 69.709 1.00 56.66 611 PRO A C 1
ATOM 4663 O O . PRO A 1 634 ? 167.306 54.716 68.653 1.00 56.01 611 PRO A O 1
ATOM 4667 N N . VAL A 1 635 ? 167.598 55.521 70.734 1.00 56.36 612 VAL A N 1
ATOM 4668 C CA . VAL A 1 635 ? 169.052 55.423 70.713 1.00 50.43 612 VAL A CA 1
ATOM 4669 C C . VAL A 1 635 ? 169.472 54.330 71.680 1.00 47.26 612 VAL A C 1
ATOM 4670 O O . VAL A 1 635 ? 169.015 54.308 72.827 1.00 51.74 612 VAL A O 1
ATOM 4674 N N . THR A 1 636 ? 170.326 53.422 71.215 1.00 40.47 613 THR A N 1
ATOM 4675 C CA . THR A 1 636 ? 170.960 52.431 72.070 1.00 47.09 613 THR A CA 1
ATOM 4676 C C . THR A 1 636 ? 172.462 52.603 71.955 1.00 47.61 613 THR A C 1
ATOM 4677 O O . THR A 1 636 ? 173.027 52.491 70.863 1.00 47.69 613 THR A O 1
ATOM 4681 N N . LEU A 1 637 ? 173.098 52.870 73.081 1.00 49.66 614 LEU A N 1
ATOM 4682 C CA . LEU A 1 637 ? 174.543 52.928 73.185 1.00 49.96 614 LEU A CA 1
ATOM 4683 C C . LEU A 1 637 ? 174.963 51.846 74.170 1.00 47.41 614 LEU A C 1
ATOM 4684 O O . LEU A 1 637 ? 174.225 51.534 75.111 1.00 41.64 614 LEU A O 1
ATOM 4689 N N . THR A 1 638 ? 176.133 51.254 73.924 1.00 46.44 615 THR A N 1
ATOM 4690 C CA . THR A 1 638 ? 176.539 50.037 74.618 1.00 52.12 615 THR A CA 1
ATOM 4691 C C . THR A 1 638 ? 178.051 50.001 74.757 1.00 53.05 615 THR A C 1
ATOM 4692 O O . THR A 1 638 ? 178.783 50.500 73.894 1.00 52.86 615 THR A O 1
ATOM 4696 N N . GLU A 1 639 ? 178.512 49.369 75.833 1.00 53.71 616 GLU A N 1
ATOM 4697 C CA . GLU A 1 639 ? 179.934 49.127 76.018 1.00 62.13 616 GLU A CA 1
ATOM 4698 C C . GLU A 1 639 ? 180.154 47.712 76.513 1.00 57.28 616 GLU A C 1
ATOM 4699 O O . GLU A 1 639 ? 179.447 47.254 77.413 1.00 57.98 616 GLU A O 1
ATOM 4705 N N . SER A 1 640 ? 181.146 47.039 75.942 1.00 61.67 617 SER A N 1
ATOM 4706 C CA . SER A 1 640 ? 181.537 45.708 76.376 1.00 71.13 617 SER A CA 1
ATOM 4707 C C . SER A 1 640 ? 183.044 45.675 76.574 1.00 76.53 617 SER A C 1
ATOM 4708 O O . SER A 1 640 ? 183.799 46.369 75.882 1.00 80.52 617 SER A O 1
ATOM 4711 N N . GLY A 1 641 ? 183.469 44.854 77.527 1.00 76.74 618 GLY A N 1
ATOM 4712 C CA . GLY A 1 641 ? 184.822 44.899 78.040 1.00 77.84 618 GLY A CA 1
ATOM 4713 C C . GLY A 1 641 ? 184.787 44.634 79.530 1.00 78.18 618 GLY A C 1
ATOM 4714 O O . GLY A 1 641 ? 183.961 43.836 79.987 1.00 75.03 618 GLY A O 1
ATOM 4715 N N . ALA A 1 642 ? 185.654 45.300 80.302 1.00 81.19 619 ALA A N 1
ATOM 4716 C CA . ALA A 1 642 ? 185.702 45.051 81.743 1.00 76.23 619 ALA A CA 1
ATOM 4717 C C . ALA A 1 642 ? 184.484 45.628 82.453 1.00 77.12 619 ALA A C 1
ATOM 4718 O O . ALA A 1 642 ? 184.046 45.084 83.475 1.00 72.59 619 ALA A O 1
ATOM 4720 N N . GLU A 1 643 ? 183.940 46.731 81.946 1.00 74.22 620 GLU A N 1
ATOM 4721 C CA . GLU A 1 643 ? 182.629 47.214 82.346 1.00 71.12 620 GLU A CA 1
ATOM 4722 C C . GLU A 1 643 ? 181.669 46.947 81.199 1.00 67.54 620 GLU A C 1
ATOM 4723 O O . GLU A 1 643 ? 182.051 47.027 80.027 1.00 67.84 620 GLU A O 1
ATOM 4729 N N . HIS A 1 644 ? 180.434 46.611 81.531 1.00 59.39 621 HIS A N 1
ATOM 4730 C CA . HIS A 1 644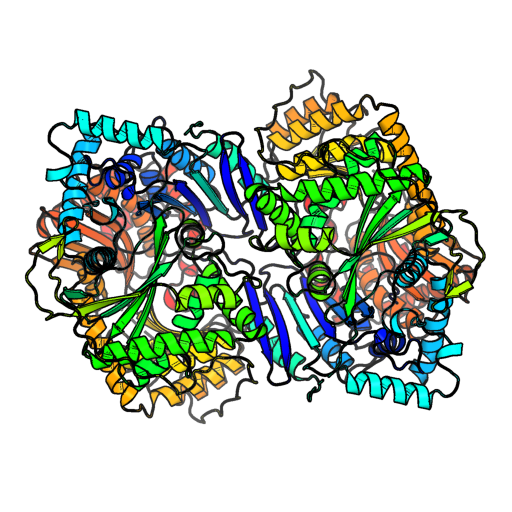 ? 179.383 46.475 80.536 1.00 61.76 621 HIS A CA 1
ATOM 4731 C C . HIS A 1 644 ? 178.323 47.516 80.846 1.00 59.35 621 HIS A C 1
ATOM 4732 O O . HIS A 1 644 ? 177.796 47.554 81.964 1.00 54.61 621 HIS A O 1
ATOM 4739 N N . ALA A 1 645 ? 178.011 48.353 79.861 1.00 55.64 622 ALA A N 1
ATOM 4740 C CA . ALA A 1 645 ? 177.073 49.436 80.068 1.00 51.39 622 ALA A CA 1
ATOM 4741 C C . ALA A 1 645 ? 176.129 49.540 78.886 1.00 50.63 622 ALA A C 1
ATOM 4742 O O . ALA A 1 645 ? 176.515 49.363 77.729 1.00 51.28 622 ALA A O 1
ATOM 4744 N N . LEU A 1 646 ? 174.888 49.853 79.201 1.00 46.89 623 LEU A N 1
ATOM 4745 C CA . LEU A 1 646 ? 173.865 50.125 78.216 1.00 47.57 623 LEU A CA 1
ATOM 4746 C C . LEU A 1 646 ? 173.276 51.493 78.512 1.00 48.36 623 LEU A C 1
ATOM 4747 O O . LEU A 1 646 ? 173.134 51.867 79.681 1.00 53.43 623 LEU A O 1
ATOM 4752 N N . LEU A 1 647 ? 172.930 52.241 77.466 1.00 46.80 624 LEU A N 1
ATOM 4753 C CA . LEU A 1 647 ? 172.273 53.536 77.637 1.00 40.66 624 LEU A CA 1
ATOM 4754 C C . LEU A 1 647 ? 171.226 53.716 76.543 1.00 45.99 624 LEU A C 1
ATOM 4755 O O . LEU A 1 647 ? 171.575 53.863 75.366 1.00 45.33 624 LEU A O 1
ATOM 4760 N N . GLN A 1 648 ? 169.947 53.723 76.916 1.00 46.03 625 GLN A N 1
ATOM 4761 C CA . GLN A 1 648 ? 168.861 53.833 75.950 1.00 45.67 625 GLN A CA 1
ATOM 4762 C C . GLN A 1 648 ? 168.045 55.092 76.191 1.00 51.08 625 GLN A C 1
ATOM 4763 O O . GLN A 1 648 ? 167.606 55.357 77.314 1.00 49.86 625 GLN A O 1
ATOM 4769 N N . PHE A 1 649 ? 167.829 55.850 75.124 1.00 51.54 626 PHE A N 1
ATOM 4770 C CA . PHE A 1 649 ? 167.049 57.080 75.149 1.00 52.24 626 PHE A CA 1
ATOM 4771 C C . PHE A 1 649 ? 165.870 56.881 74.209 1.00 54.04 626 PHE A C 1
ATOM 4772 O O . PHE A 1 649 ? 166.056 56.811 72.991 1.00 52.36 626 PHE A O 1
ATOM 4780 N N . TYR A 1 650 ? 164.666 56.758 74.765 1.00 54.74 627 TYR A N 1
ATOM 4781 C CA . TYR A 1 650 ? 163.499 56.632 73.904 1.00 56.46 627 TYR A CA 1
ATOM 4782 C C . TYR A 1 650 ? 162.917 58.019 73.671 1.00 60.76 627 TYR A C 1
ATOM 4783 O O . TYR A 1 650 ? 162.213 58.549 74.539 1.00 63.56 627 TYR A O 1
ATOM 4792 N N . PRO A 1 651 ? 163.194 58.649 72.533 1.00 62.48 628 PRO A N 1
ATOM 4793 C CA . PRO A 1 651 ? 162.710 60.015 72.328 1.00 66.85 628 PRO A CA 1
ATOM 4794 C C . PRO A 1 651 ? 161.212 60.031 72.091 1.00 69.35 628 PRO A C 1
ATOM 4795 O O . PRO A 1 651 ? 160.650 59.130 71.461 1.00 68.17 628 PRO A O 1
ATOM 4799 N N . LEU A 1 652 ? 160.564 61.062 72.624 1.00 70.74 629 LEU A N 1
ATOM 4800 C CA . LEU A 1 652 ? 159.221 61.406 72.185 1.00 75.65 629 LEU A CA 1
ATOM 4801 C C . LEU A 1 652 ? 159.338 62.048 70.809 1.00 76.39 629 LEU A C 1
ATOM 4802 O O . LEU A 1 652 ? 160.176 62.929 70.604 1.00 77.49 629 LEU A O 1
ATOM 4807 N N . GLN A 1 653 ? 158.535 61.589 69.853 1.00 77.19 630 GLN A N 1
ATOM 4808 C CA . GLN A 1 653 ? 158.757 62.028 68.480 1.00 82.20 630 GLN A CA 1
ATOM 4809 C C . GLN A 1 653 ? 157.899 63.221 68.075 1.00 90.40 630 GLN A C 1
ATOM 4810 O O . GLN A 1 653 ? 158.281 63.957 67.167 1.00 91.74 630 GLN A O 1
ATOM 4816 N N . SER A 1 654 ? 156.768 63.453 68.730 1.00 91.62 631 SER A N 1
ATOM 4817 C CA . SER A 1 654 ? 155.966 64.644 68.461 1.00 93.23 631 SER A CA 1
ATOM 4818 C C . SER A 1 654 ? 156.550 65.827 69.241 1.00 95.80 631 SER A C 1
ATOM 4819 O O . SER A 1 654 ? 157.719 65.822 69.639 1.00 94.32 631 SER A O 1
ATOM 4822 N N . ASP A 1 655 ? 155.743 66.874 69.458 1.00 96.74 632 ASP A N 1
ATOM 4823 C CA . ASP A 1 655 ? 156.082 67.895 70.446 1.00 101.33 632 ASP A CA 1
ATOM 4824 C C . ASP A 1 655 ? 154.820 68.498 71.070 1.00 101.52 632 ASP A C 1
ATOM 4825 O O . ASP A 1 655 ? 154.839 69.641 71.542 1.00 100.86 632 ASP A O 1
ATOM 4830 N N . GLU A 1 656 ? 153.731 67.723 71.092 1.00 98.04 633 GLU A N 1
ATOM 4831 C CA . GLU A 1 656 ? 152.475 68.085 71.741 1.00 97.67 633 GLU A CA 1
ATOM 4832 C C . GLU A 1 656 ? 152.643 68.233 73.249 1.00 95.39 633 GLU A C 1
ATOM 4833 O O . GLU A 1 656 ? 153.533 67.646 73.854 1.00 95.27 633 GLU A O 1
ATOM 4839 N N . ALA A 1 657 ? 151.724 68.976 73.871 1.00 95.40 634 ALA A N 1
ATOM 4840 C CA . ALA A 1 657 ? 151.846 69.208 75.309 1.00 96.39 634 ALA A CA 1
ATOM 4841 C C . ALA A 1 657 ? 151.531 67.948 76.112 1.00 90.77 634 ALA A C 1
ATOM 4842 O O . ALA A 1 657 ? 152.376 67.458 76.868 1.00 88.40 634 ALA A O 1
ATOM 4844 N N . GLU A 1 658 ? 150.307 67.433 75.976 1.00 93.64 635 GLU A N 1
ATOM 4845 C CA . GLU A 1 658 ? 149.857 66.176 76.572 1.00 92.72 635 GLU A CA 1
ATOM 4846 C C . GLU A 1 658 ? 150.928 65.092 76.481 1.00 87.77 635 GLU A C 1
ATOM 4847 O O . GLU A 1 658 ? 151.150 64.339 77.435 1.00 81.57 635 GLU A O 1
ATOM 4853 N N . GLY A 1 659 ? 151.603 65.020 75.337 1.00 89.06 636 GLY A N 1
ATOM 4854 C CA . GLY A 1 659 ? 152.761 64.159 75.186 1.00 88.71 636 GLY A CA 1
ATOM 4855 C C . GLY A 1 659 ? 153.879 64.468 76.164 1.00 85.96 636 GLY A C 1
ATOM 4856 O O . GLY A 1 659 ? 154.167 63.671 77.063 1.00 81.77 636 GLY A O 1
ATOM 4857 N N . ARG A 1 660 ? 154.512 65.633 76.010 1.00 88.16 637 ARG A N 1
ATOM 4858 C CA . ARG A 1 660 ? 155.598 66.024 76.904 1.00 85.03 637 ARG A CA 1
ATOM 4859 C C . ARG A 1 660 ? 155.173 66.113 78.368 1.00 82.25 637 ARG A C 1
ATOM 4860 O O . ARG A 1 660 ? 156.037 66.289 79.234 1.00 82.41 637 ARG A O 1
ATOM 4868 N N . TRP A 1 661 ? 153.881 66.007 78.672 1.00 81.83 638 TRP A N 1
ATOM 4869 C CA . TRP A 1 661 ? 153.463 65.810 80.055 1.00 83.30 638 TRP A CA 1
ATOM 4870 C C . TRP A 1 661 ? 153.470 64.322 80.399 1.00 80.31 638 TRP A C 1
ATOM 4871 O O . TRP A 1 661 ? 154.139 63.905 81.350 1.00 79.11 638 TRP A O 1
ATOM 4882 N N . ALA A 1 662 ? 152.752 63.515 79.607 1.00 80.96 639 ALA A N 1
ATOM 4883 C CA . ALA A 1 662 ? 152.677 62.074 79.846 1.00 79.60 639 ALA A CA 1
ATOM 4884 C C . ALA A 1 662 ? 154.056 61.462 80.045 1.00 76.57 639 ALA A C 1
ATOM 4885 O O . ALA A 1 662 ? 154.250 60.617 80.929 1.00 73.71 639 ALA A O 1
ATOM 4887 N N . LEU A 1 663 ? 155.025 61.884 79.228 1.00 76.92 640 LEU A N 1
ATOM 4888 C CA . LEU A 1 663 ? 156.397 61.412 79.370 1.00 73.20 640 LEU A CA 1
ATOM 4889 C C . LEU A 1 663 ? 156.914 61.628 80.788 1.00 72.45 640 LEU A C 1
ATOM 4890 O O . LEU A 1 663 ? 157.542 60.735 81.373 1.00 72.38 640 LEU A O 1
ATOM 4895 N N . ARG A 1 664 ? 156.624 62.794 81.372 1.00 71.25 641 ARG A N 1
ATOM 4896 C CA . ARG A 1 664 ? 157.107 63.099 82.716 1.00 71.34 641 ARG A CA 1
ATOM 4897 C C . ARG A 1 664 ? 156.349 62.323 83.785 1.00 68.52 641 ARG A C 1
ATOM 4898 O O . ARG A 1 664 ? 156.901 62.042 84.854 1.00 64.31 641 ARG A O 1
ATOM 4906 N N . VAL A 1 665 ? 155.089 61.980 83.529 1.00 71.56 642 VAL A N 1
ATOM 4907 C CA . VAL A 1 665 ? 154.362 61.134 84.467 1.00 73.40 642 VAL A CA 1
ATOM 4908 C C . VAL A 1 665 ? 154.932 59.720 84.451 1.00 71.37 642 VAL A C 1
ATOM 4909 O O . VAL A 1 665 ? 155.243 59.146 85.502 1.00 68.42 642 VAL A O 1
ATOM 4913 N N . LEU A 1 666 ? 155.070 59.137 83.255 1.00 70.34 643 LEU A N 1
ATOM 4914 C CA . LEU A 1 666 ? 155.657 57.806 83.132 1.00 66.80 643 LEU A CA 1
ATOM 4915 C C . LEU A 1 666 ? 156.997 57.732 83.852 1.00 66.15 643 LEU A C 1
ATOM 4916 O O . LEU A 1 666 ? 157.197 56.882 84.726 1.00 65.15 643 LEU A O 1
ATOM 4921 N N . ALA A 1 667 ? 157.921 58.642 83.514 1.00 65.51 644 ALA A N 1
ATOM 4922 C CA . ALA A 1 667 ? 159.255 58.598 84.103 1.00 60.84 644 ALA A CA 1
ATOM 4923 C C . ALA A 1 667 ? 159.177 58.603 85.623 1.00 62.06 644 ALA A C 1
ATOM 4924 O O . ALA A 1 667 ? 159.859 57.820 86.295 1.00 60.36 644 ALA A O 1
ATOM 4926 N N . ARG A 1 668 ? 158.299 59.439 86.176 1.00 65.97 645 ARG A N 1
ATOM 4927 C CA . ARG A 1 668 ? 158.087 59.469 87.619 1.00 66.07 645 ARG A CA 1
ATOM 4928 C C . ARG A 1 668 ? 157.555 58.133 88.125 1.00 65.86 645 ARG A C 1
ATOM 4929 O O . ARG A 1 668 ? 157.995 57.632 89.168 1.00 63.50 645 ARG A O 1
ATOM 4937 N N . LEU A 1 669 ? 156.611 57.537 87.392 1.00 70.62 646 LEU A N 1
ATOM 4938 C CA . LEU A 1 669 ? 156.119 56.206 87.749 1.00 70.06 646 LEU A CA 1
ATOM 4939 C C . LEU A 1 669 ? 157.191 55.140 87.540 1.00 65.51 646 LEU A C 1
ATOM 4940 O O . LEU A 1 669 ? 157.366 54.265 88.394 1.00 67.75 646 LEU A O 1
ATOM 4945 N N . TYR A 1 670 ? 157.946 55.214 86.433 1.00 63.78 647 TYR A N 1
ATOM 4946 C CA . TYR A 1 670 ? 158.949 54.183 86.146 1.00 61.22 647 TYR A CA 1
ATOM 4947 C C . TYR A 1 670 ? 160.122 54.231 87.120 1.00 59.01 647 TYR A C 1
ATOM 4948 O O . TYR A 1 670 ? 160.654 53.184 87.499 1.00 60.59 647 TYR A O 1
ATOM 4957 N N . ALA A 1 671 ? 160.552 55.427 87.521 1.00 59.75 648 ALA A N 1
ATOM 4958 C CA . ALA A 1 671 ? 161.886 55.570 88.106 1.00 59.30 648 ALA A CA 1
ATOM 4959 C C . ALA A 1 671 ? 162.122 54.674 89.318 1.00 56.42 648 ALA A C 1
ATOM 4960 O O . ALA A 1 671 ? 163.120 53.931 89.321 1.00 56.89 648 ALA A O 1
ATOM 4962 N N . PRO A 1 672 ? 161.291 54.678 90.366 1.00 59.21 649 PRO A N 1
ATOM 4963 C CA . PRO A 1 672 ? 161.588 53.761 91.479 1.00 57.50 649 PRO A CA 1
ATOM 4964 C C . PRO A 1 672 ? 161.398 52.297 91.101 1.00 57.00 649 PRO A C 1
ATOM 4965 O O . PRO A 1 672 ? 162.165 51.441 91.566 1.00 54.70 649 PRO A O 1
ATOM 4969 N N . ARG A 1 673 ? 160.406 51.988 90.254 1.00 58.21 650 ARG A N 1
ATOM 4970 C CA . ARG A 1 673 ? 160.222 50.617 89.767 1.00 60.83 650 ARG A CA 1
ATOM 4971 C C . ARG A 1 673 ? 161.480 50.102 89.075 1.00 59.18 650 ARG A C 1
ATOM 4972 O O . ARG A 1 673 ? 162.000 49.044 89.437 1.00 59.55 650 ARG A O 1
ATOM 4980 N N . TYR A 1 674 ? 162.002 50.847 88.093 1.00 54.53 651 TYR A N 1
ATOM 4981 C CA . TYR A 1 674 ? 163.278 50.470 87.490 1.00 53.38 651 TYR A CA 1
ATOM 4982 C C . TYR A 1 674 ? 164.339 50.226 88.557 1.00 58.14 651 TYR A C 1
ATOM 4983 O O . TYR A 1 674 ? 165.108 49.260 88.463 1.00 58.53 651 TYR A O 1
ATOM 4992 N N . PHE A 1 675 ? 164.369 51.069 89.605 1.00 55.13 652 PHE A N 1
ATOM 4993 C CA . PHE A 1 675 ? 165.437 50.972 90.601 1.00 55.08 652 PHE A CA 1
ATOM 4994 C C . PHE A 1 675 ? 165.227 49.783 91.530 1.00 56.79 652 PHE A C 1
ATOM 4995 O O . PHE A 1 675 ? 166.163 49.016 91.793 1.00 58.73 652 PHE A O 1
ATOM 5003 N N . GLN A 1 676 ? 164.005 49.611 92.039 1.00 57.04 653 GLN A N 1
ATOM 5004 C CA . GLN A 1 676 ? 163.748 48.537 92.999 1.00 60.91 653 GLN A CA 1
ATOM 5005 C C . GLN A 1 676 ? 163.977 47.155 92.387 1.00 61.42 653 GLN A C 1
ATOM 5006 O O . GLN A 1 676 ? 164.437 46.235 93.073 1.00 62.77 653 GLN A O 1
ATOM 5012 N N . ARG A 1 677 ? 163.687 46.990 91.100 1.00 61.06 654 ARG A N 1
ATOM 5013 C CA . ARG A 1 677 ? 163.835 45.672 90.490 1.00 60.20 654 ARG A CA 1
ATOM 5014 C C . ARG A 1 677 ? 165.273 45.383 90.088 1.00 63.30 654 ARG A C 1
ATOM 5015 O O . ARG A 1 677 ? 165.753 44.258 90.275 1.00 64.10 654 ARG A O 1
ATOM 5023 N N . LEU A 1 678 ? 165.970 46.371 89.528 1.00 60.81 655 LEU A N 1
ATOM 5024 C CA . LEU A 1 678 ? 167.270 46.104 88.929 1.00 61.88 655 LEU A CA 1
ATOM 5025 C C . LEU A 1 678 ? 168.439 46.363 89.874 1.00 70.07 655 LEU A C 1
ATOM 5026 O O . LEU A 1 678 ? 169.412 45.598 89.855 1.00 74.61 655 LEU A O 1
ATOM 5031 N N . ARG A 1 679 ? 168.384 47.408 90.715 1.00 64.85 656 ARG A N 1
ATOM 5032 C CA . ARG A 1 679 ? 169.495 47.644 91.639 1.00 67.79 656 ARG A CA 1
ATOM 5033 C C . ARG A 1 679 ? 169.383 46.762 92.877 1.00 70.11 656 ARG A C 1
ATOM 5034 O O . ARG A 1 679 ? 170.352 46.107 93.279 1.00 64.17 656 ARG A O 1
ATOM 5042 N N . VAL A 1 680 ? 168.200 46.732 93.480 1.00 71.48 657 VAL A N 1
ATOM 5043 C CA . VAL A 1 680 ? 168.000 46.172 94.809 1.00 73.83 657 VAL A CA 1
ATOM 5044 C C . VAL A 1 680 ? 167.666 44.690 94.709 1.00 75.42 657 VAL A C 1
ATOM 5045 O O . VAL A 1 680 ? 168.351 43.849 95.306 1.00 75.72 657 VAL A O 1
ATOM 5049 N N . GLU A 1 681 ? 166.617 44.361 93.946 1.00 71.07 658 GLU A N 1
ATOM 5050 C CA . GLU A 1 681 ? 166.115 42.992 93.914 1.00 71.63 658 GLU A CA 1
ATOM 5051 C C . GLU A 1 681 ? 167.022 42.058 93.123 1.00 81.53 658 GLU A C 1
ATOM 5052 O O . GLU A 1 681 ? 166.891 40.830 93.248 1.00 85.14 658 GLU A O 1
ATOM 5058 N N . ARG A 1 682 ? 167.939 42.600 92.315 1.00 77.49 659 ARG A N 1
ATOM 5059 C CA . ARG A 1 682 ? 168.772 41.727 91.497 1.00 80.32 659 ARG A CA 1
ATOM 5060 C C . ARG A 1 682 ? 170.201 42.244 91.279 1.00 84.60 659 ARG A C 1
ATOM 5061 O O . ARG A 1 682 ? 170.911 41.692 90.433 1.00 89.92 659 ARG A O 1
ATOM 5069 N N . ASN A 1 683 ? 170.686 43.226 92.047 1.00 81.91 660 ASN A N 1
ATOM 5070 C CA . ASN A 1 683 ? 172.102 43.627 91.980 1.00 83.88 660 ASN A CA 1
ATOM 5071 C C . ASN A 1 683 ? 172.609 43.727 90.550 1.00 83.25 660 ASN A C 1
ATOM 5072 O O . ASN A 1 683 ? 173.786 43.457 90.305 1.00 86.51 660 ASN A O 1
ATOM 5077 N N . VAL A 1 684 ? 171.741 44.011 89.574 1.00 80.24 661 VAL A N 1
ATOM 5078 C CA . VAL A 1 684 ? 172.189 43.855 88.190 1.00 78.38 661 VAL A CA 1
ATOM 5079 C C . VAL A 1 684 ? 173.350 44.774 87.885 1.00 75.81 661 VAL A C 1
ATOM 5080 O O . VAL A 1 684 ? 174.022 44.594 86.870 1.00 70.17 661 VAL A O 1
ATOM 5084 N N . GLY A 1 685 ? 173.610 45.754 88.740 1.00 75.95 662 GLY A N 1
ATOM 5085 C CA . GLY A 1 685 ? 174.818 46.540 88.604 1.00 69.16 662 GLY A CA 1
ATOM 5086 C C . GLY A 1 685 ? 174.837 47.647 89.626 1.00 70.74 662 GLY A C 1
ATOM 5087 O O . GLY A 1 685 ? 173.877 47.857 90.377 1.00 73.32 662 GLY A O 1
ATOM 5088 N N . TYR A 1 686 ? 175.950 48.370 89.630 1.00 68.69 663 TYR A N 1
ATOM 5089 C CA . TYR A 1 686 ? 176.165 49.475 90.550 1.00 69.03 663 TYR A CA 1
ATOM 5090 C C . TYR A 1 686 ? 175.736 50.823 89.979 1.00 67.42 663 TYR A C 1
ATOM 5091 O O . TYR A 1 686 ? 175.863 51.843 90.671 1.00 66.96 663 TYR A O 1
ATOM 5100 N N . VAL A 1 687 ? 175.266 50.852 88.733 1.00 61.59 664 VAL A N 1
ATOM 5101 C CA . VAL A 1 687 ? 174.600 52.006 88.146 1.00 60.04 664 VAL A CA 1
ATOM 5102 C C . VAL A 1 687 ? 173.296 51.512 87.529 1.00 58.03 664 VAL A C 1
ATOM 5103 O O . VAL A 1 687 ? 173.308 50.580 86.713 1.00 56.95 664 VAL A O 1
ATOM 5107 N N . VAL A 1 688 ? 172.174 52.124 87.929 1.00 54.86 665 VAL A N 1
ATOM 5108 C CA . VAL A 1 688 ? 170.818 51.747 87.531 1.00 52.89 665 VAL A CA 1
ATOM 5109 C C . VAL A 1 688 ? 169.946 52.985 87.640 1.00 50.10 665 VAL A C 1
ATOM 5110 O O . VAL A 1 688 ? 169.770 53.524 88.736 1.00 55.28 665 VAL A O 1
ATOM 5114 N N . GLN A 1 689 ? 169.369 53.436 86.527 1.00 53.14 666 GLN A N 1
ATOM 5115 C CA . GLN A 1 689 ? 168.590 54.668 86.572 1.00 51.62 666 GLN A CA 1
ATOM 5116 C C . GLN A 1 689 ? 167.674 54.809 85.361 1.00 51.95 666 GLN A C 1
ATOM 5117 O O . GLN A 1 689 ? 168.109 54.688 84.210 1.00 53.22 666 GLN A O 1
ATOM 5123 N N . CYS A 1 690 ? 166.413 55.101 85.645 1.00 52.75 667 CYS A N 1
ATOM 5124 C CA . CYS A 1 690 ? 165.420 55.519 84.670 1.00 50.88 667 CYS A CA 1
ATOM 5125 C C . CYS A 1 690 ? 165.007 56.957 84.990 1.00 56.89 667 CYS A C 1
ATOM 5126 O O . CYS A 1 690 ? 164.539 57.237 86.101 1.00 56.03 667 CYS A O 1
ATOM 5129 N N . THR A 1 691 ? 165.158 57.861 84.020 1.00 51.59 668 THR A N 1
ATOM 5130 C CA . THR A 1 691 ? 164.869 59.271 84.248 1.00 54.51 668 THR A CA 1
ATOM 5131 C C . THR A 1 691 ? 164.460 59.950 82.944 1.00 54.96 668 THR A C 1
ATOM 5132 O O . THR A 1 691 ? 165.034 59.667 81.887 1.00 50.91 668 THR A O 1
ATOM 5136 N N . PHE A 1 692 ? 163.468 60.844 83.022 1.00 51.05 669 PHE A N 1
ATOM 5137 C CA . PHE A 1 692 ? 163.265 61.809 81.950 1.00 51.44 669 PHE A CA 1
ATOM 5138 C C . PHE A 1 692 ? 164.571 62.534 81.688 1.00 54.54 669 PHE A C 1
ATOM 5139 O O . PHE A 1 692 ? 165.316 62.844 82.618 1.00 54.17 669 PHE A O 1
ATOM 5147 N N . HIS A 1 693 ? 164.854 62.786 80.412 1.00 54.52 670 HIS A N 1
ATOM 5148 C CA . HIS A 1 693 ? 166.091 63.422 80.001 1.00 48.00 670 HIS A CA 1
ATOM 5149 C C . HIS A 1 693 ? 165.804 64.234 78.755 1.00 58.29 670 HIS A C 1
ATOM 5150 O O . HIS A 1 693 ? 164.871 63.937 78.004 1.00 57.42 670 HIS A O 1
ATOM 5157 N N . ARG A 1 694 ? 166.623 65.264 78.554 1.00 58.86 671 ARG A N 1
ATOM 5158 C CA . ARG A 1 694 ? 166.417 66.267 77.520 1.00 52.87 671 ARG A CA 1
ATOM 5159 C C . ARG A 1 694 ? 167.777 66.558 76.913 1.00 54.54 671 ARG A C 1
ATOM 5160 O O . ARG A 1 694 ? 168.709 66.936 77.628 1.00 51.27 671 ARG A O 1
ATOM 5168 N N . CYS A 1 695 ? 167.917 66.310 75.615 1.00 54.65 672 CYS A N 1
ATOM 5169 C CA . CYS A 1 695 ? 169.226 66.296 74.977 1.00 50.55 672 CYS A CA 1
ATOM 5170 C C . CYS A 1 695 ? 169.070 66.909 73.604 1.00 53.54 672 CYS A C 1
ATOM 5171 O O . CYS A 1 695 ? 168.181 66.505 72.850 1.00 57.14 672 CYS A O 1
ATOM 5174 N N . THR A 1 696 ? 169.929 67.883 73.299 1.00 57.87 673 THR A N 1
ATOM 5175 C CA . THR A 1 696 ? 169.869 68.713 72.100 1.00 53.71 673 THR A CA 1
ATOM 5176 C C . THR A 1 696 ? 168.440 68.971 71.641 1.00 57.16 673 THR A C 1
ATOM 5177 O O . THR A 1 696 ? 168.119 68.777 70.466 1.00 53.52 673 THR A O 1
ATOM 5181 N N . HIS A 1 697 ? 167.580 69.392 72.570 1.00 59.33 674 HIS A N 1
ATOM 5182 C CA . HIS A 1 697 ? 166.192 69.793 72.382 1.00 64.36 674 HIS A CA 1
ATOM 5183 C C . HIS A 1 697 ? 165.243 68.597 72.284 1.00 62.50 674 HIS A C 1
ATOM 5184 O O . HIS A 1 697 ? 164.028 68.801 72.280 1.00 66.28 674 HIS A O 1
ATOM 5191 N N . VAL A 1 698 ? 165.742 67.365 72.221 1.00 58.67 675 VAL A N 1
ATOM 5192 C CA . VAL A 1 698 ? 164.895 66.176 72.171 1.00 58.74 675 VAL A CA 1
ATOM 5193 C C . VAL A 1 698 ? 164.605 65.720 73.597 1.00 57.54 675 VAL A C 1
ATOM 5194 O O . VAL A 1 698 ? 165.531 65.420 74.362 1.00 56.33 675 VAL A O 1
ATOM 5198 N N . GLU A 1 699 ? 163.323 65.695 73.961 1.00 52.66 676 GLU A N 1
ATOM 5199 C CA . GLU A 1 699 ? 162.876 65.138 75.228 1.00 55.84 676 GLU A CA 1
ATOM 5200 C C . GLU A 1 699 ? 162.555 63.645 75.069 1.00 62.45 676 GLU A C 1
ATOM 5201 O O . GLU A 1 699 ? 162.114 63.180 74.012 1.00 61.01 676 GLU A O 1
ATOM 5207 N N . GLY A 1 700 ? 162.791 62.888 76.130 1.00 61.66 677 GLY A N 1
ATOM 5208 C CA . GLY A 1 700 ? 162.499 61.471 76.080 1.00 59.71 677 GLY A CA 1
ATOM 5209 C C . GLY A 1 700 ? 162.746 60.825 77.423 1.00 57.45 677 GLY A C 1
ATOM 5210 O O . GLY A 1 700 ? 162.929 61.505 78.438 1.00 59.63 677 GLY A O 1
ATOM 5211 N N . LEU A 1 701 ? 162.741 59.496 77.420 1.00 55.24 678 LEU A N 1
ATOM 5212 C CA . LEU A 1 701 ? 163.025 58.730 78.619 1.00 53.82 678 LEU A CA 1
ATOM 5213 C C . LEU A 1 701 ? 164.346 58.005 78.417 1.00 48.51 678 LEU A C 1
ATOM 5214 O O . LEU A 1 701 ? 164.615 57.482 77.334 1.00 52.47 678 LEU A O 1
ATOM 5219 N N . LEU A 1 702 ? 165.180 58.016 79.456 1.00 46.69 679 LEU A N 1
ATOM 5220 C CA . LEU A 1 702 ? 166.558 57.548 79.404 1.00 47.26 679 LEU A CA 1
ATOM 5221 C C . LEU A 1 702 ? 166.740 56.387 80.368 1.00 51.56 679 LEU A C 1
ATOM 5222 O O . LEU A 1 702 ? 166.299 56.461 81.516 1.00 55.79 679 LEU A O 1
ATOM 5227 N N . PHE A 1 703 ? 167.377 55.316 79.901 1.00 45.19 680 PHE A N 1
ATOM 5228 C CA . PHE A 1 703 ? 167.694 54.171 80.732 1.00 46.37 680 PHE A CA 1
ATOM 5229 C C . PHE A 1 703 ? 169.200 54.022 80.770 1.00 44.55 680 PHE A C 1
ATOM 5230 O O . PHE A 1 703 ? 169.856 54.083 79.728 1.00 44.61 680 PHE A O 1
ATOM 5238 N N . ALA A 1 704 ? 169.746 53.801 81.959 1.00 45.45 681 ALA A N 1
ATOM 5239 C CA . ALA A 1 704 ? 171.189 53.674 82.103 1.00 47.75 681 ALA A CA 1
ATOM 5240 C C . ALA A 1 704 ? 171.484 52.530 83.056 1.00 51.35 681 ALA A C 1
ATOM 5241 O O . ALA A 1 704 ? 170.873 52.448 84.128 1.00 46.54 681 ALA A O 1
ATOM 5243 N N . LEU A 1 705 ? 172.396 51.640 82.649 1.00 50.48 682 LEU A N 1
ATOM 5244 C CA . LEU A 1 705 ? 172.801 50.492 83.450 1.00 46.77 682 LEU A CA 1
ATOM 5245 C C . LEU A 1 705 ? 174.272 50.230 83.194 1.00 49.03 682 LEU A C 1
ATOM 5246 O O . LEU A 1 705 ? 174.757 50.431 82.079 1.00 51.40 682 LEU A O 1
ATOM 5251 N N . GLN A 1 706 ? 174.981 49.817 84.235 1.00 49.27 683 GLN A N 1
ATOM 5252 C CA . GLN A 1 706 ? 176.343 49.338 84.074 1.00 53.11 683 GLN A CA 1
ATOM 5253 C C . GLN A 1 706 ? 176.557 48.200 85.066 1.00 59.54 683 GLN A C 1
ATOM 5254 O O . GLN A 1 706 ? 176.142 48.281 86.223 1.00 59.44 683 GLN A O 1
ATOM 5260 N N . SER A 1 707 ? 177.169 47.124 84.591 1.00 62.38 684 SER A N 1
ATOM 5261 C CA . SER A 1 707 ? 177.298 45.911 85.371 1.00 60.85 684 SER A CA 1
ATOM 5262 C C . SER A 1 707 ? 178.682 45.331 85.164 1.00 58.27 684 SER A C 1
ATOM 5263 O O . SER A 1 707 ? 179.262 45.467 84.083 1.00 57.62 684 SER A O 1
ATOM 5266 N N . PRO A 1 708 ? 179.239 44.691 86.187 1.00 63.67 685 PRO A N 1
ATOM 5267 C CA . PRO A 1 708 ? 180.472 43.915 86.018 1.00 67.82 685 PRO A CA 1
ATOM 5268 C C . PRO A 1 708 ? 180.265 42.464 85.589 1.00 68.03 685 PRO A C 1
ATOM 5269 O O . PRO A 1 708 ? 181.259 41.762 85.369 1.00 66.27 685 PRO A O 1
ATOM 5273 N N . THR A 1 709 ? 179.022 41.995 85.456 1.00 64.27 686 THR A N 1
ATOM 5274 C CA . THR A 1 709 ? 178.756 40.631 85.013 1.00 71.87 686 THR A CA 1
ATOM 5275 C C . THR A 1 709 ? 177.858 40.563 83.782 1.00 71.91 686 THR A C 1
ATOM 5276 O O . THR A 1 709 ? 178.214 39.883 82.816 1.00 75.15 686 THR A O 1
ATOM 5280 N N . PHE A 1 710 ? 176.711 41.244 83.763 1.00 67.94 687 PHE A N 1
ATOM 5281 C CA . PHE A 1 710 ? 175.837 41.133 82.600 1.00 65.61 687 PHE A CA 1
ATOM 5282 C C . PHE A 1 710 ? 176.411 41.893 81.407 1.00 67.45 687 PHE A C 1
ATOM 5283 O O . PHE A 1 710 ? 177.202 42.823 81.560 1.00 73.99 687 PHE A O 1
ATOM 5291 N N . THR A 1 711 ? 176.002 41.497 80.205 1.00 59.23 688 THR A N 1
ATOM 5292 C CA . THR A 1 711 ? 176.486 42.206 79.028 1.00 63.50 688 THR A CA 1
ATOM 5293 C C . THR A 1 711 ? 175.524 43.320 78.645 1.00 56.22 688 THR A C 1
ATOM 5294 O O . THR A 1 711 ? 174.393 43.405 79.127 1.00 52.24 688 THR A O 1
ATOM 5298 N N . ALA A 1 712 ? 175.985 44.175 77.739 1.00 57.36 689 ALA A N 1
ATOM 5299 C CA . ALA A 1 712 ? 175.138 45.269 77.286 1.00 59.58 689 ALA A CA 1
ATOM 5300 C C . ALA A 1 712 ? 173.843 44.732 76.704 1.00 57.03 689 ALA A C 1
ATOM 5301 O O . ALA A 1 712 ? 172.761 45.284 76.935 1.00 55.10 689 ALA A O 1
ATOM 5303 N N . GLU A 1 713 ? 173.933 43.633 75.967 1.00 61.93 690 GLU A N 1
ATOM 5304 C CA . GLU A 1 713 ? 172.740 43.086 75.350 1.00 59.24 690 GLU A CA 1
ATOM 5305 C C . GLU A 1 713 ? 171.857 42.399 76.382 1.00 57.87 690 GLU A C 1
ATOM 5306 O O . GLU A 1 713 ? 170.626 42.465 76.277 1.00 58.06 690 GLU A O 1
ATOM 5312 N N . GLN A 1 714 ? 172.452 41.793 77.415 1.00 53.23 691 GLN A N 1
ATOM 5313 C CA . GLN A 1 714 ? 171.648 41.281 78.524 1.00 55.10 691 GLN A CA 1
ATOM 5314 C C . GLN A 1 714 ? 170.980 42.408 79.301 1.00 55.25 691 GLN A C 1
ATOM 5315 O O . GLN A 1 714 ? 169.851 42.252 79.782 1.00 52.96 691 GLN A O 1
ATOM 5321 N N . LEU A 1 715 ? 171.672 43.546 79.458 1.00 58.50 692 LEU A N 1
ATOM 5322 C CA . LEU A 1 715 ? 171.068 44.692 80.136 1.00 52.01 692 LEU A CA 1
ATOM 5323 C C . LEU A 1 715 ? 169.945 45.278 79.300 1.00 48.46 692 LEU A C 1
ATOM 5324 O O . LEU A 1 715 ? 168.889 45.631 79.836 1.00 46.72 692 LEU A O 1
ATOM 5329 N N . ARG A 1 716 ? 170.141 45.344 77.977 1.00 49.95 693 ARG A N 1
ATOM 5330 C CA . ARG A 1 716 ? 169.060 45.721 77.065 1.00 52.51 693 ARG A CA 1
ATOM 5331 C C . ARG A 1 716 ? 167.842 44.835 77.256 1.00 50.89 693 ARG A C 1
ATOM 5332 O O . ARG A 1 716 ? 166.699 45.305 77.139 1.00 46.61 693 ARG A O 1
ATOM 5340 N N . GLN A 1 717 ? 168.077 43.558 77.584 1.00 51.89 694 GLN A N 1
ATOM 5341 C CA . GLN A 1 717 ? 166.992 42.594 77.742 1.00 53.20 694 GLN A CA 1
ATOM 5342 C C . GLN A 1 717 ? 166.141 42.908 78.962 1.00 49.67 694 GLN A C 1
ATOM 5343 O O . GLN A 1 717 ? 164.905 42.882 78.888 1.00 48.92 694 GLN A O 1
ATOM 5349 N N . LEU A 1 718 ? 166.783 43.192 80.100 1.00 51.66 695 LEU A N 1
ATOM 5350 C CA . LEU A 1 718 ? 166.029 43.585 81.290 1.00 50.81 695 LEU A CA 1
ATOM 5351 C C . LEU A 1 718 ? 165.267 44.884 81.074 1.00 49.77 695 LEU A C 1
ATOM 5352 O O . LEU A 1 718 ? 164.165 45.048 81.600 1.00 51.28 695 LEU A O 1
ATOM 5357 N N . THR A 1 719 ? 165.829 45.826 80.314 1.00 46.93 696 THR A N 1
ATOM 5358 C CA . THR A 1 719 ? 165.069 47.045 80.051 1.00 49.66 696 THR A CA 1
ATOM 5359 C C . THR A 1 719 ? 163.910 46.755 79.108 1.00 50.14 696 THR A C 1
ATOM 5360 O O . THR A 1 719 ? 162.792 47.247 79.320 1.00 45.40 696 THR A O 1
ATOM 5364 N N . ASP A 1 720 ? 164.163 45.948 78.066 1.00 51.66 697 ASP A N 1
ATOM 5365 C CA . ASP A 1 720 ? 163.080 45.409 77.242 1.00 48.88 697 ASP A CA 1
ATOM 5366 C C . ASP A 1 720 ? 162.026 44.723 78.103 1.00 47.89 697 ASP A C 1
ATOM 5367 O O . ASP A 1 720 ? 160.827 44.991 77.974 1.00 46.31 697 ASP A O 1
ATOM 5372 N N . GLU A 1 721 ? 162.468 43.826 78.990 1.00 47.84 698 GLU A N 1
ATOM 5373 C CA . GLU A 1 721 ? 161.560 43.152 79.908 1.00 49.88 698 GLU A CA 1
ATOM 5374 C C . GLU A 1 721 ? 160.818 44.151 80.772 1.00 56.78 698 GLU A C 1
ATOM 5375 O O . GLU A 1 721 ? 159.599 44.039 80.970 1.00 58.43 698 GLU A O 1
ATOM 5381 N N . PHE A 1 722 ? 161.545 45.139 81.301 1.00 58.59 699 PHE A N 1
ATOM 5382 C CA . PHE A 1 722 ? 160.933 46.117 82.189 1.00 57.36 699 PHE A CA 1
ATOM 5383 C C . PHE A 1 722 ? 159.843 46.911 81.481 1.00 55.28 699 PHE A C 1
ATOM 5384 O O . PHE A 1 722 ? 158.793 47.199 82.070 1.00 62.61 699 PHE A O 1
ATOM 5392 N N . LEU A 1 723 ? 160.067 47.279 80.223 1.00 52.02 700 LEU A N 1
ATOM 5393 C CA . LEU A 1 723 ? 159.039 48.023 79.504 1.00 58.11 700 LEU A CA 1
ATOM 5394 C C . LEU A 1 723 ? 157.765 47.217 79.312 1.00 62.88 700 LEU A C 1
ATOM 5395 O O . LEU A 1 723 ? 156.699 47.812 79.157 1.00 63.98 700 LEU A O 1
ATOM 5400 N N . GLN A 1 724 ? 157.849 45.882 79.311 1.00 66.46 701 GLN A N 1
ATOM 5401 C CA . GLN A 1 724 ? 156.641 45.077 79.187 1.00 71.72 701 GLN A CA 1
ATOM 5402 C C . GLN A 1 724 ? 155.885 45.022 80.509 1.00 71.13 701 GLN A C 1
ATOM 5403 O O . GLN A 1 724 ? 154.651 45.082 80.521 1.00 75.78 701 GLN A O 1
ATOM 5409 N N . GLN A 1 725 ? 156.604 44.919 81.627 1.00 63.88 702 GLN A N 1
ATOM 5410 C CA . GLN A 1 725 ? 155.949 44.959 82.930 1.00 66.86 702 GLN A CA 1
ATOM 5411 C C . GLN A 1 725 ? 155.094 46.218 83.083 1.00 75.39 702 GLN A C 1
ATOM 5412 O O . GLN A 1 725 ? 153.907 46.137 83.421 1.00 75.80 702 GLN A O 1
ATOM 5418 N N . MET A 1 726 ? 155.674 47.400 82.820 1.00 72.59 703 MET A N 1
ATOM 5419 C CA . MET A 1 726 ? 154.870 48.620 82.864 1.00 77.77 703 MET A CA 1
ATOM 5420 C C . MET A 1 726 ? 153.834 48.666 81.750 1.00 78.68 703 MET A C 1
ATOM 5421 O O . MET A 1 726 ? 152.799 49.315 81.916 1.00 81.78 703 MET A O 1
ATOM 5426 N N . HIS A 1 727 ? 154.062 47.977 80.632 1.00 77.14 704 HIS A N 1
ATOM 5427 C CA . HIS A 1 727 ? 153.015 47.900 79.618 1.00 83.30 704 HIS A CA 1
ATOM 5428 C C . HIS A 1 727 ? 151.724 47.322 80.194 1.00 89.12 704 HIS A C 1
ATOM 5429 O O . HIS A 1 727 ? 150.625 47.804 79.886 1.00 90.62 704 HIS A O 1
ATOM 5436 N N . HIS A 1 728 ? 151.841 46.295 81.042 1.00 87.57 705 HIS A N 1
ATOM 5437 C CA . HIS A 1 728 ? 150.698 45.698 81.723 1.00 89.05 705 HIS A CA 1
ATOM 5438 C C . HIS A 1 728 ? 150.425 46.353 83.077 1.00 89.54 705 HIS A C 1
ATOM 5439 O O . HIS A 1 728 ? 149.310 46.828 83.315 1.00 95.74 705 HIS A O 1
ATOM 5446 N N . GLU A 1 729 ? 151.431 46.400 83.965 1.00 82.08 706 GLU A N 1
ATOM 5447 C CA . GLU A 1 729 ? 151.224 46.892 85.327 1.00 83.46 706 GLU A CA 1
ATOM 5448 C C . GLU A 1 729 ? 150.639 48.302 85.383 1.00 91.09 706 GLU A C 1
ATOM 5449 O O . GLU A 1 729 ? 149.982 48.640 86.375 1.00 94.29 706 GLU A O 1
ATOM 5455 N N . LEU A 1 730 ? 150.868 49.133 84.355 1.00 93.05 707 LEU A N 1
ATOM 5456 C CA . LEU A 1 730 ? 150.506 50.549 84.445 1.00 94.17 707 LEU A CA 1
ATOM 5457 C C . LEU A 1 730 ? 149.000 50.734 84.522 1.00 98.44 707 LEU A C 1
ATOM 5458 O O . LEU A 1 730 ? 148.519 51.642 85.208 1.00 103.35 707 LEU A O 1
ATOM 5463 N N . THR A 1 731 ? 148.240 49.900 83.811 1.00 96.07 708 THR A N 1
ATOM 5464 C CA . THR A 1 731 ? 146.790 49.972 83.921 1.00 96.70 708 THR A CA 1
ATOM 5465 C C . THR A 1 731 ? 146.337 49.804 85.371 1.00 97.55 708 THR A C 1
ATOM 5466 O O . THR A 1 731 ? 145.383 50.460 85.806 1.00 99.62 708 THR A O 1
ATOM 5470 N N . HIS A 1 732 ? 147.041 48.970 86.148 1.00 97.31 709 HIS A N 1
ATOM 5471 C CA . HIS A 1 732 ? 146.641 48.642 87.519 1.00 98.76 709 HIS A CA 1
ATOM 5472 C C . HIS A 1 732 ? 147.150 49.607 88.593 1.00 99.11 709 HIS A C 1
ATOM 5473 O O . HIS A 1 732 ? 147.349 49.173 89.734 1.00 98.94 709 HIS A O 1
ATOM 5480 N N . VAL A 1 733 ? 147.381 50.888 88.288 1.00 98.61 710 VAL A N 1
ATOM 5481 C CA . VAL A 1 733 ? 147.925 51.814 89.284 1.00 95.56 710 VAL A CA 1
ATOM 5482 C C . VAL A 1 733 ? 146.788 52.537 89.986 1.00 90.75 710 VAL A C 1
ATOM 5483 O O . VAL A 1 733 ? 145.898 53.105 89.335 1.00 83.97 710 VAL A O 1
ATOM 5487 N N . SER A 1 734 ? 146.833 52.521 91.319 1.00 93.20 711 SER A N 1
ATOM 5488 C CA . SER A 1 734 ? 145.802 53.146 92.136 1.00 93.89 711 SER A CA 1
ATOM 5489 C C . SER A 1 734 ? 145.620 54.591 91.715 1.00 92.74 711 SER A C 1
ATOM 5490 O O . SER A 1 734 ? 146.580 55.363 91.687 1.00 98.07 711 SER A O 1
ATOM 5493 N N . VAL A 1 735 ? 144.385 54.942 91.360 1.00 94.48 712 VAL A N 1
ATOM 5494 C CA . VAL A 1 735 ? 144.046 56.264 90.843 1.00 95.89 712 VAL A CA 1
ATOM 5495 C C . VAL A 1 735 ? 144.536 57.343 91.802 1.00 94.07 712 VAL A C 1
ATOM 5496 O O . VAL A 1 735 ? 144.767 58.488 91.399 1.00 90.90 712 VAL A O 1
ATOM 5500 N N . GLY A 1 736 ? 144.709 56.978 93.074 1.00 95.29 713 GLY A N 1
ATOM 5501 C CA . GLY A 1 736 ? 145.257 57.914 94.037 1.00 96.61 713 GLY A CA 1
ATOM 5502 C C . GLY A 1 736 ? 146.744 58.142 93.849 1.00 97.59 713 GLY A C 1
ATOM 5503 O O . GLY A 1 736 ? 147.222 59.273 93.958 1.00 103.01 713 GLY A O 1
ATOM 5504 N N . GLU A 1 737 ? 147.499 57.075 93.569 1.00 93.55 714 GLU A N 1
ATOM 5505 C CA . GLU A 1 737 ? 148.913 57.254 93.252 1.00 94.85 714 GLU A CA 1
ATOM 5506 C C . GLU A 1 737 ? 149.109 58.045 91.959 1.00 96.33 714 GLU A C 1
ATOM 5507 O O . GLU A 1 737 ? 150.096 58.780 91.837 1.00 99.65 714 GLU A O 1
ATOM 5513 N N . LEU A 1 738 ? 148.197 57.922 90.982 1.00 92.86 715 LEU A N 1
ATOM 5514 C CA . LEU A 1 738 ? 148.352 58.710 89.759 1.00 91.32 715 LEU A CA 1
ATOM 5515 C C . LEU A 1 738 ? 147.926 60.157 89.975 1.00 95.74 715 LEU A C 1
ATOM 5516 O O . LEU A 1 738 ? 148.611 61.084 89.525 1.00 95.85 715 LEU A O 1
ATOM 5521 N N . GLU A 1 739 ? 146.788 60.369 90.639 1.00 97.39 716 GLU A N 1
ATOM 5522 C CA . GLU A 1 739 ? 146.394 61.727 91.002 1.00 95.96 716 GLU A CA 1
ATOM 5523 C C . GLU A 1 739 ? 147.467 62.393 91.851 1.00 98.85 716 GLU A C 1
ATOM 5524 O O . GLU A 1 739 ? 147.831 63.551 91.612 1.00 99.26 716 GLU A O 1
ATOM 5530 N N . GLN A 1 740 ? 147.999 61.665 92.834 1.00 98.54 717 GLN A N 1
ATOM 5531 C CA . GLN A 1 740 ? 149.106 62.182 93.634 1.00 98.30 717 GLN A CA 1
ATOM 5532 C C . GLN A 1 740 ? 150.321 62.490 92.767 1.00 97.81 717 GLN A C 1
ATOM 5533 O O . GLN A 1 740 ? 150.962 63.535 92.933 1.00 95.50 717 GLN A O 1
ATOM 5539 N N . THR A 1 741 ? 150.653 61.594 91.831 1.00 98.67 718 THR A N 1
ATOM 5540 C CA . THR A 1 741 ? 151.869 61.770 91.039 1.00 96.56 718 THR A CA 1
ATOM 5541 C C . THR A 1 741 ? 151.751 62.964 90.101 1.00 92.26 718 THR A C 1
ATOM 5542 O O . THR A 1 741 ? 152.738 63.667 89.855 1.00 91.87 718 THR A O 1
ATOM 5546 N N . GLN A 1 742 ? 150.553 63.213 89.571 1.00 92.40 719 GLN A N 1
ATOM 5547 C CA . GLN A 1 742 ? 150.345 64.394 88.741 1.00 95.85 719 GLN A CA 1
ATOM 5548 C C . GLN A 1 742 ? 150.225 65.689 89.544 1.00 96.48 719 GLN A C 1
ATOM 5549 O O . GLN A 1 742 ? 150.532 66.759 89.004 1.00 97.62 719 GLN A O 1
ATOM 5555 N N . GLN A 1 743 ? 149.793 65.627 90.810 1.00 93.17 720 GLN A N 1
ATOM 5556 C CA . GLN A 1 743 ? 149.713 66.842 91.620 1.00 96.23 720 GLN A CA 1
ATOM 5557 C C . GLN A 1 743 ? 151.078 67.285 92.141 1.00 95.95 720 GLN A C 1
ATOM 5558 O O . GLN A 1 743 ? 151.315 68.491 92.279 1.00 97.43 720 GLN A O 1
ATOM 5564 N N . ALA A 1 744 ? 151.983 66.347 92.439 1.00 93.60 721 ALA A N 1
ATOM 5565 C CA . ALA A 1 744 ? 153.348 66.735 92.795 1.00 92.04 721 ALA A CA 1
ATOM 5566 C C . ALA A 1 744 ? 154.130 67.176 91.563 1.00 92.24 721 ALA A C 1
ATOM 5567 O O . ALA A 1 744 ? 154.949 68.105 91.631 1.00 90.58 721 ALA A O 1
ATOM 5569 N N . LEU A 1 745 ? 153.884 66.517 90.427 1.00 91.17 722 LEU A N 1
ATOM 5570 C CA . LEU A 1 745 ? 154.488 66.934 89.166 1.00 90.77 722 LEU A CA 1
ATOM 5571 C C . LEU A 1 745 ? 154.088 68.354 88.815 1.00 93.36 722 LEU A C 1
ATOM 5572 O O . LEU A 1 745 ? 154.934 69.179 88.462 1.00 97.15 722 LEU A O 1
ATOM 5577 N N . GLN A 1 746 ? 152.795 68.656 88.921 1.00 93.91 723 GLN A N 1
ATOM 5578 C CA . GLN A 1 746 ? 152.266 69.937 88.466 1.00 97.20 723 GLN A CA 1
ATOM 5579 C C . GLN A 1 746 ? 152.693 71.096 89.364 1.00 96.15 723 GLN A C 1
ATOM 5580 O O . GLN A 1 746 ? 153.004 72.184 88.865 1.00 93.36 723 GLN A O 1
ATOM 5586 N N . GLN A 1 747 ? 152.698 70.888 90.684 1.00 96.64 724 GLN A N 1
ATOM 5587 C CA . GLN A 1 747 ? 153.179 71.917 91.598 1.00 93.53 724 GLN A CA 1
ATOM 5588 C C . GLN A 1 747 ? 154.626 72.281 91.290 1.00 97.92 724 GLN A C 1
ATOM 5589 O O . GLN A 1 747 ? 154.944 73.450 91.037 1.00 99.23 724 GLN A O 1
ATOM 5595 N N . ASN A 1 748 ? 155.521 71.283 91.297 1.00 94.58 725 ASN A N 1
ATOM 5596 C CA . ASN A 1 748 ? 156.933 71.544 91.024 1.00 95.45 725 ASN A CA 1
ATOM 5597 C C . ASN A 1 748 ? 157.112 72.196 89.661 1.00 98.36 725 ASN A C 1
ATOM 5598 O O . ASN A 1 748 ? 157.878 73.159 89.522 1.00 103.10 725 ASN A O 1
ATOM 5603 N N . LEU A 1 749 ? 156.389 71.714 88.652 1.00 93.95 726 LEU A N 1
ATOM 5604 C CA . LEU A 1 749 ? 156.736 72.122 87.298 1.00 95.69 726 LEU A CA 1
ATOM 5605 C C . LEU A 1 749 ? 156.276 73.541 87.008 1.00 99.72 726 LEU A C 1
ATOM 5606 O O . LEU A 1 749 ? 156.993 74.295 86.338 1.00 101.92 726 LEU A O 1
ATOM 5611 N N . GLN A 1 750 ? 155.119 73.953 87.548 1.00 99.03 727 GLN A N 1
ATOM 5612 C CA . GLN A 1 750 ? 154.579 75.258 87.167 1.00 97.89 727 GLN A CA 1
ATOM 5613 C C . GLN A 1 750 ? 155.470 76.398 87.649 1.00 93.19 727 GLN A C 1
ATOM 5614 O O . GLN A 1 750 ? 155.415 77.498 87.100 1.00 89.58 727 GLN A O 1
ATOM 5620 N N . ARG A 1 751 ? 156.305 76.157 88.653 1.00 94.52 728 ARG A N 1
ATOM 5621 C CA . ARG A 1 751 ? 157.191 77.200 89.151 1.00 90.68 728 ARG A CA 1
ATOM 5622 C C . ARG A 1 751 ? 158.394 77.380 88.227 1.00 90.55 728 ARG A C 1
ATOM 5623 O O . ARG A 1 751 ? 159.032 76.409 87.804 1.00 92.43 728 ARG A O 1
ATOM 5631 N N . LEU A 1 752 ? 158.665 78.638 87.885 1.00 89.41 729 LEU A N 1
ATOM 5632 C CA . LEU A 1 752 ? 159.816 79.062 87.101 1.00 87.62 729 LEU A CA 1
ATOM 5633 C C . LEU A 1 752 ? 160.976 79.364 88.041 1.00 86.71 729 LEU A C 1
ATOM 5634 O O . LEU A 1 752 ? 160.773 79.801 89.175 1.00 87.87 729 LEU A O 1
ATOM 5639 N N . SER A 1 753 ? 162.195 79.143 87.558 1.00 84.55 730 SER A N 1
ATOM 5640 C CA . SER A 1 753 ? 163.348 79.156 88.447 1.00 82.68 730 SER A CA 1
ATOM 5641 C C . SER A 1 753 ? 163.560 80.532 89.073 1.00 86.74 730 SER A C 1
ATOM 5642 O O . SER A 1 753 ? 163.099 81.571 88.573 1.00 85.41 730 SER A O 1
ATOM 5645 N N . ALA A 1 754 ? 164.270 80.515 90.201 1.00 83.92 731 ALA A N 1
ATOM 5646 C CA . ALA A 1 754 ? 164.664 81.753 90.857 1.00 85.77 731 ALA A CA 1
ATOM 5647 C C . ALA A 1 754 ? 165.670 82.520 90.004 1.00 82.14 731 ALA A C 1
ATOM 5648 O O . ALA A 1 754 ? 165.372 83.612 89.504 1.00 86.74 731 ALA A O 1
ATOM 5650 N N . GLU A 1 755 ? 166.857 81.950 89.810 1.00 76.56 732 GLU A N 1
ATOM 5651 C CA . GLU A 1 755 ? 167.904 82.628 89.066 1.00 73.11 732 GLU A CA 1
ATOM 5652 C C . GLU A 1 755 ? 167.399 83.007 87.679 1.00 73.88 732 GLU A C 1
ATOM 5653 O O . GLU A 1 755 ? 166.589 82.283 87.095 1.00 75.40 732 GLU A O 1
ATOM 5659 N N . PRO A 1 756 ? 167.822 84.150 87.137 1.00 76.56 733 PRO A N 1
ATOM 5660 C CA . PRO A 1 756 ? 167.236 84.610 85.868 1.00 75.96 733 PRO A CA 1
ATOM 5661 C C . PRO A 1 756 ? 167.813 83.926 84.640 1.00 68.67 733 PRO A C 1
ATOM 5662 O O . PRO A 1 756 ? 167.203 84.019 83.567 1.00 66.19 733 PRO A O 1
ATOM 5666 N N . LEU A 1 757 ? 168.957 83.247 84.757 1.00 69.38 734 LEU A N 1
ATOM 5667 C CA . LEU A 1 757 ? 169.506 82.517 83.617 1.00 67.55 734 LEU A CA 1
ATOM 5668 C C . LEU A 1 757 ? 168.716 81.239 83.359 1.00 66.73 734 LEU A C 1
ATOM 5669 O O . LEU A 1 757 ? 168.168 81.045 82.267 1.00 62.05 734 LEU A O 1
ATOM 5674 N N . GLN A 1 758 ? 168.660 80.341 84.353 1.00 68.81 735 GLN A N 1
ATOM 5675 C CA . GLN A 1 758 ? 167.796 79.171 84.247 1.00 68.60 735 GLN A CA 1
ATOM 5676 C C . GLN A 1 758 ? 166.398 79.593 83.823 1.00 68.60 735 GLN A C 1
ATOM 5677 O O . GLN A 1 758 ? 165.830 79.050 82.868 1.00 61.89 735 GLN A O 1
ATOM 5683 N N . ARG A 1 759 ? 165.861 80.626 84.485 1.00 71.39 736 ARG A N 1
ATOM 5684 C CA . ARG A 1 759 ? 164.545 81.162 84.142 1.00 71.84 736 ARG A CA 1
ATOM 5685 C C . ARG A 1 759 ? 164.482 81.634 82.696 1.00 65.16 736 ARG A C 1
ATOM 5686 O O . ARG A 1 759 ? 163.415 81.587 82.081 1.00 63.83 736 ARG A O 1
ATOM 5694 N N . ALA A 1 760 ? 165.611 82.091 82.142 1.00 62.82 737 ALA A N 1
ATOM 5695 C CA . ALA A 1 760 ? 165.652 82.514 80.746 1.00 62.04 737 ALA A CA 1
ATOM 5696 C C . ALA A 1 760 ? 165.607 81.318 79.805 1.00 64.40 737 ALA A C 1
ATOM 5697 O O . ALA A 1 760 ? 164.856 81.318 78.823 1.00 62.76 737 ALA A O 1
ATOM 5699 N N . ARG A 1 761 ? 166.427 80.298 80.083 1.00 64.58 738 ARG A N 1
ATOM 5700 C CA . ARG A 1 761 ? 166.405 79.072 79.293 1.00 62.65 738 ARG A CA 1
ATOM 5701 C C . ARG A 1 761 ? 165.030 78.411 79.349 1.00 66.41 738 ARG A C 1
ATOM 5702 O O . ARG A 1 761 ? 164.466 78.049 78.310 1.00 64.90 738 ARG A O 1
ATOM 5710 N N . GLU A 1 762 ? 164.465 78.266 80.556 1.00 66.68 739 GLU A N 1
ATOM 5711 C CA . GLU A 1 762 ? 163.158 77.622 80.701 1.00 70.86 739 GLU A CA 1
ATOM 5712 C C . GLU A 1 762 ? 162.093 78.331 79.874 1.00 72.07 739 GLU A C 1
ATOM 5713 O O . GLU A 1 762 ? 161.202 77.689 79.310 1.00 79.01 739 GLU A O 1
ATOM 5719 N N . ILE A 1 763 ? 162.158 79.656 79.800 1.00 75.53 740 ILE A N 1
ATOM 5720 C CA . ILE A 1 763 ? 161.199 80.422 79.014 1.00 74.34 740 ILE A CA 1
ATOM 5721 C C . ILE A 1 763 ? 161.480 80.195 77.537 1.00 74.62 740 ILE A C 1
ATOM 5722 O O . ILE A 1 763 ? 160.662 79.601 76.826 1.00 78.53 740 ILE A O 1
ATOM 5727 N N . ALA A 1 764 ? 162.656 80.626 77.079 1.00 72.41 741 ALA A N 1
ATOM 5728 C CA . ALA A 1 764 ? 162.942 80.719 75.653 1.00 73.28 741 ALA A CA 1
ATOM 5729 C C . ALA A 1 764 ? 163.328 79.393 74.999 1.00 70.69 741 ALA A C 1
ATOM 5730 O O . ALA A 1 764 ? 163.407 79.344 73.768 1.00 71.40 741 ALA A O 1
ATOM 5732 N N . LEU A 1 765 ? 163.572 78.324 75.760 1.00 72.90 742 LEU A N 1
ATOM 5733 C CA . LEU A 1 765 ? 163.929 77.047 75.138 1.00 77.25 742 LEU A CA 1
ATOM 5734 C C . LEU A 1 765 ? 163.027 75.904 75.606 1.00 77.09 742 LEU A C 1
ATOM 5735 O O . LEU A 1 765 ? 162.251 75.357 74.815 1.00 76.54 742 LEU A O 1
ATOM 5740 N N . GLU A 1 766 ? 163.112 75.552 76.893 1.00 76.54 743 GLU A N 1
ATOM 5741 C CA . GLU A 1 766 ? 162.393 74.392 77.420 1.00 77.45 743 GLU A CA 1
ATOM 5742 C C . GLU A 1 766 ? 160.882 74.493 77.207 1.00 79.30 743 GLU A C 1
ATOM 5743 O O . GLU A 1 766 ? 160.226 73.483 76.930 1.00 87.36 743 GLU A O 1
ATOM 5749 N N . ASN A 1 767 ? 160.309 75.688 77.374 1.00 81.38 744 ASN A N 1
ATOM 5750 C CA . ASN A 1 767 ? 158.860 75.929 77.272 1.00 82.52 744 ASN A CA 1
ATOM 5751 C C . ASN A 1 767 ? 158.093 75.345 78.458 1.00 84.17 744 ASN A C 1
ATOM 5752 O O . ASN A 1 767 ? 157.039 74.733 78.285 1.00 86.28 744 ASN A O 1
ATOM 5757 N N . ARG A 1 768 ? 158.598 75.587 79.673 1.00 83.01 745 ARG A N 1
ATOM 5758 C CA . ARG A 1 768 ? 158.070 74.881 80.840 1.00 83.14 745 ARG A CA 1
ATOM 5759 C C . ARG A 1 768 ? 156.587 75.161 81.063 1.00 87.72 745 ARG A C 1
ATOM 5760 O O . ARG A 1 768 ? 155.824 74.247 81.398 1.00 89.34 745 ARG A O 1
ATOM 5768 N N . ALA A 1 769 ? 156.154 76.409 80.874 1.00 93.41 746 ALA A N 1
ATOM 5769 C CA . ALA A 1 769 ? 154.740 76.738 81.045 1.00 92.51 746 ALA A CA 1
ATOM 5770 C C . ALA A 1 769 ? 153.839 75.778 80.269 1.00 93.17 746 ALA A C 1
ATOM 5771 O O . ALA A 1 769 ? 152.868 75.242 80.813 1.00 96.11 746 ALA A O 1
ATOM 5773 N N . THR A 1 770 ? 154.172 75.514 79.003 1.00 91.82 747 THR A N 1
ATOM 5774 C CA . THR A 1 770 ? 153.265 74.753 78.147 1.00 93.85 747 THR A CA 1
ATOM 5775 C C . THR A 1 770 ? 153.094 73.318 78.634 1.00 102.92 747 THR A C 1
ATOM 5776 O O . THR A 1 770 ? 151.993 72.754 78.551 1.00 108.62 747 THR A O 1
ATOM 5780 N N . ILE A 1 771 ? 154.174 72.713 79.146 1.00 101.98 748 ILE A N 1
ATOM 5781 C CA . ILE A 1 771 ? 154.173 71.295 79.507 1.00 97.62 748 ILE A CA 1
ATOM 5782 C C . ILE A 1 771 ? 153.046 70.960 80.479 1.00 96.14 748 ILE A C 1
ATOM 5783 O O . ILE A 1 771 ? 152.449 69.879 80.392 1.00 93.11 748 ILE A O 1
ATOM 5785 N N . ALA A 1 772 ? 152.705 71.888 81.384 1.00 98.31 749 ALA A N 1
ATOM 5786 C CA . ALA A 1 772 ? 151.654 71.680 82.379 1.00 100.09 749 ALA A CA 1
ATOM 5787 C C . ALA A 1 772 ? 150.288 72.228 81.972 1.00 100.31 749 ALA A C 1
ATOM 5788 O O . ALA A 1 772 ? 149.325 72.057 82.728 1.00 98.35 749 ALA A O 1
ATOM 5790 N N . ALA A 1 773 ? 150.182 72.905 80.822 1.00 102.51 750 ALA A N 1
ATOM 5791 C CA . ALA A 1 773 ? 148.866 73.260 80.294 1.00 100.11 750 ALA A CA 1
ATOM 5792 C C . ALA A 1 773 ? 147.983 72.028 80.161 1.00 100.93 750 ALA A C 1
ATOM 5793 O O . ALA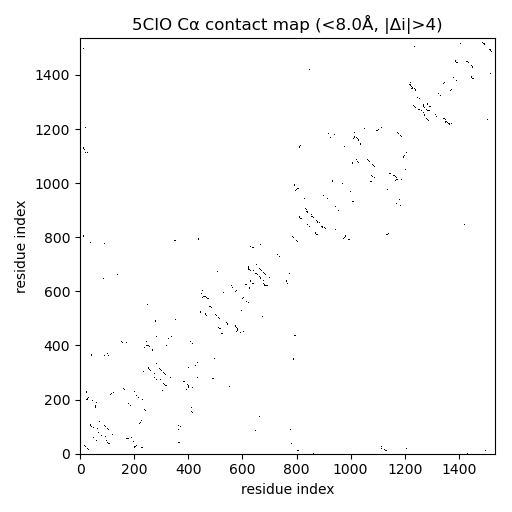 A 1 773 ? 146.782 72.074 80.455 1.00 101.98 750 ALA A O 1
ATOM 5795 N N . ALA A 1 774 ? 148.568 70.909 79.740 1.00 97.52 751 ALA A N 1
ATOM 5796 C CA . ALA A 1 774 ? 147.810 69.692 79.493 1.00 94.85 751 ALA A CA 1
ATOM 5797 C C . ALA A 1 774 ? 147.373 68.977 80.769 1.00 96.08 751 ALA A C 1
ATOM 5798 O O . ALA A 1 774 ? 146.480 68.126 80.703 1.00 99.71 751 ALA A O 1
ATOM 5800 N N . ALA A 1 775 ? 147.957 69.296 81.921 1.00 94.57 752 ALA A N 1
ATOM 5801 C CA . ALA A 1 775 ? 147.731 68.511 83.147 1.00 92.48 752 ALA A CA 1
ATOM 5802 C C . ALA A 1 775 ? 146.420 68.838 83.877 1.00 93.91 752 ALA A C 1
ATOM 5803 O O . ALA A 1 775 ? 145.994 69.993 83.909 1.00 94.39 752 ALA A O 1
ATOM 5805 N N . PRO A 1 776 ? 145.780 67.825 84.486 1.00 91.79 753 PRO A N 1
ATOM 5806 C CA . PRO A 1 776 ? 146.109 66.398 84.505 1.00 92.96 753 PRO A CA 1
ATOM 5807 C C . PRO A 1 776 ? 145.609 65.642 83.276 1.00 90.39 753 PRO A C 1
ATOM 5808 O O . PRO A 1 776 ? 145.013 66.230 82.364 1.00 88.08 753 PRO A O 1
ATOM 5812 N N . ILE A 1 777 ? 145.862 64.332 83.286 1.00 90.00 754 ILE A N 1
ATOM 5813 C CA . ILE A 1 777 ? 145.596 63.402 82.194 1.00 91.42 754 ILE A CA 1
ATOM 5814 C C . ILE A 1 777 ? 144.895 62.174 82.771 1.00 91.24 754 ILE A C 1
ATOM 5815 O O . ILE A 1 777 ? 145.076 61.833 83.943 1.00 90.68 754 ILE A O 1
ATOM 5820 N N . THR A 1 778 ? 144.086 61.501 81.958 1.00 95.43 755 THR A N 1
ATOM 5821 C CA . THR A 1 778 ? 143.504 60.242 82.400 1.00 93.72 755 THR A CA 1
ATOM 5822 C C . THR A 1 778 ? 144.339 59.071 81.893 1.00 93.75 755 THR A C 1
ATOM 5823 O O . THR A 1 778 ? 145.195 59.225 81.014 1.00 89.74 755 THR A O 1
ATOM 5827 N N . LEU A 1 779 ? 144.094 57.895 82.488 1.00 95.99 756 LEU A N 1
ATOM 5828 C CA . LEU A 1 779 ? 144.930 56.728 82.222 1.00 95.27 756 LEU A CA 1
ATOM 5829 C C . LEU A 1 779 ? 144.884 56.360 80.742 1.00 95.49 756 LEU A C 1
ATOM 5830 O O . LEU A 1 779 ? 145.884 55.885 80.186 1.00 95.57 756 LEU A O 1
ATOM 5835 N N . THR A 1 780 ? 143.763 56.650 80.067 1.00 93.78 757 THR A N 1
ATOM 5836 C CA . THR A 1 780 ? 143.599 56.214 78.682 1.00 93.32 757 THR A CA 1
ATOM 5837 C C . THR A 1 780 ? 144.612 56.881 77.757 1.00 94.58 757 THR A C 1
ATOM 5838 O O . THR A 1 780 ? 145.127 56.240 76.829 1.00 95.04 757 THR A O 1
ATOM 5842 N N . GLN A 1 781 ? 144.933 58.155 77.989 1.00 94.78 758 GLN A N 1
ATOM 5843 C CA . GLN A 1 781 ? 145.961 58.721 77.128 1.00 93.75 758 GLN A CA 1
ATOM 5844 C C . GLN A 1 781 ? 147.340 58.749 77.787 1.00 89.68 758 GLN A C 1
ATOM 5845 O O . GLN A 1 781 ? 148.335 58.933 77.085 1.00 88.95 758 GLN A O 1
ATOM 5851 N N . LEU A 1 782 ? 147.452 58.508 79.096 1.00 86.95 759 LEU A N 1
ATOM 5852 C CA . LEU A 1 782 ? 148.768 58.146 79.629 1.00 85.94 759 LEU A CA 1
ATOM 5853 C C . LEU A 1 782 ? 149.291 56.884 78.949 1.00 87.18 759 LEU A C 1
ATOM 5854 O O . LEU A 1 782 ? 150.410 56.869 78.417 1.00 87.09 759 LEU A O 1
ATOM 5859 N N . LEU A 1 783 ? 148.481 55.816 78.953 1.00 88.49 760 LEU A N 1
ATOM 5860 C CA . LEU A 1 783 ? 148.856 54.597 78.242 1.00 84.49 760 LEU A CA 1
ATOM 5861 C C . LEU A 1 783 ? 148.852 54.794 76.740 1.00 82.38 760 LEU A C 1
ATOM 5862 O O . LEU A 1 783 ? 149.593 54.100 76.036 1.00 82.37 760 LEU A O 1
ATOM 5867 N N . HIS A 1 784 ? 148.006 55.682 76.214 1.00 82.69 761 HIS A N 1
ATOM 5868 C CA . HIS A 1 784 ? 148.125 55.999 74.794 1.00 88.41 761 HIS A CA 1
ATOM 5869 C C . HIS A 1 784 ? 149.523 56.515 74.482 1.00 87.30 761 HIS A C 1
ATOM 5870 O O . HIS A 1 784 ? 150.150 56.112 73.492 1.00 85.88 761 HIS A O 1
ATOM 5877 N N . TRP A 1 785 ? 150.031 57.404 75.335 1.00 86.03 762 TRP A N 1
ATOM 5878 C CA . TRP A 1 785 ? 151.354 57.969 75.120 1.00 86.47 762 TRP A CA 1
ATOM 5879 C C . TRP A 1 785 ? 152.452 56.957 75.409 1.00 84.31 762 TRP A C 1
ATOM 5880 O O . TRP A 1 785 ? 153.496 56.968 74.746 1.00 81.65 762 TRP A O 1
ATOM 5891 N N . GLN A 1 786 ? 152.233 56.071 76.378 1.00 82.82 763 GLN A N 1
ATOM 5892 C CA . GLN A 1 786 ? 153.196 55.004 76.620 1.00 84.04 763 GLN A CA 1
ATOM 5893 C C . GLN A 1 786 ? 153.357 54.104 75.397 1.00 84.19 763 GLN A C 1
ATOM 5894 O O . GLN A 1 786 ? 154.456 53.607 75.123 1.00 82.42 763 GLN A O 1
ATOM 5900 N N . GLN A 1 787 ? 152.278 53.879 74.648 1.00 82.47 764 GLN A N 1
ATOM 5901 C CA . GLN A 1 787 ? 152.397 53.075 73.437 1.00 84.34 764 GLN A CA 1
ATOM 5902 C C . GLN A 1 787 ? 153.341 53.741 72.440 1.00 85.19 764 GLN A C 1
ATOM 5903 O O . GLN A 1 787 ? 154.408 53.200 72.130 1.00 84.80 764 GLN A O 1
ATOM 5909 N N . ARG A 1 788 ? 152.989 54.949 71.975 1.00 86.83 765 ARG A N 1
ATOM 5910 C CA . ARG A 1 788 ? 153.798 55.654 70.977 1.00 86.73 765 ARG A CA 1
ATOM 5911 C C . ARG A 1 788 ? 155.278 55.695 71.351 1.00 83.95 765 ARG A C 1
ATOM 5912 O O . ARG A 1 788 ? 156.146 55.615 70.470 1.00 80.99 765 ARG A O 1
ATOM 5920 N N . LEU A 1 789 ? 155.584 55.774 72.649 1.00 81.20 766 LEU A N 1
ATOM 5921 C CA . LEU A 1 789 ? 156.967 55.942 73.079 1.00 79.23 766 LEU A CA 1
ATOM 5922 C C . LEU A 1 789 ? 157.788 54.679 72.855 1.00 78.94 766 LEU A C 1
ATOM 5923 O O . LEU A 1 789 ? 158.965 54.758 72.492 1.00 77.81 766 LEU A O 1
ATOM 5928 N N . PHE A 1 790 ? 157.195 53.507 73.069 1.00 78.52 767 PHE A N 1
ATOM 5929 C CA . PHE A 1 790 ? 157.973 52.286 73.142 1.00 78.59 767 PHE A CA 1
ATOM 5930 C C . PHE A 1 790 ? 157.602 51.191 72.141 1.00 85.22 767 PHE A C 1
ATOM 5931 O O . PHE A 1 790 ? 158.416 50.284 71.947 1.00 85.47 767 PHE A O 1
ATOM 5939 N N . VAL A 1 791 ? 156.437 51.225 71.500 1.00 88.32 768 VAL A N 1
ATOM 5940 C CA . VAL A 1 791 ? 156.144 50.237 70.460 1.00 93.43 768 VAL A CA 1
ATOM 5941 C C . VAL A 1 791 ? 156.549 50.747 69.073 1.00 98.58 768 VAL A C 1
ATOM 5942 O O . VAL A 1 791 ? 157.320 50.087 68.368 1.00 99.42 768 VAL A O 1
ATOM 5946 N N . ALA A 1 792 ? 156.085 51.946 68.688 1.00 100.08 769 ALA A N 1
ATOM 5947 C CA . ALA A 1 792 ? 156.266 52.520 67.337 1.00 104.68 769 ALA A CA 1
ATOM 5948 C C . ALA A 1 792 ? 156.234 51.482 66.202 1.00 98.30 769 ALA A C 1
ATOM 5949 O O . ALA A 1 792 ? 157.267 50.987 65.755 1.00 96.00 769 ALA A O 1
ATOM 5951 N N . HIS B 1 10 ? 177.980 52.645 96.811 1.00 53.00 -13 HIS B N 1
ATOM 5952 C CA . HIS B 1 10 ? 178.103 53.853 95.999 1.00 52.65 -13 HIS B CA 1
ATOM 5953 C C . HIS B 1 10 ? 176.867 54.122 95.162 1.00 57.29 -13 HIS B C 1
ATOM 5954 O O . HIS B 1 10 ? 176.180 53.197 94.740 1.00 64.67 -13 HIS B O 1
ATOM 5961 N N . SER B 1 11 ? 176.618 55.407 94.912 1.00 61.48 -12 SER B N 1
ATOM 5962 C CA . SER B 1 11 ? 175.406 55.855 94.238 1.00 60.54 -12 SER B CA 1
ATOM 5963 C C . SER B 1 11 ? 175.233 55.186 92.880 1.00 64.61 -12 SER B C 1
ATOM 5964 O O . SER B 1 11 ? 176.202 54.955 92.150 1.00 67.13 -12 SER B O 1
ATOM 5967 N N . SER B 1 12 ? 173.977 54.880 92.547 1.00 69.78 -11 SER B N 1
ATOM 5968 C CA . SER B 1 12 ? 173.606 54.274 91.273 1.00 67.70 -11 SER B CA 1
ATOM 5969 C C . SER B 1 12 ? 173.015 55.285 90.299 1.00 71.23 -11 SER B C 1
ATOM 5970 O O . SER B 1 12 ? 172.589 54.893 89.206 1.00 68.51 -11 SER B O 1
ATOM 5973 N N . GLY B 1 13 ? 172.948 56.566 90.676 1.00 70.14 -10 GLY B N 1
ATOM 5974 C CA . GLY B 1 13 ? 172.512 57.581 89.743 1.00 64.22 -10 GLY B CA 1
ATOM 5975 C C . GLY B 1 13 ? 173.615 57.930 88.765 1.00 64.33 -10 GLY B C 1
ATOM 5976 O O . GLY B 1 13 ? 174.798 57.883 89.091 1.00 64.31 -10 GLY B O 1
ATOM 5977 N N . LEU B 1 14 ? 173.205 58.271 87.541 1.00 69.36 -9 LEU B N 1
ATOM 5978 C CA . LEU B 1 14 ? 174.092 58.720 86.467 1.00 71.47 -9 LEU B CA 1
ATOM 5979 C C . LEU B 1 14 ? 173.933 60.195 86.138 1.00 73.28 -9 LEU B C 1
ATOM 5980 O O . LEU B 1 14 ? 174.930 60.921 86.050 1.00 74.14 -9 LEU B O 1
ATOM 5985 N N . VAL B 1 15 ? 172.708 60.647 85.918 1.00 72.57 -8 VAL B N 1
ATOM 5986 C CA . VAL B 1 15 ? 172.417 62.024 85.533 1.00 79.83 -8 VAL B CA 1
ATOM 5987 C C . VAL B 1 15 ? 171.723 62.703 86.709 1.00 88.96 -8 VAL B C 1
ATOM 5988 O O . VAL B 1 15 ? 170.858 62.086 87.342 1.00 83.62 -8 VAL B O 1
ATOM 5992 N N . PRO B 1 16 ? 172.099 63.941 87.056 1.00 103.77 -7 PRO B N 1
ATOM 5993 C CA . PRO B 1 16 ? 171.537 64.592 88.250 1.00 101.01 -7 PRO B CA 1
ATOM 5994 C C . PRO B 1 16 ? 170.169 65.199 87.979 1.00 96.93 -7 PRO B C 1
ATOM 5995 O O . PRO B 1 16 ? 169.939 65.818 86.936 1.00 100.29 -7 PRO B O 1
ATOM 5999 N N . ARG B 1 17 ? 169.258 65.023 88.936 1.00 91.28 -6 ARG B N 1
ATOM 6000 C CA . ARG B 1 17 ? 167.924 65.590 88.797 1.00 95.33 -6 ARG B CA 1
ATOM 6001 C C . ARG B 1 17 ? 167.995 67.114 88.714 1.00 101.01 -6 ARG B C 1
ATOM 6002 O O . ARG B 1 17 ? 168.876 67.752 89.301 1.00 99.68 -6 ARG B O 1
ATOM 6004 N N . GLY B 1 18 ? 167.069 67.694 87.947 1.00 99.43 -5 GLY B N 1
ATOM 6005 C CA . GLY B 1 18 ? 166.921 69.138 87.898 1.00 105.07 -5 GLY B CA 1
ATOM 6006 C C . GLY B 1 18 ? 166.810 69.721 89.292 1.00 102.07 -5 GLY B C 1
ATOM 6007 O O . GLY B 1 18 ? 166.119 69.160 90.146 1.00 100.42 -5 GLY B O 1
ATOM 6008 N N . SER B 1 19 ? 167.506 70.823 89.548 1.00 98.55 -4 SER B N 1
ATOM 6009 C CA . SER B 1 19 ? 167.614 71.373 90.889 1.00 94.57 -4 SER B CA 1
ATOM 6010 C C . SER B 1 19 ? 167.332 72.864 90.837 1.00 91.39 -4 SER B C 1
ATOM 6011 O O . SER B 1 19 ? 167.841 73.568 89.957 1.00 91.56 -4 SER B O 1
ATOM 6014 N N . HIS B 1 20 ? 166.510 73.341 91.771 1.00 94.04 -3 HIS B N 1
ATOM 6015 C CA . HIS B 1 20 ? 166.139 74.750 91.846 1.00 90.14 -3 HIS B CA 1
ATOM 6016 C C . HIS B 1 20 ? 166.658 75.355 93.144 1.00 84.41 -3 HIS B C 1
ATOM 6017 O O . HIS B 1 20 ? 166.371 74.844 94.232 1.00 77.20 -3 HIS B O 1
ATOM 6024 N N . MET B 1 21 ? 167.427 76.439 93.015 1.00 88.51 -2 MET B N 1
ATOM 6025 C CA . MET B 1 21 ? 168.112 77.068 94.136 1.00 77.72 -2 MET B CA 1
ATOM 6026 C C . MET B 1 21 ? 167.115 77.656 95.134 1.00 78.27 -2 MET B C 1
ATOM 6027 O O . MET B 1 21 ? 165.971 77.993 94.802 1.00 75.64 -2 MET B O 1
ATOM 6032 N N . ALA B 1 22 ? 167.589 77.803 96.375 1.00 74.90 -1 ALA B N 1
ATOM 6033 C CA . ALA B 1 22 ? 166.731 78.219 97.478 1.00 72.16 -1 ALA B CA 1
ATOM 6034 C C . ALA B 1 22 ? 166.252 79.672 97.354 1.00 73.70 -1 ALA B C 1
ATOM 6035 O O . ALA B 1 22 ? 165.163 79.999 97.846 1.00 75.45 -1 ALA B O 1
ATOM 6037 N N . SER B 1 23 ? 167.033 80.552 96.712 1.00 75.33 0 SER B N 1
ATOM 6038 C CA . SER B 1 23 ? 166.658 81.961 96.522 1.00 75.18 0 SER B CA 1
ATOM 6039 C C . SER B 1 23 ? 166.625 82.707 97.851 1.00 63.36 0 SER B C 1
ATOM 6040 O O . SER B 1 23 ? 165.581 83.227 98.247 1.00 56.99 0 SER B O 1
ATOM 6043 N N . MET B 1 24 ? 167.764 82.770 98.534 1.00 61.66 1 MET B N 1
ATOM 6044 C CA . MET B 1 24 ? 167.840 83.272 99.897 1.00 57.35 1 MET B CA 1
ATOM 6045 C C . MET B 1 24 ? 168.255 84.751 99.882 1.00 53.09 1 MET B C 1
ATOM 6046 O O . MET B 1 24 ? 168.260 85.417 98.844 1.00 51.32 1 MET B O 1
ATOM 6051 N N . THR B 1 25 ? 168.592 85.277 101.051 1.00 48.42 2 THR B N 1
ATOM 6052 C CA . THR B 1 25 ? 169.257 86.565 101.156 1.00 47.79 2 THR B CA 1
ATOM 6053 C C . THR B 1 25 ? 170.684 86.474 100.597 1.00 52.59 2 THR B C 1
ATOM 6054 O O . THR B 1 25 ? 171.352 85.442 100.737 1.00 52.39 2 THR B O 1
ATOM 6058 N N . LEU B 1 26 ? 171.143 87.542 99.909 1.00 43.37 3 LEU B N 1
ATOM 6059 C CA . LEU B 1 26 ? 172.495 87.597 99.356 1.00 43.01 3 LEU B CA 1
ATOM 6060 C C . LEU B 1 26 ? 173.148 88.935 99.661 1.00 43.27 3 LEU B C 1
ATOM 6061 O O . LEU B 1 26 ? 172.498 89.982 99.599 1.00 42.81 3 LEU B O 1
ATOM 6066 N N . ALA B 1 27 ? 174.441 88.907 99.965 1.00 41.53 4 ALA B N 1
ATOM 6067 C CA . ALA B 1 27 ? 175.181 90.132 100.206 1.00 37.43 4 ALA B CA 1
ATOM 6068 C C . ALA B 1 27 ? 176.231 90.318 99.114 1.00 42.44 4 ALA B C 1
ATOM 6069 O O . ALA B 1 27 ? 176.566 89.366 98.386 1.00 42.97 4 ALA B O 1
ATOM 6071 N N . ALA B 1 28 ? 176.714 91.567 98.983 1.00 37.17 5 ALA B N 1
ATOM 6072 C CA . ALA B 1 28 ? 177.806 91.920 98.075 1.00 34.13 5 ALA B CA 1
ATOM 6073 C C . ALA B 1 28 ? 178.454 93.228 98.521 1.00 38.99 5 ALA B C 1
ATOM 6074 O O . ALA B 1 28 ? 177.761 94.154 98.962 1.00 35.80 5 ALA B O 1
ATOM 6076 N N . SER B 1 29 ? 179.780 93.312 98.375 1.00 37.08 6 SER B N 1
ATOM 6077 C CA . SER B 1 29 ? 180.517 94.521 98.721 1.00 37.38 6 SER B CA 1
ATOM 6078 C C . SER B 1 29 ? 181.338 95.031 97.554 1.00 40.52 6 SER B C 1
ATOM 6079 O O . SER B 1 29 ? 181.941 94.231 96.820 1.00 34.34 6 SER B O 1
ATOM 6082 N N . TRP B 1 30 ? 181.388 96.372 97.425 1.00 39.82 7 TRP B N 1
ATOM 6083 C CA . TRP B 1 30 ? 182.192 97.056 96.409 1.00 35.56 7 TRP B CA 1
ATOM 6084 C C . TRP B 1 30 ? 182.815 98.336 96.938 1.00 37.32 7 TRP B C 1
ATOM 6085 O O . TRP B 1 30 ? 182.389 98.919 97.939 1.00 38.84 7 TRP B O 1
ATOM 6096 N N . GLN B 1 31 ? 183.820 98.781 96.205 1.00 33.39 8 GLN B N 1
ATOM 6097 C CA . GLN B 1 31 ? 184.400 100.102 96.345 1.00 38.62 8 GLN B CA 1
ATOM 6098 C C . GLN B 1 31 ? 184.243 100.773 94.986 1.00 40.32 8 GLN B C 1
ATOM 6099 O O . GLN B 1 31 ? 184.720 100.245 93.976 1.00 40.08 8 GLN B O 1
ATOM 6105 N N . LEU B 1 32 ? 183.549 101.910 94.944 1.00 36.59 9 LEU B N 1
ATOM 6106 C CA . LEU B 1 32 ? 183.503 102.622 93.680 1.00 39.38 9 LEU B CA 1
ATOM 6107 C C . LEU B 1 32 ? 184.874 103.233 93.380 1.00 36.52 9 LEU B C 1
ATOM 6108 O O . LEU B 1 32 ? 185.751 103.346 94.241 1.00 37.13 9 LEU B O 1
ATOM 6113 N N . ASP B 1 33 ? 185.066 103.587 92.119 1.00 39.02 10 ASP B N 1
ATOM 6114 C CA . ASP B 1 33 ? 186.305 104.232 91.693 1.00 45.34 10 ASP B CA 1
ATOM 6115 C C . ASP B 1 33 ? 186.533 105.569 92.385 1.00 40.33 10 ASP B C 1
ATOM 6116 O O . ASP B 1 33 ? 187.689 105.989 92.509 1.00 43.23 10 ASP B O 1
ATOM 6121 N N . ASN B 1 34 ? 185.465 106.221 92.876 1.00 42.19 11 ASN B N 1
ATOM 6122 C CA . ASN B 1 34 ? 185.563 107.469 93.636 1.00 39.57 11 ASN B CA 1
ATOM 6123 C C . ASN B 1 34 ? 185.949 107.252 95.097 1.00 39.53 11 ASN B C 1
ATOM 6124 O O . ASN B 1 34 ? 186.261 108.232 95.793 1.00 40.56 11 ASN B O 1
ATOM 6129 N N . GLY B 1 35 ? 185.936 106.000 95.566 1.00 37.81 12 GLY B N 1
ATOM 6130 C CA . GLY B 1 35 ? 186.280 105.651 96.929 1.00 31.37 12 GLY B CA 1
ATOM 6131 C C . GLY B 1 35 ? 185.116 105.309 97.835 1.00 33.90 12 GLY B C 1
ATOM 6132 O O . GLY B 1 35 ? 185.360 104.934 98.989 1.00 36.28 12 GLY B O 1
ATOM 6133 N N . LEU B 1 36 ? 183.866 105.428 97.374 1.00 30.58 13 LEU B N 1
ATOM 6134 C CA . LEU B 1 36 ? 182.721 104.999 98.181 1.00 32.17 13 LEU B CA 1
ATOM 6135 C C . LEU B 1 36 ? 182.704 103.477 98.420 1.00 33.30 13 LEU B C 1
ATOM 6136 O O . LEU B 1 36 ? 182.739 102.684 97.477 1.00 29.87 13 LEU B O 1
ATOM 6141 N N . ALA B 1 37 ? 182.615 103.080 99.686 1.00 33.60 14 ALA B N 1
ATOM 6142 C CA . ALA B 1 37 ? 182.302 101.703 100.051 1.00 33.07 14 ALA B CA 1
ATOM 6143 C C . ALA B 1 37 ? 180.803 101.455 99.953 1.00 35.89 14 ALA B C 1
ATOM 6144 O O . ALA B 1 37 ? 179.994 102.304 100.361 1.00 35.25 14 ALA B O 1
ATOM 6146 N N . VAL B 1 38 ? 180.439 100.275 99.425 1.00 27.57 15 VAL B N 1
ATOM 6147 C CA . VAL B 1 38 ? 179.056 99.902 99.156 1.00 28.53 15 VAL B CA 1
ATOM 6148 C C . VAL B 1 38 ? 178.821 98.503 99.725 1.00 37.65 15 VAL B C 1
ATOM 6149 O O . VAL B 1 38 ? 179.660 97.605 99.592 1.00 35.90 15 VAL B O 1
ATOM 6153 N N . ARG B 1 39 ? 177.683 98.330 100.373 1.00 36.16 16 ARG B N 1
ATOM 6154 C CA . ARG B 1 39 ? 177.265 97.067 100.947 1.00 30.20 16 ARG B CA 1
ATOM 6155 C C . ARG B 1 39 ? 175.826 96.857 100.493 1.00 31.68 16 ARG B C 1
ATOM 6156 O O . ARG B 1 39 ? 174.933 97.607 100.891 1.00 36.58 16 ARG B O 1
ATOM 6164 N N . ALA B 1 40 ? 175.590 95.890 99.622 1.00 31.69 17 ALA B N 1
ATOM 6165 C CA . ALA B 1 40 ? 174.240 95.596 99.173 1.00 32.59 17 ALA B CA 1
ATOM 6166 C C . ALA B 1 40 ? 173.756 94.281 99.780 1.00 33.90 17 ALA B C 1
ATOM 6167 O O . ALA B 1 40 ? 174.527 93.331 99.930 1.00 34.77 17 ALA B O 1
ATOM 6169 N N . ILE B 1 41 ? 172.477 94.253 100.136 1.00 32.49 18 ILE B N 1
ATOM 6170 C CA . ILE B 1 41 ? 171.815 93.118 100.744 1.00 34.86 18 ILE B CA 1
ATOM 6171 C C . ILE B 1 41 ? 170.533 92.893 99.963 1.00 37.53 18 ILE B C 1
ATOM 6172 O O . ILE B 1 41 ? 169.611 93.710 100.033 1.00 35.97 18 ILE B O 1
ATOM 6177 N N . SER B 1 42 ? 170.467 91.791 99.224 1.00 41.89 19 SER B N 1
ATOM 6178 C CA . SER B 1 42 ? 169.304 91.485 98.406 1.00 41.94 19 SER B CA 1
ATOM 6179 C C . SER B 1 42 ? 168.400 90.520 99.173 1.00 41.11 19 SER B C 1
ATOM 6180 O O . SER B 1 42 ? 168.844 89.448 99.595 1.00 43.23 19 SER B O 1
ATOM 6183 N N . THR B 1 43 ? 167.142 90.925 99.386 1.00 41.87 20 THR B N 1
ATOM 6184 C CA . THR B 1 43 ? 166.165 90.175 100.177 1.00 41.92 20 THR B CA 1
ATOM 6185 C C . THR B 1 43 ? 164.955 89.888 99.289 1.00 41.62 20 THR B C 1
ATOM 6186 O O . THR B 1 43 ? 163.950 90.616 99.326 1.00 42.00 20 THR B O 1
ATOM 6190 N N . PRO B 1 44 ? 165.018 88.833 98.475 1.00 42.05 21 PRO B N 1
ATOM 6191 C CA . PRO B 1 44 ? 163.965 88.608 97.472 1.00 44.42 21 PRO B CA 1
ATOM 6192 C C . PRO B 1 44 ? 162.582 88.535 98.109 1.00 47.58 21 PRO B C 1
ATOM 6193 O O . PRO B 1 44 ? 162.407 87.982 99.195 1.00 44.22 21 PRO B O 1
ATOM 6197 N N . GLY B 1 45 ? 161.601 89.143 97.436 1.00 51.05 22 GLY B N 1
ATOM 6198 C CA . GLY B 1 45 ? 160.229 89.157 97.894 1.00 46.67 22 GLY B CA 1
ATOM 6199 C C . GLY B 1 45 ? 159.885 90.247 98.891 1.00 52.17 22 GLY B C 1
ATOM 6200 O O . GLY B 1 45 ? 158.698 90.492 99.120 1.00 60.53 22 GLY B O 1
ATOM 6201 N N . ALA B 1 46 ? 160.879 90.915 99.476 1.00 49.55 23 ALA B N 1
ATOM 6202 C CA . ALA B 1 46 ? 160.618 91.899 100.522 1.00 54.60 23 ALA B CA 1
ATOM 6203 C C . ALA B 1 46 ? 159.661 92.995 100.054 1.00 54.86 23 ALA B C 1
ATOM 6204 O O . ALA B 1 46 ? 159.594 93.340 98.876 1.00 57.06 23 ALA B O 1
ATOM 6206 N N . GLU B 1 47 ? 158.919 93.551 101.005 1.00 59.50 24 GLU B N 1
ATOM 6207 C CA . GLU B 1 47 ? 158.056 94.690 100.718 1.00 66.02 24 GLU B CA 1
ATOM 6208 C C . GLU B 1 47 ? 158.842 96.001 100.648 1.00 64.56 24 GLU B C 1
ATOM 6209 O O . GLU B 1 47 ? 158.596 96.830 99.760 1.00 65.89 24 GLU B O 1
ATOM 6215 N N . ALA B 1 48 ? 159.781 96.212 101.569 1.00 57.06 25 ALA B N 1
ATOM 6216 C CA . ALA B 1 48 ? 160.471 97.488 101.701 1.00 52.25 25 ALA B CA 1
ATOM 6217 C C . ALA B 1 48 ? 161.884 97.446 101.123 1.00 50.09 25 ALA B C 1
ATOM 6218 O O . ALA B 1 48 ? 162.522 96.389 101.045 1.00 50.53 25 ALA B O 1
ATOM 6220 N N . ALA B 1 49 ? 162.364 98.621 100.729 1.00 36.77 26 ALA B N 1
ATOM 6221 C CA . ALA B 1 49 ? 163.759 98.865 100.405 1.00 39.13 26 ALA B CA 1
ATOM 6222 C C . ALA B 1 49 ? 164.269 100.035 101.251 1.00 42.06 26 ALA B C 1
ATOM 6223 O O . ALA B 1 49 ? 163.503 100.931 101.625 1.00 44.18 26 ALA B O 1
ATOM 6225 N N . ALA B 1 50 ? 165.561 100.038 101.564 1.00 35.14 27 ALA B N 1
ATOM 6226 C CA . ALA B 1 50 ? 166.085 101.082 102.435 1.00 35.62 27 ALA B CA 1
ATOM 6227 C C . ALA B 1 50 ? 167.550 101.342 102.117 1.00 34.88 27 ALA B C 1
ATOM 6228 O O . ALA B 1 50 ? 168.250 100.497 101.551 1.00 28.97 27 ALA B O 1
ATOM 6230 N N . ALA B 1 51 ? 168.010 102.534 102.493 1.00 34.85 28 ALA B N 1
ATOM 6231 C CA . ALA B 1 51 ? 169.363 102.940 102.147 1.00 32.70 28 ALA B CA 1
ATOM 6232 C C . ALA B 1 51 ? 169.908 103.838 103.246 1.00 32.02 28 ALA B C 1
ATOM 6233 O O . ALA B 1 51 ? 169.157 104.539 103.916 1.00 34.40 28 ALA B O 1
ATOM 6235 N N . LEU B 1 52 ? 171.221 103.819 103.428 1.00 28.30 29 LEU B N 1
ATOM 6236 C CA . LEU B 1 52 ? 171.815 104.568 104.521 1.00 27.34 29 LEU B CA 1
ATOM 6237 C C . LEU B 1 52 ? 173.206 104.925 104.082 1.00 29.50 29 LEU B C 1
ATOM 6238 O O . LEU B 1 52 ? 173.947 104.035 103.679 1.00 31.60 29 LEU B O 1
ATOM 6243 N N . VAL B 1 53 ? 173.549 106.213 104.163 1.00 33.72 30 VAL B N 1
ATOM 6244 C CA . VAL B 1 53 ? 174.909 106.690 103.949 1.00 31.35 30 VAL B CA 1
ATOM 6245 C C . VAL B 1 53 ? 175.470 107.122 105.290 1.00 30.99 30 VAL B C 1
ATOM 6246 O O . VAL B 1 53 ? 174.846 107.920 105.997 1.00 34.40 30 VAL B O 1
ATOM 6250 N N . ARG B 1 54 ? 176.640 106.603 105.638 1.00 30.92 31 ARG B N 1
ATOM 6251 C CA . ARG B 1 54 ? 177.341 106.957 106.869 1.00 30.33 31 ARG B CA 1
ATOM 6252 C C . ARG B 1 54 ? 178.601 107.739 106.516 1.00 31.90 31 ARG B C 1
ATOM 6253 O O . ARG B 1 54 ? 179.368 107.332 105.626 1.00 31.90 31 ARG B O 1
ATOM 6261 N N . ILE B 1 55 ? 178.824 108.850 107.214 1.00 29.14 32 ILE B N 1
ATOM 6262 C CA . ILE B 1 55 ? 179.974 109.719 106.970 1.00 29.77 32 ILE B CA 1
ATOM 6263 C C . ILE B 1 55 ? 180.872 109.615 108.188 1.00 28.49 32 ILE B C 1
ATOM 6264 O O . ILE B 1 55 ? 180.381 109.638 109.320 1.00 32.88 32 ILE B O 1
ATOM 6269 N N . GLU B 1 56 ? 182.176 109.457 107.967 1.00 29.47 33 GLU B N 1
ATOM 6270 C CA . GLU B 1 56 ? 183.142 109.467 109.066 1.00 26.73 33 GLU B CA 1
ATOM 6271 C C . GLU B 1 56 ? 183.442 110.901 109.564 1.00 32.92 33 GLU B C 1
ATOM 6272 O O . GLU B 1 56 ? 184.558 111.417 109.467 1.00 31.74 33 GLU B O 1
ATOM 6278 N N . ALA B 1 57 ? 182.413 111.557 110.115 1.00 29.63 34 ALA B N 1
ATOM 6279 C CA . ALA B 1 57 ? 182.593 112.789 110.874 1.00 31.37 34 ALA B CA 1
ATOM 6280 C C . ALA B 1 57 ? 181.374 112.996 111.766 1.00 32.51 34 ALA B C 1
ATOM 6281 O O . ALA B 1 57 ? 180.239 112.796 111.316 1.00 31.15 34 ALA B O 1
ATOM 6283 N N . GLY B 1 58 ? 181.618 113.406 113.019 1.00 29.93 35 GLY B N 1
ATOM 6284 C CA . GLY B 1 58 ? 180.565 113.780 113.960 1.00 29.99 35 GLY B CA 1
ATOM 6285 C C . GLY B 1 58 ? 180.816 115.100 114.691 1.00 36.56 35 GLY B C 1
ATOM 6286 O O . GLY B 1 58 ? 181.647 115.921 114.251 1.00 34.96 35 GLY B O 1
ATOM 6287 N N . SER B 1 59 ? 180.089 115.303 115.808 1.00 38.84 36 SER B N 1
ATOM 6288 C CA . SER B 1 59 ? 180.283 116.436 116.733 1.00 34.30 36 SER B CA 1
ATOM 6289 C C . SER B 1 59 ? 181.751 116.733 117.011 1.00 37.16 36 SER B C 1
ATOM 6290 O O . SER B 1 59 ? 182.191 117.887 116.919 1.00 38.09 36 SER B O 1
ATOM 6293 N N . PHE B 1 60 ? 182.509 115.694 117.400 1.00 32.75 37 PHE B N 1
ATOM 6294 C CA . PHE B 1 60 ? 183.914 115.851 117.756 1.00 34.88 37 PHE B CA 1
ATOM 6295 C C . PHE B 1 60 ? 184.747 116.466 116.633 1.00 38.64 37 PHE B C 1
ATOM 6296 O O . PHE B 1 60 ? 185.832 116.990 116.901 1.00 38.67 37 PHE B O 1
ATOM 6304 N N . GLN B 1 61 ? 184.280 116.413 115.387 1.00 37.01 38 GLN B N 1
ATOM 6305 C CA . GLN B 1 61 ? 185.057 116.965 114.289 1.00 38.84 38 GLN B CA 1
ATOM 6306 C C . GLN B 1 61 ? 184.672 118.404 113.960 1.00 37.64 38 GLN B C 1
ATOM 6307 O O . GLN B 1 61 ? 185.324 119.030 113.122 1.00 42.18 38 GLN B O 1
ATOM 6313 N N . ALA B 1 62 ? 183.610 118.922 114.557 1.00 35.91 39 ALA B N 1
ATOM 6314 C CA . ALA B 1 62 ? 183.306 120.335 114.431 1.00 36.28 39 ALA B CA 1
ATOM 6315 C C . ALA B 1 62 ? 184.475 121.160 114.971 1.00 40.62 39 ALA B C 1
ATOM 6316 O O . ALA B 1 62 ? 185.159 120.745 115.914 1.00 39.64 39 ALA B O 1
ATOM 6318 N N . PRO B 1 63 ? 184.741 122.329 114.380 1.00 45.50 40 PRO B N 1
ATOM 6319 C CA . PRO B 1 63 ? 185.804 123.196 114.911 1.00 40.97 40 PRO B CA 1
ATOM 6320 C C . PRO B 1 63 ? 185.414 123.730 116.282 1.00 41.12 40 PRO B C 1
ATOM 6321 O O . PRO B 1 63 ? 184.242 124.021 116.536 1.00 40.83 40 PRO B O 1
ATOM 6325 N N . ALA B 1 64 ? 186.400 123.846 117.178 1.00 40.02 41 ALA B N 1
ATOM 6326 C CA . ALA B 1 64 ? 186.082 124.240 118.550 1.00 42.01 41 ALA B CA 1
ATOM 6327 C C . ALA B 1 64 ? 185.267 125.534 118.600 1.00 45.93 41 ALA B C 1
ATOM 6328 O O . ALA B 1 64 ? 184.482 125.746 119.531 1.00 46.04 41 ALA B O 1
ATOM 6330 N N . ALA B 1 65 ? 185.393 126.383 117.585 1.00 45.18 42 ALA B N 1
ATOM 6331 C CA . ALA B 1 65 ? 184.714 127.666 117.598 1.00 41.37 42 ALA B CA 1
ATOM 6332 C C . ALA B 1 65 ? 183.263 127.602 117.136 1.00 44.16 42 ALA B C 1
ATOM 6333 O O . ALA B 1 65 ? 182.600 128.644 117.134 1.00 43.96 42 ALA B O 1
ATOM 6335 N N . TRP B 1 66 ? 182.743 126.446 116.714 1.00 37.88 43 TRP B N 1
ATOM 6336 C CA . TRP B 1 66 ? 181.371 126.366 116.198 1.00 40.62 43 TRP B CA 1
ATOM 6337 C C . TRP B 1 66 ? 180.618 125.210 116.849 1.00 42.19 43 TRP B C 1
ATOM 6338 O O . TRP B 1 66 ? 180.363 124.179 116.211 1.00 45.96 43 TRP B O 1
ATOM 6349 N N . PRO B 1 67 ? 180.217 125.364 118.108 1.00 39.63 44 PRO B N 1
ATOM 6350 C CA . PRO B 1 67 ? 179.419 124.326 118.766 1.00 37.49 44 PRO B CA 1
ATOM 6351 C C . PRO B 1 67 ? 178.172 123.970 117.972 1.00 41.15 44 PRO B C 1
ATOM 6352 O O . PRO B 1 67 ? 177.437 124.841 117.490 1.00 39.67 44 PRO B O 1
ATOM 6356 N N . GLY B 1 68 ? 177.939 122.662 117.832 1.00 43.13 45 GLY B N 1
ATOM 6357 C CA . GLY B 1 68 ? 176.790 122.173 117.101 1.00 37.76 45 GLY B CA 1
ATOM 6358 C C . GLY B 1 68 ? 176.822 122.395 115.606 1.00 39.26 45 GLY B C 1
ATOM 6359 O O . GLY B 1 68 ? 175.798 122.175 114.952 1.00 40.67 45 GLY B O 1
ATOM 6360 N N . LEU B 1 69 ? 177.952 122.840 115.045 1.00 34.59 46 LEU B N 1
ATOM 6361 C CA . LEU B 1 69 ? 178.076 122.902 113.591 1.00 36.39 46 LEU B CA 1
ATOM 6362 C C . LEU B 1 69 ? 177.534 121.628 112.934 1.00 40.43 46 LEU B C 1
ATOM 6363 O O . LEU B 1 69 ? 176.652 121.701 112.070 1.00 41.24 46 LEU B O 1
ATOM 6368 N N . ALA B 1 70 ? 177.988 120.443 113.387 1.00 36.47 47 ALA B N 1
ATOM 6369 C CA . ALA B 1 70 ? 177.552 119.191 112.750 1.00 37.13 47 ALA B CA 1
ATOM 6370 C C . ALA B 1 70 ? 176.043 118.983 112.883 1.00 36.80 47 ALA B C 1
ATOM 6371 O O . ALA B 1 70 ? 175.363 118.632 111.906 1.00 35.16 47 ALA B O 1
ATOM 6373 N N . HIS B 1 71 ? 175.497 119.208 114.081 1.00 38.04 48 HIS B N 1
ATOM 6374 C CA . HIS B 1 71 ? 174.046 119.148 114.253 1.00 37.37 48 HIS B CA 1
ATOM 6375 C C . HIS B 1 71 ? 173.339 120.051 113.248 1.00 40.00 48 HIS B C 1
ATOM 6376 O O . HIS B 1 71 ? 172.377 119.639 112.587 1.00 39.40 48 HIS B O 1
ATOM 6383 N N . LEU B 1 72 ? 173.827 121.293 113.106 1.00 42.78 49 LEU B N 1
ATOM 6384 C CA . LEU B 1 72 ? 173.207 122.237 112.183 1.00 41.09 49 LEU B CA 1
ATOM 6385 C C . LEU B 1 72 ? 173.316 121.741 110.749 1.00 40.23 49 LEU B C 1
ATOM 6386 O O . LEU B 1 72 ? 172.331 121.771 110.003 1.00 43.63 49 LEU B O 1
ATOM 6391 N N . LEU B 1 73 ? 174.501 121.255 110.356 1.00 36.21 50 LEU B N 1
ATOM 6392 C CA . LEU B 1 73 ? 174.673 120.689 109.021 1.00 36.01 50 LEU B CA 1
ATOM 6393 C C . LEU B 1 73 ? 173.635 119.610 108.731 1.00 38.94 50 LEU B C 1
ATOM 6394 O O . LEU B 1 73 ? 173.066 119.574 107.625 1.00 37.43 50 LEU B O 1
ATOM 6399 N N . GLU B 1 74 ? 173.352 118.743 109.722 1.00 36.75 51 GLU B N 1
ATOM 6400 C CA . GLU B 1 74 ? 172.375 117.672 109.520 1.00 37.46 51 GLU B CA 1
ATOM 6401 C C . GLU B 1 74 ? 171.005 118.239 109.159 1.00 41.21 51 GLU B C 1
ATOM 6402 O O . GLU B 1 74 ? 170.386 117.808 108.175 1.00 39.64 51 GLU B O 1
ATOM 6408 N N . HIS B 1 75 ? 170.517 119.206 109.951 1.00 36.87 52 HIS B N 1
ATOM 6409 C CA . HIS B 1 75 ? 169.261 119.888 109.632 1.00 41.16 52 HIS B CA 1
ATOM 6410 C C . HIS B 1 75 ? 169.298 120.487 108.231 1.00 43.52 52 HIS B C 1
ATOM 6411 O O . HIS B 1 75 ? 168.365 120.314 107.438 1.00 45.73 52 HIS B O 1
ATOM 6418 N N . MET B 1 76 ? 170.383 121.193 107.911 1.00 36.59 53 MET B N 1
ATOM 6419 C CA . MET B 1 76 ? 170.451 121.948 106.673 1.00 40.14 53 MET B CA 1
ATOM 6420 C C . MET B 1 76 ? 170.506 121.043 105.441 1.00 44.24 53 MET B C 1
ATOM 6421 O O . MET B 1 76 ? 170.022 121.439 104.371 1.00 46.36 53 MET B O 1
ATOM 6426 N N . LEU B 1 77 ? 171.060 119.828 105.550 1.00 38.79 54 LEU B N 1
ATOM 6427 C CA . LEU B 1 77 ? 171.042 118.952 104.377 1.00 41.62 54 LEU B CA 1
ATOM 6428 C C . LEU B 1 77 ? 169.623 118.621 103.911 1.00 38.25 54 LEU B C 1
ATOM 6429 O O . LEU B 1 77 ? 169.426 118.334 102.727 1.00 36.74 54 LEU B O 1
ATOM 6434 N N . PHE B 1 78 ? 168.632 118.681 104.799 1.00 41.98 55 PHE B N 1
ATOM 6435 C CA . PHE B 1 78 ? 167.232 118.460 104.446 1.00 44.23 55 PHE B CA 1
ATOM 6436 C C . PHE B 1 78 ? 166.526 119.712 103.938 1.00 48.07 55 PHE B C 1
ATOM 6437 O O . PHE B 1 78 ? 165.297 119.700 103.808 1.00 47.36 55 PHE B O 1
ATOM 6445 N N . ARG B 1 79 ? 167.270 120.777 103.637 1.00 44.97 56 ARG B N 1
ATOM 6446 C CA . ARG B 1 79 ? 166.703 122.079 103.331 1.00 46.48 56 ARG B CA 1
ATOM 6447 C C . ARG B 1 79 ? 166.893 122.471 101.874 1.00 51.06 56 ARG B C 1
ATOM 6448 O O . ARG B 1 79 ? 166.710 123.642 101.534 1.00 49.52 56 ARG B O 1
ATOM 6456 N N . GLY B 1 80 ? 167.284 121.529 101.011 1.00 50.96 57 GLY B N 1
ATOM 6457 C CA . GLY B 1 80 ? 167.407 121.797 99.590 1.00 45.67 57 GLY B CA 1
ATOM 6458 C C . GLY B 1 80 ? 168.791 121.596 99.011 1.00 45.14 57 GLY B C 1
ATOM 6459 O O . GLY B 1 80 ? 169.806 121.940 99.629 1.00 44.92 57 GLY B O 1
ATOM 6460 N N . SER B 1 81 ? 168.837 121.064 97.796 1.00 46.11 58 SER B N 1
ATOM 6461 C CA . SER B 1 81 ? 170.092 120.747 97.131 1.00 46.08 58 SER B CA 1
ATOM 6462 C C . SER B 1 81 ? 170.033 121.173 95.674 1.00 44.21 58 SER B C 1
ATOM 6463 O O . SER B 1 81 ? 168.971 121.486 95.139 1.00 46.69 58 SER B O 1
ATOM 6466 N N . ALA B 1 82 ? 171.196 121.096 95.020 1.00 44.35 59 ALA B N 1
ATOM 6467 C CA . ALA B 1 82 ? 171.361 121.592 93.655 1.00 45.21 59 ALA B CA 1
ATOM 6468 C C . ALA B 1 82 ? 170.265 121.149 92.685 1.00 45.18 59 ALA B C 1
ATOM 6469 O O . ALA B 1 82 ? 169.961 121.874 91.730 1.00 53.38 59 ALA B O 1
ATOM 6471 N N . ASN B 1 83 ? 169.657 119.987 92.886 1.00 38.19 60 ASN B N 1
ATOM 6472 C CA . ASN B 1 83 ? 168.648 119.520 91.941 1.00 42.29 60 ASN B CA 1
ATOM 6473 C C . ASN B 1 83 ? 167.287 119.259 92.577 1.00 46.62 60 ASN B C 1
ATOM 6474 O O . ASN B 1 83 ? 166.385 118.765 91.893 1.00 46.73 60 ASN B O 1
ATOM 6479 N N . PHE B 1 84 ? 167.104 119.580 93.856 1.00 47.86 61 PHE B N 1
ATOM 6480 C CA . PHE B 1 84 ? 165.821 119.373 94.514 1.00 53.24 61 PHE B CA 1
ATOM 6481 C C . PHE B 1 84 ? 165.636 120.442 95.584 1.00 57.97 61 PHE B C 1
ATOM 6482 O O . PHE B 1 84 ? 166.493 120.597 96.461 1.00 56.96 61 PHE B O 1
ATOM 6490 N N . SER B 1 85 ? 164.520 121.170 95.519 1.00 63.42 62 SER B N 1
ATOM 6491 C CA . SER B 1 85 ? 164.136 122.028 96.629 1.00 63.53 62 SER B CA 1
ATOM 6492 C C . SER B 1 85 ? 163.820 121.176 97.859 1.00 71.18 62 SER B C 1
ATOM 6493 O O . SER B 1 85 ? 163.719 119.944 97.786 1.00 75.15 62 SER B O 1
ATOM 6496 N N . ALA B 1 86 ? 163.652 121.845 99.008 1.00 68.53 63 ALA B N 1
ATOM 6497 C CA . ALA B 1 86 ? 163.397 121.114 100.248 1.00 62.90 63 ALA B CA 1
ATOM 6498 C C . ALA B 1 86 ? 162.107 120.306 100.169 1.00 66.61 63 ALA B C 1
ATOM 6499 O O . ALA B 1 86 ? 162.016 119.222 100.760 1.00 65.04 63 ALA B O 1
ATOM 6501 N N . GLN B 1 87 ? 161.105 120.815 99.443 1.00 68.68 64 GLN B N 1
ATOM 6502 C CA . GLN B 1 87 ? 159.844 120.095 99.306 1.00 68.44 64 GLN B CA 1
ATOM 6503 C C . GLN B 1 87 ? 160.001 118.892 98.385 1.00 69.67 64 GLN B C 1
ATOM 6504 O O . GLN B 1 87 ? 159.535 117.788 98.697 1.00 65.69 64 GLN B O 1
ATOM 6510 N N . ASP B 1 88 ? 160.651 119.088 97.244 1.00 64.89 65 ASP B N 1
ATOM 6511 C CA . ASP B 1 88 ? 160.905 117.995 96.328 1.00 64.46 65 ASP B CA 1
ATOM 6512 C C . ASP B 1 88 ? 162.103 117.147 96.752 1.00 63.65 65 ASP B C 1
ATOM 6513 O O . ASP B 1 88 ? 162.361 116.117 96.121 1.00 59.63 65 ASP B O 1
ATOM 6518 N N . GLY B 1 89 ? 162.815 117.537 97.808 1.00 59.97 66 GLY B N 1
ATOM 6519 C CA . GLY B 1 89 ? 163.949 116.788 98.309 1.00 53.85 66 GLY B CA 1
ATOM 6520 C C . GLY B 1 89 ? 163.536 115.498 98.998 1.00 53.36 66 GLY B C 1
ATOM 6521 O O . GLY B 1 89 ? 162.389 115.054 98.940 1.00 53.08 66 GLY B O 1
ATOM 6522 N N . LEU B 1 90 ? 164.516 114.883 99.676 1.00 51.77 67 LEU B N 1
ATOM 6523 C CA . LEU B 1 90 ? 164.284 113.567 100.278 1.00 45.61 67 LEU B CA 1
ATOM 6524 C C . LEU B 1 90 ? 163.244 113.625 101.388 1.00 51.35 67 LEU B C 1
ATOM 6525 O O . LEU B 1 90 ? 162.439 112.697 101.529 1.00 49.18 67 LEU B O 1
ATOM 6530 N N . MET B 1 91 ? 163.234 114.703 102.184 1.00 51.57 68 MET B N 1
ATOM 6531 C CA . MET B 1 91 ? 162.211 114.837 103.218 1.00 51.63 68 MET B CA 1
ATOM 6532 C C . MET B 1 91 ? 160.814 114.802 102.608 1.00 55.47 68 MET B C 1
ATOM 6533 O O . MET B 1 91 ? 160.002 113.930 102.939 1.00 56.94 68 MET B O 1
ATOM 6538 N N . GLY B 1 92 ? 160.527 115.725 101.688 1.00 52.55 69 GLY B N 1
ATOM 6539 C CA . GLY B 1 92 ? 159.173 115.842 101.180 1.00 55.33 69 GLY B CA 1
ATOM 6540 C C . GLY B 1 92 ? 158.751 114.663 100.336 1.00 54.72 69 GLY B C 1
ATOM 6541 O O . GLY B 1 92 ? 157.571 114.300 100.318 1.00 54.61 69 GLY B O 1
ATOM 6542 N N . TRP B 1 93 ? 159.703 114.052 99.634 1.00 56.49 70 TRP B N 1
ATOM 6543 C CA . TRP B 1 93 ? 159.417 112.882 98.806 1.00 52.78 70 TRP B CA 1
ATOM 6544 C C . TRP B 1 93 ? 159.088 111.664 99.667 1.00 51.05 70 TRP B C 1
ATOM 6545 O O . TRP B 1 93 ? 158.138 110.925 99.383 1.00 50.04 70 TRP B O 1
ATOM 6556 N N . THR B 1 94 ? 159.858 111.448 100.734 1.00 53.45 71 THR B N 1
ATOM 6557 C CA . THR B 1 94 ? 159.560 110.351 101.650 1.00 56.40 71 THR B CA 1
ATOM 6558 C C . THR B 1 94 ? 158.170 110.503 102.253 1.00 56.05 71 THR B C 1
ATOM 6559 O O . THR B 1 94 ? 157.417 109.528 102.343 1.00 58.27 71 THR B O 1
ATOM 6563 N N . GLN B 1 95 ? 157.810 111.728 102.652 1.00 53.99 72 GLN B N 1
ATOM 6564 C CA . GLN B 1 95 ? 156.533 111.968 103.318 1.00 52.70 72 GLN B CA 1
ATOM 6565 C C . GLN B 1 95 ? 155.356 111.708 102.392 1.00 53.43 72 GLN B C 1
ATOM 6566 O O . GLN B 1 95 ? 154.393 111.035 102.768 1.00 57.82 72 GLN B O 1
ATOM 6572 N N . ALA B 1 96 ? 155.398 112.264 101.185 1.00 53.65 73 ALA B N 1
ATOM 6573 C CA . ALA B 1 96 ? 154.389 111.921 100.193 1.00 56.20 73 ALA B CA 1
ATOM 6574 C C . ALA B 1 96 ? 154.286 110.416 100.023 1.00 58.20 73 ALA B C 1
ATOM 6575 O O . ALA B 1 96 ? 153.190 109.876 99.841 1.00 63.54 73 ALA B O 1
ATOM 6577 N N . ALA B 1 97 ? 155.421 109.718 100.116 1.00 58.44 74 ALA B N 1
ATOM 6578 C CA . ALA B 1 97 ? 155.476 108.292 99.826 1.00 58.47 74 ALA B CA 1
ATOM 6579 C C . ALA B 1 97 ? 155.066 107.423 101.001 1.00 61.96 74 ALA B C 1
ATOM 6580 O O . ALA B 1 97 ? 154.979 106.201 100.840 1.00 63.13 74 ALA B O 1
ATOM 6582 N N . GLY B 1 98 ? 154.807 108.008 102.168 1.00 62.39 75 GLY B N 1
ATOM 6583 C CA . GLY B 1 98 ? 154.554 107.181 103.329 1.00 64.37 75 GLY B CA 1
ATOM 6584 C C . GLY B 1 98 ? 155.756 106.360 103.745 1.00 66.97 75 GLY B C 1
ATOM 6585 O O . GLY B 1 98 ? 155.594 105.249 104.263 1.00 68.10 75 GLY B O 1
ATOM 6586 N N . GLY B 1 99 ? 156.967 106.877 103.521 1.00 61.88 76 GLY B N 1
ATOM 6587 C CA . GLY B 1 99 ? 158.180 106.200 103.920 1.00 60.02 76 GLY B CA 1
ATOM 6588 C C . GLY B 1 99 ? 158.625 106.580 105.319 1.00 58.30 76 GLY B C 1
ATOM 6589 O O . GLY B 1 99 ? 157.928 107.267 106.069 1.00 58.74 76 GLY B O 1
ATOM 6590 N N . ARG B 1 100 ? 159.809 106.099 105.678 1.00 53.86 77 ARG B N 1
ATOM 6591 C CA . ARG B 1 100 ? 160.499 106.537 106.878 1.00 50.05 77 ARG B CA 1
ATOM 6592 C C . ARG B 1 100 ? 161.776 107.258 106.479 1.00 47.49 77 ARG B C 1
ATOM 6593 O O . ARG B 1 100 ? 162.281 107.110 105.366 1.00 50.68 77 ARG B O 1
ATOM 6601 N N . LEU B 1 101 ? 162.285 108.070 107.397 1.00 45.81 78 LEU B N 1
ATOM 6602 C CA . LEU B 1 101 ? 163.455 108.880 107.105 1.00 46.24 78 LEU B CA 1
ATOM 6603 C C . LEU B 1 101 ? 163.982 109.425 108.418 1.00 53.66 78 LEU B C 1
ATOM 6604 O O . LEU B 1 101 ? 163.212 109.970 109.216 1.00 59.31 78 LEU B O 1
ATOM 6609 N N . ASN B 1 102 ? 165.287 109.328 108.642 1.00 50.35 79 ASN B N 1
ATOM 6610 C CA . ASN B 1 102 ? 165.869 109.944 109.823 1.00 47.03 79 ASN B CA 1
ATOM 6611 C C . ASN B 1 102 ? 167.361 110.116 109.596 1.00 42.02 79 ASN B C 1
ATOM 6612 O O . ASN B 1 102 ? 167.911 109.655 108.595 1.00 43.56 79 ASN B O 1
ATOM 6617 N N . ALA B 1 103 ? 168.004 110.814 110.530 1.00 38.70 80 ALA B N 1
ATOM 6618 C CA . ALA B 1 103 ? 169.438 111.035 110.469 1.00 37.39 80 ALA B CA 1
ATOM 6619 C C . ALA B 1 103 ? 169.962 111.220 111.884 1.00 35.57 80 ALA B C 1
ATOM 6620 O O . ALA B 1 103 ? 169.210 111.575 112.784 1.00 37.16 80 ALA B O 1
ATOM 6622 N N . THR B 1 104 ? 171.250 110.941 112.082 1.00 35.67 81 THR B N 1
ATOM 6623 C CA . THR B 1 104 ? 171.864 111.044 113.403 1.00 36.40 81 THR B CA 1
ATOM 6624 C C . THR B 1 104 ? 173.281 111.548 113.256 1.00 34.99 81 THR B C 1
ATOM 6625 O O . THR B 1 104 ? 174.050 110.989 112.479 1.00 36.27 81 THR B O 1
ATOM 6629 N N . THR B 1 105 ? 173.622 112.578 114.019 1.00 40.53 82 THR B N 1
ATOM 6630 C CA . THR B 1 105 ? 174.997 113.020 114.195 1.00 39.41 82 THR B CA 1
ATOM 6631 C C . THR B 1 105 ? 175.457 112.488 115.544 1.00 38.16 82 THR B C 1
ATOM 6632 O O . THR B 1 105 ? 174.857 112.809 116.575 1.00 37.45 82 THR B O 1
ATOM 6636 N N . GLN B 1 106 ? 176.486 111.656 115.533 1.00 32.66 83 GLN B N 1
ATOM 6637 C CA . GLN B 1 106 ? 177.045 111.107 116.755 1.00 36.59 83 GLN B CA 1
ATOM 6638 C C . GLN B 1 106 ? 178.420 111.735 116.983 1.00 36.02 83 GLN B C 1
ATOM 6639 O O . GLN B 1 106 ? 178.780 112.737 116.357 1.00 35.28 83 GLN B O 1
ATOM 6645 N N . ALA B 1 107 ? 179.173 111.194 117.934 1.00 32.93 84 ALA B N 1
ATOM 6646 C CA . ALA B 1 107 ? 180.410 111.860 118.298 1.00 32.77 84 ALA B CA 1
ATOM 6647 C C . ALA B 1 107 ? 181.380 111.890 117.117 1.00 37.02 84 ALA B C 1
ATOM 6648 O O . ALA B 1 107 ? 182.001 112.921 116.838 1.00 35.19 84 ALA B O 1
ATOM 6650 N N . THR B 1 108 ? 181.502 110.773 116.382 1.00 36.09 85 THR B N 1
ATOM 6651 C CA . THR B 1 108 ? 182.521 110.652 115.343 1.00 32.32 85 THR B CA 1
ATOM 6652 C C . THR B 1 108 ? 181.963 110.237 113.992 1.00 29.73 85 THR B C 1
ATOM 6653 O O . THR B 1 108 ? 182.713 110.215 113.014 1.00 31.57 85 THR B O 1
ATOM 6657 N N . GLN B 1 109 ? 180.672 109.949 113.892 1.00 31.47 86 GLN B N 1
ATOM 6658 C CA . GLN B 1 109 ? 180.086 109.486 112.644 1.00 31.84 86 GLN B CA 1
ATOM 6659 C C . GLN B 1 109 ? 178.687 110.069 112.520 1.00 31.75 86 GLN B C 1
ATOM 6660 O O . GLN B 1 109 ? 178.027 110.359 113.516 1.00 31.74 86 GLN B O 1
ATOM 6666 N N . THR B 1 110 ? 178.226 110.186 111.280 1.00 23.74 87 THR B N 1
ATOM 6667 C CA . THR B 1 110 ? 176.929 110.747 110.969 1.00 25.61 87 THR B CA 1
ATOM 6668 C C . THR B 1 110 ? 176.283 109.855 109.931 1.00 29.51 87 THR B C 1
ATOM 6669 O O . THR B 1 110 ? 176.989 109.319 109.074 1.00 31.42 87 THR B O 1
ATOM 6673 N N . ALA B 1 111 ? 174.951 109.727 109.970 1.00 30.00 88 ALA B N 1
ATOM 6674 C CA . ALA B 1 111 ? 174.259 108.841 109.038 1.00 32.95 88 ALA B CA 1
ATOM 6675 C C . ALA B 1 111 ? 172.907 109.413 108.647 1.00 34.73 88 ALA B C 1
ATOM 6676 O O . ALA B 1 111 ? 172.225 110.040 109.458 1.00 37.34 88 ALA B O 1
ATOM 6678 N N . PHE B 1 112 ? 172.526 109.153 107.394 1.00 32.91 89 PHE B N 1
ATOM 6679 C CA . PHE B 1 112 ? 171.259 109.539 106.780 1.00 32.92 89 PHE B CA 1
ATOM 6680 C C . PHE B 1 112 ? 170.645 108.298 106.150 1.00 35.57 89 PHE B C 1
ATOM 6681 O O . PHE B 1 112 ? 171.361 107.499 105.537 1.00 34.46 89 PHE B O 1
ATOM 6689 N N . PHE B 1 113 ? 169.332 108.116 106.291 1.00 36.06 90 PHE B N 1
ATOM 6690 C CA . PHE B 1 113 ? 168.768 106.836 105.871 1.00 37.71 90 PHE B CA 1
ATOM 6691 C C . PHE B 1 113 ? 167.257 106.933 105.670 1.00 41.69 90 PHE B C 1
ATOM 6692 O O . PHE B 1 113 ? 166.587 107.732 106.324 1.00 41.15 90 PHE B O 1
ATOM 6700 N N . PHE B 1 114 ? 166.716 106.094 104.777 1.00 38.81 91 PHE B N 1
ATOM 6701 C CA . PHE B 1 114 ? 165.271 106.114 104.557 1.00 41.50 91 PHE B CA 1
ATOM 6702 C C . PHE B 1 114 ? 164.750 104.725 104.227 1.00 42.55 91 PHE B C 1
ATOM 6703 O O . PHE B 1 114 ? 165.513 103.821 103.896 1.00 44.30 91 PHE B O 1
ATOM 6711 N N . GLU B 1 115 ? 163.429 104.569 104.297 1.00 43.43 92 GLU B N 1
ATOM 6712 C CA . GLU B 1 115 ? 162.782 103.300 103.969 1.00 44.05 92 GLU B CA 1
ATOM 6713 C C . GLU B 1 115 ? 161.540 103.592 103.139 1.00 46.88 92 GLU B C 1
ATOM 6714 O O . GLU B 1 115 ? 160.701 104.393 103.548 1.00 50.69 92 GLU B O 1
ATOM 6720 N N . VAL B 1 116 ? 161.420 102.962 101.976 1.00 44.59 93 VAL B N 1
ATOM 6721 C CA . VAL B 1 116 ? 160.271 103.129 101.102 1.00 44.53 93 VAL B CA 1
ATOM 6722 C C . VAL B 1 116 ? 159.870 101.766 100.550 1.00 52.51 93 VAL B C 1
ATOM 6723 O O . VAL B 1 116 ? 160.479 100.737 100.865 1.00 56.53 93 VAL B O 1
ATOM 6727 N N . GLY B 1 117 ? 158.816 101.758 99.735 1.00 54.69 94 GLY B N 1
ATOM 6728 C CA . GLY B 1 117 ? 158.526 100.599 98.918 1.00 51.16 94 GLY B CA 1
ATOM 6729 C C . GLY B 1 117 ? 159.621 100.352 97.897 1.00 58.24 94 GLY B C 1
ATOM 6730 O O . GLY B 1 117 ? 160.402 101.240 97.548 1.00 57.91 94 GLY B O 1
ATOM 6731 N N . ALA B 1 118 ? 159.661 99.111 97.404 1.00 61.03 95 ALA B N 1
ATOM 6732 C CA . ALA B 1 118 ? 160.743 98.641 96.543 1.00 53.50 95 ALA B CA 1
ATOM 6733 C C . ALA B 1 118 ? 160.990 99.556 95.343 1.00 61.74 95 ALA B C 1
ATOM 6734 O O . ALA B 1 118 ? 162.104 100.064 95.149 1.00 57.51 95 ALA B O 1
ATOM 6736 N N . ASP B 1 119 ? 159.965 99.759 94.508 1.00 65.02 96 ASP B N 1
ATOM 6737 C CA . ASP B 1 119 ? 160.173 100.432 93.223 1.00 65.20 96 ASP B CA 1
ATOM 6738 C C . ASP B 1 119 ? 160.755 101.837 93.337 1.00 62.34 96 ASP B C 1
ATOM 6739 O O . ASP B 1 119 ? 161.795 102.101 92.707 1.00 63.63 96 ASP B O 1
ATOM 6744 N N . PRO B 1 120 ? 160.177 102.770 94.097 1.00 56.96 97 PRO B N 1
ATOM 6745 C CA . PRO B 1 120 ? 160.708 104.134 94.073 1.00 52.28 97 PRO B CA 1
ATOM 6746 C C . PRO B 1 120 ? 162.088 104.290 94.713 1.00 51.36 97 PRO B C 1
ATOM 6747 O O . PRO B 1 120 ? 162.475 105.406 95.077 1.00 53.03 97 PRO B O 1
ATOM 6751 N N . LEU B 1 121 ? 162.856 103.208 94.841 1.00 48.00 98 LEU B N 1
ATOM 6752 C CA . LEU B 1 121 ? 164.173 103.317 95.458 1.00 45.87 98 LEU B CA 1
ATOM 6753 C C . LEU B 1 121 ? 165.104 104.247 94.675 1.00 48.24 98 LEU B C 1
ATOM 6754 O O . LEU B 1 121 ? 165.827 105.055 95.274 1.00 50.38 98 LEU B O 1
ATOM 6759 N N . ALA B 1 122 ? 165.124 104.147 93.343 1.00 42.94 99 ALA B N 1
ATOM 6760 C CA . ALA B 1 122 ? 166.047 104.988 92.586 1.00 43.30 99 ALA B CA 1
ATOM 6761 C C . ALA B 1 122 ? 165.772 106.465 92.821 1.00 48.92 99 ALA B C 1
ATOM 6762 O O . ALA B 1 122 ? 166.703 107.267 92.948 1.00 52.00 99 ALA B O 1
ATOM 6764 N N . GLU B 1 123 ? 164.501 106.852 92.883 1.00 50.19 100 GLU B N 1
ATOM 6765 C CA . GLU B 1 123 ? 164.193 108.254 93.113 1.00 46.25 100 GLU B CA 1
ATOM 6766 C C . GLU B 1 123 ? 164.687 108.700 94.485 1.00 49.53 100 GLU B C 1
ATOM 6767 O O . GLU B 1 123 ? 165.186 109.822 94.644 1.00 50.26 100 GLU B O 1
ATOM 6773 N N . GLY B 1 124 ? 164.604 107.816 95.480 1.00 49.60 101 GLY B N 1
ATOM 6774 C CA . GLY B 1 124 ? 165.069 108.172 96.814 1.00 46.48 101 GLY B CA 1
ATOM 6775 C C . GLY B 1 124 ? 166.573 108.360 96.876 1.00 47.17 101 GLY B C 1
ATOM 6776 O O . GLY B 1 124 ? 167.069 109.336 97.457 1.00 44.97 101 GLY B O 1
ATOM 6777 N N . LEU B 1 125 ? 167.321 107.426 96.278 1.00 42.19 102 LEU B N 1
ATOM 6778 C CA . LEU B 1 125 ? 168.773 107.553 96.243 1.00 41.68 102 LEU B CA 1
ATOM 6779 C C . LEU B 1 125 ? 169.199 108.744 95.395 1.00 43.09 102 LEU B C 1
ATOM 6780 O O . LEU B 1 125 ? 170.211 109.394 95.682 1.00 38.76 102 LEU B O 1
ATOM 6785 N N . ALA B 1 126 ? 168.456 109.024 94.325 1.00 41.53 103 ALA B N 1
ATOM 6786 C CA . ALA B 1 126 ? 168.675 110.255 93.584 1.00 44.73 103 ALA B CA 1
ATOM 6787 C C . ALA B 1 126 ? 168.706 111.454 94.532 1.00 41.61 103 ALA B C 1
ATOM 6788 O O . ALA B 1 126 ? 169.609 112.297 94.469 1.00 38.88 103 ALA B O 1
ATOM 6790 N N . ARG B 1 127 ? 167.759 111.504 95.467 1.00 41.14 104 ARG B N 1
ATOM 6791 C CA . ARG B 1 127 ? 167.690 112.644 96.376 1.00 41.90 104 ARG B CA 1
ATOM 6792 C C . ARG B 1 127 ? 168.662 112.514 97.547 1.00 42.32 104 ARG B C 1
ATOM 6793 O O . ARG B 1 127 ? 169.214 113.526 98.001 1.00 41.32 104 ARG B O 1
ATOM 6801 N N . LEU B 1 128 ? 168.903 111.292 98.056 1.00 39.21 105 LEU B N 1
ATOM 6802 C CA . LEU B 1 128 ? 169.914 111.161 99.104 1.00 35.99 105 LEU B CA 1
ATOM 6803 C C . LEU B 1 128 ? 171.284 111.523 98.565 1.00 37.92 105 LEU B C 1
ATOM 6804 O O . LEU B 1 128 ? 172.053 112.248 99.209 1.00 43.22 105 LEU B O 1
ATOM 6809 N N . SER B 1 129 ? 171.585 111.065 97.363 1.00 35.54 106 SER B N 1
ATOM 6810 C CA . SER B 1 129 ? 172.837 111.434 96.726 1.00 40.40 106 SER B CA 1
ATOM 6811 C C . SER B 1 129 ? 172.946 112.951 96.538 1.00 37.89 106 SER B C 1
ATOM 6812 O O . SER B 1 129 ? 174.017 113.538 96.743 1.00 37.07 106 SER B O 1
ATOM 6815 N N . ASP B 1 130 ? 171.849 113.609 96.172 1.00 38.58 107 ASP B N 1
ATOM 6816 C CA . ASP B 1 130 ? 171.947 115.036 95.864 1.00 42.52 107 ASP B CA 1
ATOM 6817 C C . ASP B 1 130 ? 172.158 115.883 97.122 1.00 36.71 107 ASP B C 1
ATOM 6818 O O . ASP B 1 130 ? 173.055 116.736 97.158 1.00 38.52 107 ASP B O 1
ATOM 6823 N N . MET B 1 131 ? 171.353 115.659 98.165 1.00 33.91 108 MET B N 1
ATOM 6824 C CA . MET B 1 131 ? 171.523 116.433 99.396 1.00 33.79 108 MET B CA 1
ATOM 6825 C C . MET B 1 131 ? 172.885 116.193 100.038 1.00 37.59 108 MET B C 1
ATOM 6826 O O . MET B 1 131 ? 173.428 117.090 100.697 1.00 44.15 108 MET B O 1
ATOM 6831 N N . LEU B 1 132 ? 173.474 115.017 99.845 1.00 38.97 109 LEU B N 1
ATOM 6832 C CA . LEU B 1 132 ? 174.782 114.770 100.440 1.00 37.01 109 LEU B CA 1
ATOM 6833 C C . LEU B 1 132 ? 175.870 115.493 99.659 1.00 39.04 109 LEU B C 1
ATOM 6834 O O . LEU B 1 132 ? 176.830 116.008 100.245 1.00 39.32 109 LEU B O 1
ATOM 6839 N N . ALA B 1 133 ? 175.712 115.578 98.335 1.00 38.24 110 ALA B N 1
ATOM 6840 C CA . ALA B 1 133 ? 176.767 116.118 97.485 1.00 40.21 110 ALA B CA 1
ATOM 6841 C C . ALA B 1 133 ? 176.727 117.645 97.374 1.00 41.14 110 ALA B C 1
ATOM 6842 O O . ALA B 1 133 ? 177.782 118.286 97.287 1.00 37.88 110 ALA B O 1
ATOM 6844 N N . ALA B 1 134 ? 175.537 118.252 97.331 1.00 36.98 111 ALA B N 1
ATOM 6845 C CA . ALA B 1 134 ? 175.404 119.656 96.919 1.00 42.07 111 ALA B CA 1
ATOM 6846 C C . ALA B 1 134 ? 174.215 120.303 97.616 1.00 41.83 111 ALA B C 1
ATOM 6847 O O . ALA B 1 134 ? 173.208 120.643 96.983 1.00 41.87 111 ALA B O 1
ATOM 6849 N N . PRO B 1 135 ? 174.299 120.486 98.931 1.00 42.79 112 PRO B N 1
ATOM 6850 C CA . PRO B 1 135 ? 173.232 121.199 99.643 1.00 46.46 112 PRO B CA 1
ATOM 6851 C C . PRO B 1 135 ? 173.280 122.703 99.376 1.00 45.00 112 PRO B C 1
ATOM 6852 O O . PRO B 1 135 ? 174.355 123.297 99.273 1.00 41.07 112 PRO B O 1
ATOM 6856 N N . GLN B 1 136 ? 172.102 123.321 99.259 1.00 41.90 113 GLN B N 1
ATOM 6857 C CA . GLN B 1 136 ? 172.064 124.773 99.055 1.00 49.59 113 GLN B CA 1
ATOM 6858 C C . GLN B 1 136 ? 172.784 125.505 100.181 1.00 49.30 113 GLN B C 1
ATOM 6859 O O . GLN B 1 136 ? 173.697 126.309 99.933 1.00 47.75 113 GLN B O 1
ATOM 6865 N N . LEU B 1 137 ? 172.403 125.206 101.429 1.00 44.53 114 LEU B N 1
ATOM 6866 C CA . LEU B 1 137 ? 172.907 125.897 102.608 1.00 48.88 114 LEU B CA 1
ATOM 6867 C C . LEU B 1 137 ? 172.537 127.388 102.551 1.00 53.35 114 LEU B C 1
ATOM 6868 O O . LEU B 1 137 ? 173.363 128.270 102.807 1.00 50.22 114 LEU B O 1
ATOM 6873 N N . ALA B 1 138 ? 171.283 127.663 102.179 1.00 49.88 115 ALA B N 1
ATOM 6874 C CA . ALA B 1 138 ? 170.814 129.039 102.046 1.00 52.40 115 ALA B CA 1
ATOM 6875 C C . ALA B 1 138 ? 170.814 129.725 103.404 1.00 55.48 115 ALA B C 1
ATOM 6876 O O . ALA B 1 138 ? 170.206 129.221 104.358 1.00 50.30 115 ALA B O 1
ATOM 6878 N N . ALA B 1 139 ? 171.511 130.871 103.485 1.00 55.79 116 ALA B N 1
ATOM 6879 C CA . ALA B 1 139 ? 171.506 131.726 104.672 1.00 58.29 116 ALA B CA 1
ATOM 6880 C C . ALA B 1 139 ? 170.114 131.831 105.286 1.00 59.96 116 ALA B C 1
ATOM 6881 O O . ALA B 1 139 ? 169.957 131.709 106.504 1.00 57.74 116 ALA B O 1
ATOM 6883 N N . GLU B 1 140 ? 169.101 132.026 104.441 1.00 58.47 117 GLU B N 1
ATOM 6884 C CA . GLU B 1 140 ? 167.720 132.086 104.911 1.00 61.64 117 GLU B CA 1
ATOM 6885 C C . GLU B 1 140 ? 167.319 130.815 105.668 1.00 63.35 117 GLU B C 1
ATOM 6886 O O . GLU B 1 140 ? 166.626 130.886 106.695 1.00 61.05 117 GLU B O 1
ATOM 6892 N N . ALA B 1 141 ? 167.758 129.640 105.190 1.00 64.87 118 ALA B N 1
ATOM 6893 C CA . ALA B 1 141 ? 167.426 128.392 105.883 1.00 54.58 118 ALA B CA 1
ATOM 6894 C C . ALA B 1 141 ? 168.221 128.248 107.169 1.00 48.84 118 ALA B C 1
ATOM 6895 O O . ALA B 1 141 ? 167.688 127.793 108.184 1.00 48.48 118 ALA B O 1
ATOM 6897 N N . ILE B 1 142 ? 169.501 128.619 107.139 1.00 47.13 119 ILE B N 1
ATOM 6898 C CA . ILE B 1 142 ? 170.308 128.653 108.355 1.00 47.07 119 ILE B CA 1
ATOM 6899 C C . ILE B 1 142 ? 169.601 129.448 109.441 1.00 59.30 119 ILE B C 1
ATOM 6900 O O . ILE B 1 142 ? 169.441 128.979 110.576 1.00 62.50 119 ILE B O 1
ATOM 6905 N N . ALA B 1 143 ? 169.160 130.665 109.101 1.00 63.11 120 ALA B N 1
ATOM 6906 C CA . ALA B 1 143 ? 168.454 131.506 110.058 1.00 56.85 120 ALA B CA 1
ATOM 6907 C C . ALA B 1 143 ? 167.310 130.749 110.707 1.00 55.46 120 ALA B C 1
ATOM 6908 O O . ALA B 1 143 ? 167.189 130.730 111.935 1.00 58.40 120 ALA B O 1
ATOM 6910 N N . GLN B 1 144 ? 166.473 130.088 109.901 1.00 54.44 121 GLN B N 1
ATOM 6911 C CA . GLN B 1 144 ? 165.365 129.311 110.463 1.00 59.44 121 GLN B CA 1
ATOM 6912 C C . GLN B 1 144 ? 165.857 128.222 111.419 1.00 60.01 121 GLN B C 1
ATOM 6913 O O . GLN B 1 144 ? 165.324 128.061 112.523 1.00 56.71 121 GLN B O 1
ATOM 6919 N N . GLU B 1 145 ? 166.858 127.442 111.000 1.00 60.42 122 GLU B N 1
ATOM 6920 C CA . GLU B 1 145 ? 167.236 126.248 111.751 1.00 58.37 122 GLU B CA 1
ATOM 6921 C C . GLU B 1 145 ? 168.075 126.566 112.980 1.00 58.92 122 GLU B C 1
ATOM 6922 O O . GLU B 1 145 ? 168.172 125.714 113.876 1.00 55.39 122 GLU B O 1
ATOM 6928 N N . ILE B 1 146 ? 168.693 127.754 113.036 1.00 52.99 123 ILE B N 1
ATOM 6929 C CA . ILE B 1 146 ? 169.243 128.239 114.298 1.00 51.03 123 ILE B CA 1
ATOM 6930 C C . ILE B 1 146 ? 168.155 128.253 115.359 1.00 57.20 123 ILE B C 1
ATOM 6931 O O . ILE B 1 146 ? 168.384 127.895 116.521 1.00 55.69 123 ILE B O 1
ATOM 6936 N N . GLU B 1 147 ? 166.949 128.667 114.975 1.00 56.79 124 GLU B N 1
ATOM 6937 C CA . GLU B 1 147 ? 165.872 128.727 115.950 1.00 55.36 124 GLU B CA 1
ATOM 6938 C C . GLU B 1 147 ? 165.384 127.338 116.298 1.00 57.45 124 GLU B C 1
ATOM 6939 O O . GLU B 1 147 ? 165.077 127.061 117.463 1.00 61.59 124 GLU B O 1
ATOM 6945 N N . VAL B 1 148 ? 165.322 126.445 115.305 1.00 58.64 125 VAL B N 1
ATOM 6946 C CA . VAL B 1 148 ? 164.826 125.095 115.552 1.00 51.93 125 VAL B CA 1
ATOM 6947 C C . VAL B 1 148 ? 165.757 124.357 116.501 1.00 53.43 125 VAL B C 1
ATOM 6948 O O . VAL B 1 148 ? 165.304 123.619 117.387 1.00 54.69 125 VAL B O 1
ATOM 6952 N N . ILE B 1 149 ? 167.061 124.566 116.363 1.00 54.04 126 ILE B N 1
ATOM 6953 C CA . ILE B 1 149 ? 167.997 123.848 117.213 1.00 55.33 126 ILE B CA 1
ATOM 6954 C C . ILE B 1 149 ? 167.991 124.418 118.631 1.00 55.73 126 ILE B C 1
ATOM 6955 O O . ILE B 1 149 ? 167.981 123.653 119.610 1.00 53.02 126 ILE B O 1
ATOM 6960 N N . ASP B 1 150 ? 167.968 125.758 118.767 1.00 55.96 127 ASP B N 1
ATOM 6961 C CA . ASP B 1 150 ? 167.864 126.368 120.093 1.00 49.73 127 ASP B CA 1
ATOM 6962 C C . ASP B 1 150 ? 166.655 125.820 120.831 1.00 50.24 127 ASP B C 1
ATOM 6963 O O . ASP B 1 150 ? 166.745 125.494 122.018 1.00 50.48 127 ASP B O 1
ATOM 6968 N N . ALA B 1 151 ? 165.536 125.635 120.122 1.00 47.58 128 ALA B N 1
ATOM 6969 C CA . ALA B 1 151 ? 164.370 125.010 120.739 1.00 49.32 128 ALA B CA 1
ATOM 6970 C C . ALA B 1 151 ? 164.685 123.593 121.196 1.00 55.02 128 ALA B C 1
ATOM 6971 O O . ALA B 1 151 ? 164.476 123.246 122.367 1.00 53.53 128 ALA B O 1
ATOM 6973 N N . GLU B 1 152 ? 165.173 122.752 120.269 1.00 57.16 129 GLU B N 1
ATOM 6974 C CA . GLU B 1 152 ? 165.640 121.411 120.625 1.00 55.02 129 GLU B CA 1
ATOM 6975 C C . GLU B 1 152 ? 166.656 121.464 121.751 1.00 49.49 129 GLU B C 1
ATOM 6976 O O . GLU B 1 152 ? 166.648 120.610 122.639 1.00 50.10 129 GLU B O 1
ATOM 6982 N N . TYR B 1 153 ? 167.519 122.481 121.750 1.00 46.99 130 TYR B N 1
ATOM 6983 C CA . TYR B 1 153 ? 168.476 122.635 122.842 1.00 49.31 130 TYR B CA 1
ATOM 6984 C C . TYR B 1 153 ? 167.792 122.906 124.184 1.00 52.44 130 TYR B C 1
ATOM 6985 O O . TYR B 1 153 ? 168.196 122.340 125.207 1.00 52.17 130 TYR B O 1
ATOM 6994 N N . ARG B 1 154 ? 166.792 123.799 124.221 1.00 52.55 131 ARG B N 1
ATOM 6995 C CA . ARG B 1 154 ? 166.117 124.072 125.489 1.00 51.11 131 ARG B CA 1
ATOM 6996 C C . ARG B 1 154 ? 165.419 122.819 125.987 1.00 51.46 131 ARG B C 1
ATOM 6997 O O . ARG B 1 154 ? 165.417 122.516 127.189 1.00 48.32 131 ARG B O 1
ATOM 7005 N N . LEU B 1 155 ? 164.862 122.052 125.055 1.00 53.80 132 LEU B N 1
ATOM 7006 C CA . LEU B 1 155 ? 164.162 120.828 125.405 1.00 50.42 132 LEU B CA 1
ATOM 7007 C C . LEU B 1 155 ? 165.137 119.741 125.843 1.00 51.46 132 LEU B C 1
ATOM 7008 O O . LEU B 1 155 ? 164.831 118.949 126.742 1.00 50.26 132 LEU B O 1
ATOM 7013 N N . LEU B 1 156 ? 166.319 119.700 125.232 1.00 51.82 133 LEU B N 1
ATOM 7014 C CA . LEU B 1 156 ? 167.320 118.701 125.585 1.00 48.84 133 LEU B CA 1
ATOM 7015 C C . LEU B 1 156 ? 167.979 118.984 126.929 1.00 51.41 133 LEU B C 1
ATOM 7016 O O . LEU B 1 156 ? 168.454 118.041 127.584 1.00 49.42 133 LEU B O 1
ATOM 7021 N N . ARG B 1 157 ? 167.984 120.245 127.376 1.00 50.75 134 ARG B N 1
ATOM 7022 C CA . ARG B 1 157 ? 168.485 120.553 128.711 1.00 45.43 134 ARG B CA 1
ATOM 7023 C C . ARG B 1 157 ? 167.701 119.837 129.815 1.00 41.40 134 ARG B C 1
ATOM 7024 O O . ARG B 1 157 ? 168.203 119.737 130.944 1.00 39.29 134 ARG B O 1
ATOM 7032 N N . ALA B 1 158 ? 166.513 119.308 129.511 1.00 38.28 135 ALA B N 1
ATOM 7033 C CA . ALA B 1 158 ? 165.667 118.631 130.484 1.00 37.90 135 ALA B CA 1
ATOM 7034 C C . ALA B 1 158 ? 165.521 117.129 130.217 1.00 44.72 135 ALA B C 1
ATOM 7035 O O . ALA B 1 158 ? 164.702 116.462 130.866 1.00 42.06 135 ALA B O 1
ATOM 7037 N N . ASP B 1 159 ? 166.291 116.566 129.299 1.00 39.73 136 ASP B N 1
ATOM 7038 C CA . ASP B 1 159 ? 166.122 115.170 128.940 1.00 40.35 136 ASP B CA 1
ATOM 7039 C C . ASP B 1 159 ? 167.055 114.294 129.775 1.00 38.60 136 ASP B C 1
ATOM 7040 O O . ASP B 1 159 ? 168.251 114.578 129.880 1.00 39.91 136 ASP B O 1
ATOM 7045 N N . GLY B 1 160 ? 166.502 113.243 130.389 1.00 36.27 137 GLY B N 1
ATOM 7046 C CA . GLY B 1 160 ? 167.323 112.363 131.217 1.00 29.41 137 GLY B CA 1
ATOM 7047 C C . GLY B 1 160 ? 168.486 111.734 130.464 1.00 40.73 137 GLY B C 1
ATOM 7048 O O . GLY B 1 160 ? 169.642 111.807 130.903 1.00 39.04 137 GLY B O 1
ATOM 7049 N N . GLU B 1 161 ? 168.201 111.083 129.326 1.00 43.64 138 GLU B N 1
ATOM 7050 C CA . GLU B 1 161 ? 169.259 110.388 128.587 1.00 40.95 138 GLU B CA 1
ATOM 7051 C C . GLU B 1 161 ? 170.362 111.352 128.170 1.00 39.85 138 GLU B C 1
ATOM 7052 O O . GLU B 1 161 ? 171.550 111.058 128.335 1.00 42.17 138 GLU B O 1
ATOM 7058 N N . THR B 1 162 ? 169.988 112.502 127.606 1.00 37.97 139 THR B N 1
ATOM 7059 C CA . THR B 1 162 ? 170.996 113.466 127.182 1.00 38.41 139 THR B CA 1
ATOM 7060 C C . THR B 1 162 ? 171.914 113.839 128.336 1.00 38.84 139 THR B C 1
ATOM 7061 O O . THR B 1 162 ? 173.139 113.866 128.180 1.00 42.60 139 THR B O 1
ATOM 7065 N N . ARG B 1 163 ? 171.347 114.065 129.519 1.00 36.33 140 ARG B N 1
ATOM 7066 C CA . ARG B 1 163 ? 172.167 114.454 130.662 1.00 36.89 140 ARG B CA 1
ATOM 7067 C C . ARG B 1 163 ? 172.955 113.270 131.222 1.00 36.86 140 ARG B C 1
ATOM 7068 O O . ARG B 1 163 ? 174.099 113.441 131.668 1.00 35.25 140 ARG B O 1
ATOM 7076 N N . CYS B 1 164 ? 172.365 112.063 131.213 1.00 35.42 141 CYS B N 1
ATOM 7077 C CA . CYS B 1 164 ? 173.130 110.868 131.577 1.00 37.34 141 CYS B CA 1
ATOM 7078 C C . CYS B 1 164 ? 174.343 110.673 130.665 1.00 38.81 141 CYS B C 1
ATOM 7079 O O . CYS B 1 164 ? 175.444 110.347 131.136 1.00 36.18 141 CYS B O 1
ATOM 7082 N N . GLU B 1 165 ? 174.169 110.872 129.354 1.00 34.88 142 GLU B N 1
ATOM 7083 C CA . GLU B 1 165 ? 175.287 110.637 128.451 1.00 37.63 142 GLU B CA 1
ATOM 7084 C C . GLU B 1 165 ? 176.392 111.667 128.662 1.00 42.35 142 GLU B C 1
ATOM 7085 O O . GLU B 1 165 ? 177.579 111.309 128.687 1.00 41.93 142 GLU B O 1
ATOM 7091 N N . ALA B 1 166 ? 176.029 112.944 128.865 1.00 40.27 143 ALA B N 1
ATOM 7092 C CA . ALA B 1 166 ? 177.032 113.938 129.236 1.00 33.07 143 ALA B CA 1
ATOM 7093 C C . ALA B 1 166 ? 177.732 113.562 130.536 1.00 37.37 143 ALA B C 1
ATOM 7094 O O . ALA B 1 166 ? 178.961 113.691 130.651 1.00 37.46 143 ALA B O 1
ATOM 7096 N N . ALA B 1 167 ? 176.977 113.083 131.525 1.00 34.98 144 ALA B N 1
ATOM 7097 C CA . ALA B 1 167 ? 177.604 112.704 132.783 1.00 31.73 144 ALA B CA 1
ATOM 7098 C C . ALA B 1 167 ? 178.603 111.572 132.586 1.00 36.53 144 ALA B C 1
ATOM 7099 O O . ALA B 1 167 ? 179.700 111.610 133.155 1.00 33.80 144 ALA B O 1
ATOM 7101 N N . GLN B 1 168 ? 178.241 110.549 131.784 1.00 38.81 145 GLN B N 1
ATOM 7102 C CA . GLN B 1 168 ? 179.151 109.427 131.511 1.00 32.64 145 GLN B CA 1
ATOM 7103 C C . GLN B 1 168 ? 180.456 109.898 130.877 1.00 33.68 145 GLN B C 1
ATOM 7104 O O . GLN B 1 168 ? 181.539 109.479 131.299 1.00 33.47 145 GLN B O 1
ATOM 7110 N N . ARG B 1 169 ? 180.375 110.770 129.869 1.00 27.04 146 ARG B N 1
ATOM 7111 C CA . ARG B 1 169 ? 181.585 111.328 129.284 1.00 30.80 146 ARG B CA 1
ATOM 7112 C C . ARG B 1 169 ? 182.437 112.065 130.314 1.00 37.54 146 ARG B C 1
ATOM 7113 O O . ARG B 1 169 ? 183.662 112.116 130.167 1.00 38.33 146 ARG B O 1
ATOM 7121 N N . GLN B 1 170 ? 181.806 112.668 131.341 1.00 37.83 147 GLN B N 1
ATOM 7122 C CA . GLN B 1 170 ? 182.509 113.356 132.426 1.00 32.36 147 GLN B CA 1
ATOM 7123 C C . GLN B 1 170 ? 183.351 112.393 133.269 1.00 32.86 147 GLN B C 1
ATOM 7124 O O . GLN B 1 170 ? 184.269 112.823 133.978 1.00 33.89 147 GLN B O 1
ATOM 7130 N N . MET B 1 171 ? 183.066 111.094 133.206 1.00 33.00 148 MET B N 1
ATOM 7131 C CA . MET B 1 171 ? 183.838 110.093 133.936 1.00 32.79 148 MET B CA 1
ATOM 7132 C C . MET B 1 171 ? 185.151 109.734 133.234 1.00 31.65 148 MET B C 1
ATOM 7133 O O . MET B 1 171 ? 185.947 108.976 133.800 1.00 30.44 148 MET B O 1
ATOM 7138 N N . PHE B 1 172 ? 185.415 110.296 132.049 1.00 31.73 149 PHE B N 1
ATOM 7139 C CA . PHE B 1 172 ? 186.603 109.990 131.260 1.00 36.52 149 PHE B CA 1
ATOM 7140 C C . PHE B 1 172 ? 187.235 111.275 130.746 1.00 41.08 149 PHE B C 1
ATOM 7141 O O . PHE B 1 172 ? 186.610 112.340 130.726 1.00 38.99 149 PHE B O 1
ATOM 7149 N N . SER B 1 173 ? 188.491 111.156 130.325 1.00 40.08 150 SER B N 1
ATOM 7150 C CA . SER B 1 173 ? 189.229 112.270 129.761 1.00 37.71 150 SER B CA 1
ATOM 7151 C C . SER B 1 173 ? 190.008 111.773 128.556 1.00 42.55 150 SER B C 1
ATOM 7152 O O . SER B 1 173 ? 190.023 110.579 128.254 1.00 45.09 150 SER B O 1
ATOM 7155 N N . GLY B 1 174 ? 190.663 112.697 127.862 1.00 40.89 151 GLY B N 1
ATOM 7156 C CA . GLY B 1 174 ? 191.421 112.317 126.690 1.00 47.50 151 GLY B CA 1
ATOM 7157 C C . GLY B 1 174 ? 191.652 113.457 125.724 1.00 47.39 151 GLY B C 1
ATOM 7158 O O . GLY B 1 174 ? 192.787 113.695 125.302 1.00 50.34 151 GLY B O 1
ATOM 7159 N N . PHE B 1 175 ? 190.585 114.172 125.374 1.00 45.26 152 PHE B N 1
ATOM 7160 C CA . PHE B 1 175 ? 190.677 115.281 124.442 1.00 42.79 152 PHE B CA 1
ATOM 7161 C C . PHE B 1 175 ? 189.534 116.236 124.721 1.00 41.94 152 PHE B C 1
ATOM 7162 O O . PHE B 1 175 ? 188.500 115.840 125.257 1.00 41.28 152 PHE B O 1
ATOM 7170 N N . ASP B 1 176 ? 189.731 117.491 124.285 1.00 42.40 153 ASP B N 1
ATOM 7171 C CA . ASP B 1 176 ? 188.814 118.593 124.580 1.00 40.34 153 ASP B CA 1
ATOM 7172 C C . ASP B 1 176 ? 187.384 118.327 124.117 1.00 42.50 153 ASP B C 1
ATOM 7173 O O . ASP B 1 176 ? 186.428 118.686 124.813 1.00 45.46 153 ASP B O 1
ATOM 7178 N N . ALA B 1 177 ? 187.209 117.785 122.909 1.00 43.79 154 ALA B N 1
ATOM 7179 C CA . ALA B 1 177 ? 185.868 117.676 122.338 1.00 42.71 154 ALA B CA 1
ATOM 7180 C C . ALA B 1 177 ? 184.969 116.785 123.175 1.00 42.92 154 ALA B C 1
ATOM 7181 O O . ALA B 1 177 ? 183.734 116.890 123.080 1.00 40.49 154 ALA B O 1
ATOM 7183 N N . LEU B 1 178 ? 185.568 115.918 123.996 1.00 40.41 155 LEU B N 1
ATOM 7184 C CA . LEU B 1 178 ? 184.785 114.989 124.792 1.00 37.97 155 LEU B CA 1
ATOM 7185 C C . LEU B 1 178 ? 183.865 115.733 125.751 1.00 39.10 155 LEU B C 1
ATOM 7186 O O . LEU B 1 178 ? 182.734 115.300 125.996 1.00 37.63 155 LEU B O 1
ATOM 7191 N N . HIS B 1 179 ? 184.307 116.888 126.247 1.00 41.07 156 HIS B N 1
ATOM 7192 C CA . HIS B 1 179 ? 183.572 117.661 127.244 1.00 39.60 156 HIS B CA 1
ATOM 7193 C C . HIS B 1 179 ? 183.095 118.998 126.692 1.00 41.62 156 HIS B C 1
ATOM 7194 O O . HIS B 1 179 ? 182.880 119.938 127.456 1.00 46.81 156 HIS B O 1
ATOM 7201 N N . ARG B 1 180 ? 182.919 119.105 125.382 1.00 41.60 157 ARG B N 1
ATOM 7202 C CA . ARG B 1 180 ? 182.397 120.319 124.770 1.00 38.37 157 ARG B CA 1
ATOM 7203 C C . ARG B 1 180 ? 180.874 120.299 124.662 1.00 38.45 157 ARG B C 1
ATOM 7204 O O . ARG B 1 180 ? 180.219 119.267 124.765 1.00 41.45 157 ARG B O 1
ATOM 7212 N N . PHE B 1 181 ? 180.321 121.472 124.397 1.00 39.08 158 PHE B N 1
ATOM 7213 C CA . PHE B 1 181 ? 178.932 121.611 123.997 1.00 33.16 158 PHE B CA 1
ATOM 7214 C C . PHE B 1 181 ? 178.794 121.223 122.521 1.00 35.93 158 PHE B C 1
ATOM 7215 O O . PHE B 1 181 ? 179.659 121.532 121.703 1.00 38.22 158 PHE B O 1
ATOM 7223 N N . HIS B 1 182 ? 177.742 120.479 122.183 1.00 40.34 159 HIS B N 1
ATOM 7224 C CA . HIS B 1 182 ? 177.608 119.995 120.805 1.00 38.60 159 HIS B CA 1
ATOM 7225 C C . HIS B 1 182 ? 176.202 120.103 120.251 1.00 33.72 159 HIS B C 1
ATOM 7226 O O . HIS B 1 182 ? 176.015 119.830 119.067 1.00 34.47 159 HIS B O 1
ATOM 7233 N N . ILE B 1 183 ? 175.200 120.458 121.051 1.00 37.57 160 ILE B N 1
ATOM 7234 C CA . ILE B 1 183 ? 173.854 120.509 120.502 1.00 38.62 160 ILE B CA 1
ATOM 7235 C C . ILE B 1 183 ? 173.699 121.732 119.611 1.00 38.88 160 ILE B C 1
ATOM 7236 O O . ILE B 1 183 ? 173.070 121.662 118.548 1.00 38.86 160 ILE B O 1
ATOM 7241 N N . GLY B 1 184 ? 174.338 122.845 119.988 1.00 39.29 161 GLY B N 1
ATOM 7242 C CA . GLY B 1 184 ? 174.137 124.124 119.341 1.00 38.62 161 GLY B CA 1
ATOM 7243 C C . GLY B 1 184 ? 173.064 124.941 120.037 1.00 43.53 161 GLY B C 1
ATOM 7244 O O . GLY B 1 184 ? 172.319 124.452 120.896 1.00 40.82 161 GLY B O 1
ATOM 7245 N N . SER B 1 185 ? 172.979 126.217 119.638 1.00 45.56 162 SER B N 1
ATOM 7246 C CA . SER B 1 185 ? 172.138 127.206 120.316 1.00 41.09 162 SER B CA 1
ATOM 7247 C C . SER B 1 185 ? 172.254 128.565 119.637 1.00 47.87 162 SER B C 1
ATOM 7248 O O . SER B 1 185 ? 173.252 128.877 118.973 1.00 43.76 162 SER B O 1
ATOM 7251 N N . ARG B 1 186 ? 171.239 129.401 119.880 1.00 50.46 163 ARG B N 1
ATOM 7252 C CA . ARG B 1 186 ? 171.288 130.773 119.394 1.00 48.17 163 ARG B CA 1
ATOM 7253 C C . ARG B 1 186 ? 172.552 131.473 119.854 1.00 46.54 163 ARG B C 1
ATOM 7254 O O . ARG B 1 186 ? 173.250 132.106 119.057 1.00 50.23 163 ARG B O 1
ATOM 7262 N N . ALA B 1 187 ? 172.876 131.350 121.134 1.00 45.22 164 ALA B N 1
ATOM 7263 C CA . ALA B 1 187 ? 174.127 131.920 121.609 1.00 46.14 164 ALA B CA 1
ATOM 7264 C C . ALA B 1 187 ? 175.295 131.420 120.782 1.00 46.52 164 ALA B C 1
ATOM 7265 O O . ALA B 1 187 ? 176.102 132.216 120.292 1.00 48.30 164 ALA B O 1
ATOM 7267 N N . ALA B 1 188 ? 175.383 130.098 120.584 1.00 45.69 165 ALA B N 1
ATOM 7268 C CA . ALA B 1 188 ? 176.622 129.526 120.053 1.00 45.91 165 ALA B CA 1
ATOM 7269 C C . ALA B 1 188 ? 176.744 129.696 118.545 1.00 42.40 165 ALA B C 1
ATOM 7270 O O . ALA B 1 188 ? 177.863 129.795 118.031 1.00 44.27 165 ALA B O 1
ATOM 7272 N N . PHE B 1 189 ? 175.621 129.722 117.822 1.00 43.19 166 PHE B N 1
ATOM 7273 C CA . PHE B 1 189 ? 175.686 129.810 116.366 1.00 44.22 166 PHE B CA 1
ATOM 7274 C C . PHE B 1 189 ? 176.157 131.188 115.900 1.00 55.06 166 PHE B C 1
ATOM 7275 O O . PHE B 1 189 ? 176.998 131.282 114.995 1.00 52.54 166 PHE B O 1
ATOM 7283 N N . GLY B 1 190 ? 175.650 132.259 116.510 1.00 60.70 167 GLY B N 1
ATOM 7284 C CA . GLY B 1 190 ? 176.200 133.593 116.345 1.00 58.98 167 GLY B CA 1
ATOM 7285 C C . GLY B 1 190 ? 175.228 134.543 115.675 1.00 62.12 167 GLY B C 1
ATOM 7286 O O . GLY B 1 190 ? 174.108 134.183 115.314 1.00 64.37 167 GLY B O 1
ATOM 7287 N N . SER B 1 191 ? 175.685 135.791 115.528 1.00 66.16 168 SER B N 1
ATOM 7288 C CA . SER B 1 191 ? 174.917 136.831 114.846 1.00 72.61 168 SER B CA 1
ATOM 7289 C C . SER B 1 191 ? 175.296 136.936 113.375 1.00 66.54 168 SER B C 1
ATOM 7290 O O . SER B 1 191 ? 174.444 137.221 112.523 1.00 70.59 168 SER B O 1
ATOM 7293 N N . ASP B 1 192 ? 176.572 136.713 113.081 1.00 59.84 169 ASP B N 1
ATOM 7294 C CA . ASP B 1 192 ? 177.107 136.655 111.732 1.00 59.13 169 ASP B CA 1
ATOM 7295 C C . ASP B 1 192 ? 176.600 135.423 110.988 1.00 62.80 169 ASP B C 1
ATOM 7296 O O . ASP B 1 192 ? 177.270 134.382 110.987 1.00 57.10 169 ASP B O 1
ATOM 7301 N N . ILE B 1 193 ? 175.431 135.519 110.348 1.00 60.13 170 ILE B N 1
ATOM 7302 C CA . ILE B 1 193 ? 174.926 134.384 109.581 1.00 63.85 170 ILE B CA 1
ATOM 7303 C C . ILE B 1 193 ? 175.814 134.077 108.378 1.00 64.41 170 ILE B C 1
ATOM 7304 O O . ILE B 1 193 ? 175.792 132.956 107.852 1.00 59.08 170 ILE B O 1
ATOM 7309 N N . SER B 1 194 ? 176.631 135.039 107.951 1.00 67.25 171 SER B N 1
ATOM 7310 C CA . SER B 1 194 ? 177.516 134.822 106.813 1.00 61.10 171 SER B CA 1
ATOM 7311 C C . SER B 1 194 ? 178.722 133.970 107.191 1.00 59.23 171 SER B C 1
ATOM 7312 O O . SER B 1 194 ? 179.174 133.137 106.391 1.00 62.63 171 SER B O 1
ATOM 7315 N N . ALA B 1 195 ? 179.254 134.148 108.405 1.00 58.48 172 ALA B N 1
ATOM 7316 C CA . ALA B 1 195 ? 180.413 133.352 108.813 1.00 58.34 172 ALA B CA 1
ATOM 7317 C C . ALA B 1 195 ? 180.018 131.938 109.265 1.00 55.34 172 ALA B C 1
ATOM 7318 O O . ALA B 1 195 ? 180.838 131.012 109.183 1.00 46.90 172 ALA B O 1
ATOM 7320 N N . LEU B 1 196 ? 178.784 131.773 109.760 1.00 49.72 173 LEU B N 1
ATOM 7321 C CA . LEU B 1 196 ? 178.253 130.458 110.085 1.00 51.80 173 LEU B CA 1
ATOM 7322 C C . LEU B 1 196 ? 178.109 129.608 108.832 1.00 57.00 173 LEU B C 1
ATOM 7323 O O . LEU B 1 196 ? 178.322 128.387 108.863 1.00 52.64 173 LEU B O 1
ATOM 7328 N N . GLN B 1 197 ? 177.765 130.254 107.714 1.00 58.91 174 GLN B N 1
ATOM 7329 C CA . GLN B 1 197 ? 177.472 129.570 106.466 1.00 55.01 174 GLN B CA 1
ATOM 7330 C C . GLN B 1 197 ? 178.740 129.167 105.749 1.00 53.99 174 GLN B C 1
ATOM 7331 O O . GLN B 1 197 ? 178.731 128.217 104.971 1.00 56.08 174 GLN B O 1
ATOM 7337 N N . GLN B 1 198 ? 179.839 129.831 106.013 1.00 54.07 175 GLN B N 1
ATOM 7338 C CA . GLN B 1 198 ? 181.066 129.318 105.439 1.00 54.21 175 GLN B CA 1
ATOM 7339 C C . GLN B 1 198 ? 181.727 128.292 106.342 1.00 52.94 175 GLN B C 1
ATOM 7340 O O . GLN B 1 198 ? 182.442 127.421 105.841 1.00 52.83 175 GLN B O 1
ATOM 7346 N N . ALA B 1 199 ? 181.472 128.343 107.651 1.00 51.37 176 ALA B N 1
ATOM 7347 C CA . ALA B 1 199 ? 181.872 127.240 108.517 1.00 47.80 176 ALA B CA 1
ATOM 7348 C C . ALA B 1 199 ? 181.187 125.935 108.090 1.00 42.18 176 ALA B C 1
ATOM 7349 O O . ALA B 1 199 ? 181.839 124.892 107.968 1.00 38.23 176 ALA B O 1
ATOM 7351 N N . LEU B 1 200 ? 179.873 125.989 107.848 1.00 38.72 177 LEU B N 1
ATOM 7352 C CA . LEU B 1 200 ? 179.141 124.857 107.292 1.00 45.12 177 LEU B CA 1
ATOM 7353 C C . LEU B 1 200 ? 179.801 124.349 106.017 1.00 50.15 177 LEU B C 1
ATOM 7354 O O . LEU B 1 200 ? 180.129 123.162 105.898 1.00 47.06 177 LEU B O 1
ATOM 7359 N N . ARG B 1 201 ? 180.013 125.249 105.053 1.00 52.11 178 ARG B N 1
ATOM 7360 C CA . ARG B 1 201 ? 180.559 124.844 103.765 1.00 47.75 178 ARG B CA 1
ATOM 7361 C C . ARG B 1 201 ? 181.929 124.196 103.919 1.00 45.93 178 ARG B C 1
ATOM 7362 O O . ARG B 1 201 ? 182.257 123.256 103.186 1.00 46.43 178 ARG B O 1
ATOM 7370 N N . GLN B 1 202 ? 182.726 124.635 104.892 1.00 45.36 179 GLN B N 1
ATOM 7371 C CA . GLN B 1 202 ? 184.060 124.051 105.003 1.00 48.08 179 GLN B CA 1
ATOM 7372 C C . GLN B 1 202 ? 184.015 122.681 105.650 1.00 47.38 179 GLN B C 1
ATOM 7373 O O . GLN B 1 202 ? 184.802 121.797 105.296 1.00 46.77 179 GLN B O 1
ATOM 7379 N N . PHE B 1 203 ? 183.140 122.521 106.641 1.00 43.47 180 PHE B N 1
ATOM 7380 C CA . PHE B 1 203 ? 182.933 121.226 107.255 1.00 39.21 180 PHE B CA 1
ATOM 7381 C C . PHE B 1 203 ? 182.438 120.237 106.215 1.00 43.26 180 PHE B C 1
ATOM 7382 O O . PHE B 1 203 ? 183.045 119.179 106.000 1.00 36.72 180 PHE B O 1
ATOM 7390 N N . HIS B 1 204 ? 181.366 120.599 105.515 1.00 39.53 181 HIS B N 1
ATOM 7391 C CA . HIS B 1 204 ? 180.826 119.711 104.504 1.00 36.91 181 HIS B CA 1
ATOM 7392 C C . HIS B 1 204 ? 181.859 119.410 103.435 1.00 42.96 181 HIS B C 1
ATOM 7393 O O . HIS B 1 204 ? 182.079 118.246 103.078 1.00 42.29 181 HIS B O 1
ATOM 7400 N N . HIS B 1 205 ? 182.525 120.444 102.927 1.00 44.55 182 HIS B N 1
ATOM 7401 C CA . HIS B 1 205 ? 183.517 120.211 101.885 1.00 45.50 182 HIS B CA 1
ATOM 7402 C C . HIS B 1 205 ? 184.637 119.300 102.364 1.00 43.16 182 HIS B C 1
ATOM 7403 O O . HIS B 1 205 ? 185.187 118.519 101.579 1.00 45.43 182 HIS B O 1
ATOM 7410 N N . HIS B 1 206 ? 185.009 119.397 103.635 1.00 38.95 183 HIS B N 1
ATOM 7411 C CA . HIS B 1 206 ? 186.157 118.619 104.070 1.00 44.18 183 HIS B CA 1
ATOM 7412 C C . HIS B 1 206 ? 185.808 117.149 104.351 1.00 46.92 183 HIS B C 1
ATOM 7413 O O . HIS B 1 206 ? 186.637 116.264 104.099 1.00 44.30 183 HIS B O 1
ATOM 7420 N N . TYR B 1 207 ? 184.596 116.868 104.846 1.00 39.96 184 TYR B N 1
ATOM 7421 C CA . TYR B 1 207 ? 184.232 115.549 105.335 1.00 37.11 184 TYR B CA 1
ATOM 7422 C C . TYR B 1 207 ? 183.269 114.782 104.432 1.00 36.46 184 TYR B C 1
ATOM 7423 O O . TYR B 1 207 ? 183.383 113.567 104.340 1.00 34.64 184 TYR B O 1
ATOM 7432 N N . TYR B 1 208 ? 182.360 115.446 103.723 1.00 39.80 185 TYR B N 1
ATOM 7433 C CA . TYR B 1 208 ? 181.418 114.744 102.845 1.00 35.36 185 TYR B CA 1
ATOM 7434 C C . TYR B 1 208 ? 182.042 114.451 101.477 1.00 36.79 185 TYR B C 1
ATOM 7435 O O . TYR B 1 208 ? 181.580 114.892 100.434 1.00 36.34 185 TYR B O 1
ATOM 7444 N N . ARG B 1 209 ? 183.103 113.649 101.512 1.00 39.11 186 ARG B N 1
ATOM 7445 C CA . ARG B 1 209 ? 183.716 113.042 100.338 1.00 39.12 186 ARG B CA 1
ATOM 7446 C C . ARG B 1 209 ? 183.462 111.534 100.282 1.00 39.86 186 ARG B C 1
ATOM 7447 O O . ARG B 1 209 ? 183.316 110.861 101.305 1.00 34.07 186 ARG B O 1
ATOM 7455 N N . ALA B 1 210 ? 183.453 111.013 99.058 1.00 38.62 187 ALA B N 1
ATOM 7456 C CA . ALA B 1 210 ? 183.232 109.590 98.835 1.00 32.77 187 ALA B CA 1
ATOM 7457 C C . ALA B 1 210 ? 184.249 108.702 99.552 1.00 37.40 187 ALA B C 1
ATOM 7458 O O . ALA B 1 210 ? 183.823 107.728 100.198 1.00 35.78 187 ALA B O 1
ATOM 7460 N N . PRO B 1 211 ? 185.564 108.954 99.498 1.00 33.47 188 PRO B N 1
ATOM 7461 C CA . PRO B 1 211 ? 186.503 108.122 100.279 1.00 31.52 188 PRO B CA 1
ATOM 7462 C C . PRO B 1 211 ? 186.217 108.092 101.778 1.00 34.86 188 PRO B C 1
ATOM 7463 O O . PRO B 1 211 ? 186.827 107.276 102.481 1.00 36.75 188 PRO B O 1
ATOM 7467 N N . ASN B 1 212 ? 185.354 108.981 102.284 1.00 35.24 189 ASN B N 1
ATOM 7468 C CA . ASN B 1 212 ? 185.024 109.118 103.696 1.00 28.78 189 ASN B CA 1
ATOM 7469 C C . ASN B 1 212 ? 183.603 108.662 104.011 1.00 33.62 189 ASN B C 1
ATOM 7470 O O . ASN B 1 212 ? 183.088 108.969 105.097 1.00 36.47 189 ASN B O 1
ATOM 7475 N N . MET B 1 213 ? 182.947 107.964 103.084 1.00 32.77 190 MET B N 1
ATOM 7476 C CA . MET B 1 213 ? 181.544 107.596 103.206 1.00 32.31 190 MET B CA 1
ATOM 7477 C C . MET B 1 213 ? 181.375 106.104 102.923 1.00 32.66 190 MET B C 1
ATOM 7478 O O . MET B 1 213 ? 182.220 105.456 102.298 1.00 30.31 190 MET B O 1
ATOM 7483 N N . THR B 1 214 ? 180.260 105.570 103.406 1.00 31.08 191 THR B N 1
ATOM 7484 C CA . THR B 1 214 ? 179.830 104.212 103.138 1.00 28.25 191 THR B CA 1
ATOM 7485 C C . THR B 1 214 ? 178.339 104.242 102.840 1.00 31.41 191 THR B C 1
ATOM 7486 O O . THR B 1 214 ? 177.573 104.888 103.567 1.00 29.93 191 THR B O 1
ATOM 7490 N N . LEU B 1 215 ? 177.926 103.543 101.774 1.00 32.06 192 LEU B N 1
ATOM 7491 C CA . LEU B 1 215 ? 176.513 103.417 101.404 1.00 32.03 192 LEU B CA 1
ATOM 7492 C C . LEU B 1 215 ? 176.088 101.959 101.550 1.00 29.90 192 LEU B C 1
ATOM 7493 O O . LEU B 1 215 ? 176.692 101.077 100.925 1.00 36.22 192 LEU B O 1
ATOM 7498 N N . TRP B 1 216 ? 175.073 101.712 102.386 1.00 28.15 193 TRP B N 1
ATOM 7499 C CA . TRP B 1 216 ? 174.342 100.448 102.464 1.00 28.76 193 TRP B CA 1
ATOM 7500 C C . TRP B 1 216 ? 173.053 100.527 101.656 1.00 32.04 193 TRP B C 1
ATOM 7501 O O . TRP B 1 216 ? 172.312 101.507 101.756 1.00 39.62 193 TRP B O 1
ATOM 7512 N N . LEU B 1 217 ? 172.762 99.473 100.909 1.00 30.26 194 LEU B N 1
ATOM 7513 C CA . LEU B 1 217 ? 171.555 99.335 100.101 1.00 32.85 194 LEU B CA 1
ATOM 7514 C C . LEU B 1 217 ? 170.914 97.992 100.421 1.00 36.68 194 LEU B C 1
ATOM 7515 O O . LEU B 1 217 ? 171.592 96.963 100.348 1.00 34.83 194 LEU B O 1
ATOM 7520 N N . GLN B 1 218 ? 169.616 97.991 100.737 1.00 36.83 195 GLN B N 1
ATOM 7521 C CA . GLN B 1 218 ? 168.888 96.762 101.057 1.00 34.56 195 GLN B CA 1
ATOM 7522 C C . GLN B 1 218 ? 167.491 96.834 100.472 1.00 38.68 195 GLN B C 1
ATOM 7523 O O . GLN B 1 218 ? 166.708 97.724 100.831 1.00 39.34 195 GLN B O 1
ATOM 7529 N N . GLY B 1 219 ? 167.180 95.894 99.589 1.00 35.52 196 GLY B N 1
ATOM 7530 C CA . GLY B 1 219 ? 165.873 95.807 98.990 1.00 39.00 196 GLY B CA 1
ATOM 7531 C C . GLY B 1 219 ? 165.634 94.466 98.319 1.00 41.95 196 GLY B C 1
ATOM 7532 O O . GLY B 1 219 ? 166.509 93.592 98.260 1.00 38.20 196 GLY B O 1
ATOM 7533 N N . PRO B 1 220 ? 164.425 94.287 97.785 1.00 42.99 197 PRO B N 1
ATOM 7534 C CA . PRO B 1 220 ? 164.134 93.070 97.023 1.00 43.73 197 PRO B CA 1
ATOM 7535 C C . PRO B 1 220 ? 164.839 93.024 95.692 1.00 41.93 197 PRO B C 1
ATOM 7536 O O . PRO B 1 220 ? 164.790 91.976 95.031 1.00 35.87 197 PRO B O 1
ATOM 7540 N N . GLN B 1 221 ? 165.437 94.137 95.265 1.00 38.93 198 GLN B N 1
ATOM 7541 C CA . GLN B 1 221 ? 166.185 94.180 94.020 1.00 39.59 198 GLN B CA 1
ATOM 7542 C C . GLN B 1 221 ? 167.319 93.165 94.051 1.00 43.44 198 GLN B C 1
ATOM 7543 O O . GLN B 1 221 ? 167.846 92.815 95.112 1.00 44.64 198 GLN B O 1
ATOM 7549 N N . SER B 1 222 ? 167.714 92.706 92.874 1.00 39.51 199 SER B N 1
ATOM 7550 C CA . SER B 1 222 ? 168.833 91.784 92.819 1.00 41.00 199 SER B CA 1
ATOM 7551 C C . SER B 1 222 ? 170.134 92.516 93.108 1.00 39.16 199 SER B C 1
ATOM 7552 O O . SER B 1 222 ? 170.214 93.750 93.079 1.00 41.43 199 SER B O 1
ATOM 7555 N N . LEU B 1 223 ? 171.170 91.730 93.393 1.00 37.04 200 LEU B N 1
ATOM 7556 C CA . LEU B 1 223 ? 172.492 92.316 93.585 1.00 43.63 200 LEU B CA 1
ATOM 7557 C C . LEU B 1 223 ? 172.943 93.116 92.363 1.00 43.54 200 LEU B C 1
ATOM 7558 O O . LEU B 1 223 ? 173.691 94.091 92.497 1.00 43.60 200 LEU B O 1
ATOM 7563 N N . GLU B 1 224 ? 172.478 92.736 91.175 1.00 42.36 201 GLU B N 1
ATOM 7564 C CA . GLU B 1 224 ? 172.873 93.427 89.960 1.00 42.66 201 GLU B CA 1
ATOM 7565 C C . GLU B 1 224 ? 172.160 94.769 89.849 1.00 44.68 201 GLU B C 1
ATOM 7566 O O . GLU B 1 224 ? 172.763 95.772 89.437 1.00 41.47 201 GLU B O 1
ATOM 7572 N N . GLN B 1 225 ? 170.870 94.798 90.209 1.00 43.59 202 GLN B N 1
ATOM 7573 C CA . GLN B 1 225 ? 170.115 96.045 90.245 1.00 39.03 202 GLN B CA 1
ATOM 7574 C C . GLN B 1 225 ? 170.619 96.952 91.359 1.00 39.11 202 GLN B C 1
ATOM 7575 O O . GLN B 1 225 ? 170.638 98.179 91.209 1.00 42.04 202 GLN B O 1
ATOM 7581 N N . LEU B 1 226 ? 171.040 96.366 92.483 1.00 44.36 203 LEU B N 1
ATOM 7582 C CA . LEU B 1 226 ? 171.574 97.165 93.584 1.00 41.40 203 LEU B CA 1
ATOM 7583 C C . LEU B 1 226 ? 172.960 97.700 93.254 1.00 38.76 203 LEU B C 1
ATOM 7584 O O . LEU B 1 226 ? 173.313 98.816 93.663 1.00 36.83 203 LEU B O 1
ATOM 7589 N N . HIS B 1 227 ? 173.747 96.927 92.506 1.00 36.56 204 HIS B N 1
ATOM 7590 C CA . HIS B 1 227 ? 175.042 97.408 92.054 1.00 35.77 204 HIS B CA 1
ATOM 7591 C C . HIS B 1 227 ? 174.874 98.592 91.122 1.00 38.68 204 HIS B C 1
ATOM 7592 O O . HIS B 1 227 ? 175.606 99.584 91.224 1.00 41.00 204 HIS B O 1
ATOM 7599 N N . ALA B 1 228 ? 173.901 98.514 90.216 1.00 34.83 205 ALA B N 1
ATOM 7600 C CA . ALA B 1 228 ? 173.715 99.586 89.249 1.00 33.89 205 ALA B CA 1
ATOM 7601 C C . ALA B 1 228 ? 173.245 100.871 89.935 1.00 36.87 205 ALA B C 1
ATOM 7602 O O . ALA B 1 228 ? 173.719 101.966 89.608 1.00 36.41 205 ALA B O 1
ATOM 7604 N N . LEU B 1 229 ? 172.311 100.753 90.884 1.00 33.97 206 LEU B N 1
ATOM 7605 C CA . LEU B 1 229 ? 171.890 101.911 91.654 1.00 32.81 206 LEU B CA 1
ATOM 7606 C C . LEU B 1 229 ? 173.061 102.518 92.420 1.00 36.74 206 LEU B C 1
ATOM 7607 O O . LEU B 1 229 ? 173.203 103.747 92.472 1.00 40.38 206 LEU B O 1
ATOM 7612 N N . ALA B 1 230 ? 173.945 101.680 92.959 1.00 35.57 207 ALA B N 1
ATOM 7613 C CA . ALA B 1 230 ? 175.138 102.185 93.634 1.00 35.78 207 ALA B CA 1
ATOM 7614 C C . ALA B 1 230 ? 176.027 102.953 92.667 1.00 37.05 207 ALA B C 1
ATOM 7615 O O . ALA B 1 230 ? 176.548 104.024 92.996 1.00 36.55 207 ALA B O 1
ATOM 7617 N N . GLN B 1 231 ? 176.263 102.378 91.491 1.00 35.14 208 GLN B N 1
ATOM 7618 C CA . GLN B 1 231 ? 177.123 103.016 90.514 1.00 37.22 208 GLN B CA 1
ATOM 7619 C C . GLN B 1 231 ? 176.519 104.337 90.085 1.00 35.02 208 GLN B C 1
ATOM 7620 O O . GLN B 1 231 ? 177.210 105.351 90.002 1.00 33.89 208 GLN B O 1
ATOM 7626 N N . ARG B 1 232 ? 175.214 104.332 89.840 1.00 35.20 209 ARG B N 1
ATOM 7627 C CA . ARG B 1 232 ? 174.516 105.492 89.307 1.00 40.67 209 ARG B CA 1
ATOM 7628 C C . ARG B 1 232 ? 174.498 106.634 90.320 1.00 43.19 209 ARG B C 1
ATOM 7629 O O . ARG B 1 232 ? 175.069 107.704 90.080 1.00 46.65 209 ARG B O 1
ATOM 7637 N N . TYR B 1 233 ? 173.897 106.398 91.486 1.00 41.39 210 TYR B N 1
ATOM 7638 C CA . TYR B 1 233 ? 173.712 107.441 92.480 1.00 41.76 210 TYR B CA 1
ATOM 7639 C C . TYR B 1 233 ? 174.897 107.583 93.425 1.00 45.74 210 TYR B C 1
ATOM 7640 O O . TYR B 1 233 ? 175.162 108.700 93.910 1.00 43.31 210 TYR B O 1
ATOM 7649 N N . GLY B 1 234 ? 175.651 106.501 93.654 1.00 37.33 211 GLY B N 1
ATOM 7650 C CA . GLY B 1 234 ? 176.835 106.617 94.486 1.00 34.81 211 GLY B CA 1
ATOM 7651 C C . GLY B 1 234 ? 178.003 107.222 93.758 1.00 35.58 211 GLY B C 1
ATOM 7652 O O . GLY B 1 234 ? 178.870 107.847 94.381 1.00 35.59 211 GLY B O 1
ATOM 7653 N N . GLY B 1 235 ? 178.052 107.046 92.435 1.00 38.05 212 GLY B N 1
ATOM 7654 C CA . GLY B 1 235 ? 179.104 107.651 91.636 1.00 42.33 212 GLY B CA 1
ATOM 7655 C C . GLY B 1 235 ? 179.037 109.166 91.572 1.00 43.21 212 GLY B C 1
ATOM 7656 O O . GLY B 1 235 ? 180.026 109.802 91.204 1.00 42.29 212 GLY B O 1
ATOM 7657 N N . GLY B 1 236 ? 177.903 109.757 91.934 1.00 41.49 213 GLY B N 1
ATOM 7658 C CA . GLY B 1 236 ? 177.789 111.198 91.879 1.00 50.99 213 GLY B CA 1
ATOM 7659 C C . GLY B 1 236 ? 178.069 111.921 93.181 1.00 53.53 213 GLY B C 1
ATOM 7660 O O . GLY B 1 236 ? 177.451 112.959 93.441 1.00 59.85 213 GLY B O 1
ATOM 7661 N N . LEU B 1 237 ? 178.998 111.382 94.025 1.00 47.29 214 LEU B N 1
ATOM 7662 C CA . LEU B 1 237 ? 179.463 111.994 95.261 1.00 41.78 214 LEU B CA 1
ATOM 7663 C C . LEU B 1 237 ? 180.907 112.473 95.102 1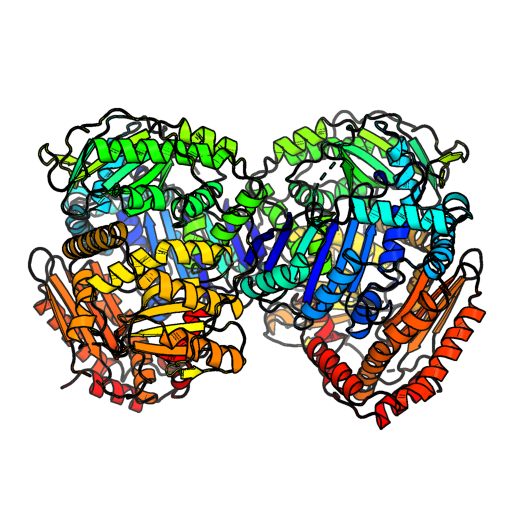.00 43.12 214 LEU B C 1
ATOM 7664 O O . LEU B 1 237 ? 181.689 111.858 94.369 1.00 45.71 214 LEU B O 1
ATOM 7669 N N . PRO B 1 238 ? 181.285 113.564 95.776 1.00 38.79 215 PRO B N 1
ATOM 7670 C CA . PRO B 1 238 ? 182.582 114.208 95.500 1.00 41.23 215 PRO B CA 1
ATOM 7671 C C . PRO B 1 238 ? 183.751 113.298 95.829 1.00 43.16 215 PRO B C 1
ATOM 7672 O O . PRO B 1 238 ? 183.652 112.444 96.704 1.00 48.13 215 PRO B O 1
ATOM 7676 N N . SER B 1 239 ? 184.887 113.509 95.163 1.00 45.12 216 SER B N 1
ATOM 7677 C CA . SER B 1 239 ? 186.057 112.683 95.449 1.00 45.63 216 SER B CA 1
ATOM 7678 C C . SER B 1 239 ? 187.158 113.484 96.134 1.00 52.18 216 SER B C 1
ATOM 7679 O O . SER B 1 239 ? 187.048 114.697 96.341 1.00 62.11 216 SER B O 1
ATOM 7682 N N . GLY B 1 240 ? 188.224 112.781 96.517 1.00 50.19 217 GLY B N 1
ATOM 7683 C CA . GLY B 1 240 ? 189.350 113.413 97.193 1.00 57.33 217 GLY B CA 1
ATOM 7684 C C . GLY B 1 240 ? 190.094 112.538 98.192 1.00 59.05 217 GLY B C 1
ATOM 7685 O O . GLY B 1 240 ? 190.026 112.745 99.406 1.00 56.07 217 GLY B O 1
ATOM 7686 N N . GLU B 1 246 ? 194.334 112.323 110.702 1.00 55.89 223 GLU B N 1
ATOM 7687 C CA . GLU B 1 246 ? 193.331 112.895 111.618 1.00 78.18 223 GLU B CA 1
ATOM 7688 C C . GLU B 1 246 ? 192.766 111.884 112.646 1.00 74.69 223 GLU B C 1
ATOM 7689 O O . GLU B 1 246 ? 191.858 111.103 112.340 1.00 72.13 223 GLU B O 1
ATOM 7695 N N . THR B 1 247 ? 193.290 111.928 113.875 1.00 70.73 224 THR B N 1
ATOM 7696 C CA . THR B 1 247 ? 193.070 110.886 114.873 1.00 61.53 224 THR B CA 1
ATOM 7697 C C . THR B 1 247 ? 192.659 111.493 116.205 1.00 58.78 224 THR B C 1
ATOM 7698 O O . THR B 1 247 ? 193.143 112.563 116.590 1.00 58.40 224 THR B O 1
ATOM 7702 N N . LEU B 1 248 ? 191.792 110.803 116.904 1.00 56.84 225 LEU B N 1
ATOM 7703 C CA . LEU B 1 248 ? 191.454 111.164 118.269 1.00 49.14 225 LEU B CA 1
ATOM 7704 C C . LEU B 1 248 ? 192.167 110.239 119.242 1.00 50.47 225 LEU B C 1
ATOM 7705 O O . LEU B 1 248 ? 192.306 109.042 118.969 1.00 46.12 225 LEU B O 1
ATOM 7710 N N . PRO B 1 249 ? 192.663 110.747 120.365 1.00 47.92 226 PRO B N 1
ATOM 7711 C CA . PRO B 1 249 ? 193.282 109.874 121.352 1.00 46.47 226 PRO B CA 1
ATOM 7712 C C . PRO B 1 249 ? 192.223 109.047 122.054 1.00 47.19 226 PRO B C 1
ATOM 7713 O O . PRO B 1 249 ? 191.020 109.305 121.889 1.00 48.60 226 PRO B O 1
ATOM 7717 N N . PRO B 1 250 ? 192.613 108.027 122.813 1.00 45.61 227 PRO B N 1
ATOM 7718 C CA . PRO B 1 250 ? 191.621 107.157 123.447 1.00 48.78 227 PRO B CA 1
ATOM 7719 C C . PRO B 1 250 ? 191.282 107.583 124.874 1.00 46.54 227 PRO B C 1
ATOM 7720 O O . PRO B 1 250 ? 192.059 108.244 125.557 1.00 48.22 227 PRO B O 1
ATOM 7724 N N . LEU B 1 251 ? 190.105 107.152 125.322 1.00 45.20 228 LEU B N 1
ATOM 7725 C CA . LEU B 1 251 ? 189.547 107.607 126.593 1.00 42.73 228 LEU B CA 1
ATOM 7726 C C . LEU B 1 251 ? 190.292 107.031 127.792 1.00 40.32 228 LEU B C 1
ATOM 7727 O O . LEU B 1 251 ? 190.591 105.834 127.844 1.00 51.07 228 LEU B O 1
ATOM 7732 N N . ALA B 1 252 ? 190.538 107.873 128.780 1.00 36.38 229 ALA B N 1
ATOM 7733 C CA . ALA B 1 252 ? 191.154 107.470 130.034 1.00 44.13 229 ALA B CA 1
ATOM 7734 C C . ALA B 1 252 ? 190.138 107.591 131.167 1.00 41.44 229 ALA B C 1
ATOM 7735 O O . ALA B 1 252 ? 189.328 108.520 131.194 1.00 43.90 229 ALA B O 1
ATOM 7737 N N . ALA B 1 253 ? 190.172 106.652 132.100 1.00 40.13 230 ALA B N 1
ATOM 7738 C CA . ALA B 1 253 ? 189.149 106.640 133.133 1.00 42.62 230 ALA B CA 1
ATOM 7739 C C . ALA B 1 253 ? 189.405 107.734 134.165 1.00 43.17 230 ALA B C 1
ATOM 7740 O O . ALA B 1 253 ? 190.541 107.956 134.593 1.00 41.32 230 ALA B O 1
ATOM 7742 N N . GLY B 1 254 ? 188.331 108.426 134.557 1.00 41.48 231 GLY B N 1
ATOM 7743 C CA . GLY B 1 254 ? 188.408 109.473 135.562 1.00 40.19 231 GLY B CA 1
ATOM 7744 C C . GLY B 1 254 ? 187.714 109.123 136.864 1.00 43.09 231 GLY B C 1
ATOM 7745 O O . GLY B 1 254 ? 188.066 108.126 137.501 1.00 44.31 231 GLY B O 1
ATOM 7746 N N . GLN B 1 255 ? 186.723 109.929 137.256 1.00 45.62 232 GLN B N 1
ATOM 7747 C CA . GLN B 1 255 ? 185.974 109.779 138.497 1.00 43.50 232 GLN B CA 1
ATOM 7748 C C . GLN B 1 255 ? 184.673 109.039 138.240 1.00 42.51 232 GLN B C 1
ATOM 7749 O O . GLN B 1 255 ? 184.042 109.213 137.193 1.00 38.61 232 GLN B O 1
ATOM 7755 N N . ASP B 1 256 ? 184.265 108.233 139.222 1.00 41.70 233 ASP B N 1
ATOM 7756 C CA . ASP B 1 256 ? 182.863 107.871 139.352 1.00 40.20 233 ASP B CA 1
ATOM 7757 C C . ASP B 1 256 ? 182.063 109.092 139.803 1.00 41.16 233 ASP B C 1
ATOM 7758 O O . ASP B 1 256 ? 182.610 110.045 140.356 1.00 45.64 233 ASP B O 1
ATOM 7763 N N . TYR B 1 257 ? 180.750 109.056 139.584 1.00 39.44 234 TYR B N 1
ATOM 7764 C CA . TYR B 1 257 ? 179.906 110.186 139.958 1.00 39.85 234 TYR B CA 1
ATOM 7765 C C . TYR B 1 257 ? 178.521 109.711 140.376 1.00 44.69 234 TYR B C 1
ATOM 7766 O O . TYR B 1 257 ? 178.127 108.554 140.162 1.00 37.70 234 TYR B O 1
ATOM 7775 N N . THR B 1 258 ? 177.771 110.649 140.955 1.00 44.06 235 THR B N 1
ATOM 7776 C CA . THR B 1 258 ? 176.330 110.534 141.097 1.00 40.51 235 THR B CA 1
ATOM 7777 C C . THR B 1 258 ? 175.719 111.709 140.375 1.00 38.22 235 THR B C 1
ATOM 7778 O O . THR B 1 258 ? 176.222 112.827 140.470 1.00 45.02 235 THR B O 1
ATOM 7782 N N . LEU B 1 259 ? 174.636 111.451 139.670 1.00 35.77 236 LEU B N 1
ATOM 7783 C CA . LEU B 1 259 ? 173.902 112.477 138.963 1.00 38.47 236 LEU B CA 1
ATOM 7784 C C . LEU B 1 259 ? 172.498 112.544 139.556 1.00 43.12 236 LEU B C 1
ATOM 7785 O O . LEU B 1 259 ? 171.830 111.510 139.712 1.00 40.90 236 LEU B O 1
ATOM 7790 N N . SER B 1 260 ? 172.068 113.755 139.919 1.00 39.71 237 SER B N 1
ATOM 7791 C CA . SER B 1 260 ? 170.737 113.958 140.470 1.00 42.15 237 SER B CA 1
ATOM 7792 C C . SER B 1 260 ? 169.761 114.252 139.341 1.00 42.23 237 SER B C 1
ATOM 7793 O O . SER B 1 260 ? 169.915 115.236 138.622 1.00 43.96 237 SER B O 1
ATOM 7796 N N . LEU B 1 261 ? 168.753 113.397 139.191 1.00 44.85 238 LEU B N 1
ATOM 7797 C CA . LEU B 1 261 ? 167.770 113.569 138.140 1.00 47.63 238 LEU B CA 1
ATOM 7798 C C . LEU B 1 261 ? 166.427 113.081 138.650 1.00 45.72 238 LEU B C 1
ATOM 7799 O O . LEU B 1 261 ? 166.375 112.067 139.360 1.00 43.27 238 LEU B O 1
ATOM 7804 N N . PRO B 1 262 ? 165.335 113.728 138.258 1.00 43.65 239 PRO B N 1
ATOM 7805 C CA . PRO B 1 262 ? 164.020 113.136 138.505 1.00 40.19 239 PRO B CA 1
ATOM 7806 C C . PRO B 1 262 ? 163.888 111.818 137.752 1.00 42.54 239 PRO B C 1
ATOM 7807 O O . PRO B 1 262 ? 164.300 111.692 136.594 1.00 46.77 239 PRO B O 1
ATOM 7811 N N . GLY B 1 263 ? 163.334 110.823 138.424 1.00 40.80 240 GLY B N 1
ATOM 7812 C CA . GLY B 1 263 ? 163.029 109.574 137.763 1.00 38.30 240 GLY B CA 1
ATOM 7813 C C . GLY B 1 263 ? 163.408 108.349 138.570 1.00 41.69 240 GLY B C 1
ATOM 7814 O O . GLY B 1 263 ? 163.885 108.456 139.705 1.00 43.47 240 GLY B O 1
ATOM 7815 N N . ALA B 1 264 ? 163.172 107.178 137.985 1.00 41.33 241 ALA B N 1
ATOM 7816 C CA . ALA B 1 264 ? 163.633 105.925 138.555 1.00 36.32 241 ALA B CA 1
ATOM 7817 C C . ALA B 1 264 ? 165.157 105.912 138.619 1.00 36.12 241 ALA B C 1
ATOM 7818 O O . ALA B 1 264 ? 165.816 106.344 137.672 1.00 42.58 241 ALA B O 1
ATOM 7820 N N . PRO B 1 265 ? 165.746 105.412 139.696 1.00 37.15 242 PRO B N 1
ATOM 7821 C CA . PRO B 1 265 ? 167.206 105.438 139.812 1.00 39.85 242 PRO B CA 1
ATOM 7822 C C . PRO B 1 265 ? 167.881 104.408 138.915 1.00 41.05 242 PRO B C 1
ATOM 7823 O O . PRO B 1 265 ? 167.328 103.351 138.595 1.00 36.14 242 PRO B O 1
ATOM 7827 N N . GLN B 1 266 ? 169.113 104.741 138.513 1.00 42.88 243 GLN B N 1
ATOM 7828 C CA . GLN B 1 266 ? 169.908 103.906 137.627 1.00 39.55 243 GLN B CA 1
ATOM 7829 C C . GLN B 1 266 ? 171.285 103.639 138.220 1.00 36.94 243 GLN B C 1
ATOM 7830 O O . GLN B 1 266 ? 171.767 104.375 139.079 1.00 36.44 243 GLN B O 1
ATOM 7836 N N . LEU B 1 267 ? 171.880 102.532 137.788 1.00 36.54 244 LEU B N 1
ATOM 7837 C CA . LEU B 1 267 ? 173.316 102.299 137.883 1.00 36.36 244 LEU B CA 1
ATOM 7838 C C . LEU B 1 267 ? 173.825 102.039 136.465 1.00 34.39 244 LEU B C 1
ATOM 7839 O O . LEU B 1 267 ? 173.299 101.170 135.761 1.00 30.28 244 LEU B O 1
ATOM 7844 N N . ARG B 1 268 ? 174.788 102.844 136.023 1.00 31.95 245 ARG B N 1
ATOM 7845 C CA . ARG B 1 268 ? 175.354 102.733 134.690 1.00 30.97 245 ARG B CA 1
ATOM 7846 C C . ARG B 1 268 ? 176.826 102.433 134.885 1.00 35.07 245 ARG B C 1
ATOM 7847 O O . ARG B 1 268 ? 177.564 103.289 135.384 1.00 31.21 245 ARG B O 1
ATOM 7855 N N . LEU B 1 269 ? 177.237 101.203 134.532 1.00 32.77 246 LEU B N 1
ATOM 7856 C CA . LEU B 1 269 ? 178.640 100.807 134.547 1.00 27.44 246 LEU B CA 1
ATOM 7857 C C . LEU B 1 269 ? 179.183 100.964 133.135 1.00 30.23 246 LEU B C 1
ATOM 7858 O O . LEU B 1 269 ? 178.637 100.384 132.187 1.00 28.71 246 LEU B O 1
ATOM 7863 N N . VAL B 1 270 ? 180.235 101.773 132.999 1.00 37.43 247 VAL B N 1
ATOM 7864 C CA . VAL B 1 270 ? 180.741 102.243 131.713 1.00 30.62 247 VAL B CA 1
ATOM 7865 C C . VAL B 1 270 ? 182.191 101.809 131.570 1.00 31.14 247 VAL B C 1
ATOM 7866 O O . VAL B 1 270 ? 183.060 102.275 132.316 1.00 35.73 247 VAL B O 1
ATOM 7870 N N . PHE B 1 271 ? 182.452 100.958 130.584 1.00 32.27 248 PHE B N 1
ATOM 7871 C CA . PHE B 1 271 ? 183.786 100.460 130.272 1.00 30.53 248 PHE B CA 1
ATOM 7872 C C . PHE B 1 271 ? 184.332 101.206 129.054 1.00 28.27 248 PHE B C 1
ATOM 7873 O O . PHE B 1 271 ? 183.620 101.422 128.068 1.00 25.64 248 PHE B O 1
ATOM 7881 N N . THR B 1 272 ? 185.594 101.590 129.121 1.00 31.25 249 THR B N 1
ATOM 7882 C CA . THR B 1 272 ? 186.282 102.181 127.983 1.00 36.55 249 THR B CA 1
ATOM 7883 C C . THR B 1 272 ? 187.067 101.074 127.280 1.00 34.88 249 THR B C 1
ATOM 7884 O O . THR B 1 272 ? 187.881 100.387 127.905 1.00 36.75 249 THR B O 1
ATOM 7888 N N . LEU B 1 273 ? 186.765 100.873 125.999 1.00 36.17 250 LEU B N 1
ATOM 7889 C CA . LEU B 1 273 ? 187.196 99.783 125.137 1.00 35.10 250 LEU B CA 1
ATOM 7890 C C . LEU B 1 273 ? 187.818 100.345 123.869 1.00 35.24 250 LEU B C 1
ATOM 7891 O O . LEU B 1 273 ? 187.490 101.462 123.457 1.00 37.00 250 LEU B O 1
ATOM 7896 N N . PRO B 1 274 ? 188.706 99.598 123.220 1.00 40.44 251 PRO B N 1
ATOM 7897 C CA . PRO B 1 274 ? 189.078 99.943 121.841 1.00 38.95 251 PRO B CA 1
ATOM 7898 C C . PRO B 1 274 ? 187.910 99.667 120.904 1.00 36.80 251 PRO B C 1
ATOM 7899 O O . PRO B 1 274 ? 186.980 98.935 121.242 1.00 41.58 251 PRO B O 1
ATOM 7903 N N . HIS B 1 275 ? 187.927 100.322 119.737 1.00 38.69 252 HIS B N 1
ATOM 7904 C CA . HIS B 1 275 ? 186.870 100.185 118.724 1.00 39.15 252 HIS B CA 1
ATOM 7905 C C . HIS B 1 275 ? 187.343 99.220 117.646 1.00 40.58 252 HIS B C 1
ATOM 7906 O O . HIS B 1 275 ? 188.094 99.595 116.742 1.00 48.96 252 HIS B O 1
ATOM 7913 N N . CYS B 1 276 ? 186.906 97.983 117.744 1.00 43.47 253 CYS B N 1
ATOM 7914 C CA . CYS B 1 276 ? 187.361 96.929 116.853 1.00 42.61 253 CYS B CA 1
ATOM 7915 C C . CYS B 1 276 ? 186.456 96.849 115.626 1.00 41.42 253 CYS B C 1
ATOM 7916 O O . CYS B 1 276 ? 185.331 97.367 115.617 1.00 40.74 253 CYS B O 1
ATOM 7919 N N . ARG B 1 277 ? 186.974 96.214 114.568 1.00 42.02 254 ARG B N 1
ATOM 7920 C CA . ARG B 1 277 ? 186.164 96.008 113.367 1.00 40.07 254 ARG B CA 1
ATOM 7921 C C . ARG B 1 277 ? 185.086 94.963 113.618 1.00 34.52 254 ARG B C 1
ATOM 7922 O O . ARG B 1 277 ? 183.975 95.056 113.088 1.00 35.64 254 ARG B O 1
ATOM 7930 N N . SER B 1 278 ? 185.386 93.967 114.440 1.00 41.58 255 SER B N 1
ATOM 7931 C CA . SER B 1 278 ? 184.457 92.871 114.710 1.00 41.75 255 SER B CA 1
ATOM 7932 C C . SER B 1 278 ? 183.701 93.203 115.998 1.00 38.29 255 SER B C 1
ATOM 7933 O O . SER B 1 278 ? 184.244 93.093 117.099 1.00 40.27 255 SER B O 1
ATOM 7936 N N . ARG B 1 279 ? 182.454 93.643 115.841 1.00 38.06 256 ARG B N 1
ATOM 7937 C CA . ARG B 1 279 ? 181.600 94.067 116.948 1.00 36.05 256 ARG B CA 1
ATOM 7938 C C . ARG B 1 279 ? 180.338 93.213 117.057 1.00 31.72 256 ARG B C 1
ATOM 7939 O O . ARG B 1 279 ? 179.469 93.510 117.880 1.00 30.35 256 ARG B O 1
ATOM 7947 N N . GLY B 1 280 ? 180.217 92.144 116.261 1.00 31.00 257 GLY B N 1
ATOM 7948 C CA . GLY B 1 280 ? 179.052 91.275 116.374 1.00 26.86 257 GLY B CA 1
ATOM 7949 C C . GLY B 1 280 ? 178.976 90.540 117.698 1.00 27.20 257 GLY B C 1
ATOM 7950 O O . GLY B 1 280 ? 177.882 90.219 118.169 1.00 28.05 257 GLY B O 1
ATOM 7951 N N . TRP B 1 281 ? 180.125 90.265 118.316 1.00 24.40 258 TRP B N 1
ATOM 7952 C CA . TRP B 1 281 ? 180.101 89.618 119.616 1.00 26.96 258 TRP B CA 1
ATOM 7953 C C . TRP B 1 281 ? 179.216 90.386 120.587 1.00 29.97 258 TRP B C 1
ATOM 7954 O O . TRP B 1 281 ? 178.486 89.777 121.378 1.00 31.76 258 TRP B O 1
ATOM 7965 N N . LEU B 1 282 ? 179.247 91.729 120.516 1.00 31.11 259 LEU B N 1
ATOM 7966 C CA . LEU B 1 282 ? 178.415 92.566 121.375 1.00 26.96 259 LEU B CA 1
ATOM 7967 C C . LEU B 1 282 ? 176.932 92.307 121.183 1.00 29.57 259 LEU B C 1
ATOM 7968 O O . LEU B 1 282 ? 176.159 92.465 122.132 1.00 31.38 259 LEU B O 1
ATOM 7973 N N . ARG B 1 283 ? 176.494 91.919 119.984 1.00 29.11 260 ARG B N 1
ATOM 7974 C CA . ARG B 1 283 ? 175.080 91.581 119.848 1.00 27.36 260 ARG B CA 1
ATOM 7975 C C . ARG B 1 283 ? 174.756 90.277 120.569 1.00 30.17 260 ARG B C 1
ATOM 7976 O O . ARG B 1 283 ? 173.682 90.150 121.161 1.00 32.31 260 ARG B O 1
ATOM 7984 N N . ARG B 1 284 ? 175.670 89.304 120.544 1.00 28.46 261 ARG B N 1
ATOM 7985 C CA . ARG B 1 284 ? 175.437 88.077 121.288 1.00 30.23 261 ARG B CA 1
ATOM 7986 C C . ARG B 1 284 ? 175.456 88.347 122.780 1.00 30.58 261 ARG B C 1
ATOM 7987 O O . ARG B 1 284 ? 174.663 87.771 123.535 1.00 26.70 261 ARG B O 1
ATOM 7995 N N . LEU B 1 285 ? 176.397 89.191 123.213 1.00 32.00 262 LEU B N 1
ATOM 7996 C CA . LEU B 1 285 ? 176.432 89.640 124.592 1.00 30.01 262 LEU B CA 1
ATOM 7997 C C . LEU B 1 285 ? 175.122 90.311 124.959 1.00 34.39 262 LEU B C 1
ATOM 7998 O O . LEU B 1 285 ? 174.561 90.043 126.031 1.00 37.63 262 LEU B O 1
ATOM 8003 N N . GLU B 1 286 ? 174.593 91.155 124.063 1.00 28.99 263 GLU B N 1
ATOM 8004 C CA . GLU B 1 286 ? 173.334 91.826 124.362 1.00 27.96 263 GLU B CA 1
ATOM 8005 C C . GLU B 1 286 ? 172.202 90.834 124.557 1.00 28.57 263 GLU B C 1
ATOM 8006 O O . GLU B 1 286 ? 171.342 91.024 125.429 1.00 27.83 263 GLU B O 1
ATOM 8012 N N . ARG B 1 287 ? 172.168 89.783 123.734 1.00 27.87 264 ARG B N 1
ATOM 8013 C CA . ARG B 1 287 ? 171.075 88.832 123.810 1.00 26.79 264 ARG B CA 1
ATOM 8014 C C . ARG B 1 287 ? 171.130 88.036 125.106 1.00 29.29 264 ARG B C 1
ATOM 8015 O O . ARG B 1 287 ? 170.077 87.670 125.642 1.00 27.68 264 ARG B O 1
ATOM 8023 N N . LEU B 1 288 ? 172.341 87.771 125.613 1.00 26.20 265 LEU B N 1
ATOM 8024 C CA . LEU B 1 288 ? 172.499 87.120 126.906 1.00 27.67 265 LEU B CA 1
ATOM 8025 C C . LEU B 1 288 ? 172.179 88.081 128.050 1.00 34.13 265 LEU B C 1
ATOM 8026 O O . LEU B 1 288 ? 171.485 87.708 129.008 1.00 32.90 265 LEU B O 1
ATOM 8031 N N . LEU B 1 289 ? 172.661 89.324 127.950 1.00 33.08 266 LEU B N 1
ATOM 8032 C CA . LEU B 1 289 ? 172.402 90.346 128.959 1.00 30.64 266 LEU B CA 1
ATOM 8033 C C . LEU B 1 289 ? 170.908 90.598 129.138 1.00 35.54 266 LEU B C 1
ATOM 8034 O O . LEU B 1 289 ? 170.435 90.800 130.266 1.00 33.28 266 LEU B O 1
ATOM 8039 N N . LEU B 1 290 ? 170.153 90.609 128.034 1.00 32.22 267 LEU B N 1
ATOM 8040 C CA . LEU B 1 290 ? 168.721 90.886 128.075 1.00 34.39 267 LEU B CA 1
ATOM 8041 C C . LEU B 1 290 ? 167.870 89.636 128.314 1.00 32.09 267 LEU B C 1
ATOM 8042 O O . LEU B 1 290 ? 166.643 89.741 128.351 1.00 34.73 267 LEU B O 1
ATOM 8047 N N . ASP B 1 291 ? 168.479 88.465 128.460 1.00 31.44 268 ASP B N 1
ATOM 8048 C CA . ASP B 1 291 ? 167.714 87.234 128.640 1.00 37.56 268 ASP B CA 1
ATOM 8049 C C . ASP B 1 291 ? 167.069 87.220 130.029 1.00 36.85 268 ASP B C 1
ATOM 8050 O O . ASP B 1 291 ? 167.756 87.384 131.043 1.00 33.79 268 ASP B O 1
ATOM 8055 N N . ASP B 1 292 ? 165.746 87.043 130.080 1.00 35.92 269 ASP B N 1
ATOM 8056 C CA . ASP B 1 292 ? 165.047 86.996 131.363 1.00 35.23 269 ASP B CA 1
ATOM 8057 C C . ASP B 1 292 ? 165.051 85.617 132.035 1.00 37.93 269 ASP B C 1
ATOM 8058 O O . ASP B 1 292 ? 164.555 85.502 133.159 1.00 39.00 269 ASP B O 1
ATOM 8063 N N . ALA B 1 293 ? 165.612 84.582 131.410 1.00 40.13 270 ALA B N 1
ATOM 8064 C CA . ALA B 1 293 ? 165.482 83.227 131.943 1.00 42.39 270 ALA B CA 1
ATOM 8065 C C . ALA B 1 293 ? 166.053 83.106 133.360 1.00 39.39 270 ALA B C 1
ATOM 8066 O O . ALA B 1 293 ? 166.958 83.857 133.754 1.00 36.90 270 ALA B O 1
ATOM 8068 N N . PRO B 1 294 ? 165.532 82.165 134.149 1.00 38.00 271 PRO B N 1
ATOM 8069 C CA . PRO B 1 294 ? 166.177 81.835 135.428 1.00 38.82 271 PRO B CA 1
ATOM 8070 C C . PRO B 1 294 ? 167.606 81.372 135.206 1.00 38.95 271 PRO B C 1
ATOM 8071 O O . PRO B 1 294 ? 167.907 80.665 134.246 1.00 40.25 271 PRO B O 1
ATOM 8075 N N . GLY B 1 295 ? 168.484 81.772 136.113 1.00 40.36 272 GLY B N 1
ATOM 8076 C CA . GLY B 1 295 ? 169.895 81.535 135.990 1.00 36.27 272 GLY B CA 1
ATOM 8077 C C . GLY B 1 295 ? 170.663 82.719 135.448 1.00 37.47 272 GLY B C 1
ATOM 8078 O O . GLY B 1 295 ? 171.887 82.772 135.601 1.00 37.83 272 GLY B O 1
ATOM 8079 N N . GLY B 1 296 ? 169.971 83.667 134.825 1.00 35.38 273 GLY B N 1
ATOM 8080 C CA . GLY B 1 296 ? 170.613 84.777 134.159 1.00 34.13 273 GLY B CA 1
ATOM 8081 C C . GLY B 1 296 ? 170.822 85.967 135.074 1.00 33.41 273 GLY B C 1
ATOM 8082 O O . GLY B 1 296 ? 170.620 85.911 136.286 1.00 36.23 273 GLY B O 1
ATOM 8083 N N . LEU B 1 297 ? 171.232 87.073 134.461 1.00 33.40 274 LEU B N 1
ATOM 8084 C CA . LEU B 1 297 ? 171.620 88.246 135.223 1.00 30.88 274 LEU B CA 1
ATOM 8085 C C . LEU B 1 297 ? 170.399 89.009 135.731 1.00 34.98 274 LEU B C 1
ATOM 8086 O O . LEU B 1 297 ? 170.345 89.398 136.909 1.00 32.22 274 LEU B O 1
ATOM 8091 N N . LEU B 1 298 ? 169.395 89.199 134.865 1.00 32.06 275 LEU B N 1
ATOM 8092 C CA . LEU B 1 298 ? 168.184 89.886 135.286 1.00 29.71 275 LEU B CA 1
ATOM 8093 C C . LEU B 1 298 ? 167.426 89.096 136.350 1.00 35.53 275 LEU B C 1
ATOM 8094 O O . LEU B 1 298 ? 166.943 89.676 137.334 1.00 36.70 275 LEU B O 1
ATOM 8099 N N . ALA B 1 299 ? 167.311 87.772 136.181 1.00 31.14 276 ALA B N 1
ATOM 8100 C CA . ALA B 1 299 ? 166.582 86.975 137.163 1.00 33.98 276 ALA B CA 1
ATOM 8101 C C . ALA B 1 299 ? 167.191 87.150 138.546 1.00 35.64 276 ALA B C 1
ATOM 8102 O O . ALA B 1 299 ? 166.469 87.280 139.542 1.00 38.98 276 ALA B O 1
ATOM 8104 N N . ARG B 1 300 ? 168.522 87.206 138.612 1.00 33.85 277 ARG B N 1
ATOM 8105 C CA . ARG B 1 300 ? 169.223 87.350 139.884 1.00 34.01 277 ARG B CA 1
ATOM 8106 C C . ARG B 1 300 ? 168.955 88.715 140.509 1.00 37.79 277 ARG B C 1
ATOM 8107 O O . ARG B 1 300 ? 168.637 88.802 141.703 1.00 40.43 277 ARG B O 1
ATOM 8115 N N . LEU B 1 301 ? 169.055 89.786 139.708 1.00 34.20 278 LEU B N 1
ATOM 8116 C CA . LEU B 1 301 ? 168.811 91.146 140.208 1.00 40.06 278 LEU B CA 1
ATOM 8117 C C . LEU B 1 301 ? 167.383 91.318 140.721 1.00 40.03 278 LEU B C 1
ATOM 8118 O O . LEU B 1 301 ? 167.160 91.955 141.755 1.00 41.11 278 LEU B O 1
ATOM 8123 N N . ARG B 1 302 ? 166.403 90.783 139.991 1.00 39.01 279 ARG B N 1
ATOM 8124 C CA . ARG B 1 302 ? 165.016 90.860 140.427 1.00 38.11 279 ARG B CA 1
ATOM 8125 C C . ARG B 1 302 ? 164.777 90.006 141.674 1.00 40.54 279 ARG B C 1
ATOM 8126 O O . ARG B 1 302 ? 164.104 90.447 142.616 1.00 41.94 279 ARG B O 1
ATOM 8134 N N . ALA B 1 303 ? 165.334 88.788 141.704 1.00 42.52 280 ALA B N 1
ATOM 8135 C CA . ALA B 1 303 ? 165.101 87.874 142.829 1.00 45.45 280 ALA B CA 1
ATOM 8136 C C . ALA B 1 303 ? 165.521 88.506 144.150 1.00 43.90 280 ALA B C 1
ATOM 8137 O O . ALA B 1 303 ? 164.858 88.316 145.173 1.00 44.55 280 ALA B O 1
ATOM 8139 N N . HIS B 1 304 ? 166.622 89.256 144.143 1.00 41.73 281 HIS B N 1
ATOM 8140 C CA . HIS B 1 304 ? 167.115 89.974 145.309 1.00 40.53 281 HIS B CA 1
ATOM 8141 C C . HIS B 1 304 ? 166.601 91.398 145.367 1.00 41.68 281 HIS B C 1
ATOM 8142 O O . HIS B 1 304 ? 167.031 92.154 146.242 1.00 43.42 281 HIS B O 1
ATOM 8149 N N . ALA B 1 305 ? 165.727 91.785 144.438 1.00 39.87 282 ALA B N 1
ATOM 8150 C CA . ALA B 1 305 ? 165.193 93.146 144.366 1.00 39.72 282 ALA B CA 1
ATOM 8151 C C . ALA B 1 305 ? 166.304 94.200 144.329 1.00 42.44 282 ALA B C 1
ATOM 8152 O O . ALA B 1 305 ? 166.177 95.300 144.885 1.00 45.45 282 ALA B O 1
ATOM 8154 N N . TRP B 1 306 ? 167.401 93.872 143.640 1.00 40.58 283 TRP B N 1
ATOM 8155 C CA . TRP B 1 306 ? 168.421 94.878 143.370 1.00 38.70 283 TRP B CA 1
ATOM 8156 C C . TRP B 1 306 ? 168.064 95.729 142.160 1.00 40.55 283 TRP B C 1
ATOM 8157 O O . TRP B 1 306 ? 168.390 96.923 142.122 1.00 39.31 283 TRP B O 1
ATOM 8168 N N . GLY B 1 307 ? 167.413 95.145 141.162 1.00 34.22 284 GLY B N 1
ATOM 8169 C CA . GLY B 1 307 ? 167.137 95.935 139.982 1.00 37.77 284 GLY B CA 1
ATOM 8170 C C . GLY B 1 307 ? 166.133 95.216 139.125 1.00 36.67 284 GLY B C 1
ATOM 8171 O O . GLY B 1 307 ? 165.722 94.101 139.431 1.00 35.48 284 GLY B O 1
ATOM 8172 N N . ASP B 1 308 ? 165.763 95.868 138.018 1.00 38.49 285 ASP B N 1
ATOM 8173 C CA . ASP B 1 308 ? 164.637 95.408 137.216 1.00 35.44 285 ASP B CA 1
ATOM 8174 C C . ASP B 1 308 ? 164.884 95.402 135.713 1.00 38.99 285 ASP B C 1
ATOM 8175 O O . ASP B 1 308 ? 164.245 94.613 135.009 1.00 42.34 285 ASP B O 1
ATOM 8180 N N . ALA B 1 309 ? 165.801 96.200 135.179 1.00 34.59 286 ALA B N 1
ATOM 8181 C CA . ALA B 1 309 ? 166.010 96.165 133.746 1.00 34.29 286 ALA B CA 1
ATOM 8182 C C . ALA B 1 309 ? 167.448 96.539 133.431 1.00 36.58 286 ALA B C 1
ATOM 8183 O O . ALA B 1 309 ? 168.160 97.107 134.262 1.00 38.10 286 ALA B O 1
ATOM 8185 N N . VAL B 1 310 ? 167.868 96.233 132.209 1.00 33.45 287 VAL B N 1
ATOM 8186 C CA . VAL B 1 310 ? 169.182 96.643 131.747 1.00 27.82 287 VAL B CA 1
ATOM 8187 C C . VAL B 1 310 ? 169.120 96.859 130.245 1.00 35.43 287 VAL B C 1
ATOM 8188 O O . VAL B 1 310 ? 168.316 96.241 129.537 1.00 34.31 287 VAL B O 1
ATOM 8192 N N . ARG B 1 311 ? 169.973 97.758 129.753 1.00 37.15 288 ARG B N 1
ATOM 8193 C CA . ARG B 1 311 ? 170.251 97.808 128.329 1.00 34.10 288 ARG B CA 1
ATOM 8194 C C . ARG B 1 311 ? 171.729 98.086 128.116 1.00 35.02 288 ARG B C 1
ATOM 8195 O O . ARG B 1 311 ? 172.471 98.403 129.053 1.00 29.86 288 ARG B O 1
ATOM 8203 N N . LEU B 1 312 ? 172.154 97.906 126.864 1.00 31.96 289 LEU B N 1
ATOM 8204 C CA . LEU B 1 312 ? 173.544 98.033 126.470 1.00 31.25 289 LEU B CA 1
ATOM 8205 C C . LEU B 1 312 ? 173.692 99.272 125.594 1.00 32.38 289 LEU B C 1
ATOM 8206 O O . LEU B 1 312 ? 173.000 99.419 124.579 1.00 33.55 289 LEU B O 1
ATOM 8211 N N . GLY B 1 313 ? 174.583 100.173 125.991 1.00 33.48 290 GLY B N 1
ATOM 8212 C CA . GLY B 1 313 ? 174.949 101.310 125.168 1.00 25.34 290 GLY B CA 1
ATOM 8213 C C . GLY B 1 313 ? 176.352 101.107 124.632 1.00 26.65 290 GLY B C 1
ATOM 8214 O O . GLY B 1 313 ? 177.252 100.679 125.363 1.00 31.98 290 GLY B O 1
ATOM 8215 N N . TYR B 1 314 ? 176.510 101.378 123.349 1.00 26.27 291 TYR B N 1
ATOM 8216 C CA . TYR B 1 314 ? 177.818 101.358 122.709 1.00 29.02 291 TYR B CA 1
ATOM 8217 C C . TYR B 1 314 ? 178.014 102.662 121.940 1.00 27.52 291 TYR B C 1
ATOM 8218 O O . TYR B 1 314 ? 177.200 103.027 121.085 1.00 27.16 291 TYR B O 1
ATOM 8227 N N . ALA B 1 315 ? 179.084 103.371 122.250 1.00 26.11 292 ALA B N 1
ATOM 8228 C CA . ALA B 1 315 ? 179.307 104.655 121.608 1.00 29.42 292 ALA B CA 1
ATOM 8229 C C . ALA B 1 315 ? 180.767 104.740 121.226 1.00 28.01 292 ALA B C 1
ATOM 8230 O O . ALA B 1 315 ? 181.653 104.691 122.084 1.00 31.38 292 ALA B O 1
ATOM 8232 N N . ARG B 1 316 ? 181.007 104.873 119.943 1.00 24.48 293 ARG B N 1
ATOM 8233 C CA . ARG B 1 316 ? 182.359 105.065 119.473 1.00 30.02 293 ARG B CA 1
ATOM 8234 C C . ARG B 1 316 ? 182.827 106.491 119.765 1.00 33.87 293 ARG B C 1
ATOM 8235 O O . ARG B 1 316 ? 182.144 107.462 119.423 1.00 30.88 293 ARG B O 1
ATOM 8243 N N . CYS B 1 317 ? 184.006 106.636 120.363 1.00 35.66 294 CYS B N 1
ATOM 8244 C CA . CYS B 1 317 ? 184.521 107.960 120.685 1.00 33.64 294 CYS B CA 1
ATOM 8245 C C . CYS B 1 317 ? 185.765 108.312 119.885 1.00 39.81 294 CYS B C 1
ATOM 8246 O O . CYS B 1 317 ? 186.464 109.277 120.217 1.00 44.59 294 CYS B O 1
ATOM 8249 N N . GLY B 1 318 ? 186.045 107.576 118.829 1.00 39.90 295 GLY B N 1
ATOM 8250 C CA . GLY B 1 318 ? 187.289 107.749 118.113 1.00 43.40 295 GLY B CA 1
ATOM 8251 C C . GLY B 1 318 ? 187.599 106.506 117.316 1.00 47.69 295 GLY B C 1
ATOM 8252 O O . GLY B 1 318 ? 186.893 105.498 117.390 1.00 47.45 295 GLY B O 1
ATOM 8253 N N . GLU B 1 319 ? 188.680 106.604 116.538 1.00 53.08 296 GLU B N 1
ATOM 8254 C CA . GLU B 1 319 ? 189.057 105.482 115.686 1.00 54.57 296 GLU B CA 1
ATOM 8255 C C . GLU B 1 319 ? 189.370 104.248 116.515 1.00 48.39 296 GLU B C 1
ATOM 8256 O O . GLU B 1 319 ? 189.027 103.135 116.111 1.00 50.84 296 GLU B O 1
ATOM 8262 N N . ASN B 1 320 ? 189.989 104.410 117.691 1.00 40.18 297 ASN B N 1
ATOM 8263 C CA . ASN B 1 320 ? 190.292 103.222 118.486 1.00 46.16 297 ASN B CA 1
ATOM 8264 C C . ASN B 1 320 ? 189.831 103.358 119.942 1.00 42.76 297 ASN B C 1
ATOM 8265 O O . ASN B 1 320 ? 190.520 102.941 120.878 1.00 40.08 297 ASN B O 1
ATOM 8270 N N . SER B 1 321 ? 188.620 103.864 120.153 1.00 40.71 298 SER B N 1
ATOM 8271 C CA . SER B 1 321 ? 188.187 104.154 121.510 1.00 41.42 298 SER B CA 1
ATOM 8272 C C . SER B 1 321 ? 186.665 104.207 121.551 1.00 36.76 298 SER B C 1
ATOM 8273 O O . SER B 1 321 ? 186.027 104.781 120.667 1.00 37.96 298 SER B O 1
ATOM 8276 N N . ALA B 1 322 ? 186.096 103.573 122.565 1.00 33.50 299 ALA B N 1
ATOM 8277 C CA . ALA B 1 322 ? 184.654 103.401 122.629 1.00 35.07 299 ALA B CA 1
ATOM 8278 C C . ALA B 1 322 ? 184.240 103.246 124.087 1.00 34.66 299 ALA B C 1
ATOM 8279 O O . ALA B 1 322 ? 185.026 102.786 124.928 1.00 34.74 299 ALA B O 1
ATOM 8281 N N . LEU B 1 323 ? 183.004 103.636 124.378 1.00 28.35 300 LEU B N 1
ATOM 8282 C CA . LEU B 1 323 ? 182.416 103.418 125.692 1.00 28.74 300 LEU B CA 1
ATOM 8283 C C . LEU B 1 323 ? 181.268 102.418 125.574 1.00 28.75 300 LEU B C 1
ATOM 8284 O O . LEU B 1 323 ? 180.343 102.608 124.772 1.00 26.48 300 LEU B O 1
ATOM 8289 N N . LEU B 1 324 ? 181.347 101.349 126.364 1.00 28.17 301 LEU B N 1
ATOM 8290 C CA . LEU B 1 324 ? 180.289 100.342 126.466 1.00 32.71 301 LEU B CA 1
ATOM 8291 C C . LEU B 1 324 ? 179.640 100.468 127.840 1.00 31.52 301 LEU B C 1
ATOM 8292 O O . LEU B 1 324 ? 180.329 100.369 128.869 1.00 31.77 301 LEU B O 1
ATOM 8297 N N . SER B 1 325 ? 178.325 100.679 127.857 1.00 29.31 302 SER B N 1
ATOM 8298 C CA . SER B 1 325 ? 177.619 101.037 129.083 1.00 34.33 302 SER B CA 1
ATOM 8299 C C . SER B 1 325 ? 176.508 100.040 129.366 1.00 31.85 302 SER B C 1
ATOM 8300 O O . SER B 1 325 ? 175.657 99.788 128.504 1.00 34.85 302 SER B O 1
ATOM 8303 N N . PHE B 1 326 ? 176.527 99.480 130.575 1.00 29.43 303 PHE B N 1
ATOM 8304 C CA . PHE B 1 326 ? 175.455 98.618 131.078 1.00 29.99 303 PHE B CA 1
ATOM 8305 C C . PHE B 1 326 ? 174.554 99.476 131.962 1.00 32.65 303 PHE B C 1
ATOM 8306 O O . PHE B 1 326 ? 174.973 99.930 133.037 1.00 30.08 303 PHE B O 1
ATOM 8314 N N . ILE B 1 327 ? 173.320 99.682 131.506 1.00 31.52 304 ILE B N 1
ATOM 8315 C CA . ILE B 1 327 ? 172.417 100.690 132.032 1.00 28.17 304 ILE B CA 1
ATOM 8316 C C . ILE B 1 327 ? 171.312 99.981 132.805 1.00 29.68 304 ILE B C 1
ATOM 8317 O O . ILE B 1 327 ? 170.326 99.525 132.220 1.00 30.81 304 ILE B O 1
ATOM 8322 N N . PHE B 1 328 ? 171.452 99.921 134.132 1.00 27.99 305 PHE B N 1
ATOM 8323 C CA . PHE B 1 328 ? 170.474 99.272 135.000 1.00 29.32 305 PHE B CA 1
ATOM 8324 C C . PHE B 1 328 ? 169.472 100.291 135.530 1.00 32.49 305 PHE B C 1
ATOM 8325 O O . PHE B 1 328 ? 169.854 101.375 135.979 1.00 29.97 305 PHE B O 1
ATOM 8333 N N . THR B 1 329 ? 168.191 99.938 135.467 1.00 34.75 306 THR B N 1
ATOM 8334 C CA . THR B 1 329 ? 167.192 100.475 136.382 1.00 35.19 306 THR B CA 1
ATOM 8335 C C . THR B 1 329 ? 167.298 99.717 137.704 1.00 35.39 306 THR B C 1
ATOM 8336 O O . THR B 1 329 ? 167.237 98.485 137.718 1.00 38.03 306 THR B O 1
ATOM 8340 N N . VAL B 1 330 ? 167.473 100.438 138.805 1.00 33.60 307 VAL B N 1
ATOM 8341 C CA . VAL B 1 330 ? 167.721 99.833 140.104 1.00 36.66 307 VAL B CA 1
ATOM 8342 C C . VAL B 1 330 ? 166.548 100.121 141.044 1.00 39.88 307 VAL B C 1
ATOM 8343 O O . VAL B 1 330 ? 165.636 100.885 140.736 1.00 42.25 307 VAL B O 1
ATOM 8347 N N . ASN B 1 331 ? 166.584 99.494 142.211 1.00 42.38 308 ASN B N 1
ATOM 8348 C CA . ASN B 1 331 ? 165.468 99.583 143.146 1.00 41.81 308 ASN B CA 1
ATOM 8349 C C . ASN B 1 331 ? 165.665 100.738 144.126 1.00 43.99 308 ASN B C 1
ATOM 8350 O O . ASN B 1 331 ? 165.058 101.801 143.968 1.00 43.08 308 ASN B O 1
ATOM 8355 N N . HIS B 1 332 ? 166.509 100.545 145.136 1.00 42.67 309 HIS B N 1
ATOM 8356 C CA . HIS B 1 332 ? 166.713 101.561 146.158 1.00 39.61 309 HIS B CA 1
ATOM 8357 C C . HIS B 1 332 ? 167.727 102.623 145.750 1.00 44.60 309 HIS B C 1
ATOM 8358 O O . HIS B 1 332 ? 167.635 103.762 146.220 1.00 53.60 309 HIS B O 1
ATOM 8365 N N . GLY B 1 333 ? 168.680 102.300 144.880 1.00 37.08 310 GLY B N 1
ATOM 8366 C CA . GLY B 1 333 ? 169.730 103.251 144.589 1.00 38.60 310 GLY B CA 1
ATOM 8367 C C . GLY B 1 333 ? 170.769 103.388 145.681 1.00 39.04 310 GLY B C 1
ATOM 8368 O O . GLY B 1 333 ? 171.561 104.334 145.659 1.00 43.66 310 GLY B O 1
ATOM 8369 N N . SER B 1 334 ? 170.791 102.466 146.636 1.00 35.39 311 SER B N 1
ATOM 8370 C CA . SER B 1 334 ? 171.725 102.523 147.747 1.00 37.42 311 SER B CA 1
ATOM 8371 C C . SER B 1 334 ? 173.115 102.068 147.312 1.00 42.36 311 SER B C 1
ATOM 8372 O O . SER B 1 334 ? 173.309 101.490 146.235 1.00 42.38 311 SER B O 1
ATOM 8375 N N . ALA B 1 335 ? 174.093 102.331 148.181 1.00 41.32 312 ALA B N 1
ATOM 8376 C CA . ALA B 1 335 ? 175.475 101.995 147.863 1.00 42.66 312 ALA B CA 1
ATOM 8377 C C . ALA B 1 335 ? 175.687 100.483 147.796 1.00 42.96 312 ALA B C 1
ATOM 8378 O O . ALA B 1 335 ? 176.426 99.988 146.931 1.00 45.27 312 ALA B O 1
ATOM 8380 N N . SER B 1 336 ? 175.066 99.737 148.711 1.00 36.95 313 SER B N 1
ATOM 8381 C CA . SER B 1 336 ? 175.217 98.285 148.711 1.00 38.75 313 SER B CA 1
ATOM 8382 C C . SER B 1 336 ? 174.450 97.646 147.568 1.00 41.79 313 SER B C 1
ATOM 8383 O O . SER B 1 336 ? 174.808 96.543 147.118 1.00 42.11 313 SER B O 1
ATOM 8386 N N . GLU B 1 337 ? 173.373 98.297 147.113 1.00 39.70 314 GLU B N 1
ATOM 8387 C CA . GLU B 1 337 ? 172.695 97.817 145.916 1.00 41.09 314 GLU B CA 1
ATOM 8388 C C . GLU B 1 337 ? 173.636 97.863 144.717 1.00 41.32 314 GLU B C 1
ATOM 8389 O O . GLU B 1 337 ? 173.815 96.862 144.015 1.00 36.43 314 GLU B O 1
ATOM 8395 N N . ALA B 1 338 ? 174.289 99.015 144.508 1.00 40.14 315 ALA B N 1
ATOM 8396 C CA . ALA B 1 338 ? 175.214 99.176 143.389 1.00 38.84 315 ALA B CA 1
ATOM 8397 C C . ALA B 1 338 ? 176.374 98.178 143.457 1.00 34.06 315 ALA B C 1
ATOM 8398 O O . ALA B 1 338 ? 176.767 97.606 142.435 1.00 34.62 315 ALA B O 1
ATOM 8400 N N . ALA B 1 339 ? 176.957 97.979 144.635 1.00 33.18 316 ALA B N 1
ATOM 8401 C CA . ALA B 1 339 ? 178.061 97.036 144.725 1.00 34.25 316 ALA B CA 1
ATOM 8402 C C . ALA B 1 339 ? 177.586 95.611 144.426 1.00 35.41 316 ALA B C 1
ATOM 8403 O O . ALA B 1 339 ? 178.292 94.852 143.764 1.00 38.92 316 ALA B O 1
ATOM 8405 N N . HIS B 1 340 ? 176.383 95.237 144.872 1.00 32.86 317 HIS B N 1
ATOM 8406 C CA . HIS B 1 340 ? 175.877 93.915 144.545 1.00 33.45 317 HIS B CA 1
ATOM 8407 C C . HIS B 1 340 ? 175.670 93.772 143.050 1.00 35.63 317 HIS B C 1
ATOM 8408 O O . HIS B 1 340 ? 175.938 92.704 142.481 1.00 36.10 317 HIS B O 1
ATOM 8415 N N . ILE B 1 341 ? 175.142 94.818 142.409 1.00 29.84 318 ILE B N 1
ATOM 8416 C CA . ILE B 1 341 ? 174.865 94.759 140.981 1.00 30.86 318 ILE B CA 1
ATOM 8417 C C . ILE B 1 341 ? 176.161 94.643 140.192 1.00 32.39 318 ILE B C 1
ATOM 8418 O O . ILE B 1 341 ? 176.275 93.815 139.286 1.00 30.54 318 ILE B O 1
ATOM 8423 N N . GLU B 1 342 ? 177.155 95.466 140.526 1.00 31.97 319 GLU B N 1
ATOM 8424 C CA . GLU B 1 342 ? 178.415 95.422 139.793 1.00 34.22 319 GLU B CA 1
ATOM 8425 C C . GLU B 1 342 ? 179.135 94.108 140.023 1.00 33.69 319 GLU B C 1
ATOM 8426 O O . GLU B 1 342 ? 179.721 93.538 139.095 1.00 36.00 319 GLU B O 1
ATOM 8432 N N . SER B 1 343 ? 179.113 93.624 141.261 1.00 35.53 320 SER B N 1
ATOM 8433 C CA . SER B 1 343 ? 179.686 92.323 141.578 1.00 34.20 320 SER B CA 1
ATOM 8434 C C . SER B 1 343 ? 178.990 91.198 140.805 1.00 34.37 320 SER B C 1
ATOM 8435 O O . SER B 1 343 ? 179.638 90.227 140.369 1.00 36.54 320 SER B O 1
ATOM 8438 N N . ALA B 1 344 ? 177.669 91.318 140.610 1.00 30.84 321 ALA B N 1
ATOM 8439 C CA . ALA B 1 344 ? 176.927 90.314 139.842 1.00 32.22 321 ALA B CA 1
ATOM 8440 C C . ALA B 1 344 ? 177.304 90.334 138.360 1.00 31.51 321 ALA B C 1
ATOM 8441 O O . ALA B 1 344 ? 177.461 89.268 137.741 1.00 33.15 321 ALA B O 1
ATOM 8443 N N . LEU B 1 345 ? 177.451 91.535 137.786 1.00 24.02 322 LEU B N 1
ATOM 8444 C CA . LEU B 1 345 ? 177.814 91.681 136.382 1.00 29.15 322 LEU B CA 1
ATOM 8445 C C . LEU B 1 345 ? 179.194 91.103 136.114 1.00 29.17 322 LEU B C 1
ATOM 8446 O O . LEU B 1 345 ? 179.377 90.369 135.141 1.00 32.24 322 LEU B O 1
ATOM 8451 N N . LEU B 1 346 ? 180.180 91.407 136.973 1.00 26.27 323 LEU B N 1
ATOM 8452 C CA . LEU B 1 346 ? 181.526 90.876 136.738 1.00 31.92 323 LEU B CA 1
ATOM 8453 C C . LEU B 1 346 ? 181.552 89.337 136.808 1.00 34.27 323 LEU B C 1
ATOM 8454 O O . LEU B 1 346 ? 182.210 88.696 135.986 1.00 35.50 323 LEU B O 1
ATOM 8459 N N . ALA B 1 347 ? 180.813 88.727 137.753 1.00 33.27 324 ALA B N 1
ATOM 8460 C CA . ALA B 1 347 ? 180.725 87.262 137.816 1.00 33.02 324 ALA B CA 1
ATOM 8461 C C . ALA B 1 347 ? 179.941 86.681 136.638 1.00 36.95 324 ALA B C 1
ATOM 8462 O O . ALA B 1 347 ? 180.287 85.603 136.124 1.00 33.12 324 ALA B O 1
ATOM 8464 N N . TRP B 1 348 ? 178.867 87.354 136.212 1.00 31.71 325 TRP B N 1
ATOM 8465 C CA . TRP B 1 348 ? 178.133 86.869 135.043 1.00 30.23 325 TRP B CA 1
ATOM 8466 C C . TRP B 1 348 ? 179.021 86.898 133.788 1.00 34.61 325 TRP B C 1
ATOM 8467 O O . TRP B 1 348 ? 179.058 85.924 133.017 1.00 28.86 325 TRP B O 1
ATOM 8478 N N . LEU B 1 349 ? 179.770 87.997 133.584 1.00 31.74 326 LEU B N 1
ATOM 8479 C CA . LEU B 1 349 ? 180.739 88.033 132.493 1.00 29.35 326 LEU B CA 1
ATOM 8480 C C . LEU B 1 349 ? 181.744 86.883 132.602 1.00 28.55 326 LEU B C 1
ATOM 8481 O O . LEU B 1 349 ? 182.161 86.312 131.593 1.00 32.34 326 LEU B O 1
ATOM 8486 N N . GLN B 1 350 ? 182.186 86.560 133.812 1.00 33.69 327 GLN B N 1
ATOM 8487 C CA . GLN B 1 350 ? 183.055 85.398 133.987 1.00 35.77 327 GLN B CA 1
ATOM 8488 C C . GLN B 1 350 ? 182.348 84.120 133.543 1.00 33.53 327 GLN B C 1
ATOM 8489 O O . GLN B 1 350 ? 182.877 83.360 132.732 1.00 34.09 327 GLN B O 1
ATOM 8495 N N . ALA B 1 351 ? 181.133 83.884 134.066 1.00 33.38 328 ALA B N 1
ATOM 8496 C CA . ALA B 1 351 ? 180.316 82.740 133.661 1.00 29.50 328 ALA B CA 1
ATOM 8497 C C . ALA B 1 351 ? 180.258 82.566 132.136 1.00 34.38 328 ALA B C 1
ATOM 8498 O O . ALA B 1 351 ? 180.267 81.424 131.637 1.00 32.07 328 ALA B O 1
ATOM 8500 N N . LEU B 1 352 ? 180.196 83.684 131.378 1.00 28.13 329 LEU B N 1
ATOM 8501 C CA . LEU B 1 352 ? 180.021 83.595 129.931 1.00 26.08 329 LEU B CA 1
ATOM 8502 C C . LEU B 1 352 ? 181.221 82.952 129.252 1.00 33.26 329 LEU B C 1
ATOM 8503 O O . LEU B 1 352 ? 181.132 82.582 128.076 1.00 30.03 329 LEU B O 1
ATOM 8508 N N . ASN B 1 353 ? 182.344 82.819 129.968 1.00 34.17 330 ASN B N 1
ATOM 8509 C CA . ASN B 1 353 ? 183.508 82.140 129.416 1.00 30.37 330 ASN B CA 1
ATOM 8510 C C . ASN B 1 353 ? 183.263 80.670 129.208 1.00 34.55 330 ASN B C 1
ATOM 8511 O O . ASN B 1 353 ? 183.938 80.051 128.375 1.00 36.09 330 ASN B O 1
ATOM 8516 N N . ALA B 1 354 ? 182.353 80.091 129.989 1.00 31.64 331 ALA B N 1
ATOM 8517 C CA . ALA B 1 354 ? 182.122 78.662 129.956 1.00 29.92 331 ALA B CA 1
ATOM 8518 C C . ALA B 1 354 ? 181.095 78.271 128.913 1.00 31.98 331 ALA B C 1
ATOM 8519 O O . ALA B 1 354 ? 180.815 77.082 128.772 1.00 35.97 331 ALA B O 1
ATOM 8521 N N . LEU B 1 355 ? 180.501 79.229 128.202 1.00 29.02 332 LEU B N 1
ATOM 8522 C CA . LEU B 1 355 ? 179.549 78.857 127.167 1.00 30.57 332 LEU B CA 1
ATOM 8523 C C . LEU B 1 355 ? 180.225 77.945 126.144 1.00 31.46 332 LEU B C 1
ATOM 8524 O O . LEU B 1 355 ? 181.324 78.236 125.667 1.00 33.22 332 LEU B O 1
ATOM 8529 N N . THR B 1 356 ? 179.571 76.829 125.835 1.00 30.99 333 THR B N 1
ATOM 8530 C CA . THR B 1 356 ? 180.077 75.871 124.860 1.00 33.95 333 THR B CA 1
ATOM 8531 C C . THR B 1 356 ? 179.878 76.384 123.418 1.00 30.45 333 THR B C 1
ATOM 8532 O O . THR B 1 356 ? 179.112 77.321 123.177 1.00 34.30 333 THR B O 1
ATOM 8536 N N . PRO B 1 357 ? 180.577 75.802 122.443 1.00 30.11 334 PRO B N 1
ATOM 8537 C CA . PRO B 1 357 ? 180.331 76.216 121.053 1.00 33.33 334 PRO B CA 1
ATOM 8538 C C . PRO B 1 357 ? 178.864 76.212 120.702 1.00 34.41 334 PRO B C 1
ATOM 8539 O O . PRO B 1 357 ? 178.394 77.143 120.026 1.00 39.18 334 PRO B O 1
ATOM 8543 N N . GLY B 1 358 ? 178.129 75.190 121.173 1.00 33.31 335 GLY B N 1
ATOM 8544 C CA . GLY B 1 358 ? 176.717 75.080 120.860 1.00 28.42 335 GLY B CA 1
ATOM 8545 C C . GLY B 1 358 ? 175.911 76.193 121.491 1.00 30.23 335 GLY B C 1
ATOM 8546 O O . GLY B 1 358 ? 175.000 76.737 120.871 1.00 30.99 335 GLY B O 1
ATOM 8547 N N . GLN B 1 359 ? 176.266 76.573 122.717 1.00 28.84 336 GLN B N 1
ATOM 8548 C CA . GLN B 1 359 ? 175.604 77.701 123.362 1.00 32.02 336 GLN B CA 1
ATOM 8549 C C . GLN B 1 359 ? 175.900 79.022 122.644 1.00 31.25 336 GLN B C 1
ATOM 8550 O O . GLN B 1 359 ? 174.979 79.818 122.424 1.00 28.85 336 GLN B O 1
ATOM 8556 N N . LEU B 1 360 ? 177.168 79.255 122.236 1.00 29.71 337 LEU B N 1
ATOM 8557 C CA . LEU B 1 360 ? 177.492 80.469 121.477 1.00 32.29 337 LEU B CA 1
ATOM 8558 C C . LEU B 1 360 ? 176.703 80.522 120.182 1.00 32.98 337 LEU B C 1
ATOM 8559 O O . LEU B 1 360 ? 176.198 81.581 119.800 1.00 30.77 337 LEU B O 1
ATOM 8564 N N . ALA B 1 361 ? 176.555 79.377 119.515 1.00 29.38 338 ALA B N 1
ATOM 8565 C CA . ALA B 1 361 ? 175.817 79.353 118.259 1.00 36.08 338 ALA B CA 1
ATOM 8566 C C . ALA B 1 361 ? 174.348 79.619 118.516 1.00 34.14 338 ALA B C 1
ATOM 8567 O O . ALA B 1 361 ? 173.723 80.431 117.824 1.00 33.59 338 ALA B O 1
ATOM 8569 N N . HIS B 1 362 ? 173.792 78.939 119.523 1.00 30.29 339 HIS B N 1
ATOM 8570 C CA . HIS B 1 362 ? 172.383 79.094 119.859 1.00 33.60 339 HIS B CA 1
ATOM 8571 C C . HIS B 1 362 ? 172.059 80.545 120.200 1.00 31.31 339 HIS B C 1
ATOM 8572 O O . HIS B 1 362 ? 171.152 81.143 119.618 1.00 34.16 339 HIS B O 1
ATOM 8579 N N . PHE B 1 363 ? 172.781 81.123 121.164 1.00 30.12 340 PHE B N 1
ATOM 8580 C CA . PHE B 1 363 ? 172.516 82.516 121.526 1.00 33.99 340 PHE B CA 1
ATOM 8581 C C . PHE B 1 363 ? 172.920 83.455 120.403 1.00 29.69 340 PHE B C 1
ATOM 8582 O O . PHE B 1 363 ? 172.238 84.450 120.162 1.00 32.94 340 PHE B O 1
ATOM 8590 N N . GLY B 1 364 ? 174.005 83.137 119.688 1.00 30.22 341 GLY B N 1
ATOM 8591 C CA . GLY B 1 364 ? 174.414 83.965 118.565 1.00 30.18 341 GLY B CA 1
ATOM 8592 C C . GLY B 1 364 ? 173.359 84.055 117.477 1.00 34.85 341 GLY B C 1
ATOM 8593 O O . GLY B 1 364 ? 173.066 85.143 116.964 1.00 32.61 341 GLY B O 1
ATOM 8594 N N . GLN B 1 365 ? 172.761 82.919 117.113 1.00 33.79 342 GLN B N 1
ATOM 8595 C CA . GLN B 1 365 ? 171.741 82.951 116.071 1.00 35.09 342 GLN B CA 1
ATOM 8596 C C . GLN B 1 365 ? 170.391 83.406 116.600 1.00 36.63 342 GLN B C 1
ATOM 8597 O O . GLN B 1 365 ? 169.584 83.940 115.834 1.00 38.35 342 GLN B O 1
ATOM 8603 N N . LEU B 1 366 ? 170.125 83.188 117.888 1.00 32.48 343 LEU B N 1
ATOM 8604 C CA . LEU B 1 366 ? 169.009 83.860 118.538 1.00 36.99 343 LEU B CA 1
ATOM 8605 C C . LEU B 1 366 ? 169.154 85.382 118.426 1.00 38.95 343 LEU B C 1
ATOM 8606 O O . LEU B 1 366 ? 168.222 86.084 118.014 1.00 41.65 343 LEU B O 1
ATOM 8611 N N . ALA B 1 367 ? 170.342 85.907 118.735 1.00 35.03 344 ALA B N 1
ATOM 8612 C CA . ALA B 1 367 ? 170.565 87.345 118.608 1.00 34.64 344 ALA B CA 1
ATOM 8613 C C . ALA B 1 367 ? 170.357 87.827 117.172 1.00 39.61 344 ALA B C 1
ATOM 8614 O O . ALA B 1 367 ? 169.810 88.921 116.955 1.00 41.01 344 ALA B O 1
ATOM 8616 N N . ASN B 1 368 ? 170.782 87.032 116.170 1.00 36.77 345 ASN B N 1
ATOM 8617 C CA . ASN B 1 368 ? 170.679 87.484 114.781 1.00 33.12 345 ASN B CA 1
ATOM 8618 C C . ASN B 1 368 ? 169.264 87.411 114.244 1.00 41.18 345 ASN B C 1
ATOM 8619 O O . ASN B 1 368 ? 168.933 88.129 113.296 1.00 41.83 345 ASN B O 1
ATOM 8624 N N . ARG B 1 369 ? 168.409 86.592 114.830 1.00 40.51 346 ARG B N 1
ATOM 8625 C CA . ARG B 1 369 ? 167.043 86.581 114.344 1.00 43.61 346 ARG B CA 1
ATOM 8626 C C . ARG B 1 369 ? 166.213 87.676 114.992 1.00 46.37 346 ARG B C 1
ATOM 8627 O O . ARG B 1 369 ? 165.206 88.100 114.420 1.00 50.34 346 ARG B O 1
ATOM 8635 N N . ASP B 1 370 ? 166.587 88.106 116.199 1.00 45.20 347 ASP B N 1
ATOM 8636 C CA . ASP B 1 370 ? 166.100 89.385 116.696 1.00 44.58 347 ASP B CA 1
ATOM 8637 C C . ASP B 1 370 ? 166.461 90.507 115.720 1.00 47.76 347 ASP B C 1
ATOM 8638 O O . ASP B 1 370 ? 165.684 91.451 115.513 1.00 49.97 347 ASP B O 1
ATOM 8643 N N . PHE B 1 371 ? 167.648 90.420 115.116 1.00 42.45 348 PHE B N 1
ATOM 8644 C CA . PHE B 1 371 ? 168.094 91.447 114.187 1.00 39.22 348 PHE B CA 1
ATOM 8645 C C . PHE B 1 371 ? 167.325 91.376 112.866 1.00 42.00 348 PHE B C 1
ATOM 8646 O O . PHE B 1 371 ? 166.885 92.404 112.336 1.00 41.46 348 PHE B O 1
ATOM 8654 N N . HIS B 1 372 ? 167.177 90.173 112.301 1.00 43.12 349 HIS B N 1
ATOM 8655 C CA . HIS B 1 372 ? 166.489 90.033 111.021 1.00 43.27 349 HIS B CA 1
ATOM 8656 C C . HIS B 1 372 ? 165.004 90.369 111.133 1.00 44.20 349 HIS B C 1
ATOM 8657 O O . HIS B 1 372 ? 164.342 90.611 110.117 1.00 43.42 349 HIS B O 1
ATOM 8664 N N . ARG B 1 373 ? 164.482 90.425 112.337 1.00 42.39 350 ARG B N 1
ATOM 8665 C CA . ARG B 1 373 ? 163.113 90.829 112.575 1.00 46.29 350 ARG B CA 1
ATOM 8666 C C . ARG B 1 373 ? 162.956 92.350 112.682 1.00 46.52 350 ARG B C 1
ATOM 8667 O O . ARG B 1 373 ? 161.828 92.848 112.673 1.00 50.06 350 ARG B O 1
ATOM 8675 N N . LEU B 1 374 ? 164.046 93.111 112.765 1.00 44.64 351 LEU B N 1
ATOM 8676 C CA . LEU B 1 374 ? 163.929 94.557 112.623 1.00 40.52 351 LEU B CA 1
ATOM 8677 C C . LEU B 1 374 ? 163.556 94.937 111.189 1.00 42.96 351 LEU B C 1
ATOM 8678 O O . LEU B 1 374 ? 163.724 94.165 110.242 1.00 34.31 351 LEU B O 1
ATOM 8683 N N . ALA B 1 375 ? 163.087 96.186 111.032 1.00 40.99 352 ALA B N 1
ATOM 8684 C CA . ALA B 1 375 ? 162.773 96.674 109.706 1.00 38.70 352 ALA B CA 1
ATOM 8685 C C . ALA B 1 375 ? 164.066 97.006 108.962 1.00 38.34 352 ALA B C 1
ATOM 8686 O O . ALA B 1 375 ? 165.088 97.290 109.595 1.00 39.30 352 ALA B O 1
ATOM 8688 N N . PRO B 1 376 ? 164.049 96.975 107.608 1.00 38.35 353 PRO B N 1
ATOM 8689 C CA . PRO B 1 376 ? 165.251 97.349 106.844 1.00 38.26 353 PRO B CA 1
ATOM 8690 C C . PRO B 1 376 ? 165.944 98.591 107.384 1.00 35.02 353 PRO B C 1
ATOM 8691 O O . PRO B 1 376 ? 167.141 98.533 107.679 1.00 35.12 353 PRO B O 1
ATOM 8695 N N . LEU B 1 377 ? 165.219 99.699 107.552 1.00 37.95 354 LEU B N 1
ATOM 8696 C CA . LEU B 1 377 ? 165.845 100.922 108.064 1.00 38.32 354 LEU B CA 1
ATOM 8697 C C . LEU B 1 377 ? 166.641 100.642 109.335 1.00 39.10 354 LEU B C 1
ATOM 8698 O O . LEU B 1 377 ? 167.777 101.103 109.488 1.00 35.34 354 LEU B O 1
ATOM 8703 N N . ASP B 1 378 ? 166.066 99.854 110.246 1.00 35.36 355 ASP B N 1
ATOM 8704 C CA . ASP B 1 378 ? 166.703 99.621 111.531 1.00 34.18 355 ASP B CA 1
ATOM 8705 C C . ASP B 1 378 ? 167.834 98.597 111.446 1.00 36.51 355 ASP B C 1
ATOM 8706 O O . ASP B 1 378 ? 168.819 98.724 112.182 1.00 37.18 355 ASP B O 1
ATOM 8711 N N . GLN B 1 379 ? 167.740 97.606 110.555 1.00 32.62 356 GLN B N 1
ATOM 8712 C CA . GLN B 1 379 ? 168.899 96.745 110.277 1.00 38.59 356 GLN B CA 1
ATOM 8713 C C . GLN B 1 379 ? 170.086 97.559 109.748 1.00 34.47 356 GLN B C 1
ATOM 8714 O O . GLN B 1 379 ? 171.230 97.396 110.212 1.00 31.24 356 GLN B O 1
ATOM 8720 N N . LEU B 1 380 ? 169.836 98.452 108.781 1.00 30.24 357 LEU B N 1
ATOM 8721 C CA . LEU B 1 380 ? 170.945 99.236 108.232 1.00 29.87 357 LEU B CA 1
ATOM 8722 C C . LEU B 1 380 ? 171.529 100.170 109.286 1.00 30.34 357 LEU B C 1
ATOM 8723 O O . LEU B 1 380 ? 172.751 100.304 109.404 1.00 32.12 357 LEU B O 1
ATOM 8728 N N . ARG B 1 381 ? 170.672 100.744 110.120 1.00 30.17 358 ARG B N 1
ATOM 8729 C CA . ARG B 1 381 ? 171.136 101.527 111.263 1.00 33.97 358 ARG B CA 1
ATOM 8730 C C . ARG B 1 381 ? 172.063 100.709 112.160 1.00 33.74 358 ARG B C 1
ATOM 8731 O O . ARG B 1 381 ? 173.166 101.159 112.510 1.00 32.00 358 ARG B O 1
ATOM 8739 N N . ALA B 1 382 ? 171.638 99.486 112.532 1.00 34.56 359 ALA B N 1
ATOM 8740 C CA . ALA B 1 382 ? 172.471 98.643 113.393 1.00 31.73 359 ALA B CA 1
ATOM 8741 C C . ALA B 1 382 ? 173.806 98.293 112.724 1.00 31.11 359 ALA B C 1
ATOM 8742 O O . ALA B 1 382 ? 174.854 98.294 113.377 1.00 32.06 359 ALA B O 1
ATOM 8744 N N . ARG B 1 383 ? 173.809 98.009 111.426 1.00 28.31 360 ARG B N 1
ATOM 8745 C CA . ARG B 1 383 ? 175.093 97.700 110.801 1.00 29.39 360 ARG B CA 1
ATOM 8746 C C . ARG B 1 383 ? 176.030 98.909 110.831 1.00 32.92 360 ARG B C 1
ATOM 8747 O O . ARG B 1 383 ? 177.239 98.766 111.061 1.00 34.08 360 ARG B O 1
ATOM 8755 N N . ALA B 1 384 ? 175.484 100.114 110.627 1.00 30.10 361 ALA B N 1
ATOM 8756 C CA . ALA B 1 384 ? 176.308 101.305 110.407 1.00 30.26 361 ALA B CA 1
ATOM 8757 C C . ALA B 1 384 ? 176.755 101.953 111.714 1.00 31.67 361 ALA B C 1
ATOM 8758 O O . ALA B 1 384 ? 177.917 102.377 111.833 1.00 31.43 361 ALA B O 1
ATOM 8760 N N . LEU B 1 385 ? 175.848 102.020 112.698 1.00 27.91 362 LEU B N 1
ATOM 8761 C CA . LEU B 1 385 ? 176.083 102.718 113.962 1.00 30.75 362 LEU B CA 1
ATOM 8762 C C . LEU B 1 385 ? 175.803 101.879 115.197 1.00 35.17 362 LEU B C 1
ATOM 8763 O O . LEU B 1 385 ? 176.342 102.201 116.259 1.00 29.65 362 LEU B O 1
ATOM 8768 N N . GLY B 1 386 ? 175.004 100.808 115.097 1.00 36.12 363 GLY B N 1
ATOM 8769 C CA . GLY B 1 386 ? 174.717 99.960 116.235 1.00 29.64 363 GLY B CA 1
ATOM 8770 C C . GLY B 1 386 ? 175.461 98.643 116.264 1.00 30.69 363 GLY B C 1
ATOM 8771 O O . GLY B 1 386 ? 176.627 98.579 115.876 1.00 32.83 363 GLY B O 1
ATOM 8772 N N . LEU B 1 387 ? 174.797 97.585 116.736 1.00 34.27 364 LEU B N 1
ATOM 8773 C CA . LEU B 1 387 ? 175.417 96.265 116.858 1.00 33.15 364 LEU B CA 1
ATOM 8774 C C . LEU B 1 387 ? 175.203 95.445 115.589 1.00 31.23 364 LEU B C 1
ATOM 8775 O O . LEU B 1 387 ? 174.052 95.117 115.265 1.00 31.25 364 LEU B O 1
ATOM 8780 N N . PRO B 1 388 ? 176.263 95.083 114.867 1.00 32.95 365 PRO B N 1
ATOM 8781 C CA . PRO B 1 388 ? 176.147 94.203 113.667 1.00 33.01 365 PRO B CA 1
ATOM 8782 C C . PRO B 1 388 ? 175.541 92.839 113.974 1.00 30.99 365 PRO B C 1
ATOM 8783 O O . PRO B 1 388 ? 175.378 92.444 115.141 1.00 30.53 365 PRO B O 1
ATOM 8787 N N . PRO B 1 389 ? 175.200 92.080 112.933 1.00 33.65 366 PRO B N 1
ATOM 8788 C CA . PRO B 1 389 ? 174.860 90.658 113.126 1.00 34.35 366 PRO B CA 1
ATOM 8789 C C . PRO B 1 389 ? 176.005 89.849 113.717 1.00 28.22 366 PRO B C 1
ATOM 8790 O O . PRO B 1 389 ? 177.184 90.120 113.495 1.00 28.43 366 PRO B O 1
ATOM 8794 N N . THR B 1 390 ? 175.644 88.820 114.457 1.00 31.49 367 THR B N 1
ATOM 8795 C CA . THR B 1 390 ? 176.651 87.937 115.029 1.00 35.68 367 THR B CA 1
ATOM 8796 C C . THR B 1 390 ? 177.236 86.969 113.987 1.00 36.02 367 THR B C 1
ATOM 8797 O O . THR B 1 390 ? 176.606 86.636 112.974 1.00 35.06 367 THR B O 1
ATOM 8801 N N . GLU B 1 391 ? 178.499 86.604 114.214 1.00 35.48 368 GLU B N 1
ATOM 8802 C CA . GLU B 1 391 ? 179.259 85.618 113.449 1.00 40.74 368 GLU B CA 1
ATOM 8803 C C . GLU B 1 391 ? 179.741 84.553 114.422 1.00 42.12 368 GLU B C 1
ATOM 8804 O O . GLU B 1 391 ? 180.295 84.893 115.476 1.00 36.46 368 GLU B O 1
ATOM 8810 N N . GLN B 1 392 ? 179.568 83.267 114.067 1.00 43.55 369 GLN B N 1
ATOM 8811 C CA . GLN B 1 392 ? 179.837 82.235 115.062 1.00 41.72 369 GLN B CA 1
ATOM 8812 C C . GLN B 1 392 ? 181.326 82.040 115.333 1.00 42.54 369 GLN B C 1
ATOM 8813 O O . GLN B 1 392 ? 181.688 81.559 116.413 1.00 41.65 369 GLN B O 1
ATOM 8819 N N . HIS B 1 393 ? 182.208 82.484 114.454 1.00 40.56 370 HIS B N 1
ATOM 8820 C CA . HIS B 1 393 ? 183.608 82.301 114.802 1.00 40.50 370 HIS B CA 1
ATOM 8821 C C . HIS B 1 393 ? 184.294 83.626 115.119 1.00 40.51 370 HIS B C 1
ATOM 8822 O O . HIS B 1 393 ? 185.328 83.974 114.544 1.00 43.92 370 HIS B O 1
ATOM 8829 N N . ASP B 1 394 ? 183.718 84.379 116.047 1.00 42.59 371 ASP B N 1
ATOM 8830 C CA . ASP B 1 394 ? 184.455 85.487 116.634 1.00 43.12 371 ASP B CA 1
ATOM 8831 C C . ASP B 1 394 ? 185.323 84.925 117.748 1.00 52.63 371 ASP B C 1
ATOM 8832 O O . ASP B 1 394 ? 185.293 83.728 118.064 1.00 57.69 371 ASP B O 1
ATOM 8837 N N . ASP B 1 395 ? 186.118 85.771 118.355 1.00 48.11 372 ASP B N 1
ATOM 8838 C CA . ASP B 1 395 ? 187.078 85.278 119.331 1.00 47.21 372 ASP B CA 1
ATOM 8839 C C . ASP B 1 395 ? 186.523 85.501 120.743 1.00 49.46 372 ASP B C 1
ATOM 8840 O O . ASP B 1 395 ? 187.042 86.291 121.557 1.00 46.43 372 ASP B O 1
ATOM 8845 N N . TRP B 1 396 ? 185.419 84.800 121.011 1.00 41.62 373 TRP B N 1
ATOM 8846 C CA . TRP B 1 396 ? 184.542 85.144 122.130 1.00 37.89 373 TRP B CA 1
ATOM 8847 C C . TRP B 1 396 ? 185.312 85.395 123.419 1.00 36.79 373 TRP B C 1
ATOM 8848 O O . TRP B 1 396 ? 185.159 86.441 124.053 1.00 36.21 373 TRP B O 1
ATOM 8859 N N . THR B 1 397 ? 186.124 84.426 123.837 1.00 37.58 374 THR B N 1
ATOM 8860 C CA . THR B 1 397 ? 186.780 84.558 125.127 1.00 38.68 374 THR B CA 1
ATOM 8861 C C . THR B 1 397 ? 187.821 85.661 125.101 1.00 40.29 374 THR B C 1
ATOM 8862 O O . THR B 1 397 ? 188.107 86.261 126.138 1.00 42.82 374 THR B O 1
ATOM 8866 N N . ARG B 1 398 ? 188.391 85.946 123.933 1.00 42.93 375 ARG B N 1
ATOM 8867 C CA . ARG B 1 398 ? 189.313 87.069 123.821 1.00 45.91 375 ARG B CA 1
ATOM 8868 C C . ARG B 1 398 ? 188.575 88.401 123.980 1.00 43.90 375 ARG B C 1
ATOM 8869 O O . ARG B 1 398 ? 189.064 89.304 124.669 1.00 45.73 375 ARG B O 1
ATOM 8877 N N . GLN B 1 399 ? 187.383 88.525 123.379 1.00 41.70 376 GLN B N 1
ATOM 8878 C CA . GLN B 1 399 ? 186.498 89.662 123.640 1.00 39.39 376 GLN B CA 1
ATOM 8879 C C . GLN B 1 399 ? 186.176 89.796 125.127 1.00 37.59 376 GLN B C 1
ATOM 8880 O O . GLN B 1 399 ? 186.348 90.868 125.722 1.00 36.34 376 GLN B O 1
ATOM 8886 N N . LEU B 1 400 ? 185.680 88.712 125.732 1.00 38.33 377 LEU B N 1
ATOM 8887 C CA . LEU B 1 400 ? 185.348 88.714 127.153 1.00 37.08 377 LEU B CA 1
ATOM 8888 C C . LEU B 1 400 ? 186.512 89.207 127.997 1.00 38.20 377 LEU B C 1
ATOM 8889 O O . LEU B 1 400 ? 186.323 89.991 128.932 1.00 40.12 377 LEU B O 1
ATOM 8894 N N . ALA B 1 401 ? 187.723 88.740 127.698 1.00 34.29 378 ALA B N 1
ATOM 8895 C CA . ALA B 1 401 ? 188.845 89.059 128.563 1.00 34.02 378 ALA B CA 1
ATOM 8896 C C . ALA B 1 401 ? 189.297 90.493 128.354 1.00 39.17 378 ALA B C 1
ATOM 8897 O O . ALA B 1 401 ? 189.868 91.095 129.268 1.00 42.42 378 ALA B O 1
ATOM 8899 N N . MET B 1 402 ? 189.055 91.040 127.159 1.00 35.09 379 MET B N 1
ATOM 8900 C CA . MET B 1 402 ? 189.305 92.451 126.892 1.00 38.16 379 MET B CA 1
ATOM 8901 C C . MET 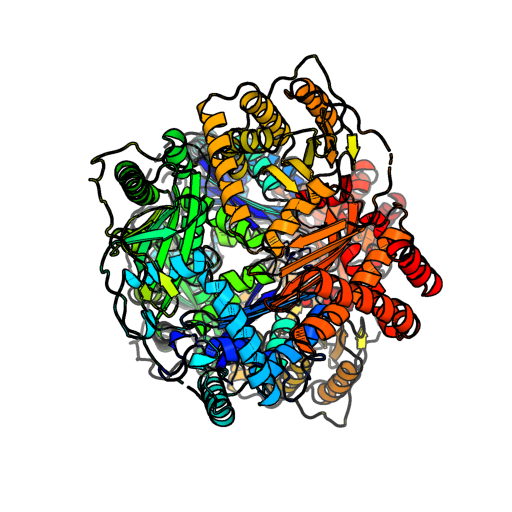B 1 402 ? 188.399 93.324 127.766 1.00 40.65 379 MET B C 1
ATOM 8902 O O . MET B 1 402 ? 188.858 94.267 128.418 1.00 40.01 379 MET B O 1
ATOM 8907 N N . LEU B 1 403 ? 187.112 92.975 127.830 1.00 39.72 380 LEU B N 1
ATOM 8908 C CA . LEU B 1 403 ? 186.115 93.811 128.487 1.00 35.15 380 LEU B CA 1
ATOM 8909 C C . LEU B 1 403 ? 186.250 93.768 130.008 1.00 39.02 380 LEU B C 1
ATOM 8910 O O . LEU B 1 403 ? 186.230 94.817 130.664 1.00 36.85 380 LEU B O 1
ATOM 8915 N N . MET B 1 404 ? 186.366 92.560 130.585 1.00 35.34 381 MET B N 1
ATOM 8916 C CA . MET B 1 404 ? 186.492 92.418 132.031 1.00 35.34 381 MET B CA 1
ATOM 8917 C C . MET B 1 404 ? 187.726 93.140 132.549 1.00 38.86 381 MET B C 1
ATOM 8918 O O . MET B 1 404 ? 187.749 93.591 133.701 1.00 45.44 381 MET B O 1
ATOM 8923 N N . ALA B 1 405 ? 188.757 93.262 131.725 1.00 37.74 382 ALA B N 1
ATOM 8924 C CA . ALA B 1 405 ? 189.940 93.997 132.126 1.00 34.82 382 ALA B CA 1
ATOM 8925 C C . ALA B 1 405 ? 189.872 95.485 131.777 1.00 40.72 382 ALA B C 1
ATOM 8926 O O . ALA B 1 405 ? 190.736 96.252 132.227 1.00 42.98 382 ALA B O 1
ATOM 8928 N N . ALA B 1 406 ? 188.873 95.923 131.005 1.00 32.80 383 ALA B N 1
ATOM 8929 C CA . ALA B 1 406 ? 188.822 97.322 130.600 1.00 39.40 383 ALA B CA 1
ATOM 8930 C C . ALA B 1 406 ? 188.519 98.251 131.792 1.00 36.70 383 ALA B C 1
ATOM 8931 O O . ALA B 1 406 ? 187.808 97.871 132.733 1.00 36.94 383 ALA B O 1
ATOM 8933 N N . PRO B 1 407 ? 189.067 99.467 131.781 1.00 37.47 384 PRO B N 1
ATOM 8934 C CA . PRO B 1 407 ? 188.755 100.428 132.847 1.00 36.77 384 PRO B CA 1
ATOM 8935 C C . PRO B 1 407 ? 187.281 100.774 132.852 1.00 35.53 384 PRO B C 1
ATOM 8936 O O . PRO B 1 407 ? 186.663 100.978 131.808 1.00 36.97 384 PRO B O 1
ATOM 8940 N N . ARG B 1 408 ? 186.710 100.822 134.041 1.00 35.31 385 ARG B N 1
ATOM 8941 C CA . ARG B 1 408 ? 185.278 101.011 134.155 1.00 34.15 385 ARG B CA 1
ATOM 8942 C C . ARG B 1 408 ? 184.997 102.018 135.262 1.00 38.55 385 ARG B C 1
ATOM 8943 O O . ARG B 1 408 ? 185.720 102.086 136.261 1.00 39.09 385 ARG B O 1
ATOM 8951 N N . ARG B 1 409 ? 183.970 102.830 135.054 1.00 41.71 386 ARG B N 1
ATOM 8952 C CA . ARG B 1 409 ? 183.543 103.820 136.026 1.00 40.53 386 ARG B CA 1
ATOM 8953 C C . ARG B 1 409 ? 182.052 103.635 136.257 1.00 36.46 386 ARG B C 1
ATOM 8954 O O . ARG B 1 409 ? 181.375 102.942 135.498 1.00 34.03 386 ARG B O 1
ATOM 8962 N N . ARG B 1 410 ? 181.550 104.218 137.338 1.00 39.78 387 ARG B N 1
ATOM 8963 C CA . ARG B 1 410 ? 180.160 104.040 137.749 1.00 36.88 387 ARG B CA 1
ATOM 8964 C C . ARG B 1 410 ? 179.448 105.385 137.788 1.00 38.49 387 ARG B C 1
ATOM 8965 O O . ARG B 1 410 ? 179.965 106.351 138.358 1.00 39.63 387 ARG B O 1
ATOM 8973 N N . LEU B 1 411 ? 178.266 105.445 137.182 1.00 36.61 388 LEU B N 1
ATOM 8974 C CA . LEU B 1 411 ? 177.373 106.593 137.291 1.00 34.50 388 LEU B CA 1
ATOM 8975 C C . LEU B 1 411 ? 176.108 106.123 137.986 1.00 34.59 388 LEU B C 1
ATOM 8976 O O . LEU B 1 411 ? 175.329 105.363 137.404 1.00 38.11 388 LEU B O 1
ATOM 8981 N N . ALA B 1 412 ? 175.915 106.546 139.234 1.00 38.52 389 ALA B N 1
ATOM 8982 C CA . ALA B 1 412 ? 174.632 106.408 139.917 1.00 34.70 389 ALA B CA 1
ATOM 8983 C C . ALA B 1 412 ? 173.757 107.602 139.549 1.00 34.56 389 ALA B C 1
ATOM 8984 O O . ALA B 1 412 ? 174.187 108.756 139.665 1.00 39.31 389 ALA B O 1
ATOM 8986 N N . VAL B 1 413 ? 172.548 107.333 139.081 1.00 31.11 390 VAL B N 1
ATOM 8987 C CA . VAL B 1 413 ? 171.566 108.376 138.817 1.00 37.68 390 VAL B CA 1
ATOM 8988 C C . VAL B 1 413 ? 170.489 108.254 139.879 1.00 38.72 390 VAL B C 1
ATOM 8989 O O . VAL B 1 413 ? 169.971 107.155 140.103 1.00 42.29 390 VAL B O 1
ATOM 8993 N N . LEU B 1 414 ? 170.161 109.366 140.540 1.00 39.31 391 LEU B N 1
ATOM 8994 C CA . LEU B 1 414 ? 169.282 109.344 141.707 1.00 42.05 391 LEU B CA 1
ATOM 8995 C C . LEU B 1 414 ? 168.470 110.628 141.774 1.00 45.29 391 LEU B C 1
ATOM 8996 O O . LEU B 1 414 ? 168.918 111.666 141.278 1.00 43.76 391 LEU B O 1
ATOM 9001 N N . PRO B 1 415 ? 167.267 110.588 142.370 1.00 45.59 392 PRO B N 1
ATOM 9002 C CA . PRO B 1 415 ? 166.468 111.810 142.522 1.00 44.57 392 PRO B CA 1
ATOM 9003 C C . PRO B 1 415 ? 167.081 112.806 143.500 1.00 55.27 392 PRO B C 1
ATOM 9004 O O . PRO B 1 415 ? 167.149 113.999 143.184 1.00 56.95 392 PRO B O 1
ATOM 9008 N N . GLU B 1 416 ? 167.530 112.342 144.671 1.00 58.20 393 GLU B N 1
ATOM 9009 C CA . GLU B 1 416 ? 168.389 113.119 145.570 1.00 59.41 393 GLU B CA 1
ATOM 9010 C C . GLU B 1 416 ? 169.807 112.556 145.525 1.00 55.74 393 GLU B C 1
ATOM 9011 O O . GLU B 1 416 ? 170.022 111.388 145.859 1.00 62.08 393 GLU B O 1
ATOM 9017 N N . GLY B 1 417 ? 170.774 113.381 145.134 1.00 53.66 394 GLY B N 1
ATOM 9018 C CA . GLY B 1 417 ? 172.132 112.887 144.989 1.00 54.31 394 GLY B CA 1
ATOM 9019 C C . GLY B 1 417 ? 173.244 113.769 145.541 1.00 60.65 394 GLY B C 1
ATOM 9020 O O . GLY B 1 417 ? 174.354 113.276 145.801 1.00 57.54 394 GLY B O 1
ATOM 9021 N N . GLY B 1 418 ? 172.987 115.066 145.721 1.00 48.24 395 GLY B N 1
ATOM 9022 C CA . GLY B 1 418 ? 174.005 115.944 146.248 1.00 45.80 395 GLY B CA 1
ATOM 9023 C C . GLY B 1 418 ? 174.845 116.592 145.163 1.00 55.84 395 GLY B C 1
ATOM 9024 O O . GLY B 1 418 ? 174.771 116.257 143.981 1.00 57.37 395 GLY B O 1
ATOM 9025 N N . GLY B 1 419 ? 175.688 117.533 145.590 1.00 60.20 396 GLY B N 1
ATOM 9026 C CA . GLY B 1 419 ? 176.251 118.506 144.676 1.00 56.88 396 GLY B CA 1
ATOM 9027 C C . GLY B 1 419 ? 175.232 119.584 144.349 1.00 58.74 396 GLY B C 1
ATOM 9028 O O . GLY B 1 419 ? 174.071 119.541 144.763 1.00 61.20 396 GLY B O 1
ATOM 9029 N N . GLU B 1 420 ? 175.684 120.586 143.604 1.00 57.58 397 GLU B N 1
ATOM 9030 C CA . GLU B 1 420 ? 174.797 121.608 143.077 1.00 52.18 397 GLU B CA 1
ATOM 9031 C C . GLU B 1 420 ? 174.945 121.652 141.569 1.00 51.63 397 GLU B C 1
ATOM 9032 O O . GLU B 1 420 ? 175.993 121.296 141.025 1.00 52.22 397 GLU B O 1
ATOM 9038 N N . THR B 1 421 ? 173.888 122.110 140.905 1.00 51.49 398 THR B N 1
ATOM 9039 C CA . THR B 1 421 ? 173.845 122.119 139.453 1.00 45.55 398 THR B CA 1
ATOM 9040 C C . THR B 1 421 ? 174.997 122.922 138.854 1.00 51.66 398 THR B C 1
ATOM 9041 O O . THR B 1 421 ? 175.441 123.928 139.414 1.00 57.75 398 THR B O 1
ATOM 9045 N N . ARG B 1 422 ? 175.489 122.462 137.705 1.00 50.83 399 ARG B N 1
ATOM 9046 C CA . ARG B 1 422 ? 176.656 123.048 137.059 1.00 52.13 399 ARG B CA 1
ATOM 9047 C C . ARG B 1 422 ? 176.490 122.894 135.552 1.00 50.88 399 ARG B C 1
ATOM 9048 O O . ARG B 1 422 ? 175.882 121.926 135.082 1.00 51.53 399 ARG B O 1
ATOM 9056 N N . GLU B 1 423 ? 176.999 123.870 134.797 1.00 47.56 400 GLU B N 1
ATOM 9057 C CA . GLU B 1 423 ? 176.873 123.856 133.342 1.00 50.00 400 GLU B CA 1
ATOM 9058 C C . GLU B 1 423 ? 178.013 123.027 132.767 1.00 48.42 400 GLU B C 1
ATOM 9059 O O . GLU B 1 423 ? 179.174 123.445 132.784 1.00 48.68 400 GLU B O 1
ATOM 9065 N N . ILE B 1 424 ? 177.683 121.841 132.271 1.00 43.95 401 ILE B N 1
ATOM 9066 C CA . ILE B 1 424 ? 178.678 120.929 131.737 1.00 46.82 401 ILE B CA 1
ATOM 9067 C C . ILE B 1 424 ? 178.223 120.457 130.364 1.00 45.26 401 ILE B C 1
ATOM 9068 O O . ILE B 1 424 ? 177.120 119.908 130.220 1.00 40.78 401 ILE B O 1
ATOM 9073 N N . GLN B 1 425 ? 179.080 120.666 129.360 1.00 43.85 402 GLN B N 1
ATOM 9074 C CA . GLN B 1 425 ? 178.740 120.370 127.976 1.00 42.47 402 GLN B CA 1
ATOM 9075 C C . GLN B 1 425 ? 177.445 121.071 127.575 1.00 40.75 402 GLN B C 1
ATOM 9076 O O . GLN B 1 425 ? 176.644 120.541 126.797 1.00 43.22 402 GLN B O 1
ATOM 9082 N N . GLY B 1 426 ? 177.217 122.256 128.141 1.00 44.68 403 GLY B N 1
ATOM 9083 C CA . GLY B 1 426 ? 176.039 123.050 127.841 1.00 40.65 403 GLY B CA 1
ATOM 9084 C C . GLY B 1 426 ? 174.747 122.562 128.446 1.00 39.70 403 GLY B C 1
ATOM 9085 O O . GLY B 1 426 ? 173.684 123.018 128.029 1.00 47.00 403 GLY B O 1
ATOM 9086 N N . LEU B 1 427 ? 174.791 121.652 129.403 1.00 35.82 404 LEU B N 1
ATOM 9087 C CA . LEU B 1 427 ? 173.590 121.123 130.024 1.00 44.52 404 LEU B CA 1
ATOM 9088 C C . LEU B 1 427 ? 173.673 121.262 131.547 1.00 42.49 404 LEU B C 1
ATOM 9089 O O . LEU B 1 427 ? 174.776 121.364 132.103 1.00 46.62 404 LEU B O 1
ATOM 9094 N N . PRO B 1 428 ? 172.544 121.307 132.250 1.00 40.94 405 PRO B N 1
ATOM 9095 C CA . PRO B 1 428 ? 172.601 121.463 133.716 1.00 42.96 405 PRO B CA 1
ATOM 9096 C C . PRO B 1 428 ? 172.798 120.114 134.390 1.00 45.57 405 PRO B C 1
ATOM 9097 O O . PRO B 1 428 ? 171.893 119.274 134.427 1.00 39.24 405 PRO B O 1
ATOM 9101 N N . LEU B 1 429 ? 173.998 119.903 134.916 1.00 40.52 406 LEU B N 1
ATOM 9102 C CA . LEU B 1 429 ? 174.389 118.654 135.542 1.00 41.98 406 LEU B CA 1
ATOM 9103 C C . LEU B 1 429 ? 174.673 118.898 137.010 1.00 43.79 406 LEU B C 1
ATOM 9104 O O . LEU B 1 429 ? 175.585 119.665 137.354 1.00 46.78 406 LEU B O 1
ATOM 9109 N N . THR B 1 430 ? 173.898 118.240 137.867 1.00 40.21 407 THR B N 1
ATOM 9110 C CA . THR B 1 430 ? 174.177 118.164 139.299 1.00 43.30 407 THR B CA 1
ATOM 9111 C C . THR B 1 430 ? 174.969 116.879 139.567 1.00 40.90 407 THR B C 1
ATOM 9112 O O . THR B 1 430 ? 174.402 115.783 139.609 1.00 43.18 407 THR B O 1
ATOM 9116 N N . LEU B 1 431 ? 176.281 117.021 139.747 1.00 39.36 408 LEU B N 1
ATOM 9117 C CA . LEU B 1 431 ? 177.200 115.901 139.916 1.00 44.19 408 LEU B CA 1
ATOM 9118 C C . LEU B 1 431 ? 177.766 115.883 141.334 1.00 50.39 408 LEU B C 1
ATOM 9119 O O . LEU B 1 431 ? 178.309 116.893 141.811 1.00 46.60 408 LEU B O 1
ATOM 9124 N N . GLY B 1 432 ? 177.649 114.731 141.999 1.00 47.91 409 GLY B N 1
ATOM 9125 C CA . GLY B 1 432 ? 178.181 114.551 143.333 1.00 48.03 409 GLY B CA 1
ATOM 9126 C C . GLY B 1 432 ? 178.951 113.254 143.440 1.00 43.91 409 GLY B C 1
ATOM 9127 O O . GLY B 1 432 ? 178.827 112.388 142.581 1.00 50.17 409 GLY B O 1
ATOM 9128 N N . PRO B 1 433 ? 179.737 113.077 144.496 1.00 42.03 410 PRO B N 1
ATOM 9129 C CA . PRO B 1 433 ? 180.667 111.941 144.533 1.00 43.12 410 PRO B CA 1
ATOM 9130 C C . PRO B 1 433 ? 179.953 110.598 144.624 1.00 44.55 410 PRO B C 1
ATOM 9131 O O . PRO B 1 433 ? 178.852 110.486 145.167 1.00 40.77 410 PRO B O 1
ATOM 9135 N N . PHE B 1 434 ? 180.597 109.566 144.072 1.00 45.28 411 PHE B N 1
ATOM 9136 C CA . PHE B 1 434 ? 180.039 108.223 144.125 1.00 39.16 411 PHE B CA 1
ATOM 9137 C C . PHE B 1 434 ? 180.421 107.576 145.453 1.00 48.83 411 PHE B C 1
ATOM 9138 O O . PHE B 1 434 ? 181.611 107.418 145.762 1.00 48.52 411 PHE B O 1
ATOM 9146 N N . VAL B 1 435 ? 179.401 107.219 146.238 1.00 49.60 412 VAL B N 1
ATOM 9147 C CA . VAL B 1 435 ? 179.546 106.646 147.570 1.00 48.19 412 VAL B CA 1
ATOM 9148 C C . VAL B 1 435 ? 179.407 105.139 147.425 1.00 53.45 412 VAL B C 1
ATOM 9149 O O . VAL B 1 435 ? 178.307 104.588 147.523 1.00 62.08 412 VAL B O 1
ATOM 9153 N N . GLY B 1 436 ? 180.501 104.463 147.126 1.00 49.98 413 GLY B N 1
ATOM 9154 C CA . GLY B 1 436 ? 180.454 103.053 146.795 1.00 54.87 413 GLY B CA 1
ATOM 9155 C C . GLY B 1 436 ? 180.808 102.183 147.987 1.00 57.64 413 GLY B C 1
ATOM 9156 O O . GLY B 1 436 ? 181.582 102.572 148.853 1.00 67.10 413 GLY B O 1
ATOM 9157 N N . ALA B 1 437 ? 180.221 101.005 148.038 1.00 51.16 414 ALA B N 1
ATOM 9158 C CA . ALA B 1 437 ? 180.633 100.040 149.034 1.00 43.37 414 ALA B CA 1
ATOM 9159 C C . ALA B 1 437 ? 181.578 99.035 148.379 1.00 52.09 414 ALA B C 1
ATOM 9160 O O . ALA B 1 437 ? 181.798 99.054 147.166 1.00 56.60 414 ALA B O 1
ATOM 9162 N N . ALA B 1 438 ? 182.163 98.166 149.194 1.00 51.29 415 ALA B N 1
ATOM 9163 C CA . ALA B 1 438 ? 183.143 97.225 148.666 1.00 57.62 415 ALA B CA 1
ATOM 9164 C C . ALA B 1 438 ? 182.460 96.125 147.870 1.00 53.34 415 ALA B C 1
ATOM 9165 O O . ALA B 1 438 ? 181.355 95.696 148.206 1.00 57.52 415 ALA B O 1
ATOM 9167 N N . LEU B 1 439 ? 183.114 95.679 146.800 1.00 52.76 416 LEU B N 1
ATOM 9168 C CA . LEU B 1 439 ? 182.569 94.573 146.026 1.00 55.20 416 LEU B CA 1
ATOM 9169 C C . LEU B 1 439 ? 182.656 93.298 146.840 1.00 59.43 416 LEU B C 1
ATOM 9170 O O . LEU B 1 439 ? 183.682 93.013 147.459 1.00 60.40 416 LEU B O 1
ATOM 9175 N N . THR B 1 440 ? 181.575 92.534 146.858 1.00 60.66 417 THR B N 1
ATOM 9176 C CA . THR B 1 440 ? 181.610 91.242 147.523 1.00 56.90 417 THR B CA 1
ATOM 9177 C C . THR B 1 440 ? 181.452 90.159 146.479 1.00 56.94 417 THR B C 1
ATOM 9178 O O . THR B 1 440 ? 180.369 90.047 145.885 1.00 53.81 417 THR B O 1
ATOM 9182 N N . PRO B 1 441 ? 182.484 89.342 146.238 1.00 57.51 418 PRO B N 1
ATOM 9183 C CA . PRO B 1 441 ? 182.387 88.255 145.254 1.00 55.26 418 PRO B CA 1
ATOM 9184 C C . PRO B 1 441 ? 181.022 87.594 145.173 1.00 52.47 418 PRO B C 1
ATOM 9185 O O . PRO B 1 441 ? 180.405 87.278 146.192 1.00 55.23 418 PRO B O 1
ATOM 9189 N N . THR B 1 442 ? 180.528 87.431 143.950 1.00 53.60 419 THR B N 1
ATOM 9190 C CA . THR B 1 442 ? 179.316 86.662 143.685 1.00 52.79 419 THR B CA 1
ATOM 9191 C C . THR B 1 442 ? 179.749 85.227 143.413 1.00 50.27 419 THR B C 1
ATOM 9192 O O . THR B 1 442 ? 180.216 84.910 142.320 1.00 53.29 419 THR B O 1
ATOM 9196 N N . VAL B 1 443 ? 179.602 84.357 144.410 1.00 49.33 420 VAL B N 1
ATOM 9197 C CA . VAL B 1 443 ? 179.993 82.961 144.250 1.00 54.01 420 VAL B CA 1
ATOM 9198 C C . VAL B 1 443 ? 178.865 82.069 143.722 1.00 51.27 420 VAL B C 1
ATOM 9199 O O . VAL B 1 443 ? 179.136 80.984 143.194 1.00 48.62 420 VAL B O 1
ATOM 9203 N N . GLU B 1 444 ? 177.615 82.498 143.813 1.00 53.45 421 GLU B N 1
ATOM 9204 C CA . GLU B 1 444 ? 176.535 81.645 143.339 1.00 49.40 421 GLU B CA 1
ATOM 9205 C C . GLU B 1 444 ? 176.567 81.536 141.818 1.00 51.41 421 GLU B C 1
ATOM 9206 O O . GLU B 1 444 ? 176.676 82.560 141.119 1.00 47.60 421 GLU B O 1
ATOM 9212 N N . PRO B 1 445 ? 176.469 80.330 141.265 1.00 49.59 422 PRO B N 1
ATOM 9213 C CA . PRO B 1 445 ? 176.713 80.161 139.829 1.00 50.03 422 PRO B CA 1
ATOM 9214 C C . PRO B 1 445 ? 175.553 80.652 138.974 1.00 48.04 422 PRO B C 1
ATOM 9215 O O . PRO B 1 445 ? 174.383 80.423 139.289 1.00 46.64 422 PRO B O 1
ATOM 9219 N N . PHE B 1 446 ? 175.896 81.331 137.877 1.00 42.64 423 PHE B N 1
ATOM 9220 C CA . PHE B 1 446 ? 174.915 81.612 136.846 1.00 38.68 423 PHE B CA 1
ATOM 9221 C C . PHE B 1 446 ? 174.774 80.392 135.961 1.00 41.08 423 PHE B C 1
ATOM 9222 O O . PHE B 1 446 ? 175.691 79.577 135.849 1.00 44.95 423 PHE B O 1
ATOM 9230 N N . ARG B 1 447 ? 173.620 80.264 135.325 1.00 40.81 424 ARG B N 1
ATOM 9231 C CA . ARG B 1 447 ? 173.417 79.136 134.432 1.00 37.35 424 ARG B CA 1
ATOM 9232 C C . ARG B 1 447 ? 172.638 79.604 133.214 1.00 38.44 424 ARG B C 1
ATOM 9233 O O . ARG B 1 447 ? 171.861 80.567 133.284 1.00 37.87 424 ARG B O 1
ATOM 9241 N N . PHE B 1 448 ? 172.885 78.926 132.089 1.00 30.55 425 PHE B N 1
ATOM 9242 C CA . PHE B 1 448 ? 172.346 79.304 130.797 1.00 34.31 425 PHE B CA 1
ATOM 9243 C C . PHE B 1 448 ? 171.799 78.086 130.075 1.00 34.04 425 PHE B C 1
ATOM 9244 O O . PHE B 1 448 ? 172.295 76.973 130.241 1.00 37.96 425 PHE B O 1
ATOM 9252 N N . PHE B 1 449 ? 170.807 78.338 129.225 1.00 33.33 426 PHE B N 1
ATOM 9253 C CA . PHE B 1 449 ? 170.205 77.315 128.389 1.00 33.65 426 PHE B CA 1
ATOM 9254 C C . PHE B 1 449 ? 171.269 76.525 127.616 1.00 35.93 426 PHE B C 1
ATOM 9255 O O . PHE B 1 449 ? 172.328 77.043 127.252 1.00 36.44 426 PHE B O 1
ATOM 9263 N N . SER B 1 450 ? 171.000 75.235 127.407 1.00 39.66 427 SER B N 1
ATOM 9264 C CA . SER B 1 450 ? 171.878 74.396 126.597 1.00 40.45 427 SER B CA 1
ATOM 9265 C C . SER B 1 450 ? 171.070 73.356 125.830 1.00 35.68 427 SER B C 1
ATOM 9266 O O . SER B 1 450 ? 170.910 73.461 124.615 1.00 42.78 427 SER B O 1
ATOM 9269 N N . ALA B 1 451 ? 170.535 72.361 126.507 1.00 43.08 428 ALA B N 1
ATOM 9270 C CA . ALA B 1 451 ? 169.713 71.371 125.825 1.00 45.93 428 ALA B CA 1
ATOM 9271 C C . ALA B 1 451 ? 168.243 71.737 125.964 1.00 42.97 428 ALA B C 1
ATOM 9272 O O . ALA B 1 451 ? 167.818 72.228 127.007 1.00 47.26 428 ALA B O 1
ATOM 9274 N N . SER B 1 452 ? 167.469 71.539 124.901 1.00 43.30 429 SER B N 1
ATOM 9275 C CA . SER B 1 452 ? 166.025 71.713 124.979 1.00 52.02 429 SER B CA 1
ATOM 9276 C C . SER B 1 452 ? 165.384 70.328 125.059 1.00 56.29 429 SER B C 1
ATOM 9277 O O . SER B 1 452 ? 165.671 69.455 124.234 1.00 57.14 429 SER B O 1
ATOM 9280 N N . ALA B 1 453 ? 164.570 70.119 126.088 1.00 52.60 430 ALA B N 1
ATOM 9281 C CA . ALA B 1 453 ? 163.927 68.844 126.321 1.00 55.25 430 ALA B CA 1
ATOM 9282 C C . ALA B 1 453 ? 162.635 68.776 125.521 1.00 53.90 430 ALA B C 1
ATOM 9283 O O . ALA B 1 453 ? 162.222 69.737 124.877 1.00 53.09 430 ALA B O 1
ATOM 9285 N N . ALA B 1 454 ? 161.987 67.619 125.562 1.00 55.33 431 ALA B N 1
ATOM 9286 C CA . ALA B 1 454 ? 160.663 67.497 124.978 1.00 52.62 431 ALA B CA 1
ATOM 9287 C C . ALA B 1 454 ? 159.659 68.347 125.758 1.00 52.33 431 ALA B C 1
ATOM 9288 O O . ALA B 1 454 ? 159.722 68.448 126.991 1.00 48.34 431 ALA B O 1
ATOM 9290 N N . LEU B 1 455 ? 158.735 68.967 125.028 1.00 46.36 432 LEU B N 1
ATOM 9291 C CA . LEU B 1 455 ? 157.749 69.837 125.651 1.00 57.92 432 LEU B CA 1
ATOM 9292 C C . LEU B 1 455 ? 156.758 68.991 126.436 1.00 56.30 432 LEU B C 1
ATOM 9293 O O . LEU B 1 455 ? 156.206 68.026 125.887 1.00 60.06 432 LEU B O 1
ATOM 9298 N N . PRO B 1 456 ? 156.514 69.294 127.713 1.00 55.37 433 PRO B N 1
ATOM 9299 C CA . PRO B 1 456 ? 155.489 68.552 128.456 1.00 51.79 433 PRO B CA 1
ATOM 9300 C C . PRO B 1 456 ? 154.151 68.609 127.737 1.00 55.31 433 PRO B C 1
ATOM 9301 O O . PRO B 1 456 ? 153.880 69.517 126.947 1.00 53.26 433 PRO B O 1
ATOM 9305 N N . ILE B 1 457 ? 153.324 67.604 127.995 1.00 58.78 434 ILE B N 1
ATOM 9306 C CA . ILE B 1 457 ? 151.974 67.488 127.462 1.00 57.10 434 ILE B CA 1
ATOM 9307 C C . ILE B 1 457 ? 151.030 67.834 128.611 1.00 53.62 434 ILE B C 1
ATOM 9308 O O . ILE B 1 457 ? 150.902 67.048 129.556 1.00 58.54 434 ILE B O 1
ATOM 9313 N N . PRO B 1 458 ? 150.393 68.999 128.615 1.00 56.13 435 PRO B N 1
ATOM 9314 C CA . PRO B 1 458 ? 149.586 69.367 129.789 1.00 55.28 435 PRO B CA 1
ATOM 9315 C C . PRO B 1 458 ? 148.346 68.494 129.945 1.00 57.65 435 PRO B C 1
ATOM 9316 O O . PRO B 1 458 ? 147.713 68.119 128.954 1.00 49.55 435 PRO B O 1
ATOM 9320 N N . PRO B 1 459 ? 147.896 68.225 131.169 1.00 61.04 436 PRO B N 1
ATOM 9321 C CA . PRO B 1 459 ? 146.550 67.695 131.388 1.00 57.90 436 PRO B CA 1
ATOM 9322 C C . PRO B 1 459 ? 145.496 68.719 131.012 1.00 59.84 436 PRO B C 1
ATOM 9323 O O . PRO B 1 459 ? 145.642 69.923 131.256 1.00 59.21 436 PRO B O 1
ATOM 9327 N N . LEU B 1 460 ? 144.377 68.196 130.443 1.00 54.93 437 LEU B N 1
ATOM 9328 C CA . LEU B 1 460 ? 143.237 69.053 130.119 1.00 60.41 437 LEU B CA 1
ATOM 9329 C C . LEU B 1 460 ? 142.241 69.138 131.286 1.00 62.42 437 LEU B C 1
ATOM 9330 O O . LEU B 1 460 ? 141.896 68.103 131.867 1.00 67.95 437 LEU B O 1
ATOM 9335 N N . PRO B 1 461 ? 141.749 70.329 131.651 1.00 63.70 438 PRO B N 1
ATOM 9336 C CA . PRO B 1 461 ? 140.608 70.412 132.574 1.00 66.01 438 PRO B CA 1
ATOM 9337 C C . PRO B 1 461 ? 139.352 69.832 131.938 1.00 64.48 438 PRO B C 1
ATOM 9338 O O . PRO B 1 461 ? 139.233 69.714 130.716 1.00 64.04 438 PRO B O 1
ATOM 9342 N N . ALA B 1 462 ? 138.401 69.467 132.799 1.00 62.89 439 ALA B N 1
ATOM 9343 C CA . ALA B 1 462 ? 137.102 69.027 132.304 1.00 61.03 439 ALA B CA 1
ATOM 9344 C C . ALA B 1 462 ? 136.250 70.210 131.859 1.00 64.74 439 ALA B C 1
ATOM 9345 O O . ALA B 1 462 ? 135.603 70.150 130.804 1.00 63.41 439 ALA B O 1
ATOM 9347 N N . GLY B 1 463 ? 136.247 71.293 132.637 1.00 62.48 440 GLY B N 1
ATOM 9348 C CA . GLY B 1 463 ? 135.584 72.508 132.215 1.00 63.42 440 GLY B CA 1
ATOM 9349 C C . GLY B 1 463 ? 136.135 73.039 130.904 1.00 66.16 440 GLY B C 1
ATOM 9350 O O . GLY B 1 463 ? 137.113 72.506 130.360 1.00 65.10 440 GLY B O 1
ATOM 9351 N N . GLN B 1 464 ? 135.529 74.107 130.392 1.00 65.04 441 GLN B N 1
ATOM 9352 C CA . GLN B 1 464 ? 135.827 74.544 129.039 1.00 60.67 441 GLN B CA 1
ATOM 9353 C C . GLN B 1 464 ? 135.310 75.955 128.822 1.00 64.55 441 GLN B C 1
ATOM 9354 O O . GLN B 1 464 ? 134.164 76.241 129.174 1.00 67.60 441 GLN B O 1
ATOM 9360 N N . ALA B 1 465 ? 136.142 76.843 128.265 1.00 61.66 442 ALA B N 1
ATOM 9361 C CA . ALA B 1 465 ? 135.797 78.244 128.035 1.00 63.05 442 ALA B CA 1
ATOM 9362 C C . ALA B 1 465 ? 135.590 78.528 126.549 1.00 62.70 442 ALA B C 1
ATOM 9363 O O . ALA B 1 465 ? 136.076 77.778 125.693 1.00 60.80 442 ALA B O 1
ATOM 9365 N N . PRO B 1 466 ? 134.871 79.600 126.200 1.00 58.18 443 PRO B N 1
ATOM 9366 C CA . PRO B 1 466 ? 134.623 79.888 124.782 1.00 58.91 443 PRO B CA 1
ATOM 9367 C C . PRO B 1 466 ? 135.851 80.427 124.061 1.00 61.63 443 PRO B C 1
ATOM 9368 O O . PRO B 1 466 ? 136.691 81.138 124.625 1.00 60.41 443 PRO B O 1
ATOM 9372 N N . LEU B 1 467 ? 135.924 80.087 122.779 1.00 58.97 444 LEU B N 1
ATOM 9373 C CA . LEU B 1 467 ? 137.129 80.313 121.994 1.00 57.25 444 LEU B CA 1
ATOM 9374 C C . LEU B 1 467 ? 136.730 80.595 120.559 1.00 55.80 444 LEU B C 1
ATOM 9375 O O . LEU B 1 467 ? 136.061 79.776 119.922 1.00 55.53 444 LEU B O 1
ATOM 9380 N N . ARG B 1 468 ? 137.131 81.752 120.062 1.00 52.12 445 ARG B N 1
ATOM 9381 C CA . ARG B 1 468 ? 136.986 82.048 118.652 1.00 53.43 445 ARG B CA 1
ATOM 9382 C C . ARG B 1 468 ? 138.136 81.403 117.895 1.00 53.69 445 ARG B C 1
ATOM 9383 O O . ARG B 1 468 ? 139.273 81.380 118.373 1.00 49.58 445 ARG B O 1
ATOM 9391 N N . HIS B 1 469 ? 137.843 80.887 116.707 1.00 52.54 446 HIS B N 1
ATOM 9392 C CA . HIS B 1 469 ? 138.825 80.169 115.904 1.00 56.58 446 HIS B CA 1
ATOM 9393 C C . HIS B 1 469 ? 138.745 80.731 114.494 1.00 57.15 446 HIS B C 1
ATOM 9394 O O . HIS B 1 469 ? 137.700 80.635 113.848 1.00 59.79 446 HIS B O 1
ATOM 9401 N N . LEU B 1 470 ? 139.825 81.351 114.041 1.00 56.18 447 LEU B N 1
ATOM 9402 C CA . LEU B 1 470 ? 139.890 81.988 112.736 1.00 55.26 447 LEU B CA 1
ATOM 9403 C C . LEU B 1 470 ? 140.916 81.259 111.885 1.00 56.66 447 LEU B C 1
ATOM 9404 O O . LEU B 1 470 ? 141.812 80.594 112.408 1.00 58.13 447 LEU B O 1
ATOM 9409 N N . HIS B 1 471 ? 140.787 81.410 110.560 1.00 56.74 448 HIS B N 1
ATOM 9410 C CA . HIS B 1 471 ? 141.636 80.753 109.566 1.00 60.02 448 HIS B CA 1
ATOM 9411 C C . HIS B 1 471 ? 141.931 79.298 109.928 1.00 63.10 448 HIS B C 1
ATOM 9412 O O . HIS B 1 471 ? 143.107 78.906 109.962 1.00 61.67 448 HIS B O 1
ATOM 9419 N N . PRO B 1 472 ? 140.912 78.468 110.188 1.00 65.99 449 PRO B N 1
ATOM 9420 C CA . PRO B 1 472 ? 141.171 77.127 110.728 1.00 65.63 449 PRO B CA 1
ATOM 9421 C C . PRO B 1 472 ? 142.093 76.303 109.845 1.00 67.64 449 PRO B C 1
ATOM 9422 O O . PRO B 1 472 ? 142.145 76.468 108.621 1.00 69.56 449 PRO B O 1
ATOM 9426 N N . ASP B 1 473 ? 142.852 75.429 110.506 1.00 68.45 450 ASP B N 1
ATOM 9427 C CA . ASP B 1 473 ? 143.719 74.436 109.875 1.00 69.15 450 ASP B CA 1
ATOM 9428 C C . ASP B 1 473 ? 144.807 75.068 109.007 1.00 67.96 450 ASP B C 1
ATOM 9429 O O . ASP B 1 473 ? 145.433 74.385 108.192 1.00 66.53 450 ASP B O 1
ATOM 9434 N N . GLU B 1 474 ? 145.069 76.359 109.188 1.00 69.67 451 GLU B N 1
ATOM 9435 C CA . GLU B 1 474 ? 146.243 76.985 108.603 1.00 68.23 451 GLU B CA 1
ATOM 9436 C C . GLU B 1 474 ? 147.428 76.916 109.568 1.00 64.26 451 GLU B C 1
ATOM 9437 O O . GLU B 1 474 ? 147.268 76.766 110.782 1.00 64.38 451 GLU B O 1
ATOM 9443 N N . ALA B 1 475 ? 148.629 77.031 109.005 1.00 60.48 452 ALA B N 1
ATOM 9444 C CA . ALA B 1 475 ? 149.857 76.791 109.747 1.00 60.01 452 ALA B CA 1
ATOM 9445 C C . ALA B 1 475 ? 150.292 78.026 110.534 1.00 58.15 452 ALA B C 1
ATOM 9446 O O . ALA B 1 475 ? 149.937 79.162 110.214 1.00 60.45 452 ALA B O 1
ATOM 9448 N N . GLN B 1 476 ? 151.088 77.777 111.572 1.00 54.50 453 GLN B N 1
ATOM 9449 C CA . GLN B 1 476 ? 151.646 78.786 112.457 1.00 54.76 453 GLN B CA 1
ATOM 9450 C C . GLN B 1 476 ? 150.548 79.369 113.340 1.00 56.97 453 GLN B C 1
ATOM 9451 O O . GLN B 1 476 ? 150.287 80.584 113.309 1.00 54.47 453 GLN B O 1
ATOM 9457 N N . PRO B 1 477 ? 149.916 78.537 114.158 1.00 50.02 454 PRO B N 1
ATOM 9458 C CA . PRO B 1 477 ? 148.797 79.007 114.974 1.00 50.03 454 PRO B CA 1
ATOM 9459 C C . PRO B 1 477 ? 149.238 80.038 116.005 1.00 47.21 454 PRO B C 1
ATOM 9460 O O . PRO B 1 477 ? 150.354 79.997 116.530 1.00 47.95 454 PRO B O 1
ATOM 9464 N N . VAL B 1 478 ? 148.330 80.963 116.306 1.00 48.99 455 VAL B N 1
ATOM 9465 C CA . VAL B 1 478 ? 148.564 82.014 117.289 1.00 42.75 455 VAL B CA 1
ATOM 9466 C C . VAL B 1 478 ? 147.347 82.120 118.180 1.00 36.19 455 VAL B C 1
ATOM 9467 O O . VAL B 1 478 ? 146.226 82.273 117.692 1.00 44.30 455 VAL B O 1
ATOM 9471 N N . LEU B 1 479 ? 147.571 82.065 119.472 1.00 34.52 456 LEU B N 1
ATOM 9472 C CA . LEU B 1 479 ? 146.546 82.326 120.473 1.00 43.12 456 LEU B CA 1
ATOM 9473 C C . LEU B 1 479 ? 146.673 83.780 120.946 1.00 45.10 456 LEU B C 1
ATOM 9474 O O . LEU B 1 479 ? 147.763 84.213 121.355 1.00 40.13 456 LEU B O 1
ATOM 9479 N N . LEU B 1 480 ? 145.570 84.531 120.879 1.00 44.18 457 LEU B N 1
ATOM 9480 C CA . LEU B 1 480 ? 145.516 85.917 121.350 1.00 43.62 457 LEU B CA 1
ATOM 9481 C C . LEU B 1 480 ? 144.456 86.018 122.439 1.00 46.19 457 LEU B C 1
ATOM 9482 O O . LEU B 1 480 ? 143.280 85.765 122.172 1.00 48.69 457 LEU B O 1
ATOM 9487 N N . LEU B 1 481 ? 144.863 86.370 123.660 1.00 41.49 458 LEU B N 1
ATOM 9488 C CA . LEU B 1 481 ? 143.940 86.624 124.764 1.00 47.12 458 LEU B CA 1
ATOM 9489 C C . LEU B 1 481 ? 143.939 88.119 125.077 1.00 49.55 458 LEU B C 1
ATOM 9490 O O . LEU B 1 481 ? 145.012 88.713 125.233 1.00 50.43 458 LEU B O 1
ATOM 9495 N N . ARG B 1 482 ? 142.754 88.728 125.185 1.00 52.12 459 ARG B N 1
ATOM 9496 C CA . ARG B 1 482 ? 142.694 90.163 125.476 1.00 57.22 459 ARG B CA 1
ATOM 9497 C C . ARG B 1 482 ? 141.531 90.516 126.395 1.00 56.99 459 ARG B C 1
ATOM 9498 O O . ARG B 1 482 ? 140.499 89.838 126.384 1.00 53.77 459 ARG B O 1
ATOM 9506 N N . PRO B 1 483 ? 141.678 91.569 127.207 1.00 60.21 460 PRO B N 1
ATOM 9507 C CA . PRO B 1 483 ? 140.568 92.008 128.062 1.00 61.85 460 PRO B CA 1
ATOM 9508 C C . PRO B 1 483 ? 139.408 92.609 127.275 1.00 67.47 460 PRO B C 1
ATOM 9509 O O . PRO B 1 483 ? 139.570 93.108 126.160 1.00 60.38 460 PRO B O 1
ATOM 9513 N N . SER B 1 484 ? 138.218 92.561 127.893 1.00 72.95 461 SER B N 1
ATOM 9514 C CA . SER B 1 484 ? 136.990 93.019 127.241 1.00 74.30 461 SER B CA 1
ATOM 9515 C C . SER B 1 484 ? 137.154 94.423 126.689 1.00 80.27 461 SER B C 1
ATOM 9516 O O . SER B 1 484 ? 136.778 94.708 125.539 1.00 83.15 461 SER B O 1
ATOM 9519 N N . SER B 1 485 ? 137.718 95.320 127.494 1.00 78.14 462 SER B N 1
ATOM 9520 C CA . SER B 1 485 ? 137.811 96.721 127.136 1.00 89.58 462 SER B CA 1
ATOM 9521 C C . SER B 1 485 ? 139.055 97.311 127.778 1.00 88.84 462 SER B C 1
ATOM 9522 O O . SER B 1 485 ? 139.766 96.651 128.544 1.00 84.58 462 SER B O 1
ATOM 9525 N N . HIS B 1 486 ? 139.303 98.570 127.449 1.00 92.06 463 HIS B N 1
ATOM 9526 C CA . HIS B 1 486 ? 140.191 99.390 128.255 1.00 89.64 463 HIS B CA 1
ATOM 9527 C C . HIS B 1 486 ? 139.600 99.532 129.657 1.00 92.71 463 HIS B C 1
ATOM 9528 O O . HIS B 1 486 ? 138.441 99.929 129.814 1.00 105.12 463 HIS B O 1
ATOM 9535 N N . GLY B 1 487 ? 140.381 99.170 130.682 1.00 87.23 464 GLY B N 1
ATOM 9536 C CA . GLY B 1 487 ? 139.915 99.196 132.056 1.00 85.55 464 GLY B CA 1
ATOM 9537 C C . GLY B 1 487 ? 139.463 97.858 132.618 1.00 83.79 464 GLY B C 1
ATOM 9538 O O . GLY B 1 487 ? 139.222 97.768 133.833 1.00 80.24 464 GLY B O 1
ATOM 9539 N N . ALA B 1 488 ? 139.327 96.824 131.773 1.00 86.49 465 ALA B N 1
ATOM 9540 C CA . ALA B 1 488 ? 139.081 95.456 132.231 1.00 84.89 465 ALA B CA 1
ATOM 9541 C C . ALA B 1 488 ? 140.339 94.774 132.766 1.00 82.21 465 ALA B C 1
ATOM 9542 O O . ALA B 1 488 ? 140.231 93.689 133.357 1.00 74.39 465 ALA B O 1
ATOM 9544 N N . LEU B 1 489 ? 141.515 95.386 132.550 1.00 78.13 466 LEU B N 1
ATOM 9545 C CA . LEU B 1 489 ? 142.795 94.986 133.135 1.00 69.75 466 LEU B CA 1
ATOM 9546 C C . LEU B 1 489 ? 143.491 96.244 133.625 1.00 68.62 466 LEU B C 1
ATOM 9547 O O . LEU B 1 489 ? 143.741 97.159 132.837 1.00 70.35 466 LEU B O 1
ATOM 9552 N N . SER B 1 490 ? 143.828 96.290 134.903 1.00 67.59 467 SER B N 1
ATOM 9553 C CA . SER B 1 490 ? 144.387 97.525 135.424 1.00 67.95 467 SER B CA 1
ATOM 9554 C C . SER B 1 490 ? 145.863 97.641 135.078 1.00 69.82 467 SER B C 1
ATOM 9555 O O . SER B 1 490 ? 146.526 96.663 134.725 1.00 69.78 467 SER B O 1
ATOM 9558 N N . GLU B 1 491 ? 146.372 98.867 135.195 1.00 67.25 468 GLU B N 1
ATOM 9559 C CA . GLU B 1 491 ? 147.794 99.110 134.998 1.00 65.27 468 GLU B CA 1
ATOM 9560 C C . GLU B 1 491 ? 148.633 98.241 135.927 1.00 69.40 468 GLU B C 1
ATOM 9561 O O . GLU B 1 491 ? 149.627 97.631 135.507 1.00 65.89 468 GLU B O 1
ATOM 9567 N N . GLU B 1 492 ? 148.238 98.166 137.199 1.00 67.58 469 GLU B N 1
ATOM 9568 C CA . GLU B 1 492 ? 149.009 97.394 138.160 1.00 65.68 469 GLU B CA 1
ATOM 9569 C C . GLU B 1 492 ? 148.888 95.898 137.908 1.00 62.53 469 GLU B C 1
ATOM 9570 O O . GLU B 1 492 ? 149.776 95.129 138.289 1.00 57.97 469 GLU B O 1
ATOM 9576 N N . GLN B 1 493 ? 147.799 95.460 137.286 1.00 63.13 470 GLN B N 1
ATOM 9577 C CA . GLN B 1 493 ? 147.664 94.042 136.987 1.00 62.95 470 GLN B CA 1
ATOM 9578 C C . GLN B 1 493 ? 148.554 93.641 135.821 1.00 57.15 470 GLN B C 1
ATOM 9579 O O . GLN B 1 493 ? 149.190 92.582 135.851 1.00 51.93 470 GLN B O 1
ATOM 9585 N N . ALA B 1 494 ? 148.597 94.473 134.779 1.00 60.09 471 ALA B N 1
ATOM 9586 C CA . ALA B 1 494 ? 149.515 94.241 133.669 1.00 58.39 471 ALA B CA 1
ATOM 9587 C C . ALA B 1 494 ? 150.943 94.046 134.170 1.00 53.05 471 ALA B C 1
ATOM 9588 O O . ALA B 1 494 ? 151.582 93.028 133.882 1.00 48.42 471 ALA B O 1
ATOM 9590 N N . CYS B 1 495 ? 151.442 94.996 134.966 1.00 47.29 472 CYS B N 1
ATOM 9591 C CA . CYS B 1 495 ? 152.776 94.850 135.528 1.00 50.06 472 CYS B CA 1
ATOM 9592 C C . CYS B 1 495 ? 152.900 93.581 136.371 1.00 53.02 472 CYS B C 1
ATOM 9593 O O . CYS B 1 495 ? 153.986 92.995 136.442 1.00 51.56 472 CYS B O 1
ATOM 9596 N N . GLY B 1 496 ? 151.802 93.081 136.923 1.00 50.64 473 GLY B N 1
ATOM 9597 C CA . GLY B 1 496 ? 151.840 91.789 137.564 1.00 46.99 473 GLY B CA 1
ATOM 9598 C C . GLY B 1 496 ? 151.902 90.632 136.581 1.00 50.40 473 GLY B C 1
ATOM 9599 O O . GLY B 1 496 ? 152.547 89.606 136.851 1.00 45.29 473 GLY B O 1
ATOM 9600 N N . LEU B 1 497 ? 151.216 90.780 135.442 1.00 49.67 474 LEU B N 1
ATOM 9601 C CA . LEU B 1 497 ? 151.290 89.769 134.390 1.00 50.57 474 LEU B CA 1
ATOM 9602 C C . LEU B 1 497 ? 152.698 89.677 133.825 1.00 50.10 474 LEU B C 1
ATOM 9603 O O . LEU B 1 497 ? 153.259 88.581 133.696 1.00 48.87 474 LEU B O 1
ATOM 9608 N N . GLN B 1 498 ? 153.280 90.832 133.477 1.00 49.83 475 GLN B N 1
ATOM 9609 C CA . GLN B 1 498 ? 154.605 90.855 132.868 1.00 47.48 475 GLN B CA 1
ATOM 9610 C C . GLN B 1 498 ? 155.672 90.316 133.818 1.00 47.28 475 GLN B C 1
ATOM 9611 O O . GLN B 1 498 ? 156.594 89.609 133.389 1.00 42.20 475 GLN B O 1
ATOM 9617 N N . ALA B 1 499 ? 155.566 90.628 135.111 1.00 41.99 476 ALA B N 1
ATOM 9618 C CA . ALA B 1 499 ? 156.565 90.126 136.041 1.00 42.36 476 ALA B CA 1
ATOM 9619 C C . ALA B 1 499 ? 156.508 88.608 136.151 1.00 47.60 476 ALA B C 1
ATOM 9620 O O . ALA B 1 499 ? 157.547 87.949 136.277 1.00 48.13 476 ALA B O 1
ATOM 9622 N N . ALA B 1 500 ? 155.307 88.032 136.091 1.00 48.23 477 ALA B N 1
ATOM 9623 C CA . ALA B 1 500 ? 155.173 86.609 136.376 1.00 48.40 477 ALA B CA 1
ATOM 9624 C C . ALA B 1 500 ? 155.431 85.760 135.145 1.00 49.57 477 ALA B C 1
ATOM 9625 O O . ALA B 1 500 ? 155.907 84.624 135.272 1.00 49.60 477 ALA B O 1
ATOM 9627 N N . LEU B 1 501 ? 155.128 86.274 133.957 1.00 41.61 478 LEU B N 1
ATOM 9628 C CA . LEU B 1 501 ? 155.354 85.473 132.775 1.00 43.15 478 LEU B CA 1
ATOM 9629 C C . LEU B 1 501 ? 156.754 85.665 132.194 1.00 47.01 478 LEU B C 1
ATOM 9630 O O . LEU B 1 501 ? 157.174 84.856 131.357 1.00 48.04 478 LEU B O 1
ATOM 9635 N N . ARG B 1 502 ? 157.497 86.676 132.661 1.00 46.80 479 ARG B N 1
ATOM 9636 C CA . ARG B 1 502 ? 158.805 87.007 132.091 1.00 43.48 479 ARG B CA 1
ATOM 9637 C C . ARG B 1 502 ? 159.798 85.856 132.176 1.00 43.72 479 ARG B C 1
ATOM 9638 O O . ARG B 1 502 ? 160.431 85.542 131.155 1.00 43.01 479 ARG B O 1
ATOM 9646 N N . PRO B 1 503 ? 159.985 85.181 133.312 1.00 48.39 480 PRO B N 1
ATOM 9647 C CA . PRO B 1 503 ? 160.856 83.989 133.289 1.00 45.21 480 PRO B CA 1
ATOM 9648 C C . PRO B 1 503 ? 160.424 82.973 132.252 1.00 44.78 480 PRO B C 1
ATOM 9649 O O . PRO B 1 503 ? 161.246 82.517 131.457 1.00 47.84 480 PRO B O 1
ATOM 9653 N N . GLU B 1 504 ? 159.131 82.653 132.208 1.00 46.87 481 GLU B N 1
ATOM 9654 C CA . GLU B 1 504 ? 158.630 81.588 131.344 1.00 42.42 481 GLU B CA 1
ATOM 9655 C C . GLU B 1 504 ? 158.690 81.961 129.862 1.00 43.85 481 GLU B C 1
ATOM 9656 O O . GLU B 1 504 ? 158.960 81.100 129.014 1.00 43.77 481 GLU B O 1
ATOM 9662 N N . ALA B 1 505 ? 158.393 83.222 129.514 1.00 41.93 482 ALA B N 1
ATOM 9663 C CA . ALA B 1 505 ? 158.493 83.627 128.112 1.00 40.14 482 ALA B CA 1
ATOM 9664 C C . ALA B 1 505 ? 159.924 83.524 127.620 1.00 39.13 482 ALA B C 1
ATOM 9665 O O . ALA B 1 505 ? 160.155 83.183 126.461 1.00 36.50 482 ALA B O 1
ATOM 9667 N N . ALA B 1 506 ? 160.893 83.790 128.501 1.00 43.37 483 ALA B N 1
ATOM 9668 C CA . ALA B 1 506 ? 162.298 83.607 128.157 1.00 39.25 483 ALA B CA 1
ATOM 9669 C C . ALA B 1 506 ? 162.587 82.152 127.826 1.00 37.14 483 ALA B C 1
ATOM 9670 O O . ALA B 1 506 ? 163.207 81.863 126.796 1.00 38.14 483 ALA B O 1
ATOM 9672 N N . GLU B 1 507 ? 162.123 81.215 128.677 1.00 41.42 484 GLU B N 1
ATOM 9673 C CA . GLU B 1 507 ? 162.317 79.778 128.410 1.00 37.72 484 GLU B CA 1
ATOM 9674 C C . GLU B 1 507 ? 161.686 79.383 127.097 1.00 38.47 484 GLU B C 1
ATOM 9675 O O . GLU B 1 507 ? 162.288 78.655 126.301 1.00 43.14 484 GLU B O 1
ATOM 9681 N N . LEU B 1 508 ? 160.470 79.862 126.845 1.00 40.95 485 LEU B N 1
ATOM 9682 C CA . LEU B 1 508 ? 159.796 79.495 125.609 1.00 40.83 485 LEU B CA 1
ATOM 9683 C C . LEU B 1 508 ? 160.538 80.013 124.385 1.00 44.76 485 LEU B C 1
ATOM 9684 O O . LEU B 1 508 ? 160.453 79.388 123.318 1.00 47.61 485 LEU B O 1
ATOM 9689 N N . ALA B 1 509 ? 161.282 81.132 124.515 1.00 36.41 486 ALA B N 1
ATOM 9690 C CA . ALA B 1 509 ? 161.940 81.706 123.342 1.00 41.23 486 ALA B CA 1
ATOM 9691 C C . ALA B 1 509 ? 163.066 80.802 122.839 1.00 42.72 486 ALA B C 1
ATOM 9692 O O . ALA B 1 509 ? 163.300 80.705 121.630 1.00 43.25 486 ALA B O 1
ATOM 9694 N N . HIS B 1 510 ? 163.762 80.125 123.755 1.00 41.80 487 HIS B N 1
ATOM 9695 C CA . HIS B 1 510 ? 164.740 79.109 123.376 1.00 44.57 487 HIS B CA 1
ATOM 9696 C C . HIS B 1 510 ? 164.101 77.925 122.648 1.00 47.70 487 HIS B C 1
ATOM 9697 O O . HIS B 1 510 ? 164.671 77.415 121.677 1.00 51.75 487 HIS B O 1
ATOM 9704 N N . ARG B 1 511 ? 162.940 77.452 123.113 1.00 48.52 488 ARG B N 1
ATOM 9705 C CA . ARG B 1 511 ? 162.199 76.396 122.414 1.00 47.44 488 ARG B CA 1
ATOM 9706 C C . ARG B 1 511 ? 161.523 76.893 121.144 1.00 52.96 488 ARG B C 1
ATOM 9707 O O . ARG B 1 511 ? 160.717 76.139 120.580 1.00 50.95 488 ARG B O 1
ATOM 9715 N N . GLU B 1 512 ? 161.751 78.147 120.732 1.00 47.85 489 GLU B N 1
ATOM 9716 C CA . GLU B 1 512 ? 161.128 78.739 119.543 1.00 52.54 489 GLU B CA 1
ATOM 9717 C C . GLU B 1 512 ? 159.663 79.130 119.745 1.00 52.18 489 GLU B C 1
ATOM 9718 O O . GLU B 1 512 ? 158.962 79.449 118.773 1.00 52.48 489 GLU B O 1
ATOM 9724 N N . GLY B 1 513 ? 159.174 79.117 120.971 1.00 44.12 490 GLY B N 1
ATOM 9725 C CA . GLY B 1 513 ? 157.880 79.682 121.228 1.00 45.29 490 GLY B CA 1
ATOM 9726 C C . GLY B 1 513 ? 157.962 81.158 121.534 1.00 44.67 490 GLY B C 1
ATOM 9727 O O . GLY B 1 513 ? 159.037 81.670 121.837 1.00 44.14 490 GLY B O 1
ATOM 9728 N N . HIS B 1 514 ? 156.809 81.815 121.422 1.00 45.10 491 HIS B N 1
ATOM 9729 C CA . HIS B 1 514 ? 156.628 83.219 121.769 1.00 41.64 491 HIS B CA 1
ATOM 9730 C C . HIS B 1 514 ? 155.513 83.349 122.798 1.00 44.82 491 HIS B C 1
ATOM 9731 O O . HIS B 1 514 ? 154.406 82.823 122.602 1.00 46.63 491 HIS B O 1
ATOM 9738 N N . LEU B 1 515 ? 155.809 84.047 123.889 1.00 42.28 492 LEU B N 1
ATOM 9739 C CA . LEU B 1 515 ? 154.830 84.400 124.897 1.00 38.61 492 LEU B CA 1
ATOM 9740 C C . LEU B 1 515 ? 155.109 85.843 125.258 1.00 44.38 492 LEU B C 1
ATOM 9741 O O . LEU B 1 515 ? 156.256 86.179 125.561 1.00 44.07 492 LEU B O 1
ATOM 9746 N N . SER B 1 516 ? 154.087 86.695 125.210 1.00 43.86 493 SER B N 1
ATOM 9747 C CA . SER B 1 516 ? 154.272 88.079 125.608 1.00 43.72 493 SER B CA 1
ATOM 9748 C C . SER B 1 516 ? 152.957 88.644 126.109 1.00 46.91 493 SER B C 1
ATOM 9749 O O . SER B 1 516 ? 151.880 88.184 125.720 1.00 46.48 493 SER B O 1
ATOM 9752 N N . VAL B 1 517 ? 153.071 89.647 126.983 1.00 46.43 494 VAL B N 1
ATOM 9753 C CA . VAL B 1 517 ? 151.949 90.444 127.472 1.00 45.11 494 VAL B CA 1
ATOM 9754 C C . VAL B 1 517 ? 152.332 91.900 127.208 1.00 49.18 494 VAL B C 1
ATOM 9755 O O . VAL B 1 517 ? 153.166 92.468 127.921 1.00 48.94 494 VAL B O 1
ATOM 9759 N N . GLU B 1 518 ? 151.758 92.504 126.171 1.00 48.34 495 GLU B N 1
ATOM 9760 C CA . GLU B 1 518 ? 152.148 93.858 125.791 1.00 51.09 495 GLU B CA 1
ATOM 9761 C C . GLU B 1 518 ? 150.935 94.628 125.294 1.00 51.85 495 GLU B C 1
ATOM 9762 O O . GLU B 1 518 ? 149.960 94.049 124.808 1.00 48.32 495 GLU B O 1
ATOM 9768 N N . ARG B 1 519 ? 151.024 95.954 125.398 1.00 51.34 496 ARG B N 1
ATOM 9769 C CA . ARG B 1 519 ? 150.018 96.832 124.825 1.00 48.21 496 ARG B CA 1
ATOM 9770 C C . ARG B 1 519 ? 150.288 96.953 123.333 1.00 44.62 496 ARG B C 1
ATOM 9771 O O . ARG B 1 519 ? 151.432 97.150 122.930 1.00 47.70 496 ARG B O 1
ATOM 9779 N N . HIS B 1 520 ? 149.255 96.794 122.514 1.00 39.16 497 HIS B N 1
ATOM 9780 C CA . HIS B 1 520 ? 149.377 96.950 121.065 1.00 45.75 497 HIS B CA 1
ATOM 9781 C C . HIS B 1 520 ? 148.317 97.938 120.610 1.00 48.84 497 HIS B C 1
ATOM 9782 O O . HIS B 1 520 ? 147.158 97.559 120.428 1.00 48.33 497 HIS B O 1
ATOM 9789 N N . GLN B 1 521 ? 148.717 99.188 120.393 1.00 52.77 498 GLN B N 1
ATOM 9790 C CA . GLN B 1 521 ? 147.779 100.229 119.993 1.00 46.94 498 GLN B CA 1
ATOM 9791 C C . GLN B 1 521 ? 146.687 100.403 121.040 1.00 46.50 498 GLN B C 1
ATOM 9792 O O . GLN B 1 521 ? 145.500 100.457 120.723 1.00 49.09 498 GLN B O 1
ATOM 9798 N N . GLY B 1 522 ? 147.110 100.494 122.306 1.00 52.48 499 GLY B N 1
ATOM 9799 C CA . GLY B 1 522 ? 146.217 100.676 123.432 1.00 50.32 499 GLY B CA 1
ATOM 9800 C C . GLY B 1 522 ? 145.576 99.411 123.962 1.00 54.17 499 GLY B C 1
ATOM 9801 O O . GLY B 1 522 ? 144.918 99.462 125.015 1.00 59.15 499 GLY B O 1
ATOM 9802 N N . VAL B 1 523 ? 145.744 98.280 123.279 1.00 49.40 500 VAL B N 1
ATOM 9803 C CA . VAL B 1 523 ? 145.063 97.028 123.613 1.00 51.61 500 VAL B CA 1
ATOM 9804 C C . VAL B 1 523 ? 146.080 96.073 124.234 1.00 49.77 500 VAL B C 1
ATOM 9805 O O . VAL B 1 523 ? 147.012 95.626 123.550 1.00 48.11 500 VAL B O 1
ATOM 9809 N N . TRP B 1 524 ? 145.909 95.761 125.524 1.00 49.77 501 TRP B N 1
ATOM 9810 C CA . TRP B 1 524 ? 146.690 94.692 126.141 1.00 50.15 501 TRP B CA 1
ATOM 9811 C C . TRP B 1 524 ? 146.356 93.364 125.471 1.00 49.36 501 TRP B C 1
ATOM 9812 O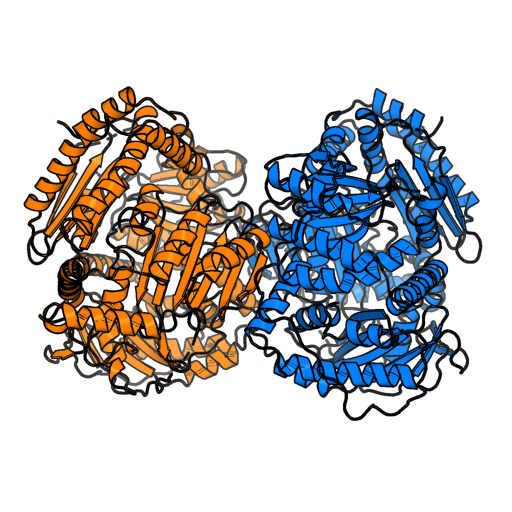 O . TRP B 1 524 ? 145.185 93.005 125.328 1.00 51.64 501 TRP B O 1
ATOM 9823 N N . LEU B 1 525 ? 147.393 92.664 125.018 1.00 46.19 502 LEU B N 1
ATOM 9824 C CA . LEU B 1 525 ? 147.282 91.356 124.394 1.00 44.73 502 LEU B CA 1
ATOM 9825 C C . LEU B 1 525 ? 148.211 90.391 125.106 1.00 43.36 502 LEU B C 1
ATOM 9826 O O . LEU B 1 525 ? 149.384 90.711 125.339 1.00 42.81 502 LEU B O 1
ATOM 9831 N N . LEU B 1 526 ? 147.687 89.227 125.472 1.00 42.15 503 LEU B N 1
ATOM 9832 C CA . LEU B 1 526 ? 148.530 88.083 125.758 1.00 40.31 503 LEU B CA 1
ATOM 9833 C C . LEU B 1 526 ? 148.625 87.293 124.464 1.00 43.05 503 LEU B C 1
ATOM 9834 O O . LEU B 1 526 ? 147.601 86.954 123.860 1.00 39.33 503 LEU B O 1
ATOM 9839 N N . GLN B 1 527 ? 149.851 87.040 124.021 1.00 45.90 504 GLN B N 1
ATOM 9840 C CA . GLN B 1 527 ? 150.108 86.418 122.731 1.00 42.43 504 GLN B CA 1
ATOM 9841 C C . GLN B 1 527 ? 150.913 85.136 122.924 1.00 43.08 504 GLN B C 1
ATOM 9842 O O . GLN B 1 527 ? 151.895 85.122 123.679 1.00 43.55 504 GLN B O 1
ATOM 9848 N N . LEU B 1 528 ? 150.493 84.064 122.240 1.00 39.22 505 LEU B N 1
ATOM 9849 C CA . LEU B 1 528 ? 151.114 82.751 122.365 1.00 40.01 505 LEU B CA 1
ATOM 9850 C C . LEU B 1 528 ? 151.232 82.126 120.986 1.00 41.70 505 LEU B C 1
ATOM 9851 O O . LEU B 1 528 ? 150.235 82.002 120.269 1.00 40.87 505 LEU B O 1
ATOM 9856 N N . ALA B 1 529 ? 152.441 81.727 120.616 1.00 36.86 506 ALA B N 1
ATOM 9857 C CA . ALA B 1 529 ? 152.639 81.193 119.281 1.00 39.25 506 ALA B CA 1
ATOM 9858 C C . ALA B 1 529 ? 153.836 80.256 119.284 1.00 40.64 506 ALA B C 1
ATOM 9859 O O . ALA B 1 529 ? 154.768 80.411 120.078 1.00 36.65 506 ALA B O 1
ATOM 9861 N N . GLY B 1 530 ? 153.788 79.295 118.389 1.00 41.47 507 GLY B N 1
ATOM 9862 C CA . GLY B 1 530 ? 154.759 78.245 118.227 1.00 45.04 507 GLY B CA 1
ATOM 9863 C C . GLY B 1 530 ? 154.074 77.023 117.639 1.00 51.15 507 GLY B C 1
ATOM 9864 O O . GLY B 1 530 ? 153.090 77.145 116.916 1.00 51.70 507 GLY B O 1
ATOM 9865 N N . SER B 1 531 ? 154.588 75.843 117.973 1.00 52.97 508 SER B N 1
ATOM 9866 C CA . SER B 1 531 ? 153.923 74.632 117.515 1.00 52.32 508 SER B CA 1
ATOM 9867 C C . SER B 1 531 ? 152.632 74.415 118.299 1.00 49.52 508 SER B C 1
ATOM 9868 O O . SER B 1 531 ? 152.257 75.203 119.174 1.00 50.60 508 SER B O 1
ATOM 9871 N N . HIS B 1 532 ? 151.929 73.330 117.978 1.00 53.53 509 HIS B N 1
ATOM 9872 C CA . HIS B 1 532 ? 150.707 73.016 118.714 1.00 50.67 509 HIS B CA 1
ATOM 9873 C C . HIS B 1 532 ? 151.035 72.611 120.151 1.00 50.90 509 HIS B C 1
ATOM 9874 O O . HIS B 1 532 ? 150.419 73.116 121.104 1.00 49.17 509 HIS B O 1
ATOM 9881 N N . GLY B 1 533 ? 152.052 71.765 120.336 1.00 44.98 510 GLY B N 1
ATOM 9882 C CA . GLY B 1 533 ? 152.502 71.473 121.686 1.00 45.43 510 GLY B CA 1
ATOM 9883 C C . GLY B 1 533 ? 152.870 72.723 122.463 1.00 45.37 510 GLY B C 1
ATOM 9884 O O . GLY B 1 533 ? 152.567 72.843 123.655 1.00 42.16 510 GLY B O 1
ATOM 9885 N N . LEU B 1 534 ? 153.505 73.685 121.790 1.00 47.48 511 LEU B N 1
ATOM 9886 C CA . LEU B 1 534 ? 154.035 74.841 122.494 1.00 46.61 511 LEU B CA 1
ATOM 9887 C C . LEU B 1 534 ? 152.926 75.694 123.093 1.00 42.70 511 LEU B C 1
ATOM 9888 O O . LEU B 1 534 ? 152.997 76.093 124.259 1.00 43.10 511 LEU B O 1
ATOM 9893 N N . ILE B 1 535 ? 151.883 75.964 122.317 1.00 39.81 512 ILE B N 1
ATOM 9894 C CA . ILE B 1 535 ? 150.783 76.756 122.829 1.00 37.94 512 ILE B CA 1
ATOM 9895 C C . ILE B 1 535 ? 150.101 76.051 123.987 1.00 43.72 512 ILE B C 1
ATOM 9896 O O . ILE B 1 535 ? 149.768 76.686 124.998 1.00 47.05 512 ILE B O 1
ATOM 9901 N N . CYS B 1 536 ? 149.891 74.729 123.869 1.00 46.91 513 CYS B N 1
ATOM 9902 C CA . CYS B 1 536 ? 149.305 73.951 124.966 1.00 45.65 513 CYS B CA 1
ATOM 9903 C C . CYS B 1 536 ? 150.172 74.008 126.217 1.00 46.36 513 CYS B C 1
ATOM 9904 O O . CYS B 1 536 ? 149.690 74.346 127.304 1.00 48.78 513 CYS B O 1
ATOM 9907 N N . HIS B 1 537 ? 151.453 73.662 126.094 1.00 42.55 514 HIS B N 1
ATOM 9908 C CA . HIS B 1 537 ? 152.327 73.736 127.254 1.00 40.02 514 HIS B CA 1
ATOM 9909 C C . HIS B 1 537 ? 152.365 75.152 127.813 1.00 49.04 514 HIS B C 1
ATOM 9910 O O . HIS B 1 537 ? 152.204 75.358 129.030 1.00 43.27 514 HIS B O 1
ATOM 9917 N N . GLY B 1 538 ? 152.559 76.139 126.920 1.00 44.23 515 GLY B N 1
ATOM 9918 C CA . GLY B 1 538 ? 152.679 77.524 127.340 1.00 44.09 515 GLY B CA 1
ATOM 9919 C C . GLY B 1 538 ? 151.443 78.031 128.055 1.00 46.96 515 GLY B C 1
ATOM 9920 O O . GLY B 1 538 ? 151.535 78.629 129.132 1.00 44.34 515 GLY B O 1
ATOM 9921 N N . LEU B 1 539 ? 150.264 77.789 127.471 1.00 47.17 516 LEU B N 1
ATOM 9922 C CA . LEU B 1 539 ? 149.031 78.190 128.146 1.00 48.37 516 LEU B CA 1
ATOM 9923 C C . LEU B 1 539 ? 148.915 77.530 129.519 1.00 50.03 516 LEU B C 1
ATOM 9924 O O . LEU B 1 539 ? 148.441 78.155 130.475 1.00 51.00 516 LEU B O 1
ATOM 9929 N N . ASN B 1 540 ? 149.367 76.277 129.647 1.00 46.24 517 ASN B N 1
ATOM 9930 C CA . ASN B 1 540 ? 149.425 75.650 130.966 1.00 49.52 517 ASN B CA 1
ATOM 9931 C C . ASN B 1 540 ? 150.376 76.410 131.891 1.00 50.30 517 ASN B C 1
ATOM 9932 O O . ASN B 1 540 ? 150.025 76.728 133.035 1.00 48.35 517 ASN B O 1
ATOM 9937 N N . VAL B 1 541 ? 151.582 76.725 131.402 1.00 53.03 518 VAL B N 1
ATOM 9938 C CA . VAL B 1 541 ? 152.553 77.488 132.194 1.00 49.81 518 VAL B CA 1
ATOM 9939 C C . VAL B 1 541 ? 151.971 78.823 132.624 1.00 49.53 518 VAL B C 1
ATOM 9940 O O . VAL B 1 541 ? 152.231 79.306 133.733 1.00 51.19 518 VAL B O 1
ATOM 9944 N N . VAL B 1 542 ? 151.155 79.427 131.763 1.00 48.43 519 VAL B N 1
ATOM 9945 C CA . VAL B 1 542 ? 150.580 80.731 132.068 1.00 50.27 519 VAL B CA 1
ATOM 9946 C C . VAL B 1 542 ? 149.585 80.631 133.221 1.00 55.25 519 VAL B C 1
ATOM 9947 O O . VAL B 1 542 ? 149.549 81.500 134.104 1.00 58.39 519 VAL B O 1
ATOM 9951 N N . ASN B 1 543 ? 148.743 79.588 133.216 1.00 54.48 520 ASN B N 1
ATOM 9952 C CA . ASN B 1 543 ? 147.770 79.396 134.289 1.00 51.43 520 ASN B CA 1
ATOM 9953 C C . ASN B 1 543 ? 148.458 79.278 135.638 1.00 55.28 520 ASN B C 1
ATOM 9954 O O . ASN B 1 543 ? 148.010 79.874 136.623 1.00 60.37 520 ASN B O 1
ATOM 9959 N N . ARG B 1 544 ? 149.557 78.523 135.700 1.00 55.23 521 ARG B N 1
ATOM 9960 C CA . ARG B 1 544 ? 150.231 78.271 136.970 1.00 58.48 521 ARG B CA 1
ATOM 9961 C C . ARG B 1 544 ? 151.014 79.488 137.435 1.00 62.68 521 ARG B C 1
ATOM 9962 O O . ARG B 1 544 ? 150.952 79.863 138.614 1.00 66.11 521 ARG B O 1
ATOM 9970 N N . ALA B 1 545 ? 151.758 80.113 136.519 1.00 60.46 522 ALA B N 1
ATOM 9971 C CA . ALA B 1 545 ? 152.561 81.275 136.878 1.00 56.97 522 ALA B CA 1
ATOM 9972 C C . ALA B 1 545 ? 151.705 82.407 137.437 1.00 61.60 522 ALA B C 1
ATOM 9973 O O . ALA B 1 545 ? 152.166 83.174 138.293 1.00 58.30 522 ALA B O 1
ATOM 9975 N N . LEU B 1 546 ? 150.456 82.511 136.984 1.00 62.43 523 LEU B N 1
ATOM 9976 C CA . LEU B 1 546 ? 149.574 83.619 137.321 1.00 61.97 523 LEU B CA 1
ATOM 9977 C C . LEU B 1 546 ? 148.605 83.306 138.444 1.00 66.31 523 LEU B C 1
ATOM 9978 O O . LEU B 1 546 ? 147.766 84.152 138.764 1.00 70.43 523 LEU B O 1
ATOM 9983 N N . THR B 1 547 ? 148.680 82.124 139.043 1.00 64.62 524 THR B N 1
ATOM 9984 C CA . THR B 1 547 ? 147.739 81.818 140.109 1.00 72.39 524 THR B CA 1
ATOM 9985 C C . THR B 1 547 ? 148.351 82.097 141.481 1.00 76.66 524 THR B C 1
ATOM 9986 O O . THR B 1 547 ? 147.976 83.072 142.142 1.00 76.98 524 THR B O 1
ATOM 9990 N N . ALA B 1 548 ? 149.279 81.260 141.935 1.00 77.83 525 ALA B N 1
ATOM 9991 C CA . ALA B 1 548 ? 149.899 81.473 143.242 1.00 80.87 525 ALA B CA 1
ATOM 9992 C C . ALA B 1 548 ? 151.131 82.339 143.031 1.00 80.80 525 ALA B C 1
ATOM 9993 O O . ALA B 1 548 ? 152.205 81.831 142.705 1.00 84.17 525 ALA B O 1
ATOM 9995 N N . GLN B 1 549 ? 150.983 83.656 143.218 1.00 77.92 526 GLN B N 1
ATOM 9996 C CA . GLN B 1 549 ? 152.051 84.589 142.879 1.00 79.13 526 GLN B CA 1
ATOM 9997 C C . GLN B 1 549 ? 152.934 84.864 144.091 1.00 78.90 526 GLN B C 1
ATOM 9998 O O . GLN B 1 549 ? 152.451 85.436 145.078 1.00 75.69 526 GLN B O 1
ATOM 10004 N N . PRO B 1 550 ? 154.205 84.473 144.070 1.00 75.82 527 PRO B N 1
ATOM 10005 C CA . PRO B 1 550 ? 155.078 84.672 145.228 1.00 80.77 527 PRO B CA 1
ATOM 10006 C C . PRO B 1 550 ? 155.398 86.138 145.443 1.00 85.38 527 PRO B C 1
ATOM 10007 O O . PRO B 1 550 ? 155.307 86.948 144.507 1.00 81.59 527 PRO B O 1
ATOM 10011 N N . PRO B 1 551 ? 155.822 86.516 146.655 1.00 89.37 528 PRO B N 1
ATOM 10012 C CA . PRO B 1 551 ? 155.794 87.942 147.004 1.00 92.35 528 PRO B CA 1
ATOM 10013 C C . PRO B 1 551 ? 156.875 88.754 146.308 1.00 85.95 528 PRO B C 1
ATOM 10014 O O . PRO B 1 551 ? 156.695 89.965 146.116 1.00 84.65 528 PRO B O 1
ATOM 10018 N N . ALA B 1 552 ? 157.991 88.126 145.927 1.00 79.46 529 ALA B N 1
ATOM 10019 C CA . ALA B 1 552 ? 158.959 88.787 145.060 1.00 77.06 529 ALA B CA 1
ATOM 10020 C C . ALA B 1 552 ? 158.268 89.402 143.851 1.00 71.77 529 ALA B C 1
ATOM 10021 O O . ALA B 1 552 ? 158.503 90.565 143.503 1.00 67.42 529 ALA B O 1
ATOM 10023 N N . ILE B 1 553 ? 157.378 88.633 143.227 1.00 73.83 530 ILE B N 1
ATOM 10024 C CA . ILE B 1 553 ? 156.756 89.037 141.978 1.00 65.99 530 ILE B CA 1
ATOM 10025 C C . ILE B 1 553 ? 155.675 90.092 142.213 1.00 63.52 530 ILE B C 1
ATOM 10026 O O . ILE B 1 553 ? 155.430 90.932 141.343 1.00 66.17 530 ILE B O 1
ATOM 10031 N N . ILE B 1 554 ? 155.039 90.118 143.387 1.00 69.01 531 ILE B N 1
ATOM 10032 C CA . ILE B 1 554 ? 154.163 91.249 143.690 1.00 66.08 531 ILE B CA 1
ATOM 10033 C C . ILE B 1 554 ? 154.991 92.511 143.879 1.00 65.19 531 ILE B C 1
ATOM 10034 O O . ILE B 1 554 ? 154.626 93.591 143.391 1.00 64.05 531 ILE B O 1
ATOM 10039 N N . ASN B 1 555 ? 156.119 92.397 144.588 1.00 64.10 532 ASN B N 1
ATOM 10040 C CA . ASN B 1 555 ? 156.984 93.552 144.811 1.00 61.73 532 ASN B CA 1
ATOM 10041 C C . ASN B 1 555 ? 157.550 94.075 143.499 1.00 59.24 532 ASN B C 1
ATOM 10042 O O . ASN B 1 555 ? 157.424 95.270 143.184 1.00 54.91 532 ASN B O 1
ATOM 10047 N N . GLU B 1 556 ? 158.201 93.189 142.734 1.00 54.68 533 GLU B N 1
ATOM 10048 C CA . GLU B 1 556 ? 158.696 93.536 141.407 1.00 51.74 533 GLU B CA 1
ATOM 10049 C C . GLU B 1 556 ? 157.611 94.222 140.583 1.00 51.99 533 GLU B C 1
ATOM 10050 O O . GLU B 1 556 ? 157.862 95.248 139.937 1.00 49.66 533 GLU B O 1
ATOM 10056 N N . ALA B 1 557 ? 156.383 93.690 140.616 1.00 50.75 534 ALA B N 1
ATOM 10057 C CA . ALA B 1 557 ? 155.326 94.330 139.837 1.00 52.93 534 ALA B CA 1
ATOM 10058 C C . ALA B 1 557 ? 155.058 95.753 140.325 1.00 53.24 534 ALA B C 1
ATOM 10059 O O . ALA B 1 557 ? 154.711 96.632 139.525 1.00 53.13 534 ALA B O 1
ATOM 10061 N N . ALA B 1 558 ? 155.253 96.009 141.622 1.00 48.84 535 ALA B N 1
ATOM 10062 C CA . ALA B 1 558 ? 155.051 97.346 142.159 1.00 49.62 535 ALA B CA 1
ATOM 10063 C C . ALA B 1 558 ? 156.207 98.276 141.815 1.00 51.13 535 ALA B C 1
ATOM 10064 O O . ALA B 1 558 ? 155.992 99.479 141.635 1.00 52.70 535 ALA B O 1
ATOM 10066 N N . ARG B 1 559 ? 157.434 97.750 141.736 1.00 51.85 536 ARG B N 1
ATOM 10067 C CA . ARG B 1 559 ? 158.550 98.562 141.256 1.00 50.66 536 ARG B CA 1
ATOM 10068 C C . ARG B 1 559 ? 158.396 98.876 139.770 1.00 48.18 536 ARG B C 1
ATOM 10069 O O . ARG B 1 559 ? 158.680 100.000 139.334 1.00 48.88 536 ARG B O 1
ATOM 10077 N N . ASN B 1 560 ? 157.922 97.912 138.981 1.00 44.88 537 ASN B N 1
ATOM 10078 C CA . ASN B 1 560 ? 157.768 98.166 137.555 1.00 46.15 537 ASN B CA 1
ATOM 10079 C C . ASN B 1 560 ? 156.729 99.242 137.297 1.00 45.62 537 ASN B C 1
ATOM 10080 O O . ASN B 1 560 ? 156.927 100.094 136.428 1.00 46.65 537 ASN B O 1
ATOM 10085 N N . LEU B 1 561 ? 155.621 99.228 138.046 1.00 48.35 538 LEU B N 1
ATOM 10086 C CA . LEU B 1 561 ? 154.587 100.251 137.876 1.00 50.36 538 LEU B CA 1
ATOM 10087 C C . LEU B 1 561 ? 155.103 101.639 138.267 1.00 49.84 538 LEU B C 1
ATOM 10088 O O . LEU B 1 561 ? 154.896 102.619 137.540 1.00 42.83 538 LEU B O 1
ATOM 10093 N N . ARG B 1 562 ? 155.787 101.732 139.407 1.00 49.93 539 ARG B N 1
ATOM 10094 C CA . ARG B 1 562 ? 156.417 102.980 139.818 1.00 46.91 539 ARG B CA 1
ATOM 10095 C C . ARG B 1 562 ? 157.358 103.506 138.740 1.00 47.94 539 ARG B C 1
ATOM 10096 O O . ARG B 1 562 ? 157.312 104.690 138.376 1.00 54.46 539 ARG B O 1
ATOM 10104 N N . HIS B 1 563 ? 158.215 102.635 138.203 1.00 48.95 540 HIS B N 1
ATOM 10105 C CA . HIS B 1 563 ? 159.099 103.062 137.122 1.00 45.90 540 HIS B CA 1
ATOM 10106 C C . HIS B 1 563 ? 158.290 103.548 135.926 1.00 47.85 540 HIS B C 1
ATOM 10107 O O . HIS B 1 563 ? 158.635 104.566 135.311 1.00 50.02 540 HIS B O 1
ATOM 10114 N N . ALA B 1 564 ? 157.169 102.879 135.624 1.00 44.78 541 ALA B N 1
ATOM 10115 C CA . ALA B 1 564 ? 156.358 103.268 134.467 1.00 46.40 541 ALA B CA 1
ATOM 10116 C C . ALA B 1 564 ? 155.698 104.629 134.669 1.00 46.44 541 ALA B C 1
ATOM 10117 O O . ALA B 1 564 ? 155.528 105.395 133.712 1.00 49.00 541 ALA B O 1
ATOM 10119 N N . GLN B 1 565 ? 155.296 104.934 135.901 1.00 50.04 542 GLN B N 1
ATOM 10120 C CA . GLN B 1 565 ? 154.720 106.241 136.209 1.00 49.97 542 GLN B CA 1
ATOM 10121 C C . GLN B 1 565 ? 155.786 107.332 136.162 1.00 52.35 542 GLN B C 1
ATOM 10122 O O . GLN B 1 565 ? 155.596 108.377 135.522 1.00 51.88 542 GLN B O 1
ATOM 10128 N N . LEU B 1 566 ? 156.916 107.107 136.844 1.00 49.51 543 LEU B N 1
ATOM 10129 C CA . LEU B 1 566 ? 157.999 108.082 136.806 1.00 48.68 543 LEU B CA 1
ATOM 10130 C C . LEU B 1 566 ? 158.463 108.320 135.380 1.00 49.75 543 LEU B C 1
ATOM 10131 O O . LEU B 1 566 ? 158.704 109.467 134.977 1.00 50.02 543 LEU B O 1
ATOM 10136 N N . LYS B 1 567 ? 158.557 107.254 134.586 1.00 49.12 544 LYS B N 1
ATOM 10137 C CA . LYS B 1 567 ? 159.008 107.428 133.214 1.00 51.20 544 LYS B CA 1
ATOM 10138 C C . LYS B 1 567 ? 158.043 108.306 132.439 1.00 49.97 544 LYS B C 1
ATOM 10139 O O . LYS B 1 567 ? 158.470 109.101 131.592 1.00 49.33 544 LYS B O 1
ATOM 10145 N N . GLN B 1 568 ? 156.748 108.218 132.753 1.00 53.49 545 GLN B N 1
ATOM 10146 C CA . GLN B 1 568 ? 155.769 109.015 132.026 1.00 55.20 545 GLN B CA 1
ATOM 10147 C C . GLN B 1 568 ? 155.801 110.477 132.451 1.00 52.00 545 GLN B C 1
ATOM 10148 O O . GLN B 1 568 ? 155.749 111.362 131.594 1.00 54.90 545 GLN B O 1
ATOM 10154 N N . GLN B 1 569 ? 155.881 110.761 133.759 1.00 50.82 546 GLN B N 1
ATOM 10155 C CA . GLN B 1 569 ? 155.926 112.158 134.190 1.00 51.14 546 GLN B CA 1
ATOM 10156 C C . GLN B 1 569 ? 157.107 112.906 133.595 1.00 57.17 546 GLN B C 1
ATOM 10157 O O . GLN B 1 569 ? 157.064 114.143 133.507 1.00 56.47 546 GLN B O 1
ATOM 10163 N N . ASN B 1 570 ? 158.166 112.190 133.204 1.00 53.54 547 ASN B N 1
ATOM 10164 C CA . ASN B 1 570 ? 159.396 112.811 132.733 1.00 49.85 547 ASN B CA 1
ATOM 10165 C C . ASN B 1 570 ? 159.562 112.739 131.221 1.00 51.39 547 ASN B C 1
ATOM 10166 O O . ASN B 1 570 ? 160.584 113.196 130.699 1.00 55.44 547 ASN B O 1
ATOM 10171 N N . ASP B 1 571 ? 158.587 112.184 130.507 1.00 50.34 548 ASP B N 1
ATOM 10172 C CA . ASP B 1 571 ? 158.498 112.307 129.062 1.00 49.55 548 ASP B CA 1
ATOM 10173 C C . ASP B 1 571 ? 158.170 113.750 128.647 1.00 57.57 548 ASP B C 1
ATOM 10174 O O . ASP B 1 571 ? 157.635 114.544 129.426 1.00 52.41 548 ASP B O 1
ATOM 10179 N N . ILE B 1 572 ? 158.465 114.079 127.384 1.00 57.23 549 ILE B N 1
ATOM 10180 C CA . ILE B 1 572 ? 157.911 115.306 126.831 1.00 53.74 549 ILE B CA 1
ATOM 10181 C C . ILE B 1 572 ? 156.390 115.210 126.803 1.00 54.01 549 ILE B C 1
ATOM 10182 O O . ILE B 1 572 ? 155.800 114.124 126.798 1.00 55.66 549 ILE B O 1
ATOM 10187 N N . ALA B 1 573 ? 155.750 116.371 126.751 1.00 56.03 550 ALA B N 1
ATOM 10188 C CA . ALA B 1 573 ? 154.311 116.412 126.955 1.00 51.91 550 ALA B CA 1
ATOM 10189 C C . ALA B 1 573 ? 153.550 115.750 125.812 1.00 47.57 550 ALA B C 1
ATOM 10190 O O . ALA B 1 573 ? 152.504 115.140 126.045 1.00 45.61 550 ALA B O 1
ATOM 10192 N N . ILE B 1 574 ? 154.030 115.872 124.568 1.00 47.73 551 ILE B N 1
ATOM 10193 C CA . ILE B 1 574 ? 153.254 115.327 123.456 1.00 45.32 551 ILE B CA 1
ATOM 10194 C C . ILE B 1 574 ? 153.202 113.811 123.563 1.00 49.91 551 ILE B C 1
ATOM 10195 O O . ILE B 1 574 ? 152.146 113.195 123.352 1.00 50.35 551 ILE B O 1
ATOM 10200 N N . ARG B 1 575 ? 154.321 113.190 123.959 1.00 50.86 552 ARG B N 1
ATOM 10201 C CA . ARG B 1 575 ? 154.313 111.753 124.223 1.00 52.61 552 ARG B CA 1
ATOM 10202 C C . ARG B 1 575 ? 153.458 111.427 125.437 1.00 46.68 552 ARG B C 1
ATOM 10203 O O . ARG B 1 575 ? 152.757 110.410 125.450 1.00 48.97 552 ARG B O 1
ATOM 10211 N N . ARG B 1 576 ? 153.489 112.286 126.458 1.00 46.70 553 ARG B N 1
ATOM 10212 C CA . ARG B 1 576 ? 152.636 112.076 127.624 1.00 49.03 553 ARG B CA 1
ATOM 10213 C C . ARG B 1 576 ? 151.168 112.235 127.250 1.00 48.92 553 ARG B C 1
ATOM 10214 O O . ARG B 1 576 ? 150.310 111.502 127.758 1.00 50.18 553 ARG B O 1
ATOM 10222 N N . LEU B 1 577 ? 150.862 113.158 126.329 1.00 47.30 554 LEU B N 1
ATOM 10223 C CA . LEU B 1 577 ? 149.480 113.291 125.876 1.00 46.72 554 LEU B CA 1
ATOM 10224 C C . LEU B 1 577 ? 149.059 112.068 125.072 1.00 46.97 554 LEU B C 1
ATOM 10225 O O . LEU B 1 577 ? 147.935 111.579 125.228 1.00 44.49 554 LEU B O 1
ATOM 10230 N N . LEU B 1 578 ? 149.951 111.556 124.213 1.00 44.71 555 LEU B N 1
ATOM 10231 C CA . LEU B 1 578 ? 149.660 110.326 123.484 1.00 43.46 555 LEU B CA 1
ATOM 10232 C C . LEU B 1 578 ? 149.397 109.160 124.434 1.00 46.77 555 LEU B C 1
ATOM 10233 O O . LEU B 1 578 ? 148.487 108.357 124.205 1.00 46.90 555 LEU B O 1
ATOM 10238 N N . ALA B 1 579 ? 150.186 109.057 125.508 1.00 41.45 556 ALA B N 1
ATOM 10239 C CA . ALA B 1 579 ? 149.925 108.060 126.534 1.00 41.89 556 ALA B CA 1
ATOM 10240 C C . ALA B 1 579 ? 148.522 108.209 127.098 1.00 46.71 556 ALA B C 1
ATOM 10241 O O . ALA B 1 579 ? 147.847 107.212 127.385 1.00 48.93 556 ALA B O 1
ATOM 10243 N N . GLN B 1 580 ? 148.061 109.452 127.258 1.00 49.96 557 GLN B N 1
ATOM 10244 C CA . GLN B 1 580 ? 146.737 109.711 127.809 1.00 49.35 557 GLN B CA 1
ATOM 10245 C C . GLN B 1 580 ? 145.599 109.459 126.821 1.00 49.99 557 GLN B C 1
ATOM 10246 O O . GLN B 1 580 ? 144.444 109.409 127.258 1.00 52.33 557 GLN B O 1
ATOM 10252 N N . LEU B 1 581 ? 145.883 109.265 125.523 1.00 44.60 558 LEU B N 1
ATOM 10253 C CA . LEU B 1 581 ? 144.798 109.082 124.555 1.00 48.22 558 LEU B CA 1
ATOM 10254 C C . LEU B 1 581 ? 143.912 107.868 124.846 1.00 55.74 558 LEU B C 1
ATOM 10255 O O . LEU B 1 581 ? 142.680 108.034 124.855 1.00 58.01 558 LEU B O 1
ATOM 10260 N N . PRO B 1 582 ? 144.434 106.641 125.064 1.00 57.90 559 PRO B N 1
ATOM 10261 C CA . PRO B 1 582 ? 143.523 105.507 125.336 1.00 59.13 559 PRO B CA 1
ATOM 10262 C C . PRO B 1 582 ? 142.490 105.779 126.417 1.00 60.77 559 PRO B C 1
ATOM 10263 O O . PRO B 1 582 ? 141.299 105.587 126.178 1.00 61.80 559 PRO B O 1
ATOM 10267 N N . ALA B 1 583 ? 142.901 106.265 127.586 1.00 63.12 560 ALA B N 1
ATOM 10268 C CA . ALA B 1 583 ? 141.932 106.486 128.656 1.00 62.50 560 ALA B CA 1
ATOM 10269 C C . ALA B 1 583 ? 140.922 107.584 128.310 1.00 63.94 560 ALA B C 1
ATOM 10270 O O . ALA B 1 583 ? 139.816 107.601 128.863 1.00 66.51 560 ALA B O 1
ATOM 10272 N N . ALA B 1 584 ? 141.261 108.507 127.409 1.00 60.91 561 ALA B N 1
ATOM 10273 C CA . ALA B 1 584 ? 140.277 109.508 127.011 1.00 61.38 561 ALA B CA 1
ATOM 10274 C C . ALA B 1 584 ? 139.290 108.971 125.991 1.00 61.86 561 ALA B C 1
ATOM 10275 O O . ALA B 1 584 ? 138.251 109.599 125.758 1.00 62.74 561 ALA B O 1
ATOM 10277 N N . LEU B 1 585 ? 139.581 107.829 125.381 1.00 61.34 562 LEU B N 1
ATOM 10278 C CA . LEU B 1 585 ? 138.701 107.302 124.352 1.00 62.22 562 LEU B CA 1
ATOM 10279 C C . LEU B 1 585 ? 137.661 106.343 124.901 1.00 61.94 562 LEU B C 1
ATOM 10280 O O . LEU B 1 585 ? 136.814 105.885 124.136 1.00 68.07 562 LEU B O 1
ATOM 10285 N N . ASN B 1 586 ? 137.684 106.054 126.197 1.00 63.26 563 ASN B N 1
ATOM 10286 C CA . ASN B 1 586 ? 136.788 105.055 126.766 1.00 64.85 563 ASN B CA 1
ATOM 10287 C C . ASN B 1 586 ? 136.092 105.573 128.017 1.00 68.22 563 ASN B C 1
ATOM 10288 O O . ASN B 1 586 ? 136.573 105.380 129.130 1.00 67.93 563 ASN B O 1
ATOM 10293 N N . PRO B 1 593 ? 135.750 92.956 133.393 1.00 73.60 570 PRO B N 1
ATOM 10294 C CA . PRO B 1 593 ? 136.413 91.896 134.167 1.00 77.08 570 PRO B CA 1
ATO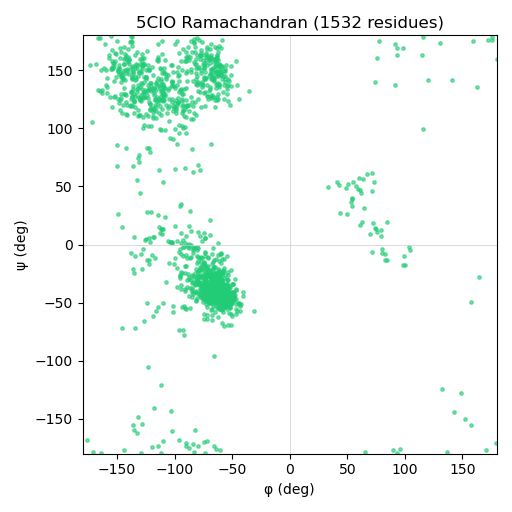M 10295 C C . PRO B 1 593 ? 136.649 90.625 133.331 1.00 80.71 570 PRO B C 1
ATOM 10296 O O . PRO B 1 593 ? 137.392 89.721 133.736 1.00 75.69 570 PRO B O 1
ATOM 10300 N N . TYR B 1 594 ? 136.016 90.587 132.161 1.00 77.48 571 TYR B N 1
ATOM 10301 C CA . TYR B 1 594 ? 136.015 89.445 131.262 1.00 74.90 571 TYR B CA 1
ATOM 10302 C C . TYR B 1 594 ? 137.127 89.579 130.228 1.00 72.51 571 TYR B C 1
ATOM 10303 O O . TYR B 1 594 ? 137.510 90.687 129.847 1.00 71.79 571 TYR B O 1
ATOM 10312 N N . TRP B 1 595 ? 137.647 88.439 129.781 1.00 68.39 572 TRP B N 1
ATOM 10313 C CA . TRP B 1 595 ? 138.596 88.383 128.680 1.00 61.95 572 TRP B CA 1
ATOM 10314 C C . TRP B 1 595 ? 137.948 87.723 127.475 1.00 63.80 572 TRP B C 1
ATOM 10315 O O . TRP B 1 595 ? 136.905 87.076 127.583 1.00 66.14 572 TRP B O 1
ATOM 10326 N N . HIS B 1 596 ? 138.580 87.901 126.316 1.00 59.52 573 HIS B N 1
ATOM 10327 C CA . HIS B 1 596 ? 138.218 87.196 125.098 1.00 54.31 573 HIS B CA 1
ATOM 10328 C C . HIS B 1 596 ? 139.432 86.438 124.577 1.00 56.63 573 HIS B C 1
ATOM 10329 O O . HIS B 1 596 ? 140.578 86.834 124.805 1.00 54.50 573 HIS B O 1
ATOM 10336 N N . ALA B 1 597 ? 139.169 85.334 123.880 1.00 56.86 574 ALA B N 1
ATOM 10337 C CA . ALA B 1 597 ? 140.210 84.445 123.383 1.00 49.20 574 ALA B CA 1
ATOM 10338 C C . ALA B 1 597 ? 139.974 84.162 121.908 1.00 47.87 574 ALA B C 1
ATOM 10339 O O . ALA B 1 597 ? 138.877 83.749 121.530 1.00 56.42 574 ALA B O 1
ATOM 10341 N N . THR B 1 598 ? 140.989 84.377 121.073 1.00 46.25 575 THR B N 1
ATOM 10342 C CA . THR B 1 598 ? 140.911 84.025 119.657 1.00 51.78 575 THR B CA 1
ATOM 10343 C C . THR B 1 598 ? 142.144 83.224 119.264 1.00 53.62 575 THR B C 1
ATOM 10344 O O . THR B 1 598 ? 143.273 83.676 119.486 1.00 50.08 575 THR B O 1
ATOM 10348 N N . LEU B 1 599 ? 141.919 82.036 118.689 1.00 51.91 576 LEU B N 1
ATOM 10349 C CA . LEU B 1 599 ? 142.962 81.219 118.082 1.00 46.51 576 LEU B CA 1
ATOM 10350 C C . LEU B 1 599 ? 142.946 81.432 116.572 1.00 49.77 576 LEU B C 1
ATOM 10351 O O . LEU B 1 599 ? 141.905 81.251 115.935 1.00 51.61 576 LEU B O 1
ATOM 10356 N N . VAL B 1 600 ? 144.088 81.819 116.001 1.00 47.66 577 VAL B N 1
ATOM 10357 C CA . VAL B 1 600 ? 144.233 82.027 114.562 1.00 48.70 577 VAL B CA 1
ATOM 10358 C C . VAL B 1 600 ? 145.160 80.938 114.009 1.00 56.26 577 VAL B C 1
ATOM 10359 O O . VAL B 1 600 ? 146.364 80.918 114.298 1.00 52.65 577 VAL B O 1
ATOM 10363 N N . GLY B 1 601 ? 144.605 80.025 113.207 1.00 56.57 578 GLY B N 1
ATOM 10364 C CA . GLY B 1 601 ? 145.338 78.870 112.716 1.00 57.41 578 GLY B CA 1
ATOM 10365 C C . GLY B 1 601 ? 145.099 77.635 113.566 1.00 56.99 578 GLY B C 1
ATOM 10366 O O . GLY B 1 601 ? 144.299 77.622 114.511 1.00 56.82 578 GLY B O 1
ATOM 10367 N N . GLY B 1 602 ? 145.813 76.572 113.207 1.00 60.37 579 GLY B N 1
ATOM 10368 C CA . GLY B 1 602 ? 145.757 75.317 113.935 1.00 61.76 579 GLY B CA 1
ATOM 10369 C C . GLY B 1 602 ? 144.484 74.525 113.664 1.00 59.48 579 GLY B C 1
ATOM 10370 O O . GLY B 1 602 ? 143.461 75.047 113.219 1.00 58.72 579 GLY B O 1
ATOM 10371 N N . ASP B 1 603 ? 144.554 73.225 113.961 1.00 60.33 580 ASP B N 1
ATOM 10372 C CA . ASP B 1 603 ? 143.459 72.321 113.625 1.00 62.94 580 ASP B CA 1
ATOM 10373 C C . ASP B 1 603 ? 142.339 72.417 114.658 1.00 63.74 580 ASP B C 1
ATOM 10374 O O . ASP B 1 603 ? 142.415 73.162 115.645 1.00 61.91 580 ASP B O 1
ATOM 10379 N N . GLY B 1 604 ? 141.272 71.656 114.412 1.00 59.26 581 GLY B N 1
ATOM 10380 C CA . GLY B 1 604 ? 140.144 71.689 115.317 1.00 51.87 581 GLY B CA 1
ATOM 10381 C C . GLY B 1 604 ? 140.488 71.126 116.679 1.00 57.17 581 GLY B C 1
ATOM 10382 O O . GLY B 1 604 ? 139.971 71.579 117.702 1.00 63.87 581 GLY B O 1
ATOM 10383 N N . GLU B 1 605 ? 141.377 70.141 116.717 1.00 53.98 582 GLU B N 1
ATOM 10384 C CA . GLU B 1 605 ? 141.653 69.509 117.994 1.00 58.78 582 GLU B CA 1
ATOM 10385 C C . GLU B 1 605 ? 142.483 70.419 118.877 1.00 56.58 582 GLU B C 1
ATOM 10386 O O . GLU B 1 605 ? 142.343 70.388 120.109 1.00 50.23 582 GLU B O 1
ATOM 10392 N N . LEU B 1 606 ? 143.344 71.237 118.257 1.00 60.49 583 LEU B N 1
ATOM 10393 C CA . LEU B 1 606 ? 144.006 72.320 118.981 1.00 59.44 583 LEU B CA 1
ATOM 10394 C C . LEU B 1 606 ? 142.984 73.283 119.573 1.00 54.42 583 LEU B C 1
ATOM 10395 O O . LEU B 1 606 ? 143.077 73.652 120.750 1.00 50.98 583 LEU B O 1
ATOM 10400 N N . LYS B 1 607 ? 141.990 73.685 118.776 1.00 55.32 584 LYS B N 1
ATOM 10401 C CA . LYS B 1 607 ? 140.979 74.606 119.280 1.00 57.76 584 LYS B CA 1
ATOM 10402 C C . LYS B 1 607 ? 140.311 74.059 120.537 1.00 59.41 584 LYS B C 1
ATOM 10403 O O . LYS B 1 607 ? 140.014 74.813 121.472 1.00 61.26 584 LYS B O 1
ATOM 10409 N N . ARG B 1 608 ? 140.103 72.742 120.602 1.00 57.52 585 ARG B N 1
ATOM 10410 C CA . ARG B 1 608 ? 139.287 72.197 121.685 1.00 59.56 585 ARG B CA 1
ATOM 10411 C C . ARG B 1 608 ? 140.110 71.960 122.944 1.00 56.15 585 ARG B C 1
ATOM 10412 O O . ARG B 1 608 ? 139.639 72.219 124.056 1.00 57.72 585 ARG B O 1
ATOM 10420 N N . ARG B 1 609 ? 141.345 71.490 122.790 1.00 52.10 586 ARG B N 1
ATOM 10421 C CA . ARG B 1 609 ? 142.220 71.358 123.947 1.00 55.84 586 ARG B CA 1
ATOM 10422 C C . ARG B 1 609 ? 142.531 72.722 124.562 1.00 56.08 586 ARG B C 1
ATOM 10423 O O . ARG B 1 609 ? 142.540 72.867 125.793 1.00 53.03 586 ARG B O 1
ATOM 10431 N N . LEU B 1 610 ? 142.783 73.739 123.725 1.00 55.35 587 LEU B N 1
ATOM 10432 C CA . LEU B 1 610 ? 142.918 75.098 124.255 1.00 57.94 587 LEU B CA 1
ATOM 10433 C C . LEU B 1 610 ? 141.631 75.546 124.932 1.00 56.66 587 LEU B C 1
ATOM 10434 O O . LEU B 1 610 ? 141.664 76.235 125.962 1.00 53.70 587 LEU B O 1
ATOM 10439 N N . SER B 1 611 ? 140.491 75.179 124.349 1.00 54.87 588 SER B N 1
ATOM 10440 C CA . SER B 1 611 ? 139.207 75.451 124.979 1.00 56.99 588 SER B CA 1
ATOM 10441 C C . SER B 1 611 ? 139.169 74.941 126.418 1.00 59.02 588 SER B C 1
ATOM 10442 O O . SER B 1 611 ? 138.700 75.642 127.327 1.00 59.40 588 SER B O 1
ATOM 10445 N N . HIS B 1 612 ? 139.679 73.733 126.658 1.00 58.18 589 HIS B N 1
ATOM 10446 C CA . HIS B 1 612 ? 139.698 73.230 128.027 1.00 57.92 589 HIS B CA 1
ATOM 10447 C C . HIS B 1 612 ? 140.707 73.990 128.883 1.00 56.32 589 HIS B C 1
ATOM 10448 O O . HIS B 1 612 ? 140.400 74.388 130.011 1.00 54.99 589 HIS B O 1
ATOM 10455 N N . LEU B 1 613 ? 141.917 74.216 128.364 1.00 53.21 590 LEU B N 1
ATOM 10456 C CA . LEU B 1 613 ? 142.955 74.829 129.185 1.00 50.06 590 LEU B CA 1
ATOM 10457 C C . LEU B 1 613 ? 142.653 76.291 129.499 1.00 54.30 590 LEU B C 1
ATOM 10458 O O . LEU B 1 613 ? 143.115 76.806 130.525 1.00 52.47 590 LEU B O 1
ATOM 10463 N N . LEU B 1 614 ? 141.892 76.975 128.638 1.00 47.07 591 LEU B N 1
ATOM 10464 C CA . LEU B 1 614 ? 141.463 78.330 128.961 1.00 57.08 591 LEU B CA 1
ATOM 10465 C C . LEU B 1 614 ? 140.582 78.380 130.212 1.00 57.92 591 LEU B C 1
ATOM 10466 O O . LEU B 1 614 ? 140.531 79.418 130.880 1.00 61.86 591 LEU B O 1
ATOM 10471 N N . TYR B 1 615 ? 139.915 77.281 130.564 1.00 59.83 592 TYR B N 1
ATOM 10472 C CA . TYR B 1 615 ? 139.069 77.275 131.754 1.00 60.09 592 TYR B CA 1
ATOM 10473 C C . TYR B 1 615 ? 139.888 77.465 133.032 1.00 62.48 592 TYR B C 1
ATOM 10474 O O . TYR B 1 615 ? 139.374 77.995 134.025 1.00 68.19 592 TYR B O 1
ATOM 10483 N N . ASP B 1 616 ? 141.160 77.071 133.030 1.00 58.78 593 ASP B N 1
ATOM 10484 C CA . ASP B 1 616 ? 141.999 77.279 134.204 1.00 58.35 593 ASP B CA 1
ATOM 10485 C C . ASP B 1 616 ? 142.755 78.608 134.172 1.00 60.94 593 ASP B C 1
ATOM 10486 O O . ASP B 1 616 ? 143.521 78.891 135.103 1.00 59.12 593 ASP B O 1
ATOM 10491 N N . PHE B 1 617 ? 142.554 79.422 133.125 1.00 59.12 594 PHE B N 1
ATOM 10492 C CA . PHE B 1 617 ? 143.059 80.793 133.100 1.00 57.24 594 PHE B CA 1
ATOM 10493 C C . PHE B 1 617 ? 142.419 81.595 134.231 1.00 60.28 594 PHE B C 1
ATOM 10494 O O . PHE B 1 617 ? 141.187 81.599 134.360 1.00 64.34 594 PHE B O 1
ATOM 10502 N N . PRO B 1 618 ? 143.205 82.302 135.052 1.00 61.61 595 PRO B N 1
ATOM 10503 C CA . PRO B 1 618 ? 142.642 82.911 136.270 1.00 59.03 595 PRO B CA 1
ATOM 10504 C C . PRO B 1 618 ? 141.548 83.959 136.035 1.00 58.72 595 PRO B C 1
ATOM 10505 O O . PRO B 1 618 ? 140.937 84.386 137.014 1.00 68.22 595 PRO B O 1
ATOM 10509 N N . TYR B 1 619 ? 141.281 84.395 134.805 1.00 59.77 596 TYR B N 1
ATOM 10510 C CA . TYR B 1 619 ? 140.249 85.393 134.534 1.00 63.22 596 TYR B CA 1
ATOM 10511 C C . TYR B 1 619 ? 139.154 84.776 133.681 1.00 61.58 596 TYR B C 1
ATOM 10512 O O . TYR B 1 619 ? 139.439 84.050 132.725 1.00 58.07 596 TYR B O 1
ATOM 10521 N N . ALA B 1 620 ? 137.908 85.101 134.007 1.00 60.68 597 ALA B N 1
ATOM 10522 C CA . ALA B 1 620 ? 136.782 84.584 133.245 1.00 61.78 597 ALA B CA 1
ATOM 10523 C C . ALA B 1 620 ? 136.945 84.911 131.773 1.00 62.71 597 ALA B C 1
ATOM 10524 O O . ALA B 1 620 ? 137.339 86.021 131.411 1.00 68.26 597 ALA B O 1
ATOM 10526 N N . ILE B 1 621 ? 136.656 83.936 130.917 1.00 61.42 598 ILE B N 1
ATOM 10527 C CA . ILE B 1 621 ? 136.670 84.153 129.479 1.00 64.96 598 ILE B CA 1
ATOM 10528 C C . ILE B 1 621 ? 135.232 84.110 128.980 1.00 67.96 598 ILE B C 1
ATOM 10529 O O . ILE B 1 621 ? 134.475 83.186 129.303 1.00 64.17 598 ILE B O 1
ATOM 10534 N N . THR B 1 622 ? 134.858 85.148 128.237 1.00 67.25 599 THR B N 1
ATOM 10535 C CA . THR B 1 622 ? 133.566 85.359 127.608 1.00 67.27 599 THR B CA 1
ATOM 10536 C C . THR B 1 622 ? 133.775 85.337 126.100 1.00 69.90 599 THR B C 1
ATOM 10537 O O . THR B 1 622 ? 134.894 85.526 125.613 1.00 68.31 599 THR B O 1
ATOM 10541 N N . ALA B 1 623 ? 132.706 85.068 125.357 1.00 70.64 600 ALA B N 1
ATOM 10542 C CA . ALA B 1 623 ? 132.802 85.062 123.906 1.00 73.43 600 ALA B CA 1
ATOM 10543 C C . ALA B 1 623 ? 132.661 86.479 123.365 1.00 76.65 600 ALA B C 1
ATOM 10544 O O . ALA B 1 623 ? 131.866 87.277 123.871 1.00 75.82 600 ALA B O 1
ATOM 10546 N N . GLU B 1 624 ? 133.456 86.787 122.342 1.00 78.78 601 GLU B N 1
ATOM 10547 C CA . GLU B 1 624 ? 133.526 88.127 121.767 1.00 82.49 601 GLU B CA 1
ATOM 10548 C C . GLU B 1 624 ? 132.196 88.525 121.127 1.00 84.16 601 GLU B C 1
ATOM 10549 O O . GLU B 1 624 ? 131.754 87.861 120.176 1.00 85.91 601 GLU B O 1
ATOM 10555 N N . PRO B 1 625 ? 131.525 89.587 121.608 1.00 80.32 602 PRO B N 1
ATOM 10556 C CA . PRO B 1 625 ? 130.306 90.090 120.967 1.00 77.38 602 PRO B CA 1
ATOM 10557 C C . PRO B 1 625 ? 130.560 90.659 119.571 1.00 75.02 602 PRO B C 1
ATOM 10558 O O . PRO B 1 625 ? 129.614 90.815 118.794 1.00 74.55 602 PRO B O 1
ATOM 10562 N N . HIS B 1 632 ? 132.637 107.506 119.039 1.00 69.68 609 HIS B N 1
ATOM 10563 C CA . HIS B 1 632 ? 133.356 108.481 119.869 1.00 76.39 609 HIS B CA 1
ATOM 10564 C C . HIS B 1 632 ? 133.588 109.841 119.174 1.00 78.26 609 HIS B C 1
ATOM 10565 O O . HIS B 1 632 ? 133.982 109.876 118.019 1.00 71.96 609 HIS B O 1
ATOM 10572 N N . PRO B 1 633 ? 133.362 110.940 119.891 1.00 74.10 610 PRO B N 1
ATOM 10573 C CA . PRO B 1 633 ? 133.573 112.261 119.291 1.00 66.97 610 PRO B CA 1
ATOM 10574 C C . PRO B 1 633 ? 135.042 112.643 119.351 1.00 69.50 610 PRO B C 1
ATOM 10575 O O . PRO B 1 633 ? 135.846 111.948 119.997 1.00 70.31 610 PRO B O 1
ATOM 10579 N N . PRO B 1 634 ? 135.433 113.720 118.658 1.00 66.34 611 PRO B N 1
ATOM 10580 C CA . PRO B 1 634 ? 136.861 114.086 118.576 1.00 59.95 611 PRO B CA 1
ATOM 10581 C C . PRO B 1 634 ? 137.482 114.377 119.936 1.00 58.20 611 PRO B C 1
ATOM 10582 O O . PRO B 1 634 ? 136.829 114.904 120.840 1.00 57.67 611 PRO B O 1
ATOM 10586 N N . VAL B 1 635 ? 138.767 114.029 120.065 1.00 54.04 612 VAL B N 1
ATOM 10587 C CA . VAL B 1 635 ? 139.533 114.216 121.293 1.00 49.04 612 VAL B CA 1
ATOM 10588 C C . VAL B 1 635 ? 140.569 115.315 121.088 1.00 46.56 612 VAL B C 1
ATOM 10589 O O . VAL B 1 635 ? 141.340 115.277 120.125 1.00 47.53 612 VAL B O 1
ATOM 10593 N N . THR B 1 636 ? 140.592 116.282 122.004 1.00 41.07 613 THR B N 1
ATOM 10594 C CA . THR B 1 636 ? 141.610 117.317 122.046 1.00 40.55 613 THR B CA 1
ATOM 10595 C C . THR B 1 636 ? 142.300 117.231 123.397 1.00 40.59 613 THR B C 1
ATOM 10596 O O . THR B 1 636 ? 141.663 117.413 124.438 1.00 44.16 613 THR B O 1
ATOM 10600 N N . LEU B 1 637 ? 143.592 116.930 123.379 1.00 46.31 614 LEU B N 1
ATOM 10601 C CA . LEU B 1 637 ? 144.421 116.915 124.574 1.00 43.94 614 LEU B CA 1
ATOM 10602 C C . LEU B 1 637 ? 145.466 118.015 124.458 1.00 40.59 614 LEU B C 1
ATOM 10603 O O . LEU B 1 637 ? 145.956 118.295 123.361 1.00 42.35 614 LEU B O 1
ATOM 10608 N N . THR B 1 638 ? 145.784 118.663 125.578 1.00 40.56 615 THR B N 1
ATOM 10609 C CA . THR B 1 638 ? 146.702 119.800 125.575 1.00 41.86 615 THR B CA 1
ATOM 10610 C C . THR B 1 638 ? 147.566 119.768 126.830 1.00 47.18 615 THR B C 1
ATOM 10611 O O . THR B 1 638 ? 147.208 119.160 127.843 1.00 45.27 615 THR B O 1
ATOM 10615 N N . GLU B 1 639 ? 148.692 120.475 126.765 1.00 49.02 616 GLU B N 1
ATOM 10616 C CA . GLU B 1 639 ? 149.533 120.704 127.928 1.00 54.67 616 GLU B CA 1
ATOM 10617 C C . GLU B 1 639 ? 149.984 122.160 127.914 1.00 51.60 616 GLU B C 1
ATOM 10618 O O . GLU B 1 639 ? 150.086 122.766 126.849 1.00 50.03 616 GLU B O 1
ATOM 10624 N N . SER B 1 640 ? 150.266 122.715 129.099 1.00 57.04 617 SER B N 1
ATOM 10625 C CA . SER B 1 640 ? 150.746 124.092 129.231 1.00 63.30 617 SER B CA 1
ATOM 10626 C C . SER B 1 640 ? 151.939 124.181 130.180 1.00 65.47 617 SER B C 1
ATOM 10627 O O . SER B 1 640 ? 152.118 123.353 131.077 1.00 67.30 617 SER B O 1
ATOM 10630 N N . GLY B 1 641 ? 152.746 125.226 129.992 1.00 68.96 618 GLY B N 1
ATOM 10631 C CA . GLY B 1 641 ? 153.895 125.456 130.852 1.00 69.72 618 GLY B CA 1
ATOM 10632 C C . GLY B 1 641 ? 155.173 125.762 130.090 1.00 74.20 618 GLY B C 1
ATOM 10633 O O . GLY B 1 641 ? 155.215 126.707 129.291 1.00 73.38 618 GLY B O 1
ATOM 10634 N N . ALA B 1 642 ? 156.228 124.975 130.338 1.00 68.98 619 ALA B N 1
ATOM 10635 C CA . ALA B 1 642 ? 157.497 125.147 129.634 1.00 70.21 619 ALA B CA 1
ATOM 10636 C C . ALA B 1 642 ? 157.457 124.586 128.221 1.00 73.48 619 ALA B C 1
ATOM 10637 O O . ALA B 1 642 ? 158.302 124.936 127.390 1.00 72.73 619 ALA B O 1
ATOM 10639 N N . GLU B 1 643 ? 156.517 123.702 127.942 1.00 74.78 620 GLU B N 1
ATOM 10640 C CA . GLU B 1 643 ? 156.261 123.267 126.586 1.00 70.86 620 GLU B CA 1
ATOM 10641 C C . GLU B 1 643 ? 154.755 123.250 126.393 1.00 63.69 620 GLU B C 1
ATOM 10642 O O . GLU B 1 643 ? 153.984 123.053 127.339 1.00 62.41 620 GLU B O 1
ATOM 10648 N N . HIS B 1 644 ? 154.349 123.500 125.163 1.00 56.64 621 HIS B N 1
ATOM 10649 C CA . HIS B 1 644 ? 152.950 123.519 124.791 1.00 52.97 621 HIS B CA 1
ATOM 10650 C C . HIS B 1 644 ? 152.743 122.420 123.768 1.00 51.08 621 HIS B C 1
ATOM 10651 O O . HIS B 1 644 ? 153.555 122.254 122.853 1.00 46.77 621 HIS B O 1
ATOM 10658 N N . ALA B 1 645 ? 151.686 121.647 123.948 1.00 50.67 622 ALA B N 1
ATOM 10659 C CA . ALA B 1 645 ? 151.477 120.489 123.108 1.00 50.48 622 ALA B CA 1
ATOM 10660 C C . ALA B 1 645 ? 149.999 120.329 122.822 1.00 47.91 622 ALA B C 1
ATOM 10661 O O . ALA B 1 645 ? 149.151 120.558 123.686 1.00 45.11 622 ALA B O 1
ATOM 10663 N N . LEU B 1 646 ? 149.717 119.928 121.596 1.00 47.59 623 LEU B N 1
ATOM 10664 C CA . LEU B 1 646 ? 148.378 119.645 121.137 1.00 42.43 623 LEU B CA 1
ATOM 10665 C C . LEU B 1 646 ? 148.375 118.249 120.532 1.00 44.85 623 LEU B C 1
ATOM 10666 O O . LEU B 1 646 ? 149.207 117.929 119.675 1.00 45.03 623 LEU B O 1
ATOM 10671 N N . LEU B 1 647 ? 147.480 117.408 121.022 1.00 45.65 624 LEU B N 1
ATOM 10672 C CA . LEU B 1 647 ? 147.196 116.109 120.432 1.00 41.32 624 LEU B CA 1
ATOM 10673 C C . LEU B 1 647 ? 145.711 116.076 120.110 1.00 41.22 624 LEU B C 1
ATOM 10674 O O . LEU B 1 647 ? 144.876 116.055 121.023 1.00 40.15 624 LEU B O 1
ATOM 10679 N N . GLN B 1 648 ? 145.387 116.081 118.819 1.00 39.95 625 GLN B N 1
ATOM 10680 C CA . GLN B 1 648 ? 144.011 116.011 118.344 1.00 43.03 625 GLN B CA 1
ATOM 10681 C C . GLN B 1 648 ? 143.776 114.679 117.640 1.00 46.65 625 GLN B C 1
ATOM 10682 O O . GLN B 1 648 ? 144.486 114.348 116.680 1.00 49.83 625 GLN B O 1
ATOM 10688 N N . PHE B 1 649 ? 142.766 113.933 118.096 1.00 40.41 626 PHE B N 1
ATOM 10689 C CA . PHE B 1 649 ? 142.365 112.673 117.470 1.00 48.41 626 PHE B CA 1
ATOM 10690 C C . PHE B 1 649 ? 140.949 112.803 116.928 1.00 46.78 626 PHE B C 1
ATOM 10691 O O . PHE B 1 649 ? 139.996 112.959 117.695 1.00 47.16 626 PHE B O 1
ATOM 10699 N N . TYR B 1 650 ? 140.814 112.727 115.621 1.00 48.02 627 TYR B N 1
ATOM 10700 C CA . TYR B 1 650 ? 139.521 112.805 114.959 1.00 50.88 627 TYR B CA 1
ATOM 10701 C C . TYR B 1 650 ? 139.084 111.417 114.520 1.00 49.97 627 TYR B C 1
ATOM 10702 O O . TYR B 1 650 ? 139.430 110.987 113.416 1.00 51.29 627 TYR B O 1
ATOM 10711 N N . PRO B 1 651 ? 138.333 110.685 115.335 1.00 58.05 628 PRO B N 1
ATOM 10712 C CA . PRO B 1 651 ? 137.981 109.306 114.973 1.00 59.26 628 PRO B CA 1
ATOM 10713 C C . PRO B 1 651 ? 136.917 109.228 113.893 1.00 64.19 628 PRO B C 1
ATOM 10714 O O . PRO B 1 651 ? 136.073 110.114 113.739 1.00 67.92 628 PRO B O 1
ATOM 10718 N N . LEU B 1 652 ? 136.970 108.140 113.137 1.00 65.68 629 LEU B N 1
ATOM 10719 C CA . LEU B 1 652 ? 135.902 107.838 112.200 1.00 71.44 629 LEU B CA 1
ATOM 10720 C C . LEU B 1 652 ? 134.777 107.164 112.973 1.00 78.78 629 LEU B C 1
ATOM 10721 O O . LEU B 1 652 ? 134.999 106.145 113.639 1.00 77.16 629 LEU B O 1
ATOM 10726 N N . GLN B 1 653 ? 133.578 107.758 112.914 1.00 80.72 630 GLN B N 1
ATOM 10727 C CA . GLN B 1 653 ? 132.448 107.244 113.684 1.00 83.29 630 GLN B CA 1
ATOM 10728 C C . GLN B 1 653 ? 131.921 105.933 113.108 1.00 84.75 630 GLN B C 1
ATOM 10729 O O . GLN B 1 653 ? 131.386 105.100 113.850 1.00 84.80 630 GLN B O 1
ATOM 10735 N N . SER B 1 654 ? 132.085 105.730 111.803 1.00 82.72 631 SER B N 1
ATOM 10736 C CA . SER B 1 654 ? 131.466 104.635 111.076 1.00 87.55 631 SER B CA 1
ATOM 10737 C C . SER B 1 654 ? 132.212 103.312 111.293 1.00 89.31 631 SER B C 1
ATOM 10738 O O . SER B 1 654 ? 133.237 103.231 111.973 1.00 87.34 631 SER B O 1
ATOM 10741 N N . ASP B 1 655 ? 131.653 102.252 110.715 1.00 90.27 632 ASP B N 1
ATOM 10742 C CA . ASP B 1 655 ? 132.336 100.974 110.560 1.00 92.95 632 ASP B CA 1
ATOM 10743 C C . ASP B 1 655 ? 132.504 100.620 109.086 1.00 91.98 632 ASP B C 1
ATOM 10744 O O . ASP B 1 655 ? 132.991 99.528 108.765 1.00 86.21 632 ASP B O 1
ATOM 10749 N N . GLU B 1 656 ? 132.142 101.536 108.191 1.00 91.70 633 GLU B N 1
ATOM 10750 C CA . GLU B 1 656 ? 132.034 101.273 106.763 1.00 91.39 633 GLU B CA 1
ATOM 10751 C C . GLU B 1 656 ? 133.397 100.997 106.146 1.00 87.19 633 GLU B C 1
ATOM 10752 O O . GLU B 1 656 ? 134.406 101.573 106.542 1.00 91.17 633 GLU B O 1
ATOM 10758 N N . ALA B 1 657 ? 133.421 100.130 105.136 1.00 83.76 634 ALA B N 1
ATOM 10759 C CA . ALA B 1 657 ? 134.672 99.918 104.418 1.00 87.70 634 ALA B CA 1
ATOM 10760 C C . ALA B 1 657 ? 135.085 101.173 103.658 1.00 83.55 634 ALA B C 1
ATOM 10761 O O . ALA B 1 657 ? 136.269 101.528 103.628 1.00 80.34 634 ALA B O 1
ATOM 10763 N N . GLU B 1 658 ? 134.118 101.862 103.049 1.00 84.66 635 GLU B N 1
ATOM 10764 C CA . GLU B 1 658 ? 134.437 103.041 102.248 1.00 90.37 635 GLU B CA 1
ATOM 10765 C C . GLU B 1 658 ? 135.031 104.155 103.099 1.00 87.14 635 GLU B C 1
ATOM 10766 O O . GLU B 1 658 ? 135.881 104.915 102.620 1.00 82.71 635 GLU B O 1
ATOM 10772 N N . GLY B 1 659 ? 134.601 104.270 104.352 1.00 86.83 636 GLY B N 1
ATOM 10773 C CA . GLY B 1 659 ? 135.160 105.259 105.249 1.00 82.49 636 GLY B CA 1
ATOM 10774 C C . GLY B 1 659 ? 136.594 104.963 105.628 1.00 82.76 636 GLY B C 1
ATOM 10775 O O . GLY B 1 659 ? 137.484 105.795 105.422 1.00 79.95 636 GLY B O 1
ATOM 10776 N N . ARG B 1 660 ? 136.830 103.771 106.182 1.00 80.21 637 ARG B N 1
ATOM 10777 C CA . ARG B 1 660 ? 138.172 103.430 106.635 1.00 75.50 637 ARG B CA 1
ATOM 10778 C C . ARG B 1 660 ? 139.166 103.458 105.490 1.00 74.22 637 ARG B C 1
ATOM 10779 O O . ARG B 1 660 ? 140.356 103.694 105.712 1.00 73.81 637 ARG B O 1
ATOM 10787 N N . TRP B 1 661 ? 138.708 103.238 104.260 1.00 75.36 638 TRP B N 1
ATOM 10788 C CA . TRP B 1 661 ? 139.589 103.487 103.126 1.00 75.95 638 TRP B CA 1
ATOM 10789 C C . TRP B 1 661 ? 139.869 104.979 102.973 1.00 74.52 638 TRP B C 1
ATOM 10790 O O . TRP B 1 661 ? 141.028 105.396 102.855 1.00 69.91 638 TRP B O 1
ATOM 10801 N N . ALA B 1 662 ? 138.811 105.799 102.975 1.00 75.67 639 ALA B N 1
ATOM 10802 C CA . ALA B 1 662 ? 138.971 107.230 102.732 1.00 74.11 639 ALA B CA 1
ATOM 10803 C C . ALA B 1 662 ? 139.835 107.883 103.803 1.00 68.61 639 ALA B C 1
ATOM 10804 O O . ALA B 1 662 ? 140.666 108.751 103.497 1.00 63.23 639 ALA B O 1
ATOM 10806 N N . LEU B 1 663 ? 139.656 107.478 105.067 1.00 69.29 640 LEU B N 1
ATOM 10807 C CA . LEU B 1 663 ? 140.470 108.041 106.140 1.00 66.45 640 LEU B CA 1
ATOM 10808 C C . LEU B 1 663 ? 141.949 107.821 105.868 1.00 63.45 640 LEU B C 1
ATOM 10809 O O . LEU B 1 663 ? 142.774 108.698 106.148 1.00 64.86 640 LEU B O 1
ATOM 10814 N N . ARG B 1 664 ? 142.297 106.674 105.276 1.00 62.13 641 ARG B N 1
ATOM 10815 C CA . ARG B 1 664 ? 143.695 106.391 104.956 1.00 60.50 641 ARG B CA 1
ATOM 10816 C C . ARG B 1 664 ? 144.168 107.165 103.742 1.00 60.72 641 ARG B C 1
ATOM 10817 O O . ARG B 1 664 ? 145.344 107.534 103.653 1.00 58.57 641 ARG B O 1
ATOM 10825 N N . VAL B 1 665 ? 143.299 107.362 102.764 1.00 60.90 642 VAL B N 1
ATOM 10826 C CA . VAL B 1 665 ? 143.724 108.186 101.651 1.00 58.97 642 VAL B CA 1
ATOM 10827 C C . VAL B 1 665 ? 143.853 109.625 102.102 1.00 59.50 642 VAL B C 1
ATOM 10828 O O . VAL B 1 665 ? 144.826 110.310 101.760 1.00 59.34 642 VAL B O 1
ATOM 10832 N N . LEU B 1 666 ? 142.893 110.101 102.901 1.00 59.97 643 LEU B N 1
ATOM 10833 C CA . LEU B 1 666 ? 142.999 111.443 103.467 1.00 59.99 643 LEU B CA 1
ATOM 10834 C C . LEU B 1 666 ? 144.318 111.608 104.217 1.00 58.22 643 LEU B C 1
ATOM 10835 O O . LEU B 1 666 ? 145.108 112.512 103.918 1.00 54.55 643 LEU B O 1
ATOM 10840 N N . ALA B 1 667 ? 144.579 110.718 105.184 1.00 57.64 644 ALA B N 1
ATOM 10841 C CA . ALA B 1 667 ? 145.808 110.786 105.964 1.00 50.84 644 ALA B CA 1
ATOM 10842 C C . ALA B 1 667 ? 147.020 110.945 105.064 1.00 55.31 644 ALA B C 1
ATOM 10843 O O . ALA B 1 667 ? 147.885 111.792 105.310 1.00 59.66 644 ALA B O 1
ATOM 10845 N N . ARG B 1 668 ? 147.073 110.162 103.987 1.00 54.89 645 ARG B N 1
ATOM 10846 C CA . ARG B 1 668 ? 148.265 110.130 103.150 1.00 55.68 645 ARG B CA 1
ATOM 10847 C C . ARG B 1 668 ? 148.440 111.440 102.409 1.00 55.26 645 ARG B C 1
ATOM 10848 O O . ARG B 1 668 ? 149.567 111.913 102.224 1.00 56.90 645 ARG B O 1
ATOM 10856 N N . LEU B 1 669 ? 147.330 112.045 101.998 1.00 58.56 646 LEU B N 1
ATOM 10857 C CA . LEU B 1 669 ? 147.382 113.345 101.349 1.00 58.77 646 LEU B CA 1
ATOM 10858 C C . LEU B 1 669 ? 147.636 114.462 102.356 1.00 59.90 646 LEU B C 1
ATOM 10859 O O . LEU B 1 669 ? 148.339 115.434 102.046 1.00 57.65 646 LEU B O 1
ATOM 10864 N N . TYR B 1 670 ? 147.068 114.347 103.565 1.00 55.48 647 TYR B N 1
ATOM 10865 C CA . TYR B 1 670 ? 147.231 115.403 104.562 1.00 56.77 647 TYR B CA 1
ATOM 10866 C C . TYR B 1 670 ? 148.665 115.471 105.069 1.00 57.11 647 TYR B C 1
ATOM 10867 O O . TYR B 1 670 ? 149.243 116.561 105.167 1.00 55.33 647 TYR B O 1
ATOM 10876 N N . ALA B 1 671 ? 149.248 114.308 105.398 1.00 52.90 648 ALA B N 1
ATOM 10877 C CA . ALA B 1 671 ? 150.498 114.226 106.157 1.00 50.19 648 ALA B CA 1
ATOM 10878 C C . ALA B 1 671 ? 151.645 115.054 105.583 1.00 51.81 648 ALA B C 1
ATOM 10879 O O . ALA B 1 671 ? 152.260 115.826 106.341 1.00 49.43 648 ALA B O 1
ATOM 10881 N N . PRO B 1 672 ? 152.003 114.949 104.301 1.00 50.47 649 PRO B N 1
ATOM 10882 C CA . PRO B 1 672 ? 153.107 115.781 103.821 1.00 50.96 649 PRO B CA 1
ATOM 10883 C C . PRO B 1 672 ? 152.751 117.263 103.814 1.00 54.14 649 PRO B C 1
ATOM 10884 O O . PRO B 1 672 ? 153.625 118.108 104.052 1.00 50.17 649 PRO B O 1
ATOM 10888 N N . ARG B 1 673 ? 151.483 117.600 103.581 1.00 54.12 650 ARG B N 1
ATOM 10889 C CA . ARG B 1 673 ? 151.069 118.996 103.622 1.00 56.60 650 ARG B CA 1
ATOM 10890 C C . ARG B 1 673 ? 151.208 119.574 105.031 1.00 54.40 650 ARG B C 1
ATOM 10891 O O . ARG B 1 673 ? 151.726 120.684 105.200 1.00 52.77 650 ARG B O 1
ATOM 10899 N N . TYR B 1 674 ? 150.779 118.822 106.055 1.00 50.81 651 TYR B N 1
ATOM 10900 C CA . TYR B 1 674 ? 150.828 119.312 107.431 1.00 49.58 651 TYR B CA 1
ATOM 10901 C C . TYR B 1 674 ? 152.252 119.643 107.832 1.00 50.83 651 TYR B C 1
ATOM 10902 O O . TYR B 1 674 ? 152.530 120.699 108.415 1.00 45.38 651 TYR B O 1
ATOM 10911 N N . PHE B 1 675 ? 153.169 118.741 107.507 1.00 52.38 652 PHE B N 1
ATOM 10912 C CA . PHE B 1 675 ? 154.545 118.869 107.952 1.00 50.67 652 PHE B CA 1
ATOM 10913 C C . PHE B 1 675 ? 155.227 120.023 107.247 1.00 53.16 652 PHE B C 1
ATOM 10914 O O . PHE B 1 675 ? 155.919 120.830 107.877 1.00 54.98 652 PHE B O 1
ATOM 10922 N N . GLN B 1 676 ? 155.057 120.099 105.928 1.00 54.15 653 GLN B N 1
ATOM 10923 C CA . GLN B 1 676 ? 155.668 121.167 105.149 1.00 53.14 653 GLN B CA 1
ATOM 10924 C C . GLN B 1 676 ? 155.153 122.537 105.584 1.00 57.70 653 GLN B C 1
ATOM 10925 O O . GLN B 1 676 ? 155.915 123.510 105.636 1.00 56.72 653 GLN B O 1
ATOM 10931 N N . ARG B 1 677 ? 153.866 122.633 105.922 1.00 56.55 654 ARG B N 1
ATOM 10932 C CA . ARG B 1 677 ? 153.314 123.937 106.259 1.00 52.31 654 ARG B CA 1
ATOM 10933 C C . ARG B 1 677 ? 153.720 124.362 107.660 1.00 55.09 654 ARG B C 1
ATOM 10934 O O . ARG B 1 677 ? 154.096 125.520 107.871 1.00 54.90 654 ARG B O 1
ATOM 10942 N N . LEU B 1 678 ? 153.725 123.436 108.614 1.00 54.82 655 LEU B N 1
ATOM 10943 C CA . LEU B 1 678 ? 153.896 123.844 109.996 1.00 55.02 655 LEU B CA 1
ATOM 10944 C C . LEU B 1 678 ? 155.282 123.559 110.554 1.00 56.69 655 LEU B C 1
ATOM 10945 O O . LEU B 1 678 ? 155.653 124.145 111.574 1.00 59.52 655 LEU B O 1
ATOM 10950 N N . ARG B 1 679 ? 156.071 122.715 109.906 1.00 57.38 656 ARG B N 1
ATOM 10951 C CA . ARG B 1 679 ? 157.418 122.439 110.380 1.00 59.13 656 ARG B CA 1
ATOM 10952 C C . ARG B 1 679 ? 158.466 123.210 109.584 1.00 63.88 656 ARG B C 1
ATOM 10953 O O . ARG B 1 679 ? 159.273 123.937 110.173 1.00 63.41 656 ARG B O 1
ATOM 10961 N N . VAL B 1 680 ? 158.447 123.100 108.256 1.00 62.58 657 VAL B N 1
ATOM 10962 C CA . VAL B 1 680 ? 159.525 123.667 107.455 1.00 64.58 657 VAL B CA 1
ATOM 10963 C C . VAL B 1 680 ? 159.237 125.117 107.066 1.00 65.48 657 VAL B C 1
ATOM 10964 O O . VAL B 1 680 ? 160.156 125.939 107.046 1.00 65.32 657 VAL B O 1
ATOM 10968 N N . GLU B 1 681 ? 157.971 125.471 106.784 1.00 63.96 658 GLU B N 1
ATOM 10969 C CA . GLU B 1 681 ? 157.640 126.841 106.394 1.00 59.61 658 GLU B CA 1
ATOM 10970 C C . GLU B 1 681 ? 157.616 127.792 107.586 1.00 64.13 658 GLU B C 1
ATOM 10971 O O . GLU B 1 681 ? 158.116 128.922 107.487 1.00 70.91 658 GLU B O 1
ATOM 10977 N N . ARG B 1 682 ? 157.061 127.363 108.724 1.00 63.25 659 ARG B N 1
ATOM 10978 C CA . ARG B 1 682 ? 156.736 128.288 109.803 1.00 64.44 659 ARG B CA 1
ATOM 10979 C C . ARG B 1 682 ? 157.387 127.975 111.140 1.00 67.44 659 ARG B C 1
ATOM 10980 O O . ARG B 1 682 ? 157.363 128.840 112.024 1.00 65.02 659 ARG B O 1
ATOM 10988 N N . ASN B 1 683 ? 157.952 126.779 111.310 1.00 66.47 660 ASN B N 1
ATOM 10989 C CA . ASN B 1 683 ? 158.733 126.412 112.495 1.00 66.81 660 ASN B CA 1
ATOM 10990 C C . ASN B 1 683 ? 157.898 126.491 113.765 1.00 64.96 660 ASN B C 1
ATOM 10991 O O . ASN B 1 683 ? 158.320 127.024 114.791 1.00 65.10 660 ASN B O 1
ATOM 10996 N N . VAL B 1 684 ? 156.699 125.920 113.691 1.00 63.34 661 VAL B N 1
ATOM 10997 C CA . VAL B 1 684 ? 155.793 125.944 114.825 1.00 64.88 661 VAL B CA 1
ATOM 10998 C C . VAL B 1 684 ? 156.389 125.270 116.048 1.00 65.42 661 VAL B C 1
ATOM 10999 O O . VAL B 1 684 ? 156.124 125.692 117.186 1.00 66.38 661 VAL B O 1
ATOM 11003 N N . GLY B 1 685 ? 157.212 124.252 115.850 1.00 61.98 662 GLY B N 1
ATOM 11004 C CA . GLY B 1 685 ? 157.811 123.565 116.968 1.00 59.71 662 GLY B CA 1
ATOM 11005 C C . GLY B 1 685 ? 158.663 122.450 116.430 1.00 62.17 662 GLY B C 1
ATOM 11006 O O . GLY B 1 685 ? 158.883 122.345 115.224 1.00 66.25 662 GLY B O 1
ATOM 11007 N N . TYR B 1 686 ? 159.137 121.612 117.328 1.00 58.33 663 TYR B N 1
ATOM 11008 C CA . TYR B 1 686 ? 159.996 120.529 116.881 1.00 65.38 663 TYR B CA 1
ATOM 11009 C C . TYR B 1 686 ? 159.216 119.267 116.505 1.00 62.90 663 TYR B C 1
ATOM 11010 O O . TYR B 1 686 ? 159.656 118.523 115.619 1.00 55.92 663 TYR B O 1
ATOM 11019 N N . VAL B 1 687 ? 158.068 119.019 117.142 1.00 58.78 664 VAL B N 1
ATOM 11020 C CA . VAL B 1 687 ? 157.176 117.912 116.800 1.00 55.89 664 VAL B CA 1
ATOM 11021 C C . VAL B 1 687 ? 156.036 118.464 115.949 1.00 52.36 664 VAL B C 1
ATOM 11022 O O . VAL B 1 687 ? 155.311 119.365 116.388 1.00 53.86 664 VAL B O 1
ATOM 11026 N N . VAL B 1 688 ? 155.884 117.928 114.733 1.00 47.63 665 VAL B N 1
ATOM 11027 C CA . VAL B 1 688 ? 154.842 118.301 113.769 1.00 46.60 665 VAL B CA 1
ATOM 11028 C C . VAL B 1 688 ? 154.463 117.023 113.013 1.00 48.94 665 VAL B C 1
ATOM 11029 O O . VAL B 1 688 ? 155.286 116.475 112.273 1.00 48.79 665 VAL B O 1
ATOM 11033 N N . GLN B 1 689 ? 153.235 116.542 113.197 1.00 46.50 666 GLN B N 1
ATOM 11034 C CA . GLN B 1 689 ? 152.863 115.283 112.564 1.00 44.14 666 GLN B CA 1
ATOM 11035 C C . GLN B 1 689 ? 151.355 115.149 112.447 1.00 42.72 666 GLN B C 1
ATOM 11036 O O . GLN B 1 689 ? 150.628 115.323 113.432 1.00 44.13 666 GLN B O 1
ATOM 11042 N N . CYS B 1 690 ? 150.901 114.813 111.246 1.00 36.87 667 CYS B N 1
ATOM 11043 C CA . CYS B 1 690 ? 149.552 114.326 111.006 1.00 44.40 667 CYS B CA 1
ATOM 11044 C C . CYS B 1 690 ? 149.627 112.892 110.458 1.00 44.74 667 CYS B C 1
ATOM 11045 O O . CYS B 1 690 ? 150.216 112.660 109.401 1.00 42.87 667 CYS B O 1
ATOM 11048 N N . THR B 1 691 ? 149.024 111.933 111.156 1.00 39.41 668 THR B N 1
ATOM 11049 C CA . THR B 1 691 ? 149.121 110.539 110.737 1.00 47.69 668 THR B CA 1
ATOM 11050 C C . THR B 1 691 ? 147.795 109.814 110.907 1.00 49.16 668 THR B C 1
ATOM 11051 O O . THR B 1 691 ? 146.941 110.209 111.705 1.00 51.92 668 THR B O 1
ATOM 11055 N N . PHE B 1 692 ? 147.644 108.716 110.173 1.00 51.08 669 PHE B N 1
ATOM 11056 C CA . PHE B 1 692 ? 146.653 107.724 110.563 1.00 52.63 669 PHE B CA 1
ATOM 11057 C C . PHE B 1 692 ? 147.045 107.093 111.893 1.00 51.71 669 PHE B C 1
ATOM 11058 O O . PHE B 1 692 ? 148.221 106.802 112.138 1.00 49.88 669 PHE B O 1
ATOM 11066 N N . HIS B 1 693 ? 146.053 106.848 112.745 1.00 47.15 670 HIS B N 1
ATOM 11067 C CA . HIS B 1 693 ? 146.323 106.208 114.020 1.00 51.07 670 HIS B CA 1
ATOM 11068 C C . HIS B 1 693 ? 145.148 105.321 114.418 1.00 54.33 670 HIS B C 1
ATOM 11069 O O . HIS B 1 693 ? 143.985 105.688 114.218 1.00 52.61 670 HIS B O 1
ATOM 11076 N N . ARG B 1 694 ? 145.457 104.150 114.971 1.00 50.48 671 ARG B N 1
ATOM 11077 C CA . ARG B 1 694 ? 144.465 103.322 115.638 1.00 52.81 671 ARG B CA 1
ATOM 11078 C C . ARG B 1 694 ? 144.765 103.313 117.124 1.00 50.05 671 ARG B C 1
ATOM 11079 O O . ARG B 1 694 ? 145.927 103.219 117.537 1.00 50.79 671 ARG B O 1
ATOM 11087 N N . CYS B 1 695 ? 143.716 103.421 117.922 1.00 45.66 672 CYS B N 1
ATOM 11088 C CA . CYS B 1 695 ? 143.882 103.458 119.364 1.00 51.60 672 CYS B CA 1
ATOM 11089 C C . CYS B 1 695 ? 142.669 102.781 119.971 1.00 55.70 672 CYS B C 1
ATOM 11090 O O . CYS B 1 695 ? 141.546 103.281 119.826 1.00 55.31 672 CYS B O 1
ATOM 11093 N N . THR B 1 696 ? 142.894 101.651 120.642 1.00 55.37 673 THR B N 1
ATOM 11094 C CA . THR B 1 696 ? 141.815 100.879 121.249 1.00 54.47 673 THR B CA 1
ATOM 11095 C C . THR B 1 696 ? 140.700 100.632 120.239 1.00 56.98 673 THR B C 1
ATOM 11096 O O . THR B 1 696 ? 139.535 100.943 120.478 1.00 62.31 673 THR B O 1
ATOM 11100 N N . HIS B 1 697 ? 141.079 100.116 119.072 1.00 56.98 674 HIS B N 1
ATOM 11101 C CA . HIS B 1 697 ? 140.180 99.692 117.998 1.00 61.07 674 HIS B CA 1
ATOM 11102 C C . HIS B 1 697 ? 139.505 100.854 117.277 1.00 61.41 674 HIS B C 1
ATOM 11103 O O . HIS B 1 697 ? 138.840 100.624 116.260 1.00 64.15 674 HIS B O 1
ATOM 11110 N N . VAL B 1 698 ? 139.673 102.088 117.745 1.00 63.28 675 VAL B N 1
ATOM 11111 C CA . VAL B 1 698 ? 139.143 103.273 117.079 1.00 57.22 675 VAL B CA 1
ATOM 11112 C C . VAL B 1 698 ? 140.179 103.772 116.080 1.00 54.04 675 VAL B C 1
ATOM 11113 O O . VAL B 1 698 ? 141.303 104.109 116.464 1.00 57.05 675 VAL B O 1
ATOM 11117 N N . GLU B 1 699 ? 139.820 103.806 114.801 1.00 54.35 676 GLU B N 1
ATOM 11118 C CA . GLU B 1 699 ? 140.681 104.452 113.826 1.00 53.29 676 GLU B CA 1
ATOM 11119 C C . GLU B 1 699 ? 140.288 105.924 113.714 1.00 58.47 676 GLU B C 1
ATOM 11120 O O . GLU B 1 699 ? 139.172 106.325 114.062 1.00 57.86 676 GLU B O 1
ATOM 11126 N N . GLY B 1 700 ? 141.233 106.731 113.246 1.00 58.48 677 GLY B N 1
ATOM 11127 C CA . GLY B 1 700 ? 141.005 108.158 113.113 1.00 51.70 677 GLY B CA 1
ATOM 11128 C C . GLY B 1 700 ? 142.275 108.836 112.659 1.00 53.11 677 GLY B C 1
ATOM 11129 O O . GLY B 1 700 ? 143.313 108.196 112.461 1.00 54.20 677 GLY B O 1
ATOM 11130 N N . LEU B 1 701 ? 142.182 110.148 112.478 1.00 53.50 678 LEU B N 1
ATOM 11131 C CA . LEU B 1 701 ? 143.332 110.936 112.069 1.00 49.62 678 LEU B CA 1
ATOM 11132 C C . LEU B 1 701 ? 143.924 111.635 113.285 1.00 49.40 678 LEU B C 1
ATOM 11133 O O . LEU B 1 701 ? 143.189 112.145 114.137 1.00 50.39 678 LEU B O 1
ATOM 11138 N N . LEU B 1 702 ? 145.248 111.620 113.382 1.00 50.67 679 LEU B N 1
ATOM 11139 C CA . LEU B 1 702 ? 145.963 112.182 114.520 1.00 51.26 679 LEU B CA 1
ATOM 11140 C C . LEU B 1 702 ? 146.706 113.438 114.080 1.00 47.92 679 LEU B C 1
ATOM 11141 O O . LEU B 1 702 ? 147.283 113.475 112.990 1.00 47.55 679 LEU B O 1
ATOM 11146 N N . PHE B 1 703 ? 146.673 114.470 114.919 1.00 44.64 680 PHE B N 1
ATOM 11147 C CA . PHE B 1 703 ? 147.500 115.653 114.735 1.00 43.58 680 PHE B CA 1
ATOM 11148 C C . PHE B 1 703 ? 148.324 115.861 115.989 1.00 39.85 680 PHE B C 1
ATOM 11149 O O . PHE B 1 703 ? 147.791 115.798 117.100 1.00 39.99 680 PHE B O 1
ATOM 11157 N N . ALA B 1 704 ? 149.621 116.095 115.818 1.00 39.55 681 ALA B N 1
ATOM 11158 C CA . ALA B 1 704 ? 150.502 116.288 116.960 1.00 42.38 681 ALA B CA 1
ATOM 11159 C C . ALA B 1 704 ? 151.380 117.519 116.732 1.00 42.90 681 ALA B C 1
ATOM 11160 O O . ALA B 1 704 ? 151.951 117.698 115.649 1.00 37.28 681 ALA B O 1
ATOM 11162 N N . LEU B 1 705 ? 151.442 118.387 117.742 1.00 42.13 682 LEU B N 1
ATOM 11163 C CA . LEU B 1 705 ? 152.293 119.568 117.708 1.00 41.85 682 LEU B CA 1
ATOM 11164 C C . LEU B 1 705 ? 152.807 119.816 119.114 1.00 45.99 682 LEU B C 1
ATOM 11165 O O . LEU B 1 705 ? 152.095 119.590 120.099 1.00 47.22 682 LEU B O 1
ATOM 11170 N N . GLN B 1 706 ? 154.052 120.254 119.200 1.00 45.73 683 GLN B N 1
ATOM 11171 C CA . GLN B 1 706 ? 154.626 120.692 120.456 1.00 47.83 683 GLN B CA 1
ATOM 11172 C C . GLN B 1 706 ? 155.529 121.874 120.148 1.00 52.66 683 GLN B C 1
ATOM 11173 O O . GLN B 1 706 ? 156.348 121.807 119.228 1.00 50.63 683 GLN B O 1
ATOM 11179 N N . SER B 1 707 ? 155.352 122.966 120.887 1.00 51.71 684 SER B N 1
ATOM 11180 C CA . SER B 1 707 ? 156.068 124.185 120.573 1.00 52.48 684 SER B CA 1
ATOM 11181 C C . SER B 1 707 ? 156.745 124.731 121.817 1.00 49.23 684 SER B C 1
ATOM 11182 O O . SER B 1 707 ? 156.253 124.532 122.926 1.00 56.57 684 SER B O 1
ATOM 11185 N N . PRO B 1 708 ? 157.886 125.406 121.665 1.00 50.83 685 PRO B N 1
ATOM 11186 C CA . PRO B 1 708 ? 158.435 126.176 122.792 1.00 59.54 685 PRO B CA 1
ATOM 11187 C C . PRO B 1 708 ? 157.746 127.514 123.013 1.00 59.55 685 PRO B C 1
ATOM 11188 O O . PRO B 1 708 ? 157.808 128.045 124.132 1.00 57.01 685 PRO B O 1
ATOM 11192 N N . THR B 1 709 ? 157.089 128.063 121.986 1.00 54.31 686 THR B N 1
ATOM 11193 C CA . THR B 1 709 ? 156.526 129.406 122.040 1.00 58.51 686 THR B CA 1
ATOM 11194 C C . THR B 1 709 ? 155.004 129.412 121.928 1.00 56.80 686 THR B C 1
ATOM 11195 O O . THR B 1 709 ? 154.339 129.920 122.833 1.00 58.19 686 THR B O 1
ATOM 11199 N N . PHE B 1 710 ? 154.424 128.856 120.866 1.00 53.69 687 PHE B N 1
ATOM 11200 C CA . PHE B 1 710 ? 152.976 128.908 120.687 1.00 52.73 687 PHE B CA 1
ATOM 11201 C C . PHE B 1 710 ? 152.239 128.097 121.753 1.00 52.03 687 PHE B C 1
ATOM 11202 O O . PHE B 1 710 ? 152.691 127.025 122.153 1.00 56.03 687 PHE B O 1
ATOM 11210 N N . THR B 1 711 ? 151.089 128.600 122.207 1.00 51.69 688 THR B N 1
ATOM 11211 C CA . THR B 1 711 ? 150.329 127.844 123.198 1.00 52.96 688 THR B CA 1
ATOM 11212 C C . THR B 1 711 ? 149.558 126.699 122.545 1.00 52.67 688 THR B C 1
ATOM 11213 O O . THR B 1 711 ? 149.339 126.666 121.323 1.00 45.62 688 THR B O 1
ATOM 11217 N N . ALA B 1 712 ? 149.136 125.755 123.400 1.00 49.55 689 ALA B N 1
ATOM 11218 C CA . ALA B 1 712 ? 148.307 124.649 122.944 1.00 48.55 689 ALA B CA 1
ATOM 11219 C C . ALA B 1 712 ? 147.145 125.164 122.107 1.00 49.80 689 ALA B C 1
ATOM 11220 O O . ALA B 1 712 ? 146.870 124.659 121.011 1.00 48.05 689 ALA B O 1
ATOM 11222 N N . GLU B 1 713 ? 146.481 126.209 122.596 1.00 54.38 690 GLU B N 1
ATOM 11223 C CA . GLU B 1 713 ? 145.342 126.779 121.886 1.00 53.98 690 GLU B CA 1
ATOM 11224 C C . GLU B 1 713 ? 145.766 127.420 120.566 1.00 50.91 690 GLU B C 1
ATOM 11225 O O . GLU B 1 713 ? 145.036 127.329 119.567 1.00 48.24 690 GLU B O 1
ATOM 11231 N N . GLN B 1 714 ? 146.958 128.021 120.524 1.00 48.03 691 GLN B N 1
ATOM 11232 C CA . GLN B 1 714 ? 147.488 128.514 119.256 1.00 51.06 691 GLN B CA 1
ATOM 11233 C C . GLN B 1 714 ? 147.792 127.380 118.284 1.00 51.71 691 GLN B C 1
ATOM 11234 O O . GLN B 1 714 ? 147.711 127.567 117.061 1.00 47.34 691 GLN B O 1
ATOM 11240 N N . LEU B 1 715 ? 148.168 126.208 118.811 1.00 54.03 692 LEU B N 1
ATOM 11241 C CA . LEU B 1 715 ? 148.398 125.038 117.964 1.00 47.42 692 LEU B CA 1
ATOM 11242 C C . LEU B 1 715 ? 147.087 124.485 117.432 1.00 42.73 692 LEU B C 1
ATOM 11243 O O . LEU B 1 715 ? 146.987 124.173 116.241 1.00 44.48 692 LEU B O 1
ATOM 11248 N N . ARG B 1 716 ? 146.058 124.398 118.295 1.00 48.12 693 ARG B N 1
ATOM 11249 C CA . ARG B 1 716 ? 144.712 124.018 117.848 1.00 50.50 693 ARG B CA 1
ATOM 11250 C C . ARG B 1 716 ? 144.189 124.971 116.770 1.00 49.65 693 ARG B C 1
ATOM 11251 O O . ARG B 1 716 ? 143.554 124.532 115.805 1.00 45.34 693 ARG B O 1
ATOM 11259 N N . GLN B 1 717 ? 144.489 126.268 116.888 1.00 48.04 694 GLN B N 1
ATOM 11260 C CA . GLN B 1 717 ? 144.074 127.213 115.853 1.00 52.94 694 GLN B CA 1
ATOM 11261 C C . GLN B 1 717 ? 144.747 126.905 114.513 1.00 51.96 694 GLN B C 1
ATOM 11262 O O . GLN B 1 717 ? 144.083 126.848 113.471 1.00 49.62 694 GLN B O 1
ATOM 11268 N N . LEU B 1 718 ? 146.064 126.686 114.516 1.00 52.37 695 LEU B N 1
ATOM 11269 C CA . LEU B 1 718 ? 146.733 126.380 113.252 1.00 52.64 695 LEU B CA 1
ATOM 11270 C C . LEU B 1 718 ? 146.301 125.033 112.682 1.00 52.14 695 LEU B C 1
ATOM 11271 O O . LEU B 1 718 ? 146.295 124.863 111.459 1.00 51.34 695 LEU B O 1
ATOM 11276 N N . THR B 1 719 ? 145.936 124.067 113.527 1.00 46.91 696 THR B N 1
ATOM 11277 C CA . THR B 1 719 ? 145.427 122.815 112.977 1.00 47.84 696 THR B CA 1
ATOM 11278 C C . THR B 1 719 ? 144.077 123.028 112.302 1.00 49.69 696 THR B C 1
ATOM 11279 O O . THR B 1 719 ? 143.841 122.518 111.201 1.00 52.42 696 THR B O 1
ATOM 11283 N N . ASP B 1 720 ? 143.168 123.761 112.966 1.00 51.62 697 ASP B N 1
ATOM 11284 C CA . ASP B 1 720 ? 141.882 124.126 112.367 1.00 51.64 697 ASP B CA 1
ATOM 11285 C C . ASP B 1 720 ? 142.078 124.889 111.065 1.00 51.49 697 ASP B C 1
ATOM 11286 O O . ASP B 1 720 ? 141.337 124.699 110.097 1.00 51.48 697 ASP B O 1
ATOM 11291 N N . GLU B 1 721 ? 143.059 125.779 111.033 1.00 47.49 698 GLU B N 1
ATOM 11292 C CA . GLU B 1 721 ? 143.334 126.488 109.802 1.00 53.30 698 GLU B CA 1
ATOM 11293 C C . GLU B 1 721 ? 143.791 125.537 108.714 1.00 54.54 698 GLU B C 1
ATOM 11294 O O . GLU B 1 721 ? 143.461 125.737 107.539 1.00 59.36 698 GLU B O 1
ATOM 11300 N N . PHE B 1 722 ? 144.550 124.497 109.081 1.00 58.92 699 PHE B N 1
ATOM 11301 C CA . PHE B 1 722 ? 144.996 123.515 108.095 1.00 51.99 699 PHE B CA 1
ATOM 11302 C C . PHE B 1 722 ? 143.823 122.699 107.581 1.00 54.04 699 PHE B C 1
ATOM 11303 O O . PHE B 1 722 ? 143.751 122.393 106.385 1.00 55.75 699 PHE B O 1
ATOM 11311 N N . LEU B 1 723 ? 142.888 122.347 108.468 1.00 50.17 700 LEU B N 1
ATOM 11312 C CA . LEU B 1 723 ? 141.699 121.626 108.028 1.00 57.87 700 LEU B CA 1
ATOM 11313 C C . LEU B 1 723 ? 140.892 122.458 107.036 1.00 64.17 700 LEU B C 1
ATOM 11314 O O . LEU B 1 723 ? 140.463 121.958 105.990 1.00 65.17 700 LEU B O 1
ATOM 11319 N N . GLN B 1 724 ? 140.699 123.743 107.329 1.00 59.57 701 GLN B N 1
ATOM 11320 C CA . GLN B 1 724 ? 139.975 124.587 106.392 1.00 63.63 701 GLN B CA 1
ATOM 11321 C C . GLN B 1 724 ? 140.701 124.665 105.054 1.00 65.92 701 GLN B C 1
ATOM 11322 O O . GLN B 1 724 ? 140.062 124.609 103.996 1.00 71.64 701 GLN B O 1
ATOM 11328 N N . GLN B 1 725 ? 142.035 124.785 105.082 1.00 59.23 702 GLN B N 1
ATOM 11329 C CA . GLN B 1 725 ? 142.829 124.741 103.854 1.00 59.71 702 GLN B CA 1
ATOM 11330 C C . GLN B 1 725 ? 142.530 123.482 103.046 1.00 70.33 702 GLN B C 1
ATOM 11331 O O . GLN B 1 725 ? 142.264 123.544 101.838 1.00 70.68 702 GLN B O 1
ATOM 11337 N N . MET B 1 726 ? 142.578 122.323 103.707 1.00 68.47 703 MET B N 1
ATOM 11338 C CA . MET B 1 726 ? 142.319 121.073 103.011 1.00 67.59 703 MET B CA 1
ATOM 11339 C C . MET B 1 726 ? 140.906 121.031 102.441 1.00 73.13 703 MET B C 1
ATOM 11340 O O . MET B 1 726 ? 140.683 120.423 101.388 1.00 77.34 703 MET B O 1
ATOM 11345 N N . HIS B 1 727 ? 139.949 121.684 103.107 1.00 73.01 704 HIS B N 1
ATOM 11346 C CA . HIS B 1 727 ? 138.568 121.695 102.633 1.00 78.51 704 HIS B CA 1
ATOM 11347 C C . HIS B 1 727 ? 138.472 122.179 101.192 1.00 81.70 704 HIS B C 1
ATOM 11348 O O . HIS B 1 727 ? 137.723 121.620 100.381 1.00 84.85 704 HIS B O 1
ATOM 11355 N N . HIS B 1 728 ? 139.235 123.207 100.848 1.00 79.70 705 HIS B N 1
ATOM 11356 C CA . HIS B 1 728 ? 139.157 123.770 99.513 1.00 86.13 705 HIS B CA 1
ATOM 11357 C C . HIS B 1 728 ? 140.286 123.309 98.603 1.00 88.27 705 HIS B C 1
ATOM 11358 O O . HIS B 1 728 ? 140.168 123.449 97.378 1.00 89.64 705 HIS B O 1
ATOM 11365 N N . GLU B 1 729 ? 141.367 122.755 99.163 1.00 82.44 706 GLU B N 1
ATOM 11366 C CA . GLU B 1 729 ? 142.510 122.374 98.341 1.00 80.20 706 GLU B CA 1
ATOM 11367 C C . GLU B 1 729 ? 142.350 120.987 97.734 1.00 82.60 706 GLU B C 1
ATOM 11368 O O . GLU B 1 729 ? 142.823 120.752 96.617 1.00 80.29 706 GLU B O 1
ATOM 11374 N N . LEU B 1 730 ? 141.696 120.059 98.436 1.00 80.42 707 LEU B N 1
ATOM 11375 C CA . LEU B 1 730 ? 141.617 118.703 97.909 1.00 83.26 707 LEU B CA 1
ATOM 11376 C C . LEU B 1 730 ? 140.668 118.589 96.719 1.00 86.04 707 LEU B C 1
ATOM 11377 O O . LEU B 1 730 ? 140.833 117.672 95.908 1.00 83.76 707 LEU B O 1
ATOM 11382 N N . THR B 1 731 ? 139.695 119.496 96.573 1.00 87.23 708 THR B N 1
ATOM 11383 C CA . THR B 1 731 ? 138.977 119.579 95.302 1.00 88.21 708 THR B CA 1
ATOM 11384 C C . THR B 1 731 ? 139.958 119.609 94.133 1.00 88.02 708 THR B C 1
ATOM 11385 O O . THR B 1 731 ? 139.744 118.944 93.113 1.00 88.57 708 THR B O 1
ATOM 11389 N N . HIS B 1 732 ? 141.061 120.349 94.291 1.00 86.86 709 HIS B N 1
ATOM 11390 C CA . HIS B 1 732 ? 142.021 120.638 93.231 1.00 90.36 709 HIS B CA 1
ATOM 11391 C C . HIS B 1 732 ? 143.158 119.620 93.124 1.00 86.63 709 HIS B C 1
ATOM 11392 O O . HIS B 1 732 ? 144.105 119.859 92.368 1.00 84.65 709 HIS B O 1
ATOM 11399 N N . VAL B 1 733 ? 143.116 118.513 93.862 1.00 84.19 710 VAL B N 1
ATOM 11400 C CA . VAL B 1 733 ? 144.207 117.553 93.751 1.00 84.63 710 VAL B CA 1
ATOM 11401 C C . VAL B 1 733 ? 144.155 116.906 92.373 1.00 85.65 710 VAL B C 1
ATOM 11402 O O . VAL B 1 733 ? 143.102 116.423 91.932 1.00 85.96 710 VAL B O 1
ATOM 11406 N N . SER B 1 734 ? 145.283 116.936 91.665 1.00 85.05 711 SER B N 1
ATOM 11407 C CA . SER B 1 734 ? 145.346 116.334 90.341 1.00 83.72 711 SER B CA 1
ATOM 11408 C C . SER B 1 734 ? 144.953 114.870 90.435 1.00 92.32 711 SER B C 1
ATOM 11409 O O . SER B 1 734 ? 145.516 114.118 91.235 1.00 97.39 711 SER B O 1
ATOM 11412 N N . VAL B 1 735 ? 143.965 114.460 89.637 1.00 91.21 712 VAL B N 1
ATOM 11413 C CA . VAL B 1 735 ? 143.573 113.060 89.648 1.00 87.88 712 VAL B CA 1
ATOM 11414 C C . VAL B 1 735 ? 144.734 112.154 89.278 1.00 86.85 712 VAL B C 1
ATOM 11415 O O . VAL B 1 735 ? 144.650 110.940 89.475 1.00 86.97 712 VAL B O 1
ATOM 11419 N N . GLY B 1 736 ? 145.826 112.726 88.765 1.00 85.66 713 GLY B N 1
ATOM 11420 C CA . GLY B 1 736 ? 147.084 111.998 88.727 1.00 89.79 713 GLY B CA 1
ATOM 11421 C C . GLY B 1 736 ? 147.609 111.662 90.114 1.00 90.02 713 GLY B C 1
ATOM 11422 O O . GLY B 1 736 ? 147.995 110.520 90.383 1.00 85.14 713 GLY B O 1
ATOM 11423 N N . GLU B 1 737 ? 147.633 112.656 91.017 1.00 91.32 714 GLU B N 1
ATOM 11424 C CA . GLU B 1 737 ? 148.144 112.425 92.373 1.00 93.06 714 GLU B CA 1
ATOM 11425 C C . GLU B 1 737 ? 147.272 111.440 93.148 1.00 91.80 714 GLU B C 1
ATOM 11426 O O . GLU B 1 737 ? 147.788 110.615 93.912 1.00 87.81 714 GLU B O 1
ATOM 11432 N N . LEU B 1 738 ? 145.948 111.513 92.964 1.00 90.38 715 LEU B N 1
ATOM 11433 C CA . LEU B 1 738 ? 145.033 110.644 93.702 1.00 86.94 715 LEU B CA 1
ATOM 11434 C C . LEU B 1 738 ? 145.149 109.188 93.261 1.00 87.21 715 LEU B C 1
ATOM 11435 O O . LEU B 1 738 ? 145.120 108.278 94.100 1.00 90.59 715 LEU B O 1
ATOM 11440 N N . GLU B 1 739 ? 145.25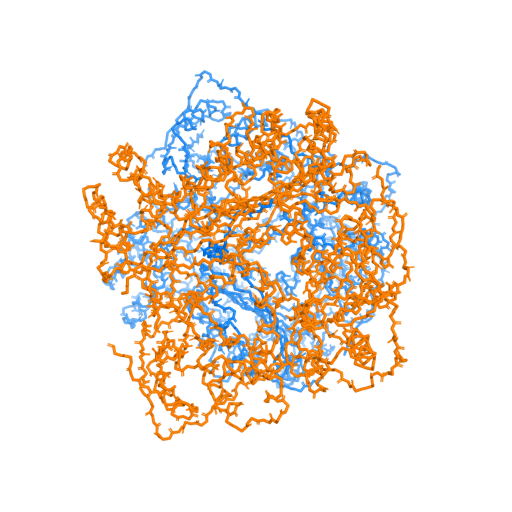2 108.935 91.955 1.00 88.38 716 GLU B N 1
ATOM 11441 C CA . GLU B 1 739 ? 145.352 107.549 91.510 1.00 89.83 716 GLU B CA 1
ATOM 11442 C C . GLU B 1 739 ? 146.635 106.908 92.022 1.00 87.91 716 GLU B C 1
ATOM 11443 O O . GLU B 1 739 ? 146.614 105.798 92.563 1.00 86.82 716 GLU B O 1
ATOM 11449 N N . GLN B 1 740 ? 147.761 107.612 91.887 1.00 89.12 717 GLN B N 1
ATOM 11450 C CA . GLN B 1 740 ? 149.027 107.143 92.446 1.00 87.19 717 GLN B CA 1
ATOM 11451 C C . GLN B 1 740 ? 148.952 106.934 93.958 1.00 84.27 717 GLN B C 1
ATOM 11452 O O . GLN B 1 740 ? 149.598 106.023 94.490 1.00 82.67 717 GLN B O 1
ATOM 11458 N N . THR B 1 741 ? 148.162 107.752 94.663 1.00 83.78 718 THR B N 1
ATOM 11459 C CA . THR B 1 741 ? 148.021 107.585 96.108 1.00 81.99 718 THR B CA 1
ATOM 11460 C C . THR B 1 741 ? 147.174 106.364 96.442 1.00 82.60 718 THR B C 1
ATOM 11461 O O . THR B 1 741 ? 147.498 105.616 97.372 1.00 80.02 718 THR B O 1
ATOM 11465 N N . GLN B 1 742 ? 146.097 106.134 95.688 1.00 83.02 719 GLN B N 1
ATOM 11466 C CA . GLN B 1 742 ? 145.225 105.001 95.979 1.00 83.27 719 GLN B CA 1
ATOM 11467 C C . GLN B 1 742 ? 145.793 103.682 95.472 1.00 81.03 719 GLN B C 1
ATOM 11468 O O . GLN B 1 742 ? 145.469 102.628 96.028 1.00 79.01 719 GLN B O 1
ATOM 11474 N N . GLN B 1 743 ? 146.618 103.708 94.423 1.00 82.61 720 GLN B N 1
ATOM 11475 C CA . GLN B 1 743 ? 147.367 102.507 94.056 1.00 89.74 720 GLN B CA 1
ATOM 11476 C C . GLN B 1 743 ? 148.391 102.173 95.132 1.00 88.58 720 GLN B C 1
ATOM 11477 O O . GLN B 1 743 ? 148.429 101.048 95.643 1.00 86.68 720 GLN B O 1
ATOM 11483 N N . ALA B 1 744 ? 149.222 103.159 95.489 1.00 89.35 721 ALA B N 1
ATOM 11484 C CA . ALA B 1 744 ? 150.294 102.951 96.458 1.00 85.72 721 ALA B CA 1
ATOM 11485 C C . ALA B 1 744 ? 149.776 102.366 97.767 1.00 83.00 721 ALA B C 1
ATOM 11486 O O . ALA B 1 744 ? 150.410 101.479 98.349 1.00 84.83 721 ALA B O 1
ATOM 11488 N N . LEU B 1 745 ? 148.613 102.835 98.231 1.00 79.91 722 LEU B N 1
ATOM 11489 C CA . LEU B 1 745 ? 148.080 102.380 99.508 1.00 81.42 722 LEU B CA 1
ATOM 11490 C C . LEU B 1 745 ? 147.356 101.049 99.402 1.00 82.10 722 LEU B C 1
ATOM 11491 O O . LEU B 1 745 ? 147.366 100.281 100.365 1.00 85.69 722 LEU B O 1
ATOM 11496 N N . GLN B 1 746 ? 146.731 100.748 98.262 1.00 84.47 723 GLN B N 1
ATOM 11497 C CA . GLN B 1 746 ? 146.242 99.388 98.040 1.00 85.30 723 GLN B CA 1
ATOM 11498 C C . GLN B 1 746 ? 147.395 98.395 97.943 1.00 85.31 723 GLN B C 1
ATOM 11499 O O . GLN B 1 746 ? 147.257 97.238 98.358 1.00 85.63 723 GLN B O 1
ATOM 11505 N N . GLN B 1 747 ? 148.542 98.835 97.417 1.00 88.33 724 GLN B N 1
ATOM 11506 C CA . GLN B 1 747 ? 149.714 97.969 97.307 1.00 90.54 724 GLN B CA 1
ATOM 11507 C C . GLN B 1 747 ? 150.360 97.721 98.671 1.00 92.50 724 GLN B C 1
ATOM 11508 O O . GLN B 1 747 ? 150.852 96.616 98.935 1.00 94.87 724 GLN B O 1
ATOM 11514 N N . ASN B 1 748 ? 150.385 98.740 99.544 1.00 91.73 725 ASN B N 1
ATOM 11515 C CA . ASN B 1 748 ? 150.881 98.543 100.904 1.00 87.61 725 ASN B CA 1
ATOM 11516 C C . ASN B 1 748 ? 149.946 97.646 101.697 1.00 90.22 725 ASN B C 1
ATOM 11517 O O . ASN B 1 748 ? 150.397 96.857 102.538 1.00 95.12 725 ASN B O 1
ATOM 11522 N N . LEU B 1 749 ? 148.640 97.737 101.431 1.00 87.31 726 LEU B N 1
ATOM 11523 C CA . LEU B 1 749 ? 147.652 97.210 102.362 1.00 88.28 726 LEU B CA 1
ATOM 11524 C C . LEU B 1 749 ? 147.145 95.823 102.004 1.00 91.20 726 LEU B C 1
ATOM 11525 O O . LEU B 1 749 ? 146.907 95.027 102.915 1.00 97.58 726 LEU B O 1
ATOM 11530 N N . GLN B 1 750 ? 146.978 95.489 100.721 1.00 91.80 727 GLN B N 1
ATOM 11531 C CA . GLN B 1 750 ? 146.414 94.178 100.401 1.00 91.55 727 GLN B CA 1
ATOM 11532 C C . GLN B 1 750 ? 147.258 93.048 100.983 1.00 92.94 727 GLN B C 1
ATOM 11533 O O . GLN B 1 750 ? 146.730 91.969 101.273 1.00 90.14 727 GLN B O 1
ATOM 11539 N N . ARG B 1 751 ? 148.543 93.301 101.238 1.00 94.38 728 ARG B N 1
ATOM 11540 C CA . ARG B 1 751 ? 149.489 92.272 101.670 1.00 91.88 728 ARG B CA 1
ATOM 11541 C C . ARG B 1 751 ? 149.512 92.159 103.193 1.00 89.32 728 ARG B C 1
ATOM 11542 O O . ARG B 1 751 ? 150.036 93.045 103.875 1.00 90.44 728 ARG B O 1
ATOM 11550 N N . LEU B 1 752 ? 148.986 91.053 103.721 1.00 90.36 729 LEU B N 1
ATOM 11551 C CA . LEU B 1 752 ? 149.113 90.743 105.143 1.00 86.91 729 LEU B CA 1
ATOM 11552 C C . LEU B 1 752 ? 150.581 90.541 105.524 1.00 84.93 729 LEU B C 1
ATOM 11553 O O . LEU B 1 752 ? 151.447 90.303 104.675 1.00 82.96 729 LEU B O 1
ATOM 11558 N N . SER B 1 753 ? 150.857 90.615 106.825 1.00 78.44 730 SER B N 1
ATOM 11559 C CA . SER B 1 753 ? 152.246 90.566 107.261 1.00 74.79 730 SER B CA 1
ATOM 11560 C C . SER B 1 753 ? 152.824 89.162 107.130 1.00 73.53 730 SER B C 1
ATOM 11561 O O . SER B 1 753 ? 152.113 88.150 107.085 1.00 64.26 730 SER B O 1
ATOM 11564 N N . ALA B 1 754 ? 154.150 89.121 107.079 1.00 72.76 731 ALA B N 1
ATOM 11565 C CA . ALA B 1 754 ? 154.859 87.857 107.034 1.00 72.94 731 ALA B CA 1
ATOM 11566 C C . ALA B 1 754 ? 154.831 87.213 108.412 1.00 71.99 731 ALA B C 1
ATOM 11567 O O . ALA B 1 754 ? 154.232 86.146 108.585 1.00 72.83 731 ALA B O 1
ATOM 11569 N N . GLU B 1 755 ? 155.457 87.863 109.394 1.00 70.39 732 GLU B N 1
ATOM 11570 C CA . GLU B 1 755 ? 155.621 87.246 110.701 1.00 67.41 732 GLU B CA 1
ATOM 11571 C C . GLU B 1 755 ? 154.251 87.017 111.343 1.00 67.00 732 GLU B C 1
ATOM 11572 O O . GLU B 1 755 ? 153.378 87.902 111.280 1.00 65.46 732 GLU B O 1
ATOM 11578 N N . PRO B 1 756 ? 154.013 85.836 111.928 1.00 63.49 733 PRO B N 1
ATOM 11579 C CA . PRO B 1 756 ? 152.634 85.419 112.245 1.00 61.00 733 PRO B CA 1
ATOM 11580 C C . PRO B 1 756 ? 152.002 86.119 113.439 1.00 56.16 733 PRO B C 1
ATOM 11581 O O . PRO B 1 756 ? 150.777 86.055 113.570 1.00 53.19 733 PRO B O 1
ATOM 11585 N N . LEU B 1 757 ? 152.778 86.759 114.318 1.00 55.21 734 LEU B N 1
ATOM 11586 C CA . LEU B 1 757 ? 152.180 87.518 115.417 1.00 55.88 734 LEU B CA 1
ATOM 11587 C C . LEU B 1 757 ? 151.516 88.797 114.907 1.00 60.26 734 LEU B C 1
ATOM 11588 O O . LEU B 1 757 ? 150.330 89.051 115.176 1.00 51.06 734 LEU B O 1
ATOM 11593 N N . GLN B 1 758 ? 152.273 89.618 114.173 1.00 58.11 735 GLN B N 1
ATOM 11594 C CA . GLN B 1 758 ? 151.674 90.747 113.479 1.00 59.54 735 GLN B CA 1
ATOM 11595 C C . GLN B 1 758 ? 150.544 90.285 112.567 1.00 61.18 735 GLN B C 1
ATOM 11596 O O . GLN B 1 758 ? 149.482 90.921 112.506 1.00 59.23 735 GLN B O 1
ATOM 11602 N N . ARG B 1 759 ? 150.745 89.156 111.875 1.00 61.88 736 ARG B N 1
ATOM 11603 C CA . ARG B 1 759 ? 149.723 88.652 110.964 1.00 59.21 736 ARG B CA 1
ATOM 11604 C C . ARG B 1 759 ? 148.486 88.189 111.714 1.00 53.72 736 ARG B C 1
ATOM 11605 O O . ARG B 1 759 ? 147.379 88.297 111.189 1.00 55.86 736 ARG B O 1
ATOM 11613 N N . ALA B 1 760 ? 148.643 87.691 112.940 1.00 50.32 737 ALA B N 1
ATOM 11614 C CA . ALA B 1 760 ? 147.484 87.188 113.667 1.00 51.52 737 ALA B CA 1
ATOM 11615 C C . ALA B 1 760 ? 146.640 88.332 114.211 1.00 57.93 737 ALA B C 1
ATOM 11616 O O . ALA B 1 760 ? 145.405 88.242 114.232 1.00 57.44 737 ALA B O 1
ATOM 11618 N N . ARG B 1 761 ? 147.284 89.424 114.640 1.00 58.88 738 ARG B N 1
ATOM 11619 C CA . ARG B 1 761 ? 146.529 90.623 115.001 1.00 57.21 738 ARG B CA 1
ATOM 11620 C C . ARG B 1 761 ? 145.817 91.222 113.788 1.00 57.02 738 ARG B C 1
ATOM 11621 O O . ARG B 1 761 ? 144.639 91.582 113.882 1.00 60.36 738 ARG B O 1
ATOM 11629 N N . GLU B 1 762 ? 146.500 91.326 112.639 1.00 55.52 739 GLU B N 1
ATOM 11630 C CA . GLU B 1 762 ? 145.865 91.940 111.469 1.00 65.94 739 GLU B CA 1
ATOM 11631 C C . GLU B 1 762 ? 144.626 91.168 111.038 1.00 67.77 739 GLU B C 1
ATOM 11632 O O . GLU B 1 762 ? 143.685 91.750 110.491 1.00 72.75 739 GLU B O 1
ATOM 11638 N N . ILE B 1 763 ? 144.609 89.861 111.273 1.00 65.91 740 ILE B N 1
ATOM 11639 C CA . ILE B 1 763 ? 143.449 89.057 110.918 1.00 66.62 740 ILE B CA 1
ATOM 11640 C C . ILE B 1 763 ? 142.366 89.195 111.977 1.00 70.55 740 ILE B C 1
ATOM 11641 O O . ILE B 1 763 ? 141.190 89.404 111.659 1.00 74.35 740 ILE B O 1
ATOM 11646 N N . ALA B 1 764 ? 142.750 89.107 113.251 1.00 68.22 741 ALA B N 1
ATOM 11647 C CA . ALA B 1 764 ? 141.757 89.072 114.319 1.00 67.89 741 ALA B CA 1
ATOM 11648 C C . ALA B 1 764 ? 141.268 90.456 114.739 1.00 71.48 741 ALA B C 1
ATOM 11649 O O . ALA B 1 764 ? 140.133 90.572 115.206 1.00 77.47 741 ALA B O 1
ATOM 11651 N N . LEU B 1 765 ? 142.082 91.507 114.595 1.00 69.83 742 LEU B N 1
ATOM 11652 C CA . LEU B 1 765 ? 141.745 92.818 115.153 1.00 70.66 742 LEU B CA 1
ATOM 11653 C C . LEU B 1 765 ? 141.616 93.907 114.094 1.00 76.85 742 LEU B C 1
ATOM 11654 O O . LEU B 1 765 ? 140.541 94.501 113.960 1.00 77.16 742 LEU B O 1
ATOM 11659 N N . GLU B 1 766 ? 142.683 94.205 113.349 1.00 74.99 743 GLU B N 1
ATOM 11660 C CA . GLU B 1 766 ? 142.658 95.333 112.423 1.00 75.05 743 GLU B CA 1
ATOM 11661 C C . GLU B 1 766 ? 141.743 95.070 111.226 1.00 81.53 743 GLU B C 1
ATOM 11662 O O . GLU B 1 766 ? 141.012 95.970 110.798 1.00 85.54 743 GLU B O 1
ATOM 11668 N N . ASN B 1 767 ? 141.765 93.844 110.683 1.00 83.73 744 ASN B N 1
ATOM 11669 C CA . ASN B 1 767 ? 141.006 93.446 109.481 1.00 85.02 744 ASN B CA 1
ATOM 11670 C C . ASN B 1 767 ? 141.448 94.213 108.233 1.00 85.14 744 ASN B C 1
ATOM 11671 O O . ASN B 1 767 ? 140.638 94.833 107.538 1.00 84.67 744 ASN B O 1
ATOM 11676 N N . ARG B 1 768 ? 142.749 94.126 107.931 1.00 83.70 745 ARG B N 1
ATOM 11677 C CA . ARG B 1 768 ? 143.298 94.758 106.732 1.00 86.23 745 ARG B CA 1
ATOM 11678 C C . ARG B 1 768 ? 142.624 94.240 105.473 1.00 88.28 745 ARG B C 1
ATOM 11679 O O . ARG B 1 768 ? 142.480 94.971 104.485 1.00 85.75 745 ARG B O 1
ATOM 11687 N N . ALA B 1 769 ? 142.222 92.969 105.491 1.00 90.92 746 ALA B N 1
ATOM 11688 C CA . ALA B 1 769 ? 141.654 92.333 104.310 1.00 93.34 746 ALA B CA 1
ATOM 11689 C C . ALA B 1 769 ? 140.448 93.102 103.785 1.00 94.15 746 ALA B C 1
ATOM 11690 O O . ALA B 1 769 ? 140.401 93.481 102.608 1.00 95.57 746 ALA B O 1
ATOM 11692 N N . THR B 1 770 ? 139.476 93.368 104.657 1.00 94.18 747 THR B N 1
ATOM 11693 C CA . THR B 1 770 ? 138.188 93.954 104.289 1.00 94.86 747 THR B CA 1
ATOM 11694 C C . THR B 1 770 ? 138.296 95.388 103.776 1.00 96.38 747 THR B C 1
ATOM 11695 O O . THR B 1 770 ? 137.272 95.974 103.390 1.00 93.94 747 THR B O 1
ATOM 11699 N N . ILE B 1 771 ? 139.489 95.982 103.757 1.00 95.13 748 ILE B N 1
ATOM 11700 C CA . ILE B 1 771 ? 139.572 97.429 103.595 1.00 94.40 748 ILE B CA 1
ATOM 11701 C C . ILE B 1 771 ? 139.938 97.793 102.170 1.00 89.05 748 ILE B C 1
ATOM 11702 O O . ILE B 1 771 ? 139.177 98.493 101.495 1.00 88.86 748 ILE B O 1
ATOM 11707 N N . ALA B 1 772 ? 141.078 97.296 101.685 1.00 85.18 749 ALA B N 1
ATOM 11708 C CA . ALA B 1 772 ? 141.452 97.489 100.289 1.00 85.59 749 ALA B CA 1
ATOM 11709 C C . ALA B 1 772 ? 140.330 97.007 99.375 1.00 90.18 749 ALA B C 1
ATOM 11710 O O . ALA B 1 772 ? 140.365 97.225 98.157 1.00 91.01 749 ALA B O 1
ATOM 11712 N N . ALA B 1 773 ? 139.339 96.338 99.974 1.00 90.67 750 ALA B N 1
ATOM 11713 C CA . ALA B 1 773 ? 138.112 95.976 99.278 1.00 90.89 750 ALA B CA 1
ATOM 11714 C C . ALA B 1 773 ? 137.388 97.210 98.755 1.00 86.57 750 ALA B C 1
ATOM 11715 O O . ALA B 1 773 ? 137.040 97.284 97.571 1.00 88.94 750 ALA B O 1
ATOM 11717 N N . ALA B 1 774 ? 137.147 98.187 99.624 1.00 85.99 751 ALA B N 1
ATOM 11718 C CA . ALA B 1 774 ? 136.439 99.402 99.211 1.00 82.91 751 ALA B CA 1
ATOM 11719 C C . ALA B 1 774 ? 137.252 100.296 98.272 1.00 83.25 751 ALA B C 1
ATOM 11720 O O . ALA B 1 774 ? 136.778 101.400 97.997 1.00 83.56 751 ALA B O 1
ATOM 11722 N N . ALA B 1 775 ? 138.415 99.894 97.766 1.00 80.85 752 ALA B N 1
ATOM 11723 C CA . ALA B 1 775 ? 139.265 100.781 96.981 1.00 80.62 752 ALA B CA 1
ATOM 11724 C C . ALA B 1 775 ? 139.163 100.496 95.491 1.00 82.09 752 ALA B C 1
ATOM 11725 O O . ALA B 1 775 ? 138.820 99.394 95.094 1.00 84.20 752 ALA B O 1
ATOM 11727 N N . PRO B 1 776 ? 139.434 101.501 94.651 1.00 82.90 753 PRO B N 1
ATOM 11728 C CA . PRO B 1 776 ? 139.575 102.938 94.923 1.00 80.16 753 PRO B CA 1
ATOM 11729 C C . PRO B 1 776 ? 138.206 103.613 95.051 1.00 82.59 753 PRO B C 1
ATOM 11730 O O . PRO B 1 776 ? 137.200 102.909 95.044 1.00 85.19 753 PRO B O 1
ATOM 11734 N N . ILE B 1 777 ? 138.165 104.942 95.168 1.00 80.50 754 ILE B N 1
ATOM 11735 C CA . ILE B 1 777 ? 136.917 105.697 95.245 1.00 78.88 754 ILE B CA 1
ATOM 11736 C C . ILE B 1 777 ? 137.094 107.019 94.506 1.00 78.61 754 ILE B C 1
ATOM 11737 O O . ILE B 1 777 ? 138.203 107.403 94.122 1.00 75.09 754 ILE B O 1
ATOM 11742 N N . THR B 1 778 ? 135.983 107.727 94.310 1.00 86.66 755 THR B N 1
ATOM 11743 C CA . THR B 1 778 ? 136.026 109.002 93.610 1.00 87.93 755 THR B CA 1
ATOM 11744 C C . THR B 1 778 ? 136.334 110.146 94.568 1.00 83.48 755 THR B C 1
ATOM 11745 O O . THR B 1 778 ? 136.171 110.046 95.790 1.00 81.18 755 THR B O 1
ATOM 11749 N N . LEU B 1 779 ? 136.774 111.258 93.975 1.00 83.84 756 LEU B N 1
ATOM 11750 C CA . LEU B 1 779 ? 137.016 112.474 94.737 1.00 79.08 756 LEU B CA 1
ATOM 11751 C C . LEU B 1 779 ? 135.727 112.994 95.365 1.00 77.87 756 LEU B C 1
ATOM 11752 O O . LEU B 1 779 ? 135.762 113.596 96.443 1.00 75.36 756 LEU B O 1
ATOM 11757 N N . THR B 1 780 ? 134.581 112.730 94.734 1.00 78.99 757 THR B N 1
ATOM 11758 C CA . THR B 1 780 ? 133.292 113.078 95.330 1.00 81.67 757 THR B CA 1
ATOM 11759 C C . THR B 1 780 ? 133.054 112.287 96.614 1.00 81.06 757 THR B C 1
ATOM 11760 O O . THR B 1 780 ? 132.608 112.841 97.627 1.00 81.84 757 THR B O 1
ATOM 11764 N N . GLN B 1 781 ? 133.351 110.985 96.591 1.00 81.14 758 GLN B N 1
ATOM 11765 C CA . GLN B 1 781 ? 133.210 110.185 97.801 1.00 83.21 758 GLN B CA 1
ATOM 11766 C C . GLN B 1 781 ? 134.253 110.569 98.846 1.00 86.09 758 GLN B C 1
ATOM 11767 O O . GLN B 1 781 ? 133.954 110.586 100.048 1.00 84.58 758 GLN B O 1
ATOM 11773 N N . LEU B 1 782 ? 135.483 110.879 98.414 1.00 81.90 759 LEU B N 1
ATOM 11774 C CA . LEU B 1 782 ? 136.522 111.268 99.365 1.00 79.31 759 LEU B CA 1
ATOM 11775 C C . LEU B 1 782 ? 136.193 112.610 100.016 1.00 81.24 759 LEU B C 1
ATOM 11776 O O . LEU B 1 782 ? 136.139 112.714 101.251 1.00 79.51 759 LEU B O 1
ATOM 11781 N N . LEU B 1 783 ? 135.964 113.650 99.200 1.00 81.79 760 LEU B N 1
ATOM 11782 C CA . LEU B 1 783 ? 135.502 114.925 99.746 1.00 79.24 760 LEU B CA 1
ATOM 11783 C C . LEU B 1 783 ? 134.313 114.754 100.665 1.00 79.40 760 LEU B C 1
ATOM 11784 O O . LEU B 1 783 ? 134.167 115.514 101.629 1.00 81.66 760 LEU B O 1
ATOM 11789 N N . HIS B 1 784 ? 133.441 113.785 100.378 1.00 78.69 761 HIS B N 1
ATOM 11790 C CA . HIS B 1 784 ? 132.316 113.532 101.270 1.00 79.37 761 HIS B CA 1
ATOM 11791 C C . HIS B 1 784 ? 132.793 113.031 102.625 1.00 85.57 761 HIS B C 1
ATOM 11792 O O . HIS B 1 784 ? 132.349 113.516 103.676 1.00 84.96 761 HIS B O 1
ATOM 11799 N N . TRP B 1 785 ? 133.684 112.035 102.618 1.00 84.16 762 TRP B N 1
ATOM 11800 C CA . TRP B 1 785 ? 134.214 111.513 103.874 1.00 83.85 762 TRP B CA 1
ATOM 11801 C C . TRP B 1 785 ? 135.016 112.569 104.625 1.00 81.56 762 TRP B C 1
ATOM 11802 O O . TRP B 1 785 ? 134.997 112.605 105.861 1.00 81.16 762 TRP B O 1
ATOM 11813 N N . GLN B 1 786 ? 135.731 113.433 103.901 1.00 78.85 763 GLN B N 1
ATOM 11814 C CA . GLN B 1 786 ? 136.471 114.507 104.555 1.00 77.34 763 GLN B CA 1
ATOM 11815 C C . GLN B 1 786 ? 135.583 115.269 105.520 1.00 78.86 763 GLN B C 1
ATOM 11816 O O . GLN B 1 786 ? 135.814 115.291 106.733 1.00 81.43 763 GLN B O 1
ATOM 11822 N N . GLN B 1 787 ? 134.532 115.882 104.978 1.00 82.83 764 GLN B N 1
ATOM 11823 C CA . GLN B 1 787 ? 133.708 116.815 105.742 1.00 86.82 764 GLN B CA 1
ATOM 11824 C C . GLN B 1 787 ? 132.954 116.103 106.853 1.00 84.81 764 GLN B C 1
ATOM 11825 O O . GLN B 1 787 ? 132.831 116.637 107.958 1.00 86.11 764 GLN B O 1
ATOM 11831 N N . ARG B 1 788 ? 132.510 114.871 106.599 1.00 85.46 765 ARG B N 1
ATOM 11832 C CA . ARG B 1 788 ? 131.923 114.051 107.662 1.00 87.81 765 ARG B CA 1
ATOM 11833 C C . ARG B 1 788 ? 132.877 113.861 108.837 1.00 87.67 765 ARG B C 1
ATOM 11834 O O . ARG B 1 788 ? 132.433 113.597 109.965 1.00 89.13 765 ARG B O 1
ATOM 11842 N N . LEU B 1 789 ? 134.175 114.019 108.596 1.00 85.16 766 LEU B N 1
ATOM 11843 C CA . LEU B 1 789 ? 135.201 113.762 109.594 1.00 80.52 766 LEU B CA 1
ATOM 11844 C C . LEU B 1 789 ? 135.559 114.993 110.425 1.00 78.07 766 LEU B C 1
ATOM 11845 O O . LEU B 1 789 ? 135.788 114.858 111.630 1.00 75.40 766 LEU B O 1
ATOM 11850 N N . PHE B 1 790 ? 135.612 116.192 109.822 1.00 78.31 767 PHE B N 1
ATOM 11851 C CA . PHE B 1 790 ? 136.225 117.362 110.456 1.00 79.09 767 PHE B CA 1
ATOM 11852 C C . PHE B 1 790 ? 135.259 118.528 110.638 1.00 89.08 767 PHE B C 1
ATOM 11853 O O . PHE B 1 790 ? 135.672 119.692 110.618 1.00 82.68 767 PHE B O 1
ATOM 11861 N N . VAL B 1 791 ? 133.967 118.246 110.765 1.00 91.95 768 VAL B N 1
ATOM 11862 C CA . VAL B 1 791 ? 132.976 119.272 111.077 1.00 92.60 768 VAL B CA 1
ATOM 11863 C C . VAL B 1 791 ? 131.978 118.655 112.039 1.00 95.09 768 VAL B C 1
ATOM 11864 O O . VAL B 1 791 ? 131.788 117.432 112.050 1.00 93.97 768 VAL B O 1
ATOM 11868 N N . ALA B 1 792 ? 131.412 119.488 112.910 1.00 96.10 769 ALA B N 1
ATOM 11869 C CA . ALA B 1 792 ? 130.402 119.027 113.858 1.00 95.82 769 ALA B CA 1
ATOM 11870 C C . ALA B 1 792 ? 128.986 119.175 113.293 1.00 99.66 769 ALA B C 1
ATOM 11871 O O . ALA B 1 792 ? 128.161 119.945 113.809 1.00 96.31 769 ALA B O 1
#

Sequence (1536 aa):
HSSGLVPRGSHMASMTLAASWQLDNGLAVRAISTPGAEAAAALVRIEAGSFQAPAAWPGLAHLLEHMLFRGSANFSAQDGLMGWTQAAGGRLNATTQATQTAFFFEVGADPLAEGLARLSDMLAAPQLAAEAIAQEIEVIDAEYRLLRADGETRCEAAQRQMFSGFDALHRFHIGSRAAFGSDISALQQALRQFHHHYYRAPNMTLWLQGPQSLEQLHALAQRYGGGLPSGSETLPPLAAGQDYTLSLPGAPQLRLVFTLPHCRSRGWLRRLERLLLDDAPGGLLARLRAHAWGDAVRLGYARCGENSALLSFIFTVNHGSASEAAHIESALLAWLQALNALTPGQLAHFGQLANRDFHRLAPLDQLRARALGLPPTEQHDDWTRQLAMLMAAPRRRLAVLPEGGGETREIQGLPLTLGPFVGAALTPTVEPFRFFSASAALPIPPLPAGQAPLRHLHPDEAQPVLLLRPSSHGALSEEQACGLQAALRPEAAELAHREGHLSVERHQGVWLLQLAGSHGLICHGLNVVNRALTAQPPAIINEAARNLRHAQLKQQNDIAIRRLLAQLPAALNPYWHATLVGGDGELKRRLSHLLYDFPYAITAEPQRLHPPVTLTESGAEHALLQFYPLQSDEAEGRWALRVLARLYAPRYFQRLRVERNVGYVVQCTFHRCTHVEGLLFALQSPTFTAEQLRQLTDEFLQQMHHELTHVSVGELEQTQQALQQNLQRLSAEPLQRAREIALENRATIAAAAPITLTQLLHWQQRLFVAHSSGLVPRGSHMASMTLAASWQLDNGLAVRAISTPGAEAAAALVRIEAGSFQAPAAWPGLAHLLEHMLFRGSANFSAQDGLMGWTQAAGGRLNATTQATQTAFFFEVGADPLAEGLARLSDMLAAPQLAAEAIAQEIEVIDAEYRLLRADGETRCEAAQRQMFSGFDALHRFHIGSRAAFGSDISALQQALRQFHHHYYRAPNMTLWLQGPQSLEQLHALAQRYGGGLPSGETLPPLAAGQDYTLSLPGAPQLRLVFTLPHCRSRGWLRRLERLLLDDAPGGLLARLRAHAWGDAVRLGYARCGENSALLSFIFTVNHGSASEAAHIESALLAWLQALNALTPGQLAHFGQLANRDFHRLAPLDQLRARALGLPPTEQHDDWTRQLAMLMAAPRRRLAVLPEGGGETREIQGLPLTLGPFVGAALTPTVEPFRFFSASAALPIPPLPAGQAPLRHLHPDEAQPVLLLRPSSHGALSEEQACGLQAALRPEAAELAHREGHLSVERHQGVWLLQLAGSHGLICHGLNVVNRALTAQPPAIINEAARNLRHAQLKQQNDIAIRRLLAQLPAALNPYWHATLVGGDGELKRRLSHLLYDFPYAITAEPHPPVTLTESGAEHALLQFYPLQSDEAEGRWALRVLARLYAPRYFQRLRVERNVGYVVQCTFHRCTHVEGLLFALQSPTFTAEQLRQLTDEFLQQMHHELTHVSVGELEQTQQALQQNLQRLSAEPLQRAREIALENRATIAAAAPITLTQLLHWQQRLFVA

Nearest PDB structures (foldseek):
  5cio-assembly1_B  TM=1.001E+00  e=0.000E+00  Serratia sp. FS14
  5cio-assembly1_A  TM=9.995E-01  e=0.000E+00  Serratia sp. FS14
  3e4z-assembly2_B  TM=7.474E-01  e=9.792E-37  Homo sapiens
  4pf9-assembly1_A  TM=7.389E-01  e=2.939E-36  Homo sapiens
  2jbu-assembly2_B  TM=7.210E-01  e=1.857E-34  Homo sapiens

B-factor: mean 54.37, std 18.04, range [21.35, 122.27]

Solvent-accessible surface area: 59006 Å² total; per-residue (Å²): 88,68,10,32,15,19,125,88,71,34,27,38,4,44,8,25,38,33,4,1,6,77,4,105,21,14,0,17,0,49,1,10,4,3,57,54,9,42,14,0,0,0,0,4,38,0,56,1,0,15,12,26,9,59,66,82,52,35,3,0,5,11,0,1,19,12,0,1,31,42,6,3,78,115,39,51,18,96,78,7,5,44,10,36,1,44,47,38,36,24,51,32,54,9,26,30,62,22,9,14,4,0,0,10,0,12,6,38,22,127,42,0,27,89,0,6,20,35,3,17,18,8,2,24,40,15,90,1,32,27,136,10,0,46,57,4,13,82,10,0,13,18,5,19,151,40,27,53,74,54,34,56,27,35,1,81,0,0,12,66,42,0,3,56,36,30,112,4,0,61,76,37,34,25,0,7,128,94,26,2,38,115,91,54,73,34,1,31,132,11,0,111,118,11,17,120,99,26,6,47,0,54,38,6,18,6,24,0,0,0,33,21,23,5,27,57,0,16,34,27,1,38,169,36,2,41,49,13,45,71,40,132,150,110,30,66,82,14,55,28,29,117,41,46,6,0,19,7,93,16,18,17,44,4,0,3,0,0,12,7,62,25,35,146,30,37,8,9,2,23,1,0,45,38,3,0,75,13,32,13,55,13,7,1,6,22,29,0,32,86,99,34,26,0,5,40,11,108,20,17,43,48,57,4,1,102,83,1,0,7,0,7,0,12,0,35,3,28,142,19,49,30,61,6,11,10,56,0,12,9,2,0,28,26,0,0,115,21,0,69,82,12,62,73,24,19,31,14,8,1,0,29,9,2,23,46,68,0,31,112,65,9,1,7,50,0,0,84,10,58,2,20,22,20,25,28,8,39,46,56,24,98,8,68,170,21,0,54,64,0,58,85,11,71,64,60,47,0,10,5,34,82,148,23,33,56,136,67,155,100,10,15,20,5,21,0,22,29,3,105,40,106,56,56,86,86,37,134,129,59,118,110,21,157,33,44,56,40,2,60,74,31,80,148,9,110,78,21,107,22,95,13,56,14,115,36,58,71,74,111,61,69,69,14,1,0,4,0,30,5,30,77,64,73,11,7,49,98,81,68,0,15,3,0,38,3,6,4,49,44,56,21,10,83,6,27,1,25,14,6,54,10,17,11,85,122,43,90,4,15,31,2,2,3,0,12,10,21,115,31,0,0,0,30,0,0,44,22,0,9,190,19,6,84,76,50,72,99,71,33,78,78,18,2,47,32,29,22,120,30,49,74,32,146,66,103,62,40,33,0,0,101,36,5,42,46,67,0,8,63,54,14,116,111,108,4,9,7,13,0,8,0,8,75,45,100,8,71,97,50,0,4,33,4,0,125,69,8,62,54,64,21,45,68,57,89,204,139,69,48,104,67,16,59,26,56,44,90,48,102,39,29,0,0,1,6,0,20,1,14,57,43,115,87,28,60,1,31,0,0,2,30,0,0,6,47,4,1,19,20,58,0,17,20,50,11,25,19,112,141,40,1,4,10,11,2,32,5,28,51,33,23,5,12,79,16,11,0,0,0,0,0,0,0,0,52,108,42,50,1,90,78,0,82,98,39,0,71,81,3,22,95,71,1,75,104,66,2,57,157,18,73,126,43,54,20,126,100,7,5,134,45,6,45,103,77,27,119,107,68,5,37,25,36,10,47,56,1,31,2,25,22,40,38,68,38,88,63,4,15,83,27,16,95,17,88,50,107,50,4,44,93,18,7,71,101,11,37,92,109,92,61,9,41,14,16,122,49,81,40,24,40,3,38,12,31,31,35,6,1,6,77,3,109,22,20,0,22,0,61,1,9,4,2,59,59,9,45,14,0,0,0,0,3,37,0,52,1,0,18,14,33,8,64,70,79,55,35,2,0,6,11,0,1,16,13,0,1,31,33,5,7,75,108,37,64,27,103,73,8,6,43,18,36,3,48,57,39,20,17,51,29,59,13,38,28,62,22,7,14,4,0,1,12,0,2,5,37,23,129,53,0,28,90,0,4,17,17,1,14,18,6,0,27,38,17,78,4,38,38,137,7,0,48,43,4,14,77,9,0,7,13,4,17,120,39,25,55,75,52,32,59,23,32,0,77,0,0,14,62,37,0,2,56,41,32,114,4,0,66,70,37,34,25,0,4,123,92,28,0,39,119,79,60,71,38,1,31,107,14,0,97,116,11,17,111,89,26,7,62,0,70,40,6,18,2,22,0,0,0,34,25,25,3,20,55,0,0,34,26,0,33,164,31,2,40,49,12,52,72,72,157,117,46,59,89,13,52,33,30,115,39,44,9,0,20,10,93,15,23,16,38,4,0,1,0,0,12,8,52,23,43,145,32,32,8,8,3,21,0,0,39,33,2,0,74,10,31,11,52,10,6,1,6,26,23,0,28,71,93,33,40,0,4,44,11,105,21,19,40,52,48,4,1,116,90,2,0,10,0,7,0,12,0,33,4,25,144,18,50,35,62,8,12,8,67,0,4,7,0,0,32,23,0,0,102,26,0,54,82,14,70,78,26,19,27,10,7,0,0,40,8,1,20,38,62,0,36,112,65,11,0,5,47,0,0,88,10,57,0,19,15,19,25,25,9,38,45,49,27,71,8,70,160,16,0,63,60,0,50,85,10,69,45,62,45,0,11,5,32,69,155,27,42,41,147,92,126,107,16,15,18,4,24,0,22,14,3,104,43,114,48,51,83,74,74,118,34,135,97,99,20,146,36,40,57,41,0,32,73,40,73,152,8,111,52,26,102,26,104,10,56,18,123,36,34,67,82,106,76,65,61,4,1,0,8,0,32,8,36,73,78,66,23,11,52,92,102,78,0,13,10,2,40,1,4,5,49,40,55,21,11,68,3,32,1,48,12,6,52,9,19,6,79,124,46,92,4,16,49,1,1,3,0,12,7,25,75,39,3,0,10,23,0,0,27,18,0,8,173,24,11,84,87,64,77,100,48,33,93,83,11,7,36,11,25,26,116,23,41,91,49,148,62,118,69,39,33,0,1,104,42,2,38,41,76,0,5,69,55,7,102,118,112,2,14,6,13,0,4,2,2,58,42,86,6,62,98,68,0,2,23,3,2,132,72,8,58,48,58,21,49,62,70,156,105,99,79,19,46,31,60,50,101,49,107,35,24,0,0,0,4,0,26,6,16,123,39,128,101,33,49,0,32,0,0,1,28,0,0,7,32,6,1,26,19,54,0,20,29,52,6,17,19,104,138,40,1,7,10,8,3,33,4,25,47,30,15,4,13,83,17,10,0,0,1,0,0,0,0,0,51,95,65,55,3,118,77,0,114,91,18,0,69,72,3,18,115,82,5,76,113,66,4,58,162,20,71,113,50,54,15,83,122,12,3,116,39,23,58,121,68,10,110,115,60,6,46,29,31,15,49,56,2,37,12,22,20,49,32,64,32,73,79,3,13,75,26,18,78,22,66,40,106,63,0,42,98,13,6,72,166,16,29,83,152

Foldseek 3Di:
DDDDDDDDDDDDPLAKDWDWDADPQQAIEIEIAHAPDFKKKKKKKFQAALLNAPLLFAQLRVLLQVQLCQDFDVAGNCRAQVVVCLLQVKAWDKDGAQGMIMTMIMGGFPCVLVNLQRVLRSLAGGPLDLVVSVVVLVQLQLVLVVLLLAPVSQVCQVVLVQKDFDDSSFAAHSHHCVSCDDPSVVSSVSSVVVSVATSGNSRMYMYIYYNDDPVVSVVSCCVRVVSHHHDHDWTGAMGGHAAWEWAHFAQKKKKKKFKFFDDDAQLLVLLVQLQQQQLAPLGQQVVCLVVQQFHGWGWDWGDNTNTIIMIMIMTRGGPLDLVSNQANVLSVLLRLVQQLPQDLQRLVLSLVLSVVVLVVDDNRVVVCCVRGNRHRHDSDDPSVVVSVRRSPTDIHMYIYHNDDDAAWDQISNHTIRIHHRDHDHHDPDDDHGDDDHDDDDFDADDFAPDFADEAEAPEQAPWKKKKKWFQALPQADLLLLLLLCLQCSNVQSVVVSVPWGWDQDQDQATTITMTIDPLRRSNRSLLSSLVSSVDDDVSSSVSSVSVSSNVVSCLVSDPPLSVVVVCVQVVFDHEIEMYMYYYHPVSRGRVRRSCVSRVGHHHHHDDFFTAKDWDWDDDQKTKIKIWQWDGDPAQLLLQLQQLVQSVVFSVQCCVCCPVPVQHPDWGWHWGAHRLTTTIMTIGMHRPDHRVRVVVVVVVSLVCCLPCVVVDDVVSSVVSLVSVLVVQCDADDDVVSSVCCVPRVVSNSNCVNPDDDSVVSSVSSCSRPPD/DDPDDDDDDDDDPPAKDWDWDADPQQATEIEIAGAPDFKKKKKKKWQAALQPQDQQFAQLRVLLVVQLCQAFPVAGNCRALVNVCLLQVKAWDKDGAQGMIMTMIMGGFPCPLVNLLRVLGSLAGGPLDLVQSVLVLVFLQQVLVVLLQAPVSQVCLVVLVQKDFDDSSFAAHSHHPVRCDDPSPVSSVSSVVVSVVTSGNSRMYMYIYDNDDPVVSVVSCCVSVVSHHHDDWGTAIDGHAFWEWAHFAQKKKKKKFKFWDDPAQQLVLLVQLQQQQLAPLGLQVVCLVVQFFHGWGWDWGDNINTIIMIMIMTRGGPLDQVSNLASVLSVLQRLVLVLPQDLQNLVLSLVLSQVVLVPDDPRVNVVCVRGNHHRHDSPDPNVVVSVRGSPTDIHIYIYHNDGDAAWDQISNHTIRIHHRDHDDHDHDPDHGDDDDDDDDQDQDDFAPDFADEAEAPEAAPWKKKKKWAQAQVLADLLRLLLLCLQCSNVQSVVVSVVWHFDFDQDQATTITMTTDDLSRRNSSLLSSLVSNPPDDVSSSVSSVSVSSNVVSVLVSDDVLVNVVVVVQVVADQEMEMYMYYYHPVSRGSVRRSVVSRPGHYDYRDHAKDWDWDDDQKTKIKIWQWDPDPDLLLVQLQQLCQSVLWSVQCCVCPSVPNQHNDFGWHWGGHRLTTTIITIDMHSPDHNVSVVVVVVVSLVVCLPCLVVDPVVSSVVSQVSVLSVQCDADDDVVSNVCCVPRVVSNSHNVSDDDDSVSSSVSSCVGPDD

Secondary structure (DSSP, 8-state):
----SSPPP-------EEEEEEBTT--EEEEEE-TT-SEEEEEEEES--GGGS-TTSTTHHHHHHHHHTS-BTTB-TTTSHHHHHHHTT-EEEEEE-SS-EEEEEEEESTTHHHHHHHHHHHHH-B---HHHHHHHHHHHHHHHHHHTT-HHHHHHHHHHHTEESSGGGGS--S--HHHH-S-HHHHHHHHHHHHHHH-SGGGEEEEEEESS-HHHHHHHHHHHHTTS-------PPPEE---EEEE-SSS-EEEEEEEE---S--HHHHHHHHHHT--STTSHHHHHHHTTSEEEEEEEEEEEETTEEEEEEEEEESS--HHHHHHHHHHHHHHHHHHTT--HHHHHHHHHHHHHHHHHS-HHHHHHHHHHS-PPP-S-S-HHHHHHHHHTS-EEEEEEESS--S--EEETTEEE-EE--------SS-PPP----EEPPPPPPPPPS-----EEESTT-SS-EEEEEESSSTTS-TTHHHHHHHHHHHHHHHHHHTT-EEEEEEETTEEEEEEESSHHHHHHHHHHHHHHHHS--HHHHHHHHHHHHHHHHHHTTS-HHHHHHHHHHHHT---EEEEEES--HHHHHHHHHHHTTSSS-EE---------EEEEE-SSSEEEEEEEE--S--HHHHHHHHHHHHHHHHHHHIIIIITT---SEEEEEEEEETTEEEEEEEEEESSS-HHHHHHHHHHHHHHHHHHGGG--HHHHHHHHHHHHHHHHSPPSSHHHHHHIIIII-HHHHTTT-S--HHHHHHHHHHHHT-/-----SPPP-------EEEEEEETTS-EEEEEE-TT-SEEEEEEEES--GGGS-TTSTTHHHHHHHHHTT-BTTB-TTTSHHHHHHHTT-EEEEEE-SS-EEEEEEEESTTHHHHHHHHHHHHH-B---HHHHHHHHHHHHHHHHHHTT-HHHHHHHHHHHTEESSGGGGS--S--HHHH-S-HHHHHHHHHHHHHHH--GGGEEEEEEESS-HHHHHHHIIIIITTS-----PPPPEE---EEEE-SSS-EEEEEEEE---S--HHHHHHHHHHT--STTSHHHHHHHTTSEEEEEEEEEEEETTEEEEEEEEEESS--HHHHHHHHHHHHHHHHHGGG--HHHHHHHHHHHHHHHHTS-HHHHHHHHHTSPPPP-TTS-HHHHHHHHHHS-EEEEEEESS--S-EEEETTEEEEEE---PPPP----SPP-----B-PPP-PPPPSS----EEESTT-SS-EEEEEESSTTSS-HHHHHHHHHHHHHHHHHHHHTT-EEEEEEETTEEEEEEESSHHHHHHHHHHHHHHTTS--HHHHHHHHHHHHHHHHHHHTS-HHHHHHHHHHHHT---EEEEEESS-HHHHHHHHHHHTTSSS-B-------EEEEE-SSSEEEEEEEE-----HHHHHHHHHHHHHHHHHHHIIIIIIT---SEEEEEEEEETTEEEEEEEEEESSS-HHHHHHHHHHHHHHHHHHGGGS-HHHHHHHHHHHHHHHSS--SSHHHHHHIIIII-STTTGGG----HHHHHHHHHHHH--